Protein 9VHE (pdb70)

Secondary structure (DSSP, 8-state):
-TT-EEEEEEE-SSS-EEEEEEE-HHHHHHHHHHHHHSPPP--TT--SSSSS--HHHHHHTTTT-SEEEEEEEETHHHH--HHHHHHHHHH---HHHHHHH-B--SSS-TT--B--SS-TTHHHHHHHHTSHHHHHHHHHHHHTT-EEEE-SS-EEEEESSTT-TTHHHHHHHHHHHHHSTTTSEEEEEEEEEE-TTS--EETTEEE-TTSSEE-HHHHHHHHHHHHHHHHHT---HHHHHHHHHHHHHHHHH-HHHHHHHHHHS-SHHHHH-/-HHHHHHHHHHT-HHHHHHHHHHSS---HHHHHHHHHHTT-EEE-TTS-EEESS--EEEEEEEESBTT-SS-EE---SSEEEEE--TTS-HHHHHHHHHHHHHHHHHHHHBTT-------TTTSB-TT-SS-EEEEEEEEE-SSTT--EEEEEEEEPTT-S-----B-HHHHHHHHHHHHHHHHS---PPEEEEE-GGG--------SSSSGGGGTTSSSBS--HHHHHHHHHHHHHHT-TT--HHHHHHHHHHHHHHHH-SSEEEEEEE-SSSS-EEEEEETTEEEETTTS-HHHHHHHHHHHHHHHHHHSS-TTSSSGGG--EEEEES-TTTT--HHHHTTHHHHHHHHSTTEEEEEEES-TTT-SS--GGGEEE--SSS-SS----/----EEEEEEEEEEETTEEEEEEE--SSEEEEE--TTS-SHHHHHHHHHHHHHHHHHHHSTT-------SSSSB-TT-SSSEEEEEEEEEETTTTEEEEEEEEEE----B-HHHHHHHHHHHHHHHHS------EEEE-GGG-----------TTSSS-GGGGGTTTTSSS--HHHHHHHHHHHHHHHHH----HHHHHHHHHHHHHHHSTTEEEEEEE----EEEEEETTEEEESTTS-TTHHHHHHHHHHHHHHHHHH-SS-SSGGG---EEEESSTTTT--HHHHTTHHHHHHHH-SSSEEEEEES-TTSGGGS-GGGEEE--TT--SS----/--TTTT---EEEEEEEEEEETTEEEEEEE--SSEEEEESSSSSHHHHHHHHHHHHHHHHHHHHHSTT-------TTTSS-SS-TT-EEEEEEEEEESSSS--EEEEEEEE-TTBSS----B-HHHHHHHHHHHHHHHHS-------EEE-GGG------HHHHSTTGGGTT-SSSS--HHHHHHHHHHHHHH--HHHHHHHHHHHHHHHSSSEEEEEEE--TT--EEEEEETTEEEEGGGS-HHHHHHHHHHHHHHHHHHHH-TTSSSGGG---EEEES-TTTT--HHHHHHHHHHHHHH-SS-EEEEE---HHHHTTS-GGGEEEPPTTTTS--S--PPPSS--TTS-HHHHHHHTS---SS-SSSHHHHHHHHHHHHHHHTTT---HHHHHHHHHHHHHH-SS-HHHHHHHHHHHHHHHHHHHHHH-/-HHHHHHHHHS---EEETTEE--SS-EEEEEEEEEEETTEEEEEEE--SSEEEEE-SSSS-SHHHHHHHHHHHHHHHHHHSSTT-------SSSSS-SS-SS-EEEE--EEEETTTEEEE--BEEEEPTT-SS----B-HHHHHHHHHHHHHHHHS-----EEEEE-GGGSS-----GGGGGTTTTSS---HHHHHHHHHHHHHHTTT----HHHHHHHHHHHHHHHSS---EEE--SSSSS--EEE-SSSS-EEGGGS-HHHHHHHHHHHHHHHHHHHS--S-SSGGG--EEEEEESTTTT--HHHHTTGGGSHHHHSTTSEEEEEES-HHHHTTS-GGGEEE--SS--S---B-B--SS--TT--TTHHHHSSS---SS-TT-HHHHHHHHHHHHHHHTTS---HHHHHHHHHHHHHH-SS-HHHHHHHHHHHHHHHHHHHHHT-/-------S--HHHHH--BTTB-STTS-GGGTHHHHHHHHTTB-SSS--BTTS---EESS-TTTS-STTSSGGGEE--SS-----STTTHHHHT-----GGGSPPTTTS-GGGTEEE-TTS-EEEPTT--HHHHHHHHHHHHHTTTTT-HHHHHHHHHHHHHHHHHHHHHHHTTTTS-HHHHHHHHHHHHHHGGGSS-HHHHHHHHS----

Foldseek 3Di:
DQAQWDKDWDADPPGGIDIFTAGDDVLLVVLVVVCVVDAADFDPLAQALDPPRHQLNNFLLALPFFKKWKFFWDPQFQLDFPVLLVLLVVVVVCVVVNVSQWHDPDPPCPRSTTGTPNRNNSVRSSRRSCPVVCVVLCVVQVVVAWRWHDHRRMTMIGHHDPPDCVCVVVVSQVVCCVRVPPRTGIDVVPIDIDGQVDFDTGPQWTRHNVSATANDPVVLVVLVVLVVCVVVPNADDVSVVVSLVSLVVCCVNPVVSVVVVCVVPHDVSNVVD/DLVVLVVLVVVPALLSLVVNVCPPPNCDPPSLVSNQCLQAPWDQDPVRFTDHLWAKFWAWKWKCQWAPANTAIDRQDRAFAAAAEDPPFCLPVVLLLVLQLCQLLLQLLVDQVGDTDADDQPHTGYPPDPQQKIKIWTWIQTGPNCGTQIWIRMAGHPPDPDGDDIRCVSSNSVSCSVNVSCVVPNAFDAQEAAAEPLLQDAPDDVPLLALSCLSPCRSVHNQCVVSLFVNLLVLCVVPPVPVPLSVVLNVLLQCQLCQLQPQWNGKHWDPPDVRTFMWTCGNNRIDGLNPDDRASNSSRSVSSSLSSSQCSRGVPDPNSLQHEYEYEYRAQCPPNDLVSLQCNVVRVCPSNVSYRYHYYHHDVNNCPPPDQVNYAYADPVNGNRDHGD/DLQQKFWAWKWKDQWAQANTAIDGADQAFAEEAADPVADDVSVLLLVLQLVQQLLQLQVDQPGGGDADDLPGGGYPPDPQQKIKMKIWMQSGPPVGTAIWMGMDGCDHTRNVSSNVVSPVVNVVCVVDNDFHAQAAAAECLLLDADPLDADDPPCPLVDLSCLSVCRSPRHQPLSSLLNVLLVLQVCCVVPRLHSVLLNVLLQCLLCQQQVFFVGWDWDDVVTFIWTCGNNRTDGLNPDASQSNSLSRLRSSLSSSQCSRHVPDSNSLQHEYEYEEEAVCPSHDLVSLCCNVVSSCVSNVRYHYYYYHHDPNNCVPDDPVNYQYPDHVDYHPDHGD/DVLVPFLAAWWWAKKWKDQWQLQPIAMEGADQAEFAEEADLCDVVVVVLVLVLQLVQLLLQLLVDPVGDGDADDLPHGGNPDDPVQKIKIKTWIQGGPPCGTQIWIRMCGHPPDDDGGHIDCVRSSVVSNSNNVSCVVPNDFDAQEAEAAPVLLDADDCVLQVDFSNLSVPRYPHHFDLVSLVVNLVVLVVVPLSVVLNVLLQVLLCQLQPQWNGWDWDPPPPDIFIWTQGNNNTGGLNPDDSVRSSVNSVRSSSSSSQCSRHVPDPRSLQDEYEYEEEALCPPHDLVSLLCNVVSSCVSHVRYYYYYYHDALSNQLQPFQQSYFYDDNPCSVPDHYTDGFPDTRHPDDSQVCCCRVVVAHSFDPVDPLSCLLVVLLVVCVVVQNADDPVSVVSLVVCCVPQHPPRPSNVVSVVSSVVSVVVVVVVVVD/DVLVVLQCLFPAFDADPPRQTAGQWAKDWAKKWKDQFALANIEIEGADQAFAEEEDDPPPDDVSVLLLVLQLVQLLLQLLVDHPGDGHADDQAHGGNPPDPQQKIKMFIWMQTHPPRGIQGWMGMFGHPPDPDTDHTRCVSSNVVSNSVNVSCVVPNGQDAQAAEAAPCLLPDDAQALSVLSPCRSHDALHLVVLLVVLVVLCVVCVVVPLRSVVLNVLLQVQLCQQAQWNGWDWPPVPPVDTFIWTCNPNRTGTCVPPQSLSSSLSSVSSSSSNSQCSSCVPDPRSLQGEHEYEEEANCPRPDLVRLLRNPVCPCVRNVRYYYYYYHHALSVLLQPFLVRYWYDDPPDSNHDYYTHGDPDTSHNDDRQVCCCPRVVDHPDDPVPVLVCLLVVLLVVCVVPQNADDDVSVVSLVVNCVPQHDPRVSNVVSVVSSVVSVVSSVVVVVD/DDAWDQDDAQCVLVVDFFPRDDPVPGDVVSGVVSQCVTQPQFFDPQTHGVPAWDWDFQDDCVVDPGCPSPPPRITGWDHDPCPCATRDVLVPVADDDDPVLEDDVHPDPLLQFWAADLQLDIAGDPPDDDSSPSNNVVNCRNRVCPVPVVNSVVLNVVSVVCLVVLVVLVVCCVVDDPVVSVVVLVVVLVCLVVPGPSRSSVPSNHNSPD

Structure (mmCIF, N/CA/C/O backbone):
data_9VHE
#
_entry.id   9VHE
#
_cell.length_a   1.00
_cell.length_b   1.00
_cell.length_c   1.00
_cell.angle_alpha   90.00
_cell.angle_beta   90.00
_cell.angle_gamma   90.00
#
_symmetry.space_group_name_H-M   'P 1'
#
loop_
_entity.id
_entity.type
_entity.pdbx_description
1 polymer 'Retron Ec78 reverse transcriptase'
2 polymer 'Retron Ec78 probable ATPase'
3 polymer 'Retron Ec78 putative HNH endonuclease'
4 polymer msrRNA
5 polymer msdDNA
6 non-polymer "ADENOSINE-5'-TRIPHOSPHATE"
7 non-polymer 'MAGNESIUM ION'
#
loop_
_atom_site.group_PDB
_atom_site.id
_atom_site.type_symbol
_atom_site.label_atom_id
_atom_site.label_alt_id
_atom_site.label_comp_id
_atom_site.label_asym_id
_atom_site.label_entity_id
_atom_site.label_seq_id
_atom_site.pdbx_PDB_ins_code
_atom_site.Cartn_x
_atom_site.Cartn_y
_atom_site.Cartn_z
_atom_site.occupancy
_atom_site.B_iso_or_equiv
_atom_site.auth_seq_id
_atom_site.auth_comp_id
_atom_site.auth_asym_id
_atom_site.auth_atom_id
_atom_site.pdbx_PDB_model_num
ATOM 1 N N . ALA A 1 25 ? 156.764 157.154 86.600 1.00 88.70 25 ALA A N 1
ATOM 2 C CA . ALA A 1 25 ? 157.708 156.417 87.421 1.00 88.47 25 ALA A CA 1
ATOM 3 C C . ALA A 1 25 ? 157.011 155.252 88.089 1.00 91.49 25 ALA A C 1
ATOM 4 O O . ALA A 1 25 ? 155.790 155.159 88.040 1.00 85.65 25 ALA A O 1
ATOM 6 N N . PRO A 1 26 ? 157.774 154.360 88.722 1.00 98.37 26 PRO A N 1
ATOM 7 C CA . PRO A 1 26 ? 157.114 153.304 89.500 1.00 89.33 26 PRO A CA 1
ATOM 8 C C . PRO A 1 26 ? 156.142 153.840 90.537 1.00 85.82 26 PRO A C 1
ATOM 9 O O . PRO A 1 26 ? 155.049 153.282 90.680 1.00 83.13 26 PRO A O 1
ATOM 13 N N . ARG A 1 27 ? 156.472 154.927 91.232 1.00 81.02 27 ARG A N 1
ATOM 14 C CA . ARG A 1 27 ? 155.549 155.504 92.205 1.00 76.34 27 ARG A CA 1
ATOM 15 C C . ARG A 1 27 ? 154.606 156.541 91.606 1.00 68.29 27 ARG A C 1
ATOM 16 O O . ARG A 1 27 ? 153.834 157.153 92.351 1.00 62.76 27 ARG A O 1
ATOM 24 N N . LYS A 1 28 ? 154.645 156.758 90.293 1.00 69.57 28 LYS A N 1
ATOM 25 C CA . LYS A 1 28 ? 153.845 157.807 89.660 1.00 73.68 28 LYS A CA 1
ATOM 26 C C . LYS A 1 28 ? 152.489 157.235 89.235 1.00 72.69 28 LYS A C 1
ATOM 27 O O . LYS A 1 28 ? 152.168 157.096 88.054 1.00 77.37 28 LYS A O 1
ATOM 33 N N . TYR A 1 29 ? 151.683 156.903 90.242 1.00 58.22 29 TYR A N 1
ATOM 34 C CA . TYR A 1 29 ? 150.356 156.341 90.032 1.00 57.27 29 TYR A CA 1
ATOM 35 C C . TYR A 1 29 ? 149.374 157.006 90.984 1.00 45.56 29 TYR A C 1
ATOM 36 O O . TYR A 1 29 ? 149.761 157.582 92.002 1.00 53.89 29 TYR A O 1
ATOM 45 N N . LYS A 1 30 ? 148.091 156.924 90.640 1.00 44.34 30 LYS A N 1
ATOM 46 C CA . LYS A 1 30 ? 147.019 157.405 91.499 1.00 41.77 30 LYS A CA 1
ATOM 47 C C . LYS A 1 30 ? 146.011 156.286 91.698 1.00 40.63 30 LYS A C 1
ATOM 48 O O . LYS A 1 30 ? 145.516 155.712 90.723 1.00 35.84 30 LYS A O 1
ATOM 54 N N . VAL A 1 31 ? 145.697 155.996 92.958 1.00 43.65 31 VAL A N 1
ATOM 55 C CA . VAL A 1 31 ? 144.861 154.860 93.324 1.00 35.41 31 VAL A CA 1
ATOM 56 C C . VAL A 1 31 ? 143.445 155.342 93.604 1.00 30.22 31 VAL A C 1
ATOM 57 O O . VAL A 1 31 ? 143.221 156.461 94.076 1.00 35.03 31 VAL A O 1
ATOM 61 N N . TYR A 1 32 ? 142.479 154.480 93.309 1.00 24.27 32 TYR A N 1
ATOM 62 C CA . TYR A 1 32 ? 141.072 154.771 93.553 1.00 21.13 32 TYR A CA 1
ATOM 63 C C . TYR A 1 32 ? 140.304 153.455 93.571 1.00 24.03 32 TYR A C 1
ATOM 64 O O . TYR A 1 32 ? 140.867 152.379 93.356 1.00 25.97 32 TYR A O 1
ATOM 73 N N . LYS A 1 33 ? 139.004 153.553 93.834 1.00 23.53 33 LYS A N 1
ATOM 74 C CA . LYS A 1 33 ? 138.125 152.399 93.941 1.00 25.01 33 LYS A CA 1
ATOM 75 C C . LYS A 1 33 ? 137.019 152.497 92.902 1.00 23.13 33 LYS A C 1
ATOM 76 O O . LYS A 1 33 ? 136.474 153.578 92.666 1.00 25.83 33 LYS A O 1
ATOM 82 N N . ILE A 1 34 ? 136.689 151.365 92.287 1.00 25.34 34 ILE A N 1
ATOM 83 C CA . ILE A 1 34 ? 135.501 151.282 91.439 1.00 30.18 34 ILE A CA 1
ATOM 84 C C . ILE A 1 34 ? 134.644 150.140 91.971 1.00 30.53 34 ILE A C 1
ATOM 85 O O . ILE A 1 34 ? 135.178 149.076 92.309 1.00 31.47 34 ILE A O 1
ATOM 90 N N . PRO A 1 35 ? 133.328 150.299 92.070 1.00 33.48 35 PRO A N 1
ATOM 91 C CA . PRO A 1 35 ? 132.521 149.289 92.759 1.00 38.13 35 PRO A CA 1
ATOM 92 C C . PRO A 1 35 ? 132.402 148.007 91.953 1.00 40.01 35 PRO A C 1
ATOM 93 O O . PRO A 1 35 ? 132.869 147.890 90.819 1.00 46.65 35 PRO A O 1
ATOM 97 N N . LYS A 1 36 ? 131.750 147.031 92.573 1.00 43.75 36 LYS A N 1
ATOM 98 C CA . LYS A 1 36 ? 131.502 145.730 91.977 1.00 37.66 36 LYS A CA 1
ATOM 99 C C . LYS A 1 36 ? 130.016 145.576 91.687 1.00 41.13 36 LYS A C 1
ATOM 100 O O . LYS A 1 36 ? 129.169 146.207 92.325 1.00 47.77 36 LYS A O 1
ATOM 106 N N . ARG A 1 37 ? 129.711 144.720 90.715 1.00 37.12 37 ARG A N 1
ATOM 107 C CA . ARG A 1 37 ? 128.346 144.596 90.219 1.00 37.15 37 ARG A CA 1
ATOM 108 C C . ARG A 1 37 ? 127.413 143.930 91.222 1.00 38.05 37 ARG A C 1
ATOM 109 O O . ARG A 1 37 ? 126.193 143.975 91.033 1.00 32.53 37 ARG A O 1
ATOM 117 N N . THR A 1 38 ? 127.949 143.309 92.268 1.00 41.72 38 THR A N 1
ATOM 118 C CA . THR A 1 38 ? 127.136 142.696 93.311 1.00 46.01 38 THR A CA 1
ATOM 119 C C . THR A 1 38 ? 127.392 143.305 94.680 1.00 49.62 38 THR A C 1
ATOM 120 O O . THR A 1 38 ? 126.448 143.746 95.346 1.00 43.14 38 THR A O 1
ATOM 124 N N . THR A 1 39 ? 128.647 143.344 95.117 1.00 50.21 39 THR A N 1
ATOM 125 C CA . THR A 1 39 ? 129.023 143.873 96.421 1.00 43.51 39 THR A CA 1
ATOM 126 C C . THR A 1 39 ? 130.531 144.060 96.437 1.00 45.59 39 THR A C 1
ATOM 127 O O . THR A 1 39 ? 131.260 143.346 95.744 1.00 53.58 39 THR A O 1
ATOM 131 N N . GLY A 1 40 ? 130.988 145.025 97.228 1.00 39.37 40 GLY A N 1
ATOM 132 C CA . GLY A 1 40 ? 132.408 145.275 97.364 1.00 39.41 40 GLY A CA 1
ATOM 133 C C . GLY A 1 40 ? 132.947 146.185 96.283 1.00 38.38 40 GLY A C 1
ATOM 134 O O . GLY A 1 40 ? 132.241 146.630 95.375 1.00 41.15 40 GLY A O 1
ATOM 135 N N . PHE A 1 41 ? 134.244 146.468 96.391 1.00 33.40 41 PHE A N 1
ATOM 136 C CA . PHE A 1 41 ? 134.940 147.373 95.489 1.00 39.12 41 PHE A CA 1
ATOM 137 C C . PHE A 1 41 ? 136.200 146.701 94.960 1.00 27.75 41 PHE A C 1
ATOM 138 O O . PHE A 1 41 ? 136.649 145.675 95.476 1.00 39.66 41 PHE A O 1
ATOM 146 N N . ARG A 1 42 ? 136.775 147.300 93.917 1.00 26.29 42 ARG A N 1
ATOM 147 C CA . ARG A 1 42 ? 138.077 146.916 93.393 1.00 26.51 42 ARG A CA 1
ATOM 148 C C . ARG A 1 42 ? 138.983 148.135 93.376 1.00 27.15 42 ARG A C 1
ATOM 149 O O . ARG A 1 42 ? 138.533 149.260 93.140 1.00 37.63 42 ARG A O 1
ATOM 157 N N . VAL A 1 43 ? 140.272 147.896 93.600 1.00 25.32 43 VAL A N 1
ATOM 158 C CA . VAL A 1 43 ? 141.268 148.950 93.742 1.00 28.70 43 VAL A CA 1
ATOM 159 C C . VAL A 1 43 ? 142.073 149.030 92.454 1.00 25.37 43 VAL A C 1
ATOM 160 O O . VAL A 1 43 ? 142.653 148.030 92.012 1.00 27.60 43 VAL A O 1
ATOM 164 N N . ILE A 1 44 ? 142.120 150.224 91.865 1.00 28.99 44 ILE A N 1
ATOM 165 C CA . ILE A 1 44 ? 142.803 150.474 90.604 1.00 26.28 44 ILE A CA 1
ATOM 166 C C . ILE A 1 44 ? 143.844 151.558 90.834 1.00 27.84 44 ILE A C 1
ATOM 167 O O . ILE A 1 44 ? 143.704 152.395 91.729 1.00 34.93 44 ILE A O 1
ATOM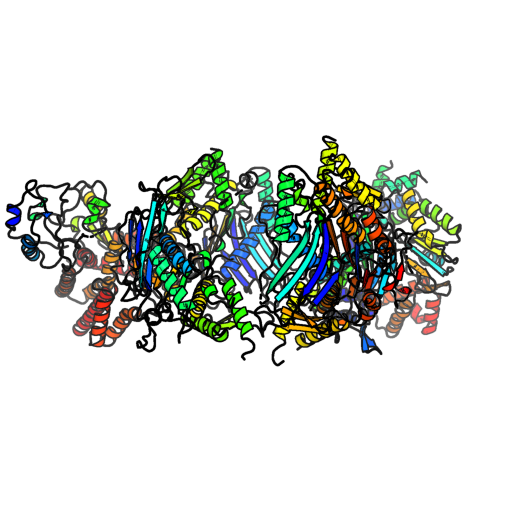 172 N N . ALA A 1 45 ? 144.899 151.535 90.019 1.00 33.08 45 ALA A N 1
ATOM 173 C CA . ALA A 1 45 ? 145.980 152.519 90.080 1.00 37.93 45 ALA A CA 1
ATOM 174 C C . ALA A 1 45 ? 146.263 153.005 88.661 1.00 44.24 45 ALA A C 1
ATOM 175 O O . ALA A 1 45 ? 147.021 152.375 87.919 1.00 43.72 45 ALA A O 1
ATOM 177 N N . GLN A 1 46 ? 145.654 154.125 88.293 1.00 52.12 46 GLN A N 1
ATOM 178 C CA . GLN A 1 46 ? 145.881 154.702 86.972 1.00 54.04 46 GLN A CA 1
ATOM 179 C C . GLN A 1 46 ? 147.190 155.488 86.972 1.00 59.70 46 GLN A C 1
ATOM 180 O O . GLN A 1 46 ? 147.426 156.283 87.887 1.00 59.22 46 GLN A O 1
ATOM 186 N N . PRO A 1 47 ? 148.071 155.289 85.984 1.00 56.20 47 PRO A N 1
ATOM 187 C CA . PRO A 1 47 ? 149.350 156.016 85.997 1.00 61.47 47 PRO A CA 1
ATOM 188 C C . PRO A 1 47 ? 149.188 157.513 85.784 1.00 74.89 47 PRO A C 1
ATOM 189 O O . PRO A 1 47 ? 148.076 158.008 85.575 1.00 72.94 47 PRO A O 1
ATOM 193 N N . ALA A 1 48 ? 150.300 158.240 85.844 1.00 82.91 48 ALA A N 1
ATOM 194 C CA . ALA A 1 48 ? 150.320 159.648 85.486 1.00 78.97 48 ALA A CA 1
ATOM 195 C C . ALA A 1 48 ? 150.419 159.802 83.969 1.00 79.49 48 ALA A C 1
ATOM 196 O O . ALA A 1 48 ? 150.674 158.845 83.235 1.00 78.30 48 ALA A O 1
ATOM 198 N N . LYS A 1 49 ? 150.209 161.033 83.499 1.00 72.26 49 LYS A N 1
ATOM 199 C CA . LYS A 1 49 ? 150.159 161.272 82.059 1.00 75.06 49 LYS A CA 1
ATOM 200 C C . LYS A 1 49 ? 151.539 161.161 81.422 1.00 80.20 49 LYS A C 1
ATOM 201 O O . LYS A 1 49 ? 151.689 160.546 80.359 1.00 83.89 49 LYS A O 1
ATOM 207 N N . GLY A 1 50 ? 152.557 161.757 82.044 1.00 77.72 50 GLY A N 1
ATOM 208 C CA . GLY A 1 50 ? 153.884 161.721 81.451 1.00 79.48 50 GLY A CA 1
ATOM 209 C C . GLY A 1 50 ? 154.400 160.307 81.272 1.00 87.37 50 GLY A C 1
ATOM 210 O O . GLY A 1 50 ? 154.843 159.923 80.185 1.00 88.60 50 GLY A O 1
ATOM 211 N N . LEU A 1 51 ? 154.331 159.500 82.334 1.00 86.89 51 LEU A N 1
ATOM 212 C CA . LEU A 1 51 ? 154.755 158.111 82.211 1.00 89.49 51 LEU A CA 1
ATOM 213 C C . LEU A 1 51 ? 153.815 157.314 81.319 1.00 87.47 51 LEU A C 1
ATOM 214 O O . LEU A 1 51 ? 154.248 156.356 80.675 1.00 92.94 51 LEU A O 1
ATOM 219 N N . LYS A 1 52 ? 152.537 157.690 81.261 1.00 78.60 52 LYS A N 1
ATOM 220 C CA . LYS A 1 52 ? 151.632 157.062 80.305 1.00 79.71 52 LYS A CA 1
ATOM 221 C C . LYS A 1 52 ? 152.167 157.218 78.887 1.00 83.70 52 LYS A C 1
ATOM 222 O O . LYS A 1 52 ? 152.284 156.242 78.136 1.00 84.05 52 LYS A O 1
ATOM 228 N N . ASP A 1 53 ? 152.521 158.449 78.514 1.00 83.16 53 ASP A N 1
ATOM 229 C CA . ASP A 1 53 ? 153.061 158.695 77.181 1.00 86.36 53 ASP A CA 1
ATOM 230 C C . ASP A 1 53 ? 154.394 157.984 76.988 1.00 87.72 53 ASP A C 1
ATOM 231 O O . ASP A 1 53 ? 154.670 157.448 75.908 1.00 86.62 53 ASP A O 1
ATOM 236 N N . ILE A 1 54 ? 155.240 157.975 78.020 1.00 87.35 54 ILE A N 1
ATOM 237 C CA . ILE A 1 54 ? 156.540 157.319 77.894 1.00 92.60 54 ILE A CA 1
ATOM 238 C C . ILE A 1 54 ? 156.364 155.828 77.632 1.00 95.27 54 ILE A C 1
ATOM 239 O O . ILE A 1 54 ? 157.048 155.247 76.780 1.00 94.69 54 ILE A O 1
ATOM 244 N N . GLN A 1 55 ? 155.444 155.183 78.353 1.00 94.50 55 GLN A N 1
ATOM 245 C CA . GLN A 1 55 ? 155.239 153.752 78.163 1.00 96.96 55 GLN A CA 1
ATOM 246 C C . GLN A 1 55 ? 154.557 153.456 76.834 1.00 93.38 55 GLN A C 1
ATOM 247 O O . GLN A 1 55 ? 154.842 152.426 76.216 1.00 88.99 55 GLN A O 1
ATOM 253 N N . ARG A 1 56 ? 153.673 154.341 76.365 1.00 87.38 56 ARG A N 1
ATOM 254 C CA . ARG A 1 56 ? 153.133 154.168 75.019 1.00 84.95 56 ARG A CA 1
ATOM 255 C C . ARG A 1 56 ? 154.240 154.242 73.975 1.00 86.38 56 ARG A C 1
ATOM 256 O O . ARG A 1 56 ? 154.282 153.434 73.038 1.00 86.00 56 ARG A O 1
ATOM 264 N N . ALA A 1 57 ? 155.148 155.209 74.123 1.00 87.92 57 ALA A N 1
ATOM 265 C CA . ALA A 1 57 ? 156.263 155.322 73.190 1.00 90.11 57 ALA A CA 1
ATOM 266 C C . ALA A 1 57 ? 157.145 154.083 73.246 1.00 94.72 57 ALA A C 1
ATOM 267 O O . ALA A 1 57 ? 157.626 153.606 72.213 1.00 97.53 57 ALA A O 1
ATOM 269 N N . PHE A 1 58 ? 157.376 153.554 74.449 1.00 93.44 58 PHE A N 1
ATOM 270 C CA . PHE A 1 58 ? 158.158 152.329 74.577 1.00 97.15 58 PHE A CA 1
ATOM 271 C C . PHE A 1 58 ? 157.458 151.157 73.897 1.00 95.80 58 PHE A C 1
ATOM 272 O O . PHE A 1 58 ? 158.107 150.325 73.252 1.00 92.55 58 PHE A O 1
ATOM 280 N N . VAL A 1 59 ? 156.133 151.073 74.036 1.00 92.05 59 VAL A N 1
ATOM 281 C CA . VAL A 1 59 ? 155.379 150.009 73.378 1.00 91.26 59 VAL A CA 1
ATOM 282 C C . VAL A 1 59 ? 155.534 150.110 71.867 1.00 94.30 59 VAL A C 1
ATOM 283 O O . VAL A 1 59 ? 155.757 149.105 71.181 1.00 95.23 59 VAL A O 1
ATOM 287 N N . GLN A 1 60 ? 155.416 151.324 71.324 1.00 94.26 60 GLN A N 1
ATOM 288 C CA . GLN A 1 60 ? 155.602 151.502 69.886 1.00 92.68 60 GLN A CA 1
ATOM 289 C C . GLN A 1 60 ? 157.020 151.136 69.464 1.00 95.56 60 GLN A C 1
ATOM 290 O O . GLN A 1 60 ? 157.221 150.508 68.418 1.00 99.05 60 GLN A O 1
ATOM 296 N N . LEU A 1 61 ? 158.016 151.517 70.265 1.00 96.76 61 LEU A N 1
ATOM 297 C CA . LEU A 1 61 ? 159.405 151.343 69.854 1.00 99.16 61 LEU A CA 1
ATOM 298 C C . LEU A 1 61 ? 159.749 149.873 69.652 1.00 100.92 61 LEU A C 1
ATOM 299 O O . LEU A 1 61 ? 160.430 149.517 68.683 1.00 100.17 61 LEU A O 1
ATOM 304 N N . TYR A 1 62 ? 159.295 149.004 70.553 1.00 97.92 62 TYR A N 1
ATOM 305 C CA . TYR A 1 62 ? 159.553 147.572 70.452 1.00 95.95 62 TYR A CA 1
ATOM 306 C C . TYR A 1 62 ? 158.238 146.838 70.657 1.00 94.67 62 TYR A C 1
ATOM 307 O O . TYR A 1 62 ? 157.590 146.999 71.696 1.00 89.52 62 TYR A O 1
ATOM 316 N N . ASN A 1 63 ? 157.847 146.040 69.668 1.00 96.53 63 ASN A N 1
ATOM 317 C CA . ASN A 1 63 ? 156.672 145.188 69.780 1.00 95.06 63 ASN A CA 1
ATOM 318 C C . ASN A 1 63 ? 157.074 143.844 70.370 1.00 89.71 63 ASN A C 1
ATOM 319 O O . ASN A 1 63 ? 158.105 143.273 70.002 1.00 90.26 63 ASN A O 1
ATOM 324 N N . PHE A 1 64 ? 156.258 143.345 71.291 1.00 82.20 64 PHE A N 1
ATOM 325 C CA . PHE A 1 64 ? 156.643 142.143 72.009 1.00 80.36 64 PHE A CA 1
ATOM 326 C C . PHE A 1 64 ? 156.016 140.907 71.374 1.00 82.77 64 PHE A C 1
ATOM 327 O O . PHE A 1 64 ? 154.900 140.970 70.850 1.00 83.69 64 PHE A O 1
ATOM 335 N N . PRO A 1 65 ? 156.707 139.767 71.394 1.00 83.74 65 PRO A N 1
ATOM 336 C CA . PRO A 1 65 ? 156.091 138.535 70.888 1.00 78.84 65 PRO A CA 1
ATOM 337 C C . PRO A 1 65 ? 154.816 138.215 71.650 1.00 75.36 65 PRO A C 1
ATOM 338 O O . PRO A 1 65 ? 154.731 138.404 72.865 1.00 83.07 65 PRO A O 1
ATOM 342 N N . VAL A 1 66 ? 153.813 137.728 70.922 1.00 72.56 66 VAL A N 1
ATOM 343 C CA . VAL A 1 66 ? 152.529 137.380 71.515 1.00 75.14 66 VAL A CA 1
ATOM 344 C C . VAL A 1 66 ? 151.957 136.190 70.762 1.00 77.63 66 VAL A C 1
ATOM 345 O O . VAL A 1 66 ? 152.147 136.046 69.552 1.00 78.14 66 VAL A O 1
ATOM 349 N N . HIS A 1 67 ? 151.251 135.333 71.492 1.00 80.07 67 HIS A N 1
ATOM 350 C CA . HIS A 1 67 ? 150.661 134.130 70.926 1.00 72.64 67 HIS A CA 1
ATOM 351 C C . HIS A 1 67 ? 149.271 134.430 70.379 1.00 74.46 67 HIS A C 1
ATOM 352 O O . HIS A 1 67 ? 148.557 135.301 70.882 1.00 75.40 67 HIS A O 1
ATOM 359 N N . ASP A 1 68 ? 148.893 133.694 69.332 1.00 75.29 68 ASP A N 1
ATOM 360 C CA . ASP A 1 68 ? 147.613 133.941 68.676 1.00 72.07 68 ASP A CA 1
ATOM 361 C C . ASP A 1 68 ? 146.447 133.639 69.610 1.00 73.37 68 ASP A C 1
ATOM 362 O O . ASP A 1 68 ? 145.428 134.339 69.591 1.00 69.04 68 ASP A O 1
ATOM 367 N N . ALA A 1 69 ? 146.575 132.596 70.430 1.00 74.56 69 ALA A N 1
ATOM 368 C CA . ALA A 1 69 ? 145.490 132.209 71.322 1.00 70.92 69 ALA A CA 1
ATOM 369 C C . ALA A 1 69 ? 145.138 133.305 72.319 1.00 72.75 69 ALA A C 1
ATOM 370 O O . ALA A 1 69 ? 144.043 133.277 72.889 1.00 67.83 69 ALA A O 1
ATOM 372 N N . SER A 1 70 ? 146.037 134.263 72.546 1.00 71.26 70 SER A N 1
ATOM 373 C CA . SER A 1 70 ? 145.784 135.362 73.476 1.00 68.84 70 SER A CA 1
ATOM 374 C C . SER A 1 70 ? 144.871 136.374 72.789 1.00 69.37 70 SER A C 1
ATOM 375 O O . SER A 1 70 ? 145.293 137.428 72.308 1.00 74.94 70 SER A O 1
ATOM 378 N N . MET A 1 71 ? 143.583 136.038 72.749 1.00 65.45 71 MET A N 1
ATOM 379 C CA . MET A 1 71 ? 142.589 136.867 72.068 1.00 71.73 71 MET A CA 1
ATOM 380 C C . MET A 1 71 ? 142.033 137.901 73.049 1.00 73.71 71 MET A C 1
ATOM 381 O O . MET A 1 71 ? 140.870 137.874 73.454 1.00 73.25 71 MET A O 1
ATOM 386 N N . ALA A 1 72 ? 142.905 138.833 73.429 1.00 76.77 72 ALA A N 1
ATOM 387 C CA . ALA A 1 72 ? 142.522 139.902 74.341 1.00 67.60 72 ALA A CA 1
ATOM 388 C C . ALA A 1 72 ? 143.583 140.988 74.294 1.00 71.73 72 ALA A C 1
ATOM 389 O O . ALA A 1 72 ? 144.777 140.693 74.402 1.00 72.16 72 ALA A O 1
ATOM 391 N N . TYR A 1 73 ? 143.145 142.236 74.134 1.00 70.53 73 TYR A N 1
ATOM 392 C CA . TYR A 1 73 ? 144.042 143.390 74.129 1.00 68.08 73 TYR A CA 1
ATOM 393 C C . TYR A 1 73 ? 144.909 143.414 72.873 1.00 70.60 73 TYR A C 1
ATOM 394 O O . TYR A 1 73 ? 146.104 143.704 72.932 1.00 69.35 73 TYR A O 1
ATOM 403 N N . MET A 1 74 ? 144.305 143.101 71.730 1.00 70.90 74 MET A N 1
ATOM 404 C CA . MET A 1 74 ? 144.993 143.154 70.450 1.00 75.99 74 MET A CA 1
ATOM 405 C C . MET A 1 74 ? 144.024 143.637 69.382 1.00 77.51 74 MET A C 1
ATOM 406 O O . MET A 1 74 ? 142.804 143.607 69.557 1.00 76.56 74 MET A O 1
ATOM 411 N N . LYS A 1 75 ? 144.591 144.084 68.266 1.00 76.63 75 LYS A N 1
ATOM 412 C CA . LYS A 1 75 ? 143.797 144.713 67.221 1.00 73.91 75 LYS A CA 1
ATOM 413 C C . LYS A 1 75 ? 142.900 143.686 66.540 1.00 78.94 75 LYS A C 1
ATOM 414 O O . LYS A 1 75 ? 143.356 142.608 66.148 1.00 79.56 75 LYS A O 1
ATOM 420 N N . GLY A 1 76 ? 141.622 144.027 66.396 1.00 76.41 76 GLY A N 1
ATOM 421 C CA . GLY A 1 76 ? 140.687 143.182 65.679 1.00 77.64 76 GLY A CA 1
ATOM 422 C C . GLY A 1 76 ? 140.059 142.098 66.529 1.00 79.48 76 GLY A C 1
ATOM 423 O O . GLY A 1 76 ? 138.844 142.099 66.748 1.00 82.75 76 GLY A O 1
ATOM 424 N N . LYS A 1 77 ? 140.876 141.163 67.013 1.00 80.78 77 LYS A N 1
ATOM 425 C CA . LYS A 1 77 ? 140.368 140.030 67.777 1.00 79.48 77 LYS A CA 1
ATOM 426 C C . LYS A 1 77 ? 139.765 140.495 69.096 1.00 79.39 77 LYS A C 1
ATOM 427 O O . LYS A 1 77 ? 140.489 140.913 70.005 1.00 79.66 77 LYS A O 1
ATOM 433 N N . GLY A 1 78 ? 138.438 140.425 69.206 1.00 72.71 78 GLY A N 1
ATOM 434 C CA . GLY A 1 78 ? 137.730 140.847 70.383 1.00 70.50 78 GLY A CA 1
ATOM 435 C C . GLY A 1 78 ? 137.159 139.688 71.172 1.00 64.15 78 GLY A C 1
ATOM 436 O O . GLY A 1 78 ? 137.623 138.543 71.085 1.00 68.25 78 GLY A O 1
ATOM 437 N N . ILE A 1 79 ? 136.130 139.992 71.964 1.00 51.80 79 ILE A N 1
ATOM 438 C CA . ILE A 1 79 ? 135.476 138.964 72.765 1.00 47.60 79 ILE A CA 1
ATOM 439 C C . ILE A 1 79 ? 134.756 137.965 71.870 1.00 48.54 79 ILE A C 1
ATOM 440 O O . ILE A 1 79 ? 134.686 136.770 72.183 1.00 54.26 79 ILE A O 1
ATOM 445 N N . ARG A 1 80 ? 134.193 138.434 70.756 1.00 52.66 80 ARG A N 1
ATOM 446 C CA . ARG A 1 80 ? 133.453 137.537 69.874 1.00 53.47 80 ARG A CA 1
ATOM 447 C C . ARG A 1 80 ? 134.351 136.428 69.342 1.00 51.52 80 ARG A C 1
ATOM 448 O O . ARG A 1 80 ? 133.967 135.256 69.340 1.00 42.81 80 ARG A O 1
ATOM 456 N N . ASP A 1 81 ? 135.555 136.780 68.887 1.00 57.04 81 ASP A N 1
ATOM 457 C CA . ASP A 1 81 ? 136.463 135.769 68.353 1.00 55.95 81 ASP A CA 1
ATOM 458 C C . ASP A 1 81 ? 136.919 134.803 69.440 1.00 53.44 81 ASP A C 1
ATOM 459 O O . ASP A 1 81 ? 136.994 133.588 69.213 1.00 54.48 81 ASP A O 1
ATOM 464 N N . ASN A 1 82 ? 137.225 135.325 70.628 1.00 57.09 82 ASN A N 1
ATOM 465 C CA . ASN A 1 82 ? 137.668 134.464 71.718 1.00 51.72 82 ASN A CA 1
ATOM 466 C C . ASN A 1 82 ? 136.574 133.481 72.116 1.00 48.70 82 ASN A C 1
ATOM 467 O O . ASN A 1 82 ? 136.856 132.315 72.411 1.00 48.21 82 ASN A O 1
ATOM 472 N N . ALA A 1 83 ? 135.318 133.932 72.128 1.00 51.16 83 ALA A N 1
ATOM 473 C CA . ALA A 1 83 ? 134.220 133.031 72.463 1.00 45.75 83 ALA A CA 1
ATOM 474 C C . ALA A 1 83 ? 133.911 132.066 71.326 1.00 46.93 83 ALA A C 1
ATOM 475 O O . ALA A 1 83 ? 133.498 130.929 71.580 1.00 51.47 83 ALA A O 1
ATOM 477 N N . ALA A 1 84 ? 134.092 132.494 70.074 1.00 44.64 84 ALA A N 1
ATOM 478 C CA . ALA A 1 84 ? 133.825 131.632 68.930 1.00 49.39 84 ALA A CA 1
ATOM 479 C C . ALA A 1 84 ? 134.904 130.583 68.727 1.00 53.35 84 ALA A C 1
ATOM 480 O O . ALA A 1 84 ? 134.657 129.584 68.044 1.00 54.09 84 ALA A O 1
ATOM 482 N N . ALA A 1 85 ? 136.094 130.792 69.290 1.00 53.36 85 ALA A N 1
ATOM 483 C CA . ALA A 1 85 ? 137.120 129.760 69.212 1.00 51.75 85 ALA A CA 1
ATOM 484 C C . ALA A 1 85 ? 136.635 128.447 69.814 1.00 45.10 85 ALA A C 1
ATOM 485 O O . ALA A 1 85 ? 137.123 127.376 69.438 1.00 48.63 85 ALA A O 1
ATOM 487 N N . HIS A 1 86 ? 135.678 128.506 70.740 1.00 47.93 86 HIS A N 1
ATOM 488 C CA . HIS A 1 86 ? 135.142 127.322 71.400 1.00 46.50 86 HIS A CA 1
ATOM 489 C C . HIS A 1 86 ? 133.706 127.026 70.992 1.00 46.90 86 HIS A C 1
ATOM 490 O O . HIS A 1 86 ? 133.045 126.207 71.638 1.00 51.35 86 HIS A O 1
ATOM 497 N N . ALA A 1 87 ? 133.203 127.674 69.941 1.00 43.18 87 ALA A N 1
ATOM 498 C CA . ALA A 1 87 ? 131.811 127.473 69.551 1.00 48.24 87 ALA A CA 1
ATOM 499 C C . ALA A 1 87 ? 131.560 126.036 69.112 1.00 52.85 87 ALA A C 1
ATOM 500 O O . ALA A 1 87 ? 130.518 125.454 69.433 1.00 55.69 87 ALA A O 1
ATOM 502 N N . GLY A 1 88 ? 132.505 125.445 68.384 1.00 52.31 88 GLY A N 1
ATOM 503 C CA . GLY A 1 88 ? 132.310 124.127 67.813 1.00 50.11 88 GLY A CA 1
ATOM 504 C C . GLY A 1 88 ? 132.840 122.990 68.663 1.00 56.00 88 GLY A C 1
ATOM 505 O O . GLY A 1 88 ? 133.337 121.994 68.130 1.00 59.80 88 GLY A O 1
ATOM 506 N N . ASN A 1 89 ? 132.747 123.126 69.984 1.00 49.72 89 ASN A N 1
ATOM 507 C CA . ASN A 1 89 ? 133.142 122.077 70.913 1.00 47.54 89 ASN A CA 1
ATOM 508 C C . ASN A 1 89 ? 132.016 121.847 71.910 1.00 52.22 89 ASN A C 1
ATOM 509 O O . ASN A 1 89 ? 131.263 122.767 72.238 1.00 56.19 89 ASN A O 1
ATOM 514 N N . GLN A 1 90 ? 131.904 120.608 72.391 1.00 52.60 90 GLN A N 1
ATOM 515 C CA . GLN A 1 90 ? 130.828 120.246 73.305 1.00 53.33 90 GLN A CA 1
ATOM 516 C C . GLN A 1 90 ? 131.261 120.184 74.763 1.00 52.13 90 GLN A C 1
ATOM 517 O O . GLN A 1 90 ? 130.416 120.357 75.648 1.00 40.19 90 GLN A O 1
ATOM 523 N N . TYR A 1 91 ? 132.539 119.941 75.040 1.00 55.32 91 TYR A N 1
ATOM 524 C CA . TYR A 1 91 ? 133.053 119.894 76.403 1.00 53.63 91 TYR A CA 1
ATOM 525 C C . TYR A 1 91 ? 133.974 121.087 76.615 1.00 55.15 91 TYR A C 1
ATOM 526 O O . TYR A 1 91 ? 134.932 121.278 75.857 1.00 54.19 91 TYR A O 1
ATOM 535 N N . LEU A 1 92 ? 133.680 121.883 77.640 1.00 51.43 92 LEU A N 1
ATOM 536 C CA . LEU A 1 92 ? 134.384 123.123 77.922 1.00 46.90 92 LEU A CA 1
ATOM 537 C C . LEU A 1 92 ? 134.996 123.052 79.314 1.00 47.53 92 LEU A C 1
ATOM 538 O O . LEU A 1 92 ? 134.405 122.490 80.238 1.00 34.98 92 LEU A O 1
ATOM 543 N N . LEU A 1 93 ? 136.195 123.601 79.449 1.00 51.26 93 LEU A N 1
ATOM 544 C CA . LEU A 1 93 ? 136.889 123.695 80.720 1.00 43.85 93 LEU A CA 1
ATOM 545 C C . LEU A 1 93 ? 137.562 125.055 80.755 1.00 53.42 93 LEU A C 1
ATOM 546 O O . LEU A 1 93 ? 137.912 125.601 79.709 1.00 56.57 93 LEU A O 1
ATOM 551 N N . LYS A 1 94 ? 137.717 125.628 81.943 1.00 60.75 94 LYS A N 1
ATOM 552 C CA . LYS A 1 94 ? 138.695 126.705 82.029 1.00 54.98 94 LYS A CA 1
ATOM 553 C C . LYS A 1 94 ? 139.084 126.992 83.465 1.00 50.06 94 LYS A C 1
ATOM 554 O O . LYS A 1 94 ? 138.383 126.637 84.418 1.00 43.75 94 LYS A O 1
ATOM 560 N N . ALA A 1 95 ? 140.226 127.663 83.582 1.00 48.31 95 ALA A N 1
ATOM 561 C CA . ALA A 1 95 ? 140.795 128.066 84.853 1.00 51.51 95 ALA A CA 1
ATOM 562 C C . ALA A 1 95 ? 141.121 129.550 84.805 1.00 48.31 95 ALA A C 1
ATOM 563 O O . ALA A 1 95 ? 141.314 130.133 83.735 1.00 52.98 95 ALA A O 1
ATOM 565 N N . ASP A 1 96 ? 141.183 130.155 85.987 1.00 48.30 96 ASP A N 1
ATOM 566 C CA . ASP A 1 96 ? 141.470 131.574 86.141 1.00 48.83 96 ASP A CA 1
ATOM 567 C C . ASP A 1 96 ? 142.754 131.723 86.939 1.00 46.93 96 ASP A C 1
ATOM 568 O O . ASP A 1 96 ? 142.844 131.231 88.068 1.00 62.55 96 ASP A O 1
ATOM 573 N N . LEU A 1 97 ? 143.742 132.395 86.358 1.00 36.71 97 LEU A N 1
ATOM 574 C CA . LEU A 1 97 ? 144.970 132.668 87.087 1.00 38.47 97 LEU A CA 1
ATOM 575 C C . LEU A 1 97 ? 144.669 133.533 88.302 1.00 45.73 97 LEU A C 1
ATOM 576 O O . LEU A 1 97 ? 143.954 134.535 88.208 1.00 60.91 97 LEU A O 1
ATOM 581 N N . GLU A 1 98 ? 145.218 133.143 89.447 1.00 51.31 98 GLU A N 1
ATOM 582 C CA . GLU A 1 98 ? 144.998 133.866 90.692 1.00 49.29 98 GLU A CA 1
ATOM 583 C C . GLU A 1 98 ? 145.922 135.076 90.740 1.00 60.11 98 GLU A C 1
ATOM 584 O O . GLU A 1 98 ? 147.146 134.932 90.651 1.00 58.98 98 GLU A O 1
ATOM 590 N N . ASP A 1 99 ? 145.340 136.266 90.876 1.00 64.10 99 ASP A N 1
ATOM 591 C CA . ASP A 1 99 ? 146.106 137.505 90.972 1.00 63.01 99 ASP A CA 1
ATOM 592 C C . ASP A 1 99 ? 147.056 137.634 89.780 1.00 66.33 99 ASP A C 1
ATOM 593 O O . ASP A 1 99 ? 148.278 137.629 89.910 1.00 65.69 99 ASP A O 1
ATOM 598 N N . PHE A 1 100 ? 146.459 137.727 88.595 1.00 62.65 100 PHE A N 1
ATOM 599 C CA . PHE A 1 100 ? 147.220 137.765 87.352 1.00 65.88 100 PHE A CA 1
ATOM 600 C C . PHE A 1 100 ? 148.163 138.961 87.318 1.00 63.96 100 PHE A C 1
ATOM 601 O O . PHE A 1 100 ? 149.386 138.791 87.302 1.00 63.60 100 PHE A O 1
ATOM 609 N N . PHE A 1 101 ? 147.609 140.173 87.307 1.00 64.38 101 PHE A N 1
ATOM 610 C CA . PHE A 1 101 ? 148.427 141.354 87.045 1.00 68.97 101 PHE A CA 1
ATOM 611 C C . PHE A 1 101 ? 149.445 141.589 88.154 1.00 70.37 101 PHE A C 1
ATOM 612 O O . PHE A 1 101 ? 150.639 141.766 87.886 1.00 71.74 101 PHE A O 1
ATOM 620 N N . ASN A 1 102 ? 148.996 141.579 89.409 1.00 74.17 102 ASN A N 1
ATOM 621 C CA . ASN A 1 102 ? 149.861 141.978 90.512 1.00 73.22 102 ASN A CA 1
ATOM 622 C C . ASN A 1 102 ? 150.999 140.996 90.768 1.00 77.47 102 ASN A C 1
ATOM 623 O O . ASN A 1 102 ? 151.940 141.348 91.487 1.00 78.45 102 ASN A O 1
ATOM 628 N N . SER A 1 103 ? 150.947 139.788 90.204 1.00 76.48 103 SER A N 1
ATOM 629 C CA . SER A 1 103 ? 152.036 138.837 90.400 1.00 77.11 103 SER A CA 1
ATOM 630 C C . SER A 1 103 ? 153.256 139.161 89.548 1.00 74.87 103 SER A C 1
ATOM 631 O O . SER A 1 103 ? 154.384 138.875 89.963 1.00 77.15 103 SER A O 1
ATOM 634 N N . ILE A 1 104 ? 153.061 139.745 88.367 1.00 68.57 104 ILE A N 1
ATOM 635 C CA . ILE A 1 104 ? 154.173 139.975 87.453 1.00 75.61 104 ILE A CA 1
ATOM 636 C C . ILE A 1 104 ? 155.138 140.978 88.070 1.00 76.72 104 ILE A C 1
ATOM 637 O O . ILE A 1 104 ? 154.724 142.005 88.621 1.00 77.05 104 ILE A O 1
ATOM 642 N N . THR A 1 105 ? 156.436 140.677 87.986 1.00 81.67 105 THR A N 1
ATOM 643 C CA . THR A 1 105 ? 157.480 141.515 88.564 1.00 83.65 105 THR A CA 1
ATOM 644 C C . THR A 1 105 ? 158.643 141.631 87.584 1.00 86.40 105 THR A C 1
ATOM 645 O O . THR A 1 105 ? 158.611 141.012 86.512 1.00 85.10 105 THR A O 1
ATOM 649 N N . PRO A 1 106 ? 159.683 142.406 87.907 1.00 88.51 106 PRO A N 1
ATOM 650 C CA . PRO A 1 106 ? 160.838 142.482 86.997 1.00 90.37 106 PRO A CA 1
ATOM 651 C C . PRO A 1 106 ? 161.421 141.125 86.641 1.00 89.00 106 PRO A C 1
ATOM 652 O O . PRO A 1 106 ? 161.814 140.907 85.488 1.00 90.05 106 PRO A O 1
ATOM 656 N N . ALA A 1 107 ? 161.483 140.201 87.603 1.00 86.33 107 ALA A N 1
ATOM 657 C CA . ALA A 1 107 ? 162.110 138.910 87.345 1.00 92.43 107 ALA A CA 1
ATOM 658 C C . ALA A 1 107 ? 161.393 138.163 86.229 1.00 92.21 107 ALA A C 1
ATOM 659 O O . ALA A 1 107 ? 162.037 137.595 85.339 1.00 91.21 107 ALA A O 1
ATOM 661 N N . ILE A 1 108 ? 160.059 138.154 86.257 1.00 87.16 108 ILE A N 1
ATOM 662 C CA . ILE A 1 108 ? 159.296 137.469 85.217 1.00 87.01 108 ILE A CA 1
ATOM 663 C C . ILE A 1 108 ? 159.586 138.091 83.857 1.00 88.76 108 ILE A C 1
ATOM 664 O O . ILE A 1 108 ? 159.834 137.389 82.869 1.00 89.47 108 ILE A O 1
ATOM 669 N N . PHE A 1 109 ? 159.565 139.424 83.791 1.00 90.50 109 PHE A N 1
ATOM 670 C CA . PHE A 1 109 ? 159.788 140.115 82.526 1.00 92.27 109 PHE A CA 1
ATOM 671 C C . PHE A 1 109 ? 161.161 139.786 81.955 1.00 95.02 109 PHE A C 1
ATOM 672 O O . PHE A 1 109 ? 161.295 139.458 80.769 1.00 96.95 109 PHE A O 1
ATOM 680 N N . TRP A 1 110 ? 162.198 139.857 82.792 1.00 93.54 110 TRP A N 1
ATOM 681 C CA . TRP A 1 110 ? 163.550 139.637 82.292 1.00 95.39 110 TRP A CA 1
ATOM 682 C C . TRP A 1 110 ? 163.805 138.174 81.962 1.00 97.06 110 TRP A C 1
ATOM 683 O O . TRP A 1 110 ? 164.523 137.881 81.001 1.00 99.30 110 TRP A O 1
ATOM 694 N N . ARG A 1 111 ? 163.227 137.241 82.722 1.00 98.76 111 ARG A N 1
ATOM 695 C CA . ARG A 1 111 ? 163.337 135.836 82.348 1.00 102.93 111 ARG A CA 1
ATOM 696 C C . ARG A 1 111 ? 162.660 135.580 81.008 1.00 96.06 111 ARG A C 1
ATOM 697 O O . ARG A 1 111 ? 163.194 134.851 80.163 1.00 93.43 111 ARG A O 1
ATOM 705 N N . CYS A 1 112 ? 161.483 136.174 80.794 1.00 91.74 112 CYS A N 1
ATOM 706 C CA . CYS A 1 112 ? 160.805 136.015 79.513 1.00 89.59 112 CYS A CA 1
ATOM 707 C C . CYS A 1 112 ? 161.642 136.584 78.377 1.00 93.74 112 CYS A C 1
ATOM 708 O O . CYS A 1 112 ? 161.737 135.980 77.302 1.00 95.52 112 CYS A O 1
ATOM 711 N N . ILE A 1 113 ? 162.253 137.751 78.591 1.00 95.82 113 ILE A N 1
ATOM 712 C CA . ILE A 1 113 ? 163.088 138.347 77.550 1.00 95.70 113 ILE A CA 1
ATOM 713 C C . ILE A 1 113 ? 164.284 137.451 77.251 1.00 103.45 113 ILE A C 1
ATOM 714 O O . ILE A 1 113 ? 164.606 137.183 76.087 1.00 101.87 113 ILE A O 1
ATOM 719 N N . GLU A 1 114 ? 164.961 136.973 78.298 1.00 108.32 114 GLU A N 1
ATOM 720 C CA . GLU A 1 114 ? 166.142 136.142 78.095 1.00 108.31 114 GLU A CA 1
ATOM 721 C C . GLU A 1 114 ? 165.792 134.857 77.358 1.00 104.26 114 GLU A C 1
ATOM 722 O O . GLU A 1 114 ? 166.501 134.451 76.430 1.00 100.43 114 GLU A O 1
ATOM 728 N N . MET A 1 115 ? 164.701 134.201 77.758 1.00 104.74 115 MET A N 1
ATOM 729 C CA . MET A 1 115 ? 164.313 132.958 77.103 1.00 107.73 115 MET A CA 1
ATOM 730 C C . MET A 1 115 ? 163.884 133.192 75.660 1.00 110.96 115 MET A C 1
ATOM 731 O O . MET A 1 115 ? 164.074 132.316 74.810 1.00 111.14 115 MET A O 1
ATOM 736 N N . SER A 1 116 ? 163.310 134.355 75.366 1.00 112.09 116 SER A N 1
ATOM 737 C CA . SER A 1 116 ? 162.856 134.676 74.016 1.00 112.70 116 SER A CA 1
ATOM 738 C C . SER A 1 116 ? 161.877 133.627 73.500 1.00 109.15 116 SER A C 1
ATOM 739 O O . SER A 1 116 ? 160.841 133.959 72.924 1.00 98.45 116 SER A O 1
ATOM 742 N N . ASP A 1 127 ? 171.104 150.566 81.376 1.00 104.71 127 ASP A N 1
ATOM 743 C CA . ASP A 1 127 ? 170.301 150.580 80.159 1.00 109.14 127 ASP A CA 1
ATOM 744 C C . ASP A 1 127 ? 168.939 149.932 80.391 1.00 108.64 127 ASP A C 1
ATOM 745 O O . ASP A 1 127 ? 167.915 150.442 79.936 1.00 103.57 127 ASP A O 1
ATOM 750 N N . LYS A 1 128 ? 168.932 148.808 81.105 1.00 112.30 128 LYS A N 1
ATOM 751 C CA . LYS A 1 128 ? 167.703 148.075 81.372 1.00 110.02 128 LYS A CA 1
ATOM 752 C C . LYS A 1 128 ? 167.012 148.510 82.658 1.00 108.44 128 LYS A C 1
ATOM 753 O O . LYS A 1 128 ? 165.901 148.045 82.932 1.00 106.67 128 LYS A O 1
ATOM 759 N N . PHE A 1 129 ? 167.635 149.386 83.448 1.00 111.70 129 PHE A N 1
ATOM 760 C CA . PHE A 1 129 ? 167.018 149.830 84.694 1.00 112.66 129 PHE A CA 1
ATOM 761 C C . PHE A 1 129 ? 165.861 150.790 84.430 1.00 111.30 129 PHE A C 1
ATOM 762 O O . PHE A 1 129 ? 164.821 150.722 85.101 1.00 106.97 129 PHE A O 1
ATOM 770 N N . PHE A 1 130 ? 166.013 151.685 83.452 1.00 111.08 130 PHE A N 1
ATOM 771 C CA . PHE A 1 130 ? 164.921 152.600 83.144 1.00 111.02 130 PHE A CA 1
ATOM 772 C C . PHE A 1 130 ? 163.720 151.859 82.577 1.00 108.94 130 PHE A C 1
ATOM 773 O O . PHE A 1 130 ? 162.587 152.328 82.720 1.00 104.41 130 PHE A O 1
ATOM 781 N N . ILE A 1 131 ? 163.935 150.699 81.952 1.00 106.85 131 ILE A N 1
ATOM 782 C CA . ILE A 1 131 ? 162.798 149.888 81.526 1.00 105.60 131 ILE A CA 1
ATOM 783 C C . ILE A 1 131 ? 162.017 149.406 82.744 1.00 104.19 131 ILE A C 1
ATOM 784 O O . ILE A 1 131 ? 160.778 149.453 82.768 1.00 99.72 131 ILE A O 1
ATOM 789 N N . GLU A 1 132 ? 162.728 148.957 83.781 1.00 108.00 132 GLU A N 1
ATOM 790 C CA . GLU A 1 132 ? 162.064 148.598 85.029 1.00 108.68 132 GLU A CA 1
ATOM 791 C C . GLU A 1 132 ? 161.291 149.782 85.589 1.00 107.57 132 GLU A C 1
ATOM 792 O O . GLU A 1 132 ? 160.146 149.634 86.032 1.00 102.28 132 GLU A O 1
ATOM 798 N N . LYS A 1 133 ? 161.900 150.970 85.575 1.00 108.31 133 LYS A N 1
ATOM 799 C CA . LYS A 1 133 ? 161.224 152.146 86.116 1.00 105.00 133 LYS A CA 1
ATOM 800 C C . LYS A 1 133 ? 159.944 152.452 85.345 1.00 103.28 133 LYS A C 1
ATOM 801 O O . LYS A 1 133 ? 158.892 152.712 85.941 1.00 100.83 133 LYS A O 1
ATOM 807 N N . ILE A 1 134 ? 160.011 152.417 84.014 1.00 102.59 134 ILE A N 1
ATOM 808 C CA . ILE A 1 134 ? 158.861 152.815 83.204 1.00 100.44 134 ILE A CA 1
ATOM 809 C C . ILE A 1 134 ? 157.734 151.797 83.335 1.00 101.60 134 ILE A C 1
ATOM 810 O O . ILE A 1 134 ? 156.558 152.165 83.437 1.00 96.90 134 ILE A O 1
ATOM 815 N N . LEU A 1 135 ? 158.068 150.505 83.338 1.00 100.54 135 LEU A N 1
ATOM 816 C CA . LEU A 1 135 ? 157.043 149.484 83.142 1.00 94.12 135 LEU A CA 1
ATOM 817 C C . LEU A 1 135 ? 156.158 149.262 84.367 1.00 92.55 135 LEU A C 1
ATOM 818 O O . LEU A 1 135 ? 154.991 148.884 84.212 1.00 86.32 135 LEU A O 1
ATOM 823 N N . PHE A 1 136 ? 156.668 149.495 85.571 1.00 91.75 136 PHE A N 1
ATOM 824 C CA . PHE A 1 136 ? 156.119 148.889 86.777 1.00 84.01 136 PHE A CA 1
ATOM 825 C C . PHE A 1 136 ? 155.443 149.915 87.683 1.00 86.20 136 PHE A C 1
ATOM 826 O O . PHE A 1 136 ? 155.464 151.123 87.435 1.00 96.17 136 PHE A O 1
ATOM 834 N N . TRP A 1 137 ? 154.833 149.394 88.753 1.00 78.01 137 TRP A N 1
ATOM 835 C CA . TRP A 1 137 ? 154.093 150.170 89.741 1.00 70.90 137 TRP A CA 1
ATOM 836 C C . TRP A 1 137 ? 154.600 149.813 91.130 1.00 73.47 137 TRP A C 1
ATOM 837 O O . TRP A 1 137 ? 154.943 148.658 91.394 1.00 83.95 137 TRP A O 1
ATOM 848 N N . GLN A 1 138 ? 154.642 150.804 92.016 1.00 71.77 138 GLN A N 1
ATOM 849 C CA . GLN A 1 138 ? 155.038 150.608 93.411 1.00 79.09 138 GLN A CA 1
ATOM 850 C C . GLN A 1 138 ? 153.859 150.962 94.308 1.00 75.48 138 GLN A C 1
ATOM 851 O O . GLN A 1 138 ? 153.618 152.152 94.579 1.00 76.86 138 GLN A O 1
ATOM 857 N N . PRO A 1 139 ? 153.087 149.981 94.786 1.00 73.15 139 PRO A N 1
ATOM 858 C CA . PRO A 1 139 ? 151.920 150.302 95.619 1.00 68.32 139 PRO A CA 1
ATOM 859 C C . PRO A 1 139 ? 152.247 150.587 97.074 1.00 68.61 139 PRO A C 1
ATOM 860 O O . PRO A 1 139 ? 151.335 150.945 97.832 1.00 70.57 139 PRO A O 1
ATOM 864 N N . ILE A 1 140 ? 153.501 150.437 97.491 1.00 77.86 140 ILE A N 1
ATOM 865 C CA . ILE A 1 140 ? 153.904 150.616 98.880 1.00 85.00 140 ILE A CA 1
ATOM 866 C C . ILE A 1 140 ? 155.019 151.650 98.926 1.00 86.46 140 ILE A C 1
ATOM 867 O O . ILE A 1 140 ? 155.969 151.585 98.137 1.00 88.19 140 ILE A O 1
ATOM 872 N N . LYS A 1 141 ? 154.900 152.600 99.855 1.00 87.58 141 LYS A N 1
ATOM 873 C CA . LYS A 1 141 ? 155.843 153.712 99.914 1.00 90.63 141 LYS A CA 1
ATOM 874 C C . LYS A 1 141 ? 157.240 153.250 100.307 1.00 93.04 141 LYS A C 1
ATOM 875 O O . LYS A 1 141 ? 158.227 153.910 99.964 1.00 93.41 141 LYS A O 1
ATOM 881 N N . HIS A 1 142 ? 157.345 152.130 101.018 1.00 94.94 142 HIS A N 1
ATOM 882 C CA . HIS A 1 142 ? 158.625 151.632 101.509 1.00 98.48 142 HIS A CA 1
ATOM 883 C C . HIS A 1 142 ? 159.221 150.552 100.618 1.00 97.30 142 HIS A C 1
ATOM 884 O O . HIS A 1 142 ? 160.444 150.489 100.465 1.00 100.67 142 HIS A O 1
ATOM 891 N N . ARG A 1 143 ? 158.387 149.703 100.023 1.00 87.62 143 ARG A N 1
ATOM 892 C CA . ARG A 1 143 ? 158.861 148.580 99.216 1.00 87.23 143 ARG A CA 1
ATOM 893 C C . ARG A 1 143 ? 159.302 149.102 97.855 1.00 89.09 143 ARG A C 1
ATOM 894 O O . ARG A 1 143 ? 158.518 149.179 96.908 1.00 89.13 143 ARG A O 1
ATOM 902 N N . LYS A 1 144 ? 160.582 149.466 97.756 1.00 91.74 144 LYS A N 1
ATOM 903 C CA . LYS A 1 144 ? 161.125 149.886 96.470 1.00 95.24 144 LYS A CA 1
ATOM 904 C C . LYS A 1 144 ? 161.138 148.737 95.471 1.00 93.02 144 LYS A C 1
ATOM 905 O O . LYS A 1 144 ? 161.066 148.967 94.259 1.00 90.03 144 LYS A O 1
ATOM 911 N N . THR A 1 145 ? 161.232 147.499 95.957 1.00 90.72 145 THR A N 1
ATOM 912 C CA . THR A 1 145 ? 161.317 146.332 95.090 1.00 91.74 145 THR A CA 1
ATOM 913 C C . THR A 1 145 ? 159.965 145.693 94.801 1.00 90.60 145 THR A C 1
ATOM 914 O O . THR A 1 145 ? 159.899 144.779 93.973 1.00 93.67 145 THR A O 1
ATOM 918 N N . LYS A 1 146 ? 158.890 146.145 95.450 1.00 86.88 146 LYS A N 1
ATOM 919 C CA . LYS A 1 146 ? 157.560 145.580 95.220 1.00 85.50 146 LYS A CA 1
ATOM 920 C C . LYS A 1 146 ? 156.981 146.224 93.963 1.00 87.27 146 LYS A C 1
ATOM 921 O O . LYS A 1 146 ? 156.162 147.145 94.008 1.00 81.38 146 LYS A O 1
ATOM 927 N N . LEU A 1 147 ? 157.424 145.717 92.816 1.00 86.30 147 LEU A N 1
ATOM 928 C CA . LEU A 1 147 ? 157.083 146.272 91.515 1.00 78.18 147 LEU A CA 1
ATOM 929 C C . LEU A 1 147 ? 156.162 145.309 90.779 1.00 78.51 147 LEU A C 1
ATOM 930 O O . LEU A 1 147 ? 156.510 144.140 90.581 1.00 86.29 147 LEU A O 1
ATOM 935 N N . ILE A 1 148 ? 154.987 145.801 90.376 1.00 73.47 148 ILE A N 1
ATOM 936 C CA . ILE A 1 148 ? 153.971 144.981 89.728 1.00 76.71 148 ILE A CA 1
ATOM 937 C C . ILE A 1 148 ? 153.264 145.800 88.655 1.00 71.41 148 ILE A C 1
ATOM 938 O O . ILE A 1 148 ? 153.314 147.030 88.645 1.00 76.70 148 ILE A O 1
ATOM 943 N N . LEU A 1 149 ? 152.603 145.095 87.739 1.00 67.42 149 LEU A N 1
ATOM 944 C CA . LEU A 1 149 ? 151.754 145.751 86.755 1.00 64.65 149 LEU A CA 1
ATOM 945 C C . LEU A 1 149 ? 150.391 146.056 87.354 1.00 67.99 149 LEU A C 1
ATOM 946 O O . LEU A 1 149 ? 149.832 145.255 88.109 1.00 63.05 149 LEU A O 1
ATOM 951 N N . SER A 1 150 ? 149.854 147.218 87.005 1.00 70.98 150 SER A N 1
ATOM 952 C CA . SER A 1 150 ? 148.511 147.610 87.392 1.00 63.09 150 SER A CA 1
ATOM 953 C C . SER A 1 150 ? 147.576 147.464 86.200 1.00 63.36 150 SER A C 1
ATOM 954 O O . SER A 1 150 ? 147.993 147.528 85.041 1.00 61.61 150 SER A O 1
ATOM 957 N N . VAL A 1 151 ? 146.294 147.261 86.502 1.00 62.93 151 VAL A N 1
ATOM 958 C CA . VAL A 1 151 ? 145.305 147.130 85.438 1.00 69.20 151 VAL A CA 1
ATOM 959 C C . VAL A 1 151 ? 145.164 148.447 84.685 1.00 69.34 151 VAL A C 1
ATOM 960 O O . VAL A 1 151 ? 144.910 148.462 83.475 1.00 78.52 151 VAL A O 1
ATOM 964 N N . GLY A 1 152 ? 145.324 149.570 85.385 1.00 57.71 152 GLY A N 1
ATOM 965 C CA . GLY A 1 152 ? 145.192 150.862 84.732 1.00 52.14 152 GLY A CA 1
ATOM 966 C C . GLY A 1 152 ? 146.238 151.095 83.658 1.00 63.97 152 GLY A C 1
ATOM 967 O O . GLY A 1 152 ? 145.928 151.605 82.580 1.00 73.42 152 GLY A O 1
ATOM 968 N N . ALA A 1 153 ? 147.484 150.723 83.932 1.00 61.46 153 ALA A N 1
ATOM 969 C CA . ALA A 1 153 ? 148.587 150.991 83.021 1.00 71.39 153 ALA A CA 1
ATOM 970 C C . ALA A 1 153 ? 148.208 150.610 81.588 1.00 73.69 153 ALA A C 1
ATOM 971 O O . ALA A 1 153 ? 147.872 149.444 81.336 1.00 67.85 153 ALA A O 1
ATOM 973 N N . PRO A 1 154 ? 148.222 151.551 80.638 1.00 68.71 154 PRO A N 1
ATOM 974 C CA . PRO A 1 154 ? 147.949 151.169 79.242 1.00 74.93 154 PRO A CA 1
ATOM 975 C C . PRO A 1 154 ? 148.939 150.161 78.693 1.00 79.85 154 PRO A C 1
ATOM 976 O O . PRO A 1 154 ? 148.588 149.382 77.798 1.00 83.21 154 PRO A O 1
ATOM 980 N N . SER A 1 155 ? 150.174 150.163 79.190 1.00 78.23 155 SER A N 1
ATOM 981 C CA . SER A 1 155 ? 151.177 149.200 78.760 1.00 78.85 155 SER A CA 1
ATOM 982 C C . SER A 1 155 ? 151.034 147.855 79.454 1.00 78.56 155 SER A C 1
ATOM 983 O O . SER A 1 155 ? 151.694 146.894 79.047 1.00 77.36 155 SER A O 1
ATOM 986 N N . SER A 1 156 ? 150.196 147.763 80.485 1.00 74.25 156 SER A N 1
ATOM 987 C CA . SER A 1 156 ? 150.019 146.492 81.182 1.00 74.26 156 SER A CA 1
ATOM 988 C C . SER A 1 156 ? 149.557 145.383 80.250 1.00 70.66 156 SER A C 1
ATOM 989 O O . SER A 1 156 ? 150.107 144.272 80.331 1.00 73.15 156 SER A O 1
ATOM 992 N N . PRO A 1 157 ? 148.565 145.585 79.382 1.00 68.76 157 PRO A N 1
ATOM 993 C CA . PRO A 1 157 ? 148.155 144.498 78.477 1.00 69.71 157 PRO A CA 1
ATOM 994 C C . PRO A 1 157 ? 149.286 143.919 77.644 1.00 66.49 157 PRO A C 1
ATOM 995 O O . PRO A 1 157 ? 149.379 142.692 77.497 1.00 64.07 157 PRO A O 1
ATOM 999 N N . VAL A 1 158 ? 150.154 144.768 77.093 1.00 71.90 158 VAL A N 1
ATOM 1000 C CA . VAL A 1 158 ? 151.223 144.275 76.231 1.00 76.18 158 VAL A CA 1
ATOM 1001 C C . VAL A 1 158 ? 152.185 143.404 77.027 1.00 74.20 158 VAL A C 1
ATOM 1002 O O . VAL A 1 158 ? 152.576 142.319 76.585 1.00 72.99 158 VAL A O 1
ATOM 1006 N N . ILE A 1 159 ? 152.575 143.863 78.216 1.00 70.24 159 ILE A N 1
ATOM 1007 C CA . ILE A 1 159 ? 153.504 143.089 79.032 1.00 72.11 159 ILE A CA 1
ATOM 1008 C C . ILE A 1 159 ? 152.849 141.797 79.503 1.00 72.68 159 ILE A C 1
ATOM 1009 O O . ILE A 1 159 ? 153.496 140.745 79.568 1.00 79.72 159 ILE A O 1
ATOM 1014 N N . SER A 1 160 ? 151.560 141.852 79.841 1.00 64.99 160 SER A N 1
ATOM 1015 C CA . SER A 1 160 ? 150.854 140.649 80.266 1.00 66.06 160 SER A CA 1
ATOM 1016 C C . SER A 1 160 ? 150.844 139.607 79.156 1.00 71.75 160 SER A C 1
ATOM 1017 O O . SER A 1 160 ? 151.115 138.425 79.394 1.00 76.99 160 SER A O 1
ATOM 1020 N N . ASN A 1 161 ? 150.535 140.031 77.930 1.00 69.44 161 ASN A N 1
ATOM 1021 C CA . ASN A 1 161 ? 150.563 139.098 76.809 1.00 65.13 161 ASN A CA 1
ATOM 1022 C C . ASN A 1 161 ? 151.975 138.584 76.559 1.00 65.15 161 ASN A C 1
ATOM 1023 O O . ASN A 1 161 ? 152.170 137.400 76.264 1.00 74.21 161 ASN A O 1
ATOM 1028 N N . PHE A 1 162 ? 152.975 139.460 76.675 1.00 62.65 162 PHE A N 1
ATOM 1029 C CA . PHE A 1 162 ? 154.349 139.058 76.397 1.00 65.69 162 PHE A CA 1
ATOM 1030 C C . PHE A 1 162 ? 154.835 138.011 77.388 1.00 75.95 162 PHE A C 1
ATOM 1031 O O . PHE A 1 162 ? 155.518 137.054 77.005 1.00 86.63 162 PHE A O 1
ATOM 1039 N N . CYS A 1 163 ? 154.502 138.180 78.670 1.00 72.92 163 CYS A N 1
ATOM 1040 C CA . CYS A 1 163 ? 154.999 137.268 79.695 1.00 75.17 163 CYS A CA 1
ATOM 1041 C C . CYS A 1 163 ? 154.703 135.821 79.325 1.00 76.08 163 CYS A C 1
ATOM 1042 O O . CYS A 1 163 ? 155.576 134.950 79.413 1.00 72.07 163 CYS A O 1
ATOM 1045 N N . MET A 1 164 ? 153.468 135.550 78.909 1.00 75.76 164 MET A N 1
ATOM 1046 C CA . MET A 1 164 ? 153.055 134.219 78.469 1.00 72.82 164 MET A CA 1
ATOM 1047 C C . MET A 1 164 ? 153.028 134.172 76.944 1.00 75.06 164 MET A C 1
ATOM 1048 O O . MET A 1 164 ? 151.980 134.218 76.301 1.00 73.90 164 MET A O 1
ATOM 1053 N N . TYR A 1 165 ? 154.223 134.083 76.367 1.00 75.64 165 TYR A N 1
ATOM 1054 C CA . TYR A 1 165 ? 154.404 133.711 74.971 1.00 76.79 165 TYR A CA 1
ATOM 1055 C C . TYR A 1 165 ? 154.813 132.255 74.821 1.00 79.64 165 TYR A C 1
ATOM 1056 O O . TYR A 1 165 ? 154.287 131.553 73.953 1.00 87.66 165 TYR A O 1
ATOM 1065 N N . GLU A 1 166 ? 155.744 131.785 75.653 1.00 78.80 166 GLU A N 1
ATOM 1066 C CA . GLU A 1 166 ? 156.063 130.364 75.670 1.00 77.05 166 GLU A CA 1
ATOM 1067 C C . GLU A 1 166 ? 155.025 129.554 76.432 1.00 72.07 166 GLU A C 1
ATOM 1068 O O . GLU A 1 166 ? 154.760 128.405 76.065 1.00 75.47 166 GLU A O 1
ATOM 1074 N N . PHE A 1 167 ? 154.422 130.118 77.480 1.00 69.15 167 PHE A N 1
ATOM 1075 C CA . PHE A 1 167 ? 153.334 129.414 78.148 1.00 69.56 167 PHE A CA 1
ATOM 1076 C C . PHE A 1 167 ? 152.241 129.061 77.150 1.00 64.50 167 PHE A C 1
ATOM 1077 O O . PHE A 1 167 ? 151.811 127.904 77.062 1.00 66.36 167 PHE A O 1
ATOM 1085 N N . ASP A 1 168 ? 151.787 130.052 76.381 1.00 65.42 168 ASP A N 1
ATOM 1086 C CA . ASP A 1 168 ? 150.782 129.792 75.359 1.00 64.58 168 ASP A CA 1
ATOM 1087 C C . ASP A 1 168 ? 151.313 128.839 74.300 1.00 69.24 168 ASP A C 1
ATOM 1088 O O . ASP A 1 168 ? 150.597 127.936 73.859 1.00 69.04 168 ASP A O 1
ATOM 1093 N N . ASN A 1 169 ? 152.565 129.021 73.876 1.00 71.95 169 ASN A N 1
ATOM 1094 C CA . ASN A 1 169 ? 153.155 128.112 72.901 1.00 73.10 169 ASN A CA 1
ATOM 1095 C C . ASN A 1 169 ? 152.968 126.663 73.331 1.00 73.48 169 ASN A C 1
ATOM 1096 O O . ASN A 1 169 ? 152.345 125.863 72.625 1.00 70.57 169 ASN A O 1
ATOM 1101 N N . ARG A 1 170 ? 153.503 126.316 74.503 1.00 73.98 170 ARG A N 1
ATOM 1102 C CA . ARG A 1 170 ? 153.490 124.926 74.944 1.00 71.21 170 ARG A CA 1
ATOM 1103 C C . ARG A 1 170 ? 152.076 124.447 75.254 1.00 67.33 170 ARG A C 1
ATOM 1104 O O . ARG A 1 170 ? 151.716 123.313 74.912 1.00 73.87 170 ARG A O 1
ATOM 1112 N N . ILE A 1 171 ? 151.254 125.283 75.893 1.00 55.79 171 ILE A N 1
ATOM 1113 C CA . ILE A 1 171 ? 149.903 124.847 76.228 1.00 57.56 171 ILE A CA 1
ATOM 1114 C C . ILE A 1 171 ? 149.107 124.566 74.962 1.00 58.86 171 ILE A C 1
ATOM 1115 O O . ILE A 1 171 ? 148.412 123.549 74.865 1.00 59.42 171 ILE A O 1
ATOM 1120 N N . HIS A 1 172 ? 149.196 125.455 73.970 1.00 63.96 172 HIS A N 1
ATOM 1121 C CA . HIS A 1 172 ? 148.459 125.255 72.729 1.00 66.44 172 HIS A CA 1
ATOM 1122 C C . HIS A 1 172 ? 149.013 124.074 71.943 1.00 68.11 172 HIS A C 1
ATOM 1123 O O . HIS A 1 172 ? 148.252 123.336 71.310 1.00 66.01 172 HIS A O 1
ATOM 1130 N N . ALA A 1 173 ? 150.334 123.882 71.960 1.00 67.71 173 ALA A N 1
ATOM 1131 C CA . ALA A 1 173 ? 150.911 122.723 71.290 1.00 70.45 173 ALA A CA 1
ATOM 1132 C C . ALA A 1 173 ? 150.372 121.433 71.892 1.00 71.04 173 ALA A C 1
ATOM 1133 O O . ALA A 1 173 ? 149.934 120.528 71.172 1.00 68.08 173 ALA A O 1
ATOM 1135 N N . ALA A 1 174 ? 150.372 121.345 73.224 1.00 68.86 174 ALA A N 1
ATOM 1136 C CA . ALA A 1 174 ? 149.815 120.168 73.878 1.00 66.79 174 ALA A CA 1
ATOM 1137 C C . ALA A 1 174 ? 148.338 120.010 73.548 1.00 68.33 174 ALA A C 1
ATOM 1138 O O . ALA A 1 174 ? 147.879 118.909 73.228 1.00 69.74 174 ALA A O 1
ATOM 1140 N N . CYS A 1 175 ? 147.581 121.106 73.598 1.00 67.29 175 CYS A N 1
ATOM 1141 C CA . CYS A 1 175 ? 146.147 121.026 73.353 1.00 64.28 175 CYS A CA 1
ATOM 1142 C C . CYS A 1 175 ? 145.859 120.499 71.954 1.00 65.12 175 CYS A C 1
ATOM 1143 O O . CYS A 1 175 ? 145.099 119.539 71.784 1.00 64.84 175 CYS A O 1
ATOM 1146 N N . ASN A 1 176 ? 146.474 121.104 70.935 1.00 69.84 176 ASN A N 1
ATOM 1147 C CA . ASN A 1 176 ? 146.258 120.647 69.568 1.00 72.02 176 ASN A CA 1
ATOM 1148 C C . ASN A 1 176 ? 146.817 119.250 69.340 1.00 69.90 176 ASN A C 1
ATOM 1149 O O . ASN A 1 176 ? 146.362 118.560 68.421 1.00 71.83 176 ASN A O 1
ATOM 1154 N N . LYS A 1 177 ? 147.785 118.815 70.150 1.00 67.08 177 LYS A N 1
ATOM 1155 C CA . LYS A 1 177 ? 148.234 117.431 70.064 1.00 66.15 177 LYS A CA 1
ATOM 1156 C C . LYS A 1 177 ? 147.159 116.469 70.554 1.00 61.18 177 LYS A C 1
ATOM 1157 O O . LYS A 1 177 ? 147.081 115.333 70.074 1.00 64.07 177 LYS A O 1
ATOM 1163 N N . LEU A 1 178 ? 146.329 116.902 71.504 1.00 63.95 178 LEU A N 1
ATOM 1164 C CA . LEU A 1 178 ? 145.224 116.102 72.020 1.00 63.03 178 LEU A CA 1
ATOM 1165 C C . LEU A 1 178 ? 143.870 116.583 71.505 1.00 63.57 178 LEU A C 1
ATOM 1166 O O . LEU A 1 178 ? 142.836 116.247 72.091 1.00 59.57 178 LEU A O 1
ATOM 1171 N N . GLU A 1 179 ? 143.851 117.357 70.420 1.00 62.02 179 GLU A N 1
ATOM 1172 C CA . GLU A 1 179 ? 142.609 117.866 69.838 1.00 63.78 179 GLU A CA 1
ATOM 1173 C C . GLU A 1 179 ? 141.837 118.705 70.859 1.00 67.78 179 GLU A C 1
ATOM 1174 O O . GLU A 1 179 ? 140.747 118.350 71.310 1.00 68.14 179 GLU A O 1
ATOM 1180 N N . ILE A 1 180 ? 142.442 119.828 71.235 1.00 65.48 180 ILE A N 1
ATOM 1181 C CA . ILE A 1 180 ? 141.864 120.756 72.200 1.00 57.85 180 ILE A CA 1
ATOM 1182 C C . ILE A 1 180 ? 142.088 122.172 71.690 1.00 60.41 180 ILE A C 1
ATOM 1183 O O . ILE A 1 180 ? 143.198 122.517 71.273 1.00 65.63 180 ILE A O 1
ATOM 1188 N N . THR A 1 181 ? 141.040 122.988 71.722 1.00 55.32 181 THR A N 1
ATOM 1189 C CA . THR A 1 181 ? 141.122 124.392 71.338 1.00 57.87 181 THR A CA 1
ATOM 1190 C C . THR A 1 181 ? 141.287 125.226 72.602 1.00 56.53 181 THR A C 1
ATOM 1191 O O . THR A 1 181 ? 140.469 125.129 73.520 1.00 46.14 181 THR A O 1
ATOM 1195 N N . TYR A 1 182 ? 142.340 126.038 72.646 1.00 59.09 182 TYR A N 1
ATOM 1196 C CA . TYR A 1 182 ? 142.683 126.814 73.829 1.00 52.19 182 TYR A CA 1
ATOM 1197 C C . TYR A 1 182 ? 142.800 128.288 73.473 1.00 54.62 182 TYR A C 1
ATOM 1198 O O . TYR A 1 182 ? 143.438 128.643 72.477 1.00 66.67 182 TYR A O 1
ATOM 1207 N N . THR A 1 183 ? 142.189 129.139 74.295 1.00 57.28 183 THR A N 1
ATOM 1208 C CA . THR A 1 183 ? 142.348 130.584 74.205 1.00 57.54 183 THR A CA 1
ATOM 1209 C C . THR A 1 183 ? 142.587 131.141 75.602 1.00 61.11 183 THR A C 1
ATOM 1210 O O . THR A 1 183 ? 142.485 130.431 76.605 1.00 62.39 183 THR A O 1
ATOM 1214 N N . ARG A 1 184 ? 142.911 132.430 75.669 1.00 56.95 184 ARG A N 1
ATOM 1215 C CA . ARG A 1 184 ? 143.113 133.084 76.958 1.00 55.49 184 ARG A CA 1
ATOM 1216 C C . ARG A 1 184 ? 142.667 134.534 76.851 1.00 60.71 184 ARG A C 1
ATOM 1217 O O . ARG A 1 184 ? 143.282 135.320 76.125 1.00 68.69 184 ARG A O 1
ATOM 1225 N N . TYR A 1 185 ? 141.609 134.883 77.574 1.00 56.02 185 TYR A N 1
ATOM 1226 C CA . TYR A 1 185 ? 141.188 136.275 77.707 1.00 51.79 185 TYR A CA 1
ATOM 1227 C C . TYR A 1 185 ? 141.708 136.875 79.013 1.00 60.34 185 TYR A C 1
ATOM 1228 O O . TYR A 1 185 ? 140.940 137.276 79.885 1.00 61.38 185 TYR A O 1
ATOM 1237 N N . ALA A 1 186 ? 143.034 136.940 79.144 1.00 63.60 186 ALA A N 1
ATOM 1238 C CA . ALA A 1 186 ? 143.628 137.792 80.168 1.00 57.89 186 ALA A CA 1
ATOM 1239 C C . ALA A 1 186 ? 143.106 137.502 81.572 1.00 65.65 186 ALA A C 1
ATOM 1240 O O . ALA A 1 186 ? 142.371 138.323 82.125 1.00 70.29 186 ALA A O 1
ATOM 1242 N N . ASP A 1 187 ? 143.530 136.382 82.173 1.00 64.60 187 ASP A N 1
ATOM 1243 C CA . ASP A 1 187 ? 142.982 135.813 83.409 1.00 60.98 187 ASP A CA 1
ATOM 1244 C C . ASP A 1 187 ? 141.851 134.816 83.184 1.00 58.49 187 ASP A C 1
ATOM 1245 O O . ASP A 1 187 ? 141.192 134.412 84.147 1.00 67.30 187 ASP A O 1
ATOM 1250 N N . ASP A 1 188 ? 141.618 134.393 81.942 1.00 52.25 188 ASP A N 1
ATOM 1251 C CA . ASP A 1 188 ? 140.631 133.347 81.651 1.00 49.92 188 ASP A CA 1
ATOM 1252 C C . ASP A 1 188 ? 141.253 132.388 80.638 1.00 50.40 188 ASP A C 1
ATOM 1253 O O . ASP A 1 188 ? 141.159 132.605 79.428 1.00 61.11 188 ASP A O 1
ATOM 1258 N N . LEU A 1 189 ? 141.875 131.323 81.140 1.00 50.08 189 LEU A N 1
ATOM 1259 C CA . LEU A 1 189 ? 142.461 130.289 80.292 1.00 52.72 189 LEU A CA 1
ATOM 1260 C C . LEU A 1 189 ? 141.385 129.260 79.977 1.00 51.51 189 LEU A C 1
ATOM 1261 O O . LEU A 1 189 ? 141.021 128.457 80.843 1.00 48.14 189 LEU A O 1
ATOM 1266 N N . THR A 1 190 ? 140.905 129.263 78.733 1.00 52.77 190 THR A N 1
ATOM 1267 C CA . THR A 1 190 ? 139.789 128.435 78.300 1.00 53.41 190 THR A CA 1
ATOM 1268 C C . THR A 1 190 ? 140.271 127.326 77.376 1.00 52.85 190 THR A C 1
ATOM 1269 O O . THR A 1 190 ? 141.093 127.561 76.486 1.00 48.42 190 THR A O 1
ATOM 1273 N N . PHE A 1 191 ? 139.747 126.121 77.596 1.00 55.48 191 PHE A N 1
ATOM 1274 C CA . PHE A 1 191 ? 140.019 124.950 76.781 1.00 51.64 191 PHE A CA 1
ATOM 1275 C C . PHE A 1 191 ? 138.690 124.317 76.395 1.00 52.35 191 PHE A C 1
ATOM 1276 O O . PHE A 1 191 ? 137.706 124.410 77.132 1.00 40.58 191 PHE A O 1
ATOM 1284 N N . SER A 1 192 ? 138.663 123.672 75.233 1.00 50.88 192 SER A N 1
ATOM 1285 C CA . SER A 1 192 ? 137.457 122.983 74.798 1.00 48.53 192 SER A CA 1
ATOM 1286 C C . SER A 1 192 ? 137.843 121.820 73.898 1.00 56.34 192 SER A C 1
ATOM 1287 O O . SER A 1 192 ? 138.921 121.803 73.298 1.00 58.31 192 SER A O 1
ATOM 1290 N N . CYS A 1 193 ? 136.946 120.843 73.811 1.00 56.89 193 CYS A N 1
ATOM 1291 C CA . CYS A 1 193 ? 137.202 119.649 73.017 1.00 55.18 193 CYS A CA 1
ATOM 1292 C C .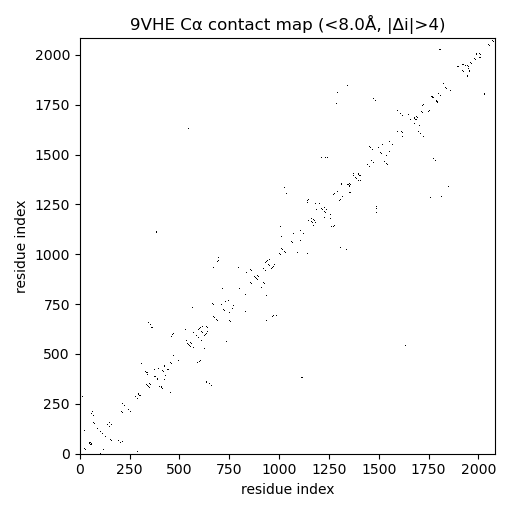 CYS A 1 193 ? 135.902 118.877 72.845 1.00 57.14 193 CYS A C 1
ATOM 1293 O O . CYS A 1 193 ? 134.910 119.122 73.539 1.00 52.81 193 CYS A O 1
ATOM 1296 N N . ASN A 1 194 ? 135.927 117.935 71.901 1.00 58.39 194 ASN A N 1
ATOM 1297 C CA . ASN A 1 194 ? 134.811 117.034 71.655 1.00 62.48 194 ASN A CA 1
ATOM 1298 C C . ASN A 1 194 ? 135.054 115.626 72.181 1.00 67.90 194 ASN A C 1
ATOM 1299 O O . ASN A 1 194 ? 134.087 114.901 72.436 1.00 70.77 194 ASN A O 1
ATOM 1304 N N . ILE A 1 195 ? 136.312 115.228 72.346 1.00 67.66 195 ILE A N 1
ATOM 1305 C CA . ILE A 1 195 ? 136.655 113.886 72.814 1.00 62.16 195 ILE A CA 1
ATOM 1306 C C . ILE A 1 195 ? 136.468 113.821 74.327 1.00 59.78 195 ILE A C 1
ATOM 1307 O O . ILE A 1 195 ? 137.101 114.596 75.059 1.00 59.50 195 ILE A O 1
ATOM 1312 N N . PRO A 1 196 ? 135.623 112.929 74.843 1.00 64.63 196 PRO A N 1
ATOM 1313 C CA . PRO A 1 196 ? 135.375 112.908 76.290 1.00 67.00 196 PRO A CA 1
ATOM 1314 C C . PRO A 1 196 ? 136.610 112.527 77.092 1.00 62.44 196 PRO A C 1
ATOM 1315 O O . PRO A 1 196 ? 137.501 111.818 76.618 1.00 65.99 196 PRO A O 1
ATOM 1319 N N . ASN A 1 197 ? 136.647 113.017 78.332 1.00 58.30 197 ASN A N 1
ATOM 1320 C CA . ASN A 1 197 ? 137.649 112.618 79.321 1.00 57.88 197 ASN A CA 1
ATOM 1321 C C . ASN A 1 197 ? 139.072 112.872 78.823 1.00 54.75 197 ASN A C 1
ATOM 1322 O O . ASN A 1 197 ? 139.957 112.023 78.943 1.00 54.70 197 ASN A O 1
ATOM 1327 N N . VAL A 1 198 ? 139.291 114.061 78.259 1.00 51.93 198 VAL A N 1
ATOM 1328 C CA . VAL A 1 198 ? 140.619 114.513 77.872 1.00 49.13 198 VAL A CA 1
ATOM 1329 C C . VAL A 1 198 ? 141.022 115.782 78.610 1.00 50.63 198 VAL A C 1
ATOM 1330 O O . VAL A 1 198 ? 142.175 115.921 79.032 1.00 46.85 198 VAL A O 1
ATOM 1334 N N . LEU A 1 199 ? 140.090 116.722 78.777 1.00 50.66 199 LEU A N 1
ATOM 1335 C CA . LEU A 1 199 ? 140.386 117.941 79.519 1.00 48.17 199 LEU A CA 1
ATOM 1336 C C . LEU A 1 199 ? 140.711 117.656 80.978 1.00 53.03 199 LEU A C 1
ATOM 1337 O O . LEU A 1 199 ? 141.238 118.535 81.666 1.00 51.72 199 LEU A O 1
ATOM 1342 N N . LYS A 1 200 ? 140.409 116.451 81.466 1.00 49.65 200 LYS A N 1
ATOM 1343 C CA . LYS A 1 200 ? 140.632 116.148 82.875 1.00 44.22 200 LYS A CA 1
ATOM 1344 C C . LYS A 1 200 ? 142.100 116.293 83.248 1.00 39.15 200 LYS A C 1
ATOM 1345 O O . LYS A 1 200 ? 142.426 116.770 84.341 1.00 44.03 200 LYS A O 1
ATOM 1351 N N . ALA A 1 201 ? 143.002 115.876 82.363 1.00 37.24 201 ALA A N 1
ATOM 1352 C CA . ALA A 1 201 ? 144.423 116.031 82.632 1.00 38.94 201 ALA A CA 1
ATOM 1353 C C . ALA A 1 201 ? 144.909 117.454 82.401 1.00 43.50 201 ALA A C 1
ATOM 1354 O O . ALA A 1 201 ? 146.000 117.801 82.862 1.00 45.25 201 ALA A O 1
ATOM 1356 N N . VAL A 1 202 ? 144.125 118.285 81.710 1.00 44.71 202 VAL A N 1
ATOM 1357 C CA . VAL A 1 202 ? 144.596 119.629 81.369 1.00 45.47 202 VAL A CA 1
ATOM 1358 C C . VAL A 1 202 ? 144.885 120.460 82.609 1.00 50.46 202 VAL A C 1
ATOM 1359 O O . VAL A 1 202 ? 145.966 121.076 82.671 1.00 51.11 202 VAL A O 1
ATOM 1363 N N . PRO A 1 203 ? 143.999 120.551 83.609 1.00 49.49 203 PRO A N 1
ATOM 1364 C CA . PRO A 1 203 ? 144.308 121.365 84.791 1.00 42.06 203 PRO A CA 1
ATOM 1365 C C . PRO A 1 203 ? 145.696 121.084 85.338 1.00 41.72 203 PRO A C 1
ATOM 1366 O O . PRO A 1 203 ? 146.544 121.981 85.389 1.00 43.79 203 PRO A O 1
ATOM 1370 N N . SER A 1 204 ? 145.950 119.826 85.704 1.00 46.18 204 SER A N 1
ATOM 1371 C CA . SER A 1 204 ? 147.252 119.459 86.246 1.00 49.38 204 SER A CA 1
ATOM 1372 C C . SER A 1 204 ? 148.370 119.931 85.327 1.00 50.46 204 SER A C 1
ATOM 1373 O O . SER A 1 204 ? 149.304 120.616 85.764 1.00 43.16 204 SER A O 1
ATOM 1376 N N . THR A 1 205 ? 148.268 119.599 84.037 1.00 55.45 205 THR A N 1
ATOM 1377 C CA . THR A 1 205 ? 149.233 120.067 83.052 1.00 52.85 205 THR A CA 1
ATOM 1378 C C . THR A 1 205 ? 149.567 121.533 83.283 1.00 56.01 205 THR A C 1
ATOM 1379 O O . THR A 1 205 ? 150.729 121.893 83.510 1.00 59.56 205 THR A O 1
ATOM 1383 N N . ILE A 1 206 ? 148.537 122.383 83.278 1.00 55.94 206 ILE A N 1
ATOM 1384 C CA . ILE A 1 206 ? 148.753 123.817 83.452 1.00 51.31 206 ILE A CA 1
ATOM 1385 C C . ILE A 1 206 ? 149.701 124.053 84.616 1.00 59.15 206 ILE A C 1
ATOM 1386 O O . ILE A 1 206 ? 150.797 124.601 84.449 1.00 59.23 206 ILE A O 1
ATOM 1391 N N . GLU A 1 207 ? 149.322 123.568 85.802 1.00 58.72 207 GLU A N 1
ATOM 1392 C CA . GLU A 1 207 ? 150.128 123.831 86.988 1.00 61.22 207 GLU A CA 1
ATOM 1393 C C . GLU A 1 207 ? 151.581 123.470 86.733 1.00 60.67 207 GLU A C 1
ATOM 1394 O O . GLU A 1 207 ? 152.480 124.299 86.913 1.00 61.24 207 GLU A O 1
ATOM 1400 N N . ALA A 1 208 ? 151.823 122.255 86.238 1.00 59.11 208 ALA A N 1
ATOM 1401 C CA . ALA A 1 208 ? 153.198 121.827 86.024 1.00 64.02 208 ALA A CA 1
ATOM 1402 C C . ALA A 1 208 ? 153.939 122.847 85.176 1.00 65.98 208 ALA A C 1
ATOM 1403 O O . ALA A 1 208 ? 154.966 123.398 85.596 1.00 62.61 208 ALA A O 1
ATOM 1405 N N . LEU A 1 209 ? 153.375 123.184 84.015 1.00 64.76 209 LEU A N 1
ATOM 1406 C CA . LEU A 1 209 ? 154.060 124.107 83.123 1.00 65.09 209 LEU A CA 1
ATOM 1407 C C . LEU A 1 209 ? 154.327 125.424 83.829 1.00 67.50 209 LEU A C 1
ATOM 1408 O O . LEU A 1 209 ? 155.426 125.982 83.729 1.00 71.25 209 LEU A O 1
ATOM 1413 N N . LEU A 1 210 ? 153.342 125.917 84.583 1.00 64.92 210 LEU A N 1
ATOM 1414 C CA . LEU A 1 210 ? 153.518 127.180 85.283 1.00 64.70 210 LEU A CA 1
ATOM 1415 C C . LEU A 1 210 ? 154.772 127.129 86.139 1.00 71.72 210 LEU A C 1
ATOM 1416 O O . LEU A 1 210 ? 155.641 128.005 86.049 1.00 69.79 210 LEU A O 1
ATOM 1421 N N . LYS A 1 211 ? 154.912 126.063 86.930 1.00 75.80 211 LYS A N 1
ATOM 1422 C CA . LYS A 1 211 ? 156.035 125.979 87.848 1.00 75.21 211 LYS A CA 1
ATOM 1423 C C . LYS A 1 211 ? 157.357 125.879 87.105 1.00 74.42 211 LYS A C 1
ATOM 1424 O O . LYS A 1 211 ? 158.398 126.242 87.664 1.00 69.58 211 LYS A O 1
ATOM 1430 N N . ASP A 1 212 ? 157.343 125.404 85.860 1.00 71.53 212 ASP A N 1
ATOM 1431 C CA . ASP A 1 212 ? 158.569 125.398 85.076 1.00 73.70 212 ASP A CA 1
ATOM 1432 C C . ASP A 1 212 ? 158.887 126.799 84.568 1.00 78.35 212 ASP A C 1
ATOM 1433 O O . ASP A 1 212 ? 160.054 127.206 84.555 1.00 78.66 212 ASP A O 1
ATOM 1438 N N . LEU A 1 213 ? 157.864 127.560 84.172 1.00 73.05 213 LEU A N 1
ATOM 1439 C CA . LEU A 1 213 ? 158.113 128.828 83.486 1.00 76.45 213 LEU A CA 1
ATOM 1440 C C . LEU A 1 213 ? 158.376 129.962 84.471 1.00 82.66 213 LEU A C 1
ATOM 1441 O O . LEU A 1 213 ? 159.485 130.500 84.538 1.00 85.51 213 LEU A O 1
ATOM 1446 N N . PHE A 1 214 ? 157.363 130.334 85.247 1.00 82.95 214 PHE A N 1
ATOM 1447 C CA . PHE A 1 214 ? 157.476 131.448 86.187 1.00 84.30 214 PHE A CA 1
ATOM 1448 C C . PHE A 1 214 ? 157.762 130.940 87.598 1.00 85.99 214 PHE A C 1
ATOM 1449 O O . PHE A 1 214 ? 157.030 131.227 88.543 1.00 83.51 214 PHE A O 1
ATOM 1457 N N . GLY A 1 215 ? 158.849 130.181 87.732 1.00 86.42 215 GLY A N 1
ATOM 1458 C CA . GLY A 1 215 ? 159.273 129.703 89.034 1.00 78.53 215 GLY A CA 1
ATOM 1459 C C . GLY A 1 215 ? 158.118 129.177 89.860 1.00 76.86 215 GLY A C 1
ATOM 1460 O O . GLY A 1 215 ? 157.530 128.142 89.537 1.00 76.32 215 GLY A O 1
ATOM 1461 N N . SER A 1 216 ? 157.791 129.887 90.942 1.00 81.11 216 SER A N 1
ATOM 1462 C CA . SER A 1 216 ? 156.616 129.580 91.748 1.00 79.12 216 SER A CA 1
ATOM 1463 C C . SER A 1 216 ? 155.888 130.855 92.158 1.00 76.19 216 SER A C 1
ATOM 1464 O O . SER A 1 216 ? 155.286 130.911 93.235 1.00 74.09 216 SER A O 1
ATOM 1467 N N . GLU A 1 217 ? 155.931 131.883 91.310 1.00 79.41 217 GLU A N 1
ATOM 1468 C CA . GLU A 1 217 ? 155.374 133.191 91.644 1.00 79.32 217 GLU A CA 1
ATOM 1469 C C . GLU A 1 217 ? 153.918 133.318 91.202 1.00 71.78 217 GLU A C 1
ATOM 1470 O O . GLU A 1 217 ? 153.033 133.567 92.026 1.00 70.50 217 GLU A O 1
ATOM 1476 N N . LEU A 1 218 ? 153.656 133.158 89.909 1.00 67.10 218 LEU A N 1
ATOM 1477 C CA . LEU A 1 218 ? 152.290 133.208 89.410 1.00 68.66 218 LEU A CA 1
ATOM 1478 C C . LEU A 1 218 ? 151.657 131.830 89.552 1.00 59.15 218 LEU A C 1
ATOM 1479 O O . LEU A 1 218 ? 152.263 130.817 89.186 1.00 51.25 218 LEU A O 1
ATOM 1484 N N . ARG A 1 219 ? 150.442 131.794 90.090 1.00 58.96 219 ARG A N 1
ATOM 1485 C CA . ARG A 1 219 ? 149.792 130.549 90.467 1.00 56.56 219 ARG A CA 1
ATOM 1486 C C . ARG A 1 219 ? 148.345 130.549 89.997 1.00 43.31 219 ARG A C 1
ATOM 1487 O O . ARG A 1 219 ? 147.732 131.603 89.816 1.00 53.43 219 ARG A O 1
ATOM 1495 N N . LEU A 1 220 ? 147.809 129.349 89.807 1.00 34.24 220 LEU A N 1
ATOM 1496 C CA . LEU A 1 220 ? 146.444 129.175 89.343 1.00 43.44 220 LEU A CA 1
ATOM 1497 C C . LEU A 1 220 ? 145.468 129.322 90.510 1.00 38.49 220 LEU A C 1
ATOM 1498 O O . LEU A 1 220 ? 145.856 129.339 91.680 1.00 42.49 220 LEU A O 1
ATOM 1503 N N . ASN A 1 221 ? 144.186 129.439 90.179 1.00 37.52 221 ASN A N 1
ATOM 1504 C CA . ASN A 1 221 ? 143.115 129.598 91.162 1.00 41.57 221 ASN A CA 1
ATOM 1505 C C . ASN A 1 221 ? 142.247 128.344 91.106 1.00 38.64 221 ASN A C 1
ATOM 1506 O O . ASN A 1 221 ? 141.285 128.269 90.340 1.00 45.37 221 ASN A O 1
ATOM 1511 N N . HIS A 1 222 ? 142.590 127.357 91.935 1.00 32.94 222 HIS A N 1
ATOM 1512 C CA . HIS A 1 222 ? 141.866 126.091 91.919 1.00 41.35 222 HIS A CA 1
ATOM 1513 C C . HIS A 1 222 ? 140.405 126.258 92.306 1.00 42.68 222 HIS A C 1
ATOM 1514 O O . HIS A 1 222 ? 139.590 125.380 92.001 1.00 37.78 222 HIS A O 1
ATOM 1521 N N . SER A 1 223 ? 140.052 127.356 92.973 1.00 45.87 223 SER A N 1
ATOM 1522 C CA . SER A 1 223 ? 138.667 127.550 93.383 1.00 52.81 223 SER A CA 1
ATOM 1523 C C . SER A 1 223 ? 137.765 127.847 92.192 1.00 42.96 223 SER A C 1
ATOM 1524 O O . SER A 1 223 ? 136.582 127.488 92.210 1.00 40.06 223 SER A O 1
ATOM 1527 N N . LYS A 1 224 ? 138.297 128.495 91.156 1.00 39.87 224 LYS A N 1
ATOM 1528 C CA . LYS A 1 224 ? 137.484 128.923 90.025 1.00 44.51 224 LYS A CA 1
ATOM 1529 C C . LYS A 1 224 ? 137.417 127.902 88.897 1.00 45.79 224 LYS A C 1
ATOM 1530 O O . LYS A 1 224 ? 136.520 128.002 88.052 1.00 51.78 224 LYS A O 1
ATOM 1536 N N . THR A 1 225 ? 138.336 126.937 88.853 1.00 43.90 225 THR A N 1
ATOM 1537 C CA . THR A 1 225 ? 138.373 125.978 87.754 1.00 43.12 225 THR A CA 1
ATOM 1538 C C . THR A 1 225 ? 137.002 125.351 87.545 1.00 41.78 225 THR A C 1
ATOM 1539 O O . THR A 1 225 ? 136.425 124.770 88.467 1.00 36.29 225 THR A O 1
ATOM 1543 N N . VAL A 1 226 ? 136.485 125.460 86.322 1.00 47.49 226 VAL A N 1
ATOM 1544 C CA . VAL A 1 226 ? 135.125 125.036 86.012 1.00 44.30 226 VAL A CA 1
ATOM 1545 C C . VAL A 1 226 ? 135.149 124.084 84.825 1.00 46.52 226 VAL A C 1
ATOM 1546 O O . VAL A 1 226 ? 135.795 124.363 83.807 1.00 54.40 226 VAL A O 1
ATOM 1550 N N . PHE A 1 227 ? 134.444 122.962 84.968 1.00 49.53 227 PHE A N 1
ATOM 1551 C CA . PHE A 1 227 ? 134.163 122.027 83.889 1.00 44.01 227 PHE A CA 1
ATOM 1552 C C . PHE A 1 227 ? 132.689 122.130 83.524 1.00 46.17 227 PHE A C 1
ATOM 1553 O O . PHE A 1 227 ? 131.832 122.260 84.403 1.00 51.48 227 PHE A O 1
ATOM 1561 N N . SER A 1 228 ? 132.393 122.060 82.229 1.00 49.73 228 SER A N 1
ATOM 1562 C CA . SER A 1 228 ? 131.023 122.145 81.758 1.00 44.19 228 SER A CA 1
ATOM 1563 C C . SER A 1 228 ? 130.913 121.397 80.439 1.00 48.24 228 SER A C 1
ATOM 1564 O O . SER A 1 228 ? 131.914 121.097 79.783 1.00 45.15 228 SER A O 1
ATOM 1567 N N . SER A 1 229 ? 129.678 121.103 80.053 1.00 45.87 229 SER A N 1
ATOM 1568 C CA . SER A 1 229 ? 129.401 120.370 78.831 1.00 38.84 229 SER A CA 1
ATOM 1569 C C . SER A 1 229 ? 128.199 121.019 78.162 1.00 37.16 229 SER A C 1
ATOM 1570 O O . SER A 1 229 ? 127.789 122.127 78.518 1.00 46.62 229 SER A O 1
ATOM 1573 N N . LYS A 1 230 ? 127.629 120.325 77.185 1.00 35.16 230 LYS A N 1
ATOM 1574 C CA . LYS A 1 230 ? 126.373 120.744 76.584 1.00 35.75 230 LYS A CA 1
ATOM 1575 C C . LYS A 1 230 ? 125.179 120.452 77.490 1.00 30.25 230 LYS A C 1
ATOM 1576 O O . LYS A 1 230 ? 124.032 120.573 77.048 1.00 28.27 230 LYS A O 1
ATOM 1582 N N . ALA A 1 231 ? 125.431 120.061 78.739 1.00 27.50 231 ALA A N 1
ATOM 1583 C CA . ALA A 1 231 ? 124.396 119.855 79.741 1.00 32.36 231 ALA A CA 1
ATOM 1584 C C . ALA A 1 231 ? 124.293 121.003 80.734 1.00 42.86 231 ALA A C 1
ATOM 1585 O O . ALA A 1 231 ? 123.427 120.967 81.612 1.00 39.01 231 ALA A O 1
ATOM 1587 N N . HIS A 1 232 ? 125.154 122.011 80.626 1.00 46.49 232 HIS A N 1
ATOM 1588 C CA . HIS A 1 232 ? 125.194 123.102 81.590 1.00 35.58 232 HIS A CA 1
ATOM 1589 C C . HIS A 1 232 ? 125.429 124.406 80.833 1.00 29.16 232 HIS A C 1
ATOM 1590 O O . HIS A 1 232 ? 125.430 124.440 79.599 1.00 35.05 232 HIS A O 1
ATOM 1597 N N . ASN A 1 233 ? 125.636 125.491 81.580 1.00 29.84 233 ASN A N 1
ATOM 1598 C CA . ASN A 1 233 ? 125.582 126.845 81.027 1.00 40.90 233 ASN A CA 1
ATOM 1599 C C . ASN A 1 233 ? 126.979 127.295 80.613 1.00 41.67 233 ASN A C 1
ATOM 1600 O O . ASN A 1 233 ? 127.611 128.124 81.262 1.00 48.70 233 ASN A O 1
ATOM 1605 N N . ARG A 1 234 ? 127.443 126.774 79.483 1.00 39.36 234 ARG A N 1
ATOM 1606 C CA . ARG A 1 234 ? 128.730 127.203 78.957 1.00 39.78 234 ARG A CA 1
ATOM 1607 C C . ARG A 1 234 ? 128.681 128.672 78.548 1.00 45.70 234 ARG A C 1
ATOM 1608 O O . ARG A 1 234 ? 127.652 129.182 78.098 1.00 51.15 234 ARG A O 1
ATOM 1616 N N . HIS A 1 235 ? 129.814 129.353 78.709 1.00 45.12 235 HIS A N 1
ATOM 1617 C CA . HIS A 1 235 ? 129.978 130.707 78.199 1.00 44.75 235 HIS A CA 1
ATOM 1618 C C . HIS A 1 235 ? 131.442 131.091 78.324 1.00 40.61 235 HIS A C 1
ATOM 1619 O O . HIS A 1 235 ? 132.094 130.731 79.303 1.00 44.61 235 HIS A O 1
ATOM 1626 N N . VAL A 1 236 ? 131.954 131.809 77.331 1.00 38.24 236 VAL A N 1
ATOM 1627 C CA . VAL A 1 236 ? 133.348 132.233 77.308 1.00 35.97 236 VAL A CA 1
ATOM 1628 C C . VAL A 1 236 ? 133.378 133.752 77.378 1.00 38.84 236 VAL A C 1
ATOM 1629 O O . VAL A 1 236 ? 132.835 134.432 76.499 1.00 39.49 236 VAL A O 1
ATOM 1633 N N . THR A 1 237 ? 134.020 134.281 78.419 1.00 43.14 237 THR A N 1
ATOM 1634 C CA . THR A 1 237 ? 134.227 135.719 78.566 1.00 34.30 237 THR A CA 1
ATOM 1635 C C . THR A 1 237 ? 132.907 136.480 78.460 1.00 28.96 237 THR A C 1
ATOM 1636 O O . THR A 1 237 ? 132.805 137.504 77.783 1.00 33.59 237 THR A O 1
ATOM 1640 N N . GLY A 1 238 ? 131.881 135.969 79.140 1.00 38.47 238 GLY A N 1
ATOM 1641 C CA . GLY A 1 238 ? 130.582 136.604 79.169 1.00 40.10 238 GLY A CA 1
ATOM 1642 C C . GLY A 1 238 ? 129.671 136.254 78.017 1.00 32.01 238 GLY A C 1
ATOM 1643 O O . GLY A 1 238 ? 128.446 136.338 78.168 1.00 29.89 238 GLY A O 1
ATOM 1644 N N . VAL A 1 239 ? 130.221 135.861 76.873 1.00 36.07 239 VAL A N 1
ATOM 1645 C CA . VAL A 1 239 ? 129.413 135.442 75.733 1.00 40.64 239 VAL A CA 1
ATOM 1646 C C . VAL A 1 239 ? 128.930 134.021 75.986 1.00 37.14 239 VAL A C 1
ATOM 1647 O O . VAL A 1 239 ? 129.733 133.117 76.233 1.00 34.28 239 VAL A O 1
ATOM 1651 N N . THR A 1 240 ? 127.619 133.820 75.932 1.00 37.47 240 THR A N 1
ATOM 1652 C CA . THR A 1 240 ? 127.077 132.481 76.088 1.00 31.55 240 THR A CA 1
ATOM 1653 C C . THR A 1 240 ? 127.302 131.665 74.821 1.00 39.10 240 THR A C 1
ATOM 1654 O O . THR A 1 240 ? 127.284 132.189 73.705 1.00 46.80 240 THR A O 1
ATOM 1658 N N . ILE A 1 241 ? 127.528 130.368 75.006 1.00 45.07 241 ILE A N 1
ATOM 1659 C CA . ILE A 1 241 ? 127.636 129.411 73.909 1.00 37.17 241 ILE A CA 1
ATOM 1660 C C . ILE A 1 241 ? 126.443 128.476 74.026 1.00 35.89 241 ILE A C 1
ATOM 1661 O O . ILE A 1 241 ? 126.382 127.650 74.945 1.00 40.65 241 ILE A O 1
ATOM 1666 N N . ASN A 1 242 ? 125.491 128.607 73.107 1.00 34.00 242 ASN A N 1
ATOM 1667 C CA . ASN A 1 242 ? 124.284 127.801 73.174 1.00 38.99 242 ASN A CA 1
ATOM 1668 C C . ASN A 1 242 ? 124.582 126.376 72.710 1.00 47.82 242 ASN A C 1
ATOM 1669 O O . ASN A 1 242 ? 125.686 126.050 72.266 1.00 45.61 242 ASN A O 1
ATOM 1674 N N . ASN A 1 243 ? 123.570 125.512 72.812 1.00 50.37 243 ASN A N 1
ATOM 1675 C CA . ASN A 1 243 ? 123.700 124.094 72.505 1.00 47.86 243 ASN A CA 1
ATOM 1676 C C . ASN A 1 243 ? 123.688 123.807 71.008 1.00 49.43 243 ASN A C 1
ATOM 1677 O O . ASN A 1 243 ? 123.514 122.650 70.610 1.00 51.85 243 ASN A O 1
ATOM 1682 N N . GLU A 1 244 ? 123.864 124.835 70.177 1.00 48.22 244 GLU A N 1
ATOM 1683 C CA . GLU A 1 244 ? 123.909 124.686 68.728 1.00 46.93 244 GLU A CA 1
ATOM 1684 C C . GLU A 1 244 ? 125.204 125.245 68.150 1.00 46.32 244 GLU A C 1
ATOM 1685 O O . GLU A 1 244 ? 125.269 125.548 66.955 1.00 45.12 244 GLU A O 1
ATOM 1691 N N . GLU A 1 245 ? 126.234 125.394 68.983 1.00 51.87 245 GLU A N 1
ATOM 1692 C CA . GLU A 1 245 ? 127.573 125.768 68.528 1.00 49.71 245 GLU A CA 1
ATOM 1693 C C . GLU A 1 245 ? 127.581 127.138 67.852 1.00 51.82 245 GLU A C 1
ATOM 1694 O O . GLU A 1 245 ? 128.277 127.357 66.859 1.00 52.94 245 GLU A O 1
ATOM 1700 N N . THR A 1 246 ? 126.801 128.070 68.395 1.00 48.24 246 THR A N 1
ATOM 1701 C CA . THR A 1 246 ? 126.803 129.455 67.949 1.00 49.51 246 THR A CA 1
ATOM 1702 C C . THR A 1 246 ? 126.897 130.368 69.162 1.00 50.04 246 THR A C 1
ATOM 1703 O O . THR A 1 246 ? 126.466 130.011 70.260 1.00 47.91 246 THR A O 1
ATOM 1707 N N . LEU A 1 247 ? 127.493 131.539 68.965 1.00 47.73 247 LEU A N 1
ATOM 1708 C CA . LEU A 1 247 ? 127.563 132.520 70.037 1.00 40.06 247 LEU A CA 1
ATOM 1709 C C . LEU A 1 247 ? 126.193 133.141 70.279 1.00 38.37 247 LEU A C 1
ATOM 1710 O O . LEU A 1 247 ? 125.388 133.308 69.359 1.00 38.13 247 LEU A O 1
ATOM 1715 N N . SER A 1 248 ? 125.933 133.488 71.537 1.00 37.68 248 SER A N 1
ATOM 1716 C CA . SER A 1 248 ? 124.636 134.015 71.930 1.00 41.97 248 SER A CA 1
ATOM 1717 C C . SER A 1 248 ? 124.807 134.946 73.119 1.00 43.71 248 SER A C 1
ATOM 1718 O O . SER A 1 248 ? 125.792 134.872 73.858 1.00 41.93 248 SER A O 1
ATOM 1721 N N . LEU A 1 249 ? 123.827 135.833 73.291 1.00 43.64 249 LEU A N 1
ATOM 1722 C CA . LEU A 1 249 ? 123.812 136.752 74.420 1.00 39.96 249 LEU A CA 1
ATOM 1723 C C . LEU A 1 249 ? 123.297 136.104 75.695 1.00 35.34 249 LEU A C 1
ATOM 1724 O O . LEU A 1 249 ? 123.417 136.703 76.768 1.00 37.31 249 LEU A O 1
ATOM 1729 N N . GLY A 1 250 ? 122.735 134.902 75.606 1.00 35.02 250 GLY A N 1
ATOM 1730 C CA . GLY A 1 250 ? 122.139 134.261 76.758 1.00 33.65 250 GLY A CA 1
ATOM 1731 C C . GLY A 1 250 ? 120.693 134.669 76.914 1.00 23.98 250 GLY A C 1
ATOM 1732 O O . GLY A 1 250 ? 120.340 135.819 76.638 1.00 31.62 250 GLY A O 1
ATOM 1733 N N . ARG A 1 251 ? 119.842 133.738 77.347 1.00 19.48 251 ARG A N 1
ATOM 1734 C CA . ARG A 1 251 ? 118.434 134.070 77.527 1.00 23.31 251 ARG A CA 1
ATOM 1735 C C . ARG A 1 251 ? 118.261 135.197 78.534 1.00 34.75 251 ARG A C 1
ATOM 1736 O O . ARG A 1 251 ? 117.367 136.036 78.379 1.00 37.29 251 ARG A O 1
ATOM 1744 N N . ASP A 1 252 ? 119.103 135.235 79.568 1.00 34.34 252 ASP A N 1
ATOM 1745 C CA . ASP A 1 252 ? 119.036 136.312 80.550 1.00 37.60 252 ASP A CA 1
ATOM 1746 C C . ASP A 1 252 ? 119.012 137.677 79.868 1.00 35.24 252 ASP A C 1
ATOM 1747 O O . ASP A 1 252 ? 118.044 138.432 79.996 1.00 36.23 252 ASP A O 1
ATOM 1752 N N . ARG A 1 253 ? 120.071 138.006 79.124 1.00 31.14 253 ARG A N 1
ATOM 1753 C CA . ARG A 1 253 ? 120.114 139.303 78.458 1.00 23.72 253 ARG A CA 1
ATOM 1754 C C . ARG A 1 253 ? 119.070 139.398 77.355 1.00 28.02 253 ARG A C 1
ATOM 1755 O O . ARG A 1 253 ? 118.454 140.451 77.171 1.00 35.65 253 ARG A O 1
ATOM 1763 N N . LYS A 1 254 ? 118.860 138.322 76.598 1.00 30.59 254 LYS A N 1
ATOM 1764 C CA . LYS A 1 254 ? 117.887 138.395 75.516 1.00 33.43 254 LYS A CA 1
ATOM 1765 C C . LYS A 1 254 ? 116.501 138.748 76.032 1.00 34.28 254 LYS A C 1
ATOM 1766 O O . LYS A 1 254 ? 115.678 139.260 75.269 1.00 40.53 254 LYS A O 1
ATOM 1772 N N . ARG A 1 255 ? 116.233 138.492 77.311 1.00 33.25 255 ARG A N 1
ATOM 1773 C CA . ARG A 1 255 ? 114.984 138.902 77.940 1.00 34.41 255 ARG A CA 1
ATOM 1774 C C . ARG A 1 255 ? 115.096 140.279 78.589 1.00 32.65 255 ARG A C 1
ATOM 1775 O O . ARG A 1 255 ? 114.157 141.084 78.520 1.00 34.46 255 ARG A O 1
ATOM 1783 N N . PHE A 1 256 ? 116.245 140.563 79.205 1.00 37.80 256 PHE A N 1
ATOM 1784 C CA . PHE A 1 256 ? 116.468 141.856 79.843 1.00 35.04 256 PHE A CA 1
ATOM 1785 C C . PHE A 1 256 ? 116.407 142.993 78.828 1.00 35.59 256 PHE A C 1
ATOM 1786 O O . PHE A 1 256 ? 115.560 143.894 78.933 1.00 45.49 256 PHE A O 1
ATOM 1794 N N . ILE A 1 257 ? 117.308 142.981 77.842 1.00 33.23 257 ILE A N 1
ATOM 1795 C CA . ILE A 1 257 ? 117.146 143.917 76.737 1.00 37.37 257 ILE A CA 1
ATOM 1796 C C . ILE A 1 257 ? 116.265 143.246 75.700 1.00 28.31 257 ILE A C 1
ATOM 1797 O O . ILE A 1 257 ? 116.681 142.981 74.567 1.00 29.47 257 ILE A O 1
ATOM 1802 N N . LYS A 1 258 ? 115.040 142.988 76.107 1.00 33.13 258 LYS A N 1
ATOM 1803 C CA . LYS A 1 258 ? 113.816 143.147 75.340 1.00 32.33 258 LYS A CA 1
ATOM 1804 C C . LYS A 1 258 ? 112.694 143.696 76.204 1.00 33.37 258 LYS A C 1
ATOM 1805 O O . LYS A 1 258 ? 111.798 144.361 75.678 1.00 48.28 258 LYS A O 1
ATOM 1811 N N . HIS A 1 259 ? 112.750 143.490 77.523 1.00 33.57 259 HIS A N 1
ATOM 1812 C CA . HIS A 1 259 ? 111.975 144.314 78.443 1.00 40.47 259 HIS A CA 1
ATOM 1813 C C . HIS A 1 259 ? 112.349 145.782 78.300 1.00 45.87 259 HIS A C 1
ATOM 1814 O O . HIS A 1 259 ? 111.475 146.657 78.290 1.00 46.52 259 HIS A O 1
ATOM 1821 N N . LEU A 1 260 ? 113.646 146.073 78.193 1.00 44.48 260 LEU A N 1
ATOM 1822 C CA . LEU A 1 260 ? 114.057 147.461 77.995 1.00 42.79 260 LEU A CA 1
ATOM 1823 C C . LEU A 1 260 ? 113.486 148.020 76.695 1.00 44.08 260 LEU A C 1
ATOM 1824 O O . LEU A 1 260 ? 113.060 149.180 76.641 1.00 51.14 260 LEU A O 1
ATOM 1829 N N . ILE A 1 261 ? 113.462 147.207 75.638 1.00 39.17 261 ILE A N 1
ATOM 1830 C CA . ILE A 1 261 ? 112.899 147.658 74.369 1.00 43.59 261 ILE A CA 1
ATOM 1831 C C . ILE A 1 261 ? 111.395 147.871 74.496 1.00 47.21 261 ILE A C 1
ATOM 1832 O O . ILE A 1 261 ? 110.842 148.830 73.946 1.00 57.45 261 ILE A O 1
ATOM 1837 N N . ASN A 1 262 ? 110.703 146.976 75.203 1.00 41.09 262 ASN A N 1
ATOM 1838 C CA . ASN A 1 262 ? 109.269 147.151 75.397 1.00 48.08 262 ASN A CA 1
ATOM 1839 C C . ASN A 1 262 ? 108.972 148.403 76.209 1.00 54.18 262 ASN A C 1
ATOM 1840 O O . ASN A 1 262 ? 107.912 149.015 76.040 1.00 58.53 262 ASN A O 1
ATOM 1845 N N . GLN A 1 263 ? 109.883 148.788 77.103 1.00 56.37 263 GLN A N 1
ATOM 1846 C CA . GLN A 1 263 ? 109.722 150.048 77.821 1.00 55.15 263 GLN A CA 1
ATOM 1847 C C . GLN A 1 263 ? 109.941 151.235 76.889 1.00 56.11 263 GLN A C 1
ATOM 1848 O O . GLN A 1 263 ? 109.142 152.178 76.871 1.00 58.54 263 GLN A O 1
ATOM 1854 N N . TYR A 1 264 ? 111.017 151.201 76.097 1.00 54.63 264 TYR A N 1
ATOM 1855 C CA . TYR A 1 264 ? 111.240 152.263 75.118 1.00 55.31 264 TYR A CA 1
ATOM 1856 C C . TYR A 1 264 ? 110.056 152.405 74.174 1.00 54.95 264 TYR A C 1
ATOM 1857 O O . TYR A 1 264 ? 109.784 153.505 73.680 1.00 57.14 264 TYR A O 1
ATOM 1866 N N . LYS A 1 265 ? 109.346 151.309 73.907 1.00 57.62 265 LYS A N 1
ATOM 1867 C CA . LYS A 1 265 ? 108.163 151.390 73.059 1.00 59.74 265 LYS A CA 1
ATOM 1868 C C . LYS A 1 265 ? 107.161 152.391 73.619 1.00 58.47 265 LYS A C 1
ATOM 1869 O O . LYS A 1 265 ? 106.561 153.168 72.867 1.00 62.88 265 LYS A O 1
ATOM 1875 N N . TYR A 1 266 ? 106.964 152.384 74.934 1.00 53.45 266 TYR A N 1
ATOM 1876 C CA . TYR A 1 266 ? 106.115 153.358 75.606 1.00 63.47 266 TYR A CA 1
ATOM 1877 C C . TYR A 1 266 ? 106.900 154.541 76.160 1.00 62.46 266 TYR A C 1
ATOM 1878 O O . TYR A 1 266 ? 106.315 155.390 76.840 1.00 51.28 266 TYR A O 1
ATOM 1887 N N . GLY A 1 267 ? 108.201 154.610 75.894 1.00 60.51 267 GLY A N 1
ATOM 1888 C CA . GLY A 1 267 ? 109.005 155.746 76.321 1.00 47.26 267 GLY A CA 1
ATOM 1889 C C . GLY A 1 267 ? 109.095 155.904 77.822 1.00 51.34 267 GLY A C 1
ATOM 1890 O O . GLY A 1 267 ? 109.025 157.030 78.331 1.00 60.77 267 GLY A O 1
ATOM 1891 N N . LEU A 1 268 ? 109.259 154.799 78.547 1.00 55.46 268 LEU A N 1
ATOM 1892 C CA . LEU A 1 268 ? 109.323 154.820 80.001 1.00 51.71 268 LEU A CA 1
ATOM 1893 C C . LEU A 1 268 ? 110.753 154.817 80.524 1.00 52.77 268 LEU A C 1
ATOM 1894 O O . LEU A 1 268 ? 110.958 154.680 81.734 1.00 52.18 268 LEU A O 1
ATOM 1899 N N . LEU A 1 269 ? 111.741 154.962 79.647 1.00 55.95 269 LEU A N 1
ATOM 1900 C CA . LEU A 1 269 ? 113.135 155.011 80.063 1.00 59.56 269 LEU A CA 1
ATOM 1901 C C . LEU A 1 269 ? 113.509 156.445 80.441 1.00 62.32 269 LEU A C 1
ATOM 1902 O O . LEU A 1 269 ? 112.654 157.319 80.608 1.00 63.63 269 LEU A O 1
ATOM 1907 N N . ASP A 1 270 ? 114.809 156.690 80.588 1.00 64.48 270 ASP A N 1
ATOM 1908 C CA . ASP A 1 270 ? 115.344 158.011 80.891 1.00 65.09 270 ASP A CA 1
ATOM 1909 C C . ASP A 1 270 ? 116.466 158.319 79.910 1.00 62.59 270 ASP A C 1
ATOM 1910 O O . ASP A 1 270 ? 116.638 157.597 78.927 1.00 64.88 270 ASP A O 1
ATOM 1915 N N . ASN A 1 271 ? 117.230 159.384 80.148 1.00 68.67 271 ASN A N 1
ATOM 1916 C CA . ASN A 1 271 ? 118.345 159.693 79.258 1.00 67.72 271 ASN A CA 1
ATOM 1917 C C . ASN A 1 271 ? 119.459 158.664 79.408 1.00 64.79 271 ASN A C 1
ATOM 1918 O O . ASN A 1 271 ? 119.830 157.980 78.446 1.00 64.59 271 ASN A O 1
ATOM 1923 N N . GLU A 1 272 ? 120.007 158.542 80.619 1.00 66.96 272 GLU A N 1
ATOM 1924 C CA . GLU A 1 272 ? 121.063 157.564 80.862 1.00 67.55 272 GLU A CA 1
ATOM 1925 C C . GLU A 1 272 ? 120.574 156.145 80.597 1.00 64.14 272 GLU A C 1
ATOM 1926 O O . GLU A 1 272 ? 121.311 155.322 80.046 1.00 55.98 272 GLU A O 1
ATOM 1932 N N . ASP A 1 273 ? 119.333 155.839 80.979 1.00 68.06 273 ASP A N 1
ATOM 1933 C CA . ASP A 1 273 ? 118.796 154.503 80.736 1.00 60.34 273 ASP A CA 1
ATOM 1934 C C . ASP A 1 273 ? 118.636 154.242 79.241 1.00 60.87 273 ASP A C 1
ATOM 1935 O O . ASP A 1 273 ? 118.918 153.136 78.764 1.00 57.54 273 ASP A O 1
ATOM 1940 N N . LYS A 1 274 ? 118.188 155.245 78.483 1.00 62.31 274 LYS A N 1
ATOM 1941 C CA . LYS A 1 274 ? 118.067 155.073 77.038 1.00 58.19 274 LYS A CA 1
ATOM 1942 C C . LYS A 1 274 ? 119.432 154.860 76.399 1.00 55.94 274 LYS A C 1
ATOM 1943 O O . LYS A 1 274 ? 119.584 154.017 75.509 1.00 58.79 274 LYS A O 1
ATOM 1949 N N . ALA A 1 275 ? 120.438 155.622 76.832 1.00 52.92 275 ALA A N 1
ATOM 1950 C CA . ALA A 1 275 ? 121.784 155.419 76.306 1.00 49.22 275 ALA A CA 1
ATOM 1951 C C . ALA A 1 275 ? 122.309 154.038 76.675 1.00 55.64 275 ALA A C 1
ATOM 1952 O O . ALA A 1 275 ? 123.018 153.400 75.889 1.00 64.03 275 ALA A O 1
ATOM 1954 N N . TYR A 1 276 ? 121.974 153.566 77.876 1.00 51.39 276 TYR A N 1
ATOM 1955 C CA . TYR A 1 276 ? 122.355 152.221 78.290 1.00 48.63 276 TYR A CA 1
ATOM 1956 C C . TYR A 1 276 ? 121.724 151.172 77.382 1.00 47.41 276 TYR A C 1
ATOM 1957 O O . TYR A 1 276 ? 122.385 150.218 76.957 1.00 46.43 276 TYR A O 1
ATOM 1966 N N . LEU A 1 277 ? 120.437 151.339 77.071 1.00 49.24 277 LEU A N 1
ATOM 1967 C CA . LEU A 1 277 ? 119.779 150.421 76.148 1.00 46.82 277 LEU A CA 1
ATOM 1968 C C . LEU A 1 277 ? 120.428 150.477 74.772 1.00 41.44 277 LEU A C 1
ATOM 1969 O O . LEU A 1 277 ? 120.595 149.446 74.115 1.00 43.48 277 LEU A O 1
ATOM 1974 N N . THR A 1 278 ? 120.790 151.677 74.314 1.00 48.52 278 THR A N 1
ATOM 1975 C CA . THR A 1 278 ? 121.459 151.807 73.022 1.00 58.46 278 THR A CA 1
ATOM 1976 C C . THR A 1 278 ? 122.778 151.044 73.013 1.00 49.55 278 THR A C 1
ATOM 1977 O O . THR A 1 278 ? 123.079 150.304 72.067 1.00 49.67 278 THR A O 1
ATOM 1981 N N . GLY A 1 279 ? 123.580 151.214 74.064 1.00 42.64 279 GLY A N 1
ATOM 1982 C CA . GLY A 1 279 ? 124.850 150.511 74.134 1.00 44.08 279 GLY A CA 1
ATOM 1983 C C . GLY A 1 279 ? 124.675 149.007 74.190 1.00 47.44 279 GLY A C 1
ATOM 1984 O O . GLY A 1 279 ? 125.430 148.257 73.563 1.00 43.75 279 GLY A O 1
ATOM 1985 N N . LEU A 1 280 ? 123.673 148.541 74.939 1.00 48.86 280 LEU A N 1
ATOM 1986 C CA . LEU A 1 280 ? 123.439 147.105 75.026 1.00 45.82 280 LEU A CA 1
ATOM 1987 C C . LEU A 1 280 ? 122.958 146.543 73.695 1.00 42.75 280 LEU A C 1
ATOM 1988 O O . LEU A 1 280 ? 123.342 145.433 73.310 1.00 45.67 280 LEU A O 1
ATOM 1993 N N . LEU A 1 281 ? 122.110 147.284 72.982 1.00 42.84 281 LEU A N 1
ATOM 1994 C CA . LEU A 1 281 ? 121.691 146.844 71.658 1.00 39.29 281 LEU A CA 1
ATOM 1995 C C . LEU A 1 281 ? 122.872 146.797 70.701 1.00 38.26 281 LEU A C 1
ATOM 1996 O O . LEU A 1 281 ? 122.961 145.898 69.861 1.00 46.65 281 LEU A O 1
ATOM 2001 N N . ALA A 1 282 ? 123.792 147.758 70.808 1.00 32.61 282 ALA A N 1
ATOM 2002 C CA . ALA A 1 282 ? 124.996 147.711 69.981 1.00 39.70 282 ALA A CA 1
ATOM 2003 C C . ALA A 1 282 ? 125.836 146.480 70.302 1.00 45.45 282 ALA A C 1
ATOM 2004 O O . ALA A 1 282 ? 126.349 145.808 69.396 1.00 52.39 282 ALA A O 1
ATOM 2006 N N . PHE A 1 283 ? 125.988 146.171 71.590 1.00 44.14 283 PHE A N 1
ATOM 2007 C CA . PHE A 1 283 ? 126.732 144.979 71.987 1.00 38.86 283 PHE A CA 1
ATOM 2008 C C . PHE A 1 283 ? 126.077 143.717 71.435 1.00 40.28 283 PHE A C 1
ATOM 2009 O O . PHE A 1 283 ? 126.759 142.829 70.905 1.00 43.13 283 PHE A O 1
ATOM 2017 N N . ALA A 1 284 ? 124.749 143.627 71.543 1.00 37.76 284 ALA A N 1
ATOM 2018 C CA . ALA A 1 284 ? 124.028 142.480 71.005 1.00 40.76 284 ALA A CA 1
ATOM 2019 C C . ALA A 1 284 ? 124.138 142.407 69.488 1.00 44.31 284 ALA A C 1
ATOM 2020 O O . ALA A 1 284 ? 124.149 141.310 68.922 1.00 51.26 284 ALA A O 1
ATOM 2022 N N . SER A 1 285 ? 124.190 143.554 68.811 1.00 45.89 285 SER A N 1
ATOM 2023 C CA . SER A 1 285 ? 124.416 143.546 67.371 1.00 46.59 285 SER A CA 1
ATOM 2024 C C . SER A 1 285 ? 125.782 142.965 67.047 1.00 51.00 285 SER A C 1
ATOM 2025 O O . SER A 1 285 ? 125.922 142.167 66.113 1.00 54.32 285 SER A O 1
ATOM 2028 N N . HIS A 1 286 ? 126.803 143.357 67.809 1.00 48.66 286 HIS A N 1
ATOM 2029 C CA . HIS A 1 286 ? 128.146 142.857 67.540 1.00 47.03 286 HIS A CA 1
ATOM 2030 C C . HIS A 1 286 ? 128.229 141.353 67.768 1.00 43.89 286 HIS A C 1
ATOM 2031 O O . HIS A 1 286 ? 128.705 140.609 66.903 1.00 55.48 286 HIS A O 1
ATOM 2038 N N . ILE A 1 287 ? 127.762 140.883 68.924 1.00 49.48 287 ILE A N 1
ATOM 2039 C CA . ILE A 1 287 ? 127.949 139.476 69.275 1.00 54.07 287 ILE A CA 1
ATOM 2040 C C . ILE A 1 287 ? 126.942 138.593 68.547 1.00 46.10 287 ILE A C 1
ATOM 2041 O O . ILE A 1 287 ? 127.307 137.572 67.954 1.00 40.60 287 ILE A O 1
ATOM 2046 N N . GLU A 1 288 ? 125.664 138.965 68.580 1.00 46.63 288 GLU A N 1
ATOM 2047 C CA . GLU A 1 288 ? 124.585 138.177 67.983 1.00 53.22 288 GLU A CA 1
ATOM 2048 C C . GLU A 1 288 ? 123.774 139.068 67.049 1.00 60.24 288 GLU A C 1
ATOM 2049 O O . GLU A 1 288 ? 122.705 139.570 67.423 1.00 59.82 288 GLU A O 1
ATOM 2055 N N . PRO A 1 289 ? 124.251 139.282 65.819 1.00 60.12 289 PRO A N 1
ATOM 2056 C CA . PRO A 1 289 ? 123.473 140.096 64.868 1.00 58.03 289 PRO A CA 1
ATOM 2057 C C . PRO A 1 289 ? 122.088 139.540 64.598 1.00 54.19 289 PRO A C 1
ATOM 2058 O O . PRO A 1 289 ? 121.149 140.310 64.343 1.00 57.29 289 PRO A O 1
ATOM 2062 N N . GLY A 1 290 ? 121.934 138.216 64.639 1.00 51.70 290 GLY A N 1
ATOM 2063 C CA . GLY A 1 290 ? 120.626 137.630 64.429 1.00 61.63 290 GLY A CA 1
ATOM 2064 C C . GLY A 1 290 ? 119.603 138.120 65.430 1.00 62.79 290 GLY A C 1
ATOM 2065 O O . GLY A 1 290 ? 118.431 138.292 65.091 1.00 59.63 290 GLY A O 1
ATOM 2066 N N . PHE A 1 291 ? 120.025 138.352 66.674 1.00 60.73 291 PHE A N 1
ATOM 2067 C CA . PHE A 1 291 ? 119.104 138.893 67.666 1.00 57.75 291 PHE A CA 1
ATOM 2068 C C . PHE A 1 291 ? 118.623 140.281 67.266 1.00 63.41 291 PHE A C 1
ATOM 2069 O O . PHE A 1 291 ? 117.447 140.611 67.444 1.00 68.60 291 PHE A O 1
ATOM 2077 N N . ILE A 1 292 ? 119.518 141.114 66.732 1.00 63.46 292 ILE A N 1
ATOM 2078 C CA . ILE A 1 292 ? 119.109 142.437 66.270 1.00 61.81 292 ILE A CA 1
ATOM 2079 C C . ILE A 1 292 ? 118.136 142.319 65.106 1.00 64.26 292 ILE A C 1
ATOM 2080 O O . ILE A 1 292 ? 117.144 143.055 65.032 1.00 67.78 292 ILE A O 1
ATOM 2085 N N . THR A 1 293 ? 118.407 141.408 64.170 1.00 66.92 293 THR A N 1
ATOM 2086 C CA . THR A 1 293 ? 117.481 141.223 63.054 1.00 71.70 293 THR A CA 1
ATOM 2087 C C . THR A 1 293 ? 116.109 140.783 63.552 1.00 68.63 293 THR A C 1
ATOM 2088 O O . THR A 1 293 ? 115.075 141.267 63.074 1.00 66.54 293 THR A O 1
ATOM 2092 N N . ARG A 1 294 ? 116.082 139.864 64.517 1.00 71.47 294 ARG A N 1
ATOM 2093 C CA . ARG A 1 294 ? 114.819 139.382 65.063 1.00 71.49 294 ARG A CA 1
ATOM 2094 C C . ARG A 1 294 ? 114.096 140.468 65.850 1.00 71.06 294 ARG A C 1
ATOM 2095 O O . ARG A 1 294 ? 112.862 140.528 65.833 1.00 72.74 294 ARG A O 1
ATOM 2103 N N . MET A 1 295 ? 114.837 141.331 66.545 1.00 67.04 295 MET A N 1
ATOM 2104 C CA . MET A 1 295 ? 114.210 142.460 67.220 1.00 68.16 295 MET A CA 1
ATOM 2105 C C . MET A 1 295 ? 113.608 143.425 66.209 1.00 70.25 295 MET A C 1
ATOM 2106 O O . MET A 1 295 ? 112.499 143.935 66.410 1.00 74.14 295 MET A O 1
ATOM 2111 N N . ASN A 1 296 ? 114.325 143.687 65.115 1.00 72.63 296 ASN A N 1
ATOM 2112 C CA . ASN A 1 296 ? 113.778 144.520 64.051 1.00 75.61 296 ASN A CA 1
ATOM 2113 C C . ASN A 1 296 ? 112.482 143.927 63.517 1.00 75.94 296 ASN A C 1
ATOM 2114 O O . ASN A 1 296 ? 111.476 144.631 63.370 1.00 75.35 296 ASN A O 1
ATOM 2119 N N . GLU A 1 297 ? 112.486 142.624 63.224 1.00 79.32 297 GLU A N 1
ATOM 2120 C CA . GLU A 1 297 ? 111.261 141.984 62.756 1.00 77.81 297 GLU A CA 1
ATOM 2121 C C . GLU A 1 297 ? 110.173 142.042 63.819 1.00 74.67 297 GLU A C 1
ATOM 2122 O O . GLU A 1 297 ? 108.981 142.006 63.493 1.00 75.53 297 GLU A O 1
ATOM 2128 N N . LYS A 1 298 ? 110.562 142.128 65.091 1.00 75.68 298 LYS A N 1
ATOM 2129 C CA . LYS A 1 298 ? 109.581 142.136 66.170 1.00 74.46 298 LYS A CA 1
ATOM 2130 C C . LYS A 1 298 ? 108.714 143.389 66.121 1.00 83.08 298 LYS A C 1
ATOM 2131 O O . LYS A 1 298 ? 107.482 143.303 66.168 1.00 89.50 298 LYS A O 1
ATOM 2137 N N . TYR A 1 299 ? 109.338 144.566 66.028 1.00 85.57 299 TYR A N 1
ATOM 2138 C CA . TYR A 1 299 ? 108.606 145.828 66.034 1.00 87.00 299 TYR A CA 1
ATOM 2139 C C . TYR A 1 299 ? 108.742 146.582 64.717 1.00 88.05 299 TYR A C 1
ATOM 2140 O O . TYR A 1 299 ? 107.734 146.823 64.045 1.00 86.45 299 TYR A O 1
ATOM 2149 N N . SER A 1 300 ? 109.961 146.951 64.323 1.00 90.31 300 SER A N 1
ATOM 2150 C CA . SER A 1 300 ? 110.182 147.754 63.124 1.00 98.35 300 SER A CA 1
ATOM 2151 C C . SER A 1 300 ? 111.672 147.985 62.900 1.00 100.21 300 SER A C 1
ATOM 2152 O O . SER A 1 300 ? 112.498 147.574 63.720 1.00 96.87 300 SER A O 1
ATOM 2155 N N . LEU A 1 301 ? 112.028 148.632 61.789 1.00 101.59 301 LEU A N 1
ATOM 2156 C CA . LEU A 1 301 ? 113.410 149.031 61.552 1.00 102.88 301 LEU A CA 1
ATOM 2157 C C . LEU A 1 301 ? 113.696 150.437 62.068 1.00 106.33 301 LEU A C 1
ATOM 2158 O O . LEU A 1 301 ? 114.742 150.670 62.683 1.00 104.47 301 LEU A O 1
ATOM 2163 N N . GLU A 1 302 ? 112.783 151.381 61.825 1.00 107.79 302 GLU A N 1
ATOM 2164 C CA . GLU A 1 302 ? 113.005 152.760 62.254 1.00 108.90 302 GLU A CA 1
ATOM 2165 C C . GLU A 1 302 ? 113.210 152.860 63.761 1.00 104.38 302 GLU A C 1
ATOM 2166 O O . GLU A 1 302 ? 113.958 153.728 64.228 1.00 103.91 302 GLU A O 1
ATOM 2172 N N . LEU A 1 303 ? 112.561 151.989 64.538 1.00 101.43 303 LEU A N 1
ATOM 2173 C CA . LEU A 1 303 ? 112.681 152.068 65.991 1.00 97.18 303 LEU A CA 1
ATOM 2174 C C . LEU A 1 303 ? 114.128 151.905 66.439 1.00 96.90 303 LEU A C 1
ATOM 2175 O O . LEU A 1 303 ? 114.589 152.614 67.340 1.00 90.55 303 LEU A O 1
ATOM 2180 N N . MET A 1 304 ? 114.859 150.974 65.826 1.00 102.85 304 MET A N 1
ATOM 2181 C CA . MET A 1 304 ? 116.238 150.730 66.235 1.00 101.06 304 MET A CA 1
ATOM 2182 C C . MET A 1 304 ? 117.211 151.684 65.555 1.00 103.76 304 MET A C 1
ATOM 2183 O O . MET A 1 304 ? 118.297 151.933 66.090 1.00 97.35 304 MET A O 1
ATOM 2188 N N . GLU A 1 305 ? 116.852 152.223 64.388 1.00 108.88 305 GLU A N 1
ATOM 2189 C CA . GLU A 1 305 ? 117.641 153.311 63.823 1.00 109.97 305 GLU A CA 1
ATOM 2190 C C . GLU A 1 305 ? 117.603 154.526 64.740 1.00 108.44 305 GLU A C 1
ATOM 2191 O O . GLU A 1 305 ? 118.622 155.197 64.940 1.00 111.90 305 GLU A O 1
ATOM 2197 N N . ARG A 1 306 ? 116.433 154.820 65.317 1.00 105.15 306 ARG A N 1
ATOM 2198 C CA . ARG A 1 306 ? 116.344 155.924 66.267 1.00 99.80 306 ARG A CA 1
ATOM 2199 C C . ARG A 1 306 ? 117.308 155.718 67.428 1.00 94.74 306 ARG A C 1
ATOM 2200 O O . ARG A 1 306 ? 117.857 156.684 67.971 1.00 90.09 306 ARG A O 1
ATOM 2208 N N . LEU A 1 307 ? 117.526 154.465 67.820 1.00 92.73 307 LEU A N 1
ATOM 2209 C CA . LEU A 1 307 ? 118.349 154.140 68.977 1.00 91.50 307 LEU A CA 1
ATOM 2210 C C . LEU A 1 307 ? 119.403 153.099 68.616 1.00 89.44 307 LEU A C 1
ATOM 2211 O O . LEU A 1 307 ? 119.498 152.050 69.254 1.00 75.20 307 LEU A O 1
ATOM 2216 N N . MET B 2 1 ? 126.475 153.191 92.333 1.00 91.52 1 MET B N 1
ATOM 2217 C CA . MET B 2 1 ? 125.639 152.972 91.118 1.00 93.80 1 MET B CA 1
ATOM 2218 C C . MET B 2 1 ? 124.251 152.464 91.478 1.00 92.02 1 MET B C 1
ATOM 2219 O O . MET B 2 1 ? 123.985 151.266 91.436 1.00 93.76 1 MET B O 1
ATOM 2224 N N . THR B 2 2 ? 123.345 153.376 91.819 1.00 91.53 2 THR B N 1
ATOM 2225 C CA . THR B 2 2 ? 121.996 152.935 92.143 1.00 89.40 2 THR B CA 1
ATOM 2226 C C . THR B 2 2 ? 121.369 152.183 90.977 1.00 85.73 2 THR B C 1
ATOM 2227 O O . THR B 2 2 ? 120.594 151.248 91.193 1.00 85.14 2 THR B O 1
ATOM 2231 N N . LYS B 2 3 ? 121.718 152.544 89.739 1.00 84.17 3 LYS B N 1
ATOM 2232 C CA . LYS B 2 3 ? 121.042 151.966 88.581 1.00 87.63 3 LYS B CA 1
ATOM 2233 C C . LYS B 2 3 ? 121.452 150.515 88.347 1.00 88.37 3 LYS B C 1
ATOM 2234 O O . LYS B 2 3 ? 120.601 149.653 88.101 1.00 86.10 3 LYS B O 1
ATOM 2240 N N . GLN B 2 4 ? 122.752 150.222 88.406 1.00 90.18 4 GLN B N 1
ATOM 2241 C CA . GLN B 2 4 ? 123.191 148.856 88.132 1.00 87.58 4 GLN B CA 1
ATOM 2242 C C . GLN B 2 4 ? 122.763 147.906 89.244 1.00 81.20 4 GLN B C 1
ATOM 2243 O O . GLN B 2 4 ? 122.315 146.785 88.970 1.00 79.93 4 GLN B O 1
ATOM 2249 N N . TYR B 2 5 ? 122.884 148.332 90.502 1.00 77.19 5 TYR B N 1
ATOM 2250 C CA . TYR B 2 5 ? 122.349 147.524 91.591 1.00 77.01 5 TYR B CA 1
ATOM 2251 C C . TYR B 2 5 ? 120.842 147.364 91.460 1.00 77.71 5 TYR B C 1
ATOM 2252 O O . TYR B 2 5 ? 120.299 146.297 91.757 1.00 77.20 5 TYR B O 1
ATOM 2261 N N . GLU B 2 6 ? 120.145 148.417 91.029 1.00 80.49 6 GLU B N 1
ATOM 2262 C CA . GLU B 2 6 ? 118.704 148.314 90.830 1.00 79.54 6 GLU B CA 1
ATOM 2263 C C . GLU B 2 6 ? 118.380 147.239 89.805 1.00 76.78 6 GLU B C 1
ATOM 2264 O O . GLU B 2 6 ? 117.489 146.408 90.013 1.00 78.01 6 GLU B O 1
ATOM 2270 N N . ARG B 2 7 ? 119.111 147.232 88.692 1.00 78.08 7 ARG B N 1
ATOM 2271 C CA . ARG B 2 7 ? 118.865 146.240 87.653 1.00 78.65 7 ARG B CA 1
ATOM 2272 C C . ARG B 2 7 ? 119.167 144.833 88.156 1.00 78.46 7 ARG B C 1
ATOM 2273 O O . ARG B 2 7 ? 118.368 143.908 87.965 1.00 78.62 7 ARG B O 1
ATOM 2281 N N . LYS B 2 8 ? 120.315 144.654 88.812 1.00 77.08 8 LYS B N 1
ATOM 2282 C CA . LYS B 2 8 ? 120.656 143.341 89.347 1.00 70.31 8 LYS B CA 1
ATOM 2283 C C . LYS B 2 8 ? 119.582 142.853 90.311 1.00 71.51 8 LYS B C 1
ATOM 2284 O O . LYS B 2 8 ? 119.085 141.729 90.188 1.00 73.91 8 LYS B O 1
ATOM 2290 N N . ALA B 2 9 ? 119.196 143.697 91.269 1.00 71.34 9 ALA B N 1
ATOM 2291 C CA . ALA B 2 9 ? 118.221 143.290 92.273 1.00 70.63 9 ALA B CA 1
ATOM 2292 C C . ALA B 2 9 ? 116.871 142.987 91.640 1.00 70.42 9 ALA B C 1
ATOM 2293 O O . ALA B 2 9 ? 116.166 142.070 92.075 1.00 70.37 9 ALA B O 1
ATOM 2295 N N . LYS B 2 10 ? 116.486 143.755 90.619 1.00 73.39 10 LYS B N 1
ATOM 2296 C CA . LYS B 2 10 ? 115.246 143.463 89.914 1.00 73.31 10 LYS B CA 1
ATOM 2297 C C . LYS B 2 10 ? 115.332 142.135 89.178 1.00 71.81 10 LYS B C 1
ATOM 2298 O O . LYS B 2 10 ? 114.320 141.443 89.028 1.00 72.16 10 LYS B O 1
ATOM 2304 N N . GLY B 2 11 ? 116.525 141.766 88.712 1.00 72.06 11 GLY B N 1
ATOM 2305 C CA . GLY B 2 11 ? 116.702 140.438 88.150 1.00 69.62 11 GLY B CA 1
ATOM 2306 C C . GLY B 2 11 ? 116.493 139.344 89.179 1.00 70.58 11 GLY B C 1
ATOM 2307 O O . GLY B 2 11 ? 115.842 138.334 88.904 1.00 71.49 11 GLY B O 1
ATOM 2308 N N . GLY B 2 12 ? 117.028 139.537 90.383 1.00 67.54 12 GLY B N 1
ATOM 2309 C CA . GLY B 2 12 ? 116.892 138.561 91.446 1.00 66.20 12 GLY B CA 1
ATOM 2310 C C . GLY B 2 12 ? 118.142 138.412 92.289 1.00 64.84 12 GLY B C 1
ATOM 2311 O O . GLY B 2 12 ? 118.142 137.673 93.277 1.00 61.33 12 GLY B O 1
ATOM 2312 N N . ASN B 2 13 ? 119.211 139.108 91.914 1.00 63.39 13 ASN B N 1
ATOM 2313 C CA . ASN B 2 13 ? 120.462 139.023 92.655 1.00 63.01 13 ASN B CA 1
ATOM 2314 C C . ASN B 2 13 ? 120.271 139.543 94.075 1.00 65.03 13 ASN B C 1
ATOM 2315 O O . ASN B 2 13 ? 119.956 140.719 94.277 1.00 67.88 13 ASN B O 1
ATOM 2320 N N . LEU B 2 14 ? 120.465 138.662 95.060 1.00 61.46 14 LEU B N 1
ATOM 2321 C CA . LEU B 2 14 ? 120.242 139.036 96.454 1.00 60.08 14 LEU B CA 1
ATOM 2322 C C . LEU B 2 14 ? 121.290 140.029 96.945 1.00 58.90 14 LEU B C 1
ATOM 2323 O O . LEU B 2 14 ? 120.965 140.960 97.690 1.00 63.17 14 LEU B O 1
ATOM 2328 N N . LEU B 2 15 ? 122.553 139.834 96.562 1.00 61.05 15 LEU B N 1
ATOM 2329 C CA . LEU B 2 15 ? 123.614 140.702 97.066 1.00 62.10 15 LEU B CA 1
ATOM 2330 C C . LEU B 2 15 ? 123.385 142.149 96.654 1.00 61.57 15 LEU B C 1
ATOM 2331 O O . LEU B 2 15 ? 123.565 143.068 97.461 1.00 64.29 15 LEU B O 1
ATOM 2336 N N . SER B 2 16 ? 122.996 142.373 95.398 1.00 63.86 16 SER B N 1
ATOM 2337 C CA . SER B 2 16 ? 122.733 143.733 94.944 1.00 65.22 16 SER B CA 1
ATOM 2338 C C . SER B 2 16 ? 121.551 144.340 95.689 1.00 65.36 16 SER B C 1
ATOM 2339 O O . SER B 2 16 ? 121.571 145.525 96.038 1.00 72.11 16 SER B O 1
ATOM 2342 N N . ALA B 2 17 ? 120.509 143.546 95.942 1.00 61.62 17 ALA B N 1
ATOM 2343 C CA . ALA B 2 17 ? 119.364 144.056 96.688 1.00 62.10 17 ALA B CA 1
ATOM 2344 C C . ALA B 2 17 ? 119.765 144.460 98.101 1.00 65.05 17 ALA B C 1
ATOM 2345 O O . ALA B 2 17 ? 119.343 145.510 98.602 1.00 67.25 17 ALA B O 1
ATOM 2347 N N . PHE B 2 18 ? 120.582 143.640 98.763 1.00 66.14 18 PHE B N 1
ATOM 2348 C CA . PHE B 2 18 ? 121.037 143.993 100.102 1.00 65.05 18 PHE B CA 1
ATOM 2349 C C . PHE B 2 18 ? 121.916 145.237 100.073 1.00 65.76 18 PHE B C 1
ATOM 2350 O O . PHE B 2 18 ? 121.825 146.086 100.965 1.00 70.23 18 PHE B O 1
ATOM 2358 N N . GLU B 2 19 ? 122.776 145.365 99.060 1.00 65.51 19 GLU B N 1
ATOM 2359 C CA . GLU B 2 19 ? 123.572 146.581 98.931 1.00 70.95 19 GLU B CA 1
ATOM 2360 C C . GLU B 2 19 ? 122.679 147.803 98.759 1.00 76.00 19 GLU B C 1
ATOM 2361 O O . GLU B 2 19 ? 122.954 148.867 99.326 1.00 75.68 19 GLU B O 1
ATOM 2367 N N . LEU B 2 20 ? 121.608 147.674 97.979 1.00 72.56 20 LEU B N 1
ATOM 2368 C CA . LEU B 2 20 ? 120.652 148.769 97.866 1.00 71.41 20 LEU B CA 1
ATOM 2369 C C . LEU B 2 20 ? 120.027 149.083 99.216 1.00 73.64 20 LEU B C 1
ATOM 2370 O O . LEU B 2 20 ? 119.802 150.252 99.547 1.00 81.11 20 LEU B O 1
ATOM 2375 N N . TYR B 2 21 ? 119.736 148.051 100.009 1.00 74.29 21 TYR B N 1
ATOM 2376 C CA . TYR B 2 21 ? 119.219 148.283 101.355 1.00 76.22 21 TYR B CA 1
ATOM 2377 C C . TYR B 2 21 ? 120.223 149.044 102.213 1.00 75.99 21 TYR B C 1
ATOM 2378 O O . TYR B 2 21 ? 119.839 149.904 103.013 1.00 73.78 21 TYR B O 1
ATOM 2387 N N . GLN B 2 22 ? 121.511 148.743 102.064 1.00 76.19 22 GLN B N 1
ATOM 2388 C CA . GLN B 2 22 ? 122.537 149.372 102.883 1.00 75.37 22 GLN B CA 1
ATOM 2389 C C . GLN B 2 22 ? 122.812 150.815 102.485 1.00 80.73 22 GLN B C 1
ATOM 2390 O O . GLN B 2 22 ? 123.539 151.509 103.202 1.00 78.94 22 GLN B O 1
ATOM 2396 N N . ARG B 2 23 ? 122.259 151.276 101.366 1.00 86.38 23 ARG B N 1
ATOM 2397 C CA . ARG B 2 23 ? 122.448 152.639 100.885 1.00 82.73 23 ARG B CA 1
ATOM 2398 C C . ARG B 2 23 ? 121.205 153.498 101.019 1.00 88.39 23 ARG B C 1
ATOM 2399 O O . ARG B 2 23 ? 121.311 154.680 101.352 1.00 95.16 23 ARG B O 1
ATOM 2407 N N . ASN B 2 24 ? 120.028 152.929 100.779 1.00 86.81 24 ASN B N 1
ATOM 2408 C CA . ASN B 2 24 ? 118.779 153.673 100.716 1.00 91.84 24 ASN B CA 1
ATOM 2409 C C . ASN B 2 24 ? 117.937 153.362 101.944 1.00 93.44 24 ASN B C 1
ATOM 2410 O O . ASN B 2 24 ? 117.741 152.192 102.287 1.00 93.08 24 ASN B O 1
ATOM 2415 N N . THR B 2 25 ? 117.452 154.412 102.606 1.00 92.50 25 THR B N 1
ATOM 2416 C CA . THR B 2 25 ? 116.641 154.356 103.818 1.00 96.33 25 THR B CA 1
ATOM 2417 C C . THR B 2 25 ? 117.458 153.933 105.032 1.00 97.96 25 THR B C 1
ATOM 2418 O O . THR B 2 25 ? 116.950 153.996 106.158 1.00 94.85 25 THR B O 1
ATOM 2422 N N . ASP B 2 26 ? 118.717 153.543 104.852 1.00 95.54 26 ASP B N 1
ATOM 2423 C CA . ASP B 2 26 ? 119.586 153.111 105.942 1.00 94.80 26 ASP B CA 1
ATOM 2424 C C . ASP B 2 26 ? 120.768 154.074 105.990 1.00 96.80 26 ASP B C 1
ATOM 2425 O O . ASP B 2 26 ? 121.701 153.967 105.187 1.00 92.89 26 ASP B O 1
ATOM 2430 N N . ASN B 2 27 ? 120.720 155.018 106.925 1.00 99.90 27 ASN B N 1
ATOM 2431 C CA . ASN B 2 27 ? 121.777 156.010 107.076 1.00 102.31 27 ASN B CA 1
ATOM 2432 C C . ASN B 2 27 ? 122.165 156.165 108.543 1.00 101.27 27 ASN B C 1
ATOM 2433 O O . ASN B 2 27 ? 121.884 157.189 109.164 1.00 104.68 27 ASN B O 1
ATOM 2438 N N . VAL B 2 36 ? 115.482 149.962 101.894 1.00 81.96 36 VAL B N 1
ATOM 2439 C CA . VAL B 2 36 ? 114.188 150.613 101.746 1.00 85.29 36 VAL B CA 1
ATOM 2440 C C . VAL B 2 36 ? 113.074 149.600 101.982 1.00 81.35 36 VAL B C 1
ATOM 2441 O O . VAL B 2 36 ? 113.336 148.424 102.212 1.00 77.11 36 VAL B O 1
ATOM 2445 N N . ASP B 2 37 ? 111.825 150.067 101.933 1.00 84.53 37 ASP B N 1
ATOM 2446 C CA . ASP B 2 37 ? 110.688 149.172 102.109 1.00 84.72 37 ASP B CA 1
ATOM 2447 C C . ASP B 2 37 ? 110.595 148.135 100.999 1.00 84.04 37 ASP B C 1
ATOM 2448 O O . ASP B 2 37 ? 109.970 147.087 101.194 1.00 82.23 37 ASP B O 1
ATOM 2453 N N . GLU B 2 38 ? 111.197 148.404 99.842 1.00 79.91 38 GLU B N 1
ATOM 2454 C CA . GLU B 2 38 ? 111.150 147.495 98.704 1.00 75.23 38 GLU B CA 1
ATOM 2455 C C . GLU B 2 38 ? 112.276 146.468 98.752 1.00 76.07 38 GLU B C 1
ATOM 2456 O O . GLU B 2 38 ? 112.026 145.264 98.650 1.00 74.12 38 GLU B O 1
ATOM 2462 N N . TRP B 2 39 ? 113.519 146.929 98.898 1.00 75.20 39 TRP B N 1
ATOM 2463 C CA . TRP B 2 39 ? 114.658 146.023 98.864 1.00 70.94 39 TRP B CA 1
ATOM 2464 C C . TRP B 2 39 ? 114.782 145.206 100.142 1.00 72.83 39 TRP B C 1
ATOM 2465 O O . TRP B 2 39 ? 115.264 144.069 100.098 1.00 73.84 39 TRP B O 1
ATOM 2476 N N . PHE B 2 40 ? 114.362 145.752 101.281 1.00 71.10 40 PHE B N 1
ATOM 2477 C CA . PHE B 2 40 ? 114.318 144.937 102.487 1.00 66.61 40 PHE B CA 1
ATOM 2478 C C . PHE B 2 40 ? 113.364 143.768 102.312 1.00 67.75 40 PHE B C 1
ATOM 2479 O O . PHE B 2 40 ? 113.678 142.638 102.700 1.00 69.43 40 PHE B O 1
ATOM 2487 N N . GLU B 2 41 ? 112.185 144.024 101.744 1.00 71.24 41 GLU B N 1
ATOM 2488 C CA . GLU B 2 41 ? 111.231 142.948 101.514 1.00 74.56 41 GLU B CA 1
ATOM 2489 C C . GLU B 2 41 ? 111.804 141.915 100.555 1.00 67.20 41 GLU B C 1
ATOM 2490 O O . GLU B 2 41 ? 111.636 140.708 100.756 1.00 68.17 41 GLU B O 1
ATOM 2496 N N . THR B 2 42 ? 112.490 142.371 99.507 1.00 66.60 42 THR B N 1
ATOM 2497 C CA . THR B 2 42 ? 113.127 141.446 98.577 1.00 67.85 42 THR B CA 1
ATOM 2498 C C . THR B 2 42 ? 114.134 140.558 99.298 1.00 63.59 42 THR B C 1
ATOM 2499 O O . THR B 2 42 ? 114.094 139.327 99.180 1.00 67.14 42 THR B O 1
ATOM 2503 N N . CYS B 2 43 ? 115.036 141.168 100.070 1.00 62.19 43 CYS B N 1
ATOM 2504 C CA . CYS B 2 43 ? 116.065 140.392 100.751 1.00 61.44 43 CYS B CA 1
ATOM 2505 C C . CYS B 2 43 ? 115.457 139.427 101.760 1.00 59.89 43 CYS B C 1
ATOM 2506 O O . CYS B 2 43 ? 115.925 138.293 101.901 1.00 61.57 43 CYS B O 1
ATOM 2509 N N . ARG B 2 44 ? 114.417 139.854 102.478 1.00 61.12 44 ARG B N 1
ATOM 2510 C CA . ARG B 2 44 ? 113.856 138.995 103.514 1.00 61.91 44 ARG B CA 1
ATOM 2511 C C . ARG B 2 44 ? 113.056 137.850 102.914 1.00 62.17 44 ARG B C 1
ATOM 2512 O O . ARG B 2 44 ? 113.126 136.719 103.406 1.00 65.79 44 ARG B O 1
ATOM 2520 N N . ASP B 2 45 ? 112.285 138.114 101.856 1.00 63.79 45 ASP B N 1
ATOM 2521 C CA . ASP B 2 45 ? 111.548 137.036 101.212 1.00 65.53 45 ASP B CA 1
ATOM 2522 C C . ASP B 2 45 ? 112.486 136.083 100.488 1.00 63.65 45 ASP B C 1
ATOM 2523 O O . ASP B 2 45 ? 112.158 134.907 100.315 1.00 63.94 45 ASP B O 1
ATOM 2528 N N . TYR B 2 46 ? 113.656 136.565 100.068 1.00 61.18 46 TYR B N 1
ATOM 2529 C CA . TYR B 2 46 ? 114.639 135.670 99.470 1.00 59.49 46 TYR B CA 1
ATOM 2530 C C . TYR B 2 46 ? 115.086 134.606 100.463 1.00 61.98 46 TYR B C 1
ATOM 2531 O O . TYR B 2 46 ? 115.250 133.436 100.098 1.00 63.00 46 TYR B O 1
ATOM 2540 N N . ILE B 2 47 ? 115.289 134.991 101.719 1.00 62.66 47 ILE B N 1
ATOM 2541 C CA . ILE B 2 47 ? 115.740 134.072 102.753 1.00 58.29 47 ILE B CA 1
ATOM 2542 C C . ILE B 2 47 ? 114.582 133.615 103.640 1.00 58.41 47 ILE B C 1
ATOM 2543 O O . ILE B 2 47 ? 114.808 133.128 104.744 1.00 62.81 47 ILE B O 1
ATOM 2548 N N . GLN B 2 48 ? 113.342 133.777 103.180 1.00 58.27 48 GLN B N 1
ATOM 2549 C CA . GLN B 2 48 ? 112.184 133.335 103.943 1.00 62.75 48 GLN B CA 1
ATOM 2550 C C . GLN B 2 48 ? 111.112 132.672 103.093 1.00 62.80 48 GLN B C 1
ATOM 2551 O O . GLN B 2 48 ? 110.112 132.213 103.653 1.00 60.70 48 GLN B O 1
ATOM 2557 N N . ASP B 2 49 ? 111.274 132.609 101.777 1.00 68.08 49 ASP B N 1
ATOM 2558 C CA . ASP B 2 49 ? 110.254 132.038 100.914 1.00 67.97 49 ASP B CA 1
ATOM 2559 C C . ASP B 2 49 ? 110.404 130.526 100.852 1.00 63.89 49 ASP B C 1
ATOM 2560 O O . ASP B 2 49 ? 111.505 129.984 100.976 1.00 63.09 49 ASP B O 1
ATOM 2565 N N . GLY B 2 50 ? 109.280 129.852 100.660 1.00 63.26 50 GLY B N 1
ATOM 2566 C CA . GLY B 2 50 ? 109.277 128.406 100.575 1.00 67.97 50 GLY B CA 1
ATOM 2567 C C . GLY B 2 50 ? 107.860 127.904 100.431 1.00 70.17 50 GLY B C 1
ATOM 2568 O O . GLY B 2 50 ? 106.889 128.660 100.539 1.00 69.45 50 GLY B O 1
ATOM 2569 N N . HIS B 2 51 ? 107.756 126.601 100.191 1.00 69.14 51 HIS B N 1
ATOM 2570 C CA . HIS B 2 51 ? 106.476 125.973 99.904 1.00 67.95 51 HIS B CA 1
ATOM 2571 C C . HIS B 2 51 ? 106.393 124.628 100.607 1.00 69.24 51 HIS B C 1
ATOM 2572 O O . HIS B 2 51 ? 107.405 123.963 100.828 1.00 70.56 51 HIS B O 1
ATOM 2579 N N . VAL B 2 52 ? 105.175 124.229 100.950 1.00 72.08 52 VAL B N 1
ATOM 2580 C CA . VAL B 2 52 ? 104.921 122.906 101.507 1.00 76.68 52 VAL B CA 1
ATOM 2581 C C . VAL B 2 52 ? 104.585 121.972 100.353 1.00 79.50 52 VAL B C 1
ATOM 2582 O O . VAL B 2 52 ? 103.594 122.180 99.645 1.00 80.17 52 VAL B O 1
ATOM 2586 N N . ASP B 2 53 ? 105.408 120.945 100.161 1.00 81.03 53 ASP B N 1
ATOM 2587 C CA . ASP B 2 53 ? 105.249 120.036 99.037 1.00 86.79 53 ASP B CA 1
ATOM 2588 C C . ASP B 2 53 ? 104.274 118.920 99.411 1.00 89.48 53 ASP B C 1
ATOM 2589 O O . ASP B 2 53 ? 103.575 118.986 100.425 1.00 83.29 53 ASP B O 1
ATOM 2594 N N . GLU B 2 54 ? 104.213 117.880 98.577 1.00 91.56 54 GLU B N 1
ATOM 2595 C CA . GLU B 2 54 ? 103.226 116.825 98.776 1.00 94.40 54 GLU B CA 1
ATOM 2596 C C . GLU B 2 54 ? 103.428 116.118 100.111 1.00 89.93 54 GLU B C 1
ATOM 2597 O O . GLU B 2 54 ? 102.455 115.739 100.774 1.00 86.77 54 GLU B O 1
ATOM 2603 N N . SER B 2 55 ? 104.680 115.934 100.526 1.00 86.49 55 SER B N 1
ATOM 2604 C CA . SER B 2 55 ? 105.002 115.238 101.764 1.00 88.15 55 SER B CA 1
ATOM 2605 C C . SER B 2 55 ? 104.826 116.112 103.000 1.00 86.51 55 SER B C 1
ATOM 2606 O O . SER B 2 55 ? 105.310 115.742 104.076 1.00 84.08 55 SER B O 1
ATOM 2609 N N . GLY B 2 56 ? 104.157 117.256 102.877 1.00 85.14 56 GLY B N 1
ATOM 2610 C CA . GLY B 2 56 ? 103.942 118.127 104.013 1.00 81.31 56 GLY B CA 1
ATOM 2611 C C . GLY B 2 56 ? 105.195 118.744 104.586 1.00 78.76 56 GLY B C 1
ATOM 2612 O O . GLY B 2 56 ? 105.149 119.287 105.693 1.00 78.76 56 GLY B O 1
ATOM 2613 N N . THR B 2 57 ? 106.310 118.684 103.868 1.00 80.08 57 THR B N 1
ATOM 2614 C CA . THR B 2 57 ? 107.584 119.200 104.345 1.00 74.05 57 THR B CA 1
ATOM 2615 C C . THR B 2 57 ? 107.824 120.575 103.737 1.00 74.00 57 THR B C 1
ATOM 2616 O O . THR B 2 57 ? 107.817 120.723 102.511 1.00 75.11 57 THR B O 1
ATOM 2620 N N . PHE B 2 58 ? 108.033 121.574 104.589 1.00 71.28 58 PHE B N 1
ATOM 2621 C CA . PHE B 2 58 ? 108.448 122.877 104.095 1.00 65.27 58 PHE B CA 1
ATOM 2622 C C . PHE B 2 58 ? 109.759 122.736 103.335 1.00 62.71 58 PHE B C 1
ATOM 2623 O O . PHE B 2 58 ? 110.666 122.019 103.761 1.00 66.08 58 PHE B O 1
ATOM 2631 N N . ARG B 2 59 ? 109.846 123.411 102.191 1.00 65.59 59 ARG 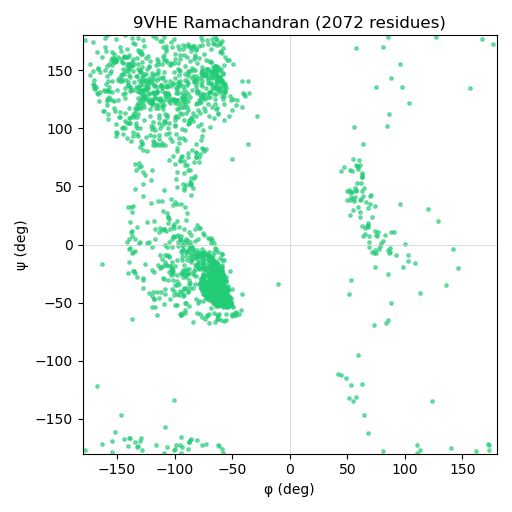B N 1
ATOM 2632 C CA . ARG B 2 59 ? 111.028 123.395 101.352 1.00 65.18 59 ARG B CA 1
ATOM 2633 C C . ARG B 2 59 ? 111.365 124.839 101.002 1.00 66.19 59 ARG B C 1
ATOM 2634 O O . ARG B 2 59 ? 110.473 125.592 100.575 1.00 65.64 59 ARG B O 1
ATOM 2642 N N . PRO B 2 60 ? 112.616 125.265 101.161 1.00 67.49 60 PRO B N 1
ATOM 2643 C CA . PRO B 2 60 ? 112.974 126.632 100.774 1.00 62.30 60 PRO B CA 1
ATOM 2644 C C . PRO B 2 60 ? 112.827 126.845 99.276 1.00 64.85 60 PRO B C 1
ATOM 2645 O O . PRO B 2 60 ? 113.004 125.926 98.474 1.00 69.44 60 PRO B O 1
ATOM 2649 N N . ASP B 2 61 ? 112.489 128.080 98.901 1.00 64.20 61 ASP B N 1
ATOM 2650 C CA . ASP B 2 61 ? 112.622 128.468 97.503 1.00 65.87 61 ASP B CA 1
ATOM 2651 C C . ASP B 2 61 ? 114.086 128.591 97.118 1.00 64.14 61 ASP B C 1
ATOM 2652 O O . ASP B 2 61 ? 114.452 128.316 95.970 1.00 64.47 61 ASP B O 1
ATOM 2657 N N . ASN B 2 62 ? 114.931 128.995 98.061 1.00 62.95 62 ASN B N 1
ATOM 2658 C CA . ASN B 2 62 ? 116.376 129.019 97.884 1.00 58.53 62 ASN B CA 1
ATOM 2659 C C . ASN B 2 62 ? 116.993 128.149 98.967 1.00 55.94 62 ASN B C 1
ATOM 2660 O O . ASN B 2 62 ? 116.771 128.385 100.159 1.00 58.96 62 ASN B O 1
ATOM 2665 N N . ALA B 2 63 ? 117.755 127.145 98.553 1.00 60.55 63 ALA B N 1
ATOM 2666 C CA . ALA B 2 63 ? 118.341 126.178 99.467 1.00 61.46 63 ALA B CA 1
ATOM 2667 C C . ALA B 2 63 ? 119.781 126.564 99.760 1.00 58.95 63 ALA B C 1
ATOM 2668 O O . ALA B 2 63 ? 120.545 126.877 98.842 1.00 56.11 63 ALA B O 1
ATOM 2670 N N . PHE B 2 64 ? 120.146 126.552 101.036 1.00 57.66 64 PHE B N 1
ATOM 2671 C CA . PHE B 2 64 ? 121.521 126.779 101.450 1.00 54.36 64 PHE B CA 1
ATOM 2672 C C . PHE B 2 64 ? 122.173 125.431 101.708 1.00 55.61 64 PHE B C 1
ATOM 2673 O O . PHE B 2 64 ? 121.668 124.634 102.506 1.00 67.09 64 PHE B O 1
ATOM 2681 N N . TYR B 2 65 ? 123.290 125.181 101.034 1.00 53.68 65 TYR B N 1
ATOM 2682 C CA . TYR B 2 65 ? 123.935 123.881 101.092 1.00 55.85 65 TYR B CA 1
ATOM 2683 C C . TYR B 2 65 ? 125.292 123.970 100.414 1.00 53.15 65 TYR B C 1
ATOM 2684 O O . TYR B 2 65 ? 125.434 124.629 99.385 1.00 56.93 65 TYR B O 1
ATOM 2693 N N . LEU B 2 66 ? 126.290 123.347 101.027 1.00 53.98 66 LEU B N 1
ATOM 2694 C CA . LEU B 2 66 ? 127.624 123.346 100.453 1.00 48.49 66 LEU B CA 1
ATOM 2695 C C . LEU B 2 66 ? 127.604 122.653 99.097 1.00 54.53 66 LEU B C 1
ATOM 2696 O O . LEU B 2 66 ? 126.784 121.768 98.836 1.00 59.48 66 LEU B O 1
ATOM 2701 N N . ARG B 2 67 ? 128.496 123.081 98.219 1.00 58.67 67 ARG B N 1
ATOM 2702 C CA . ARG B 2 67 ? 128.555 122.538 96.871 1.00 53.99 67 ARG B CA 1
ATOM 2703 C C . ARG B 2 67 ? 129.904 121.950 96.520 1.00 53.23 67 ARG B C 1
ATOM 2704 O O . ARG B 2 67 ? 129.960 120.891 95.893 1.00 54.40 67 ARG B O 1
ATOM 2712 N N . ARG B 2 68 ? 130.998 122.604 96.894 1.00 55.90 68 ARG B N 1
ATOM 2713 C CA . ARG B 2 68 ? 132.299 122.085 96.506 1.00 51.45 68 ARG B CA 1
ATOM 2714 C C . ARG B 2 68 ? 133.322 122.365 97.588 1.00 47.98 68 ARG B C 1
ATOM 2715 O O . ARG B 2 68 ? 133.298 123.424 98.218 1.00 56.82 68 ARG B O 1
ATOM 2723 N N . LEU B 2 69 ? 134.220 121.405 97.785 1.00 48.59 69 LEU B N 1
ATOM 2724 C CA . LEU B 2 69 ? 135.377 121.551 98.651 1.00 53.64 69 LEU B CA 1
ATOM 2725 C C . LEU B 2 69 ? 136.615 121.163 97.863 1.00 51.64 69 LEU B C 1
ATOM 2726 O O . LEU B 2 69 ? 136.580 120.220 97.070 1.00 57.88 69 LEU B O 1
ATOM 2731 N N . THR B 2 70 ? 137.702 121.898 98.069 1.00 50.07 70 THR B N 1
ATOM 2732 C CA . THR B 2 70 ? 138.967 121.626 97.394 1.00 54.89 70 THR B CA 1
ATOM 2733 C C . THR B 2 70 ? 140.075 121.760 98.424 1.00 53.77 70 THR B C 1
ATOM 2734 O O . THR B 2 70 ? 140.358 122.865 98.897 1.00 58.27 70 THR B O 1
ATOM 2738 N N . LEU B 2 71 ? 140.692 120.640 98.773 1.00 52.29 71 LEU B N 1
ATOM 2739 C CA . LEU B 2 71 ? 141.752 120.597 99.773 1.00 53.43 71 LEU B CA 1
ATOM 2740 C C . LEU B 2 71 ? 143.083 120.557 99.037 1.00 55.33 71 LEU B C 1
ATOM 2741 O O . LEU B 2 71 ? 143.485 119.514 98.521 1.00 64.05 71 LEU B O 1
ATOM 2746 N N . LYS B 2 72 ? 143.764 121.695 98.982 1.00 56.55 72 LYS B N 1
ATOM 2747 C CA . LYS B 2 72 ? 145.071 121.795 98.350 1.00 58.75 72 LYS B CA 1
ATOM 2748 C C . LYS B 2 72 ? 146.123 121.742 99.448 1.00 54.77 72 LYS B C 1
ATOM 2749 O O . LYS B 2 72 ? 146.281 122.700 100.213 1.00 60.70 72 LYS B O 1
ATOM 2755 N N . ASP B 2 73 ? 146.830 120.616 99.533 1.00 56.06 73 ASP B N 1
ATOM 2756 C CA . ASP B 2 73 ? 147.975 120.475 100.424 1.00 60.62 73 ASP B CA 1
ATOM 2757 C C . ASP B 2 73 ? 147.559 120.459 101.891 1.00 59.16 73 ASP B C 1
ATOM 2758 O O . ASP B 2 73 ? 148.281 120.959 102.755 1.00 56.45 73 ASP B O 1
ATOM 2763 N N . PHE B 2 74 ? 146.404 119.876 102.182 1.00 54.21 74 PHE B N 1
ATOM 2764 C CA . PHE B 2 74 ? 145.781 119.944 103.499 1.00 52.11 74 PHE B CA 1
ATOM 2765 C C . PHE B 2 74 ? 145.894 118.583 104.177 1.00 61.72 74 PHE B C 1
ATOM 2766 O O . PHE B 2 74 ? 145.156 117.652 103.845 1.00 68.60 74 PHE B O 1
ATOM 2774 N N . ARG B 2 75 ? 146.812 118.475 105.138 1.00 59.18 75 ARG B N 1
ATOM 2775 C CA . ARG B 2 75 ? 147.013 117.255 105.924 1.00 55.36 75 ARG B CA 1
ATOM 2776 C C . ARG B 2 75 ? 147.451 116.153 104.968 1.00 60.03 75 ARG B C 1
ATOM 2777 O O . ARG B 2 75 ? 148.504 116.304 104.326 1.00 65.26 75 ARG B O 1
ATOM 2785 N N . ARG B 2 76 ? 146.712 115.050 104.844 1.00 60.53 76 ARG B N 1
ATOM 2786 C CA . ARG B 2 76 ? 147.125 113.967 103.958 1.00 61.02 76 ARG B CA 1
ATOM 2787 C C . ARG B 2 76 ? 146.995 114.366 102.494 1.00 66.66 76 ARG B C 1
ATOM 2788 O O . ARG B 2 76 ? 147.893 114.104 101.686 1.00 69.49 76 ARG B O 1
ATOM 2796 N N . PHE B 2 77 ? 145.879 114.991 102.133 1.00 67.05 77 PHE B N 1
ATOM 2797 C CA . PHE B 2 77 ? 145.613 115.295 100.737 1.00 63.98 77 PHE B CA 1
ATOM 2798 C C . PHE B 2 77 ? 146.612 116.313 100.198 1.00 63.63 77 PHE B C 1
ATOM 2799 O O . PHE B 2 77 ? 147.087 117.194 100.917 1.00 60.57 77 PHE B O 1
ATOM 2807 N N . SER B 2 78 ? 146.939 116.168 98.913 1.00 66.53 78 SER B N 1
ATOM 2808 C CA . SER B 2 78 ? 147.594 117.221 98.151 1.00 65.56 78 SER B CA 1
ATOM 2809 C C . SER B 2 78 ? 146.657 117.882 97.155 1.00 63.85 78 SER B C 1
ATOM 2810 O O . SER B 2 78 ? 146.969 118.969 96.663 1.00 65.41 78 SER B O 1
ATOM 2813 N N . LEU B 2 79 ? 145.533 117.241 96.839 1.00 61.03 79 LEU B N 1
ATOM 2814 C CA . LEU B 2 79 ? 144.472 117.828 96.033 1.00 62.54 79 LEU B CA 1
ATOM 2815 C C . LEU B 2 79 ? 143.257 116.914 96.096 1.00 64.43 79 LEU B C 1
ATOM 2816 O O . LEU B 2 79 ? 143.391 115.696 95.955 1.00 75.17 79 LEU B O 1
ATOM 2821 N N . LEU B 2 80 ? 142.071 117.476 96.305 1.00 61.50 80 LEU B N 1
ATOM 2822 C CA . LEU B 2 80 ? 140.875 116.654 96.411 1.00 66.32 80 LEU B CA 1
ATOM 2823 C C . LEU B 2 80 ? 139.663 117.522 96.118 1.00 63.91 80 LEU B C 1
ATOM 2824 O O . LEU B 2 80 ? 139.695 118.736 96.318 1.00 69.14 80 LEU B O 1
ATOM 2829 N N . GLU B 2 81 ? 138.596 116.889 95.634 1.00 64.31 81 GLU B N 1
ATOM 2830 C CA . GLU B 2 81 ? 137.371 117.595 95.287 1.00 61.04 81 GLU B CA 1
ATOM 2831 C C . GLU B 2 81 ? 136.170 116.722 95.610 1.00 60.18 81 GLU B C 1
ATOM 2832 O O . GLU B 2 81 ? 136.116 115.560 95.199 1.00 69.90 81 GLU B O 1
ATOM 2838 N N . ILE B 2 82 ? 135.271 117.331 96.318 1.00 54.57 82 ILE B N 1
ATOM 2839 C CA . ILE B 2 82 ? 134.103 116.530 96.659 1.00 59.06 82 ILE B CA 1
ATOM 2840 C C . ILE B 2 82 ? 132.933 117.385 96.269 1.00 60.25 82 ILE B C 1
ATOM 2841 O O . ILE B 2 82 ? 132.889 118.521 96.623 1.00 65.65 82 ILE B O 1
ATOM 2846 N N . LYS B 2 83 ? 132.110 116.825 95.441 1.00 60.34 83 LYS B N 1
ATOM 2847 C CA . LYS B 2 83 ? 130.889 117.508 95.070 1.00 64.40 83 LYS B CA 1
ATOM 2848 C C . LYS B 2 83 ? 129.934 117.140 96.179 1.00 61.56 83 LYS B C 1
ATOM 2849 O O . LYS B 2 83 ? 129.126 116.248 96.024 1.00 65.40 83 LYS B O 1
ATOM 2855 N N . PHE B 2 84 ? 130.045 117.835 97.269 1.00 30.00 84 PHE B N 1
ATOM 2856 C CA . PHE B 2 84 ? 129.072 117.437 98.281 1.00 30.00 84 PHE B CA 1
ATOM 2857 C C . PHE B 2 84 ? 127.742 117.314 97.571 1.00 30.00 84 PHE B C 1
ATOM 2858 O O . PHE B 2 84 ? 127.342 118.179 96.865 1.00 30.00 84 PHE B O 1
ATOM 2866 N N . GLU B 2 85 ? 127.153 116.157 97.688 1.00 52.77 85 GLU B N 1
ATOM 2867 C CA . GLU B 2 85 ? 125.795 116.030 97.189 1.00 58.17 85 GLU B CA 1
ATOM 2868 C C . GLU B 2 85 ? 125.072 117.099 97.954 1.00 64.29 85 GLU B C 1
ATOM 2869 O O . GLU B 2 85 ? 125.516 117.465 99.030 1.00 71.51 85 GLU B O 1
ATOM 2875 N N . GLU B 2 86 ? 123.996 117.599 97.402 1.00 67.23 86 GLU B N 1
ATOM 2876 C CA . GLU B 2 86 ? 123.371 118.730 98.099 1.00 68.24 86 GLU B CA 1
ATOM 2877 C C . GLU B 2 86 ? 122.864 118.265 99.436 1.00 65.51 86 GLU B C 1
ATOM 2878 O O . GLU B 2 86 ? 122.915 119.056 100.378 1.00 60.47 86 GLU B O 1
ATOM 2884 N N . ASP B 2 87 ? 122.485 116.987 99.540 1.00 69.34 87 ASP B N 1
ATOM 2885 C CA . ASP B 2 87 ? 121.781 116.714 100.790 1.00 67.41 87 ASP B CA 1
ATOM 2886 C C . ASP B 2 87 ? 122.504 115.723 101.689 1.00 60.16 87 ASP B C 1
ATOM 2887 O O . ASP B 2 87 ? 122.745 116.021 102.860 1.00 60.16 87 ASP B O 1
ATOM 2892 N N . LEU B 2 88 ? 122.853 114.546 101.181 1.00 61.10 88 LEU B N 1
ATOM 2893 C CA . LEU B 2 88 ? 123.489 113.507 101.975 1.00 55.16 88 LEU B CA 1
ATOM 2894 C C . LEU B 2 88 ? 124.736 113.042 101.247 1.00 59.47 88 LEU B C 1
ATOM 2895 O O . LEU B 2 88 ? 124.663 112.657 100.078 1.00 62.30 88 LEU B O 1
ATOM 2900 N N . THR B 2 89 ? 125.876 113.076 101.934 1.00 54.34 89 THR B N 1
ATOM 2901 C CA . THR B 2 89 ? 127.137 112.620 101.352 1.00 60.26 89 THR B CA 1
ATOM 2902 C C . THR B 2 89 ? 127.932 111.895 102.432 1.00 59.28 89 THR B C 1
ATOM 2903 O O . THR B 2 89 ? 128.513 112.529 103.318 1.00 55.51 89 THR B O 1
ATOM 2907 N N . VAL B 2 90 ? 127.962 110.568 102.343 1.00 57.04 90 VAL B N 1
ATOM 2908 C CA . VAL B 2 90 ? 128.704 109.723 103.269 1.00 53.60 90 VAL B CA 1
ATOM 2909 C C . VAL B 2 90 ? 130.052 109.404 102.643 1.00 54.42 90 VAL B C 1
ATOM 2910 O O . VAL B 2 90 ? 130.117 108.767 101.586 1.00 63.96 90 VAL B O 1
ATOM 2914 N N . ILE B 2 91 ? 131.127 109.836 103.294 1.00 51.23 91 ILE B N 1
ATOM 2915 C CA . ILE B 2 91 ? 132.483 109.527 102.856 1.00 54.89 91 ILE B CA 1
ATOM 2916 C C . ILE B 2 91 ? 132.888 108.237 103.561 1.00 58.99 91 ILE B C 1
ATOM 2917 O O . ILE B 2 91 ? 133.311 108.253 104.717 1.00 59.31 91 ILE B O 1
ATOM 2922 N N . ILE B 2 92 ? 132.765 107.114 102.861 1.00 62.19 92 ILE B N 1
ATOM 2923 C CA . ILE B 2 92 ? 133.138 105.818 103.412 1.00 61.52 92 ILE B CA 1
ATOM 2924 C C . ILE B 2 92 ? 134.565 105.503 102.994 1.00 63.89 92 ILE B C 1
ATOM 2925 O O . ILE B 2 92 ? 134.885 105.468 101.802 1.00 64.45 92 ILE B O 1
ATOM 2930 N N . GLY B 2 93 ? 135.418 105.288 103.972 1.00 62.37 93 GLY B N 1
ATOM 2931 C CA . GLY B 2 93 ? 136.779 104.842 103.742 1.00 60.74 93 GLY B CA 1
ATOM 2932 C C . GLY B 2 93 ? 137.172 103.955 104.890 1.00 65.35 93 GLY B C 1
ATOM 2933 O O . GLY B 2 93 ? 136.338 103.236 105.447 1.00 72.64 93 GLY B O 1
ATOM 2934 N N . ASN B 2 94 ? 138.448 104.002 105.255 1.00 72.14 94 ASN B N 1
ATOM 2935 C CA . ASN B 2 94 ? 138.895 103.349 106.472 1.00 66.04 94 ASN B CA 1
ATOM 2936 C C . ASN B 2 94 ? 140.128 104.078 106.982 1.00 65.38 94 ASN B C 1
ATOM 2937 O O . ASN B 2 94 ? 140.802 104.791 106.236 1.00 74.42 94 ASN B O 1
ATOM 2942 N N . ASN B 2 95 ? 140.412 103.887 108.269 1.00 63.41 95 ASN B N 1
ATOM 2943 C CA . ASN B 2 95 ? 141.365 104.722 108.989 1.00 64.75 95 ASN B CA 1
ATOM 2944 C C . ASN B 2 95 ? 142.604 105.024 108.157 1.00 69.44 95 ASN B C 1
ATOM 2945 O O . ASN B 2 95 ? 143.107 104.168 107.426 1.00 72.65 95 ASN B O 1
ATOM 2950 N N . GLY B 2 96 ? 143.082 106.263 108.273 1.00 69.65 96 GLY B N 1
ATOM 2951 C CA . GLY B 2 96 ? 144.310 106.692 107.639 1.00 68.76 96 GLY B CA 1
ATOM 2952 C C . GLY B 2 96 ? 144.142 107.474 106.355 1.00 68.42 96 GLY B C 1
ATOM 2953 O O . GLY B 2 96 ? 145.152 107.873 105.762 1.00 66.04 96 GLY B O 1
ATOM 2954 N N . LYS B 2 97 ? 142.912 107.721 105.911 1.00 71.25 97 LYS B N 1
ATOM 2955 C CA . LYS B 2 97 ? 142.675 108.302 104.596 1.00 74.41 97 LYS B CA 1
ATOM 2956 C C . LYS B 2 97 ? 142.337 109.787 104.639 1.00 71.68 97 LYS B C 1
ATOM 2957 O O . LYS B 2 97 ? 142.789 110.538 103.769 1.00 70.76 97 LYS B O 1
ATOM 2963 N N . GLY B 2 98 ? 141.569 110.236 105.631 1.00 64.17 98 GLY B N 1
ATOM 2964 C CA . GLY B 2 98 ? 141.318 111.654 105.801 1.00 58.33 98 GLY B CA 1
ATOM 2965 C C . GLY B 2 98 ? 139.861 112.044 105.935 1.00 56.76 98 GLY B C 1
ATOM 2966 O O . GLY B 2 98 ? 139.515 113.206 105.718 1.00 64.88 98 GLY B O 1
ATOM 2967 N N . LYS B 2 99 ? 138.993 111.099 106.296 1.00 57.54 99 LYS B N 1
ATOM 2968 C CA . LYS B 2 99 ? 137.577 111.424 106.421 1.00 53.72 99 LYS B CA 1
ATOM 2969 C C . LYS B 2 99 ? 137.299 112.385 107.568 1.00 53.59 99 LYS B C 1
ATOM 2970 O O . LYS B 2 99 ? 136.231 113.004 107.588 1.00 54.63 99 LYS B O 1
ATOM 2976 N N . THR B 2 100 ? 138.214 112.509 108.529 1.00 55.32 100 THR B N 1
ATOM 2977 C CA . THR B 2 100 ? 138.057 113.496 109.590 1.00 59.33 100 THR B CA 1
ATOM 2978 C C . THR B 2 100 ? 138.619 114.851 109.199 1.00 56.25 100 THR B C 1
ATOM 2979 O O . THR B 2 100 ? 138.082 115.878 109.623 1.00 57.66 100 THR B O 1
ATOM 2983 N N . SER B 2 101 ? 139.685 114.876 108.397 1.00 53.75 101 SER B N 1
ATOM 2984 C CA . SER B 2 101 ? 140.229 116.147 107.940 1.00 54.09 101 SER B CA 1
ATOM 2985 C C . SER B 2 101 ? 139.219 116.903 107.090 1.00 55.69 101 SER B C 1
ATOM 2986 O O . SER B 2 101 ? 139.150 118.135 107.153 1.00 58.74 101 SER B O 1
ATOM 2989 N N . ILE B 2 102 ? 138.415 116.184 106.308 1.00 51.44 102 ILE B N 1
ATOM 2990 C CA . ILE B 2 102 ? 137.418 116.833 105.466 1.00 49.67 102 ILE B CA 1
ATOM 2991 C C . ILE B 2 102 ? 136.385 117.554 106.326 1.00 49.66 102 ILE B C 1
ATOM 2992 O O . ILE B 2 102 ? 136.079 118.733 106.105 1.00 55.36 102 ILE B O 1
ATOM 2997 N N . LEU B 2 103 ? 135.841 116.861 107.328 1.00 45.19 103 LEU B N 1
ATOM 2998 C CA . LEU B 2 103 ? 134.857 117.487 108.204 1.00 48.58 103 LEU B CA 1
ATOM 2999 C C . LEU B 2 103 ? 135.480 118.594 109.044 1.00 48.46 103 LEU B C 1
ATOM 3000 O O . LEU B 2 103 ? 134.822 119.597 109.329 1.00 46.94 103 LEU B O 1
ATOM 3005 N N . TYR B 2 104 ? 136.736 118.425 109.450 1.00 46.80 104 TYR B N 1
ATOM 3006 C CA . TYR B 2 104 ? 137.438 119.464 110.190 1.00 45.57 104 TYR B CA 1
ATOM 3007 C C . TYR B 2 104 ? 137.544 120.740 109.362 1.00 49.19 104 TYR B C 1
ATOM 3008 O O . TYR B 2 104 ? 137.237 121.841 109.841 1.00 51.55 104 TYR B O 1
ATOM 3017 N N . ALA B 2 105 ? 137.939 120.600 108.096 1.00 49.67 105 ALA B N 1
ATOM 3018 C CA . ALA B 2 105 ? 138.029 121.753 107.208 1.00 47.05 105 ALA B CA 1
ATOM 3019 C C . ALA B 2 105 ? 136.662 122.386 106.979 1.00 47.05 105 ALA B C 1
ATOM 3020 O O . ALA B 2 105 ? 136.528 123.615 107.003 1.00 52.38 105 ALA B O 1
ATOM 3022 N N . ILE B 2 106 ? 135.634 121.568 106.751 1.00 44.73 106 ILE B N 1
ATOM 3023 C CA . ILE B 2 106 ? 134.305 122.121 106.503 1.00 44.05 106 ILE B CA 1
ATOM 3024 C C . ILE B 2 106 ? 133.806 122.878 107.727 1.00 46.95 106 ILE B C 1
ATOM 3025 O O . ILE B 2 106 ? 133.203 123.952 107.609 1.00 54.94 106 ILE B O 1
ATOM 3030 N N . ALA B 2 107 ? 134.031 122.328 108.920 1.00 49.19 107 ALA B N 1
ATOM 3031 C CA . ALA B 2 107 ? 133.602 123.007 110.136 1.00 47.75 107 ALA B CA 1
ATOM 3032 C C . ALA B 2 107 ? 134.347 124.321 110.321 1.00 48.74 107 ALA B C 1
ATOM 3033 O O . ALA B 2 107 ? 133.755 125.326 110.725 1.00 51.50 107 ALA B O 1
ATOM 3035 N N . LYS B 2 108 ? 135.647 124.339 110.028 1.00 49.08 108 LYS B N 1
ATOM 3036 C CA . LYS B 2 108 ? 136.383 125.589 110.155 1.00 46.45 108 LYS B CA 1
ATOM 3037 C C . LYS B 2 108 ? 135.993 126.608 109.091 1.00 48.12 108 LYS B C 1
ATOM 3038 O O . LYS B 2 108 ? 136.190 127.807 109.305 1.00 54.78 108 LYS B O 1
ATOM 3044 N N . THR B 2 109 ? 135.468 126.174 107.945 1.00 47.67 109 THR B N 1
ATOM 3045 C CA . THR B 2 109 ? 134.945 127.156 106.998 1.00 43.91 109 THR B CA 1
ATOM 3046 C C . THR B 2 109 ? 133.583 127.681 107.439 1.00 48.94 109 THR B C 1
ATOM 3047 O O . THR B 2 109 ? 133.285 128.865 107.252 1.00 60.47 109 THR B O 1
ATOM 3051 N N . LEU B 2 110 ? 132.742 126.821 108.020 1.00 47.06 110 LEU B N 1
ATOM 3052 C CA . LEU B 2 110 ? 131.454 127.278 108.537 1.00 46.97 110 LEU B CA 1
ATOM 3053 C C . LEU B 2 110 ? 131.607 128.136 109.786 1.00 46.79 110 LEU B C 1
ATOM 3054 O O . LEU B 2 110 ? 130.674 128.864 110.156 1.00 50.93 110 LEU B O 1
ATOM 3059 N N . SER B 2 111 ? 132.756 128.046 110.456 1.00 50.26 111 SER B N 1
ATOM 3060 C CA . SER B 2 111 ? 132.976 128.863 111.639 1.00 49.62 111 SER B CA 1
ATOM 3061 C C . SER B 2 111 ? 132.960 130.346 111.305 1.00 52.25 111 SER B C 1
ATOM 3062 O O . SER B 2 111 ? 132.607 131.161 112.157 1.00 48.97 111 SER B O 1
ATOM 3065 N N . TRP B 2 112 ? 133.320 130.720 110.076 1.00 48.66 112 TRP B N 1
ATOM 3066 C CA . TRP B 2 112 ? 133.256 132.129 109.705 1.00 45.25 112 TRP B CA 1
ATOM 3067 C C . TRP B 2 112 ? 131.817 132.576 109.475 1.00 45.80 112 TRP B C 1
ATOM 3068 O O . TRP B 2 112 ? 131.438 133.684 109.870 1.00 45.43 112 TRP B O 1
ATOM 3079 N N . PHE B 2 113 ? 130.998 131.729 108.850 1.00 48.09 113 PHE B N 1
ATOM 3080 C CA . PHE B 2 113 ? 129.563 131.991 108.812 1.00 45.60 113 PHE B CA 1
ATOM 3081 C C . PHE B 2 113 ? 129.035 132.252 110.214 1.00 43.41 113 PHE B C 1
ATOM 3082 O O . PHE B 2 113 ? 128.315 133.229 110.456 1.00 48.30 113 PHE B O 1
ATOM 3090 N N . VAL B 2 114 ? 129.389 131.377 111.156 1.00 47.68 114 VAL B N 1
ATOM 3091 C CA . VAL B 2 114 ? 128.873 131.505 112.516 1.00 48.11 114 VAL B CA 1
ATOM 3092 C C . VAL B 2 114 ? 129.400 132.774 113.181 1.00 48.03 114 VAL B C 1
ATOM 3093 O O . VAL B 2 114 ? 128.649 133.511 113.830 1.00 48.02 114 VAL B O 1
ATOM 3097 N N . ALA B 2 115 ? 130.694 133.051 113.029 1.00 47.10 115 ALA B N 1
ATOM 3098 C CA . ALA B 2 115 ? 131.287 134.213 113.676 1.00 45.89 115 ALA B CA 1
ATOM 3099 C C . ALA B 2 115 ? 130.680 135.505 113.152 1.00 46.27 115 ALA B C 1
ATOM 3100 O O . ALA B 2 115 ? 130.449 136.446 113.919 1.00 55.61 115 ALA B O 1
ATOM 3102 N N . ASN B 2 116 ? 130.418 135.573 111.849 1.00 49.00 116 ASN B N 1
ATOM 3103 C CA . ASN B 2 116 ? 129.915 136.790 111.237 1.00 48.61 116 ASN B CA 1
ATOM 3104 C C . ASN B 2 116 ? 128.397 136.878 111.241 1.00 51.33 116 ASN B C 1
ATOM 3105 O O . ASN B 2 116 ? 127.854 137.907 110.829 1.00 60.44 116 ASN B O 1
ATOM 3110 N N . ILE B 2 117 ? 127.696 135.832 111.675 1.00 49.62 117 ILE B N 1
ATOM 3111 C CA . ILE B 2 117 ? 126.313 136.017 112.095 1.00 47.73 117 ILE B CA 1
ATOM 3112 C C . ILE B 2 117 ? 126.228 136.389 113.571 1.00 48.42 117 ILE B C 1
ATOM 3113 O O . ILE B 2 117 ? 125.248 137.023 113.985 1.00 50.84 117 ILE B O 1
ATOM 3118 N N . LEU B 2 118 ? 127.226 136.013 114.375 1.00 54.24 118 LEU B N 1
ATOM 3119 C CA . LEU B 2 118 ? 127.264 136.464 115.762 1.00 48.15 118 LEU B CA 1
ATOM 3120 C C . LEU B 2 118 ? 127.525 137.961 115.846 1.00 50.73 118 LEU B C 1
ATOM 3121 O O . LEU B 2 118 ? 126.979 138.647 116.716 1.00 47.81 118 LEU B O 1
ATOM 3126 N N . LYS B 2 119 ? 128.368 138.481 114.960 1.00 59.09 119 LYS B N 1
ATOM 3127 C CA . LYS B 2 119 ? 128.770 139.876 115.023 1.00 61.68 119 LYS B CA 1
ATOM 3128 C C . LYS B 2 119 ? 129.485 140.238 113.732 1.00 56.58 119 LYS B C 1
ATOM 3129 O O . LYS B 2 119 ? 130.321 139.472 113.250 1.00 61.58 119 LYS B O 1
ATOM 3135 N N . GLU B 2 120 ? 129.150 141.401 113.178 1.00 56.84 120 GLU B N 1
ATOM 3136 C CA . GLU B 2 120 ? 129.831 141.867 111.980 1.00 65.68 120 GLU B CA 1
ATOM 3137 C C . GLU B 2 120 ? 131.310 142.075 112.274 1.00 66.39 120 GLU B C 1
ATOM 3138 O O . GLU B 2 120 ? 131.687 142.545 113.351 1.00 62.29 120 GLU B O 1
ATOM 3144 N N . GLY B 2 121 ? 132.150 141.718 111.308 1.00 62.53 121 GLY B N 1
ATOM 3145 C CA . GLY B 2 121 ? 133.579 141.778 111.515 1.00 58.27 121 GLY B CA 1
ATOM 3146 C C . GLY B 2 121 ? 134.120 140.691 112.408 1.00 59.98 121 GLY B C 1
ATOM 3147 O O . GLY B 2 121 ? 135.278 140.771 112.826 1.00 61.76 121 GLY B O 1
ATOM 3148 N N . GLY B 2 122 ? 133.319 139.673 112.708 1.00 64.52 122 GLY B N 1
ATOM 3149 C CA . GLY B 2 122 ? 133.737 138.609 113.595 1.00 57.32 122 GLY B CA 1
ATOM 3150 C C . GLY B 2 122 ? 134.928 137.833 113.075 1.00 53.76 122 GLY B C 1
ATOM 3151 O O . GLY B 2 122 ? 135.539 138.209 112.071 1.00 51.67 122 GLY B O 1
ATOM 3152 N N . SER B 2 123 ? 135.277 136.753 113.762 1.00 55.21 123 SER B N 1
ATOM 3153 C CA . SER B 2 123 ? 136.395 135.916 113.364 1.00 52.93 123 SER B CA 1
ATOM 3154 C C . SER B 2 123 ? 136.023 134.462 113.593 1.00 53.97 123 SER B C 1
ATOM 3155 O O . SER B 2 123 ? 135.434 134.120 114.621 1.00 59.16 123 SER B O 1
ATOM 3158 N N . GLY B 2 124 ? 136.363 133.613 112.624 1.00 45.75 124 GLY B N 1
ATOM 3159 C CA . GLY B 2 124 ? 136.093 132.198 112.694 1.00 45.48 124 GLY B CA 1
ATOM 3160 C C . GLY B 2 124 ? 137.361 131.383 112.892 1.00 47.12 124 GLY B C 1
ATOM 3161 O O . GLY B 2 124 ? 138.475 131.898 112.946 1.00 47.39 124 GLY B O 1
ATOM 3162 N N . GLN B 2 125 ? 137.155 130.073 113.000 1.00 48.20 125 GLN B N 1
ATOM 3163 C CA . GLN B 2 125 ? 138.245 129.148 113.252 1.00 44.45 125 GLN B CA 1
ATOM 3164 C C . GLN B 2 125 ? 139.292 129.244 112.145 1.00 37.13 125 GLN B C 1
ATOM 3165 O O . GLN B 2 125 ? 139.056 129.796 111.071 1.00 46.75 125 GLN B O 1
ATOM 3171 N N . ARG B 2 126 ? 140.469 128.692 112.425 1.00 38.62 126 ARG B N 1
ATOM 3172 C CA . ARG B 2 126 ? 141.621 128.836 111.549 1.00 42.69 126 ARG B CA 1
ATOM 3173 C C . ARG B 2 126 ? 142.392 127.529 111.469 1.00 53.29 126 ARG B C 1
ATOM 3174 O O . ARG B 2 126 ? 142.624 126.876 112.489 1.00 60.65 126 ARG B O 1
ATOM 3182 N N . LEU B 2 127 ? 142.816 127.169 110.261 1.00 54.01 127 LEU B N 1
ATOM 3183 C CA . LEU B 2 127 ? 143.722 126.043 110.111 1.00 51.90 127 LEU B CA 1
ATOM 3184 C C . LEU B 2 127 ? 144.971 126.269 110.959 1.00 54.76 127 LEU B C 1
ATOM 3185 O O . LEU B 2 127 ? 145.287 127.389 111.364 1.00 61.46 127 LEU B O 1
ATOM 3190 N N . SER B 2 128 ? 145.691 125.182 111.218 1.00 54.85 128 SER B N 1
ATOM 3191 C CA . SER B 2 128 ? 146.824 125.178 112.130 1.00 55.65 128 SER B CA 1
ATOM 3192 C C . SER B 2 128 ? 148.130 125.140 111.352 1.00 60.44 128 SER B C 1
ATOM 3193 O O . SER B 2 128 ? 148.243 124.439 110.343 1.00 63.33 128 SER B O 1
ATOM 3196 N N . GLU B 2 129 ? 149.120 125.892 111.825 1.00 57.84 129 GLU B N 1
ATOM 3197 C CA . GLU B 2 129 ? 150.438 125.900 111.209 1.00 63.31 129 GLU B CA 1
ATOM 3198 C C . GLU B 2 129 ? 151.360 124.840 111.803 1.00 65.92 129 GLU B C 1
ATOM 3199 O O . GLU B 2 129 ? 152.585 124.954 111.681 1.00 66.56 129 GLU B O 1
ATOM 3205 N N . LEU B 2 130 ? 150.797 123.812 112.438 1.00 67.05 130 LEU B N 1
ATOM 3206 C CA . LEU B 2 130 ? 151.592 122.745 113.032 1.00 63.48 130 LEU B CA 1
ATOM 3207 C C . LEU B 2 130 ? 151.054 121.370 112.651 1.00 66.96 130 LEU B C 1
ATOM 3208 O O . LEU B 2 130 ? 151.816 120.400 112.601 1.00 68.80 130 LEU B O 1
ATOM 3213 N N . THR B 2 131 ? 149.748 121.271 112.374 1.00 66.02 131 THR B N 1
ATOM 3214 C CA . THR B 2 131 ? 149.129 119.971 112.144 1.00 66.35 131 THR B CA 1
ATOM 3215 C C . THR B 2 131 ? 148.151 119.948 110.975 1.00 62.72 131 THR B C 1
ATOM 3216 O O . THR B 2 131 ? 147.413 118.965 110.833 1.00 66.64 131 THR B O 1
ATOM 3220 N N . ASP B 2 132 ? 148.109 120.982 110.135 1.00 55.87 132 ASP B N 1
ATOM 3221 C CA . ASP B 2 132 ? 147.143 121.042 109.048 1.00 58.88 132 ASP B CA 1
ATOM 3222 C C . ASP B 2 132 ? 147.778 121.122 107.668 1.00 58.02 132 ASP B C 1
ATOM 3223 O O . ASP B 2 132 ? 147.049 121.129 106.671 1.00 56.29 132 ASP B O 1
ATOM 3228 N N . ILE B 2 133 ? 149.104 121.165 107.576 1.00 60.32 133 ILE B N 1
ATOM 3229 C CA . ILE B 2 133 ? 149.810 121.288 106.307 1.00 60.59 133 ILE B CA 1
ATOM 3230 C C . ILE B 2 133 ? 150.611 120.016 106.079 1.00 62.68 133 ILE B C 1
ATOM 3231 O O . ILE B 2 133 ? 151.333 119.559 106.973 1.00 65.82 133 ILE B O 1
ATOM 3236 N N . LYS B 2 134 ? 150.482 119.447 104.882 1.00 60.60 134 LYS B N 1
ATOM 3237 C CA . LYS B 2 134 ? 151.153 118.196 104.558 1.00 60.54 134 LYS B CA 1
ATOM 3238 C C . LYS B 2 134 ? 152.655 118.322 104.781 1.00 66.70 134 LYS B C 1
ATOM 3239 O O . LYS B 2 134 ? 153.282 119.282 104.328 1.00 67.55 134 LYS B O 1
ATOM 3245 N N . ASN B 2 135 ? 153.235 117.336 105.470 1.00 64.55 135 ASN B N 1
ATOM 3246 C CA . ASN B 2 135 ? 154.661 117.399 105.783 1.00 65.47 135 ASN B CA 1
ATOM 3247 C C . ASN B 2 135 ? 155.520 117.206 104.542 1.00 68.49 135 ASN B C 1
ATOM 3248 O O . ASN B 2 135 ? 156.605 117.790 104.448 1.00 72.73 135 ASN B O 1
ATOM 3253 N N . ASP B 2 136 ? 155.064 116.393 103.591 1.00 68.06 136 ASP B N 1
ATOM 3254 C CA . ASP B 2 136 ? 155.814 116.158 102.365 1.00 67.21 136 ASP B CA 1
ATOM 3255 C C . ASP B 2 136 ? 155.677 117.299 101.368 1.00 71.30 136 ASP B C 1
ATOM 3256 O O . ASP B 2 136 ? 156.373 117.297 100.348 1.00 75.59 136 ASP B O 1
ATOM 3261 N N . ALA B 2 137 ? 154.805 118.263 101.643 1.00 74.89 137 ALA B N 1
ATOM 3262 C CA . ALA B 2 137 ? 154.487 119.304 100.681 1.00 72.16 137 ALA B CA 1
ATOM 3263 C C . ALA B 2 137 ? 155.679 120.215 100.428 1.00 75.59 137 ALA B C 1
ATOM 3264 O O . ALA B 2 137 ? 156.523 120.435 101.300 1.00 74.00 137 ALA B O 1
ATOM 3266 N N . GLU B 2 138 ? 155.738 120.748 99.208 1.00 80.72 138 GLU B N 1
ATOM 3267 C CA . GLU B 2 138 ? 156.729 121.751 98.855 1.00 85.37 138 GLU B CA 1
ATOM 3268 C C . GLU B 2 138 ? 156.203 123.171 99.001 1.00 77.44 138 GLU B C 1
ATOM 3269 O O . GLU B 2 138 ? 157.001 124.098 99.182 1.00 76.97 138 GLU B O 1
ATOM 3275 N N . ASN B 2 139 ? 154.884 123.360 98.928 1.00 72.52 139 ASN B N 1
ATOM 3276 C CA . ASN B 2 139 ? 154.314 124.694 99.085 1.00 72.01 139 ASN B CA 1
ATOM 3277 C C . ASN B 2 139 ? 154.498 125.212 100.505 1.00 71.12 139 ASN B C 1
ATOM 3278 O O . ASN B 2 139 ? 154.771 126.401 100.706 1.00 68.63 139 ASN B O 1
ATOM 3283 N N . ARG B 2 140 ? 154.351 124.337 101.500 1.00 69.48 140 ARG B N 1
ATOM 3284 C CA . ARG B 2 140 ? 154.396 124.722 102.910 1.00 67.19 140 ARG B CA 1
ATOM 3285 C C . ARG B 2 140 ? 153.213 125.616 103.273 1.00 62.09 140 ARG B C 1
ATOM 3286 O O . ARG B 2 140 ? 153.343 126.543 104.070 1.00 64.60 140 ARG B O 1
ATOM 3294 N N . TYR B 2 141 ? 152.055 125.342 102.680 1.00 59.41 141 TYR B N 1
ATOM 3295 C CA . TYR B 2 141 ? 150.823 126.005 103.079 1.00 54.71 141 TYR B CA 1
ATOM 3296 C C . TYR B 2 141 ? 149.649 125.171 102.594 1.00 52.65 141 TYR B C 1
ATOM 3297 O O . TYR B 2 141 ? 149.741 124.475 101.582 1.00 55.41 141 TYR B O 1
ATOM 3306 N N . ALA B 2 142 ? 148.549 125.248 103.332 1.00 47.10 142 ALA B N 1
ATOM 3307 C CA . ALA B 2 142 ? 147.342 124.497 103.032 1.00 49.37 142 ALA B CA 1
ATOM 3308 C C . ALA B 2 142 ? 146.220 125.455 102.665 1.00 48.75 142 ALA B C 1
ATOM 3309 O O . ALA B 2 142 ? 146.150 126.578 103.172 1.00 57.12 142 ALA B O 1
ATOM 3311 N N . ASP B 2 143 ? 145.341 125.001 101.774 1.00 49.64 143 ASP B N 1
ATOM 3312 C CA . ASP B 2 143 ? 144.271 125.844 101.250 1.00 51.75 143 ASP B CA 1
ATOM 3313 C C . ASP B 2 143 ? 143.001 125.009 101.175 1.00 52.38 143 ASP B C 1
ATOM 3314 O O . ASP B 2 143 ? 142.895 124.109 100.337 1.00 60.95 143 ASP B O 1
ATOM 3319 N N . VAL B 2 144 ? 142.043 125.299 102.045 1.00 45.25 144 VAL B N 1
ATOM 3320 C CA . VAL B 2 144 ? 140.719 124.693 101.989 1.00 47.99 144 VAL B CA 1
ATOM 3321 C C . VAL B 2 144 ? 139.847 125.692 101.242 1.00 48.22 144 VAL B C 1
ATOM 3322 O O . VAL B 2 144 ? 139.282 126.616 101.829 1.00 53.60 144 VAL B O 1
ATOM 3326 N N . SER B 2 145 ? 139.763 125.529 99.927 1.00 54.24 145 SER B N 1
ATOM 3327 C CA . SER B 2 145 ? 138.815 126.300 99.145 1.00 50.76 145 SER B CA 1
ATOM 3328 C C . SER B 2 145 ? 137.451 125.635 99.218 1.00 51.39 145 SER B C 1
ATOM 3329 O O . SER B 2 145 ? 137.340 124.420 99.374 1.00 62.53 145 SER B O 1
ATOM 3332 N N . SER B 2 146 ? 136.406 126.441 99.109 1.00 46.21 146 SER B N 1
ATOM 3333 C CA . SER B 2 146 ? 135.060 125.902 99.182 1.00 47.50 146 SER B CA 1
ATOM 3334 C C . SER B 2 146 ? 134.125 126.845 98.451 1.00 45.08 146 SER B C 1
ATOM 3335 O O . SER B 2 146 ? 134.433 128.019 98.243 1.00 56.34 146 SER B O 1
ATOM 3338 N N . THR B 2 147 ? 132.979 126.308 98.057 1.00 45.22 147 THR B N 1
ATOM 3339 C CA . THR B 2 147 ? 131.937 127.104 97.431 1.00 54.00 147 THR B CA 1
ATOM 3340 C C . THR B 2 147 ? 130.594 126.596 97.912 1.00 49.94 147 THR B C 1
ATOM 3341 O O . THR B 2 147 ? 130.306 125.397 97.806 1.00 53.27 147 THR B O 1
ATOM 3345 N N . PHE B 2 148 ? 129.792 127.516 98.440 1.00 49.56 148 PHE B N 1
ATOM 3346 C CA . PHE B 2 148 ? 128.435 127.252 98.883 1.00 49.32 148 PHE B CA 1
ATOM 3347 C C . PHE B 2 148 ? 127.444 127.792 97.861 1.00 50.28 148 PHE B C 1
ATOM 3348 O O . PHE B 2 148 ? 127.808 128.458 96.891 1.00 50.59 148 PHE B O 1
ATOM 3356 N N . PHE B 2 149 ? 126.171 127.502 98.101 1.00 50.37 149 PHE B N 1
ATOM 3357 C CA . PHE B 2 149 ? 125.097 127.889 97.201 1.00 50.78 149 PHE B CA 1
ATOM 3358 C C . PHE B 2 149 ? 123.889 128.268 98.037 1.00 48.85 149 PHE B C 1
ATOM 3359 O O . PHE B 2 149 ? 123.541 127.557 98.983 1.00 52.41 149 PHE B O 1
ATOM 3367 N N . PHE B 2 150 ? 123.252 129.386 97.686 1.00 46.97 150 PHE B N 1
ATOM 3368 C CA . PHE B 2 150 ? 122.093 129.863 98.426 1.00 48.91 150 PHE B CA 1
ATOM 3369 C C . PHE B 2 150 ? 120.990 130.322 97.480 1.00 49.63 150 PHE B C 1
ATOM 3370 O O . PHE B 2 150 ? 120.255 131.265 97.786 1.00 55.97 150 PHE B O 1
ATOM 3378 N N . GLY B 2 151 ? 120.865 129.680 96.334 1.00 51.53 151 GLY B N 1
ATOM 3379 C CA . GLY B 2 151 ? 119.769 129.926 95.423 1.00 53.58 151 GLY B CA 1
ATOM 3380 C C . GLY B 2 151 ? 120.227 130.620 94.155 1.00 55.59 151 GLY B C 1
ATOM 3381 O O . GLY B 2 151 ? 121.419 130.810 93.900 1.00 55.24 151 GLY B O 1
ATOM 3382 N N . LYS B 2 152 ? 119.235 131.013 93.356 1.00 61.65 152 LYS B N 1
ATOM 3383 C CA . LYS B 2 152 ? 119.519 131.683 92.092 1.00 62.66 152 LYS B CA 1
ATOM 3384 C C . LYS B 2 152 ? 120.259 132.995 92.321 1.00 61.19 152 LYS B C 1
ATOM 3385 O O . LYS B 2 152 ? 121.185 133.334 91.575 1.00 60.18 152 LYS B O 1
ATOM 3391 N N . GLY B 2 153 ? 119.860 133.750 93.340 1.00 56.31 153 GLY B N 1
ATOM 3392 C CA . GLY B 2 153 ? 120.528 134.994 93.664 1.00 58.69 153 GLY B CA 1
ATOM 3393 C C . GLY B 2 153 ? 122.007 134.815 93.933 1.00 60.17 153 GLY B C 1
ATOM 3394 O O . GLY B 2 153 ? 122.844 135.323 93.182 1.00 60.23 153 GLY B O 1
ATOM 3395 N N . LEU B 2 154 ? 122.345 134.103 95.009 1.00 60.55 154 LEU B N 1
ATOM 3396 C CA . LEU B 2 154 ? 123.738 133.846 95.372 1.00 54.62 154 LEU B CA 1
ATOM 3397 C C . LEU B 2 154 ? 124.067 132.395 95.028 1.00 54.17 154 LEU B C 1
ATOM 3398 O O . LEU B 2 154 ? 124.225 131.537 95.895 1.00 54.59 154 LEU B O 1
ATOM 3403 N N . LYS B 2 155 ? 124.187 132.124 93.730 1.00 52.22 155 LYS B N 1
ATOM 3404 C CA . LYS B 2 155 ? 124.435 130.754 93.299 1.00 51.80 155 LYS B CA 1
ATOM 3405 C C . LYS B 2 155 ? 125.819 130.273 93.711 1.00 50.52 155 LYS B C 1
ATOM 3406 O O . LYS B 2 155 ? 126.034 129.065 93.854 1.00 52.53 155 LYS B O 1
ATOM 3412 N N . SER B 2 156 ? 126.764 131.189 93.905 1.00 49.59 156 SER B N 1
ATOM 3413 C CA . SER B 2 156 ? 128.135 130.839 94.255 1.00 51.84 156 SER B CA 1
ATOM 3414 C C . SER B 2 156 ? 128.603 131.734 95.390 1.00 51.22 156 SER B C 1
ATOM 3415 O O . SER B 2 156 ? 128.692 132.955 95.224 1.00 55.58 156 SER B O 1
ATOM 3418 N N . VAL B 2 157 ? 128.906 131.128 96.532 1.00 50.66 157 VAL B N 1
ATOM 3419 C CA . VAL B 2 157 ? 129.494 131.834 97.666 1.00 49.04 157 VAL B CA 1
ATOM 3420 C C . VAL B 2 157 ? 130.860 131.210 97.928 1.00 53.04 157 VAL B C 1
ATOM 3421 O O . VAL B 2 157 ? 130.942 130.181 98.611 1.00 55.29 157 VAL B O 1
ATOM 3425 N N . PRO B 2 158 ? 131.939 131.748 97.367 1.00 55.48 158 PRO B N 1
ATOM 3426 C CA . PRO B 2 158 ? 133.260 131.161 97.612 1.00 47.89 158 PRO B CA 1
ATOM 3427 C C . PRO B 2 158 ? 133.799 131.500 98.991 1.00 46.91 158 PRO B C 1
ATOM 3428 O O . PRO B 2 158 ? 133.461 132.523 99.589 1.00 49.90 158 PRO B O 1
ATOM 3432 N N . ILE B 2 159 ? 134.653 130.607 99.494 1.00 51.44 159 ILE B N 1
ATOM 3433 C CA . ILE B 2 159 ? 135.433 130.834 100.705 1.00 52.95 159 ILE B CA 1
ATOM 3434 C C . ILE B 2 159 ? 136.769 130.139 100.506 1.00 45.23 159 ILE B C 1
ATOM 3435 O O . ILE B 2 159 ? 136.893 129.211 99.709 1.00 48.38 159 ILE B O 1
ATOM 3440 N N . ARG B 2 160 ? 137.784 130.593 101.233 1.00 49.19 160 ARG B N 1
ATOM 3441 C CA . ARG B 2 160 ? 139.085 129.934 101.168 1.00 48.26 160 ARG B CA 1
ATOM 3442 C C . ARG B 2 160 ? 139.778 130.127 102.512 1.00 50.08 160 ARG B C 1
ATOM 3443 O O . ARG B 2 160 ? 140.301 131.208 102.795 1.00 53.80 160 ARG B O 1
ATOM 3451 N N . LEU B 2 161 ? 139.782 129.075 103.325 1.00 50.30 161 LEU B N 1
ATOM 3452 C CA . LEU B 2 161 ? 140.535 129.059 104.572 1.00 47.34 161 LEU B CA 1
ATOM 3453 C C . LEU B 2 161 ? 141.942 128.575 104.255 1.00 50.34 161 LEU B C 1
ATOM 3454 O O . LEU B 2 161 ? 142.156 127.388 104.007 1.00 64.50 161 LEU B O 1
ATOM 3459 N N . SER B 2 162 ? 142.898 129.489 104.238 1.00 44.97 162 SER B N 1
ATOM 3460 C CA . SER B 2 162 ? 144.267 129.151 103.898 1.00 49.18 162 SER B CA 1
ATOM 3461 C C . SER B 2 162 ? 145.176 129.478 105.071 1.00 44.91 162 SER B C 1
ATOM 3462 O O . SER B 2 162 ? 144.927 130.422 105.825 1.00 54.50 162 SER B O 1
ATOM 3465 N N . ARG B 2 163 ? 146.229 128.683 105.227 1.00 41.05 163 ARG B N 1
ATOM 3466 C CA . ARG B 2 163 ? 147.172 128.902 106.313 1.00 45.81 163 ARG B CA 1
ATOM 3467 C C . ARG B 2 163 ? 148.547 128.424 105.887 1.00 46.97 163 ARG B C 1
ATOM 3468 O O . ARG B 2 163 ? 148.683 127.325 105.346 1.00 55.92 163 ARG B O 1
ATOM 3476 N N . SER B 2 164 ? 149.556 129.246 106.136 1.00 53.42 164 SER B N 1
ATOM 3477 C CA . SER B 2 164 ? 150.931 128.891 105.836 1.00 55.90 164 SER B CA 1
ATOM 3478 C C . SER B 2 164 ? 151.527 128.081 106.984 1.00 56.66 164 SER B C 1
ATOM 3479 O O . SER B 2 164 ? 150.950 127.966 108.067 1.00 63.01 164 SER B O 1
ATOM 3482 N N . ALA B 2 165 ? 152.699 127.507 106.731 1.00 63.59 165 ALA B N 1
ATOM 3483 C CA . ALA B 2 165 ? 153.374 126.663 107.706 1.00 67.72 165 ALA B CA 1
ATOM 3484 C C . ALA B 2 165 ? 154.189 127.511 108.669 1.00 68.85 165 ALA B C 1
ATOM 3485 O O . ALA B 2 165 ? 154.777 128.525 108.283 1.00 72.24 165 ALA B O 1
ATOM 3487 N N . LEU B 2 166 ? 154.219 127.086 109.929 1.00 67.04 166 LEU B N 1
ATOM 3488 C CA . LEU B 2 166 ? 154.962 127.812 110.947 1.00 68.98 166 LEU B CA 1
ATOM 3489 C C . LEU B 2 166 ? 156.425 127.935 110.547 1.00 71.95 166 LEU B C 1
ATOM 3490 O O . LEU B 2 166 ? 157.079 126.942 110.218 1.00 72.34 166 LEU B O 1
ATOM 3495 N N . GLY B 2 167 ? 156.938 129.163 110.578 1.00 72.29 167 GLY B N 1
ATOM 3496 C CA . GLY B 2 167 ? 158.324 129.441 110.288 1.00 73.76 167 GLY B CA 1
ATOM 3497 C C . GLY B 2 167 ? 158.594 129.924 108.878 1.00 75.55 167 GLY B C 1
ATOM 3498 O O . GLY B 2 167 ? 159.648 130.525 108.639 1.00 72.42 167 GLY B O 1
ATOM 3499 N N . THR B 2 168 ? 157.681 129.682 107.941 1.00 76.75 168 THR B N 1
ATOM 3500 C CA . THR B 2 168 ? 157.856 130.168 106.579 1.00 78.81 168 THR B CA 1
ATOM 3501 C C . THR B 2 168 ? 157.461 131.636 106.505 1.00 78.75 168 THR B C 1
ATOM 3502 O O . THR B 2 168 ? 156.402 132.029 107.005 1.00 76.62 168 THR B O 1
ATOM 3506 N N . ALA B 2 169 ? 158.313 132.445 105.882 1.00 78.42 169 ALA B N 1
ATOM 3507 C CA . ALA B 2 169 ? 158.080 133.884 105.780 1.00 79.59 169 ALA B CA 1
ATOM 3508 C C . ALA B 2 169 ? 157.196 134.226 104.586 1.00 80.66 169 ALA B C 1
ATOM 3509 O O . ALA B 2 169 ? 157.523 135.090 103.775 1.00 79.26 169 ALA B O 1
ATOM 3511 N N . GLU B 2 170 ? 156.054 133.545 104.474 1.00 79.30 170 GLU B N 1
ATOM 3512 C CA . GLU B 2 170 ? 155.090 133.823 103.410 1.00 77.57 170 GLU B CA 1
ATOM 3513 C C . GLU B 2 170 ? 153.705 133.490 103.955 1.00 71.63 170 GLU B C 1
ATOM 3514 O O . GLU B 2 170 ? 153.285 132.331 103.912 1.00 72.43 170 GLU B O 1
ATOM 3520 N N . ARG B 2 171 ? 153.002 134.503 104.448 1.00 68.14 171 ARG B N 1
ATOM 3521 C CA . ARG B 2 171 ? 151.635 134.303 104.894 1.00 66.98 171 ARG B CA 1
ATOM 3522 C C . ARG B 2 171 ? 150.776 133.820 103.729 1.00 65.73 171 ARG B C 1
ATOM 3523 O O . ARG B 2 171 ? 151.209 133.769 102.578 1.00 66.19 171 ARG B O 1
ATOM 3531 N N . ARG B 2 172 ? 149.535 133.456 104.042 1.00 61.60 172 ARG B N 1
ATOM 3532 C CA . ARG B 2 172 ? 148.542 133.145 103.015 1.00 60.35 172 ARG B CA 1
ATOM 3533 C C . ARG B 2 172 ? 147.192 133.656 103.504 1.00 56.33 172 ARG B C 1
ATOM 3534 O O . ARG B 2 172 ? 146.536 133.006 104.321 1.00 55.39 172 ARG B O 1
ATOM 3542 N N . ASP B 2 173 ? 146.783 134.815 102.999 1.00 58.37 173 ASP B N 1
ATOM 3543 C CA . ASP B 2 173 ? 145.502 135.385 103.380 1.00 59.71 173 ASP B CA 1
ATOM 3544 C C . ASP B 2 173 ? 144.381 134.381 103.129 1.00 53.35 173 ASP B C 1
ATOM 3545 O O . ASP B 2 173 ? 144.514 133.442 102.342 1.00 52.48 173 ASP B O 1
ATOM 3550 N N . SER B 2 174 ? 143.268 134.586 103.822 1.00 54.89 174 SER B N 1
ATOM 3551 C CA . SER B 2 174 ? 142.070 133.780 103.660 1.00 46.11 174 SER B CA 1
ATOM 3552 C C . SER B 2 174 ? 140.975 134.636 103.040 1.00 55.53 174 SER B C 1
ATOM 3553 O O . SER B 2 174 ? 140.789 135.794 103.424 1.00 59.13 174 SER B O 1
ATOM 3556 N N . GLU B 2 175 ? 140.252 134.064 102.079 1.00 55.73 175 GLU B N 1
ATOM 3557 C CA . GLU B 2 175 ? 139.181 134.772 101.383 1.00 57.20 175 GLU B CA 1
ATOM 3558 C C . GLU B 2 175 ? 137.854 134.378 102.021 1.00 52.99 175 GLU B C 1
ATOM 3559 O O . GLU B 2 175 ? 137.130 133.509 101.542 1.00 55.13 175 GLU B O 1
ATOM 3565 N N . VAL B 2 176 ? 137.535 135.051 103.128 1.00 49.56 176 VAL B N 1
ATOM 3566 C CA . VAL B 2 176 ? 136.276 134.836 103.827 1.00 52.14 176 VAL B CA 1
ATOM 3567 C C . VAL B 2 176 ? 135.286 135.959 103.586 1.00 49.02 176 VAL B C 1
ATOM 3568 O O . VAL B 2 176 ? 134.180 135.926 104.138 1.00 50.12 176 VAL B O 1
ATOM 3572 N N . LYS B 2 177 ? 135.644 136.948 102.768 1.00 52.75 177 LYS B N 1
ATOM 3573 C CA . LYS B 2 177 ? 134.774 138.105 102.581 1.00 54.43 177 LYS B CA 1
ATOM 3574 C C . LYS B 2 177 ? 133.389 137.739 102.066 1.00 54.02 177 LYS B C 1
ATOM 3575 O O . LYS B 2 177 ? 132.409 138.321 102.560 1.00 54.20 177 LYS B O 1
ATOM 3581 N N . PRO B 2 178 ? 133.224 136.843 101.088 1.00 52.90 178 PRO B N 1
ATOM 3582 C CA . PRO B 2 178 ? 131.856 136.463 100.695 1.00 53.38 178 PRO B CA 1
ATOM 3583 C C . PRO B 2 178 ? 131.056 135.876 101.843 1.00 54.49 178 PRO B C 1
ATOM 3584 O O . PRO B 2 178 ? 129.838 136.091 101.935 1.00 54.93 178 PRO B O 1
ATOM 3588 N N . ALA B 2 179 ? 131.717 135.126 102.726 1.00 52.54 179 ALA B N 1
ATOM 3589 C CA . ALA B 2 179 ? 131.047 134.634 103.922 1.00 52.38 179 ALA B CA 1
ATOM 3590 C C . ALA B 2 179 ? 130.634 135.785 104.823 1.00 57.98 179 ALA B C 1
ATOM 3591 O O . ALA B 2 179 ? 129.517 135.801 105.354 1.00 63.31 179 ALA B O 1
ATOM 3593 N N . ARG B 2 180 ? 131.527 136.759 105.012 1.00 59.08 180 ARG B N 1
ATOM 3594 C CA . ARG B 2 180 ? 131.159 137.958 105.750 1.00 52.62 180 ARG B CA 1
ATOM 3595 C C . ARG B 2 180 ? 129.915 138.591 105.152 1.00 55.06 180 ARG B C 1
ATOM 3596 O O . ARG B 2 180 ? 128.997 138.967 105.880 1.00 56.96 180 ARG B O 1
ATOM 3604 N N . ASP B 2 181 ? 129.855 138.691 103.823 1.00 56.50 181 ASP B N 1
ATOM 3605 C CA . ASP B 2 181 ? 128.742 139.375 103.171 1.00 55.61 181 ASP B CA 1
ATOM 3606 C C . ASP B 2 181 ? 127.431 138.626 103.380 1.00 56.34 181 ASP B C 1
ATOM 3607 O O . ASP B 2 181 ? 126.412 139.222 103.755 1.00 59.61 181 ASP B O 1
ATOM 3612 N N . LEU B 2 182 ? 127.433 137.316 103.133 1.00 59.59 182 LEU B N 1
ATOM 3613 C CA . LEU B 2 182 ? 126.203 136.544 103.283 1.00 57.48 182 LEU B CA 1
ATOM 3614 C C . LEU B 2 182 ? 125.740 136.525 104.738 1.00 56.76 182 LEU B C 1
ATOM 3615 O O . LEU B 2 182 ? 124.541 136.664 105.024 1.00 57.10 182 LEU B O 1
ATOM 3620 N N . ALA B 2 183 ? 126.678 136.366 105.677 1.00 59.17 183 ALA B N 1
ATOM 3621 C CA . ALA B 2 183 ? 126.320 136.416 107.088 1.00 56.78 183 ALA B CA 1
ATOM 3622 C C . ALA B 2 183 ? 125.829 137.799 107.491 1.00 59.20 183 ALA B C 1
ATOM 3623 O O . ALA B 2 183 ? 124.959 137.914 108.360 1.00 57.91 183 ALA B O 1
ATOM 3625 N N . ASP B 2 184 ? 126.376 138.854 106.881 1.00 60.20 184 ASP B N 1
ATOM 3626 C CA . ASP B 2 184 ? 125.874 140.201 107.120 1.00 55.91 184 ASP B CA 1
ATOM 3627 C C . ASP B 2 184 ? 124.420 140.304 106.704 1.00 51.06 184 ASP B C 1
ATOM 3628 O O . ASP B 2 184 ? 123.590 140.862 107.429 1.00 55.94 184 ASP B O 1
ATOM 3633 N N . ILE B 2 185 ? 124.091 139.771 105.529 1.00 52.93 185 ILE B N 1
ATOM 3634 C CA . ILE B 2 185 ? 122.694 139.770 105.106 1.00 53.81 185 ILE B CA 1
ATOM 3635 C C . ILE B 2 185 ? 121.845 139.064 106.151 1.00 50.74 185 ILE B C 1
ATOM 3636 O O . ILE B 2 185 ? 120.839 139.602 106.629 1.00 50.46 185 ILE B O 1
ATOM 3641 N N . TRP B 2 186 ? 122.260 137.857 106.543 1.00 57.68 186 TRP B N 1
ATOM 3642 C CA . TRP B 2 186 ? 121.479 137.085 107.505 1.00 54.08 186 TRP B CA 1
ATOM 3643 C C . TRP B 2 186 ? 121.238 137.884 108.778 1.00 53.51 186 TRP B C 1
ATOM 3644 O O . TRP B 2 186 ? 120.096 138.058 109.215 1.00 57.38 186 TRP B O 1
ATOM 3655 N N . ARG B 2 187 ? 122.313 138.408 109.367 1.00 54.50 187 ARG B N 1
ATOM 3656 C CA . ARG B 2 187 ? 122.219 139.062 110.666 1.00 53.60 187 ARG B CA 1
ATOM 3657 C C . ARG B 2 187 ? 121.405 140.348 110.587 1.00 54.25 187 ARG B C 1
ATOM 3658 O O . ARG B 2 187 ? 120.516 140.582 111.415 1.00 55.94 187 ARG B O 1
ATOM 3666 N N . VAL B 2 188 ? 121.708 141.208 109.612 1.00 51.08 188 VAL B N 1
ATOM 3667 C CA . VAL B 2 188 ? 121.020 142.490 109.516 1.00 50.49 188 VAL B CA 1
ATOM 3668 C C . VAL B 2 188 ? 119.536 142.275 109.256 1.00 52.20 188 VAL B C 1
ATOM 3669 O O . VAL B 2 188 ? 118.677 142.906 109.888 1.00 59.97 188 VAL B O 1
ATOM 3673 N N . ILE B 2 189 ? 119.205 141.379 108.325 1.00 53.13 189 ILE B N 1
ATOM 3674 C CA . ILE B 2 189 ? 117.799 141.138 108.027 1.00 53.85 189 ILE B CA 1
ATOM 3675 C C . ILE B 2 189 ? 117.104 140.535 109.237 1.00 56.69 189 ILE B C 1
ATOM 3676 O O . ILE B 2 189 ? 115.929 140.814 109.495 1.00 55.74 189 ILE B O 1
ATOM 3681 N N . ASN B 2 190 ? 117.814 139.698 109.999 1.00 58.07 190 ASN B N 1
ATOM 3682 C CA . ASN B 2 190 ? 117.235 139.140 111.215 1.00 58.26 190 ASN B CA 1
ATOM 3683 C C . ASN B 2 190 ? 116.920 140.235 112.223 1.00 61.99 190 ASN B C 1
ATOM 3684 O O . ASN B 2 190 ? 115.858 140.223 112.856 1.00 63.60 190 ASN B O 1
ATOM 3689 N N . GLU B 2 191 ? 117.837 141.188 112.390 1.00 62.65 191 GLU B N 1
ATOM 3690 C CA . GLU B 2 191 ? 117.603 142.286 113.324 1.00 66.78 191 GLU B CA 1
ATOM 3691 C C . GLU B 2 191 ? 116.404 143.120 112.906 1.00 64.62 191 GLU B C 1
ATOM 3692 O O . GLU B 2 191 ? 115.491 143.364 113.703 1.00 61.47 191 GLU B O 1
ATOM 3698 N N . ALA B 2 192 ? 116.396 143.581 111.655 1.00 62.56 192 ALA B N 1
ATOM 3699 C CA . ALA B 2 192 ? 115.302 144.430 111.202 1.00 61.95 192 ALA B CA 1
ATOM 3700 C C . ALA B 2 192 ? 113.963 143.733 111.395 1.00 64.95 192 ALA B C 1
ATOM 3701 O O . ALA B 2 192 ? 113.028 144.302 111.970 1.00 67.53 192 ALA B O 1
ATOM 3703 N N . LYS B 2 193 ? 113.855 142.493 110.927 1.00 65.30 193 LYS B N 1
ATOM 3704 C CA . LYS B 2 193 ? 112.707 141.646 111.205 1.00 65.36 193 LYS B CA 1
ATOM 3705 C C . LYS B 2 193 ? 113.205 140.231 111.457 1.00 67.14 193 LYS B C 1
ATOM 3706 O O . LYS B 2 193 ? 114.251 139.829 110.945 1.00 68.17 193 LYS B O 1
ATOM 3712 N N . THR B 2 194 ? 112.452 139.477 112.250 1.00 69.26 194 THR B N 1
ATOM 3713 C CA . THR B 2 194 ? 112.883 138.136 112.622 1.00 59.20 194 THR B CA 1
ATOM 3714 C C . THR B 2 194 ? 112.859 137.217 111.408 1.00 61.32 194 THR B C 1
ATOM 3715 O O . THR B 2 194 ? 111.874 137.176 110.665 1.00 65.94 194 THR B O 1
ATOM 3719 N N . ILE B 2 195 ? 113.948 136.474 111.211 1.00 60.42 195 ILE B N 1
ATOM 3720 C CA . ILE B 2 195 ? 114.048 135.458 110.176 1.00 57.16 195 ILE B CA 1
ATOM 3721 C C . ILE B 2 195 ? 114.518 134.158 110.821 1.00 51.92 195 ILE B C 1
ATOM 3722 O O . ILE B 2 195 ? 114.682 134.068 112.037 1.00 56.43 195 ILE B O 1
ATOM 3727 N N . ASN B 2 196 ? 114.729 133.145 109.986 1.00 55.85 196 ASN B N 1
ATOM 3728 C CA . ASN B 2 196 ? 115.237 131.847 110.408 1.00 50.52 196 ASN B CA 1
ATOM 3729 C C . ASN B 2 196 ? 116.673 131.702 109.930 1.00 46.75 196 ASN B C 1
ATOM 3730 O O . ASN B 2 196 ? 116.950 131.838 108.735 1.00 46.89 196 ASN B O 1
ATOM 3735 N N . LEU B 2 197 ? 117.567 131.425 110.850 1.00 48.56 197 LEU B N 1
ATOM 3736 C CA . LEU B 2 197 ? 118.989 131.389 110.556 1.00 48.82 197 LEU B CA 1
ATOM 3737 C C . LEU B 2 197 ? 119.444 129.970 110.245 1.00 52.62 197 LEU B C 1
ATOM 3738 O O . LEU B 2 197 ? 118.744 128.997 110.541 1.00 54.81 197 LEU B O 1
ATOM 3743 N N . PRO B 2 198 ? 120.615 129.817 109.628 1.00 55.01 198 PRO B N 1
ATOM 3744 C CA . PRO B 2 198 ? 121.100 128.475 109.292 1.00 49.64 198 PRO B CA 1
ATOM 3745 C C . PRO B 2 198 ? 121.799 127.807 110.467 1.00 49.90 198 PRO B C 1
ATOM 3746 O O . PRO B 2 198 ? 122.554 128.437 111.211 1.00 48.00 198 PRO B O 1
ATOM 3750 N N . THR B 2 199 ? 121.546 126.510 110.615 1.00 49.49 199 THR B N 1
ATOM 3751 C CA . THR B 2 199 ? 122.124 125.712 111.687 1.00 46.26 199 THR B CA 1
ATOM 3752 C C . THR B 2 199 ? 123.446 125.109 111.231 1.00 44.54 199 THR B C 1
ATOM 3753 O O . THR B 2 199 ? 123.524 124.520 110.151 1.00 47.17 199 THR B O 1
ATOM 3757 N N . PHE B 2 200 ? 124.479 125.255 112.053 1.00 45.66 200 PHE B N 1
ATOM 3758 C CA . PHE B 2 200 ? 125.788 124.689 111.763 1.00 46.64 200 PHE B CA 1
ATOM 3759 C C . PHE B 2 200 ? 126.250 123.881 112.964 1.00 44.08 200 PHE B C 1
ATOM 3760 O O . PHE B 2 200 ? 126.261 124.390 114.088 1.00 51.11 200 PHE B O 1
ATOM 3768 N N . ALA B 2 201 ? 126.636 122.628 112.724 1.00 47.38 201 ALA B N 1
ATOM 3769 C CA . ALA B 2 201 ? 127.012 121.715 113.791 1.00 49.75 201 ALA B CA 1
ATOM 3770 C C . ALA B 2 201 ? 128.167 120.832 113.341 1.00 47.66 201 ALA B C 1
ATOM 3771 O O . ALA B 2 201 ? 128.307 120.520 112.158 1.00 47.67 201 ALA B O 1
ATOM 3773 N N . LEU B 2 202 ? 128.998 120.438 114.304 1.00 48.57 202 LEU B N 1
ATOM 3774 C CA . LEU B 2 202 ? 130.040 119.440 114.094 1.00 46.35 202 LEU B CA 1
ATOM 3775 C C . LEU B 2 202 ? 129.980 118.450 115.246 1.00 48.66 202 LEU B C 1
ATOM 3776 O O . LEU B 2 202 ? 130.213 118.823 116.400 1.00 48.58 202 LEU B O 1
ATOM 3781 N N . TYR B 2 203 ? 129.669 117.195 114.932 1.00 47.97 203 TYR B N 1
ATOM 3782 C CA . TYR B 2 203 ? 129.615 116.102 115.900 1.00 45.24 203 TYR B CA 1
ATOM 3783 C C . TYR B 2 203 ? 130.703 115.105 115.525 1.00 46.72 203 TYR B C 1
ATOM 3784 O O . TYR B 2 203 ? 130.448 114.150 114.793 1.00 54.03 203 TYR B O 1
ATOM 3793 N N . ASN B 2 204 ? 131.916 115.326 116.021 1.00 49.17 204 ASN B N 1
ATOM 3794 C CA . ASN B 2 204 ? 133.002 114.388 115.786 1.00 52.90 204 ASN B CA 1
ATOM 3795 C C . ASN B 2 204 ? 133.084 113.416 116.967 1.00 52.20 204 ASN B C 1
ATOM 3796 O O . ASN B 2 204 ? 132.154 113.303 117.769 1.00 52.24 204 ASN B O 1
ATOM 3801 N N . VAL B 2 205 ? 134.193 112.680 117.077 1.00 59.07 205 VAL B N 1
ATOM 3802 C CA . VAL B 2 205 ? 134.299 111.646 118.104 1.00 54.28 205 VAL B CA 1
ATOM 3803 C C . VAL B 2 205 ? 134.214 112.224 119.509 1.00 54.68 205 VAL B C 1
ATOM 3804 O O . VAL B 2 205 ? 133.915 111.493 120.459 1.00 55.26 205 VAL B O 1
ATOM 3808 N N . GLU B 2 206 ? 134.463 113.525 119.671 1.00 58.01 206 GLU B N 1
ATOM 3809 C CA . GLU B 2 206 ? 134.490 114.126 120.998 1.00 52.86 206 GLU B CA 1
ATOM 3810 C C . GLU B 2 206 ? 133.120 114.167 121.656 1.00 48.46 206 GLU B C 1
ATOM 3811 O O . GLU B 2 206 ? 133.042 114.446 122.856 1.00 49.88 206 GLU B O 1
ATOM 3817 N N . ARG B 2 207 ? 132.046 113.903 120.914 1.00 48.55 207 ARG B N 1
ATOM 3818 C CA . ARG B 2 207 ? 130.719 113.890 121.514 1.00 49.15 207 ARG B CA 1
ATOM 3819 C C . ARG B 2 207 ? 130.528 112.727 122.476 1.00 56.39 207 ARG B C 1
ATOM 3820 O O . ARG B 2 207 ? 129.542 112.718 123.221 1.00 57.29 207 ARG B O 1
ATOM 3828 N N . SER B 2 208 ? 131.433 111.751 122.468 1.00 61.42 208 SER B N 1
ATOM 3829 C CA . SER B 2 208 ? 131.436 110.670 123.447 1.00 54.60 208 SER B CA 1
ATOM 3830 C C . SER B 2 208 ? 132.227 111.133 124.664 1.00 55.85 208 SER B C 1
ATOM 3831 O O . SER B 2 208 ? 133.457 111.240 124.610 1.00 54.75 208 SER B O 1
ATOM 3834 N N . GLN B 2 209 ? 131.526 111.415 125.754 1.00 61.22 209 GLN B N 1
ATOM 3835 C CA . GLN B 2 209 ? 132.160 111.855 126.985 1.00 63.24 209 GLN B CA 1
ATOM 3836 C C . GLN B 2 209 ? 131.277 111.452 128.153 1.00 71.03 209 GLN B C 1
ATOM 3837 O O . GLN B 2 209 ? 130.071 111.240 127.980 1.00 69.86 209 GLN B O 1
ATOM 3843 N N . PRO B 2 210 ? 131.844 111.327 129.353 1.00 75.85 210 PRO B N 1
ATOM 3844 C CA . PRO B 2 210 ? 131.016 111.016 130.524 1.00 74.54 210 PRO B CA 1
ATOM 3845 C C . PRO B 2 210 ? 129.991 112.109 130.781 1.00 79.42 210 PRO B C 1
ATOM 3846 O O . PRO B 2 210 ? 130.258 113.296 130.581 1.00 77.81 210 PRO B O 1
ATOM 3850 N N . PHE B 2 211 ? 128.805 111.698 131.231 1.00 77.88 211 PHE B N 1
ATOM 3851 C CA . PHE B 2 211 ? 127.751 112.641 131.603 1.00 79.04 211 PHE B CA 1
ATOM 3852 C C . PHE B 2 211 ? 128.062 113.204 132.991 1.00 88.64 211 PHE B C 1
ATOM 3853 O O . PHE B 2 211 ? 127.452 112.854 134.003 1.00 86.47 211 PHE B O 1
ATOM 3861 N N . ASN B 2 212 ? 129.041 114.104 133.019 1.00 96.35 212 ASN B N 1
ATOM 3862 C CA . ASN B 2 212 ? 129.493 114.681 134.274 1.00 99.25 212 ASN B CA 1
ATOM 3863 C C . ASN B 2 212 ? 128.384 115.514 134.908 1.00 93.42 212 ASN B C 1
ATOM 3864 O O . ASN B 2 212 ? 127.490 116.031 134.233 1.00 93.85 212 ASN B O 1
ATOM 3869 N N . ARG B 2 213 ? 128.446 115.632 136.229 1.00 93.83 213 ARG B N 1
ATOM 3870 C CA . ARG B 2 213 ? 127.442 116.375 136.979 1.00 97.50 213 ARG B CA 1
ATOM 3871 C C . ARG B 2 213 ? 128.072 117.122 138.149 1.00 93.89 213 ARG B C 1
ATOM 3872 O O . ARG B 2 213 ? 127.714 118.265 138.432 1.00 92.59 213 ARG B O 1
ATOM 3880 N N . GLY B 2 220 ? 126.126 132.321 129.636 1.00 69.96 220 GLY B N 1
ATOM 3881 C CA . GLY B 2 220 ? 124.987 132.375 128.741 1.00 79.73 220 GLY B CA 1
ATOM 3882 C C . GLY B 2 220 ? 123.679 132.102 129.454 1.00 80.05 220 GLY B C 1
ATOM 3883 O O . GLY B 2 220 ? 123.672 131.665 130.605 1.00 71.46 220 GLY B O 1
ATOM 3884 N N . ARG B 2 221 ? 122.566 132.358 128.767 1.00 81.74 221 ARG B N 1
ATOM 3885 C CA . ARG B 2 221 ? 121.244 132.179 129.351 1.00 80.60 221 ARG B CA 1
ATOM 3886 C C . ARG B 2 221 ? 120.545 130.912 128.881 1.00 81.36 221 ARG B C 1
ATOM 3887 O O . ARG B 2 221 ? 119.627 130.445 129.564 1.00 82.77 221 ARG B O 1
ATOM 3895 N N . ARG B 2 222 ? 120.941 130.363 127.732 1.00 72.95 222 ARG B N 1
ATOM 3896 C CA . ARG B 2 222 ? 120.411 129.103 127.218 1.00 74.94 222 ARG B CA 1
ATOM 3897 C C . ARG B 2 222 ? 118.994 129.254 126.677 1.00 74.17 222 ARG B C 1
ATOM 3898 O O . ARG B 2 222 ? 118.456 128.317 126.080 1.00 76.05 222 ARG B O 1
ATOM 3906 N N . GLU B 2 223 ? 118.381 130.421 126.870 1.00 75.29 223 GLU B N 1
ATOM 3907 C CA . GLU B 2 223 ? 117.063 130.712 126.325 1.00 75.61 223 GLU B CA 1
ATOM 3908 C C . GLU B 2 223 ? 117.116 131.786 125.250 1.00 74.94 223 GLU B C 1
ATOM 3909 O O . GLU B 2 223 ? 116.072 132.330 124.877 1.00 76.34 223 GLU B O 1
ATOM 3915 N N . GLU B 2 224 ? 118.303 132.101 124.744 1.00 77.43 224 GLU B N 1
ATOM 3916 C CA . GLU B 2 224 ? 118.449 133.090 123.687 1.00 74.95 224 GLU B CA 1
ATOM 3917 C C . GLU B 2 224 ? 118.121 132.434 122.350 1.00 76.06 224 GLU B C 1
ATOM 3918 O O . GLU B 2 224 ? 117.587 131.324 122.286 1.00 76.13 224 GLU B O 1
ATOM 3924 N N . ARG B 2 225 ? 118.432 133.129 121.257 1.00 65.34 225 ARG B N 1
ATOM 3925 C CA . ARG B 2 225 ? 118.471 132.518 119.940 1.00 63.37 225 ARG B CA 1
ATOM 3926 C C . ARG B 2 225 ? 119.878 132.400 119.383 1.00 62.52 225 ARG B C 1
ATOM 3927 O O . ARG B 2 225 ? 120.094 131.601 118.468 1.00 70.33 225 ARG B O 1
ATOM 3935 N N . PHE B 2 226 ? 120.834 133.160 119.910 1.00 56.15 226 PHE B N 1
ATOM 3936 C CA . PHE B 2 226 ? 122.205 133.129 119.426 1.00 59.14 226 PHE B CA 1
ATOM 3937 C C . PHE B 2 226 ? 123.117 132.291 120.308 1.00 60.13 226 PHE B C 1
ATOM 3938 O O . PHE B 2 226 ? 124.333 132.283 120.095 1.00 59.87 226 PHE B O 1
ATOM 3946 N N . ASP B 2 227 ? 122.561 131.594 121.294 1.00 62.61 227 ASP B N 1
ATOM 3947 C CA . ASP B 2 227 ? 123.293 130.537 121.975 1.00 61.31 227 ASP B CA 1
ATOM 3948 C C . ASP B 2 227 ? 123.204 129.214 121.229 1.00 57.06 227 ASP B C 1
ATOM 3949 O O . ASP B 2 227 ? 123.798 128.228 121.673 1.00 60.97 227 ASP B O 1
ATOM 3954 N N . ALA B 2 228 ? 122.476 129.174 120.111 1.00 61.72 228 ALA B N 1
ATOM 3955 C CA . ALA B 2 228 ? 122.514 128.031 119.212 1.00 52.27 228 ALA B CA 1
ATOM 3956 C C . ALA B 2 228 ? 123.851 127.898 118.503 1.00 51.92 228 ALA B C 1
ATOM 3957 O O . ALA B 2 228 ? 124.093 126.869 117.865 1.00 59.50 228 ALA B O 1
ATOM 3959 N N . TYR B 2 229 ? 124.713 128.907 118.587 1.00 54.32 229 TYR B N 1
ATOM 3960 C CA . TYR B 2 229 ? 126.003 128.897 117.917 1.00 54.89 229 TYR B CA 1
ATOM 3961 C C . TYR B 2 229 ? 127.162 128.682 118.874 1.00 55.56 229 TYR B C 1
ATOM 3962 O O . TYR B 2 229 ? 128.312 128.622 118.428 1.00 52.54 229 TYR B O 1
ATOM 3971 N N . SER B 2 230 ? 126.897 128.575 120.171 1.00 59.43 230 SER B N 1
ATOM 3972 C CA . SER B 2 230 ? 127.960 128.455 121.159 1.00 61.08 230 SER B CA 1
ATOM 3973 C C . SER B 2 230 ? 128.513 127.037 121.138 1.00 61.40 230 SER B C 1
ATOM 3974 O O . SER B 2 230 ? 127.768 126.073 121.337 1.00 65.41 230 SER B O 1
ATOM 3977 N N . GLN B 2 231 ? 129.817 126.913 120.905 1.00 61.52 231 GLN B N 1
ATOM 3978 C CA . GLN B 2 231 ? 130.476 125.612 120.842 1.00 59.50 231 GLN B CA 1
ATOM 3979 C C . GLN B 2 231 ? 129.735 124.687 119.879 1.00 57.36 231 GLN B C 1
ATOM 3980 O O . GLN B 2 231 ? 129.452 123.526 120.178 1.00 55.95 231 GLN B O 1
ATOM 3986 N N . ALA B 2 232 ? 129.410 125.224 118.704 1.00 58.94 232 ALA B N 1
ATOM 3987 C CA . ALA B 2 232 ? 128.639 124.481 117.718 1.00 56.50 232 ALA B CA 1
ATOM 3988 C C . ALA B 2 232 ? 129.511 123.756 116.708 1.00 51.54 232 ALA B C 1
ATOM 3989 O O . ALA B 2 232 ? 129.078 122.749 116.140 1.00 47.33 232 ALA B O 1
ATOM 3991 N N . LEU B 2 233 ? 130.725 124.236 116.475 1.00 54.44 233 LEU B N 1
ATOM 3992 C CA . LEU B 2 233 ? 131.659 123.618 115.547 1.00 53.20 233 LEU B CA 1
ATOM 3993 C C . LEU B 2 233 ? 132.938 123.222 116.268 1.00 52.67 233 LEU B C 1
ATOM 3994 O O . LEU B 2 233 ? 134.039 123.302 115.721 1.00 56.88 233 LEU B O 1
ATOM 3999 N N . GLY B 2 234 ? 132.798 122.793 117.518 1.00 50.76 234 GLY B N 1
ATOM 4000 C CA . GLY B 2 234 ? 133.924 122.318 118.293 1.00 60.49 234 GLY B CA 1
ATOM 4001 C C . GLY B 2 234 ? 134.067 120.818 118.170 1.00 59.49 234 GLY B C 1
ATOM 4002 O O . GLY B 2 234 ? 135.180 120.298 118.052 1.00 61.37 234 GLY B O 1
ATOM 4003 N N . GLY B 2 235 ? 132.940 120.114 118.192 1.00 52.52 235 GLY B N 1
ATOM 4004 C CA . GLY B 2 235 ? 132.947 118.687 117.953 1.00 52.38 235 GLY B CA 1
ATOM 4005 C C . GLY B 2 235 ? 132.086 117.884 118.905 1.00 50.18 235 GLY B C 1
ATOM 4006 O O . GLY B 2 235 ? 131.486 116.881 118.508 1.00 49.81 235 GLY B O 1
ATOM 4007 N N . ALA B 2 236 ? 132.011 118.310 120.161 1.00 51.64 236 ALA B N 1
ATOM 4008 C CA . ALA B 2 236 ? 131.231 117.599 121.160 1.00 49.05 236 ALA B CA 1
ATOM 4009 C C . ALA B 2 236 ? 129.783 118.058 121.227 1.00 49.40 236 ALA B C 1
ATOM 4010 O O . ALA B 2 236 ? 128.959 117.366 121.833 1.00 45.56 236 ALA B O 1
ATOM 4012 N N . GLY B 2 237 ? 129.451 119.189 120.613 1.00 58.61 237 GLY B N 1
ATOM 4013 C CA . GLY B 2 237 ? 128.177 119.798 120.905 1.00 56.68 237 GLY B CA 1
ATOM 4014 C C . GLY B 2 237 ? 128.204 120.311 122.335 1.00 60.59 237 GLY B C 1
ATOM 4015 O O . GLY B 2 237 ? 129.261 120.490 122.945 1.00 64.53 237 GLY B O 1
ATOM 4016 N N . ARG B 2 238 ? 127.011 120.551 122.875 1.00 63.16 238 ARG B N 1
ATOM 4017 C CA . ARG B 2 238 ? 126.855 120.884 124.292 1.00 59.56 238 ARG B CA 1
ATOM 4018 C C . ARG B 2 238 ? 125.587 120.188 124.778 1.00 56.54 238 ARG B C 1
ATOM 4019 O O . ARG B 2 238 ? 124.487 120.737 124.688 1.00 50.44 238 ARG B O 1
ATOM 4027 N N . PHE B 2 239 ? 125.752 118.967 125.285 1.00 55.25 239 PHE B N 1
ATOM 4028 C CA . PHE B 2 239 ? 124.654 118.301 125.968 1.00 57.90 239 PHE B CA 1
ATOM 4029 C C . PHE B 2 239 ? 124.438 118.878 127.359 1.00 59.98 239 PHE B C 1
ATOM 4030 O O . PHE B 2 239 ? 123.326 118.803 127.891 1.00 57.78 239 PHE B O 1
ATOM 4038 N N . ASP B 2 240 ? 125.481 119.460 127.955 1.00 61.18 240 ASP B N 1
ATOM 4039 C CA . ASP B 2 240 ? 125.292 120.230 129.179 1.00 54.09 240 ASP B CA 1
ATOM 4040 C C . ASP B 2 240 ? 124.293 121.351 128.943 1.00 51.36 240 ASP B C 1
ATOM 4041 O O . ASP B 2 240 ? 123.331 121.521 129.704 1.00 56.43 240 ASP B O 1
ATOM 4046 N N . HIS B 2 241 ? 124.514 122.128 127.880 1.00 55.79 241 HIS B N 1
ATOM 4047 C CA . HIS B 2 241 ? 123.609 123.219 127.551 1.00 54.73 241 HIS B CA 1
ATOM 4048 C C . HIS B 2 241 ? 122.224 122.698 127.215 1.00 50.71 241 HIS B C 1
ATOM 4049 O O . HIS B 2 241 ? 121.223 123.334 127.549 1.00 53.79 241 HIS B O 1
ATOM 4056 N N . PHE B 2 242 ? 122.137 121.551 126.542 1.00 54.02 242 PHE B N 1
ATOM 4057 C CA . PHE B 2 242 ? 120.818 121.012 126.237 1.00 56.02 242 PHE B CA 1
ATOM 4058 C C . PHE B 2 242 ? 120.071 120.641 127.507 1.00 51.75 242 PHE B C 1
ATOM 4059 O O . PHE B 2 242 ? 118.875 120.912 127.627 1.00 50.99 242 PHE B O 1
ATOM 4067 N N . VAL B 2 243 ? 120.747 119.994 128.457 1.00 48.75 243 VAL B N 1
ATOM 4068 C CA . VAL B 2 243 ? 120.077 119.612 129.697 1.00 53.60 243 VAL B CA 1
ATOM 4069 C C . VAL B 2 243 ? 119.649 120.855 130.463 1.00 57.49 243 VAL B C 1
ATOM 4070 O O . VAL B 2 243 ? 118.526 120.935 130.981 1.00 57.47 243 VAL B O 1
ATOM 4074 N N . GLU B 2 244 ? 120.532 121.852 130.533 1.00 58.43 244 GLU B N 1
ATOM 4075 C CA . GLU B 2 244 ? 120.188 123.106 131.191 1.00 51.45 244 GLU B CA 1
ATOM 4076 C C . GLU B 2 244 ? 118.973 123.752 130.536 1.00 62.26 244 GLU B C 1
ATOM 4077 O O . GLU B 2 244 ? 118.020 124.151 131.216 1.00 62.93 244 GLU B O 1
ATOM 4083 N N . TRP B 2 245 ? 118.980 123.835 129.204 1.00 60.35 245 TRP B N 1
ATOM 4084 C CA . TRP B 2 245 ? 117.911 124.504 128.476 1.00 56.51 245 TRP B CA 1
ATOM 4085 C C . TRP B 2 245 ? 116.609 123.723 128.565 1.00 55.78 245 TRP B C 1
ATOM 4086 O O . TRP B 2 245 ? 115.530 124.316 128.570 1.00 60.25 245 TRP B O 1
ATOM 4097 N N . TYR B 2 246 ? 116.692 122.394 128.622 1.00 56.44 246 TYR B N 1
ATOM 4098 C CA . TYR B 2 246 ? 115.498 121.567 128.717 1.00 56.65 246 TYR B CA 1
ATOM 4099 C C . TYR B 2 246 ? 114.877 121.670 130.101 1.00 58.77 246 TYR B C 1
ATOM 4100 O O . TYR B 2 246 ? 113.648 121.702 130.237 1.00 63.68 246 TYR B O 1
ATOM 4109 N N . ILE B 2 247 ? 115.709 121.737 131.142 1.00 56.12 247 ILE B N 1
ATOM 4110 C CA . ILE B 2 247 ? 115.189 122.033 132.474 1.00 57.93 247 ILE B CA 1
ATOM 4111 C C . ILE B 2 247 ? 114.530 123.406 132.477 1.00 59.34 247 ILE B C 1
ATOM 4112 O O . ILE B 2 247 ? 113.440 123.591 133.034 1.00 60.89 247 ILE B O 1
ATOM 4117 N N . TYR B 2 248 ? 115.175 124.387 131.841 1.00 62.94 248 TYR B N 1
ATOM 4118 C CA . TYR B 2 248 ? 114.579 125.712 131.709 1.00 66.67 248 TYR B CA 1
ATOM 4119 C C . TYR B 2 248 ? 113.207 125.632 131.050 1.00 63.77 248 TYR B C 1
ATOM 4120 O O . TYR B 2 248 ? 112.236 126.217 131.537 1.00 67.75 248 TYR B O 1
ATOM 4129 N N . LEU B 2 249 ? 113.108 124.902 129.941 1.00 60.04 249 LEU B N 1
ATOM 4130 C CA . LEU B 2 249 ? 111.830 124.767 129.251 1.00 65.88 249 LEU B CA 1
ATOM 4131 C C . LEU B 2 249 ? 110.788 124.131 130.153 1.00 66.58 249 LEU B C 1
ATOM 4132 O O . LEU B 2 249 ? 109.626 124.552 130.168 1.00 70.97 249 LEU B O 1
ATOM 4137 N N . HIS B 2 250 ? 111.180 123.093 130.895 1.00 65.86 250 HIS B N 1
ATOM 4138 C CA . HIS B 2 250 ? 110.236 122.422 131.780 1.00 66.42 250 HIS B CA 1
ATOM 4139 C C . HIS B 2 250 ? 109.718 123.376 132.846 1.00 69.77 250 HIS B C 1
ATOM 4140 O O . HIS B 2 250 ? 108.517 123.401 133.136 1.00 74.72 250 HIS B O 1
ATOM 4147 N N . LYS B 2 251 ? 110.608 124.176 133.437 1.00 72.47 251 LYS B N 1
ATOM 4148 C CA . LYS B 2 251 ? 110.173 125.132 134.450 1.00 68.62 251 LYS B CA 1
ATOM 4149 C C . LYS B 2 251 ? 109.227 126.169 133.858 1.00 68.88 251 LYS B C 1
ATOM 4150 O O . LYS B 2 251 ? 108.240 126.555 134.494 1.00 69.14 251 LYS B O 1
ATOM 4156 N N . ARG B 2 252 ? 109.512 126.632 132.641 1.00 71.46 252 ARG B N 1
ATOM 4157 C CA . ARG B 2 252 ? 108.756 127.718 132.033 1.00 69.57 252 ARG B CA 1
ATOM 4158 C C . ARG B 2 252 ? 107.411 127.273 131.482 1.00 72.34 252 ARG B C 1
ATOM 4159 O O . ARG B 2 252 ? 106.624 128.127 131.060 1.00 71.30 252 ARG B O 1
ATOM 4167 N N . THR B 2 253 ? 107.125 125.969 131.470 1.00 74.31 253 THR B N 1
ATOM 4168 C CA . THR B 2 253 ? 105.959 125.451 130.766 1.00 79.64 253 THR B CA 1
ATOM 4169 C C . THR B 2 253 ? 105.143 124.480 131.611 1.00 83.85 253 THR B C 1
ATOM 4170 O O . THR B 2 253 ? 104.304 123.757 131.067 1.00 90.77 253 THR B O 1
ATOM 4174 N N . ILE B 2 254 ? 105.354 124.442 132.925 1.00 85.43 254 ILE B N 1
ATOM 4175 C CA . ILE B 2 254 ? 104.526 123.577 133.761 1.00 94.61 254 ILE B CA 1
ATOM 4176 C C . ILE B 2 254 ? 103.153 124.225 133.864 1.00 100.80 254 ILE B C 1
ATOM 4177 O O . ILE B 2 254 ? 102.161 123.677 133.373 1.00 105.41 254 ILE B O 1
ATOM 4182 N N . SER B 2 255 ? 103.098 125.409 134.475 1.00 104.87 255 SER B N 1
ATOM 4183 C CA . SER B 2 255 ? 101.876 126.204 134.547 1.00 111.10 255 SER B CA 1
ATOM 4184 C C . SER B 2 255 ? 100.656 125.338 134.855 1.00 114.20 255 SER B C 1
ATOM 4185 O O . SER B 2 255 ? 100.531 124.810 135.965 1.00 105.99 255 SER B O 1
ATOM 4188 N N . ASP B 2 256 ? 99.749 125.189 133.884 1.00 118.89 256 ASP B N 1
ATOM 4189 C CA . ASP B 2 256 ? 98.542 124.398 134.101 1.00 115.80 256 ASP B CA 1
ATOM 4190 C C . ASP B 2 256 ? 98.834 122.902 134.076 1.00 113.33 256 ASP B C 1
ATOM 4191 O O . ASP B 2 256 ? 98.261 122.144 134.866 1.00 110.86 256 ASP B O 1
ATOM 4196 N N . ILE B 2 257 ? 99.711 122.462 133.178 1.00 111.69 257 ILE B N 1
ATOM 4197 C CA . ILE B 2 257 ? 100.002 121.043 133.007 1.00 113.75 257 ILE B CA 1
ATOM 4198 C C . ILE B 2 257 ? 98.738 120.321 132.553 1.00 114.63 257 ILE B C 1
ATOM 4199 O O . ILE B 2 257 ? 98.466 120.216 131.356 1.00 106.77 257 ILE B O 1
ATOM 4204 N N . VAL B 2 309 ? 101.779 128.742 123.839 1.00 90.36 309 VAL B N 1
ATOM 4205 C CA . VAL B 2 309 ? 103.132 128.976 124.327 1.00 89.89 309 VAL B CA 1
ATOM 4206 C C . VAL B 2 309 ? 104.134 128.253 123.436 1.00 88.15 309 VAL B C 1
ATOM 4207 O O . VAL B 2 309 ? 104.065 127.037 123.266 1.00 86.34 309 VAL B O 1
ATOM 4211 N N . THR B 2 310 ? 105.070 129.011 122.863 1.00 86.15 310 THR B N 1
ATOM 4212 C CA . THR B 2 310 ? 106.075 128.421 121.991 1.00 81.98 310 THR B CA 1
ATOM 4213 C C . THR B 2 310 ? 107.140 127.657 122.762 1.00 83.02 310 THR B C 1
ATOM 4214 O O . THR B 2 310 ? 107.840 126.834 122.166 1.00 82.27 310 THR B O 1
ATOM 4218 N N . GLU B 2 311 ? 107.289 127.912 124.063 1.00 81.45 311 GLU B N 1
ATOM 4219 C CA . GLU B 2 311 ? 108.197 127.099 124.865 1.00 76.19 311 GLU B CA 1
ATOM 4220 C C . GLU B 2 311 ? 107.685 125.669 124.977 1.00 77.05 311 GLU B C 1
ATOM 4221 O O . GLU B 2 311 ? 108.458 124.710 124.858 1.00 75.70 311 GLU B O 1
ATOM 4227 N N . SER B 2 312 ? 106.376 125.508 125.181 1.00 77.81 312 SER B N 1
ATOM 4228 C CA . SER B 2 312 ? 105.785 124.175 125.201 1.00 79.56 312 SER B CA 1
ATOM 4229 C C . SER B 2 312 ? 105.976 123.471 123.866 1.00 76.05 312 SER B C 1
ATOM 4230 O O . SER B 2 312 ? 106.276 122.272 123.823 1.00 76.09 312 SER B O 1
ATOM 4233 N N . VAL B 2 313 ? 105.800 124.198 122.761 1.00 73.87 313 VAL B N 1
ATOM 4234 C CA . VAL B 2 313 ? 105.956 123.592 121.444 1.00 70.77 313 VAL B CA 1
ATOM 4235 C C . VAL B 2 313 ? 107.410 123.212 121.199 1.00 70.39 313 VAL B C 1
ATOM 4236 O O . VAL B 2 313 ? 107.697 122.155 120.629 1.00 70.72 313 VAL B O 1
ATOM 4240 N N . GLN B 2 314 ? 108.350 124.061 121.618 1.00 68.72 314 GLN B N 1
ATOM 4241 C CA . GLN B 2 314 ? 109.763 123.715 121.500 1.00 67.19 314 GLN B CA 1
ATOM 4242 C C . GLN B 2 314 ? 110.067 122.440 122.273 1.00 68.30 314 GLN B C 1
ATOM 4243 O O . GLN B 2 314 ? 110.761 121.540 121.778 1.00 72.27 314 GLN B O 1
ATOM 4249 N N . LYS B 2 315 ? 109.547 122.353 123.500 1.00 69.81 315 LYS B N 1
ATOM 4250 C CA . LYS B 2 315 ? 109.769 121.174 124.328 1.00 66.81 315 LYS B CA 1
ATOM 4251 C C . LYS B 2 315 ? 109.204 119.927 123.661 1.00 66.87 315 LYS B C 1
ATOM 4252 O O . LYS B 2 315 ? 109.870 118.888 123.595 1.00 70.34 315 LYS B O 1
ATOM 4258 N N . SER B 2 316 ? 107.974 120.016 123.153 1.00 67.54 316 SER B N 1
ATOM 4259 C CA . SER B 2 316 ? 107.367 118.870 122.483 1.00 67.26 316 SER B CA 1
ATOM 4260 C C . SER B 2 316 ? 108.174 118.463 121.259 1.00 66.50 316 SER B C 1
ATOM 4261 O O . SER B 2 316 ? 108.351 117.268 120.988 1.00 65.45 316 SER B O 1
ATOM 4264 N N . ILE B 2 317 ? 108.662 119.443 120.498 1.00 65.29 317 ILE B N 1
ATOM 4265 C CA . ILE B 2 317 ? 109.431 119.142 119.297 1.00 64.47 317 ILE B CA 1
ATOM 4266 C C . ILE B 2 317 ? 110.693 118.376 119.659 1.00 60.83 317 ILE B C 1
ATOM 4267 O O . ILE B 2 317 ? 111.017 117.356 119.040 1.00 65.87 317 ILE B O 1
ATOM 4272 N N . VAL B 2 318 ? 111.428 118.851 120.667 1.00 56.56 318 VAL B N 1
ATOM 4273 C CA . VAL B 2 318 ? 112.666 118.163 121.029 1.00 61.48 318 VAL B CA 1
ATOM 4274 C C . VAL B 2 318 ? 112.361 116.779 121.593 1.00 64.90 318 VAL B C 1
ATOM 4275 O O . VAL B 2 318 ? 113.084 115.810 121.325 1.00 59.78 318 VAL B O 1
ATOM 4279 N N . GLU B 2 319 ? 111.287 116.661 122.378 1.00 66.89 319 GLU B N 1
ATOM 4280 C CA . GLU B 2 319 ? 110.906 115.361 122.920 1.00 60.69 319 GLU B CA 1
ATOM 4281 C C . GLU B 2 319 ? 110.640 114.363 121.802 1.00 61.46 319 GLU B C 1
ATOM 4282 O O . GLU B 2 319 ? 111.165 113.243 121.814 1.00 67.55 319 GLU B O 1
ATOM 4288 N N . LYS B 2 320 ? 109.818 114.752 120.825 1.00 64.19 320 LYS B N 1
ATOM 4289 C CA . LYS B 2 320 ? 109.508 113.850 119.721 1.00 65.98 320 LYS B CA 1
ATOM 4290 C C . LYS B 2 320 ? 110.752 113.529 118.903 1.00 62.05 320 LYS B C 1
ATOM 4291 O O . LYS B 2 320 ? 110.967 112.375 118.517 1.00 59.50 320 LYS B O 1
ATOM 4297 N N . SER B 2 321 ? 111.589 114.532 118.636 1.00 61.13 321 SER B N 1
ATOM 4298 C CA . SER B 2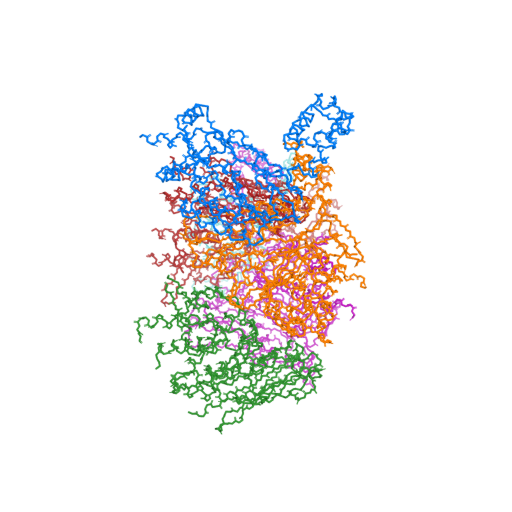 321 ? 112.814 114.284 117.884 1.00 60.80 321 SER B CA 1
ATOM 4299 C C . SER B 2 321 ? 113.664 113.224 118.566 1.00 56.38 321 SER B C 1
ATOM 4300 O O . SER B 2 321 ? 114.110 112.260 117.931 1.00 57.71 321 SER B O 1
ATOM 4303 N N . ILE B 2 322 ? 113.901 113.389 119.869 1.00 62.57 322 ILE B N 1
ATOM 4304 C CA . ILE B 2 322 ? 114.773 112.465 120.583 1.00 57.29 322 ILE B CA 1
ATOM 4305 C C . ILE B 2 322 ? 114.142 111.079 120.654 1.00 60.84 322 ILE B C 1
ATOM 4306 O O . ILE B 2 322 ? 114.810 110.068 120.410 1.00 56.22 322 ILE B O 1
ATOM 4311 N N . CYS B 2 323 ? 112.848 111.007 120.974 1.00 64.98 323 CYS B N 1
ATOM 4312 C CA . CYS B 2 323 ? 112.178 109.719 121.100 1.00 64.12 323 CYS B CA 1
ATOM 4313 C C . CYS B 2 323 ? 111.970 109.024 119.762 1.00 61.81 323 CYS B C 1
ATOM 4314 O O . CYS B 2 323 ? 111.618 107.840 119.753 1.00 61.28 323 CYS B O 1
ATOM 4317 N N . SER B 2 324 ? 112.161 109.720 118.643 1.00 62.31 324 SER B N 1
ATOM 4318 C CA . SER B 2 324 ? 112.050 109.103 117.327 1.00 63.64 324 SER B CA 1
ATOM 4319 C C . SER B 2 324 ? 113.395 108.695 116.742 1.00 60.98 324 SER B C 1
ATOM 4320 O O . SER B 2 324 ? 113.507 107.607 116.171 1.00 59.85 324 SER B O 1
ATOM 4323 N N . VAL B 2 325 ? 114.425 109.535 116.862 1.00 61.41 325 VAL B N 1
ATOM 4324 C CA . VAL B 2 325 ? 115.712 109.186 116.267 1.00 54.75 325 VAL B CA 1
ATOM 4325 C C . VAL B 2 325 ? 116.362 108.035 117.025 1.00 58.47 325 VAL B C 1
ATOM 4326 O O . VAL B 2 325 ? 116.879 107.090 116.417 1.00 53.31 325 VAL B O 1
ATOM 4330 N N . VAL B 2 326 ? 116.355 108.089 118.353 1.00 64.55 326 VAL B N 1
ATOM 4331 C CA . VAL B 2 326 ? 117.012 107.089 119.183 1.00 58.96 326 VAL B CA 1
ATOM 4332 C C . VAL B 2 326 ? 115.994 105.992 119.499 1.00 58.89 326 VAL B C 1
ATOM 4333 O O . VAL B 2 326 ? 114.951 106.296 120.097 1.00 53.35 326 VAL B O 1
ATOM 4337 N N . PRO B 2 327 ? 116.250 104.732 119.125 1.00 62.35 327 PRO B N 1
ATOM 4338 C CA . PRO B 2 327 ? 115.238 103.687 119.332 1.00 61.03 327 PRO B CA 1
ATOM 4339 C C . PRO B 2 327 ? 115.143 103.214 120.774 1.00 58.80 327 PRO B C 1
ATOM 4340 O O . PRO B 2 327 ? 114.047 102.924 121.263 1.00 57.95 327 PRO B O 1
ATOM 4344 N N . SER B 2 328 ? 116.282 103.126 121.467 1.00 60.63 328 SER B N 1
ATOM 4345 C CA . SER B 2 328 ? 116.258 102.692 122.860 1.00 64.12 328 SER B CA 1
ATOM 4346 C C . SER B 2 328 ? 115.470 103.665 123.723 1.00 68.40 328 SER B C 1
ATOM 4347 O O . SER B 2 328 ? 114.666 103.250 124.565 1.00 69.61 328 SER B O 1
ATOM 4350 N N . ILE B 2 329 ? 115.684 104.961 123.525 1.00 63.96 329 ILE B N 1
ATOM 4351 C CA . ILE B 2 329 ? 115.000 105.984 124.307 1.00 59.39 329 ILE B CA 1
ATOM 4352 C C . ILE B 2 329 ? 113.589 106.150 123.763 1.00 60.72 329 ILE B C 1
ATOM 4353 O O . ILE B 2 329 ? 113.398 106.404 122.569 1.00 61.84 329 ILE B O 1
ATOM 4358 N N . SER B 2 330 ? 112.599 106.001 124.636 1.00 63.25 330 SER B N 1
ATOM 4359 C CA . SER B 2 330 ? 111.202 106.185 124.276 1.00 66.30 330 SER B CA 1
ATOM 4360 C C . SER B 2 330 ? 110.583 107.424 124.897 1.00 64.22 330 SER B C 1
ATOM 4361 O O . SER B 2 330 ? 109.657 107.992 124.317 1.00 67.23 330 SER B O 1
ATOM 4364 N N . LYS B 2 331 ? 111.069 107.849 126.059 1.00 66.30 331 LYS B N 1
ATOM 4365 C CA . LYS B 2 331 ? 110.585 109.050 126.719 1.00 64.54 331 LYS B CA 1
ATOM 4366 C C . LYS B 2 331 ? 111.767 109.795 127.314 1.00 59.78 331 LYS B C 1
ATOM 4367 O O . LYS B 2 331 ? 112.861 109.251 127.472 1.00 61.04 331 LYS B O 1
ATOM 4373 N N . ILE B 2 332 ? 111.531 111.062 127.629 1.00 60.37 332 ILE B N 1
ATOM 4374 C CA . ILE B 2 332 ? 112.510 111.880 128.328 1.00 61.55 332 ILE B CA 1
ATOM 4375 C C . ILE B 2 332 ? 111.756 113.013 129.005 1.00 61.62 332 ILE B C 1
ATOM 4376 O O . ILE B 2 332 ? 110.902 113.659 128.390 1.00 66.48 332 ILE B O 1
ATOM 4381 N N . TRP B 2 333 ? 112.049 113.247 130.279 1.00 60.75 333 TRP B N 1
ATOM 4382 C CA . TRP B 2 333 ? 111.395 114.315 131.019 1.00 62.49 333 TRP B CA 1
ATOM 4383 C C . TRP B 2 333 ? 112.314 114.745 132.151 1.00 63.22 333 TRP B C 1
ATOM 4384 O O . TRP B 2 333 ? 113.431 114.246 132.288 1.00 61.36 333 TRP B O 1
ATOM 4395 N N . VAL B 2 334 ? 111.853 115.705 132.947 1.00 65.20 334 VAL B N 1
ATOM 4396 C CA . VAL B 2 334 ? 112.631 116.249 134.052 1.00 64.48 334 VAL B CA 1
ATOM 4397 C C . VAL B 2 334 ? 111.832 116.084 135.332 1.00 63.81 334 VAL B C 1
ATOM 4398 O O . VAL B 2 334 ? 110.619 116.320 135.356 1.00 64.34 334 VAL B O 1
ATOM 4402 N N . GLU B 2 335 ? 112.515 115.666 136.392 1.00 67.72 335 GLU B N 1
ATOM 4403 C CA . GLU B 2 335 ? 111.916 115.489 137.704 1.00 70.73 335 GLU B CA 1
ATOM 4404 C C . GLU B 2 335 ? 112.713 116.283 138.727 1.00 71.19 335 GLU B C 1
ATOM 4405 O O . GLU B 2 335 ? 113.945 116.360 138.648 1.00 70.40 335 GLU B O 1
ATOM 4411 N N . MET B 2 336 ? 111.999 116.886 139.680 1.00 75.46 336 MET B N 1
ATOM 4412 C CA . MET B 2 336 ? 112.634 117.565 140.801 1.00 75.22 336 MET B CA 1
ATOM 4413 C C . MET B 2 336 ? 111.921 117.240 142.110 1.00 74.20 336 MET B C 1
ATOM 4414 O O . MET B 2 336 ? 111.931 118.051 143.041 1.00 75.95 336 MET B O 1
ATOM 4419 N N . THR B 2 337 ? 111.288 116.067 142.198 1.00 77.34 337 THR B N 1
ATOM 4420 C CA . THR B 2 337 ? 110.731 115.635 143.474 1.00 79.22 337 THR B CA 1
ATOM 4421 C C . THR B 2 337 ? 111.816 115.491 144.530 1.00 79.67 337 THR B C 1
ATOM 4422 O O . THR B 2 337 ? 111.526 115.600 145.725 1.00 72.46 337 THR B O 1
ATOM 4426 N N . THR B 2 338 ? 113.051 115.241 144.112 1.00 82.12 338 THR B N 1
ATOM 4427 C CA . THR B 2 338 ? 114.209 115.379 144.977 1.00 77.15 338 THR B CA 1
ATOM 4428 C C . THR B 2 338 ? 114.697 116.824 144.889 1.00 77.69 338 THR B C 1
ATOM 4429 O O . THR B 2 338 ? 114.026 117.694 144.330 1.00 80.93 338 THR B O 1
ATOM 4433 N N . GLY B 2 339 ? 115.871 117.102 145.439 1.00 72.66 339 GLY B N 1
ATOM 4434 C CA . GLY B 2 339 ? 116.433 118.435 145.348 1.00 71.53 339 GLY B CA 1
ATOM 4435 C C . GLY B 2 339 ? 117.446 118.561 144.231 1.00 70.62 339 GLY B C 1
ATOM 4436 O O . GLY B 2 339 ? 118.284 119.467 144.242 1.00 63.68 339 GLY B O 1
ATOM 4437 N N . SER B 2 340 ? 117.385 117.649 143.262 1.00 76.61 340 SER B N 1
ATOM 4438 C CA . SER B 2 340 ? 118.404 117.536 142.227 1.00 75.54 340 SER B CA 1
ATOM 4439 C C . SER B 2 340 ? 117.999 118.174 140.907 1.00 73.22 340 SER B C 1
ATOM 4440 O O . SER B 2 340 ? 118.834 118.813 140.259 1.00 75.08 340 SER B O 1
ATOM 4443 N N . ASP B 2 341 ? 116.740 118.031 140.490 1.00 76.13 341 ASP B N 1
ATOM 4444 C CA . ASP B 2 341 ? 116.289 118.522 139.188 1.00 75.98 341 ASP B CA 1
ATOM 4445 C C . ASP B 2 341 ? 117.051 117.831 138.051 1.00 68.41 341 ASP B C 1
ATOM 4446 O O . ASP B 2 341 ? 117.864 118.429 137.346 1.00 67.63 341 ASP B O 1
ATOM 4451 N N . LEU B 2 342 ? 116.778 116.536 137.904 1.00 67.48 342 LEU B N 1
ATOM 4452 C CA . LEU B 2 342 ? 117.489 115.696 136.950 1.00 68.13 342 LEU B CA 1
ATOM 4453 C C . LEU B 2 342 ? 116.563 115.182 135.853 1.00 62.96 342 LEU B C 1
ATOM 4454 O O . LEU B 2 342 ? 115.340 115.125 136.005 1.00 63.40 342 LEU B O 1
ATOM 4459 N N . VAL B 2 343 ? 117.180 114.781 134.742 1.00 62.73 343 VAL B N 1
ATOM 4460 C CA . VAL B 2 343 ? 116.459 114.304 133.567 1.00 63.87 343 VAL B CA 1
ATOM 4461 C C . VAL B 2 343 ? 116.349 112.786 133.630 1.00 62.02 343 VAL B C 1
ATOM 4462 O O . VAL B 2 343 ? 117.347 112.087 133.840 1.00 58.34 343 VAL B O 1
ATOM 4466 N N . LYS B 2 344 ? 115.136 112.279 133.438 1.00 61.88 344 LYS B N 1
ATOM 4467 C CA . LYS B 2 344 ? 114.858 110.852 133.396 1.00 63.97 344 LYS B CA 1
ATOM 4468 C C . LYS B 2 344 ? 114.583 110.418 131.961 1.00 62.88 344 LYS B C 1
ATOM 4469 O O . LYS B 2 344 ? 113.859 111.095 131.221 1.00 66.42 344 LYS B O 1
ATOM 4475 N N . VAL B 2 345 ? 115.167 109.281 131.587 1.00 64.52 345 VAL B N 1
ATOM 4476 C CA . VAL B 2 345 ? 115.082 108.714 130.247 1.00 63.64 345 VAL B CA 1
ATOM 4477 C C . VAL B 2 345 ? 114.503 107.312 130.360 1.00 64.60 345 VAL B C 1
ATOM 4478 O O . VAL B 2 345 ? 114.989 106.502 131.155 1.00 70.26 345 VAL B O 1
ATOM 4482 N N . THR B 2 346 ? 113.473 107.020 129.566 1.00 63.39 346 THR B N 1
ATOM 4483 C CA . THR B 2 346 ? 112.871 105.685 129.553 1.00 64.33 346 THR B CA 1
ATOM 4484 C C . THR B 2 346 ? 113.624 104.829 128.538 1.00 63.35 346 THR B C 1
ATOM 4485 O O . THR B 2 346 ? 113.180 104.599 127.413 1.00 66.47 346 THR B O 1
ATOM 4489 N N . ASN B 2 347 ? 114.787 104.342 128.962 1.00 67.07 347 ASN B N 1
ATOM 4490 C CA . ASN B 2 347 ? 115.684 103.596 128.091 1.00 68.89 347 ASN B CA 1
ATOM 4491 C C . ASN B 2 347 ? 115.421 102.102 128.232 1.00 72.54 347 ASN B C 1
ATOM 4492 O O . ASN B 2 347 ? 115.443 101.562 129.342 1.00 73.35 347 ASN B O 1
ATOM 4497 N N . ASP B 2 348 ? 115.170 101.440 127.104 1.00 72.47 348 ASP B N 1
ATOM 4498 C CA . ASP B 2 348 ? 114.919 100.002 127.058 1.00 73.87 348 ASP B CA 1
ATOM 4499 C C . ASP B 2 348 ? 113.691 99.606 127.869 1.00 75.66 348 ASP B C 1
ATOM 4500 O O . ASP B 2 348 ? 113.567 98.452 128.292 1.00 79.18 348 ASP B O 1
ATOM 4505 N N . GLY B 2 349 ? 112.767 100.537 128.086 1.00 76.10 349 GLY B N 1
ATOM 4506 C CA . GLY B 2 349 ? 111.608 100.284 128.911 1.00 78.69 349 GLY B CA 1
ATOM 4507 C C . GLY B 2 349 ? 111.814 100.530 130.388 1.00 78.87 349 GLY B C 1
ATOM 4508 O O . GLY B 2 349 ? 110.857 100.391 131.160 1.00 79.62 349 GLY B O 1
ATOM 4509 N N . HIS B 2 350 ? 113.023 100.895 130.807 1.00 74.91 350 HIS B N 1
ATOM 4510 C CA . HIS B 2 350 ? 113.336 101.160 132.205 1.00 76.48 350 HIS B CA 1
ATOM 4511 C C . HIS B 2 350 ? 113.697 102.628 132.365 1.00 71.96 350 HIS B C 1
ATOM 4512 O O . HIS B 2 350 ? 114.493 103.161 131.587 1.00 73.14 350 HIS B O 1
ATOM 4519 N N . ASP B 2 351 ? 113.107 103.279 133.364 1.00 68.85 351 ASP B N 1
ATOM 4520 C CA . ASP B 2 351 ? 113.410 104.677 133.635 1.00 67.80 351 ASP B CA 1
ATOM 4521 C C . ASP B 2 351 ? 114.751 104.780 134.348 1.00 65.73 351 ASP B C 1
ATOM 4522 O O . ASP B 2 351 ? 114.972 104.127 135.371 1.00 72.17 351 ASP B O 1
ATOM 4527 N N . VAL B 2 352 ? 115.643 105.600 133.805 1.00 61.89 352 VAL B N 1
ATOM 4528 C CA . VAL B 2 352 ? 117.013 105.722 134.267 1.00 61.10 352 VAL B CA 1
ATOM 4529 C C . VAL B 2 352 ? 117.427 107.184 134.150 1.00 64.42 352 VAL B C 1
ATOM 4530 O O . VAL B 2 352 ? 116.648 108.038 133.727 1.00 65.96 352 VAL B O 1
ATOM 4534 N N . THR B 2 353 ? 118.664 107.471 134.538 1.00 66.49 353 THR B N 1
ATOM 4535 C CA . THR B 2 353 ? 119.262 108.778 134.324 1.00 64.14 353 THR B CA 1
ATOM 4536 C C . THR B 2 353 ? 120.344 108.664 133.261 1.00 60.90 353 THR B C 1
ATOM 4537 O O . THR B 2 353 ? 120.820 107.572 132.943 1.00 66.88 353 THR B O 1
ATOM 4541 N N . ILE B 2 354 ? 120.725 109.815 132.706 1.00 63.38 354 ILE B N 1
ATOM 4542 C CA . ILE B 2 354 ? 121.644 109.831 131.577 1.00 66.92 354 ILE B CA 1
ATOM 4543 C C . ILE B 2 354 ? 123.007 109.275 131.955 1.00 66.79 354 ILE B C 1
ATOM 4544 O O . ILE B 2 354 ? 123.739 108.792 131.086 1.00 70.12 354 ILE B O 1
ATOM 4549 N N . ASP B 2 355 ? 123.373 109.325 133.237 1.00 66.21 355 ASP B N 1
ATOM 4550 C CA . ASP B 2 355 ? 124.601 108.666 133.668 1.00 71.03 355 ASP B CA 1
ATOM 4551 C C . ASP B 2 355 ? 124.506 107.158 133.474 1.00 70.15 355 ASP B C 1
ATOM 4552 O O . ASP B 2 355 ? 125.486 106.508 133.091 1.00 64.44 355 ASP B O 1
ATOM 4557 N N . GLN B 2 356 ? 123.333 106.585 133.738 1.00 65.31 356 GLN B N 1
ATOM 4558 C CA . GLN B 2 356 ? 123.133 105.149 133.601 1.00 61.29 356 GLN B CA 1
ATOM 4559 C C . GLN B 2 356 ? 123.032 104.698 132.149 1.00 63.98 356 GLN B C 1
ATOM 4560 O O . GLN B 2 356 ? 123.096 103.491 131.891 1.00 71.33 356 GLN B O 1
ATOM 4566 N N . LEU B 2 357 ? 122.883 105.621 131.201 1.00 65.38 357 LEU B N 1
ATOM 4567 C CA . LEU B 2 357 ? 122.801 105.245 129.797 1.00 65.74 357 LEU B CA 1
ATOM 4568 C C . LEU B 2 357 ? 124.123 104.659 129.319 1.00 63.65 357 LEU B C 1
ATOM 4569 O O . LEU B 2 357 ? 125.196 104.977 129.839 1.00 63.69 357 LEU B O 1
ATOM 4574 N N . SER B 2 358 ? 124.038 103.799 128.309 1.00 62.96 358 SER B N 1
ATOM 4575 C CA . SER B 2 358 ? 125.228 103.195 127.738 1.00 60.97 358 SER B CA 1
ATOM 4576 C C . SER B 2 358 ? 125.922 104.175 126.798 1.00 65.76 358 SER B C 1
ATOM 4577 O O . SER B 2 358 ? 125.401 105.240 126.462 1.00 66.88 358 SER B O 1
ATOM 4580 N N . ASP B 2 359 ? 127.122 103.794 126.363 1.00 63.90 359 ASP B N 1
ATOM 4581 C CA . ASP B 2 359 ? 127.942 104.684 125.554 1.00 63.21 359 ASP B CA 1
ATOM 4582 C C . ASP B 2 359 ? 127.346 104.948 124.179 1.00 62.26 359 ASP B C 1
ATOM 4583 O O . ASP B 2 359 ? 127.733 105.925 123.530 1.00 64.61 359 ASP B O 1
ATOM 4588 N N . GLY B 2 360 ? 126.423 104.112 123.719 1.00 60.23 360 GLY B N 1
ATOM 4589 C CA . GLY B 2 360 ? 125.830 104.307 122.412 1.00 64.41 360 GLY B CA 1
ATOM 4590 C C . GLY B 2 360 ? 124.397 104.780 122.491 1.00 64.22 360 GLY B C 1
ATOM 4591 O O . GLY B 2 360 ? 123.837 105.238 121.494 1.00 62.66 360 GLY B O 1
ATOM 4592 N N . GLN B 2 361 ? 123.786 104.660 123.665 1.00 59.87 361 GLN B N 1
ATOM 4593 C CA . GLN B 2 361 ? 122.518 105.323 123.924 1.00 58.41 361 GLN B CA 1
ATOM 4594 C C . GLN B 2 361 ? 122.705 106.749 124.416 1.00 62.94 361 GLN B C 1
ATOM 4595 O O . GLN B 2 361 ? 121.726 107.499 124.482 1.00 62.10 361 GLN B O 1
ATOM 4601 N N . ARG B 2 362 ? 123.934 107.139 124.750 1.00 62.48 362 ARG B N 1
ATOM 4602 C CA . ARG B 2 362 ? 124.220 108.472 125.260 1.00 59.17 362 ARG B CA 1
ATOM 4603 C C . ARG B 2 362 ? 124.701 109.425 124.175 1.00 55.17 362 ARG B C 1
ATOM 4604 O O . ARG B 2 362 ? 124.285 110.581 124.156 1.00 58.84 362 ARG B O 1
ATOM 4612 N N . VAL B 2 363 ? 125.595 108.983 123.288 1.00 59.51 363 VAL B N 1
ATOM 4613 C CA . VAL B 2 363 ? 125.985 109.836 122.167 1.00 64.33 363 VAL B CA 1
ATOM 4614 C C . VAL B 2 363 ? 124.853 109.934 121.151 1.00 60.95 363 VAL B C 1
ATOM 4615 O O . VAL B 2 363 ? 124.623 110.994 120.555 1.00 59.22 363 VAL B O 1
ATOM 4619 N N . PHE B 2 364 ? 124.125 108.837 120.941 1.00 54.06 364 PHE B N 1
ATOM 4620 C CA . PHE B 2 364 ? 122.976 108.876 120.048 1.00 52.59 364 PHE B CA 1
ATOM 4621 C C . PHE B 2 364 ? 121.901 109.822 120.558 1.00 56.55 364 PHE B C 1
ATOM 4622 O O . PHE B 2 364 ? 120.997 110.187 119.801 1.00 56.68 364 PHE B O 1
ATOM 4630 N N . LEU B 2 365 ? 121.972 110.211 121.828 1.00 58.59 365 LEU B N 1
ATOM 4631 C CA . LEU B 2 365 ? 121.114 111.239 122.400 1.00 55.16 365 LEU B CA 1
ATOM 4632 C C . LEU B 2 365 ? 121.770 112.612 122.395 1.00 52.88 365 LEU B C 1
ATOM 4633 O O . LEU B 2 365 ? 121.109 113.607 122.101 1.00 49.81 365 LEU B O 1
ATOM 4638 N N . SER B 2 366 ? 123.066 112.677 122.699 1.00 54.01 366 SER B N 1
ATOM 4639 C CA . SER B 2 366 ? 123.804 113.930 122.752 1.00 56.26 366 SER B CA 1
ATOM 4640 C C . SER B 2 366 ? 124.043 114.524 121.374 1.00 52.89 366 SER B C 1
ATOM 4641 O O . SER B 2 366 ? 124.553 115.645 121.281 1.00 51.55 366 SER B O 1
ATOM 4644 N N . LEU B 2 367 ? 123.730 113.789 120.310 1.00 54.58 367 LEU B N 1
ATOM 4645 C CA . LEU B 2 367 ? 123.752 114.353 118.965 1.00 51.09 367 LEU B CA 1
ATOM 4646 C C . LEU B 2 367 ? 122.387 114.925 118.587 1.00 49.97 367 LEU B C 1
ATOM 4647 O O . LEU B 2 367 ? 122.270 116.108 118.239 1.00 51.58 367 LEU B O 1
ATOM 4652 N N . VAL B 2 368 ? 121.345 114.095 118.663 1.00 49.14 368 VAL B N 1
ATOM 4653 C CA . VAL B 2 368 ? 120.016 114.531 118.249 1.00 47.22 368 VAL B CA 1
ATOM 4654 C C . VAL B 2 368 ? 119.512 115.649 119.152 1.00 51.55 368 VAL B C 1
ATOM 4655 O O . VAL B 2 368 ? 118.821 116.564 118.692 1.00 55.28 368 VAL B O 1
ATOM 4659 N N . ALA B 2 369 ? 119.834 115.597 120.448 1.00 52.52 369 ALA B N 1
ATOM 4660 C CA . ALA B 2 369 ? 119.373 116.630 121.367 1.00 43.59 369 ALA B CA 1
ATOM 4661 C C . ALA B 2 369 ? 119.992 117.980 121.033 1.00 46.22 369 ALA B C 1
ATOM 4662 O O . ALA B 2 369 ? 119.290 118.996 120.977 1.00 51.99 369 ALA B O 1
ATOM 4664 N N . ASP B 2 370 ? 121.305 118.011 120.795 1.00 46.32 370 ASP B N 1
ATOM 4665 C CA . ASP B 2 370 ? 121.949 119.263 120.410 1.00 49.18 370 ASP B CA 1
ATOM 4666 C C . ASP B 2 370 ? 121.386 119.783 119.096 1.00 52.15 370 ASP B C 1
ATOM 4667 O O . ASP B 2 370 ? 121.130 120.984 118.956 1.00 58.25 370 ASP B O 1
ATOM 4672 N N . LEU B 2 371 ? 121.193 118.897 118.117 1.00 47.63 371 LEU B N 1
ATOM 4673 C CA . LEU B 2 371 ? 120.666 119.344 116.834 1.00 47.52 371 LEU B CA 1
ATOM 4674 C C . LEU B 2 371 ? 119.274 119.944 116.995 1.00 49.58 371 LEU B C 1
ATOM 4675 O O . LEU B 2 371 ? 118.999 121.048 116.507 1.00 56.78 371 LEU B O 1
ATOM 4680 N N . ALA B 2 372 ? 118.380 119.236 117.685 1.00 48.09 372 ALA B N 1
ATOM 4681 C CA . ALA B 2 372 ? 117.020 119.733 117.842 1.00 49.93 372 ALA B CA 1
ATOM 4682 C C . ALA B 2 372 ? 117.004 121.039 118.623 1.00 51.18 372 ALA B C 1
ATOM 4683 O O . ALA B 2 372 ? 116.250 121.961 118.289 1.00 54.59 372 ALA B O 1
ATOM 4685 N N . ARG B 2 373 ? 117.827 121.142 119.668 1.00 52.39 373 ARG B N 1
ATOM 4686 C CA . ARG B 2 373 ? 117.921 122.399 120.397 1.00 51.88 373 ARG B CA 1
ATOM 4687 C C . ARG B 2 373 ? 118.335 123.529 119.467 1.00 50.95 373 ARG B C 1
ATOM 4688 O O . ARG B 2 373 ? 117.657 124.557 119.376 1.00 54.76 373 ARG B O 1
ATOM 4696 N N . ARG B 2 374 ? 119.441 123.341 118.748 1.00 47.72 374 ARG B N 1
ATOM 4697 C CA . ARG B 2 374 ? 119.951 124.392 117.881 1.00 51.92 374 ARG B CA 1
ATOM 4698 C C . ARG B 2 374 ? 118.991 124.729 116.756 1.00 53.22 374 ARG B C 1
ATOM 4699 O O . ARG B 2 374 ? 119.128 125.789 116.142 1.00 50.73 374 ARG B O 1
ATOM 4707 N N . MET B 2 375 ? 118.042 123.848 116.447 1.00 55.26 375 MET B N 1
ATOM 4708 C CA . MET B 2 375 ? 117.155 124.087 115.322 1.00 51.73 375 MET B CA 1
ATOM 4709 C C . MET B 2 375 ? 115.748 124.513 115.718 1.00 52.64 375 MET B C 1
ATOM 4710 O O . MET B 2 375 ? 114.981 124.920 114.840 1.00 52.35 375 MET B O 1
ATOM 4715 N N . VAL B 2 376 ? 115.383 124.443 116.997 1.00 58.96 376 VAL B N 1
ATOM 4716 C CA . VAL B 2 376 ? 114.121 125.044 117.430 1.00 57.18 376 VAL B CA 1
ATOM 4717 C C . VAL B 2 376 ? 114.321 126.492 117.859 1.00 57.60 376 VAL B C 1
ATOM 4718 O O . VAL B 2 376 ? 113.468 127.344 117.604 1.00 57.27 376 VAL B O 1
ATOM 4722 N N . MET B 2 377 ? 115.441 126.793 118.517 1.00 60.94 377 MET B N 1
ATOM 4723 C CA . MET B 2 377 ? 115.781 128.159 118.893 1.00 63.23 377 MET B CA 1
ATOM 4724 C C . MET B 2 377 ? 116.817 128.762 117.950 1.00 55.08 377 MET B C 1
ATOM 4725 O O . MET B 2 377 ? 117.677 129.540 118.372 1.00 58.60 377 MET B O 1
ATOM 4730 N N . LEU B 2 378 ? 116.754 128.383 116.674 1.00 59.26 378 LEU B N 1
ATOM 4731 C CA . LEU B 2 378 ? 117.401 129.110 115.589 1.00 51.88 378 LEU B CA 1
ATOM 4732 C C . LEU B 2 378 ? 116.518 129.234 114.358 1.00 47.12 378 LEU B C 1
ATOM 4733 O O . LEU B 2 378 ? 116.897 129.948 113.427 1.00 48.16 378 LEU B O 1
ATOM 4738 N N . ASN B 2 379 ? 115.366 128.570 114.319 1.00 47.06 379 ASN B N 1
ATOM 4739 C CA . ASN B 2 379 ? 114.379 128.727 113.251 1.00 54.55 379 ASN B CA 1
ATOM 4740 C C . ASN B 2 379 ? 113.030 129.033 113.887 1.00 50.25 379 ASN B C 1
ATOM 4741 O O . ASN B 2 379 ? 112.072 128.266 113.759 1.00 55.02 379 ASN B O 1
ATOM 4746 N N . PRO B 2 380 ? 112.924 130.163 114.594 1.00 50.04 380 PRO B N 1
ATOM 4747 C CA . PRO B 2 380 ? 111.716 130.411 115.401 1.00 54.94 380 PRO B CA 1
ATOM 4748 C C . PRO B 2 380 ? 110.427 130.493 114.603 1.00 55.92 380 PRO B C 1
ATOM 4749 O O . PRO B 2 380 ? 109.385 130.031 115.082 1.00 57.56 380 PRO B O 1
ATOM 4753 N N . LEU B 2 381 ? 110.455 131.073 113.407 1.00 58.26 381 LEU B N 1
ATOM 4754 C CA . LEU B 2 381 ? 109.230 131.291 112.650 1.00 60.89 381 LEU B CA 1
ATOM 4755 C C . LEU B 2 381 ? 108.824 130.093 111.807 1.00 60.94 381 LEU B C 1
ATOM 4756 O O . LEU B 2 381 ? 107.691 130.060 111.316 1.00 65.06 381 LEU B O 1
ATOM 4761 N N . LEU B 2 382 ? 109.709 129.118 111.629 1.00 63.91 382 LEU B N 1
ATOM 4762 C CA . LEU B 2 382 ? 109.374 127.946 110.833 1.00 58.62 382 LEU B CA 1
ATOM 4763 C C . LEU B 2 382 ? 108.340 127.105 111.569 1.00 60.32 382 LEU B C 1
ATOM 4764 O O . LEU B 2 382 ? 108.492 126.823 112.760 1.00 64.29 382 LEU B O 1
ATOM 4769 N N . GLU B 2 383 ? 107.279 126.716 110.859 1.00 61.14 383 GLU B N 1
ATOM 4770 C CA . GLU B 2 383 ? 106.211 125.942 111.484 1.00 70.62 383 GLU B CA 1
ATOM 4771 C C . GLU B 2 383 ? 106.774 124.707 112.172 1.00 74.35 383 GLU B C 1
ATOM 4772 O O . GLU B 2 383 ? 106.457 124.424 113.332 1.00 65.15 383 GLU B O 1
ATOM 4778 N N . ASN B 2 384 ? 107.617 123.962 111.465 1.00 66.89 384 ASN B N 1
ATOM 4779 C CA . ASN B 2 384 ? 108.358 122.847 112.040 1.00 60.02 384 ASN B CA 1
ATOM 4780 C C . ASN B 2 384 ? 109.831 123.230 112.039 1.00 56.24 384 ASN B C 1
ATOM 4781 O O . ASN B 2 384 ? 110.490 123.147 110.993 1.00 64.19 384 ASN B O 1
ATOM 4786 N N . PRO B 2 385 ? 110.392 123.670 113.165 1.00 52.33 385 PRO B N 1
ATOM 4787 C CA . PRO B 2 385 ? 111.775 124.168 113.134 1.00 52.17 385 PRO B CA 1
ATOM 4788 C C . PRO B 2 385 ? 112.773 123.144 112.643 1.00 56.01 385 PRO B C 1
ATOM 4789 O O . PRO B 2 385 ? 113.831 123.522 112.127 1.00 52.35 385 PRO B O 1
ATOM 4793 N N . LEU B 2 386 ? 112.475 121.854 112.799 1.00 59.54 386 LEU B N 1
ATOM 4794 C CA . LEU B 2 386 ? 113.419 120.820 112.399 1.00 59.18 386 LEU B CA 1
ATOM 4795 C C . LEU B 2 386 ? 113.607 120.766 110.890 1.00 60.55 386 LEU B C 1
ATOM 4796 O O . LEU B 2 386 ? 114.589 120.187 110.420 1.00 60.78 386 LEU B O 1
ATOM 4801 N N . GLU B 2 387 ? 112.693 121.354 110.123 1.00 61.06 387 GLU B N 1
ATOM 4802 C CA . GLU B 2 387 ? 112.828 121.424 108.675 1.00 54.84 387 GLU B CA 1
ATOM 4803 C C . GLU B 2 387 ? 113.719 122.570 108.220 1.00 55.76 387 GLU B C 1
ATOM 4804 O O . GLU B 2 387 ? 113.873 122.766 107.013 1.00 61.66 387 GLU B O 1
ATOM 4810 N N . GLY B 2 388 ? 114.310 123.322 109.141 1.00 54.95 388 GLY B N 1
ATOM 4811 C CA . GLY B 2 388 ? 115.150 124.439 108.767 1.00 48.05 388 GLY B CA 1
ATOM 4812 C C . GLY B 2 388 ? 116.346 123.997 107.959 1.00 45.81 388 GLY B C 1
ATOM 4813 O O . GLY B 2 388 ? 116.454 122.824 107.600 1.00 53.01 388 GLY B O 1
ATOM 4814 N N . ARG B 2 389 ? 117.252 124.919 107.671 1.00 41.27 389 ARG B N 1
ATOM 4815 C CA . ARG B 2 389 ? 118.412 124.655 106.838 1.00 46.96 389 ARG B CA 1
ATOM 4816 C C . ARG B 2 389 ? 119.666 124.624 107.696 1.00 48.07 389 ARG B C 1
ATOM 4817 O O . ARG B 2 389 ? 119.661 125.035 108.856 1.00 53.48 389 ARG B O 1
ATOM 4825 N N . GLY B 2 390 ? 120.743 124.128 107.109 1.00 47.42 390 GLY B N 1
ATOM 4826 C CA . GLY B 2 390 ? 122.007 124.047 107.809 1.00 46.28 390 GLY B CA 1
ATOM 4827 C C . GLY B 2 390 ? 122.946 123.069 107.137 1.00 50.76 390 GLY B C 1
ATOM 4828 O O . GLY B 2 390 ? 122.643 122.486 106.098 1.00 58.78 390 GLY B O 1
ATOM 4829 N N . ILE B 2 391 ? 124.108 122.906 107.766 1.00 45.96 391 ILE B N 1
ATOM 4830 C CA . ILE B 2 391 ? 125.160 122.014 107.288 1.00 50.82 391 ILE B CA 1
ATOM 4831 C C . ILE B 2 391 ? 125.740 121.314 108.511 1.00 52.04 391 ILE B C 1
ATOM 4832 O O . ILE B 2 391 ? 126.448 121.939 109.308 1.00 48.43 391 ILE B O 1
ATOM 4837 N N . VAL B 2 392 ? 125.454 120.022 108.656 1.00 52.79 392 VAL B N 1
ATOM 4838 C CA . VAL B 2 392 ? 125.819 119.247 109.838 1.00 48.62 392 VAL B CA 1
ATOM 4839 C C . VAL B 2 392 ? 126.861 118.213 109.439 1.00 44.75 392 VAL B C 1
ATOM 4840 O O . VAL B 2 392 ? 126.620 117.389 108.550 1.00 48.28 392 VAL B O 1
ATOM 4844 N N . LEU B 2 393 ? 128.006 118.241 110.110 1.00 46.04 393 LEU B N 1
ATOM 4845 C CA . LEU B 2 393 ? 129.067 117.269 109.900 1.00 50.45 393 LEU B CA 1
ATOM 4846 C C . LEU B 2 393 ? 129.068 116.252 111.033 1.00 49.66 393 LEU B C 1
ATOM 4847 O O . LEU B 2 393 ? 128.919 116.615 112.201 1.00 48.85 393 LEU B O 1
ATOM 4852 N N . ILE B 2 394 ? 129.224 114.976 110.683 1.00 52.46 394 ILE B N 1
ATOM 4853 C CA . ILE B 2 394 ? 129.330 113.891 111.654 1.00 49.39 394 ILE B CA 1
ATOM 4854 C C . ILE B 2 394 ? 130.528 113.033 111.270 1.00 50.23 394 ILE B C 1
ATOM 4855 O O . ILE B 2 394 ? 130.608 112.549 110.137 1.00 57.70 394 ILE B O 1
ATOM 4860 N N . ASP B 2 395 ? 131.445 112.829 112.215 1.00 49.93 395 ASP B N 1
ATOM 4861 C CA . ASP B 2 395 ? 132.746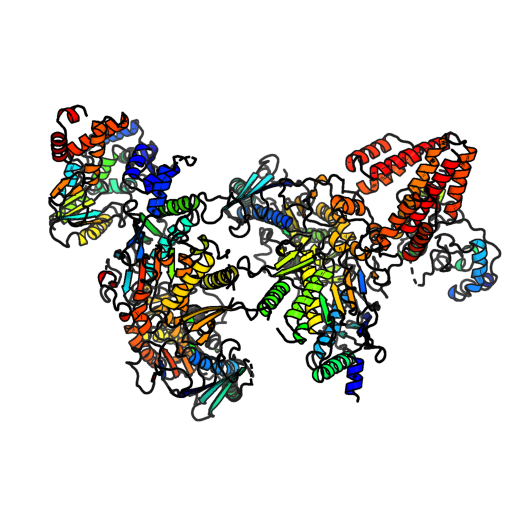 112.253 111.893 1.00 54.95 395 ASP B CA 1
ATOM 4862 C C . ASP B 2 395 ? 132.770 110.729 111.922 1.00 56.99 395 ASP B C 1
ATOM 4863 O O . ASP B 2 395 ? 133.561 110.121 111.193 1.00 57.67 395 ASP B O 1
ATOM 4868 N N . GLU B 2 396 ? 131.959 110.091 112.765 1.00 57.77 396 GLU B N 1
ATOM 4869 C CA . GLU B 2 396 ? 131.855 108.629 112.750 1.00 59.52 396 GLU B CA 1
ATOM 4870 C C . GLU B 2 396 ? 130.446 108.270 113.220 1.00 57.51 396 GLU B C 1
ATOM 4871 O O . GLU B 2 396 ? 130.196 108.125 114.416 1.00 60.89 396 GLU B O 1
ATOM 4877 N N . ILE B 2 397 ? 129.538 108.101 112.259 1.00 52.87 397 ILE B N 1
ATOM 4878 C CA . ILE B 2 397 ? 128.141 107.871 112.596 1.00 53.69 397 ILE B CA 1
ATOM 4879 C C . ILE B 2 397 ? 127.937 106.535 113.302 1.00 58.20 397 ILE B C 1
ATOM 4880 O O . ILE B 2 397 ? 126.890 106.321 113.924 1.00 57.63 397 ILE B O 1
ATOM 4885 N N . GLU B 2 398 ? 128.911 105.630 113.233 1.00 63.93 398 GLU B N 1
ATOM 4886 C CA . GLU B 2 398 ? 128.797 104.306 113.832 1.00 58.09 398 GLU B CA 1
ATOM 4887 C C . GLU B 2 398 ? 129.271 104.258 115.280 1.00 52.63 398 GLU B C 1
ATOM 4888 O O . GLU B 2 398 ? 129.234 103.187 115.892 1.00 61.19 398 GLU B O 1
ATOM 4894 N N . LEU B 2 399 ? 129.712 105.381 115.837 1.00 55.56 399 LEU B N 1
ATOM 4895 C CA . LEU B 2 399 ? 130.319 105.388 117.161 1.00 54.71 399 LEU B CA 1
ATOM 4896 C C . LEU B 2 399 ? 129.374 104.811 118.208 1.00 58.66 399 LEU B C 1
ATOM 4897 O O . LEU B 2 399 ? 128.276 105.332 118.420 1.00 63.62 399 LEU B O 1
ATOM 4902 N N . HIS B 2 400 ? 129.816 103.744 118.874 1.00 55.47 400 HIS B N 1
ATOM 4903 C CA . HIS B 2 400 ? 129.124 103.114 119.996 1.00 53.19 400 HIS B CA 1
ATOM 4904 C C . HIS B 2 400 ? 127.789 102.494 119.609 1.00 52.94 400 HIS B C 1
ATOM 4905 O O . HIS B 2 400 ? 127.039 102.063 120.490 1.00 52.57 400 HIS B O 1
ATOM 4912 N N . LEU B 2 401 ? 127.467 102.419 118.323 1.00 54.46 401 LEU B N 1
ATOM 4913 C CA . LEU B 2 401 ? 126.160 101.954 117.881 1.00 56.32 401 LEU B CA 1
ATOM 4914 C C . LEU B 2 401 ? 126.220 100.479 117.504 1.00 62.39 401 LEU B C 1
ATOM 4915 O O . LEU B 2 401 ? 127.104 100.059 116.751 1.00 62.30 401 LEU B O 1
ATOM 4920 N N . HIS B 2 402 ? 125.277 99.703 118.032 1.00 59.68 402 HIS B N 1
ATOM 4921 C CA . HIS B 2 402 ? 125.132 98.312 117.642 1.00 51.05 402 HIS B CA 1
ATOM 4922 C C . HIS B 2 402 ? 124.900 98.235 116.131 1.00 61.87 402 HIS B C 1
ATOM 4923 O O . HIS B 2 402 ? 124.284 99.132 115.553 1.00 65.77 402 HIS B O 1
ATOM 4930 N N . PRO B 2 403 ? 125.392 97.189 115.458 1.00 67.75 403 PRO B N 1
ATOM 4931 C CA . PRO B 2 403 ? 125.257 97.155 113.989 1.00 63.75 403 PRO B CA 1
ATOM 4932 C C . PRO B 2 403 ? 123.833 97.340 113.488 1.00 62.17 403 PRO B C 1
ATOM 4933 O O . PRO B 2 403 ? 123.624 98.029 112.479 1.00 69.23 403 PRO B O 1
ATOM 4937 N N . LYS B 2 404 ? 122.840 96.757 114.160 1.00 60.35 404 LYS B N 1
ATOM 4938 C CA . LYS B 2 404 ? 121.458 97.009 113.770 1.00 62.04 404 LYS B CA 1
ATOM 4939 C C . LYS B 2 404 ? 121.158 98.500 113.808 1.00 68.85 404 LYS B C 1
ATOM 4940 O O . LYS B 2 404 ? 120.500 99.034 112.908 1.00 72.78 404 LYS B O 1
ATOM 4946 N N . TRP B 2 405 ? 121.640 99.191 114.841 1.00 65.10 405 TRP B N 1
ATOM 4947 C CA . TRP B 2 405 ? 121.496 100.641 114.886 1.00 62.76 405 TRP B CA 1
ATOM 4948 C C . TRP B 2 405 ? 122.243 101.299 113.737 1.00 63.41 405 TRP B C 1
ATOM 4949 O O . TRP B 2 405 ? 121.726 102.222 113.099 1.00 67.56 405 TRP B O 1
ATOM 4960 N N . GLN B 2 406 ? 123.459 100.831 113.452 1.00 61.27 406 GLN B N 1
ATOM 4961 C CA . GLN B 2 406 ? 124.235 101.387 112.353 1.00 60.08 406 GLN B CA 1
ATOM 4962 C C . GLN B 2 406 ? 123.486 101.286 111.034 1.00 63.96 406 GLN B C 1
ATOM 4963 O O . GLN B 2 406 ? 123.715 102.095 110.127 1.00 64.38 406 GLN B O 1
ATOM 4969 N N . GLN B 2 407 ? 122.598 100.301 110.902 1.00 67.01 407 GLN B N 1
ATOM 4970 C CA . GLN B 2 407 ? 121.925 100.068 109.631 1.00 71.35 407 GLN B CA 1
ATOM 4971 C C . GLN B 2 407 ? 120.745 100.999 109.384 1.00 72.94 407 GLN B C 1
ATOM 4972 O O . GLN B 2 407 ? 120.187 100.970 108.282 1.00 77.26 407 GLN B O 1
ATOM 4978 N N . GLU B 2 408 ? 120.339 101.811 110.362 1.00 67.93 408 GLU B N 1
ATOM 4979 C CA . GLU B 2 408 ? 119.216 102.712 110.128 1.00 70.72 408 GLU B CA 1
ATOM 4980 C C . GLU B 2 408 ? 119.451 104.092 110.734 1.00 73.04 408 GLU B C 1
ATOM 4981 O O . GLU B 2 408 ? 118.489 104.843 110.931 1.00 73.35 408 GLU B O 1
ATOM 4987 N N . VAL B 2 409 ? 120.701 104.454 111.027 1.00 71.54 409 VAL B N 1
ATOM 4988 C CA . VAL B 2 409 ? 120.969 105.765 111.612 1.00 64.66 409 VAL B CA 1
ATOM 4989 C C . VAL B 2 409 ? 120.526 106.861 110.655 1.00 66.30 409 VAL B C 1
ATOM 4990 O O . VAL B 2 409 ? 119.659 107.680 110.973 1.00 66.72 409 VAL B O 1
ATOM 4994 N N . ILE B 2 410 ? 121.114 106.878 109.458 1.00 67.40 410 ILE B N 1
ATOM 4995 C CA . ILE B 2 410 ? 120.909 107.986 108.532 1.00 62.51 410 ILE B CA 1
ATOM 4996 C C . ILE B 2 410 ? 119.479 108.000 108.009 1.00 60.71 410 ILE B C 1
ATOM 4997 O O . ILE B 2 410 ? 118.884 109.067 107.834 1.00 61.60 410 ILE B O 1
ATOM 5002 N N . LEU B 2 411 ? 118.899 106.825 107.765 1.00 65.79 411 LEU B N 1
ATOM 5003 C CA . LEU B 2 411 ? 117.547 106.774 107.216 1.00 66.44 411 LEU B CA 1
ATOM 5004 C C . LEU B 2 411 ? 116.560 107.549 108.080 1.00 65.67 411 LEU B C 1
ATOM 5005 O O . LEU B 2 411 ? 115.581 108.097 107.561 1.00 62.00 411 LEU B O 1
ATOM 5010 N N . ASN B 2 412 ? 116.790 107.600 109.390 1.00 70.37 412 ASN B N 1
ATOM 5011 C CA . ASN B 2 412 ? 115.939 108.356 110.300 1.00 66.22 412 ASN B CA 1
ATOM 5012 C C . ASN B 2 412 ? 116.505 109.725 110.642 1.00 63.86 412 ASN B C 1
ATOM 5013 O O . ASN B 2 412 ? 115.735 110.659 110.883 1.00 63.71 412 ASN B O 1
ATOM 5018 N N . LEU B 2 413 ? 117.831 109.861 110.671 1.00 60.47 413 LEU B N 1
ATOM 5019 C CA . LEU B 2 413 ? 118.446 111.157 110.929 1.00 61.54 413 LEU B CA 1
ATOM 5020 C C . LEU B 2 413 ? 118.062 112.159 109.850 1.00 59.52 413 LEU B C 1
ATOM 5021 O O . LEU B 2 413 ? 117.684 113.297 110.147 1.00 62.45 413 LEU B O 1
ATOM 5026 N N . ARG B 2 414 ? 118.150 111.751 108.587 1.00 64.03 414 ARG B N 1
ATOM 5027 C CA . ARG B 2 414 ? 117.693 112.568 107.467 1.00 60.27 414 ARG B CA 1
ATOM 5028 C C . ARG B 2 414 ? 116.242 112.250 107.120 1.00 64.16 414 ARG B C 1
ATOM 5029 O O . ARG B 2 414 ? 115.882 112.019 105.968 1.00 71.68 414 ARG B O 1
ATOM 5037 N N . SER B 2 415 ? 115.396 112.224 108.146 1.00 60.87 415 SER B N 1
ATOM 5038 C CA . SER B 2 415 ? 113.951 112.134 107.963 1.00 61.76 415 SER B CA 1
ATOM 5039 C C . SER B 2 415 ? 113.175 113.083 108.858 1.00 62.46 415 SER B C 1
ATOM 5040 O O . SER B 2 415 ? 112.031 113.414 108.528 1.00 62.38 415 SER B O 1
ATOM 5043 N N . VAL B 2 416 ? 113.744 113.523 109.978 1.00 63.07 416 VAL B N 1
ATOM 5044 C CA . VAL B 2 416 ? 113.170 114.591 110.788 1.00 64.00 416 VAL B CA 1
ATOM 5045 C C . VAL B 2 416 ? 113.969 115.879 110.677 1.00 61.81 416 VAL B C 1
ATOM 5046 O O . VAL B 2 416 ? 113.512 116.919 111.178 1.00 60.22 416 VAL B O 1
ATOM 5050 N N . PHE B 2 417 ? 115.138 115.845 110.039 1.00 59.92 417 PHE B N 1
ATOM 5051 C CA . PHE B 2 417 ? 115.899 117.039 109.676 1.00 55.37 417 PHE B CA 1
ATOM 5052 C C . PHE B 2 417 ? 116.053 117.081 108.158 1.00 57.65 417 PHE B C 1
ATOM 5053 O O . PHE B 2 417 ? 117.168 117.002 107.631 1.00 59.34 417 PHE B O 1
ATOM 5061 N N . PRO B 2 418 ? 114.945 117.212 107.423 1.00 59.98 418 PRO B N 1
ATOM 5062 C CA . PRO B 2 418 ? 115.011 117.001 105.964 1.00 60.40 418 PRO B CA 1
ATOM 5063 C C . PRO B 2 418 ? 115.914 117.975 105.223 1.00 55.21 418 PRO B C 1
ATOM 5064 O O . PRO B 2 418 ? 116.773 117.542 104.444 1.00 57.73 418 PRO B O 1
ATOM 5068 N N . ASN B 2 419 ? 115.751 119.280 105.432 1.00 50.75 419 ASN B N 1
ATOM 5069 C CA . ASN B 2 419 ? 116.439 120.274 104.617 1.00 52.68 419 ASN B CA 1
ATOM 5070 C C . ASN B 2 419 ? 117.877 120.515 105.048 1.00 45.29 419 ASN B C 1
ATOM 5071 O O . ASN B 2 419 ? 118.464 121.527 104.648 1.00 46.53 419 ASN B O 1
ATOM 5076 N N . ILE B 2 420 ? 118.460 119.627 105.840 1.00 45.72 420 ILE B N 1
ATOM 5077 C CA . ILE B 2 420 ? 119.822 119.787 106.334 1.00 49.20 420 ILE B CA 1
ATOM 5078 C C . ILE B 2 420 ? 120.756 118.988 105.442 1.00 47.99 420 ILE B C 1
ATOM 5079 O O . ILE B 2 420 ? 120.443 117.858 105.047 1.00 53.30 420 ILE B O 1
ATOM 5084 N N . GLN B 2 421 ? 121.905 119.573 105.117 1.00 45.70 421 GLN B N 1
ATOM 5085 C CA . GLN B 2 421 ? 122.932 118.886 104.339 1.00 48.63 421 GLN B CA 1
ATOM 5086 C C . GLN B 2 421 ? 123.835 118.141 105.313 1.00 56.12 421 GLN B C 1
ATOM 5087 O O . GLN B 2 421 ? 124.686 118.742 105.972 1.00 54.38 421 GLN B O 1
ATOM 5093 N N . PHE B 2 422 ? 123.661 116.825 105.391 1.00 50.63 422 PHE B N 1
ATOM 5094 C CA . PHE B 2 422 ? 124.464 115.981 106.263 1.00 43.76 422 PHE B CA 1
ATOM 5095 C C . PHE B 2 422 ? 125.713 115.522 105.521 1.00 45.80 422 PHE B C 1
ATOM 5096 O O . PHE B 2 422 ? 125.615 114.797 104.527 1.00 55.60 422 PHE B O 1
ATOM 5104 N N . ILE B 2 423 ? 126.878 115.939 106.001 1.00 47.62 423 ILE B N 1
ATOM 5105 C CA . ILE B 2 423 ? 128.157 115.467 105.476 1.00 50.54 423 ILE B CA 1
ATOM 5106 C C . ILE B 2 423 ? 128.690 114.479 106.508 1.00 52.91 423 ILE B C 1
ATOM 5107 O O . ILE B 2 423 ? 129.403 114.839 107.447 1.00 46.07 423 ILE B O 1
ATOM 5112 N N . ILE B 2 424 ? 128.350 113.211 106.313 1.00 60.59 424 ILE B N 1
ATOM 5113 C CA . ILE B 2 424 ? 128.630 112.161 107.272 1.00 50.10 424 ILE B CA 1
ATOM 5114 C C . ILE B 2 424 ? 129.854 111.386 106.806 1.00 50.22 424 ILE B C 1
ATOM 5115 O O . ILE B 2 424 ? 130.206 111.382 105.627 1.00 58.29 424 ILE B O 1
ATOM 5120 N N . THR B 2 425 ? 130.529 110.736 107.748 1.00 52.38 425 THR B N 1
ATOM 5121 C CA . THR B 2 425 ? 131.665 109.886 107.426 1.00 53.07 425 THR B CA 1
ATOM 5122 C C . THR B 2 425 ? 131.595 108.622 108.269 1.00 57.64 425 THR B C 1
ATOM 5123 O O . THR B 2 425 ? 131.017 108.614 109.358 1.00 61.56 425 THR B O 1
ATOM 5127 N N . THR B 2 426 ? 132.186 107.550 107.749 1.00 62.26 426 THR B N 1
ATOM 5128 C CA . THR B 2 426 ? 132.074 106.234 108.363 1.00 62.28 426 THR B CA 1
ATOM 5129 C C . THR B 2 426 ? 133.200 105.349 107.848 1.00 63.16 426 THR B C 1
ATOM 5130 O O . THR B 2 426 ? 133.934 105.714 106.927 1.00 60.76 426 THR B O 1
ATOM 5134 N N . HIS B 2 427 ? 133.340 104.180 108.477 1.00 68.26 427 HIS B N 1
ATOM 5135 C CA . HIS B 2 427 ? 134.152 103.103 107.933 1.00 66.00 427 HIS B CA 1
ATOM 5136 C C . HIS B 2 427 ? 133.419 101.771 107.928 1.00 64.86 427 HIS B C 1
ATOM 5137 O O . HIS B 2 427 ? 133.998 100.769 107.498 1.00 68.80 427 HIS B O 1
ATOM 5144 N N . SER B 2 428 ? 132.166 101.731 108.379 1.00 64.81 428 SER B N 1
ATOM 5145 C CA . SER B 2 428 ? 131.398 100.498 108.413 1.00 66.95 428 SER B CA 1
ATOM 5146 C C . SER B 2 428 ? 130.555 100.406 107.151 1.00 66.25 428 SER B C 1
ATOM 5147 O O . SER B 2 428 ? 129.625 101.209 106.985 1.00 67.02 428 SER B O 1
ATOM 5150 N N . PRO B 2 429 ? 130.819 99.458 106.243 1.00 67.46 429 PRO B N 1
ATOM 5151 C CA . PRO B 2 429 ? 130.055 99.414 104.988 1.00 70.47 429 PRO B CA 1
ATOM 5152 C C . PRO B 2 429 ? 128.581 99.092 105.172 1.00 68.83 429 PRO B C 1
ATOM 5153 O O . PRO B 2 429 ? 127.812 99.143 104.208 1.00 72.13 429 PRO B O 1
ATOM 5157 N N . ILE B 2 430 ? 128.170 98.756 106.397 1.00 67.40 430 ILE B N 1
ATOM 5158 C CA . ILE B 2 430 ? 126.769 98.433 106.655 1.00 68.29 430 ILE B CA 1
ATOM 5159 C C . ILE B 2 430 ? 125.955 99.660 107.037 1.00 69.14 430 ILE B C 1
ATOM 5160 O O . ILE B 2 430 ? 124.719 99.574 107.110 1.00 71.37 430 ILE B O 1
ATOM 5165 N N . VAL B 2 431 ? 126.604 100.800 107.282 1.00 69.06 431 VAL B N 1
ATOM 5166 C CA . VAL B 2 431 ? 125.869 102.053 107.415 1.00 68.50 431 VAL B CA 1
ATOM 5167 C C . VAL B 2 431 ? 125.223 102.433 106.089 1.00 75.06 431 VAL B C 1
ATOM 5168 O O . VAL B 2 431 ? 124.123 102.998 106.066 1.00 73.60 431 VAL B O 1
ATOM 5172 N N . LEU B 2 432 ? 125.887 102.136 104.971 1.00 75.56 432 LEU B N 1
ATOM 5173 C CA . LEU B 2 432 ? 125.393 102.483 103.640 1.00 70.22 432 LEU B CA 1
ATOM 5174 C C . LEU B 2 432 ? 124.394 101.429 103.156 1.00 76.29 432 LEU B C 1
ATOM 5175 O O . LEU B 2 432 ? 124.549 100.808 102.106 1.00 78.86 432 LEU B O 1
ATOM 5180 N N . SER B 2 433 ? 123.343 101.236 103.951 1.00 81.32 433 SER B N 1
ATOM 5181 C CA . SER B 2 433 ? 122.381 100.178 103.660 1.00 84.04 433 SER B CA 1
ATOM 5182 C C . SER B 2 433 ? 121.456 100.574 102.516 1.00 85.51 433 SER B C 1
ATOM 5183 O O . SER B 2 433 ? 121.441 99.928 101.463 1.00 83.81 433 SER B O 1
ATOM 5186 N N . THR B 2 434 ? 120.680 101.639 102.706 1.00 84.33 434 THR B N 1
ATOM 5187 C CA . THR B 2 434 ? 119.755 102.134 101.696 1.00 83.35 434 THR B CA 1
ATOM 5188 C C . THR B 2 434 ? 120.240 103.433 101.066 1.00 82.39 434 THR B C 1
ATOM 5189 O O . THR B 2 434 ? 119.480 104.088 100.346 1.00 86.20 434 THR B O 1
ATOM 5193 N N . ILE B 2 435 ? 121.489 103.815 101.312 1.00 80.27 435 ILE B N 1
ATOM 5194 C CA . ILE B 2 435 ? 122.017 105.083 100.825 1.00 79.73 435 ILE B CA 1
ATOM 5195 C C . ILE B 2 435 ? 122.361 104.945 99.349 1.00 81.20 435 ILE B C 1
ATOM 5196 O O . ILE B 2 435 ? 123.072 104.017 98.947 1.00 77.06 435 ILE B O 1
ATOM 5201 N N . GLU B 2 436 ? 121.864 105.877 98.541 1.00 82.79 436 GLU B N 1
ATOM 5202 C CA . GLU B 2 436 ? 122.082 105.830 97.103 1.00 82.41 436 GLU B CA 1
ATOM 5203 C C . GLU B 2 436 ? 123.558 106.019 96.779 1.00 79.58 436 GLU B C 1
ATOM 5204 O O . GLU B 2 436 ? 124.308 106.648 97.529 1.00 78.75 436 GLU B O 1
ATOM 5210 N N . LYS B 2 437 ? 123.976 105.458 95.643 1.00 76.47 437 LYS B N 1
ATOM 5211 C CA . LYS B 2 437 ? 125.381 105.522 95.262 1.00 77.83 437 LYS B CA 1
ATOM 5212 C C . LYS B 2 437 ? 125.831 106.938 94.934 1.00 76.55 437 LYS B C 1
ATOM 5213 O O . LYS B 2 437 ? 127.031 107.223 95.010 1.00 75.11 437 LYS B O 1
ATOM 5219 N N . ARG B 2 438 ? 124.909 107.831 94.574 1.00 73.73 438 ARG B N 1
ATOM 5220 C CA . ARG B 2 438 ? 125.289 109.217 94.330 1.00 73.34 438 ARG B CA 1
ATOM 5221 C C . ARG B 2 438 ? 125.749 109.915 95.602 1.00 74.96 438 ARG B C 1
ATOM 5222 O O . ARG B 2 438 ? 126.503 110.890 95.522 1.00 71.42 438 ARG B O 1
ATOM 5230 N N . CYS B 2 439 ? 125.317 109.436 96.768 1.00 72.87 439 CYS B N 1
ATOM 5231 C CA . CYS B 2 439 ? 125.672 110.053 98.037 1.00 70.33 439 CYS B CA 1
ATOM 5232 C C . CYS B 2 439 ? 127.007 109.574 98.591 1.00 66.34 439 CYS B C 1
ATOM 5233 O O . CYS B 2 439 ? 127.527 110.197 99.519 1.00 70.89 439 CYS B O 1
ATOM 5236 N N . ILE B 2 440 ? 127.584 108.507 98.054 1.00 63.69 440 ILE B N 1
ATOM 5237 C CA . ILE B 2 440 ? 128.746 107.866 98.657 1.00 64.92 440 ILE B CA 1
ATOM 5238 C C . ILE B 2 440 ? 130.003 108.342 97.946 1.00 68.04 440 ILE B C 1
ATOM 5239 O O . ILE B 2 440 ? 130.121 108.215 96.723 1.00 74.25 440 ILE B O 1
ATOM 5244 N N . ARG B 2 441 ? 130.940 108.892 98.714 1.00 62.82 441 ARG B N 1
ATOM 5245 C CA . ARG B 2 441 ? 132.294 109.171 98.255 1.00 68.88 441 ARG B CA 1
ATOM 5246 C C . ARG B 2 441 ? 133.220 108.129 98.861 1.00 67.96 441 ARG B C 1
ATOM 5247 O O . ARG B 2 441 ? 133.204 107.916 100.077 1.00 69.98 441 ARG B O 1
ATOM 5255 N N . GLU B 2 442 ? 134.027 107.488 98.022 1.00 69.59 442 GLU B N 1
ATOM 5256 C CA . GLU B 2 442 ? 134.793 106.311 98.422 1.00 78.59 442 GLU B CA 1
ATOM 5257 C C . GLU B 2 442 ? 136.243 106.472 97.989 1.00 81.60 442 GLU B C 1
ATOM 5258 O O . GLU B 2 442 ? 136.540 106.462 96.791 1.00 77.01 442 GLU B O 1
ATOM 5264 N N . PHE B 2 443 ? 137.141 106.616 98.959 1.00 82.65 443 PHE B N 1
ATOM 5265 C CA . PHE B 2 443 ? 138.567 106.532 98.677 1.00 85.13 443 PHE B CA 1
ATOM 5266 C C . PHE B 2 443 ? 138.940 105.074 98.440 1.00 95.24 443 PHE B C 1
ATOM 5267 O O . PHE B 2 443 ? 138.794 104.237 99.338 1.00 87.65 443 PHE B O 1
ATOM 5275 N N . ASP B 2 444 ? 139.416 104.766 97.241 1.00 104.57 444 ASP B N 1
ATOM 5276 C CA . ASP B 2 444 ? 139.789 103.395 96.937 1.00 105.64 444 ASP B CA 1
ATOM 5277 C C . ASP B 2 444 ? 140.936 102.962 97.849 1.00 105.60 444 ASP B C 1
ATOM 5278 O O . ASP B 2 444 ? 141.868 103.741 98.083 1.00 103.92 444 ASP B O 1
ATOM 5283 N N . PRO B 2 445 ? 140.904 101.737 98.388 1.00 110.19 445 PRO B N 1
ATOM 5284 C CA . PRO B 2 445 ? 141.988 101.325 99.297 1.00 111.01 445 PRO B CA 1
ATOM 5285 C C . PRO B 2 445 ? 143.372 101.445 98.682 1.00 113.14 445 PRO B C 1
ATOM 5286 O O . PRO B 2 445 ? 144.316 101.850 99.371 1.00 112.73 445 PRO B O 1
ATOM 5290 N N . ASN B 2 446 ? 143.521 101.110 97.399 1.00 116.80 446 ASN B N 1
ATOM 5291 C CA . ASN B 2 446 ? 144.811 101.267 96.735 1.00 117.61 446 ASN B CA 1
ATOM 5292 C C . ASN B 2 446 ? 145.025 102.713 96.303 1.00 116.08 446 ASN B C 1
ATOM 5293 O O . ASN B 2 446 ? 145.997 103.357 96.712 1.00 116.03 446 ASN B O 1
ATOM 5298 N N . ASP B 2 447 ? 144.123 103.238 95.473 1.00 113.05 447 ASP B N 1
ATOM 5299 C CA . ASP B 2 447 ? 144.146 104.653 95.105 1.00 111.52 447 ASP B CA 1
ATOM 5300 C C . ASP B 2 447 ? 143.617 105.441 96.299 1.00 112.41 447 ASP B C 1
ATOM 5301 O O . ASP B 2 447 ? 142.449 105.830 96.372 1.00 111.32 447 ASP B O 1
ATOM 5306 N N . ASP B 2 448 ? 144.512 105.678 97.255 1.00 111.03 448 ASP B N 1
ATOM 5307 C CA . ASP B 2 448 ? 144.140 106.271 98.533 1.00 108.32 448 ASP B CA 1
ATOM 5308 C C . ASP B 2 448 ? 143.607 107.686 98.347 1.00 104.00 448 ASP B C 1
ATOM 5309 O O . ASP B 2 448 ? 143.584 108.209 97.228 1.00 101.83 448 ASP B O 1
ATOM 5314 N N . GLY B 2 449 ? 143.178 108.312 99.443 1.00 99.57 449 GLY B N 1
ATOM 5315 C CA . GLY B 2 449 ? 142.519 109.607 99.389 1.00 96.61 449 GLY B CA 1
ATOM 5316 C C . GLY B 2 449 ? 143.340 110.719 98.764 1.00 102.00 449 GLY B C 1
ATOM 5317 O O . GLY B 2 449 ? 142.797 111.807 98.541 1.00 98.33 449 GLY B O 1
ATOM 5318 N N . ASN B 2 450 ? 144.616 110.485 98.471 1.00 104.62 450 ASN B N 1
ATOM 5319 C CA . ASN B 2 450 ? 145.479 111.529 97.919 1.00 105.47 450 ASN B CA 1
ATOM 5320 C C . ASN B 2 450 ? 145.365 111.599 96.397 1.00 106.88 450 ASN B C 1
ATOM 5321 O O . ASN B 2 450 ? 146.356 111.578 95.668 1.00 104.41 450 ASN B O 1
ATOM 5326 N N . GLN B 2 451 ? 144.128 111.694 95.912 1.00 106.04 451 GLN B N 1
ATOM 5327 C CA . GLN B 2 451 ? 143.845 111.794 94.486 1.00 104.58 451 GLN B CA 1
ATOM 5328 C C . GLN B 2 451 ? 142.463 112.406 94.328 1.00 101.73 451 GLN B C 1
ATOM 5329 O O . GLN B 2 451 ? 141.521 111.982 95.004 1.00 100.70 451 GLN B O 1
ATOM 5335 N N . SER B 2 452 ? 142.347 113.392 93.444 1.00 100.09 452 SER B N 1
ATOM 5336 C CA . SER B 2 452 ? 141.090 114.110 93.246 1.00 91.26 452 SER B CA 1
ATOM 5337 C C . SER B 2 452 ? 139.915 113.156 93.041 1.00 96.32 452 SER B C 1
ATOM 5338 O O . SER B 2 452 ? 140.026 112.162 92.325 1.00 93.81 452 SER B O 1
ATOM 5341 N N . ASP B 2 455 ? 135.173 108.818 94.148 1.00 82.86 455 ASP B N 1
ATOM 5342 C CA . ASP B 2 455 ? 133.772 108.817 94.553 1.00 81.72 455 ASP B CA 1
ATOM 5343 C C . ASP B 2 455 ? 133.182 107.417 94.428 1.00 84.54 455 ASP B C 1
ATOM 5344 O O . ASP B 2 455 ? 133.902 106.451 94.181 1.00 80.64 455 ASP B O 1
ATOM 5349 N N . SER B 2 456 ? 131.868 107.315 94.596 1.00 85.97 456 SER B N 1
ATOM 5350 C CA . SER B 2 456 ? 131.173 106.041 94.462 1.00 88.04 456 SER B CA 1
ATOM 5351 C C . SER B 2 456 ? 129.669 106.231 94.609 1.00 88.75 456 SER B C 1
ATOM 5352 O O . SER B 2 456 ? 128.928 106.165 93.629 1.00 90.72 456 SER B O 1
ATOM 5355 N N . PRO C 2 60 ? 157.926 81.234 140.111 1.00 119.53 60 PRO C N 1
ATOM 5356 C CA . PRO C 2 60 ? 156.845 81.023 141.080 1.00 118.27 60 PRO C CA 1
ATOM 5357 C C . PRO C 2 60 ? 155.493 80.786 140.415 1.00 113.40 60 PRO C C 1
ATOM 5358 O O . PRO C 2 60 ? 155.307 81.146 139.253 1.00 105.57 60 PRO C O 1
ATOM 5362 N N . ASP C 2 61 ? 154.561 80.183 141.154 1.00 112.03 61 ASP C N 1
ATOM 5363 C CA . ASP C 2 61 ? 153.215 79.912 140.648 1.00 106.92 61 ASP C CA 1
ATOM 5364 C C . ASP C 2 61 ? 152.392 81.190 140.779 1.00 99.39 61 ASP C C 1
ATOM 5365 O O . ASP C 2 61 ? 151.580 81.364 141.692 1.00 92.35 61 ASP C O 1
ATOM 5370 N N . ASN C 2 62 ? 152.611 82.102 139.832 1.00 93.36 62 ASN C N 1
ATOM 5371 C CA . ASN C 2 62 ? 151.959 83.403 139.818 1.00 91.34 62 ASN C CA 1
ATOM 5372 C C . ASN C 2 62 ? 150.718 83.425 138.932 1.00 83.67 62 ASN C C 1
ATOM 5373 O O . ASN C 2 62 ? 150.221 84.506 138.599 1.00 82.19 62 ASN C O 1
ATOM 5378 N N . ALA C 2 63 ? 150.206 82.259 138.549 1.00 81.34 63 ALA C N 1
ATOM 5379 C CA . ALA C 2 63 ? 149.041 82.177 137.672 1.00 78.76 63 ALA C CA 1
ATOM 5380 C C . ALA C 2 63 ? 147.813 82.652 138.434 1.00 79.37 63 ALA C C 1
ATOM 5381 O O . ALA C 2 63 ? 147.244 81.917 139.242 1.00 80.85 63 ALA C O 1
ATOM 5383 N N . PHE C 2 64 ? 147.399 83.890 138.181 1.00 73.53 64 PHE C N 1
ATOM 5384 C CA . PHE C 2 64 ? 146.244 84.494 138.835 1.00 70.72 64 PHE C CA 1
ATOM 5385 C C . PHE C 2 64 ? 145.228 84.870 137.766 1.00 63.77 64 PHE C C 1
ATOM 5386 O O . PHE C 2 64 ? 145.558 85.602 136.827 1.00 60.68 64 PHE C O 1
ATOM 5394 N N . TYR C 2 65 ? 143.999 84.374 137.904 1.00 62.20 65 TYR C N 1
ATOM 5395 C CA . TYR C 2 65 ? 142.989 84.663 136.893 1.00 54.90 65 TYR C CA 1
ATOM 5396 C C . TYR C 2 65 ? 141.592 84.492 137.474 1.00 51.33 65 TYR C C 1
ATOM 5397 O O . TYR C 2 65 ? 141.342 83.561 138.237 1.00 59.29 65 TYR C O 1
ATOM 5406 N N . LEU C 2 66 ? 140.688 85.392 137.097 1.00 49.47 66 LEU C N 1
ATOM 5407 C CA . LEU C 2 66 ? 139.305 85.308 137.544 1.00 53.55 66 LEU C CA 1
ATOM 5408 C C . LEU C 2 66 ? 138.622 84.093 136.926 1.00 50.47 66 LEU C C 1
ATOM 5409 O O . LEU C 2 66 ? 138.943 83.679 135.810 1.00 63.07 66 LEU C O 1
ATOM 5414 N N . ARG C 2 67 ? 137.660 83.524 137.654 1.00 49.16 67 ARG C N 1
ATOM 5415 C CA . ARG C 2 67 ? 137.005 82.306 137.194 1.00 61.87 67 ARG C CA 1
ATOM 5416 C C . ARG C 2 67 ? 135.490 82.471 137.202 1.00 60.40 67 ARG C C 1
ATOM 5417 O O . ARG C 2 67 ? 134.791 81.844 136.403 1.00 65.33 67 ARG C O 1
ATOM 5425 N N . ARG C 2 68 ? 134.968 83.306 138.094 1.00 55.94 68 ARG C N 1
ATOM 5426 C CA . ARG C 2 68 ? 133.529 83.445 138.243 1.00 64.69 68 ARG C CA 1
ATOM 5427 C C . ARG C 2 68 ? 133.173 84.890 138.551 1.00 71.57 68 ARG C C 1
ATOM 5428 O O . ARG C 2 68 ? 134.017 85.689 138.963 1.00 69.26 68 ARG C O 1
ATOM 5436 N N . LEU C 2 69 ? 131.903 85.219 138.326 1.00 74.07 69 LEU C N 1
ATOM 5437 C CA . LEU C 2 69 ? 131.362 86.502 138.768 1.00 67.72 69 LEU C CA 1
ATOM 5438 C C . LEU C 2 69 ? 129.855 86.382 138.898 1.00 71.70 69 LEU C C 1
ATOM 5439 O O . LEU C 2 69 ? 129.181 86.003 137.936 1.00 71.68 69 LEU C O 1
ATOM 5444 N N . THR C 2 70 ? 129.329 86.707 140.076 1.00 68.88 70 THR C N 1
ATOM 5445 C CA . THR C 2 70 ? 127.892 86.753 140.313 1.00 70.97 70 THR C CA 1
ATOM 5446 C C . THR C 2 70 ? 127.503 88.191 140.613 1.00 72.12 70 THR C C 1
ATOM 5447 O O . THR C 2 70 ? 128.000 88.783 141.576 1.00 78.71 70 THR C O 1
ATOM 5451 N N . LEU C 2 71 ? 126.620 88.747 139.794 1.00 68.08 71 LEU C N 1
ATOM 5452 C CA . LEU C 2 71 ? 126.112 90.100 139.974 1.00 67.09 71 LEU C CA 1
ATOM 5453 C C . LEU C 2 71 ? 124.649 90.010 140.378 1.00 72.46 71 LEU C C 1
ATOM 5454 O O . LEU C 2 71 ? 123.828 89.476 139.625 1.00 72.39 71 LEU C O 1
ATOM 5459 N N . LYS C 2 72 ? 124.328 90.525 141.562 1.00 72.68 72 LYS C N 1
ATOM 5460 C CA . LYS C 2 72 ? 122.972 90.513 142.096 1.00 73.07 72 LYS C CA 1
ATOM 5461 C C . LYS C 2 72 ? 122.543 91.955 142.315 1.00 74.01 72 LYS C C 1
ATOM 5462 O O . LYS C 2 72 ? 123.197 92.694 143.058 1.00 73.77 72 LYS C O 1
ATOM 5468 N N . ASP C 2 73 ? 121.448 92.352 141.669 1.00 76.02 73 ASP C N 1
ATOM 5469 C CA . ASP C 2 73 ? 120.908 93.703 141.803 1.00 69.64 73 ASP C CA 1
ATOM 5470 C C . ASP C 2 73 ? 121.982 94.750 141.522 1.00 63.71 73 ASP C C 1
ATOM 5471 O O . ASP C 2 73 ? 122.079 95.774 142.200 1.00 65.26 73 ASP C O 1
ATOM 5476 N N . PHE C 2 74 ? 122.799 94.485 140.508 1.00 55.91 74 PHE C N 1
ATOM 5477 C CA . PHE C 2 74 ? 123.854 95.389 140.072 1.00 54.78 74 PHE C CA 1
ATOM 5478 C C . PHE C 2 74 ? 123.505 95.880 138.675 1.00 60.24 74 PHE C C 1
ATOM 5479 O O . PHE C 2 74 ? 123.432 95.081 137.737 1.00 66.65 74 PHE C O 1
ATOM 5487 N N . ARG C 2 75 ? 123.302 97.189 138.538 1.00 53.51 75 ARG C N 1
ATOM 5488 C CA . ARG C 2 75 ? 122.771 97.780 137.307 1.00 45.53 75 ARG C CA 1
ATOM 5489 C C . ARG C 2 75 ? 121.503 96.995 136.965 1.00 55.18 75 ARG C C 1
ATOM 5490 O O . ARG C 2 75 ? 120.675 96.779 137.859 1.00 55.63 75 ARG C O 1
ATOM 5498 N N . ARG C 2 76 ? 121.312 96.540 135.725 1.00 54.12 76 ARG C N 1
ATOM 5499 C CA . ARG C 2 76 ? 120.100 95.804 135.381 1.00 59.81 76 ARG C CA 1
ATOM 5500 C C . ARG C 2 76 ? 120.215 94.308 135.648 1.00 68.82 76 ARG C C 1
ATOM 5501 O O . ARG C 2 76 ? 119.225 93.589 135.481 1.00 73.91 76 ARG C O 1
ATOM 5509 N N . PHE C 2 77 ? 121.386 93.829 136.061 1.00 67.30 77 PHE C N 1
ATOM 5510 C CA . PHE C 2 77 ? 121.603 92.407 136.316 1.00 68.31 77 PHE C CA 1
ATOM 5511 C C . PHE C 2 77 ? 120.929 92.031 137.628 1.00 68.40 77 PHE C C 1
ATOM 5512 O O . PHE C 2 77 ? 121.484 92.244 138.707 1.00 63.14 77 PHE C O 1
ATOM 5520 N N . SER C 2 78 ? 119.724 91.464 137.545 1.00 74.78 78 SER C N 1
ATOM 5521 C CA . SER C 2 78 ? 119.063 90.969 138.748 1.00 76.60 78 SER C CA 1
ATOM 5522 C C . SER C 2 78 ? 119.871 89.845 139.383 1.00 75.97 78 SER C C 1
ATOM 5523 O O . SER C 2 78 ? 120.138 89.858 140.589 1.00 75.58 78 SER C O 1
ATOM 5526 N N . LEU C 2 79 ? 120.263 88.856 138.581 1.00 76.96 79 LEU C N 1
ATOM 5527 C CA . LEU C 2 79 ? 121.158 87.799 139.046 1.00 77.36 79 LEU C CA 1
ATOM 5528 C C . LEU C 2 79 ? 121.827 87.198 137.819 1.00 76.23 79 LEU C C 1
ATOM 5529 O O . LEU C 2 79 ? 121.174 86.492 137.045 1.00 78.37 79 LEU C O 1
ATOM 5534 N N . LEU C 2 80 ? 123.115 87.480 137.644 1.00 73.19 80 LEU C N 1
ATOM 5535 C CA . LEU C 2 80 ? 123.865 87.008 136.488 1.00 76.61 80 LEU C CA 1
ATOM 5536 C C . LEU C 2 80 ? 125.121 86.296 136.960 1.00 75.87 80 LEU C C 1
ATOM 5537 O O . LEU C 2 80 ? 125.919 86.873 137.704 1.00 76.31 80 LEU C O 1
ATOM 5542 N N . GLU C 2 81 ? 125.297 85.057 136.514 1.00 77.70 81 GLU C N 1
ATOM 5543 C CA . GLU C 2 81 ? 126.496 84.274 136.781 1.00 76.37 81 GLU C CA 1
ATOM 5544 C C . GLU C 2 81 ? 127.278 84.142 135.482 1.00 74.03 81 GLU C C 1
ATOM 5545 O O . GLU C 2 81 ? 126.758 83.612 134.495 1.00 77.83 81 GLU C O 1
ATOM 5551 N N . ILE C 2 82 ? 128.516 84.626 135.481 1.00 67.80 82 ILE C N 1
ATOM 5552 C CA . ILE C 2 82 ? 129.388 84.554 134.318 1.00 68.72 82 ILE C CA 1
ATOM 5553 C C . ILE C 2 82 ? 130.606 83.734 134.710 1.00 72.68 82 ILE C C 1
ATOM 5554 O O . ILE C 2 82 ? 131.228 83.993 135.748 1.00 75.46 82 ILE C O 1
ATOM 5559 N N . LYS C 2 83 ? 130.944 82.750 133.881 1.00 71.32 83 LYS C N 1
ATOM 5560 C CA . LYS C 2 83 ? 132.140 81.941 134.059 1.00 68.08 83 LYS C CA 1
ATOM 5561 C C . LYS C 2 83 ? 133.179 82.366 133.032 1.00 62.91 83 LYS C C 1
ATOM 5562 O O . LYS C 2 83 ? 132.878 82.450 131.837 1.00 61.41 83 LYS C O 1
ATOM 5568 N N . PHE C 2 84 ? 134.395 82.628 133.495 1.00 60.98 84 PHE C N 1
ATOM 5569 C CA . PHE C 2 84 ? 135.444 83.181 132.659 1.00 56.34 84 PHE C CA 1
ATOM 5570 C C . PHE C 2 84 ? 136.397 82.076 132.213 1.00 56.62 84 PHE C C 1
ATOM 5571 O O . PHE C 2 84 ? 136.200 80.892 132.495 1.00 63.19 84 PHE C O 1
ATOM 5579 N N . GLU C 2 85 ? 137.445 82.478 131.499 1.00 55.49 85 GLU C N 1
ATOM 5580 C CA . GLU C 2 85 ? 138.456 81.563 130.999 1.00 57.04 85 GLU C CA 1
ATOM 5581 C C . GLU C 2 85 ? 139.831 82.080 131.389 1.00 59.12 85 GLU C C 1
ATOM 5582 O O . GLU C 2 85 ? 139.999 83.244 131.760 1.00 57.87 85 GLU C O 1
ATOM 5588 N N . GLU C 2 86 ? 140.821 81.192 131.304 1.00 64.73 86 GLU C N 1
ATOM 5589 C CA . GLU C 2 86 ? 142.171 81.535 131.733 1.00 63.30 86 GLU C CA 1
ATOM 5590 C C . GLU C 2 86 ? 142.885 82.453 130.751 1.00 57.04 86 GLU C C 1
ATOM 5591 O O . GLU C 2 86 ? 143.840 83.131 131.143 1.00 51.01 86 GLU C O 1
ATOM 5597 N N . ASP C 2 87 ? 142.443 82.503 129.496 1.00 54.06 87 ASP C N 1
ATOM 5598 C CA . ASP C 2 87 ? 143.206 83.191 128.460 1.00 57.84 87 ASP C CA 1
ATOM 5599 C C . ASP C 2 87 ? 142.365 84.209 127.698 1.00 59.31 87 ASP C C 1
ATOM 5600 O O . ASP C 2 87 ? 142.894 85.221 127.228 1.00 52.00 87 ASP C O 1
ATOM 5605 N N . LEU C 2 88 ? 141.064 83.960 127.562 1.00 60.93 88 LEU C N 1
ATOM 5606 C CA . LEU C 2 88 ? 140.222 84.871 126.797 1.00 54.92 88 LEU C CA 1
ATOM 5607 C C . LEU C 2 88 ? 138.739 84.598 127.006 1.00 57.55 88 LEU C C 1
ATOM 5608 O O . LEU C 2 88 ? 138.283 83.457 126.890 1.00 64.21 88 LEU C O 1
ATOM 5613 N N . THR C 2 89 ? 137.986 85.648 127.312 1.00 57.49 89 THR C N 1
ATOM 5614 C CA . THR C 2 89 ? 136.536 85.636 127.247 1.00 55.91 89 THR C CA 1
ATOM 5615 C C . THR C 2 89 ? 136.100 86.826 126.408 1.00 60.35 89 THR C C 1
ATOM 5616 O O . THR C 2 89 ? 136.729 87.886 126.444 1.00 61.82 89 THR C O 1
ATOM 5620 N N . VAL C 2 90 ? 135.029 86.646 125.642 1.00 55.02 90 VAL C N 1
ATOM 5621 C CA . VAL C 2 90 ? 134.582 87.661 124.696 1.00 49.57 90 VAL C CA 1
ATOM 5622 C C . VAL C 2 90 ? 133.071 87.788 124.822 1.00 51.58 90 VAL C C 1
ATOM 5623 O O . VAL C 2 90 ? 132.334 86.882 124.419 1.00 51.79 90 VAL C O 1
ATOM 5627 N N . ILE C 2 91 ? 132.612 88.903 125.365 1.00 51.29 91 ILE C N 1
ATOM 5628 C CA . ILE C 2 91 ? 131.190 89.165 125.548 1.00 49.50 91 ILE C CA 1
ATOM 5629 C C . ILE C 2 91 ? 130.686 89.976 124.364 1.00 51.46 91 ILE C C 1
ATOM 5630 O O . ILE C 2 91 ? 131.382 90.866 123.862 1.00 49.68 91 ILE C O 1
ATOM 5635 N N . ILE C 2 92 ? 129.474 89.663 123.906 1.00 52.24 92 ILE C N 1
ATOM 5636 C CA . ILE C 2 92 ? 128.876 90.347 122.767 1.00 53.14 92 ILE C CA 1
ATOM 5637 C C . ILE C 2 92 ? 127.375 90.433 122.987 1.00 58.63 92 ILE C C 1
ATOM 5638 O O . ILE C 2 92 ? 126.765 89.540 123.579 1.00 56.08 92 ILE C O 1
ATOM 5643 N N . GLY C 2 93 ? 126.779 91.516 122.504 1.00 56.25 93 GLY C N 1
ATOM 5644 C CA . GLY C 2 93 ? 125.346 91.683 122.616 1.00 56.21 93 GLY C CA 1
ATOM 5645 C C . GLY C 2 93 ? 124.922 93.058 122.142 1.00 60.19 93 GLY C C 1
ATOM 5646 O O . GLY C 2 93 ? 125.724 93.833 121.617 1.00 56.35 93 GLY C O 1
ATOM 5647 N N . ASN C 2 94 ? 123.643 93.344 122.354 1.00 70.72 94 ASN C N 1
ATOM 5648 C CA . ASN C 2 94 ? 123.059 94.622 121.966 1.00 63.83 94 ASN C CA 1
ATOM 5649 C C . ASN C 2 94 ? 123.564 95.712 122.909 1.00 61.01 94 ASN C C 1
ATOM 5650 O O . ASN C 2 94 ? 124.464 95.502 123.726 1.00 68.67 94 ASN C O 1
ATOM 5655 N N . ASN C 2 95 ? 122.992 96.910 122.790 1.00 56.52 95 ASN C N 1
ATOM 5656 C CA . ASN C 2 95 ? 123.387 98.014 123.652 1.00 57.56 95 ASN C CA 1
ATOM 5657 C C . ASN C 2 95 ? 122.681 97.991 125.001 1.00 66.87 95 ASN C C 1
ATOM 5658 O O . ASN C 2 95 ? 123.196 98.566 125.965 1.00 60.01 95 ASN C O 1
ATOM 5663 N N . GLY C 2 96 ? 121.525 97.341 125.099 1.00 68.04 96 GLY C N 1
ATOM 5664 C CA . GLY C 2 96 ? 120.857 97.203 126.378 1.00 63.83 96 GLY C CA 1
ATOM 5665 C C . GLY C 2 96 ? 121.280 95.940 127.096 1.00 68.20 96 GLY C C 1
ATOM 5666 O O . GLY C 2 96 ? 120.492 95.339 127.831 1.00 71.79 96 GLY C O 1
ATOM 5667 N N . LYS C 2 97 ? 122.534 95.535 126.892 1.00 69.11 97 LYS C N 1
ATOM 5668 C CA . LYS C 2 97 ? 123.074 94.270 127.390 1.00 69.94 97 LYS C CA 1
ATOM 5669 C C . LYS C 2 97 ? 124.374 94.593 128.119 1.00 62.45 97 LYS C C 1
ATOM 5670 O O . LYS C 2 97 ? 125.447 94.562 127.513 1.00 61.29 97 LYS C O 1
ATOM 5676 N N . GLY C 2 98 ? 124.276 94.880 129.416 1.00 44.45 98 GLY C N 1
ATOM 5677 C CA . GLY C 2 98 ? 125.397 95.402 130.175 1.00 42.81 98 GLY C CA 1
ATOM 5678 C C . GLY C 2 98 ? 126.731 94.754 129.871 1.00 35.80 98 GLY C C 1
ATOM 5679 O O . GLY C 2 98 ? 126.902 93.549 130.065 1.00 55.21 98 GLY C O 1
ATOM 5680 N N . LYS C 2 99 ? 127.675 95.541 129.389 1.00 34.68 99 LYS C N 1
ATOM 5681 C CA . LYS C 2 99 ? 129.045 95.100 129.144 1.00 36.00 99 LYS C CA 1
ATOM 5682 C C . LYS C 2 99 ? 130.068 96.002 129.808 1.00 34.23 99 LYS C C 1
ATOM 5683 O O . LYS C 2 99 ? 131.094 95.511 130.280 1.00 34.65 99 LYS C O 1
ATOM 5689 N N . THR C 2 100 ? 129.825 97.313 129.836 1.00 41.64 100 THR C N 1
ATOM 5690 C CA . THR C 2 100 ? 130.650 98.191 130.654 1.00 39.47 100 THR C CA 1
ATOM 5691 C C . THR C 2 100 ? 130.417 97.925 132.130 1.00 41.91 100 THR C C 1
ATOM 5692 O O . THR C 2 100 ? 131.326 98.110 132.943 1.00 40.04 100 THR C O 1
ATOM 5696 N N . SER C 2 101 ? 129.213 97.482 132.490 1.00 43.41 101 SER C N 1
ATOM 5697 C CA . SER C 2 101 ? 128.942 97.133 133.877 1.00 40.20 101 SER C CA 1
ATOM 5698 C C . SER C 2 101 ? 129.808 95.967 134.333 1.00 38.68 101 SER C C 1
ATOM 5699 O O . SER C 2 101 ? 130.358 95.992 135.436 1.00 50.45 101 SER C O 1
ATOM 5702 N N . ILE C 2 102 ? 129.944 94.937 133.498 1.00 36.20 102 ILE C N 1
ATOM 5703 C CA . ILE C 2 102 ? 130.702 93.755 133.898 1.00 38.16 102 ILE C CA 1
ATOM 5704 C C . ILE C 2 102 ? 132.175 94.103 134.088 1.00 41.67 102 ILE C C 1
ATOM 5705 O O . ILE C 2 102 ? 132.779 93.785 135.122 1.00 58.75 102 ILE C O 1
ATOM 5710 N N . LEU C 2 103 ? 132.776 94.760 133.095 1.00 40.09 103 LEU C N 1
ATOM 5711 C CA . LEU C 2 103 ? 134.182 95.123 133.211 1.00 39.94 103 LEU C CA 1
ATOM 5712 C C . LEU C 2 103 ? 134.399 96.125 134.332 1.00 42.40 103 LEU C C 1
ATOM 5713 O O . LEU C 2 103 ? 135.440 96.099 134.993 1.00 48.78 103 LEU C O 1
ATOM 5718 N N . TYR C 2 104 ? 133.427 97.007 134.563 1.00 45.09 104 TYR C N 1
ATOM 5719 C CA . TYR C 2 104 ? 133.532 97.980 135.642 1.00 45.89 104 TYR C CA 1
ATOM 5720 C C . TYR C 2 104 ? 133.482 97.299 137.003 1.00 45.46 104 TYR C C 1
ATOM 5721 O O . TYR C 2 104 ? 134.228 97.667 137.916 1.00 48.49 104 TYR C O 1
ATOM 5730 N N . ALA C 2 105 ? 132.613 96.298 137.155 1.00 48.15 105 ALA C N 1
ATOM 5731 C CA . ALA C 2 105 ? 132.581 95.522 138.388 1.00 43.34 105 ALA C CA 1
ATOM 5732 C C . ALA C 2 105 ? 133.894 94.787 138.603 1.00 38.18 105 ALA C C 1
ATOM 5733 O O . ALA C 2 105 ? 134.425 94.760 139.720 1.00 55.49 105 ALA C O 1
ATOM 5735 N N . ILE C 2 106 ? 134.440 94.188 137.544 1.00 34.72 106 ILE C N 1
ATOM 5736 C CA . ILE C 2 106 ? 135.721 93.503 137.687 1.00 40.05 106 ILE C CA 1
ATOM 5737 C C . ILE C 2 106 ? 136.806 94.494 138.082 1.00 38.64 106 ILE C C 1
ATOM 5738 O O . ILE C 2 106 ? 137.685 94.180 138.889 1.00 48.81 106 ILE C O 1
ATOM 5743 N N . ALA C 2 107 ? 136.780 95.694 137.502 1.00 37.50 107 ALA C N 1
ATOM 5744 C CA . ALA C 2 107 ? 137.791 96.693 137.830 1.00 37.88 107 ALA C CA 1
ATOM 5745 C C . ALA C 2 107 ? 137.658 97.158 139.273 1.00 45.32 107 ALA C C 1
ATOM 5746 O O . ALA C 2 107 ? 138.663 97.372 139.958 1.00 46.54 107 ALA C O 1
ATOM 5748 N N . LYS C 2 108 ? 136.426 97.321 139.754 1.00 48.08 108 LYS C N 1
ATOM 5749 C CA . LYS C 2 108 ? 136.226 97.657 141.159 1.00 49.38 108 LYS C CA 1
ATOM 5750 C C . LYS C 2 108 ? 136.782 96.563 142.059 1.00 48.67 108 LYS C C 1
ATOM 5751 O O . LYS C 2 108 ? 137.459 96.845 143.053 1.00 52.82 108 LYS C O 1
ATOM 5757 N N . THR C 2 109 ? 136.510 95.302 141.724 1.00 44.27 109 THR C N 1
ATOM 5758 C CA . THR C 2 109 ? 137.022 94.210 142.544 1.00 46.97 109 THR C CA 1
ATOM 5759 C C . THR C 2 109 ? 138.544 94.158 142.507 1.00 45.33 109 THR C C 1
ATOM 5760 O O . THR C 2 109 ? 139.188 93.900 143.528 1.00 58.08 109 THR C O 1
ATOM 5764 N N . LEU C 2 110 ? 139.136 94.405 141.341 1.00 38.25 110 LEU C N 1
ATOM 5765 C CA . LEU C 2 110 ? 140.585 94.382 141.209 1.00 44.85 110 LEU C CA 1
ATOM 5766 C C . LEU C 2 110 ? 141.245 95.589 141.854 1.00 45.79 110 LEU C C 1
ATOM 5767 O O . LEU C 2 110 ? 142.447 95.546 142.135 1.00 47.23 110 LEU C O 1
ATOM 5772 N N . SER C 2 111 ? 140.496 96.669 142.076 1.00 49.37 111 SER C N 1
ATOM 5773 C CA . SER C 2 111 ? 141.072 97.826 142.749 1.00 54.96 111 SER C CA 1
ATOM 5774 C C . SER C 2 111 ? 141.494 97.485 144.171 1.00 59.20 111 SER C C 1
ATOM 5775 O O . SER C 2 111 ? 142.472 98.043 144.673 1.00 65.36 111 SER C O 1
ATOM 5778 N N . TRP C 2 112 ? 140.776 96.579 144.836 1.00 59.63 112 TRP C N 1
ATOM 5779 C CA . TRP C 2 112 ? 141.194 96.141 146.165 1.00 57.35 112 TRP C CA 1
ATOM 5780 C C . TRP C 2 112 ? 142.544 95.438 146.105 1.00 57.39 112 TRP C C 1
ATOM 5781 O O . TRP C 2 112 ? 143.459 95.754 146.878 1.00 62.38 112 TRP C O 1
ATOM 5792 N N . PHE C 2 113 ? 142.687 94.477 145.189 1.00 54.46 113 PHE C N 1
ATOM 5793 C CA . PHE C 2 113 ? 143.975 93.819 145.007 1.00 57.28 113 PHE C CA 1
ATOM 5794 C C . PHE C 2 113 ? 145.066 94.837 144.723 1.00 58.54 113 PHE C C 1
ATOM 5795 O O . PHE C 2 113 ? 146.166 94.756 145.279 1.00 52.73 113 PHE C O 1
ATOM 5803 N N . VAL C 2 114 ? 144.777 95.806 143.856 1.00 65.96 114 VAL C N 1
ATOM 5804 C CA . VAL C 2 114 ? 145.790 96.775 143.454 1.00 60.72 114 VAL C CA 1
ATOM 5805 C C . VAL C 2 114 ? 146.199 97.641 144.639 1.00 62.04 114 VAL C C 1
ATOM 5806 O O . VAL C 2 114 ? 147.391 97.826 144.909 1.00 63.65 114 VAL C O 1
ATOM 5810 N N . ALA C 2 115 ? 145.219 98.170 145.373 1.00 61.61 115 ALA C N 1
ATOM 5811 C CA . ALA C 2 115 ? 145.518 99.045 146.499 1.00 61.51 115 ALA C CA 1
ATOM 5812 C C . ALA C 2 115 ? 146.292 98.306 147.579 1.00 67.44 115 ALA C C 1
ATOM 5813 O O . ALA C 2 115 ? 147.236 98.853 148.161 1.00 70.25 115 ALA C O 1
ATOM 5815 N N . ASN C 2 116 ? 145.916 97.058 147.856 1.00 70.08 116 ASN C N 1
ATOM 5816 C CA . ASN C 2 116 ? 146.565 96.307 148.921 1.00 65.85 116 ASN C CA 1
ATOM 5817 C C . ASN C 2 116 ? 147.990 95.891 148.578 1.00 62.69 116 ASN C C 1
ATOM 5818 O O . ASN C 2 116 ? 148.601 95.164 149.368 1.00 66.37 116 ASN C O 1
ATOM 5823 N N . ILE C 2 117 ? 148.534 96.320 147.439 1.00 63.49 117 ILE C N 1
ATOM 5824 C CA . ILE C 2 117 ? 149.914 96.018 147.075 1.00 65.17 117 ILE C CA 1
ATOM 5825 C C . ILE C 2 117 ? 150.771 97.263 147.259 1.00 67.54 117 ILE C C 1
ATOM 5826 O O . ILE C 2 117 ? 151.966 97.167 147.559 1.00 66.74 117 ILE C O 1
ATOM 5831 N N . LEU C 2 118 ? 150.172 98.441 147.073 1.00 68.58 118 LEU C N 1
ATOM 5832 C CA . LEU C 2 118 ? 150.919 99.679 147.272 1.00 69.34 118 LEU C CA 1
ATOM 5833 C C . LEU C 2 118 ? 151.361 99.829 148.722 1.00 76.54 118 LEU C C 1
ATOM 5834 O O . LEU C 2 118 ? 152.514 100.187 148.992 1.00 83.42 118 LEU C O 1
ATOM 5839 N N . LYS C 2 119 ? 150.462 99.557 149.664 1.00 76.13 119 LYS C N 1
ATOM 5840 C CA . LYS C 2 119 ? 150.744 99.758 151.076 1.00 78.83 119 LYS C CA 1
ATOM 5841 C C . LYS C 2 119 ? 149.885 98.805 151.892 1.00 82.25 119 LYS C C 1
ATOM 5842 O O . LYS C 2 119 ? 148.842 98.330 151.435 1.00 82.90 119 LYS C O 1
ATOM 5848 N N . GLU C 2 120 ? 150.332 98.539 153.117 1.00 80.32 120 GLU C N 1
ATOM 5849 C CA . GLU C 2 120 ? 149.611 97.622 153.986 1.00 77.94 120 GLU C CA 1
ATOM 5850 C C . GLU C 2 120 ? 148.237 98.178 154.334 1.00 82.42 120 GLU C C 1
ATOM 5851 O O . GLU C 2 120 ? 148.087 99.360 154.652 1.00 80.03 120 GLU C O 1
ATOM 5857 N N . GLY C 2 121 ? 147.229 97.312 154.272 1.00 80.26 121 GLY C N 1
ATOM 5858 C CA . GLY C 2 121 ? 145.894 97.694 154.684 1.00 75.95 121 GLY C CA 1
ATOM 5859 C C . GLY C 2 121 ? 145.188 98.658 153.761 1.00 77.59 121 GLY C C 1
ATOM 5860 O O . GLY C 2 121 ? 144.279 99.364 154.203 1.00 76.44 121 GLY C O 1
ATOM 5861 N N . GLY C 2 122 ? 145.576 98.711 152.489 1.00 79.68 122 GLY C N 1
ATOM 5862 C CA . GLY C 2 122 ? 144.923 99.592 151.541 1.00 77.02 122 GLY C CA 1
ATOM 5863 C C . GLY C 2 122 ? 143.443 99.297 151.410 1.00 77.45 122 GLY C C 1
ATOM 5864 O O . GLY C 2 122 ? 142.945 98.337 152.004 1.00 80.43 122 GLY C O 1
ATOM 5865 N N . SER C 2 123 ? 142.726 100.113 150.642 1.00 74.59 123 SER C N 1
ATOM 5866 C CA . SER C 2 123 ? 141.295 99.904 150.435 1.00 76.31 123 SER C CA 1
ATOM 5867 C C . SER C 2 123 ? 140.948 100.370 149.029 1.00 78.39 123 SER C C 1
ATOM 5868 O O . SER C 2 123 ? 140.960 101.572 148.753 1.00 78.38 123 SER C O 1
ATOM 5871 N N . GLY C 2 124 ? 140.638 99.425 148.150 1.00 70.63 124 GLY C N 1
ATOM 5872 C CA . GLY C 2 124 ? 140.260 99.764 146.797 1.00 70.71 124 GLY C CA 1
ATOM 5873 C C . GLY C 2 124 ? 138.892 100.416 146.736 1.00 69.44 124 GLY C C 1
ATOM 5874 O O . GLY C 2 124 ? 138.149 100.489 147.715 1.00 74.72 124 GLY C O 1
ATOM 5875 N N . GLN C 2 125 ? 138.555 100.898 145.544 1.00 60.48 125 GLN C N 1
ATOM 5876 C CA . GLN C 2 125 ? 137.293 101.590 145.351 1.00 63.10 125 GLN C CA 1
ATOM 5877 C C . GLN C 2 125 ? 136.121 100.673 145.696 1.00 64.38 125 GLN C C 1
ATOM 5878 O O . GLN C 2 125 ? 136.265 99.459 145.849 1.00 69.93 125 GLN C O 1
ATOM 5884 N N . ARG C 2 126 ? 134.945 101.279 145.821 1.00 64.78 126 ARG C N 1
ATOM 5885 C CA . ARG C 2 126 ? 133.716 100.559 146.109 1.00 64.76 126 ARG C CA 1
ATOM 5886 C C . ARG C 2 126 ? 132.637 101.005 145.134 1.00 63.20 126 ARG C C 1
ATOM 5887 O O . ARG C 2 126 ? 132.771 102.016 144.441 1.00 65.54 126 ARG C O 1
ATOM 5895 N N . LEU C 2 127 ? 131.556 100.233 145.088 1.00 64.64 127 LEU C N 1
ATOM 5896 C CA . LEU C 2 127 ? 130.458 100.545 144.187 1.00 65.22 127 LEU C CA 1
ATOM 5897 C C . LEU C 2 127 ? 129.830 101.883 144.556 1.00 65.60 127 LEU C C 1
ATOM 5898 O O . LEU C 2 127 ? 129.748 102.255 145.728 1.00 76.27 127 LEU C O 1
ATOM 5903 N N . SER C 2 128 ? 129.386 102.612 143.537 1.00 67.78 128 SER C N 1
ATOM 5904 C CA . SER C 2 128 ? 128.654 103.845 143.769 1.00 68.34 128 SER C CA 1
ATOM 5905 C C . SER C 2 128 ? 127.277 103.540 144.352 1.00 72.25 128 SER C C 1
ATOM 5906 O O . SER C 2 128 ? 126.741 102.438 144.211 1.00 66.04 128 SER C O 1
ATOM 5909 N N . GLU C 2 129 ? 126.708 104.536 145.027 1.00 77.89 129 GLU C N 1
ATOM 5910 C CA . GLU C 2 129 ? 125.397 104.381 145.644 1.00 77.96 129 GLU C CA 1
ATOM 5911 C C . GLU C 2 129 ? 124.268 104.821 144.721 1.00 77.37 129 GLU C C 1
ATOM 5912 O O . GLU C 2 129 ? 123.202 104.198 144.706 1.00 75.12 129 GLU C O 1
ATOM 5918 N N . LEU C 2 130 ? 124.482 105.888 143.949 1.00 75.87 130 LEU C N 1
ATOM 5919 C CA . LEU C 2 130 ? 123.425 106.414 143.092 1.00 78.11 130 LEU C CA 1
ATOM 5920 C C . LEU C 2 130 ? 123.210 105.559 141.847 1.00 74.73 130 LEU C C 1
ATOM 5921 O O . LEU C 2 130 ? 122.065 105.337 141.437 1.00 72.07 130 LEU C O 1
ATOM 5926 N N . THR C 2 131 ? 124.289 105.070 141.238 1.00 68.68 131 THR C N 1
ATOM 5927 C CA . THR C 2 131 ? 124.228 104.501 139.897 1.00 67.72 131 THR C CA 1
ATOM 5928 C C . THR C 2 131 ? 124.408 102.992 139.843 1.00 66.95 131 THR C C 1
ATOM 5929 O O . THR C 2 131 ? 123.856 102.357 138.943 1.00 63.19 131 THR C O 1
ATOM 5933 N N . ASP C 2 132 ? 125.159 102.401 140.768 1.00 65.76 132 ASP C N 1
ATOM 5934 C CA . ASP C 2 132 ? 125.561 101.006 140.649 1.00 46.42 132 ASP C CA 1
ATOM 5935 C C . ASP C 2 132 ? 124.530 100.026 141.190 1.00 44.41 132 ASP C C 1
ATOM 5936 O O . ASP C 2 132 ? 124.757 98.816 141.111 1.00 52.02 132 ASP C O 1
ATOM 5941 N N . ILE C 2 133 ? 123.412 100.503 141.727 1.00 53.66 133 ILE C N 1
ATOM 5942 C CA . ILE C 2 133 ? 122.385 99.646 142.307 1.00 60.25 133 ILE C CA 1
ATOM 5943 C C . ILE C 2 133 ? 121.195 99.616 141.361 1.00 51.55 133 ILE C C 1
ATOM 5944 O O . ILE C 2 133 ? 120.776 100.657 140.842 1.00 53.07 133 ILE C O 1
ATOM 5949 N N . LYS C 2 134 ? 120.654 98.422 141.135 1.00 55.09 134 LYS C N 1
ATOM 5950 C CA . LYS C 2 134 ? 119.498 98.283 140.261 1.00 62.12 134 LYS C CA 1
ATOM 5951 C C . LYS C 2 134 ? 118.354 99.152 140.764 1.00 60.07 134 LYS C C 1
ATOM 5952 O O . LYS C 2 134 ? 118.050 99.172 141.959 1.00 68.67 134 LYS C O 1
ATOM 5958 N N . ASN C 2 135 ? 117.715 99.870 139.839 1.00 61.37 135 ASN C N 1
ATOM 5959 C CA . ASN C 2 135 ? 116.651 100.790 140.221 1.00 63.49 135 ASN C CA 1
ATOM 5960 C C . ASN C 2 135 ? 115.431 100.052 140.753 1.00 69.56 135 ASN C C 1
ATOM 5961 O O . ASN C 2 135 ? 114.718 100.579 141.613 1.00 79.29 135 ASN C O 1
ATOM 5966 N N . ASP C 2 136 ? 115.168 98.846 140.256 1.00 69.16 136 ASP C N 1
ATOM 5967 C CA . ASP C 2 136 ? 113.995 98.078 140.645 1.00 76.88 136 ASP C CA 1
ATOM 5968 C C . ASP C 2 136 ? 114.310 96.988 141.663 1.00 79.94 136 ASP C C 1
ATOM 5969 O O . ASP C 2 136 ? 113.434 96.173 141.969 1.00 84.88 136 ASP C O 1
ATOM 5974 N N . ALA C 2 137 ? 115.530 96.952 142.192 1.00 82.51 137 ALA C N 1
ATOM 5975 C CA . ALA C 2 137 ? 115.898 95.909 143.141 1.00 86.09 137 ALA C CA 1
ATOM 5976 C C . ALA C 2 137 ? 114.960 95.919 144.339 1.00 89.34 137 ALA C C 1
ATOM 5977 O O . ALA C 2 137 ? 114.709 96.967 144.940 1.00 85.77 137 ALA C O 1
ATOM 5979 N N . GLU C 2 138 ? 114.444 94.740 144.685 1.00 94.87 138 GLU C N 1
ATOM 5980 C CA . GLU C 2 138 ? 113.599 94.591 145.862 1.00 95.84 138 GLU C CA 1
ATOM 5981 C C . GLU C 2 138 ? 114.392 94.599 147.161 1.00 92.40 138 GLU C C 1
ATOM 5982 O O . GLU C 2 138 ? 113.786 94.683 148.234 1.00 90.37 138 GLU C O 1
ATOM 5988 N N . ASN C 2 139 ? 115.720 94.510 147.091 1.00 91.57 139 ASN C N 1
ATOM 5989 C CA . ASN C 2 139 ? 116.562 94.485 148.278 1.00 92.46 139 ASN C CA 1
ATOM 5990 C C . ASN C 2 139 ? 117.262 95.809 148.550 1.00 87.20 139 ASN C C 1
ATOM 5991 O O . ASN C 2 139 ? 117.729 96.024 149.673 1.00 87.54 139 ASN C O 1
ATOM 5996 N N . ARG C 2 140 ? 117.352 96.688 147.554 1.00 84.87 140 ARG C N 1
ATOM 5997 C CA . ARG C 2 140 ? 117.968 98.005 147.683 1.00 87.16 140 ARG C CA 1
ATOM 5998 C C . ARG C 2 140 ? 119.473 97.942 147.909 1.00 80.52 140 ARG C C 1
ATOM 5999 O O . ARG C 2 140 ? 120.069 98.932 148.340 1.00 76.17 140 ARG C O 1
ATOM 6007 N N . TYR C 2 141 ? 120.117 96.809 147.636 1.00 72.44 141 TYR C N 1
ATOM 6008 C CA . TYR C 2 141 ? 121.567 96.729 147.723 1.00 69.77 141 TYR C CA 1
ATOM 6009 C C . TYR C 2 141 ? 122.101 95.866 146.590 1.00 73.32 141 TYR C C 1
ATOM 6010 O O . TYR C 2 141 ? 121.417 94.970 146.090 1.00 72.43 141 TYR C O 1
ATOM 6019 N N . ALA C 2 142 ? 123.338 96.152 146.196 1.00 70.69 142 ALA C N 1
ATOM 6020 C CA . ALA C 2 142 ? 124.006 95.484 145.090 1.00 65.86 142 ALA C CA 1
ATOM 6021 C C . ALA C 2 142 ? 125.207 94.713 145.614 1.00 66.04 142 ALA C C 1
ATOM 6022 O O . ALA C 2 142 ? 125.983 95.236 146.425 1.00 72.10 142 ALA C O 1
ATOM 6024 N N . ASP C 2 143 ? 125.351 93.477 145.139 1.00 68.16 143 ASP C N 1
ATOM 6025 C CA . ASP C 2 143 ? 126.403 92.559 145.550 1.00 66.54 143 ASP C CA 1
ATOM 6026 C C . ASP C 2 143 ? 127.165 92.098 144.316 1.00 69.49 143 ASP C C 1
ATOM 6027 O O . ASP C 2 143 ? 126.554 91.743 143.303 1.00 62.25 143 ASP C O 1
ATOM 6032 N N . VAL C 2 144 ? 128.492 92.104 144.403 1.00 71.46 144 VAL C N 1
ATOM 6033 C CA . VAL C 2 144 ? 129.374 91.741 143.298 1.00 66.20 144 VAL C CA 1
ATOM 6034 C C . VAL C 2 144 ? 130.360 90.724 143.860 1.00 62.96 144 VAL C C 1
ATOM 6035 O O . VAL C 2 144 ? 131.330 91.099 144.526 1.00 66.29 144 VAL C O 1
ATOM 6039 N N . SER C 2 145 ? 130.112 89.440 143.605 1.00 65.38 145 SER C N 1
ATOM 6040 C CA . SER C 2 145 ? 130.863 88.344 144.216 1.00 68.97 145 SER C CA 1
ATOM 6041 C C . SER C 2 145 ? 131.802 87.734 143.178 1.00 70.11 145 SER C C 1
ATOM 6042 O O . SER C 2 145 ? 131.382 86.927 142.345 1.00 72.60 145 SER C O 1
ATOM 6045 N N . SER C 2 146 ? 133.074 88.117 143.241 1.00 65.37 146 SER C N 1
ATOM 6046 C CA . SER C 2 146 ? 134.116 87.602 142.370 1.00 62.81 146 SER C CA 1
ATOM 6047 C C . SER C 2 146 ? 134.866 86.443 143.021 1.00 64.00 146 SER C C 1
ATOM 6048 O O . SER C 2 146 ? 134.919 86.302 144.244 1.00 72.35 146 SER C O 1
ATOM 6051 N N . THR C 2 147 ? 135.526 85.656 142.173 1.00 60.87 147 THR C N 1
ATOM 6052 C CA . THR C 2 147 ? 136.240 84.461 142.615 1.00 60.27 147 THR C CA 1
ATOM 6053 C C . THR C 2 147 ? 137.438 84.274 141.697 1.00 55.13 147 THR C C 1
ATOM 6054 O O . THR C 2 147 ? 137.266 83.933 140.523 1.00 67.55 147 THR C O 1
ATOM 6058 N N . PHE C 2 148 ? 138.635 84.491 142.221 1.00 48.01 148 PHE C N 1
ATOM 6059 C CA . PHE C 2 148 ? 139.854 84.299 141.454 1.00 50.90 148 PHE C CA 1
ATOM 6060 C C . PHE C 2 148 ? 140.484 82.954 141.791 1.00 63.84 148 PHE C C 1
ATOM 6061 O O . PHE C 2 148 ? 140.210 82.356 142.832 1.00 69.96 148 PHE C O 1
ATOM 6069 N N . PHE C 2 149 ? 141.328 82.477 140.882 1.00 67.70 149 PHE C N 1
ATOM 6070 C CA . PHE C 2 149 ? 142.183 81.321 141.111 1.00 66.96 149 PHE C CA 1
ATOM 6071 C C . PHE C 2 149 ? 143.625 81.795 141.055 1.00 70.37 149 PHE C C 1
ATOM 6072 O O . PHE C 2 149 ? 144.074 82.310 140.023 1.00 71.11 149 PHE C O 1
ATOM 6080 N N . PHE C 2 150 ? 144.329 81.657 142.179 1.00 78.72 150 PHE C N 1
ATOM 6081 C CA . PHE C 2 150 ? 145.778 81.829 142.239 1.00 79.51 150 PHE C CA 1
ATOM 6082 C C . PHE C 2 150 ? 146.406 80.447 142.089 1.00 87.41 150 PHE C C 1
ATOM 6083 O O . PHE C 2 150 ? 146.843 79.813 143.053 1.00 91.24 150 PHE C O 1
ATOM 6091 N N . GLY C 2 151 ? 146.395 79.960 140.851 1.00 84.72 151 GLY C N 1
ATOM 6092 C CA . GLY C 2 151 ? 147.087 78.726 140.525 1.00 86.77 151 GLY C CA 1
ATOM 6093 C C . GLY C 2 151 ? 146.644 77.577 141.402 1.00 93.86 151 GLY C C 1
ATOM 6094 O O . GLY C 2 151 ? 145.451 77.362 141.643 1.00 96.53 151 GLY C O 1
ATOM 6095 N N . LYS C 2 152 ? 147.628 76.822 141.893 1.00 96.46 152 LYS C N 1
ATOM 6096 C CA . LYS C 2 152 ? 147.384 75.682 142.761 1.00 94.42 152 LYS C CA 1
ATOM 6097 C C . LYS C 2 152 ? 147.865 75.895 144.188 1.00 98.25 152 LYS C C 1
ATOM 6098 O O . LYS C 2 152 ? 147.409 75.182 145.087 1.00 100.15 152 LYS C O 1
ATOM 6104 N N . GLY C 2 153 ? 148.764 76.850 144.417 1.00 101.04 153 GLY C N 1
ATOM 6105 C CA . GLY C 2 153 ? 149.251 77.128 145.754 1.00 103.10 153 GLY C CA 1
ATOM 6106 C C . GLY C 2 153 ? 148.157 77.605 146.686 1.00 103.32 153 GLY C C 1
ATOM 6107 O O . GLY C 2 153 ? 147.876 76.964 147.703 1.00 94.79 153 GLY C O 1
ATOM 6108 N N . LEU C 2 154 ? 147.534 78.736 146.351 1.00 102.72 154 LEU C N 1
ATOM 6109 C CA . LEU C 2 154 ? 146.414 79.259 147.123 1.00 102.08 154 LEU C CA 1
ATOM 6110 C C . LEU C 2 154 ? 145.068 79.031 146.450 1.00 96.61 154 LEU C C 1
ATOM 6111 O O . LEU C 2 154 ? 144.037 79.102 147.128 1.00 91.86 154 LEU C O 1
ATOM 6116 N N . LYS C 2 155 ? 145.053 78.763 145.144 1.00 94.15 155 LYS C N 1
ATOM 6117 C CA . LYS C 2 155 ? 143.833 78.363 144.452 1.00 92.33 155 LYS C CA 1
ATOM 6118 C C . LYS C 2 155 ? 142.718 79.376 144.702 1.00 86.57 155 LYS C C 1
ATOM 6119 O O . LYS C 2 155 ? 142.873 80.552 144.369 1.00 85.86 155 LYS C O 1
ATOM 6125 N N . SER C 2 156 ? 141.596 78.943 145.273 1.00 80.61 156 SER C N 1
ATOM 6126 C CA . SER C 2 156 ? 140.416 79.794 145.326 1.00 79.11 156 SER C CA 1
ATOM 6127 C C . SER C 2 156 ? 140.678 81.042 146.161 1.00 76.16 156 SER C C 1
ATOM 6128 O O . SER C 2 156 ? 141.358 80.994 147.189 1.00 77.07 156 SER C O 1
ATOM 6131 N N . VAL C 2 157 ? 140.135 82.164 145.700 1.00 69.96 157 VAL C N 1
ATOM 6132 C CA . VAL C 2 157 ? 140.225 83.446 146.394 1.00 70.92 157 VAL C CA 1
ATOM 6133 C C . VAL C 2 157 ? 138.913 84.186 146.157 1.00 65.80 157 VAL C C 1
ATOM 6134 O O . VAL C 2 157 ? 138.751 84.827 145.110 1.00 68.55 157 VAL C O 1
ATOM 6138 N N . PRO C 2 158 ? 137.942 84.091 147.058 1.00 67.60 158 PRO C N 1
ATOM 6139 C CA . PRO C 2 158 ? 136.707 84.860 146.892 1.00 66.58 158 PRO C CA 1
ATOM 6140 C C . PRO C 2 158 ? 136.877 86.302 147.337 1.00 69.38 158 PRO C C 1
ATOM 6141 O O . PRO C 2 158 ? 137.754 86.635 148.137 1.00 77.53 158 PRO C O 1
ATOM 6145 N N . ILE C 2 159 ? 136.027 87.170 146.795 1.00 62.15 159 ILE C N 1
ATOM 6146 C CA . ILE C 2 159 ? 135.926 88.533 147.302 1.00 60.49 159 ILE C CA 1
ATOM 6147 C C . ILE C 2 159 ? 134.595 89.111 146.848 1.00 59.22 159 ILE C C 1
ATOM 6148 O O . ILE C 2 159 ? 134.242 89.026 145.670 1.00 70.27 159 ILE C O 1
ATOM 6153 N N . ARG C 2 160 ? 133.857 89.724 147.767 1.00 56.45 160 ARG C N 1
ATOM 6154 C CA . ARG C 2 160 ? 132.526 90.237 147.478 1.00 57.36 160 ARG C CA 1
ATOM 6155 C C . ARG C 2 160 ? 132.475 91.704 147.868 1.00 61.30 160 ARG C C 1
ATOM 6156 O O . ARG C 2 160 ? 132.769 92.054 149.014 1.00 65.83 160 ARG C O 1
ATOM 6164 N N . LEU C 2 161 ? 132.107 92.554 146.916 1.00 64.26 161 LEU C N 1
ATOM 6165 C CA . LEU C 2 161 ? 131.818 93.954 147.179 1.00 64.15 161 LEU C CA 1
ATOM 6166 C C . LEU C 2 161 ? 130.318 94.127 147.347 1.00 70.20 161 LEU C C 1
ATOM 6167 O O . LEU C 2 161 ? 129.523 93.384 146.768 1.00 66.46 161 LEU C O 1
ATOM 6172 N N . SER C 2 162 ? 129.930 95.108 148.154 1.00 73.43 162 SER C N 1
ATOM 6173 C CA . SER C 2 162 ? 128.520 95.379 148.367 1.00 74.01 162 SER C CA 1
ATOM 6174 C C . SER C 2 162 ? 128.312 96.873 148.537 1.00 71.88 162 SER C C 1
ATOM 6175 O O . SER C 2 162 ? 129.227 97.616 148.899 1.00 67.96 162 SER C O 1
ATOM 6178 N N . ARG C 2 163 ? 127.088 97.307 148.251 1.00 69.77 163 ARG C N 1
ATOM 6179 C CA . ARG C 2 163 ? 126.713 98.688 148.514 1.00 67.54 163 ARG C CA 1
ATOM 6180 C C . ARG C 2 163 ? 125.202 98.782 148.644 1.00 67.65 163 ARG C C 1
ATOM 6181 O O . ARG C 2 163 ? 124.471 98.205 147.840 1.00 59.46 163 ARG C O 1
ATOM 6189 N N . SER C 2 164 ? 124.748 99.522 149.648 1.00 73.62 164 SER C N 1
ATOM 6190 C CA . SER C 2 164 ? 123.329 99.700 149.911 1.00 74.73 164 SER C CA 1
ATOM 6191 C C . SER C 2 164 ? 122.827 100.991 149.275 1.00 78.79 164 SER C C 1
ATOM 6192 O O . SER C 2 164 ? 123.600 101.838 148.821 1.00 77.44 164 SER C O 1
ATOM 6195 N N . ALA C 2 165 ? 121.505 101.133 149.252 1.00 85.34 165 ALA C N 1
ATOM 6196 C CA . ALA C 2 165 ? 120.866 102.305 148.668 1.00 82.31 165 ALA C CA 1
ATOM 6197 C C . ALA C 2 165 ? 120.563 103.338 149.746 1.00 87.93 165 ALA C C 1
ATOM 6198 O O . ALA C 2 165 ? 120.120 102.994 150.841 1.00 90.55 165 ALA C O 1
ATOM 6200 N N . ARG C 2 172 ? 124.976 97.124 154.183 1.00 78.79 172 ARG C N 1
ATOM 6201 C CA . ARG C 2 172 ? 125.607 95.851 153.857 1.00 79.13 172 ARG C CA 1
ATOM 6202 C C . ARG C 2 172 ? 127.106 96.040 153.643 1.00 78.13 172 ARG C C 1
ATOM 6203 O O . ARG C 2 172 ? 127.535 96.979 152.973 1.00 74.78 172 ARG C O 1
ATOM 6211 N N . ASP C 2 173 ? 127.896 95.138 154.216 1.00 82.78 173 ASP C N 1
ATOM 6212 C CA . ASP C 2 173 ? 129.347 95.231 154.191 1.00 82.64 173 ASP C CA 1
ATOM 6213 C C . ASP C 2 173 ? 129.909 94.418 153.027 1.00 82.66 173 ASP C C 1
ATOM 6214 O O . ASP C 2 173 ? 129.178 93.799 152.250 1.00 79.83 173 ASP C O 1
ATOM 6219 N N . SER C 2 174 ? 131.235 94.423 152.911 1.00 77.70 174 SER C N 1
ATOM 6220 C CA . SER C 2 174 ? 131.942 93.727 151.844 1.00 72.55 174 SER C CA 1
ATOM 6221 C C . SER C 2 174 ? 133.039 92.867 152.449 1.00 70.59 174 SER C C 1
ATOM 6222 O O . SER C 2 174 ? 133.825 93.347 153.272 1.00 73.87 174 SER C O 1
ATOM 6225 N N . GLU C 2 175 ? 133.092 91.602 152.039 1.00 65.53 175 GLU C N 1
ATOM 6226 C CA . GLU C 2 175 ? 134.107 90.668 152.521 1.00 68.45 175 GLU C CA 1
ATOM 6227 C C . GLU C 2 175 ? 135.271 90.691 151.540 1.00 64.20 175 GLU C C 1
ATOM 6228 O O . GLU C 2 175 ? 135.231 90.037 150.496 1.00 71.12 175 GLU C O 1
ATOM 6234 N N . VAL C 2 176 ? 136.319 91.438 151.882 1.00 62.86 176 VAL C N 1
ATOM 6235 C CA . VAL C 2 176 ? 137.462 91.646 151.006 1.00 62.57 176 VAL C CA 1
ATOM 6236 C C . VAL C 2 176 ? 138.749 91.091 151.601 1.00 66.38 176 VAL C C 1
ATOM 6237 O O . VAL C 2 176 ? 139.835 91.402 151.113 1.00 62.60 176 VAL C O 1
ATOM 6241 N N . LYS C 2 177 ? 138.653 90.275 152.656 1.00 74.01 177 LYS C N 1
ATOM 6242 C CA . LYS C 2 177 ? 139.865 89.850 153.354 1.00 72.42 177 LYS C CA 1
ATOM 6243 C C . LYS C 2 177 ? 140.770 88.986 152.486 1.00 72.91 177 LYS C C 1
ATOM 6244 O O . LYS C 2 177 ? 141.994 89.202 152.505 1.00 71.27 177 LYS C O 1
ATOM 6250 N N . PRO C 2 178 ? 140.272 87.988 151.747 1.00 74.50 178 PRO C N 1
ATOM 6251 C CA . PRO C 2 178 ? 141.197 87.145 150.967 1.00 73.24 178 PRO C CA 1
ATOM 6252 C C . PRO C 2 178 ? 142.056 87.939 150.000 1.00 75.07 178 PRO C C 1
ATOM 6253 O O . PRO C 2 178 ? 143.250 87.645 149.839 1.00 75.20 178 PRO C O 1
ATOM 6257 N N . ALA C 2 179 ? 141.474 88.949 149.350 1.00 70.39 179 ALA C N 1
ATOM 6258 C CA . ALA C 2 179 ? 142.259 89.819 148.484 1.00 67.95 179 ALA C CA 1
ATOM 6259 C C . ALA C 2 179 ? 143.319 90.559 149.283 1.00 73.10 179 ALA C C 1
ATOM 6260 O O . ALA C 2 179 ? 144.457 90.714 148.826 1.00 69.36 179 ALA C O 1
ATOM 6262 N N . ARG C 2 180 ? 142.963 91.024 150.483 1.00 74.33 180 ARG C N 1
ATOM 6263 C CA . ARG C 2 180 ? 143.943 91.685 151.336 1.00 71.57 180 ARG C CA 1
ATOM 6264 C C . ARG C 2 180 ? 145.105 90.754 151.652 1.00 71.20 180 ARG C C 1
ATOM 6265 O O . ARG C 2 180 ? 146.268 91.159 151.586 1.00 72.19 180 ARG C O 1
ATOM 6273 N N . ASP C 2 181 ? 144.809 89.496 151.985 1.00 74.51 181 ASP C N 1
ATOM 6274 C CA . ASP C 2 181 ? 145.867 88.547 152.320 1.00 80.87 181 ASP C CA 1
ATOM 6275 C C . ASP C 2 181 ? 146.765 88.280 151.119 1.00 78.06 181 ASP C C 1
ATOM 6276 O O . ASP C 2 181 ? 147.997 88.291 151.233 1.00 75.67 181 ASP C O 1
ATOM 6281 N N . LEU C 2 182 ? 146.163 88.027 149.956 1.00 77.58 182 LEU C N 1
ATOM 6282 C CA . LEU C 2 182 ? 146.958 87.723 148.770 1.00 75.45 182 LEU C CA 1
ATOM 6283 C C . LEU C 2 182 ? 147.828 88.911 148.373 1.00 72.56 182 LEU C C 1
ATOM 6284 O O . LEU C 2 182 ? 149.016 88.750 148.055 1.00 69.88 182 LEU C O 1
ATOM 6289 N N . ALA C 2 183 ? 147.260 90.117 148.403 1.00 67.32 183 ALA C N 1
ATOM 6290 C CA . ALA C 2 183 ? 148.030 91.304 148.063 1.00 66.39 183 ALA C CA 1
ATOM 6291 C C . ALA C 2 183 ? 149.115 91.576 149.095 1.00 70.61 183 ALA C C 1
ATOM 6292 O O . ALA C 2 183 ? 150.197 92.054 148.748 1.00 65.63 183 ALA C O 1
ATOM 6294 N N . ASP C 2 184 ? 148.842 91.291 150.371 1.00 74.14 184 ASP C N 1
ATOM 6295 C CA . ASP C 2 184 ? 149.868 91.436 151.395 1.00 74.83 184 ASP C CA 1
ATOM 6296 C C . ASP C 2 184 ? 151.019 90.475 151.141 1.00 72.11 184 ASP C C 1
ATOM 6297 O O . ASP C 2 184 ? 152.189 90.833 151.314 1.00 71.59 184 ASP C O 1
ATOM 6302 N N . ILE C 2 185 ? 150.702 89.243 150.741 1.00 72.66 185 ILE C N 1
ATOM 6303 C CA . ILE C 2 185 ? 151.745 88.286 150.383 1.00 76.18 185 ILE C CA 1
ATOM 6304 C C . ILE C 2 185 ? 152.588 88.839 149.243 1.00 76.79 185 ILE C C 1
ATOM 6305 O O . ILE C 2 185 ? 153.825 88.843 149.301 1.00 73.23 185 ILE C O 1
ATOM 6310 N N . TRP C 2 186 ? 151.927 89.322 148.189 1.00 72.87 186 TRP C N 1
ATOM 6311 C CA . TRP C 2 186 ? 152.661 89.905 147.070 1.00 70.27 186 TRP C CA 1
ATOM 6312 C C . TRP C 2 186 ? 153.554 91.047 147.542 1.00 73.54 186 TRP C C 1
ATOM 6313 O O . TRP C 2 186 ? 154.728 91.130 147.165 1.00 73.58 186 TRP C O 1
ATOM 6324 N N . ARG C 2 187 ? 153.013 91.929 148.384 1.00 73.18 187 ARG C N 1
ATOM 6325 C CA . ARG C 2 187 ? 153.745 93.122 148.793 1.00 72.07 187 ARG C CA 1
ATOM 6326 C C . ARG C 2 187 ? 154.964 92.763 149.631 1.00 74.10 187 ARG C C 1
ATOM 6327 O O . ARG C 2 187 ? 156.059 93.286 149.402 1.00 71.72 187 ARG C O 1
ATOM 6335 N N . VAL C 2 188 ? 154.795 91.878 150.617 1.00 74.60 188 VAL C N 1
ATOM 6336 C CA . VAL C 2 188 ? 155.922 91.523 151.474 1.00 77.55 188 VAL C CA 1
ATOM 6337 C C . VAL C 2 188 ? 156.976 90.764 150.679 1.00 76.44 188 VAL C C 1
ATOM 6338 O O . VAL C 2 188 ? 158.180 90.990 150.851 1.00 77.68 188 VAL C O 1
ATOM 6342 N N . ILE C 2 189 ? 156.552 89.857 149.793 1.00 72.62 189 ILE C N 1
ATOM 6343 C CA . ILE C 2 189 ? 157.524 89.127 148.987 1.00 76.40 189 ILE C CA 1
ATOM 6344 C C . ILE C 2 189 ? 158.300 90.087 148.097 1.00 78.09 189 ILE C C 1
ATOM 6345 O O . ILE C 2 189 ? 159.521 89.963 147.945 1.00 75.68 189 ILE C O 1
ATOM 6350 N N . ASN C 2 190 ? 157.609 91.054 147.486 1.00 80.38 190 ASN C N 1
ATOM 6351 C CA . ASN C 2 190 ? 158.297 92.031 146.650 1.00 77.25 190 ASN C CA 1
ATOM 6352 C C . ASN C 2 190 ? 159.256 92.880 147.473 1.00 82.46 190 ASN C C 1
ATOM 6353 O O . ASN C 2 190 ? 160.370 93.181 147.028 1.00 82.20 190 ASN C O 1
ATOM 6358 N N . GLU C 2 191 ? 158.838 93.284 148.674 1.00 80.47 191 GLU C N 1
ATOM 6359 C CA . GLU C 2 191 ? 159.702 94.086 149.531 1.00 79.79 191 GLU C CA 1
ATOM 6360 C C . GLU C 2 191 ? 160.976 93.316 149.856 1.00 79.23 191 GLU C C 1
ATOM 6361 O O . GLU C 2 191 ? 162.089 93.833 149.706 1.00 80.04 191 GLU C O 1
ATOM 6367 N N . ALA C 2 192 ? 160.832 92.051 150.259 1.00 75.21 192 ALA C N 1
ATOM 6368 C CA . ALA C 2 192 ? 162.008 91.251 150.583 1.00 78.03 192 ALA C CA 1
ATOM 6369 C C . ALA C 2 192 ? 162.925 91.108 149.375 1.00 80.84 192 ALA C C 1
ATOM 6370 O O . ALA C 2 192 ? 164.146 91.270 149.488 1.00 82.58 192 ALA C O 1
ATOM 6372 N N . LYS C 2 193 ? 162.356 90.813 148.209 1.00 80.00 193 LYS C N 1
ATOM 6373 C CA . LYS C 2 193 ? 163.123 90.699 146.978 1.00 80.71 193 LYS C CA 1
ATOM 6374 C C . LYS C 2 193 ? 162.182 90.919 145.803 1.00 83.60 193 LYS C C 1
ATOM 6375 O O . LYS C 2 193 ? 160.974 90.694 145.903 1.00 85.34 193 LYS C O 1
ATOM 6381 N N . THR C 2 194 ? 162.755 91.356 144.685 1.00 82.30 194 THR C N 1
ATOM 6382 C CA . THR C 2 194 ? 161.950 91.699 143.522 1.00 77.62 194 THR C CA 1
ATOM 6383 C C . THR C 2 194 ? 161.287 90.460 142.933 1.00 72.73 194 THR C C 1
ATOM 6384 O O . THR C 2 194 ? 161.908 89.401 142.809 1.00 66.85 194 THR C O 1
ATOM 6388 N N . ILE C 2 195 ? 160.012 90.601 142.574 1.00 71.89 195 ILE C N 1
ATOM 6389 C CA . ILE C 2 195 ? 159.254 89.545 141.912 1.00 70.86 195 ILE C CA 1
ATOM 6390 C C . ILE C 2 195 ? 158.536 90.147 140.712 1.00 68.79 195 ILE C C 1
ATOM 6391 O O . ILE C 2 195 ? 158.775 91.304 140.353 1.00 63.44 195 ILE C O 1
ATOM 6396 N N . ASN C 2 196 ? 157.680 89.360 140.064 1.00 65.09 196 ASN C N 1
ATOM 6397 C CA . ASN C 2 196 ? 156.850 89.828 138.958 1.00 59.89 196 ASN C CA 1
ATOM 6398 C C . ASN C 2 196 ? 155.403 89.887 139.434 1.00 58.17 196 ASN C C 1
ATOM 6399 O O . ASN C 2 196 ? 154.752 88.849 139.589 1.00 59.55 196 ASN C O 1
ATOM 6404 N N . LEU C 2 197 ? 154.902 91.098 139.661 1.00 62.07 197 LEU C N 1
ATOM 6405 C CA . LEU C 2 197 ? 153.526 91.284 140.086 1.00 59.44 197 LEU C CA 1
ATOM 6406 C C . LEU C 2 197 ? 152.575 91.163 138.901 1.00 55.61 197 LEU C C 1
ATOM 6407 O O . LEU C 2 197 ? 152.985 91.298 137.747 1.00 57.94 197 LEU C O 1
ATOM 6412 N N . PRO C 2 198 ? 151.290 90.916 139.160 1.00 51.63 198 PRO C N 1
ATOM 6413 C CA . PRO C 2 198 ? 150.320 90.864 138.060 1.00 55.17 198 PRO C CA 1
ATOM 6414 C C . PRO C 2 198 ? 150.159 92.209 137.373 1.00 60.90 198 PRO C C 1
ATOM 6415 O O . PRO C 2 198 ? 150.796 93.193 137.759 1.00 63.99 198 PRO C O 1
ATOM 6419 N N . THR C 2 199 ? 149.309 92.259 136.351 1.00 59.57 199 THR C N 1
ATOM 6420 C CA . THR C 2 199 ? 149.006 93.492 135.627 1.00 54.02 199 THR C CA 1
ATOM 6421 C C . THR C 2 199 ? 147.490 93.583 135.487 1.00 54.33 199 THR C C 1
ATOM 6422 O O . THR C 2 199 ? 146.901 92.931 134.621 1.00 49.31 199 THR C O 1
ATOM 6426 N N . PHE C 2 200 ? 146.865 94.388 136.339 1.00 53.14 200 PHE C N 1
ATOM 6427 C CA . PHE C 2 200 ? 145.425 94.606 136.303 1.00 48.89 200 PHE C CA 1
ATOM 6428 C C . PHE C 2 200 ? 145.158 95.926 135.594 1.00 48.05 200 PHE C C 1
ATOM 6429 O O . PHE C 2 200 ? 145.653 96.973 136.022 1.00 50.78 200 PHE C O 1
ATOM 6437 N N . ALA C 2 201 ? 144.386 95.876 134.510 1.00 44.66 201 ALA C N 1
ATOM 6438 C CA . ALA C 2 201 ? 144.123 97.082 133.736 1.00 42.62 201 ALA C CA 1
ATOM 6439 C C . ALA C 2 201 ? 142.736 97.018 133.118 1.00 41.16 201 ALA C C 1
ATOM 6440 O O . ALA C 2 201 ? 142.286 95.952 132.697 1.00 44.03 201 ALA C O 1
ATOM 6442 N N . LEU C 2 202 ? 142.070 98.168 133.069 1.00 39.41 202 LEU C N 1
ATOM 6443 C CA . LEU C 2 202 ? 140.783 98.324 132.411 1.00 38.97 202 LEU C CA 1
ATOM 6444 C C . LEU C 2 202 ? 140.896 99.416 131.359 1.00 38.09 202 LEU C C 1
ATOM 6445 O O . LEU C 2 202 ? 141.533 100.448 131.590 1.00 38.72 202 LEU C O 1
ATOM 6450 N N . TYR C 2 203 ? 140.278 99.180 130.204 1.00 38.70 203 TYR C N 1
ATOM 6451 C CA . TYR C 2 203 ? 140.234 100.144 129.113 1.00 28.08 203 TYR C CA 1
ATOM 6452 C C . TYR C 2 203 ? 138.794 100.270 128.650 1.00 31.91 203 TYR C C 1
ATOM 6453 O O . TYR C 2 203 ? 138.206 99.293 128.181 1.00 29.78 203 TYR C O 1
ATOM 6462 N N . ASN C 2 204 ? 138.231 101.462 128.783 1.00 34.19 204 ASN C N 1
ATOM 6463 C CA . ASN C 2 204 ? 136.874 101.760 128.350 1.00 36.58 204 ASN C CA 1
ATOM 6464 C C . ASN C 2 204 ? 136.932 102.810 127.244 1.00 37.63 204 ASN C C 1
ATOM 6465 O O . ASN C 2 204 ? 138.005 103.173 126.760 1.00 36.41 204 ASN C O 1
ATOM 6470 N N . VAL C 2 205 ? 135.759 103.305 126.844 1.00 41.05 205 VAL C N 1
ATOM 6471 C CA . VAL C 2 205 ? 135.708 104.301 125.782 1.00 33.40 205 VAL C CA 1
ATOM 6472 C C . VAL C 2 205 ? 136.445 105.572 126.170 1.00 28.06 205 VAL C C 1
ATOM 6473 O O . VAL C 2 205 ? 136.766 106.386 125.302 1.00 33.84 205 VAL C O 1
ATOM 6477 N N . GLU C 2 206 ? 136.711 105.773 127.461 1.00 29.05 206 GLU C N 1
ATOM 6478 C CA . GLU C 2 206 ? 137.409 106.975 127.896 1.00 33.28 206 GLU C CA 1
ATOM 6479 C C . GLU C 2 206 ? 138.855 107.011 127.427 1.00 32.07 206 GLU C C 1
ATOM 6480 O O . GLU C 2 206 ? 139.498 108.058 127.547 1.00 37.38 206 GLU C O 1
ATOM 6486 N N . ARG C 2 207 ? 139.387 105.900 126.914 1.00 31.17 207 ARG C N 1
ATOM 6487 C CA . ARG C 2 207 ? 140.692 105.940 126.269 1.00 31.99 207 ARG C CA 1
ATOM 6488 C C . ARG C 2 207 ? 140.637 106.699 124.952 1.00 36.64 207 ARG C C 1
ATOM 6489 O O . ARG C 2 207 ? 141.680 107.129 124.450 1.00 43.44 207 ARG C O 1
ATOM 6497 N N . SER C 2 208 ? 139.442 106.861 124.387 1.00 37.67 208 SER C N 1
ATOM 6498 C CA . SER C 2 208 ? 139.205 107.731 123.237 1.00 35.67 208 SER C CA 1
ATOM 6499 C C . SER C 2 208 ? 139.209 109.169 123.731 1.00 41.42 208 SER C C 1
ATOM 6500 O O . SER C 2 208 ? 138.194 109.701 124.184 1.00 36.35 208 SER C O 1
ATOM 6503 N N . GLN C 2 209 ? 140.371 109.805 123.654 1.00 40.38 209 GLN C N 1
ATOM 6504 C CA . GLN C 2 209 ? 140.532 111.180 124.087 1.00 42.25 209 GLN C CA 1
ATOM 6505 C C . GLN C 2 209 ? 141.520 111.879 123.170 1.00 50.42 209 GLN C C 1
ATOM 6506 O O . GLN C 2 209 ? 142.420 111.235 122.618 1.00 49.76 209 GLN C O 1
ATOM 6512 N N . PRO C 2 210 ? 141.387 113.193 122.991 1.00 53.25 210 PRO C N 1
ATOM 6513 C CA . PRO C 2 210 ? 142.342 113.915 122.144 1.00 49.27 210 PRO C CA 1
ATOM 6514 C C . PRO C 2 210 ? 143.753 113.802 122.695 1.00 51.71 210 PRO C C 1
ATOM 6515 O O . PRO C 2 210 ? 143.964 113.798 123.909 1.00 60.19 210 PRO C O 1
ATOM 6519 N N . PHE C 2 211 ? 144.726 113.717 121.793 1.00 45.86 211 PHE C N 1
ATOM 6520 C CA . PHE C 2 211 ? 146.114 113.757 122.229 1.00 46.61 211 PHE C CA 1
ATOM 6521 C C . PHE C 2 211 ? 146.376 115.101 122.888 1.00 54.56 211 PHE C C 1
ATOM 6522 O O . PHE C 2 211 ? 146.367 116.139 122.220 1.00 62.41 211 PHE C O 1
ATOM 6530 N N . ASN C 2 212 ? 146.609 115.091 124.200 1.00 65.69 212 ASN C N 1
ATOM 6531 C CA . ASN C 2 212 ? 146.731 116.344 124.932 1.00 68.20 212 ASN C CA 1
ATOM 6532 C C . ASN C 2 212 ? 147.855 117.210 124.380 1.00 69.24 212 ASN C C 1
ATOM 6533 O O . ASN C 2 212 ? 147.769 118.442 124.432 1.00 69.73 212 ASN C O 1
ATOM 6538 N N . ARG C 2 213 ? 148.911 116.596 123.851 1.00 68.70 213 ARG C N 1
ATOM 6539 C CA . ARG C 2 213 ? 150.039 117.279 123.228 1.00 66.21 213 ARG C CA 1
ATOM 6540 C C . ARG C 2 213 ? 150.878 118.058 124.230 1.00 66.93 213 ARG C C 1
ATOM 6541 O O . ARG C 2 213 ? 151.896 118.642 123.840 1.00 66.28 213 ARG C O 1
ATOM 6549 N N . ASN C 2 214 ? 150.499 118.079 125.504 1.00 75.57 214 ASN C N 1
ATOM 6550 C CA . ASN C 2 214 ? 151.145 118.906 126.521 1.00 82.55 214 ASN C CA 1
ATOM 6551 C C . ASN C 2 214 ? 151.965 117.986 127.422 1.00 88.63 214 ASN C C 1
ATOM 6552 O O . ASN C 2 214 ? 151.450 117.404 128.377 1.00 84.03 214 ASN C O 1
ATOM 6557 N N . THR C 2 215 ? 153.249 117.857 127.107 1.00 93.73 215 THR C N 1
ATOM 6558 C CA . THR C 2 215 ? 154.142 117.057 127.928 1.00 93.95 215 THR C CA 1
ATOM 6559 C C . THR C 2 215 ? 154.421 117.759 129.252 1.00 88.34 215 THR C C 1
ATOM 6560 O O . THR C 2 215 ? 154.389 118.988 129.350 1.00 90.36 215 THR C O 1
ATOM 6564 N N . LYS C 2 216 ? 154.693 116.959 130.280 1.00 90.46 216 LYS C N 1
ATOM 6565 C CA . LYS C 2 216 ? 155.034 117.469 131.598 1.00 95.81 216 LYS C CA 1
ATOM 6566 C C . LYS C 2 216 ? 156.266 116.744 132.118 1.00 95.39 216 LYS C C 1
ATOM 6567 O O . LYS C 2 216 ? 156.464 115.555 131.856 1.00 88.79 216 LYS C O 1
ATOM 6573 N N . ASP C 2 217 ? 157.098 117.478 132.852 1.00 96.17 217 ASP C N 1
ATOM 6574 C CA . ASP C 2 217 ? 158.301 116.928 133.472 1.00 101.02 217 ASP C CA 1
ATOM 6575 C C . ASP C 2 217 ? 157.973 116.647 134.933 1.00 99.03 217 ASP C C 1
ATOM 6576 O O . ASP C 2 217 ? 157.919 117.564 135.757 1.00 96.42 217 ASP C O 1
ATOM 6581 N N . ASN C 2 218 ? 157.747 115.374 135.253 1.00 96.69 218 ASN C N 1
ATOM 6582 C CA . ASN C 2 218 ? 157.328 114.969 136.588 1.00 96.09 218 ASN C CA 1
ATOM 6583 C C . ASN C 2 218 ? 158.485 114.504 137.465 1.00 94.95 218 ASN C C 1
ATOM 6584 O O . ASN C 2 218 ? 158.253 114.106 138.610 1.00 91.03 218 ASN C O 1
ATOM 6589 N N . ALA C 2 219 ? 159.720 114.548 136.963 1.00 95.37 219 ALA C N 1
ATOM 6590 C CA . ALA C 2 219 ? 160.916 114.297 137.769 1.00 95.32 219 ALA C CA 1
ATOM 6591 C C . ALA C 2 219 ? 160.929 112.871 138.329 1.00 90.47 219 ALA C C 1
ATOM 6592 O O . ALA C 2 219 ? 160.986 112.647 139.539 1.00 87.25 219 ALA C O 1
ATOM 6594 N N . GLY C 2 220 ? 160.874 111.901 137.418 1.00 89.19 220 GLY C N 1
ATOM 6595 C CA . GLY C 2 220 ? 160.967 110.504 137.788 1.00 85.10 220 GLY C CA 1
ATOM 6596 C C . GLY C 2 220 ? 159.706 109.917 138.377 1.00 83.71 220 GLY C C 1
ATOM 6597 O O . GLY C 2 220 ? 159.670 108.710 138.648 1.00 84.99 220 GLY C O 1
ATOM 6598 N N . ARG C 2 221 ? 158.671 110.731 138.581 1.00 81.87 221 ARG C N 1
ATOM 6599 C CA . ARG C 2 221 ? 157.406 110.224 139.099 1.00 80.33 221 ARG C CA 1
ATOM 6600 C C . ARG C 2 221 ? 156.822 109.155 138.185 1.00 77.24 221 ARG C C 1
ATOM 6601 O O . ARG C 2 221 ? 156.267 108.158 138.660 1.00 72.43 221 ARG C O 1
ATOM 6609 N N . ARG C 2 222 ? 156.928 109.349 136.870 1.00 81.38 222 ARG C N 1
ATOM 6610 C CA . ARG C 2 222 ? 156.487 108.316 135.941 1.00 79.81 222 ARG C CA 1
ATOM 6611 C C . ARG C 2 222 ? 157.419 107.113 135.962 1.00 77.86 222 ARG C C 1
ATOM 6612 O O . ARG C 2 222 ? 156.976 105.983 135.730 1.00 73.72 222 ARG C O 1
ATOM 6620 N N . GLU C 2 223 ? 158.701 107.329 136.243 1.00 81.93 223 GLU C N 1
ATOM 6621 C CA . GLU C 2 223 ? 159.667 106.236 136.344 1.00 83.82 223 GLU C CA 1
ATOM 6622 C C . GLU C 2 223 ? 159.666 105.643 137.751 1.00 88.73 223 GLU C C 1
ATOM 6623 O O . GLU C 2 223 ? 160.693 105.542 138.419 1.00 90.13 223 GLU C O 1
ATOM 6629 N N . GLU C 2 224 ? 158.479 105.267 138.219 1.00 82.97 224 GLU C N 1
ATOM 6630 C CA . GLU C 2 224 ? 158.308 104.568 139.485 1.00 79.30 224 GLU C CA 1
ATOM 6631 C C . GLU C 2 224 ? 157.506 103.310 139.206 1.00 72.18 224 GLU C C 1
ATOM 6632 O O . GLU C 2 224 ? 156.447 103.377 138.575 1.00 69.59 224 GLU C O 1
ATOM 6638 N N . ARG C 2 225 ? 158.009 102.168 139.675 1.00 67.42 225 ARG C N 1
ATOM 6639 C CA . ARG C 2 225 ? 157.456 100.887 139.250 1.00 65.08 225 ARG C CA 1
ATOM 6640 C C . ARG C 2 225 ? 155.958 100.812 139.511 1.00 61.95 225 ARG C C 1
ATOM 6641 O O . ARG C 2 225 ? 155.165 100.547 138.600 1.00 69.55 225 ARG C O 1
ATOM 6649 N N . PHE C 2 226 ? 155.546 101.078 140.747 1.00 59.66 226 PHE C N 1
ATOM 6650 C CA . PHE C 2 226 ? 154.147 100.895 141.100 1.00 59.32 226 PHE C CA 1
ATOM 6651 C C . PHE C 2 226 ? 153.245 101.925 140.440 1.00 59.68 226 PHE C C 1
ATOM 6652 O O . PHE C 2 226 ? 152.019 101.787 140.512 1.00 60.04 226 PHE C O 1
ATOM 6660 N N . ASP C 2 227 ? 153.820 102.944 139.799 1.00 61.58 227 ASP C N 1
ATOM 6661 C CA . ASP C 2 227 ? 153.039 103.804 138.922 1.00 61.31 227 ASP C CA 1
ATOM 6662 C C . ASP C 2 227 ? 152.248 103.000 137.902 1.00 58.49 227 ASP C C 1
ATOM 6663 O O . ASP C 2 227 ? 151.245 103.496 137.380 1.00 61.76 227 ASP C O 1
ATOM 6668 N N . ALA C 2 228 ? 152.677 101.769 137.602 1.00 60.07 228 ALA C N 1
ATOM 6669 C CA . ALA C 2 228 ? 151.931 100.917 136.684 1.00 53.54 228 ALA C CA 1
ATOM 6670 C C . ALA C 2 228 ? 150.518 100.626 137.167 1.00 52.73 228 ALA C C 1
ATOM 6671 O O . ALA C 2 228 ? 149.716 100.091 136.395 1.00 45.46 228 ALA C O 1
ATOM 6673 N N . TYR C 2 229 ? 150.197 100.944 138.419 1.00 58.13 229 TYR C N 1
ATOM 6674 C CA . TYR C 2 229 ? 148.853 100.772 138.942 1.00 54.88 229 TYR C CA 1
ATOM 6675 C C . TYR C 2 229 ? 148.091 102.081 139.066 1.00 57.04 229 TYR C C 1
ATOM 6676 O O . TYR C 2 229 ? 146.879 102.052 139.308 1.00 58.17 229 TYR C O 1
ATOM 6685 N N . SER C 2 230 ? 148.761 103.219 138.902 1.00 60.72 230 SER C N 1
ATOM 6686 C CA . SER C 2 230 ? 148.096 104.514 138.954 1.00 60.83 230 SER C CA 1
ATOM 6687 C C . SER C 2 230 ? 147.162 104.664 137.762 1.00 56.44 230 SER C C 1
ATOM 6688 O O . SER C 2 230 ? 147.607 104.645 136.610 1.00 54.58 230 SER C O 1
ATOM 6691 N N . GLN C 2 231 ? 145.868 104.812 138.036 1.00 53.92 231 GLN C N 1
ATOM 6692 C CA . GLN C 2 231 ? 144.833 104.988 137.024 1.00 56.22 231 GLN C CA 1
ATOM 6693 C C . GLN C 2 231 ? 144.697 103.780 136.111 1.00 50.80 231 GLN C C 1
ATOM 6694 O O . GLN C 2 231 ? 143.958 103.843 135.122 1.00 49.65 231 GLN C O 1
ATOM 6700 N N . ALA C 2 232 ? 145.389 102.679 136.411 1.00 52.43 232 ALA C N 1
ATOM 6701 C CA . ALA C 2 232 ? 145.352 101.520 135.528 1.00 45.66 232 ALA C CA 1
ATOM 6702 C C . ALA C 2 232 ? 143.951 100.942 135.419 1.00 42.96 232 ALA C C 1
ATOM 6703 O O . ALA C 2 232 ? 143.608 100.347 134.393 1.00 57.68 232 ALA C O 1
ATOM 6705 N N . LEU C 2 233 ? 143.127 101.109 136.449 1.00 37.87 233 LEU C N 1
ATOM 6706 C CA . LEU C 2 233 ? 141.777 100.566 136.456 1.00 39.06 233 LEU C CA 1
ATOM 6707 C C . LEU C 2 233 ? 140.724 101.605 136.095 1.00 43.02 233 LEU C C 1
ATOM 6708 O O . LEU C 2 233 ? 139.526 101.324 136.207 1.00 41.83 233 LEU C O 1
ATOM 6713 N N . GLY C 2 234 ? 141.141 102.800 135.680 1.00 47.31 234 GLY C N 1
ATOM 6714 C CA . GLY C 2 234 ? 140.220 103.726 135.053 1.00 42.08 234 GLY C CA 1
ATOM 6715 C C . GLY C 2 234 ? 140.085 103.448 133.566 1.00 45.21 234 GLY C C 1
ATOM 6716 O O . GLY C 2 234 ? 141.000 102.944 132.917 1.00 46.66 234 GLY C O 1
ATOM 6717 N N . GLY C 2 235 ? 138.917 103.787 133.020 1.00 42.75 235 GLY C N 1
ATOM 6718 C CA . GLY C 2 235 ? 138.657 103.483 131.622 1.00 35.56 235 GLY C CA 1
ATOM 6719 C C . GLY C 2 235 ? 139.697 104.078 130.692 1.00 27.82 235 GLY C C 1
ATOM 6720 O O . GLY C 2 235 ? 140.165 103.418 129.763 1.00 34.21 235 GLY C O 1
ATOM 6721 N N . ALA C 2 236 ? 140.083 105.324 130.936 1.00 37.74 236 ALA C N 1
ATOM 6722 C CA . ALA C 2 236 ? 141.051 106.003 130.084 1.00 38.35 236 ALA C CA 1
ATOM 6723 C C . ALA C 2 236 ? 142.457 105.573 130.481 1.00 30.84 236 ALA C C 1
ATOM 6724 O O . ALA C 2 236 ? 142.943 105.930 131.557 1.00 42.21 236 ALA C O 1
ATOM 6726 N N . GLY C 2 237 ? 143.114 104.806 129.618 1.00 31.98 237 GLY C N 1
ATOM 6727 C CA . GLY C 2 237 ? 144.519 104.526 129.829 1.00 37.71 237 GLY C CA 1
ATOM 6728 C C . GLY C 2 237 ? 145.347 105.793 129.740 1.00 38.82 237 GLY C C 1
ATOM 6729 O O . GLY C 2 237 ? 145.025 106.723 128.999 1.00 48.86 237 GLY C O 1
ATOM 6730 N N . ARG C 2 238 ? 146.432 105.825 130.509 1.00 33.50 238 ARG C N 1
ATOM 6731 C CA . ARG C 2 238 ? 147.245 107.034 130.642 1.00 43.40 238 ARG C CA 1
ATOM 6732 C C . ARG C 2 238 ? 148.307 107.070 129.542 1.00 51.30 238 ARG C C 1
ATOM 6733 O O . ARG C 2 238 ? 149.494 106.827 129.761 1.00 45.95 238 ARG C O 1
ATOM 6741 N N . PHE C 2 239 ? 147.849 107.396 128.330 1.00 54.30 239 PHE C N 1
ATOM 6742 C CA . PHE C 2 239 ? 148.767 107.475 127.199 1.00 46.80 239 PHE C CA 1
ATOM 6743 C C . PHE C 2 239 ? 149.773 108.603 127.364 1.00 53.19 239 PHE C C 1
ATOM 6744 O O . PHE C 2 239 ? 150.909 108.488 126.896 1.00 47.80 239 PHE C O 1
ATOM 6752 N N . ASP C 2 240 ? 149.375 109.706 127.998 1.00 57.82 240 ASP C N 1
ATOM 6753 C CA . ASP C 2 240 ? 150.334 110.763 128.304 1.00 55.84 240 ASP C CA 1
ATOM 6754 C C . ASP C 2 240 ? 151.446 110.239 129.205 1.00 52.36 240 ASP C C 1
ATOM 6755 O O . ASP C 2 240 ? 152.627 110.566 129.012 1.00 47.68 240 ASP C O 1
ATOM 6760 N N . HIS C 2 241 ? 151.086 109.416 130.192 1.00 55.30 241 HIS C N 1
ATOM 6761 C CA . HIS C 2 241 ? 152.096 108.789 131.034 1.00 56.17 241 HIS C CA 1
ATOM 6762 C C . HIS C 2 241 ? 153.027 107.918 130.206 1.00 53.39 241 HIS C C 1
ATOM 6763 O O . HIS C 2 241 ? 154.247 107.941 130.405 1.00 52.41 241 HIS C O 1
ATOM 6770 N N . PHE C 2 242 ? 152.475 107.145 129.267 1.00 52.69 242 PHE C N 1
ATOM 6771 C CA . PHE C 2 242 ? 153.329 106.323 128.418 1.00 53.10 242 PHE C CA 1
ATOM 6772 C C . PHE C 2 242 ? 154.263 107.180 127.581 1.00 53.41 242 PHE C C 1
ATOM 6773 O O . PHE C 2 242 ? 155.423 106.821 127.380 1.00 51.80 242 PHE C O 1
ATOM 6781 N N . VAL C 2 243 ? 153.764 108.294 127.045 1.00 46.71 243 VAL C N 1
ATOM 6782 C CA . VAL C 2 243 ? 154.601 109.146 126.207 1.00 47.55 243 VAL C CA 1
ATOM 6783 C C . VAL C 2 243 ? 155.762 109.699 127.021 1.00 53.77 243 VAL C C 1
ATOM 6784 O O . VAL C 2 243 ? 156.917 109.692 126.576 1.00 53.21 243 VAL C O 1
ATOM 6788 N N . GLU C 2 244 ? 155.474 110.181 128.232 1.00 57.44 244 GLU C N 1
ATOM 6789 C CA . GLU C 2 244 ? 156.547 110.696 129.077 1.00 56.84 244 GLU C CA 1
ATOM 6790 C C . GLU C 2 244 ? 157.540 109.596 129.433 1.00 59.93 244 GLU C C 1
ATOM 6791 O O . GLU C 2 244 ? 158.758 109.807 129.385 1.00 60.30 244 GLU C O 1
ATOM 6797 N N . TRP C 2 245 ? 157.039 108.408 129.781 1.00 56.13 245 TRP C N 1
ATOM 6798 C CA . TRP C 2 245 ? 157.924 107.303 130.132 1.00 57.76 245 TRP C CA 1
ATOM 6799 C C . TRP C 2 245 ? 158.792 106.894 128.948 1.00 63.57 245 TRP C C 1
ATOM 6800 O O . TRP C 2 245 ? 159.983 106.609 129.108 1.00 66.85 245 TRP C O 1
ATOM 6811 N N . TYR C 2 246 ? 158.206 106.854 127.751 1.00 62.20 246 TYR C N 1
ATOM 6812 C CA . TYR C 2 246 ? 158.942 106.483 126.549 1.00 60.14 246 TYR C CA 1
ATOM 6813 C C . TYR C 2 246 ? 160.019 107.508 126.224 1.00 64.04 246 TYR C C 1
ATOM 6814 O O . TYR C 2 246 ? 161.146 107.144 125.862 1.00 67.27 246 TYR C O 1
ATOM 6823 N N . ILE C 2 247 ? 159.693 108.795 126.348 1.00 63.96 247 ILE C N 1
ATOM 6824 C CA . ILE C 2 247 ? 160.694 109.832 126.123 1.00 67.72 247 ILE C CA 1
ATOM 6825 C C . ILE C 2 247 ? 161.816 109.707 127.144 1.00 74.46 247 ILE C C 1
ATOM 6826 O O . ILE C 2 247 ? 162.996 109.887 126.820 1.00 77.01 247 ILE C O 1
ATOM 6831 N N . TYR C 2 248 ? 161.467 109.404 128.397 1.00 74.57 248 TYR C N 1
ATOM 6832 C CA . TYR C 2 248 ? 162.490 109.214 129.418 1.00 76.70 248 TYR C CA 1
ATOM 6833 C C . TYR C 2 248 ? 163.392 108.036 129.078 1.00 80.48 248 TYR C C 1
ATOM 6834 O O . TYR C 2 248 ? 164.617 108.122 129.214 1.00 86.43 248 TYR C O 1
ATOM 6843 N N . LEU C 2 249 ? 162.802 106.925 128.631 1.00 78.10 249 LEU C N 1
ATOM 6844 C CA . LEU C 2 249 ? 163.601 105.771 128.234 1.00 80.60 249 LEU C CA 1
ATOM 6845 C C . LEU C 2 249 ? 164.555 106.134 127.106 1.00 87.13 249 LEU C C 1
ATOM 6846 O O . LEU C 2 249 ? 165.730 105.753 127.127 1.00 92.69 249 LEU C O 1
ATOM 6851 N N . HIS C 2 250 ? 164.059 106.862 126.106 1.00 85.59 250 HIS C N 1
ATOM 6852 C CA . HIS C 2 250 ? 164.892 107.223 124.963 1.00 88.17 250 HIS C CA 1
ATOM 6853 C C . HIS C 2 250 ? 166.031 108.150 125.379 1.00 91.91 250 HIS C C 1
ATOM 6854 O O . HIS C 2 250 ? 167.178 107.979 124.939 1.00 94.28 250 HIS C O 1
ATOM 6861 N N . LYS C 2 251 ? 165.743 109.127 126.243 1.00 93.78 251 LYS C N 1
ATOM 6862 C CA . LYS C 2 251 ? 166.796 110.015 126.724 1.00 96.35 251 LYS C CA 1
ATOM 6863 C C . LYS C 2 251 ? 167.829 109.248 127.540 1.00 99.45 251 LYS C C 1
ATOM 6864 O O . LYS C 2 251 ? 169.035 109.498 127.423 1.00 102.36 251 LYS C O 1
ATOM 6870 N N . ARG C 2 252 ? 167.375 108.312 128.377 1.00 98.83 252 ARG C N 1
ATOM 6871 C CA . ARG C 2 252 ? 168.308 107.481 129.131 1.00 99.07 252 ARG C CA 1
ATOM 6872 C C . ARG C 2 252 ? 169.183 106.659 128.196 1.00 105.18 252 ARG C C 1
ATOM 6873 O O . ARG C 2 252 ? 170.386 106.503 128.434 1.00 108.45 252 ARG C O 1
ATOM 6881 N N . THR C 2 253 ? 168.593 106.119 127.128 1.00 107.87 253 THR C N 1
ATOM 6882 C CA . THR C 2 253 ? 169.377 105.363 126.158 1.00 111.52 253 THR C CA 1
ATOM 6883 C C . THR C 2 253 ? 170.445 106.240 125.517 1.00 110.58 253 THR C C 1
ATOM 6884 O O . THR C 2 253 ? 171.586 105.803 125.330 1.00 111.29 253 THR C O 1
ATOM 6888 N N . ILE C 2 254 ? 170.095 107.481 125.171 1.00 107.32 254 ILE C N 1
ATOM 6889 C CA . ILE C 2 254 ? 171.099 108.391 124.620 1.00 110.47 254 ILE C CA 1
ATOM 6890 C C . ILE C 2 254 ? 172.211 108.634 125.634 1.00 113.84 254 ILE C C 1
ATOM 6891 O O . ILE C 2 254 ? 173.401 108.519 125.316 1.00 113.45 254 ILE C O 1
ATOM 6896 N N . SER C 2 255 ? 171.842 108.983 126.868 1.00 111.74 255 SER C N 1
ATOM 6897 C CA . SER C 2 255 ? 172.842 109.367 127.860 1.00 111.03 255 SER C CA 1
ATOM 6898 C C . SER C 2 255 ? 173.791 108.211 128.156 1.00 115.09 255 SER C C 1
ATOM 6899 O O . SER C 2 255 ? 174.995 108.290 127.885 1.00 118.90 255 SER C O 1
ATOM 6902 N N . ASP C 2 256 ? 173.263 107.125 128.717 1.00 116.14 256 ASP C N 1
ATOM 6903 C CA . ASP C 2 256 ? 174.054 105.934 129.027 1.00 119.03 256 ASP C CA 1
ATOM 6904 C C . ASP C 2 256 ? 173.214 104.714 128.661 1.00 118.79 256 ASP C C 1
ATOM 6905 O O . ASP C 2 256 ? 172.274 104.362 129.379 1.00 117.36 256 ASP C O 1
ATOM 6910 N N . ILE C 2 257 ? 173.556 104.078 127.545 1.00 119.72 257 ILE C N 1
ATOM 6911 C CA . ILE C 2 257 ? 172.844 102.892 127.090 1.00 116.41 257 ILE C CA 1
ATOM 6912 C C . ILE C 2 257 ? 173.274 101.682 127.911 1.00 113.94 257 ILE C C 1
ATOM 6913 O O . ILE C 2 257 ? 172.576 101.267 128.836 1.00 113.05 257 ILE C O 1
ATOM 6918 N N . VAL C 2 309 ? 168.098 93.347 131.467 1.00 110.83 309 VAL C N 1
ATOM 6919 C CA . VAL C 2 309 ? 166.909 94.150 131.212 1.00 115.40 309 VAL C CA 1
ATOM 6920 C C . VAL C 2 309 ? 167.193 95.610 131.544 1.00 115.56 309 VAL C C 1
ATOM 6921 O O . VAL C 2 309 ? 166.935 96.064 132.658 1.00 117.52 309 VAL C O 1
ATOM 6925 N N . THR C 2 310 ? 167.729 96.340 130.571 1.00 107.03 310 THR C N 1
ATOM 6926 C CA . THR C 2 310 ? 168.029 97.754 130.711 1.00 106.23 310 THR C CA 1
ATOM 6927 C C . THR C 2 310 ? 167.016 98.568 129.904 1.00 101.15 310 THR C C 1
ATOM 6928 O O . THR C 2 310 ? 166.046 98.029 129.358 1.00 98.90 310 THR C O 1
ATOM 6932 N N . GLU C 2 311 ? 167.241 99.881 129.835 1.00 96.40 311 GLU C N 1
ATOM 6933 C CA . GLU C 2 311 ? 166.290 100.758 129.159 1.00 97.19 311 GLU C CA 1
ATOM 6934 C C . GLU C 2 311 ? 166.187 100.427 127.675 1.00 96.82 311 GLU C C 1
ATOM 6935 O O . GLU C 2 311 ? 165.101 100.503 127.089 1.00 92.34 311 GLU C O 1
ATOM 6941 N N . SER C 2 312 ? 167.307 100.071 127.044 1.00 98.78 312 SER C N 1
ATOM 6942 C CA . SER C 2 312 ? 167.266 99.705 125.632 1.00 96.62 312 SER C CA 1
ATOM 6943 C C . SER C 2 312 ? 166.363 98.499 125.407 1.00 92.24 312 SER C C 1
ATOM 6944 O O . SER C 2 312 ? 165.598 98.459 124.437 1.00 93.87 312 SER C O 1
ATOM 6947 N N . VAL C 2 313 ? 166.434 97.508 126.296 1.00 89.77 313 VAL C N 1
ATOM 6948 C CA . VAL C 2 313 ? 165.574 96.335 126.169 1.00 89.61 313 VAL C CA 1
ATOM 6949 C C . VAL C 2 313 ? 164.110 96.730 126.311 1.00 86.04 313 VAL C C 1
ATOM 6950 O O . VAL C 2 313 ? 163.250 96.257 125.560 1.00 83.07 313 VAL C O 1
ATOM 6954 N N . GLN C 2 314 ? 163.800 97.590 127.282 1.00 85.48 314 GLN C N 1
ATOM 6955 C CA . GLN C 2 314 ? 162.418 98.020 127.467 1.00 79.64 314 GLN C CA 1
ATOM 6956 C C . GLN C 2 314 ? 161.904 98.752 126.235 1.00 77.60 314 GLN C C 1
ATOM 6957 O O . GLN C 2 314 ? 160.776 98.511 125.779 1.00 74.78 314 GLN C O 1
ATOM 6963 N N . LYS C 2 315 ? 162.720 99.656 125.685 1.00 79.12 315 LYS C N 1
ATOM 6964 C CA . LYS C 2 315 ? 162.324 100.373 124.479 1.00 78.67 315 LYS C CA 1
ATOM 6965 C C . LYS C 2 315 ? 162.094 99.410 123.326 1.00 75.44 315 LYS C C 1
ATOM 6966 O O . LYS C 2 315 ? 161.112 99.540 122.588 1.00 76.29 315 LYS C O 1
ATOM 6972 N N . SER C 2 316 ? 162.993 98.442 123.149 1.00 73.88 316 SER C N 1
ATOM 6973 C CA . SER C 2 316 ? 162.818 97.474 122.075 1.00 72.35 316 SER C CA 1
ATOM 6974 C C . SER C 2 316 ? 161.528 96.690 122.258 1.00 69.68 316 SER C C 1
ATOM 6975 O O . SER C 2 316 ? 160.793 96.461 121.293 1.00 75.73 316 SER C O 1
ATOM 6978 N N . ILE C 2 317 ? 161.231 96.278 123.490 1.00 70.40 317 ILE C N 1
ATOM 6979 C CA . ILE C 2 317 ? 160.011 95.516 123.740 1.00 72.44 317 ILE C CA 1
ATOM 6980 C C . ILE C 2 317 ? 158.788 96.340 123.359 1.00 63.49 317 ILE C C 1
ATOM 6981 O O . ILE C 2 317 ? 157.907 95.874 122.625 1.00 62.45 317 ILE C O 1
ATOM 6986 N N . VAL C 2 318 ? 158.715 97.579 123.850 1.00 67.53 318 VAL C N 1
ATOM 6987 C CA . VAL C 2 318 ? 157.527 98.392 123.591 1.00 66.49 318 VAL C CA 1
ATOM 6988 C C . VAL C 2 318 ? 157.398 98.683 122.101 1.00 66.07 318 VAL C C 1
ATOM 6989 O O . VAL C 2 318 ? 156.305 98.596 121.526 1.00 61.35 318 VAL C O 1
ATOM 6993 N N . GLU C 2 319 ? 158.512 99.031 121.451 1.00 69.98 319 GLU C N 1
ATOM 6994 C CA . GLU C 2 319 ? 158.474 99.349 120.029 1.00 63.34 319 GLU C CA 1
ATOM 6995 C C . GLU C 2 319 ? 158.045 98.146 119.204 1.00 63.49 319 GLU C C 1
ATOM 6996 O O . GLU C 2 319 ? 157.222 98.274 118.293 1.00 65.04 319 GLU C O 1
ATOM 7002 N N . LYS C 2 320 ? 158.606 96.970 119.493 1.00 62.68 320 LYS C N 1
ATOM 7003 C CA . LYS C 2 320 ? 158.234 95.782 118.737 1.00 61.76 320 LYS C CA 1
ATOM 7004 C C . LYS C 2 320 ? 156.770 95.439 118.951 1.00 58.21 320 LYS C C 1
ATOM 7005 O O . LYS C 2 320 ? 156.058 95.114 117.996 1.00 61.85 320 LYS C O 1
ATOM 7011 N N . SER C 2 321 ? 156.292 95.519 120.194 1.00 62.71 321 SER C N 1
ATOM 7012 C CA . SER C 2 321 ? 154.884 95.232 120.437 1.00 64.45 321 SER C CA 1
ATOM 7013 C C . SER C 2 321 ? 153.997 96.191 119.657 1.00 59.91 321 SER C C 1
ATOM 7014 O O . SER C 2 321 ? 153.023 95.770 119.019 1.00 59.72 321 SER C O 1
ATOM 7017 N N . ILE C 2 322 ? 154.333 97.483 119.674 1.00 59.26 322 ILE C N 1
ATOM 7018 C CA . ILE C 2 322 ? 153.509 98.476 118.992 1.00 58.76 322 ILE C CA 1
ATOM 7019 C C . ILE C 2 322 ? 153.511 98.226 117.490 1.00 61.89 322 ILE C C 1
ATOM 7020 O O . ILE C 2 322 ? 152.456 98.165 116.849 1.00 59.73 322 ILE C O 1
ATOM 7025 N N . CYS C 2 323 ? 154.699 98.071 116.905 1.00 61.00 323 CYS C N 1
ATOM 7026 C CA . CYS C 2 323 ? 154.812 97.879 115.468 1.00 54.31 323 CYS C CA 1
ATOM 7027 C C . CYS C 2 323 ? 154.300 96.522 115.008 1.00 56.41 323 CYS C C 1
ATOM 7028 O O . CYS C 2 323 ? 154.097 96.338 113.804 1.00 70.47 323 CYS C O 1
ATOM 7031 N N . SER C 2 324 ? 154.089 95.575 115.921 1.00 56.22 324 SER C N 1
ATOM 7032 C CA . SER C 2 324 ? 153.576 94.265 115.548 1.00 63.84 324 SER C CA 1
ATOM 7033 C C . SER C 2 324 ? 152.072 94.132 115.717 1.00 63.38 324 SER C C 1
ATOM 7034 O O . SER C 2 324 ? 151.436 93.426 114.928 1.00 64.03 324 SER C O 1
ATOM 7037 N N . VAL C 2 325 ? 151.482 94.785 116.715 1.00 64.35 325 VAL C N 1
ATOM 7038 C CA . VAL C 2 325 ? 150.044 94.648 116.924 1.00 60.25 325 VAL C CA 1
ATOM 7039 C C . VAL C 2 325 ? 149.252 95.739 116.206 1.00 58.59 325 VAL C C 1
ATOM 7040 O O . VAL C 2 325 ? 148.099 95.512 115.829 1.00 60.56 325 VAL C O 1
ATOM 7044 N N . VAL C 2 326 ? 149.843 96.913 116.002 1.00 58.63 326 VAL C N 1
ATOM 7045 C CA . VAL C 2 326 ? 149.181 98.016 115.309 1.00 57.54 326 VAL C CA 1
ATOM 7046 C C . VAL C 2 326 ? 149.532 97.894 113.815 1.00 53.66 326 VAL C C 1
ATOM 7047 O O . VAL C 2 326 ? 150.679 98.183 113.448 1.00 53.00 326 VAL C O 1
ATOM 7051 N N . PRO C 2 327 ? 148.592 97.485 112.960 1.00 52.80 327 PRO C N 1
ATOM 7052 C CA . PRO C 2 327 ? 148.969 97.188 111.571 1.00 50.50 327 PRO C CA 1
ATOM 7053 C C . PRO C 2 327 ? 148.975 98.414 110.673 1.00 53.59 327 PRO C C 1
ATOM 7054 O O . PRO C 2 327 ? 148.516 98.362 109.528 1.00 60.28 327 PRO C O 1
ATOM 7058 N N . SER C 2 328 ? 149.501 99.524 111.185 1.00 55.08 328 SER C N 1
ATOM 7059 C CA . SER C 2 328 ? 149.786 100.692 110.364 1.00 50.36 328 SER C CA 1
ATOM 7060 C C . SER C 2 328 ? 151.098 101.365 110.721 1.00 48.37 328 SER C C 1
ATOM 7061 O O . SER C 2 328 ? 151.581 102.176 109.928 1.00 46.88 328 SER C O 1
ATOM 7064 N N . ILE C 2 329 ? 151.692 101.058 111.869 1.00 50.35 329 ILE C N 1
ATOM 7065 C CA . ILE C 2 329 ? 152.896 101.723 112.348 1.00 50.45 329 ILE C CA 1
ATOM 7066 C C . ILE C 2 329 ? 154.052 100.751 112.180 1.00 48.18 329 ILE C C 1
ATOM 7067 O O . ILE C 2 329 ? 154.127 99.733 112.877 1.00 47.56 329 ILE C O 1
ATOM 7072 N N . SER C 2 330 ? 154.955 101.060 111.259 1.00 53.22 330 SER C N 1
ATOM 7073 C CA . SER C 2 330 ? 156.139 100.248 111.036 1.00 57.04 330 SER C CA 1
ATOM 7074 C C . SER C 2 330 ? 157.341 100.730 111.837 1.00 50.26 330 SER C C 1
ATOM 7075 O O . SER C 2 330 ? 158.397 100.092 111.787 1.00 56.29 330 SER C O 1
ATOM 7078 N N . LYS C 2 331 ? 157.210 101.834 112.567 1.00 39.42 331 LYS C N 1
ATOM 7079 C CA . LYS C 2 331 ? 158.320 102.374 113.336 1.00 48.62 331 LYS C CA 1
ATOM 7080 C C . LYS C 2 331 ? 157.800 103.482 114.236 1.00 50.59 331 LYS C C 1
ATOM 7081 O O . LYS C 2 331 ? 156.985 104.297 113.807 1.00 53.59 331 LYS C O 1
ATOM 7087 N N . ILE C 2 332 ? 158.264 103.497 115.482 1.00 56.55 332 ILE C N 1
ATOM 7088 C CA . ILE C 2 332 ? 157.989 104.582 116.416 1.00 56.71 332 ILE C CA 1
ATOM 7089 C C . ILE C 2 332 ? 159.309 105.005 117.033 1.00 55.98 332 ILE C C 1
ATOM 7090 O O . ILE C 2 332 ? 160.110 104.155 117.436 1.00 57.96 332 ILE C O 1
ATOM 7095 N N . TRP C 2 333 ? 159.537 106.312 117.104 1.00 57.43 333 TRP C N 1
ATOM 7096 C CA . TRP C 2 333 ? 160.756 106.828 117.705 1.00 61.28 333 TRP C CA 1
ATOM 7097 C C . TRP C 2 333 ? 160.473 108.202 118.295 1.00 66.21 333 TRP C C 1
ATOM 7098 O O . TRP C 2 333 ? 159.365 108.735 118.190 1.00 65.42 333 TRP C O 1
ATOM 7109 N N . VAL C 2 334 ? 161.489 108.762 118.943 1.00 70.41 334 VAL C N 1
ATOM 7110 C CA . VAL C 2 334 ? 161.406 110.062 119.594 1.00 72.24 334 VAL C CA 1
ATOM 7111 C C . VAL C 2 334 ? 162.415 110.984 118.929 1.00 78.16 334 VAL C C 1
ATOM 7112 O O . VAL C 2 334 ? 163.604 110.656 118.846 1.00 75.70 334 VAL C O 1
ATOM 7116 N N . GLU C 2 335 ? 161.937 112.129 118.455 1.00 84.68 335 GLU C N 1
ATOM 7117 C CA . GLU C 2 335 ? 162.770 113.122 117.794 1.00 88.69 335 GLU C CA 1
ATOM 7118 C C . GLU C 2 335 ? 162.964 114.311 118.723 1.00 94.03 335 GLU C C 1
ATOM 7119 O O . GLU C 2 335 ? 161.990 114.865 119.244 1.00 89.73 335 GLU C O 1
ATOM 7125 N N . MET C 2 336 ? 164.220 114.690 118.930 1.00 99.84 336 MET C N 1
ATOM 7126 C CA . MET C 2 336 ? 164.553 115.836 119.763 1.00 101.76 336 MET C CA 1
ATOM 7127 C C . MET C 2 336 ? 163.996 117.125 119.165 1.00 103.99 336 MET C C 1
ATOM 7128 O O . MET C 2 336 ? 164.687 118.140 119.098 1.00 103.75 336 MET C O 1
ATOM 7133 N N . GLY C 2 339 ? 163.527 120.612 119.525 1.00 91.60 339 GLY C N 1
ATOM 7134 C CA .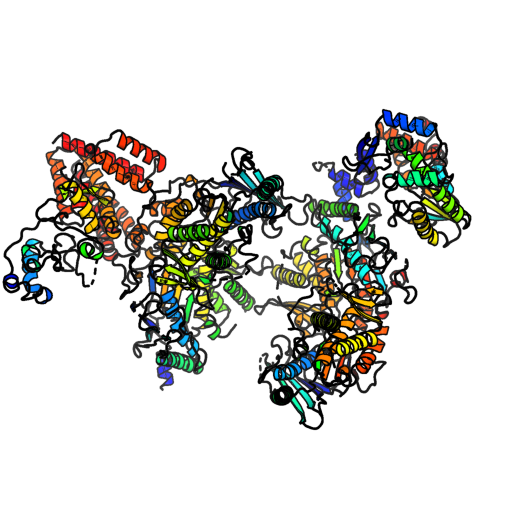 GLY C 2 339 ? 163.874 120.400 120.918 1.00 97.77 339 GLY C CA 1
ATOM 7135 C C . GLY C 2 339 ? 162.658 120.289 121.816 1.00 98.39 339 GLY C C 1
ATOM 7136 O O . GLY C 2 339 ? 162.579 120.955 122.848 1.00 98.30 339 GLY C O 1
ATOM 7137 N N . SER C 2 340 ? 161.703 119.441 121.420 1.00 97.57 340 SER C N 1
ATOM 7138 C CA . SER C 2 340 ? 160.486 119.259 122.200 1.00 94.44 340 SER C CA 1
ATOM 7139 C C . SER C 2 340 ? 160.071 117.795 122.314 1.00 93.38 340 SER C C 1
ATOM 7140 O O . SER C 2 340 ? 158.979 117.519 122.828 1.00 91.49 340 SER C O 1
ATOM 7143 N N . ASP C 2 341 ? 160.896 116.853 121.856 1.00 95.76 341 ASP C N 1
ATOM 7144 C CA . ASP C 2 341 ? 160.677 115.424 122.081 1.00 89.27 341 ASP C CA 1
ATOM 7145 C C . ASP C 2 341 ? 159.325 114.976 121.514 1.00 85.90 341 ASP C C 1
ATOM 7146 O O . ASP C 2 341 ? 158.393 114.619 122.237 1.00 81.86 341 ASP C O 1
ATOM 7151 N N . LEU C 2 342 ? 159.241 115.023 120.187 1.00 81.65 342 LEU C N 1
ATOM 7152 C CA . LEU C 2 342 ? 158.054 114.548 119.491 1.00 78.72 342 LEU C CA 1
ATOM 7153 C C . LEU C 2 342 ? 158.087 113.032 119.346 1.00 74.98 342 LEU C C 1
ATOM 7154 O O . LEU C 2 342 ? 159.149 112.435 119.155 1.00 73.80 342 LEU C O 1
ATOM 7159 N N . VAL C 2 343 ? 156.913 112.414 119.432 1.00 69.80 343 VAL C N 1
ATOM 7160 C CA . VAL C 2 343 ? 156.759 110.989 119.165 1.00 62.46 343 VAL C CA 1
ATOM 7161 C C . VAL C 2 343 ? 156.364 110.843 117.699 1.00 61.26 343 VAL C C 1
ATOM 7162 O O . VAL C 2 343 ? 155.265 111.236 117.302 1.00 63.30 343 VAL C O 1
ATOM 7166 N N . LYS C 2 344 ? 157.260 110.276 116.896 1.00 66.56 344 LYS C N 1
ATOM 7167 C CA . LYS C 2 344 ? 157.059 110.131 115.461 1.00 59.82 344 LYS C CA 1
ATOM 7168 C C . LYS C 2 344 ? 156.779 108.673 115.129 1.00 57.72 344 LYS C C 1
ATOM 7169 O O . LYS C 2 344 ? 157.523 107.781 115.554 1.00 59.81 344 LYS C O 1
ATOM 7175 N N . VAL C 2 345 ? 155.717 108.436 114.363 1.00 50.60 345 VAL C N 1
ATOM 7176 C CA . VAL C 2 345 ? 155.322 107.098 113.945 1.00 46.13 345 VAL C CA 1
ATOM 7177 C C . VAL C 2 345 ? 155.231 107.078 112.427 1.00 45.84 345 VAL C C 1
ATOM 7178 O O . VAL C 2 345 ? 154.669 107.998 111.822 1.00 52.13 345 VAL C O 1
ATOM 7182 N N . THR C 2 346 ? 155.789 106.038 111.814 1.00 44.95 346 THR C N 1
ATOM 7183 C CA . THR C 2 346 ? 155.671 105.830 110.373 1.00 44.18 346 THR C CA 1
ATOM 7184 C C . THR C 2 346 ? 154.318 105.184 110.108 1.00 41.50 346 THR C C 1
ATOM 7185 O O . THR C 2 346 ? 154.187 103.962 110.045 1.00 45.86 346 THR C O 1
ATOM 7189 N N . ASN C 2 347 ? 153.296 106.019 109.957 1.00 43.82 347 ASN C N 1
ATOM 7190 C CA . ASN C 2 347 ? 151.946 105.552 109.682 1.00 46.33 347 ASN C CA 1
ATOM 7191 C C . ASN C 2 347 ? 151.741 105.482 108.174 1.00 55.66 347 ASN C C 1
ATOM 7192 O O . ASN C 2 347 ? 151.912 106.485 107.471 1.00 53.04 347 ASN C O 1
ATOM 7197 N N . ASP C 2 348 ? 151.386 104.297 107.681 1.00 58.63 348 ASP C N 1
ATOM 7198 C CA . ASP C 2 348 ? 151.136 104.087 106.257 1.00 51.76 348 ASP C CA 1
ATOM 7199 C C . ASP C 2 348 ? 152.284 104.633 105.413 1.00 52.81 348 ASP C C 1
ATOM 7200 O O . ASP C 2 348 ? 152.082 105.209 104.343 1.00 61.83 348 ASP C O 1
ATOM 7205 N N . GLY C 2 349 ? 153.508 104.454 105.907 1.00 51.35 349 GLY C N 1
ATOM 7206 C CA . GLY C 2 349 ? 154.698 104.825 105.176 1.00 53.35 349 GLY C CA 1
ATOM 7207 C C . GLY C 2 349 ? 155.147 106.259 105.348 1.00 57.54 349 GLY C C 1
ATOM 7208 O O . GLY C 2 349 ? 156.226 106.612 104.855 1.00 63.29 349 GLY C O 1
ATOM 7209 N N . HIS C 2 350 ? 154.371 107.096 106.032 1.00 55.83 350 HIS C N 1
ATOM 7210 C CA . HIS C 2 350 ? 154.693 108.507 106.197 1.00 52.22 350 HIS C CA 1
ATOM 7211 C C . HIS C 2 350 ? 154.894 108.823 107.672 1.00 52.68 350 HIS C C 1
ATOM 7212 O O . HIS C 2 350 ? 154.120 108.377 108.523 1.00 53.53 350 HIS C O 1
ATOM 7219 N N . ASP C 2 351 ? 155.937 109.593 107.969 1.00 52.17 351 ASP C N 1
ATOM 7220 C CA . ASP C 2 351 ? 156.285 109.934 109.346 1.00 49.65 351 ASP C CA 1
ATOM 7221 C C . ASP C 2 351 ? 155.341 111.021 109.839 1.00 45.25 351 ASP C C 1
ATOM 7222 O O . ASP C 2 351 ? 155.479 112.192 109.480 1.00 54.23 351 ASP C O 1
ATOM 7227 N N . VAL C 2 352 ? 154.378 110.637 110.673 1.00 45.00 352 VAL C N 1
ATOM 7228 C CA . VAL C 2 352 ? 153.438 111.584 111.259 1.00 46.71 352 VAL C CA 1
ATOM 7229 C C . VAL C 2 352 ? 153.642 111.596 112.767 1.00 53.34 352 VAL C C 1
ATOM 7230 O O . VAL C 2 352 ? 154.481 110.860 113.298 1.00 64.13 352 VAL C O 1
ATOM 7234 N N . THR C 2 353 ? 152.893 112.444 113.464 1.00 48.65 353 THR C N 1
ATOM 7235 C CA . THR C 2 353 ? 152.912 112.505 114.917 1.00 47.57 353 THR C CA 1
ATOM 7236 C C . THR C 2 353 ? 151.572 112.035 115.466 1.00 49.44 353 THR C C 1
ATOM 7237 O O . THR C 2 353 ? 150.628 111.761 114.723 1.00 48.93 353 THR C O 1
ATOM 7241 N N . ILE C 2 354 ? 151.500 111.943 116.795 1.00 44.65 354 ILE C N 1
ATOM 7242 C CA . ILE C 2 354 ? 150.297 111.413 117.430 1.00 46.59 354 ILE C CA 1
ATOM 7243 C C . ILE C 2 354 ? 149.102 112.311 117.147 1.00 49.81 354 ILE C C 1
ATOM 7244 O O . ILE C 2 354 ? 147.957 111.844 117.120 1.00 46.73 354 ILE C O 1
ATOM 7249 N N . ASP C 2 355 ? 149.338 113.609 116.946 1.00 56.85 355 ASP C N 1
ATOM 7250 C CA . ASP C 2 355 ? 148.261 114.493 116.511 1.00 53.87 355 ASP C CA 1
ATOM 7251 C C . ASP C 2 355 ? 147.844 114.183 115.081 1.00 51.20 355 ASP C C 1
ATOM 7252 O O . ASP C 2 355 ? 146.647 114.118 114.778 1.00 51.97 355 ASP C O 1
ATOM 7257 N N . GLN C 2 356 ? 148.814 113.993 114.191 1.00 50.46 356 GLN C N 1
ATOM 7258 C CA . GLN C 2 356 ? 148.536 113.632 112.802 1.00 44.61 356 GLN C CA 1
ATOM 7259 C C . GLN C 2 356 ? 148.383 112.116 112.680 1.00 49.72 356 GLN C C 1
ATOM 7260 O O . GLN C 2 356 ? 149.086 111.437 111.933 1.00 52.67 356 GLN C O 1
ATOM 7266 N N . LEU C 2 357 ? 147.433 111.593 113.451 1.00 49.41 357 LEU C N 1
ATOM 7267 C CA . LEU C 2 357 ? 147.132 110.172 113.482 1.00 47.75 357 LEU C CA 1
ATOM 7268 C C . LEU C 2 357 ? 145.628 110.016 113.618 1.00 44.80 357 LEU C C 1
ATOM 7269 O O . LEU C 2 357 ? 144.984 110.780 114.339 1.00 51.53 357 LEU C O 1
ATOM 7274 N N . SER C 2 358 ? 145.073 109.028 112.924 1.00 38.81 358 SER C N 1
ATOM 7275 C CA . SER C 2 358 ? 143.635 108.825 112.948 1.00 37.15 358 SER C CA 1
ATOM 7276 C C . SER C 2 358 ? 143.153 108.609 114.381 1.00 39.09 358 SER C C 1
ATOM 7277 O O . SER C 2 358 ? 143.936 108.435 115.316 1.00 39.79 358 SER C O 1
ATOM 7280 N N . ASP C 2 359 ? 141.833 108.632 114.547 1.00 37.38 359 ASP C N 1
ATOM 7281 C CA . ASP C 2 359 ? 141.234 108.384 115.849 1.00 43.88 359 ASP C CA 1
ATOM 7282 C C . ASP C 2 359 ? 141.254 106.912 116.239 1.00 45.44 359 ASP C C 1
ATOM 7283 O O . ASP C 2 359 ? 141.050 106.600 117.416 1.00 39.65 359 ASP C O 1
ATOM 7288 N N . GLY C 2 360 ? 141.487 106.009 115.292 1.00 44.66 360 GLY C N 1
ATOM 7289 C CA . GLY C 2 360 ? 141.573 104.596 115.596 1.00 32.88 360 GLY C CA 1
ATOM 7290 C C . GLY C 2 360 ? 143.008 104.139 115.692 1.00 36.64 360 GLY C C 1
ATOM 7291 O O . GLY C 2 360 ? 143.341 103.259 116.489 1.00 48.78 360 GLY C O 1
ATOM 7292 N N . GLN C 2 361 ? 143.869 104.729 114.867 1.00 34.48 361 GLN C N 1
ATOM 7293 C CA . GLN C 2 361 ? 145.291 104.431 114.956 1.00 37.07 361 GLN C CA 1
ATOM 7294 C C . GLN C 2 361 ? 145.850 104.867 116.303 1.00 39.32 361 GLN C C 1
ATOM 7295 O O . GLN C 2 361 ? 146.579 104.112 116.960 1.00 48.84 361 GLN C O 1
ATOM 7301 N N . ARG C 2 362 ? 145.483 106.069 116.752 1.00 42.69 362 ARG C N 1
ATOM 7302 C CA . ARG C 2 362 ? 145.992 106.577 118.020 1.00 42.63 362 ARG C CA 1
ATOM 7303 C C . ARG C 2 362 ? 145.365 105.854 119.207 1.00 38.92 362 ARG C C 1
ATOM 7304 O O . ARG C 2 362 ? 146.043 105.598 120.204 1.00 38.52 362 ARG C O 1
ATOM 7312 N N . VAL C 2 363 ? 144.077 105.516 119.127 1.00 40.71 363 VAL C N 1
ATOM 7313 C CA . VAL C 2 363 ? 143.428 104.842 120.249 1.00 36.77 363 VAL C CA 1
ATOM 7314 C C . VAL C 2 363 ? 143.980 103.433 120.426 1.00 44.65 363 VAL C C 1
ATOM 7315 O O . VAL C 2 363 ? 144.225 102.984 121.554 1.00 52.70 363 VAL C O 1
ATOM 7319 N N . PHE C 2 364 ? 144.168 102.704 119.328 1.00 40.93 364 PHE C N 1
ATOM 7320 C CA . PHE C 2 364 ? 144.792 101.392 119.428 1.00 41.44 364 PHE C CA 1
ATOM 7321 C C . PHE C 2 364 ? 146.230 101.512 119.911 1.00 41.77 364 PHE C C 1
ATOM 7322 O O . PHE C 2 364 ? 146.683 100.715 120.744 1.00 46.17 364 PHE C O 1
ATOM 7330 N N . LEU C 2 365 ? 146.965 102.505 119.404 1.00 38.06 365 LEU C N 1
ATOM 7331 C CA . LEU C 2 365 ? 148.313 102.738 119.905 1.00 37.26 365 LEU C CA 1
ATOM 7332 C C . LEU C 2 365 ? 148.297 102.962 121.410 1.00 49.13 365 LEU C C 1
ATOM 7333 O O . LEU C 2 365 ? 149.172 102.470 122.127 1.00 55.59 365 LEU C O 1
ATOM 7338 N N . SER C 2 366 ? 147.308 103.704 121.905 1.00 51.73 366 SER C N 1
ATOM 7339 C CA . SER C 2 366 ? 147.200 103.944 123.339 1.00 39.86 366 SER C CA 1
ATOM 7340 C C . SER C 2 366 ? 146.943 102.646 124.090 1.00 41.42 366 SER C C 1
ATOM 7341 O O . SER C 2 366 ? 147.663 102.304 125.036 1.00 47.72 366 SER C O 1
ATOM 7344 N N . LEU C 2 367 ? 145.916 101.904 123.673 1.00 39.41 367 LEU C N 1
ATOM 7345 C CA . LEU C 2 367 ? 145.533 100.691 124.387 1.00 41.73 367 LEU C CA 1
ATOM 7346 C C . LEU C 2 367 ? 146.622 99.633 124.333 1.00 35.29 367 LEU C C 1
ATOM 7347 O O . LEU C 2 367 ? 146.612 98.706 125.148 1.00 31.56 367 LEU C O 1
ATOM 7352 N N . VAL C 2 368 ? 147.556 99.743 123.394 1.00 44.88 368 VAL C N 1
ATOM 7353 C CA . VAL C 2 368 ? 148.666 98.799 123.318 1.00 46.22 368 VAL C CA 1
ATOM 7354 C C . VAL C 2 368 ? 149.860 99.278 124.129 1.00 41.68 368 VAL C C 1
ATOM 7355 O O . VAL C 2 368 ? 150.427 98.525 124.927 1.00 42.12 368 VAL C O 1
ATOM 7359 N N . ALA C 2 369 ? 150.274 100.528 123.920 1.00 40.68 369 ALA C N 1
ATOM 7360 C CA . ALA C 2 369 ? 151.457 101.044 124.592 1.00 43.60 369 ALA C CA 1
ATOM 7361 C C . ALA C 2 369 ? 151.245 101.162 126.093 1.00 47.94 369 ALA C C 1
ATOM 7362 O O . ALA C 2 369 ? 152.201 101.012 126.862 1.00 51.13 369 ALA C O 1
ATOM 7364 N N . ASP C 2 370 ? 150.014 101.422 126.534 1.00 49.04 370 ASP C N 1
ATOM 7365 C CA . ASP C 2 370 ? 149.752 101.451 127.966 1.00 45.04 370 ASP C CA 1
ATOM 7366 C C . ASP C 2 370 ? 150.066 100.101 128.596 1.00 39.74 370 ASP C C 1
ATOM 7367 O O . ASP C 2 370 ? 150.780 100.023 129.602 1.00 44.82 370 ASP C O 1
ATOM 7372 N N . LEU C 2 371 ? 149.559 99.020 127.999 1.00 44.10 371 LEU C N 1
ATOM 7373 C CA . LEU C 2 371 ? 149.849 97.687 128.516 1.00 38.65 371 LEU C CA 1
ATOM 7374 C C . LEU C 2 371 ? 151.330 97.367 128.410 1.00 35.26 371 LEU C C 1
ATOM 7375 O O . LEU C 2 371 ? 151.905 96.753 129.315 1.00 44.68 371 LEU C O 1
ATOM 7380 N N . ALA C 2 372 ? 151.963 97.747 127.302 1.00 40.90 372 ALA C N 1
ATOM 7381 C CA . ALA C 2 372 ? 153.391 97.495 127.162 1.00 41.70 372 ALA C CA 1
ATOM 7382 C C . ALA C 2 372 ? 154.161 98.125 128.314 1.00 42.65 372 ALA C C 1
ATOM 7383 O O . ALA C 2 372 ? 154.992 97.471 128.955 1.00 48.16 372 ALA C O 1
ATOM 7385 N N . ARG C 2 373 ? 153.879 99.397 128.604 1.00 44.95 373 ARG C N 1
ATOM 7386 C CA . ARG C 2 373 ? 154.542 100.077 129.711 1.00 48.21 373 ARG C CA 1
ATOM 7387 C C . ARG C 2 373 ? 154.245 99.390 131.037 1.00 52.76 373 ARG C C 1
ATOM 7388 O O . ARG C 2 373 ? 155.160 99.103 131.823 1.00 55.89 373 ARG C O 1
ATOM 7396 N N . ARG C 2 374 ? 152.965 99.121 131.306 1.00 49.54 374 ARG C N 1
ATOM 7397 C CA . ARG C 2 374 ? 152.587 98.541 132.589 1.00 47.83 374 ARG C CA 1
ATOM 7398 C C . ARG C 2 374 ? 153.310 97.223 132.815 1.00 50.18 374 ARG C C 1
ATOM 7399 O O . ARG C 2 374 ? 153.872 96.984 133.889 1.00 52.00 374 ARG C O 1
ATOM 7407 N N . MET C 2 375 ? 153.323 96.360 131.803 1.00 48.83 375 MET C N 1
ATOM 7408 C CA . MET C 2 375 ? 153.888 95.034 131.980 1.00 43.22 375 MET C CA 1
ATOM 7409 C C . MET C 2 375 ? 155.408 95.063 131.988 1.00 48.64 375 MET C C 1
ATOM 7410 O O . MET C 2 375 ? 156.031 94.255 132.683 1.00 57.07 375 MET C O 1
ATOM 7415 N N . VAL C 2 376 ? 156.027 95.974 131.233 1.00 48.95 376 VAL C N 1
ATOM 7416 C CA . VAL C 2 376 ? 157.473 96.132 131.330 1.00 51.63 376 VAL C CA 1
ATOM 7417 C C . VAL C 2 376 ? 157.856 96.555 132.739 1.00 55.71 376 VAL C C 1
ATOM 7418 O O . VAL C 2 376 ? 158.886 96.128 133.275 1.00 60.91 376 VAL C O 1
ATOM 7422 N N . MET C 2 377 ? 157.035 97.402 133.363 1.00 54.82 377 MET C N 1
ATOM 7423 C CA . MET C 2 377 ? 157.363 97.882 134.701 1.00 59.49 377 MET C CA 1
ATOM 7424 C C . MET C 2 377 ? 157.079 96.834 135.776 1.00 53.23 377 MET C C 1
ATOM 7425 O O . MET C 2 377 ? 157.845 96.715 136.737 1.00 54.05 377 MET C O 1
ATOM 7430 N N . LEU C 2 378 ? 156.003 96.060 135.632 1.00 52.29 378 LEU C N 1
ATOM 7431 C CA . LEU C 2 378 ? 155.613 95.075 136.638 1.00 52.27 378 LEU C CA 1
ATOM 7432 C C . LEU C 2 378 ? 156.208 93.689 136.415 1.00 53.50 378 LEU C C 1
ATOM 7433 O O . LEU C 2 378 ? 155.878 92.770 137.170 1.00 51.81 378 LEU C O 1
ATOM 7438 N N . ASN C 2 379 ? 157.057 93.505 135.408 1.00 57.98 379 ASN C N 1
ATOM 7439 C CA . ASN C 2 379 ? 157.744 92.233 135.177 1.00 50.92 379 ASN C CA 1
ATOM 7440 C C . ASN C 2 379 ? 159.224 92.491 134.918 1.00 55.78 379 ASN C C 1
ATOM 7441 O O . ASN C 2 379 ? 159.742 92.209 133.834 1.00 62.16 379 ASN C O 1
ATOM 7446 N N . PRO C 2 380 ? 159.942 93.026 135.910 1.00 57.00 380 PRO C N 1
ATOM 7447 C CA . PRO C 2 380 ? 161.354 93.377 135.698 1.00 62.98 380 PRO C CA 1
ATOM 7448 C C . PRO C 2 380 ? 162.303 92.192 135.658 1.00 65.04 380 PRO C C 1
ATOM 7449 O O . PRO C 2 380 ? 163.490 92.390 135.369 1.00 67.83 380 PRO C O 1
ATOM 7453 N N . LEU C 2 381 ? 161.833 90.976 135.940 1.00 64.99 381 LEU C N 1
ATOM 7454 C CA . LEU C 2 381 ? 162.699 89.805 135.936 1.00 65.86 381 LEU C CA 1
ATOM 7455 C C . LEU C 2 381 ? 162.550 88.950 134.687 1.00 71.22 381 LEU C C 1
ATOM 7456 O O . LEU C 2 381 ? 163.483 88.214 134.347 1.00 69.78 381 LEU C O 1
ATOM 7461 N N . LEU C 2 382 ? 161.413 89.027 134.002 1.00 71.67 382 LEU C N 1
ATOM 7462 C CA . LEU C 2 382 ? 161.233 88.280 132.766 1.00 65.18 382 LEU C CA 1
ATOM 7463 C C . LEU C 2 382 ? 162.141 88.833 131.676 1.00 69.48 382 LEU C C 1
ATOM 7464 O O . LEU C 2 382 ? 162.303 90.048 131.538 1.00 72.25 382 LEU C O 1
ATOM 7469 N N . GLU C 2 383 ? 162.744 87.930 130.899 1.00 73.33 383 GLU C N 1
ATOM 7470 C CA . GLU C 2 383 ? 163.521 88.361 129.744 1.00 76.84 383 GLU C CA 1
ATOM 7471 C C . GLU C 2 383 ? 162.626 88.902 128.636 1.00 73.13 383 GLU C C 1
ATOM 7472 O O . GLU C 2 383 ? 163.102 89.657 127.782 1.00 70.17 383 GLU C O 1
ATOM 7478 N N . ASN C 2 384 ? 161.346 88.533 128.637 1.00 73.94 384 ASN C N 1
ATOM 7479 C CA . ASN C 2 384 ? 160.343 89.085 127.729 1.00 73.54 384 ASN C CA 1
ATOM 7480 C C . ASN C 2 384 ? 159.180 89.534 128.603 1.00 67.05 384 ASN C C 1
ATOM 7481 O O . ASN C 2 384 ? 158.240 88.765 128.846 1.00 59.92 384 ASN C O 1
ATOM 7486 N N . PRO C 2 385 ? 159.216 90.769 129.109 1.00 63.82 385 PRO C N 1
ATOM 7487 C CA . PRO C 2 385 ? 158.195 91.193 130.082 1.00 61.77 385 PRO C CA 1
ATOM 7488 C C . PRO C 2 385 ? 156.774 91.106 129.561 1.00 58.94 385 PRO C C 1
ATOM 7489 O O . PRO C 2 385 ? 155.838 91.085 130.368 1.00 50.89 385 PRO C O 1
ATOM 7493 N N . LEU C 2 386 ? 156.576 91.056 128.245 1.00 60.21 386 LEU C N 1
ATOM 7494 C CA . LEU C 2 386 ? 155.228 90.963 127.703 1.00 63.53 386 LEU C CA 1
ATOM 7495 C C . LEU C 2 386 ? 154.558 89.632 128.021 1.00 61.40 386 LEU C C 1
ATOM 7496 O O . LEU C 2 386 ? 153.349 89.501 127.807 1.00 61.66 386 LEU C O 1
ATOM 7501 N N . GLU C 2 387 ? 155.308 88.652 128.522 1.00 57.91 387 GLU C N 1
ATOM 7502 C CA . GLU C 2 387 ? 154.768 87.346 128.877 1.00 63.71 387 GLU C CA 1
ATOM 7503 C C . GLU C 2 387 ? 154.156 87.310 130.271 1.00 69.48 387 GLU C C 1
ATOM 7504 O O . GLU C 2 387 ? 153.593 86.280 130.651 1.00 73.05 387 GLU C O 1
ATOM 7510 N N . GLY C 2 388 ? 154.245 88.395 131.036 1.00 68.55 388 GLY C N 1
ATOM 7511 C CA . GLY C 2 388 ? 153.743 88.409 132.396 1.00 60.70 388 GLY C CA 1
ATOM 7512 C C . GLY C 2 388 ? 152.270 88.074 132.493 1.00 61.39 388 GLY C C 1
ATOM 7513 O O . GLY C 2 388 ? 151.620 87.810 131.479 1.00 59.93 388 GLY C O 1
ATOM 7514 N N . ARG C 2 389 ? 151.734 88.078 133.707 1.00 56.45 389 ARG C N 1
ATOM 7515 C CA . ARG C 2 389 ? 150.358 87.686 133.972 1.00 54.20 389 ARG C CA 1
ATOM 7516 C C . ARG C 2 389 ? 149.531 88.908 134.356 1.00 51.71 389 ARG C C 1
ATOM 7517 O O . ARG C 2 389 ? 150.025 90.037 134.407 1.00 42.09 389 ARG C O 1
ATOM 7525 N N . GLY C 2 390 ? 148.252 88.666 134.634 1.00 47.83 390 GLY C N 1
ATOM 7526 C CA . GLY C 2 390 ? 147.347 89.726 135.032 1.00 49.59 390 GLY C CA 1
ATOM 7527 C C . GLY C 2 390 ? 145.972 89.576 134.420 1.00 49.65 390 GLY C C 1
ATOM 7528 O O . GLY C 2 390 ? 145.690 88.574 133.759 1.00 50.87 390 GLY C O 1
ATOM 7529 N N . ILE C 2 391 ? 145.105 90.559 134.641 1.00 49.44 391 ILE C N 1
ATOM 7530 C CA . ILE C 2 391 ? 143.792 90.615 134.012 1.00 44.45 391 ILE C CA 1
ATOM 7531 C C . ILE C 2 391 ? 143.664 91.955 133.304 1.00 51.02 391 ILE C C 1
ATOM 7532 O O . ILE C 2 391 ? 143.850 93.014 133.919 1.00 54.53 391 ILE C O 1
ATOM 7537 N N . VAL C 2 392 ? 143.344 91.906 132.014 1.00 51.51 392 VAL C N 1
ATOM 7538 C CA . VAL C 2 392 ? 143.195 93.094 131.188 1.00 39.25 392 VAL C CA 1
ATOM 7539 C C . VAL C 2 392 ? 141.792 93.067 130.607 1.00 41.41 392 VAL C C 1
ATOM 7540 O O . VAL C 2 392 ? 141.397 92.083 129.969 1.00 44.77 392 VAL C O 1
ATOM 7544 N N . LEU C 2 393 ? 141.043 94.138 130.829 1.00 41.70 393 LEU C N 1
ATOM 7545 C CA . LEU C 2 393 ? 139.682 94.267 130.336 1.00 38.68 393 LEU C CA 1
ATOM 7546 C C . LEU C 2 393 ? 139.624 95.345 129.267 1.00 38.15 393 LEU C C 1
ATOM 7547 O O . LEU C 2 393 ? 140.233 96.408 129.413 1.00 38.80 393 LEU C O 1
ATOM 7552 N N . ILE C 2 394 ? 138.896 95.062 128.190 1.00 46.52 394 ILE C N 1
ATOM 7553 C CA . ILE C 2 394 ? 138.760 95.994 127.075 1.00 37.08 394 ILE C CA 1
ATOM 7554 C C . ILE C 2 394 ? 137.293 96.034 126.670 1.00 38.34 394 ILE C C 1
ATOM 7555 O O . ILE C 2 394 ? 136.762 95.044 126.158 1.00 35.08 394 ILE C O 1
ATOM 7560 N N . ASP C 2 395 ? 136.646 97.176 126.882 1.00 39.93 395 ASP C N 1
ATOM 7561 C CA . ASP C 2 395 ? 135.261 97.378 126.486 1.00 43.14 395 ASP C CA 1
ATOM 7562 C C . ASP C 2 395 ? 135.203 97.993 125.094 1.00 46.88 395 ASP C C 1
ATOM 7563 O O . ASP C 2 395 ? 135.960 98.916 124.779 1.00 44.77 395 ASP C O 1
ATOM 7568 N N . GLU C 2 396 ? 134.299 97.477 124.264 1.00 47.05 396 GLU C N 1
ATOM 7569 C CA . GLU C 2 396 ? 134.162 97.917 122.877 1.00 41.16 396 GLU C CA 1
ATOM 7570 C C . GLU C 2 396 ? 135.534 97.979 122.201 1.00 44.14 396 GLU C C 1
ATOM 7571 O O . GLU C 2 396 ? 136.059 99.041 121.868 1.00 48.15 396 GLU C O 1
ATOM 7577 N N . ILE C 2 397 ? 136.116 96.789 122.038 1.00 45.46 397 ILE C N 1
ATOM 7578 C CA . ILE C 2 397 ? 137.462 96.686 121.484 1.00 41.53 397 ILE C CA 1
ATOM 7579 C C . ILE C 2 397 ? 137.521 97.244 120.069 1.00 42.38 397 ILE C C 1
ATOM 7580 O O . ILE C 2 397 ? 138.573 97.720 119.628 1.00 46.05 397 ILE C O 1
ATOM 7585 N N . GLU C 2 398 ? 136.412 97.197 119.335 1.00 37.66 398 GLU C N 1
ATOM 7586 C CA . GLU C 2 398 ? 136.382 97.636 117.945 1.00 38.80 398 GLU C CA 1
ATOM 7587 C C . GLU C 2 398 ? 136.220 99.147 117.804 1.00 42.47 398 GLU C C 1
ATOM 7588 O O . GLU C 2 398 ? 135.948 99.627 116.699 1.00 53.67 398 GLU C O 1
ATOM 7594 N N . LEU C 2 399 ? 136.400 99.897 118.887 1.00 37.26 399 LEU C N 1
ATOM 7595 C CA . LEU C 2 399 ? 136.152 101.331 118.875 1.00 33.61 399 LEU C CA 1
ATOM 7596 C C . LEU C 2 399 ? 137.132 102.047 117.951 1.00 42.38 399 LEU C C 1
ATOM 7597 O O . LEU C 2 399 ? 138.349 101.870 118.061 1.00 42.94 399 LEU C O 1
ATOM 7602 N N . HIS C 2 400 ? 136.592 102.877 117.053 1.00 39.37 400 HIS C N 1
ATOM 7603 C CA . HIS C 2 400 ? 137.381 103.608 116.060 1.00 30.20 400 HIS C CA 1
ATOM 7604 C C . HIS C 2 400 ? 138.164 102.676 115.141 1.00 40.02 400 HIS C C 1
ATOM 7605 O O . HIS C 2 400 ? 139.252 103.024 114.685 1.00 43.30 400 HIS C O 1
ATOM 7612 N N . LEU C 2 401 ? 137.637 101.492 114.844 1.00 39.62 401 LEU C N 1
ATOM 7613 C CA . LEU C 2 401 ? 138.368 100.508 114.054 1.00 41.67 401 LEU C CA 1
ATOM 7614 C C . LEU C 2 401 ? 137.505 100.027 112.900 1.00 45.27 401 LEU C C 1
ATOM 7615 O O . LEU C 2 401 ? 136.329 99.704 113.094 1.00 52.41 401 LEU C O 1
ATOM 7620 N N . HIS C 2 402 ? 138.092 99.983 111.704 1.00 46.56 402 HIS C N 1
ATOM 7621 C CA . HIS C 2 402 ? 137.376 99.538 110.519 1.00 45.62 402 HIS C CA 1
ATOM 7622 C C . HIS C 2 402 ? 137.359 98.015 110.440 1.00 51.51 402 HIS C C 1
ATOM 7623 O O . HIS C 2 402 ? 138.179 97.343 111.067 1.00 59.76 402 HIS C O 1
ATOM 7630 N N . PRO C 2 403 ? 136.440 97.446 109.656 1.00 48.81 403 PRO C N 1
ATOM 7631 C CA . PRO C 2 403 ? 136.216 95.993 109.732 1.00 51.24 403 PRO C CA 1
ATOM 7632 C C . PRO C 2 403 ? 137.469 95.151 109.557 1.00 53.16 403 PRO C C 1
ATOM 7633 O O . PRO C 2 403 ? 137.615 94.138 110.250 1.00 57.33 403 PRO C O 1
ATOM 7637 N N . LYS C 2 404 ? 138.381 95.527 108.661 1.00 55.65 404 LYS C N 1
ATOM 7638 C CA . LYS C 2 404 ? 139.591 94.729 108.497 1.00 53.57 404 LYS C CA 1
ATOM 7639 C C . LYS C 2 404 ? 140.392 94.685 109.790 1.00 52.36 404 LYS C C 1
ATOM 7640 O O . LYS C 2 404 ? 140.858 93.618 110.205 1.00 64.30 404 LYS C O 1
ATOM 7646 N N . TRP C 2 405 ? 140.565 95.835 110.443 1.00 48.54 405 TRP C N 1
ATOM 7647 C CA . TRP C 2 405 ? 141.341 95.868 111.677 1.00 56.18 405 TRP C CA 1
ATOM 7648 C C . TRP C 2 405 ? 140.622 95.151 112.811 1.00 51.27 405 TRP C C 1
ATOM 7649 O O . TRP C 2 405 ? 141.274 94.581 113.691 1.00 45.79 405 TRP C O 1
ATOM 7660 N N . GLN C 2 406 ? 139.289 95.163 112.808 1.00 50.23 406 GLN C N 1
ATOM 7661 C CA . GLN C 2 406 ? 138.548 94.418 113.816 1.00 49.98 406 GLN C CA 1
ATOM 7662 C C . GLN C 2 406 ? 138.858 92.930 113.747 1.00 59.08 406 GLN C C 1
ATOM 7663 O O . GLN C 2 406 ? 138.813 92.238 114.769 1.00 67.06 406 GLN C O 1
ATOM 7669 N N . GLN C 2 407 ? 139.175 92.423 112.557 1.00 57.42 407 GLN C N 1
ATOM 7670 C CA . GLN C 2 407 ? 139.328 90.991 112.342 1.00 52.37 407 GLN C CA 1
ATOM 7671 C C . GLN C 2 407 ? 140.631 90.428 112.890 1.00 56.25 407 GLN C C 1
ATOM 7672 O O . GLN C 2 407 ? 140.797 89.204 112.888 1.00 67.42 407 GLN C O 1
ATOM 7678 N N . GLU C 2 408 ? 141.560 91.270 113.349 1.00 60.40 408 GLU C N 1
ATOM 7679 C CA . GLU C 2 408 ? 142.851 90.767 113.799 1.00 63.51 408 GLU C CA 1
ATOM 7680 C C . GLU C 2 408 ? 143.355 91.425 115.079 1.00 60.07 408 GLU C C 1
ATOM 7681 O O . GLU C 2 408 ? 144.518 91.212 115.443 1.00 60.18 408 GLU C O 1
ATOM 7687 N N . VAL C 2 409 ? 142.530 92.200 115.782 1.00 55.83 409 VAL C N 1
ATOM 7688 C CA . VAL C 2 409 ? 143.000 92.880 116.988 1.00 53.49 409 VAL C CA 1
ATOM 7689 C C . VAL C 2 409 ? 143.345 91.864 118.070 1.00 60.07 409 VAL C C 1
ATOM 7690 O O . VAL C 2 409 ? 144.486 91.793 118.547 1.00 60.74 409 VAL C O 1
ATOM 7694 N N . ILE C 2 410 ? 142.358 91.058 118.466 1.00 60.54 410 ILE C N 1
ATOM 7695 C CA . ILE C 2 410 ? 142.542 90.169 119.607 1.00 56.20 410 ILE C CA 1
ATOM 7696 C C . ILE C 2 410 ? 143.678 89.193 119.343 1.00 54.71 410 ILE C C 1
ATOM 7697 O O . ILE C 2 410 ? 144.429 88.838 120.255 1.00 56.95 410 ILE C O 1
ATOM 7702 N N . LEU C 2 411 ? 143.809 88.723 118.102 1.00 52.18 411 LEU C N 1
ATOM 7703 C CA . LEU C 2 411 ? 144.833 87.728 117.802 1.00 51.56 411 LEU C CA 1
ATOM 7704 C C . LEU C 2 411 ? 146.228 88.305 118.007 1.00 55.08 411 LEU C C 1
ATOM 7705 O O . LEU C 2 411 ? 147.089 87.671 118.628 1.00 65.14 411 LEU C O 1
ATOM 7710 N N . ASN C 2 412 ? 146.470 89.517 117.505 1.00 55.91 412 ASN C N 1
ATOM 7711 C CA . ASN C 2 412 ? 147.763 90.153 117.737 1.00 55.18 412 ASN C CA 1
ATOM 7712 C C . ASN C 2 412 ? 147.981 90.422 119.220 1.00 56.92 412 ASN C C 1
ATOM 7713 O O . ASN C 2 412 ? 149.090 90.233 119.737 1.00 63.26 412 ASN C O 1
ATOM 7718 N N . LEU C 2 413 ? 146.937 90.870 119.921 1.00 55.18 413 LEU C N 1
ATOM 7719 C CA . LEU C 2 413 ? 147.064 91.093 121.358 1.00 52.97 413 LEU C CA 1
ATOM 7720 C C . LEU C 2 413 ? 147.510 89.820 122.066 1.00 52.23 413 LEU C C 1
ATOM 7721 O O . LEU C 2 413 ? 148.453 89.833 122.863 1.00 54.84 413 LEU C O 1
ATOM 7726 N N . ARG C 2 414 ? 146.839 88.705 121.778 1.00 53.94 414 ARG C N 1
ATOM 7727 C CA . ARG C 2 414 ? 147.191 87.436 122.401 1.00 51.42 414 ARG C CA 1
ATOM 7728 C C . ARG C 2 414 ? 148.573 86.973 121.969 1.00 48.56 414 ARG C C 1
ATOM 7729 O O . ARG C 2 414 ? 149.245 86.247 122.709 1.00 61.16 414 ARG C O 1
ATOM 7737 N N . SER C 2 415 ? 149.014 87.376 120.777 1.00 50.61 415 SER C N 1
ATOM 7738 C CA . SER C 2 415 ? 150.343 86.993 120.321 1.00 60.36 415 SER C CA 1
ATOM 7739 C C . SER C 2 415 ? 151.436 87.770 121.044 1.00 58.55 415 SER C C 1
ATOM 7740 O O . SER C 2 415 ? 152.535 87.242 121.246 1.00 58.96 415 SER C O 1
ATOM 7743 N N . VAL C 2 416 ? 151.167 89.021 121.435 1.00 54.36 416 VAL C N 1
ATOM 7744 C CA . VAL C 2 416 ? 152.158 89.788 122.192 1.00 55.46 416 VAL C CA 1
ATOM 7745 C C . VAL C 2 416 ? 151.959 89.677 123.696 1.00 59.30 416 VAL C C 1
ATOM 7746 O O . VAL C 2 416 ? 152.863 90.052 124.459 1.00 63.49 416 VAL C O 1
ATOM 7750 N N . PHE C 2 417 ? 150.818 89.165 124.149 1.00 57.72 417 PHE C N 1
ATOM 7751 C CA . PHE C 2 417 ? 150.523 88.984 125.570 1.00 57.71 417 PHE C CA 1
ATOM 7752 C C . PHE C 2 417 ? 150.008 87.565 125.766 1.00 59.27 417 PHE C C 1
ATOM 7753 O O . PHE C 2 417 ? 148.821 87.349 126.042 1.00 57.15 417 PHE C O 1
ATOM 7761 N N . PRO C 2 418 ? 150.884 86.567 125.624 1.00 59.56 418 PRO C N 1
ATOM 7762 C CA . PRO C 2 418 ? 150.405 85.174 125.635 1.00 55.67 418 PRO C CA 1
ATOM 7763 C C . PRO C 2 418 ? 149.676 84.786 126.907 1.00 61.19 418 PRO C C 1
ATOM 7764 O O . PRO C 2 418 ? 148.675 84.063 126.843 1.00 67.95 418 PRO C O 1
ATOM 7768 N N . ASN C 2 419 ? 150.142 85.254 128.065 1.00 62.03 419 ASN C N 1
ATOM 7769 C CA . ASN C 2 419 ? 149.658 84.750 129.343 1.00 59.99 419 ASN C CA 1
ATOM 7770 C C . ASN C 2 419 ? 148.660 85.670 130.027 1.00 61.78 419 ASN C C 1
ATOM 7771 O O . ASN C 2 419 ? 147.900 85.201 130.881 1.00 57.49 419 ASN C O 1
ATOM 7776 N N . ILE C 2 420 ? 148.642 86.958 129.682 1.00 56.42 420 ILE C N 1
ATOM 7777 C CA . ILE C 2 420 ? 147.641 87.856 130.240 1.00 46.44 420 ILE C CA 1
ATOM 7778 C C . ILE C 2 420 ? 146.260 87.292 129.970 1.00 48.03 420 ILE C C 1
ATOM 7779 O O . ILE C 2 420 ? 145.964 86.845 128.857 1.00 56.60 420 ILE C O 1
ATOM 7784 N N . GLN C 2 421 ? 145.410 87.298 130.989 1.00 41.57 421 GLN C N 1
ATOM 7785 C CA . GLN C 2 421 ? 144.001 87.020 130.777 1.00 41.65 421 GLN C CA 1
ATOM 7786 C C . GLN C 2 421 ? 143.343 88.250 130.172 1.00 46.50 421 GLN C C 1
ATOM 7787 O O . GLN C 2 421 ? 143.600 89.380 130.597 1.00 43.43 421 GLN C O 1
ATOM 7793 N N . PHE C 2 422 ? 142.506 88.027 129.162 1.00 55.24 422 PHE C N 1
ATOM 7794 C CA . PHE C 2 422 ? 141.833 89.097 128.438 1.00 53.12 422 PHE C CA 1
ATOM 7795 C C . PHE C 2 422 ? 140.332 88.907 128.568 1.00 57.85 422 PHE C C 1
ATOM 7796 O O . PHE C 2 422 ? 139.802 87.860 128.185 1.00 62.79 422 PHE C O 1
ATOM 7804 N N . ILE C 2 423 ? 139.651 89.911 129.107 1.00 54.33 423 ILE C N 1
ATOM 7805 C CA . ILE C 2 423 ? 138.195 89.955 129.119 1.00 47.14 423 ILE C CA 1
ATOM 7806 C C . ILE C 2 423 ? 137.790 91.122 128.231 1.00 48.75 423 ILE C C 1
ATOM 7807 O O . ILE C 2 423 ? 138.018 92.289 128.571 1.00 51.60 423 ILE C O 1
ATOM 7812 N N . ILE C 2 424 ? 137.194 90.810 127.086 1.00 54.67 424 ILE C N 1
ATOM 7813 C CA . ILE C 2 424 ? 136.986 91.779 126.021 1.00 44.23 424 ILE C CA 1
ATOM 7814 C C . ILE C 2 424 ? 135.515 91.768 125.644 1.00 46.84 424 ILE C C 1
ATOM 7815 O O . ILE C 2 424 ? 134.995 90.744 125.189 1.00 41.91 424 ILE C O 1
ATOM 7820 N N . THR C 2 425 ? 134.850 92.900 125.827 1.00 53.92 425 THR C N 1
ATOM 7821 C CA . THR C 2 425 ? 133.484 93.085 125.370 1.00 47.57 425 THR C CA 1
ATOM 7822 C C . THR C 2 425 ? 133.486 93.809 124.030 1.00 45.73 425 THR C C 1
ATOM 7823 O O . THR C 2 425 ? 134.433 94.517 123.678 1.00 50.18 425 THR C O 1
ATOM 7827 N N . THR C 2 426 ? 132.411 93.614 123.279 1.00 44.01 426 THR C N 1
ATOM 7828 C CA . THR C 2 426 ? 132.285 94.216 121.960 1.00 42.47 426 THR C CA 1
ATOM 7829 C C . THR C 2 426 ? 130.859 93.994 121.477 1.00 41.84 426 THR C C 1
ATOM 7830 O O . THR C 2 426 ? 130.063 93.310 122.122 1.00 39.25 426 THR C O 1
ATOM 7834 N N . HIS C 2 427 ? 130.544 94.597 120.335 1.00 44.31 427 HIS C N 1
ATOM 7835 C CA . HIS C 2 427 ? 129.214 94.507 119.756 1.00 49.61 427 HIS C CA 1
ATOM 7836 C C . HIS C 2 427 ? 129.242 94.219 118.263 1.00 48.95 427 HIS C C 1
ATOM 7837 O O . HIS C 2 427 ? 128.178 94.006 117.673 1.00 44.41 427 HIS C O 1
ATOM 7844 N N . SER C 2 428 ? 130.422 94.195 117.642 1.00 48.67 428 SER C N 1
ATOM 7845 C CA . SER C 2 428 ? 130.546 93.936 116.218 1.00 55.93 428 SER C CA 1
ATOM 7846 C C . SER C 2 428 ? 130.937 92.482 116.011 1.00 55.32 428 SER C C 1
ATOM 7847 O O . SER C 2 428 ? 132.078 92.111 116.324 1.00 55.32 428 SER C O 1
ATOM 7850 N N . PRO C 2 429 ? 130.051 91.623 115.497 1.00 56.00 429 PRO C N 1
ATOM 7851 C CA . PRO C 2 429 ? 130.401 90.200 115.340 1.00 55.47 429 PRO C CA 1
ATOM 7852 C C . PRO C 2 429 ? 131.208 89.920 114.076 1.00 53.26 429 PRO C C 1
ATOM 7853 O O . PRO C 2 429 ? 130.805 89.145 113.205 1.00 57.65 429 PRO C O 1
ATOM 7857 N N . ILE C 2 430 ? 132.367 90.571 113.962 1.00 53.73 430 ILE C N 1
ATOM 7858 C CA . ILE C 2 430 ? 133.393 90.169 113.010 1.00 59.47 430 ILE C CA 1
ATOM 7859 C C . ILE C 2 430 ? 134.764 90.044 113.652 1.00 55.30 430 ILE C C 1
ATOM 7860 O O . ILE C 2 430 ? 135.741 89.775 112.951 1.00 57.16 430 ILE C O 1
ATOM 7865 N N . VAL C 2 431 ? 134.875 90.253 114.965 1.00 56.51 431 VAL C N 1
ATOM 7866 C CA . VAL C 2 431 ? 136.078 89.862 115.690 1.00 62.42 431 VAL C CA 1
ATOM 7867 C C . VAL C 2 431 ? 135.977 88.435 116.212 1.00 58.25 431 VAL C C 1
ATOM 7868 O O . VAL C 2 431 ? 137.011 87.809 116.483 1.00 56.63 431 VAL C O 1
ATOM 7872 N N . LEU C 2 432 ? 134.761 87.905 116.355 1.00 59.24 432 LEU C N 1
ATOM 7873 C CA . LEU C 2 432 ? 134.586 86.545 116.847 1.00 61.03 432 LEU C CA 1
ATOM 7874 C C . LEU C 2 432 ? 135.094 85.511 115.851 1.00 67.75 432 LEU C C 1
ATOM 7875 O O . LEU C 2 432 ? 135.464 84.401 116.248 1.00 73.78 432 LEU C O 1
ATOM 7880 N N . SER C 2 433 ? 135.119 85.850 114.562 1.00 64.24 433 SER C N 1
ATOM 7881 C CA . SER C 2 433 ? 135.449 84.868 113.539 1.00 67.96 433 SER C CA 1
ATOM 7882 C C . SER C 2 433 ? 136.864 84.325 113.675 1.00 70.99 433 SER C C 1
ATOM 7883 O O . SER C 2 433 ? 137.169 83.287 113.076 1.00 78.27 433 SER C O 1
ATOM 7886 N N . THR C 2 434 ? 137.727 84.984 114.446 1.00 72.02 434 THR C N 1
ATOM 7887 C CA . THR C 2 434 ? 139.117 84.574 114.606 1.00 77.50 434 THR C CA 1
ATOM 7888 C C . THR C 2 434 ? 139.397 84.023 116.003 1.00 78.52 434 THR C C 1
ATOM 7889 O O . THR C 2 434 ? 140.523 84.122 116.499 1.00 74.71 434 THR C O 1
ATOM 7893 N N . ILE C 2 435 ? 138.384 83.443 116.653 1.00 71.42 435 ILE C N 1
ATOM 7894 C CA . ILE C 2 435 ? 138.541 82.850 117.975 1.00 72.17 435 ILE C CA 1
ATOM 7895 C C . ILE C 2 435 ? 137.735 81.561 118.057 1.00 73.99 435 ILE C C 1
ATOM 7896 O O . ILE C 2 435 ? 136.817 81.319 117.270 1.00 68.79 435 ILE C O 1
ATOM 7901 N N . GLU C 2 436 ? 138.094 80.735 119.036 1.00 70.01 436 GLU C N 1
ATOM 7902 C CA . GLU C 2 436 ? 137.355 79.515 119.319 1.00 68.27 436 GLU C CA 1
ATOM 7903 C C . GLU C 2 436 ? 136.051 79.840 120.035 1.00 67.55 436 GLU C C 1
ATOM 7904 O O . GLU C 2 436 ? 135.968 80.786 120.822 1.00 68.38 436 GLU C O 1
ATOM 7910 N N . LYS C 2 437 ? 135.025 79.033 119.760 1.00 66.27 437 LYS C N 1
ATOM 7911 C CA . LYS C 2 437 ? 133.728 79.247 120.391 1.00 66.27 437 LYS C CA 1
ATOM 7912 C C . LYS C 2 437 ? 133.792 79.087 121.903 1.00 72.86 437 LYS C C 1
ATOM 7913 O O . LYS C 2 437 ? 132.873 79.528 122.601 1.00 76.15 437 LYS C O 1
ATOM 7919 N N . ARG C 2 438 ? 134.851 78.461 122.422 1.00 74.70 438 ARG C N 1
ATOM 7920 C CA . ARG C 2 438 ? 134.984 78.293 123.864 1.00 68.46 438 ARG C CA 1
ATOM 7921 C C . ARG C 2 438 ? 135.001 79.632 124.589 1.00 64.29 438 ARG C C 1
ATOM 7922 O O . ARG C 2 438 ? 134.607 79.708 125.757 1.00 68.54 438 ARG C O 1
ATOM 7930 N N . CYS C 2 439 ? 135.447 80.695 123.919 1.00 60.56 439 CYS C N 1
ATOM 7931 C CA . CYS C 2 439 ? 135.709 81.976 124.562 1.00 63.96 439 CYS C CA 1
ATOM 7932 C C . CYS C 2 439 ? 134.644 83.023 124.255 1.00 60.06 439 CYS C C 1
ATOM 7933 O O . CYS C 2 439 ? 134.925 84.221 124.342 1.00 58.11 439 CYS C O 1
ATOM 7936 N N . ILE C 2 440 ? 133.431 82.605 123.903 1.00 58.31 440 ILE C N 1
ATOM 7937 C CA . ILE C 2 440 ? 132.363 83.521 123.514 1.00 59.04 440 ILE C CA 1
ATOM 7938 C C . ILE C 2 440 ? 131.197 83.349 124.475 1.00 55.20 440 ILE C C 1
ATOM 7939 O O . ILE C 2 440 ? 130.657 82.245 124.614 1.00 55.64 440 ILE C O 1
ATOM 7944 N N . ARG C 2 441 ? 130.807 84.440 125.128 1.00 55.94 441 ARG C N 1
ATOM 7945 C CA . ARG C 2 441 ? 129.578 84.516 125.909 1.00 61.55 441 ARG C CA 1
ATOM 7946 C C . ARG C 2 441 ? 128.607 85.399 125.135 1.00 61.91 441 ARG C C 1
ATOM 7947 O O . ARG C 2 441 ? 128.777 86.621 125.082 1.00 53.46 441 ARG C O 1
ATOM 7955 N N . GLU C 2 442 ? 127.596 84.782 124.532 1.00 68.59 442 GLU C N 1
ATOM 7956 C CA . GLU C 2 442 ? 126.668 85.475 123.646 1.00 68.42 442 GLU C CA 1
ATOM 7957 C C . GLU C 2 442 ? 125.421 85.855 124.433 1.00 71.12 442 GLU C C 1
ATOM 7958 O O . GLU C 2 442 ? 124.619 84.989 124.797 1.00 71.94 442 GLU C O 1
ATOM 7964 N N . PHE C 2 443 ? 125.256 87.150 124.686 1.00 71.00 443 PHE C N 1
ATOM 7965 C CA . PHE C 2 443 ? 124.050 87.635 125.339 1.00 76.05 443 PHE C CA 1
ATOM 7966 C C . PHE C 2 443 ? 122.821 87.224 124.541 1.00 81.26 443 PHE C C 1
ATOM 7967 O O . PHE C 2 443 ? 122.807 87.297 123.309 1.00 85.24 443 PHE C O 1
ATOM 7975 N N . ASP C 2 444 ? 121.788 86.790 125.246 1.00 85.36 444 ASP C N 1
ATOM 7976 C CA . ASP C 2 444 ? 120.528 86.473 124.596 1.00 92.83 444 ASP C CA 1
ATOM 7977 C C . ASP C 2 444 ? 119.948 87.755 124.007 1.00 101.39 444 ASP C C 1
ATOM 7978 O O . ASP C 2 444 ? 119.706 88.714 124.756 1.00 101.45 444 ASP C O 1
ATOM 7983 N N . PRO C 2 445 ? 119.712 87.825 122.695 1.00 104.28 445 PRO C N 1
ATOM 7984 C CA . PRO C 2 445 ? 119.254 89.095 122.107 1.00 103.02 445 PRO C CA 1
ATOM 7985 C C . PRO C 2 445 ? 117.886 89.542 122.589 1.00 104.80 445 PRO C C 1
ATOM 7986 O O . PRO C 2 445 ? 117.569 90.732 122.477 1.00 104.97 445 PRO C O 1
ATOM 7990 N N . ASN C 2 446 ? 117.065 88.635 123.118 1.00 107.36 446 ASN C N 1
ATOM 7991 C CA . ASN C 2 446 ? 115.686 88.949 123.466 1.00 108.51 446 ASN C CA 1
ATOM 7992 C C . ASN C 2 446 ? 115.493 89.346 124.924 1.00 109.27 446 ASN C C 1
ATOM 7993 O O . ASN C 2 446 ? 114.377 89.726 125.295 1.00 110.23 446 ASN C O 1
ATOM 7998 N N . ASP C 2 447 ? 116.528 89.274 125.758 1.00 107.14 447 ASP C N 1
ATOM 7999 C CA . ASP C 2 447 ? 116.353 89.564 127.176 1.00 106.03 447 ASP C CA 1
ATOM 8000 C C . ASP C 2 447 ? 117.699 89.910 127.798 1.00 99.47 447 ASP C C 1
ATOM 8001 O O . ASP C 2 447 ? 118.760 89.695 127.207 1.00 95.82 447 ASP C O 1
ATOM 8006 N N . ASP C 2 448 ? 117.631 90.458 129.011 1.00 95.23 448 ASP C N 1
ATOM 8007 C CA . ASP C 2 448 ? 118.821 90.796 129.790 1.00 93.94 448 ASP C CA 1
ATOM 8008 C C . ASP C 2 448 ? 118.416 90.877 131.251 1.00 98.31 448 ASP C C 1
ATOM 8009 O O . ASP C 2 448 ? 117.554 91.686 131.609 1.00 98.27 448 ASP C O 1
ATOM 8014 N N . GLY C 2 449 ? 119.027 90.049 132.088 1.00 100.70 449 GLY C N 1
ATOM 8015 C CA . GLY C 2 449 ? 118.709 90.015 133.498 1.00 97.37 449 GLY C CA 1
ATOM 8016 C C . GLY C 2 449 ? 117.696 88.930 133.826 1.00 102.80 449 GLY C C 1
ATOM 8017 O O . GLY C 2 449 ? 116.904 88.495 132.986 1.00 104.48 449 GLY C O 1
ATOM 8018 N N . ASN C 2 450 ? 117.729 88.485 135.080 1.00 102.57 450 ASN C N 1
ATOM 8019 C CA . ASN C 2 450 ? 116.896 87.410 135.610 1.00 103.17 450 ASN C CA 1
ATOM 8020 C C . ASN C 2 450 ? 117.264 86.049 135.035 1.00 104.74 450 ASN C C 1
ATOM 8021 O O . ASN C 2 450 ? 116.610 85.055 135.373 1.00 103.14 450 ASN C O 1
ATOM 8026 N N . GLN C 2 451 ? 118.284 85.964 134.182 1.00 107.35 451 GLN C N 1
ATOM 8027 C CA . GLN C 2 451 ? 118.764 84.701 133.635 1.00 109.70 451 GLN C CA 1
ATOM 8028 C C . GLN C 2 451 ? 120.232 84.556 134.006 1.00 105.88 451 GLN C C 1
ATOM 8029 O O . GLN C 2 451 ? 121.066 85.360 133.577 1.00 98.77 451 GLN C O 1
ATOM 8035 N N . SER C 2 452 ? 120.543 83.533 134.798 1.00 101.62 452 SER C N 1
ATOM 8036 C CA . SER C 2 452 ? 121.897 83.332 135.314 1.00 96.76 452 SER C CA 1
ATOM 8037 C C . SER C 2 452 ? 122.700 82.426 134.379 1.00 100.91 452 SER C C 1
ATOM 8038 O O . SER C 2 452 ? 123.157 81.342 134.744 1.00 100.01 452 SER C O 1
ATOM 8041 N N . PHE C 2 453 ? 122.867 82.896 133.143 1.00 101.62 453 PHE C N 1
ATOM 8042 C CA . PHE C 2 453 ? 123.644 82.157 132.156 1.00 100.71 453 PHE C CA 1
ATOM 8043 C C . PHE C 2 453 ? 123.900 83.022 130.928 1.00 97.68 453 PHE C C 1
ATOM 8044 O O . PHE C 2 453 ? 122.982 83.676 130.423 1.00 93.26 453 PHE C O 1
ATOM 8052 N N . LEU C 2 454 ? 125.140 83.037 130.447 1.00 92.65 454 LEU C N 1
ATOM 8053 C CA . LEU C 2 454 ? 125.461 83.669 129.173 1.00 92.12 454 LEU C CA 1
ATOM 8054 C C . LEU C 2 454 ? 125.808 82.601 128.145 1.00 88.23 454 LEU C C 1
ATOM 8055 O O . LEU C 2 454 ? 126.523 81.647 128.448 1.00 85.47 454 LEU C O 1
ATOM 8060 N N . THR D 2 42 ? 162.345 167.363 126.552 1.00 132.34 42 THR D N 1
ATOM 8061 C CA . THR D 2 42 ? 161.204 167.241 127.451 1.00 130.11 42 THR D CA 1
ATOM 8062 C C . THR D 2 42 ? 161.631 166.675 128.800 1.00 130.78 42 THR D C 1
ATOM 8063 O O . THR D 2 42 ? 162.616 165.941 128.893 1.00 128.56 42 THR D O 1
ATOM 8067 N N . CYS D 2 43 ? 160.881 167.025 129.846 1.00 130.29 43 CYS D N 1
ATOM 8068 C CA . CYS D 2 43 ? 161.129 166.513 131.193 1.00 126.34 43 CYS D CA 1
ATOM 8069 C C . CYS D 2 43 ? 160.490 165.131 131.296 1.00 122.97 43 CYS D C 1
ATOM 8070 O O . CYS D 2 43 ? 159.435 164.935 131.905 1.00 117.49 43 CYS D O 1
ATOM 8073 N N . ARG D 2 44 ? 161.154 164.153 130.679 1.00 124.01 44 ARG D N 1
ATOM 8074 C CA . ARG D 2 44 ? 160.628 162.793 130.590 1.00 119.63 44 ARG D CA 1
ATOM 8075 C C . ARG D 2 44 ? 159.234 162.798 129.969 1.00 118.51 44 ARG D C 1
ATOM 8076 O O . ARG D 2 44 ? 158.340 162.055 130.379 1.00 110.23 44 ARG D O 1
ATOM 8084 N N . ASP D 2 45 ? 159.051 163.653 128.962 1.00 122.61 45 ASP D N 1
ATOM 8085 C CA . ASP D 2 45 ? 157.771 163.814 128.279 1.00 119.46 45 ASP D CA 1
ATOM 8086 C C . ASP D 2 45 ? 156.722 164.452 129.185 1.00 123.77 45 ASP D C 1
ATOM 8087 O O . ASP D 2 45 ? 155.529 164.171 129.058 1.00 123.50 45 ASP D O 1
ATOM 8092 N N . TYR D 2 46 ? 157.159 165.321 130.100 1.00 125.19 46 TYR D N 1
ATOM 8093 C CA . TYR D 2 46 ? 156.271 165.952 131.076 1.00 117.29 46 TYR D CA 1
ATOM 8094 C C . TYR D 2 46 ? 155.523 164.901 131.894 1.00 110.63 46 TYR D C 1
ATOM 8095 O O . TYR D 2 46 ? 154.304 164.961 132.069 1.00 107.97 46 TYR D O 1
ATOM 8104 N N . ILE D 2 47 ? 156.278 163.924 132.402 1.00 111.28 47 ILE D N 1
ATOM 8105 C CA . ILE D 2 47 ? 155.748 162.883 133.269 1.00 109.48 47 ILE D CA 1
ATOM 8106 C C . ILE D 2 47 ? 156.338 162.964 134.670 1.00 111.04 47 ILE D C 1
ATOM 8107 O O . ILE D 2 47 ? 155.624 162.776 135.662 1.00 108.86 47 ILE D O 1
ATOM 8112 N N . GLN D 2 48 ? 157.635 163.238 134.777 1.00 111.43 48 GLN D N 1
ATOM 8113 C CA . GLN D 2 48 ? 158.296 163.348 136.071 1.00 107.80 48 GLN D CA 1
ATOM 8114 C C . GLN D 2 48 ? 158.256 164.784 136.581 1.00 110.49 48 GLN D C 1
ATOM 8115 O O . GLN D 2 48 ? 159.027 165.634 136.134 1.00 113.42 48 GLN D O 1
ATOM 8121 N N . ASN D 2 62 ? 152.164 168.435 136.868 1.00 89.09 62 ASN D N 1
ATOM 8122 C CA . ASN D 2 62 ? 151.279 167.672 135.996 1.00 98.63 62 ASN D CA 1
ATOM 8123 C C . ASN D 2 62 ? 150.595 166.548 136.766 1.00 95.70 62 ASN D C 1
ATOM 8124 O O . ASN D 2 62 ? 151.245 165.599 137.195 1.00 91.27 62 ASN D O 1
ATOM 8129 N N . ALA D 2 63 ? 149.283 166.660 136.943 1.00 91.49 63 ALA D N 1
ATOM 8130 C CA . ALA D 2 63 ? 148.538 165.623 137.635 1.00 80.63 63 ALA D CA 1
ATOM 8131 C C . ALA D 2 63 ? 148.328 164.423 136.716 1.00 74.32 63 ALA D C 1
ATOM 8132 O O . ALA D 2 63 ? 148.642 164.453 135.525 1.00 85.48 63 ALA D O 1
ATOM 8134 N N . PHE D 2 64 ? 147.802 163.345 137.294 1.00 64.95 64 PHE D N 1
ATOM 8135 C CA . PHE D 2 64 ? 147.509 162.128 136.539 1.00 69.88 64 PHE D CA 1
ATOM 8136 C C . PHE D 2 64 ? 146.338 161.449 137.246 1.00 66.45 64 PHE D C 1
ATOM 8137 O O . PHE D 2 64 ? 146.548 160.729 138.226 1.00 75.08 64 PHE D O 1
ATOM 8145 N N . TYR D 2 65 ? 145.119 161.670 136.758 1.00 52.18 65 TYR D N 1
ATOM 8146 C CA . TYR D 2 65 ? 143.943 161.189 137.474 1.00 56.28 65 TYR D CA 1
ATOM 8147 C C . TYR D 2 65 ? 142.761 161.077 136.518 1.00 48.21 65 TYR D C 1
ATOM 8148 O O . TYR D 2 65 ? 142.868 161.362 135.325 1.00 58.31 65 TYR D O 1
ATOM 8157 N N . LEU D 2 66 ? 141.629 160.643 137.064 1.00 45.22 66 LEU D N 1
ATOM 8158 C CA . LEU D 2 66 ? 140.390 160.456 136.323 1.00 47.59 66 LEU D CA 1
ATOM 8159 C C . LEU D 2 66 ? 139.475 161.650 136.550 1.00 56.04 66 LEU D C 1
ATOM 8160 O O . LEU D 2 66 ? 139.429 162.204 137.652 1.00 64.12 66 LEU D O 1
ATOM 8165 N N . ARG D 2 67 ? 138.739 162.044 135.510 1.00 56.42 67 ARG D N 1
ATOM 8166 C CA . ARG D 2 67 ? 137.844 163.190 135.579 1.00 63.03 67 ARG D CA 1
ATOM 8167 C C . ARG D 2 67 ? 136.376 162.797 135.561 1.00 58.57 67 ARG D C 1
ATOM 8168 O O . ARG D 2 67 ? 135.609 163.239 136.418 1.00 61.59 67 ARG D O 1
ATOM 8176 N N . ARG D 2 68 ? 135.962 161.974 134.604 1.00 53.86 68 ARG D N 1
ATOM 8177 C CA . ARG D 2 68 ? 134.552 161.687 134.398 1.00 54.70 68 ARG D CA 1
ATOM 8178 C C . ARG D 2 68 ? 134.374 160.220 134.038 1.00 55.80 68 ARG D C 1
ATOM 8179 O O . ARG D 2 68 ? 135.287 159.567 133.529 1.00 50.33 68 ARG D O 1
ATOM 8187 N N . LEU D 2 69 ? 133.179 159.708 134.318 1.00 54.26 69 LEU D N 1
ATOM 8188 C CA . LEU D 2 69 ? 132.819 158.335 133.973 1.00 49.72 69 LEU D CA 1
ATOM 8189 C C . LEU D 2 69 ? 131.359 158.321 133.553 1.00 52.75 69 LEU D C 1
ATOM 8190 O O . LEU D 2 69 ? 130.475 158.569 134.375 1.00 52.09 69 LEU D O 1
ATOM 8195 N N . THR D 2 70 ? 131.108 158.042 132.280 1.00 59.71 70 THR D N 1
ATOM 8196 C CA . THR D 2 70 ? 129.760 157.833 131.776 1.00 58.70 70 THR D CA 1
ATOM 8197 C C . THR D 2 70 ? 129.509 156.340 131.621 1.00 58.35 70 THR D C 1
ATOM 8198 O O . THR D 2 70 ? 130.384 155.597 131.168 1.00 55.59 70 THR D O 1
ATOM 8202 N N . LEU D 2 71 ? 128.316 155.905 132.014 1.00 62.90 71 LEU D N 1
ATOM 8203 C CA . LEU D 2 71 ? 127.900 154.514 131.891 1.00 58.95 71 LEU D CA 1
ATOM 8204 C C . LEU D 2 71 ? 126.509 154.493 131.281 1.00 63.89 71 LEU D C 1
ATOM 8205 O O . LEU D 2 71 ? 125.563 155.014 131.877 1.00 62.42 71 LEU D O 1
ATOM 8210 N N . LYS D 2 72 ? 126.390 153.896 130.099 1.00 70.54 72 LYS D N 1
ATOM 8211 C CA . LYS D 2 72 ? 125.156 153.890 129.325 1.00 72.76 72 LYS D CA 1
ATOM 8212 C C . LYS D 2 72 ? 124.712 152.450 129.120 1.00 70.66 72 LYS D C 1
ATOM 8213 O O . LYS D 2 72 ? 125.443 151.650 128.528 1.00 67.37 72 LYS D O 1
ATOM 8219 N N . ASP D 2 73 ? 123.518 152.125 129.610 1.00 79.75 73 ASP D N 1
ATOM 8220 C CA . ASP D 2 73 ? 122.957 150.783 129.498 1.00 76.54 73 ASP D CA 1
ATOM 8221 C C . ASP D 2 73 ? 123.963 149.733 129.959 1.00 75.29 73 ASP D C 1
ATOM 8222 O O . ASP D 2 73 ? 124.181 148.713 129.305 1.00 80.11 73 ASP D O 1
ATOM 8227 N N . PHE D 2 74 ? 124.589 149.996 131.106 1.00 71.05 74 PHE D N 1
ATOM 8228 C CA . PHE D 2 74 ? 125.602 149.112 131.673 1.00 69.63 74 PHE D CA 1
ATOM 8229 C C . PHE D 2 74 ? 125.206 148.782 133.105 1.00 76.18 74 PHE D C 1
ATOM 8230 O O . PHE D 2 74 ? 125.299 149.638 133.990 1.00 87.22 74 PHE D O 1
ATOM 8238 N N . ARG D 2 75 ? 124.760 147.549 133.332 1.00 72.11 75 ARG D N 1
ATOM 8239 C CA . ARG D 2 75 ? 124.428 147.064 134.670 1.00 74.24 75 ARG D CA 1
ATOM 8240 C C . ARG D 2 75 ? 123.460 148.018 135.375 1.00 87.48 75 ARG D C 1
ATOM 8241 O O . ARG D 2 75 ? 123.777 148.648 136.384 1.00 89.81 75 ARG D O 1
ATOM 8249 N N . ARG D 2 76 ? 122.262 148.116 134.797 1.00 90.67 76 ARG D N 1
ATOM 8250 C CA . ARG D 2 76 ? 121.168 148.866 135.408 1.00 87.05 76 ARG D CA 1
ATOM 8251 C C . ARG D 2 76 ? 121.370 150.375 135.307 1.00 85.41 76 ARG D C 1
ATOM 8252 O O . ARG D 2 76 ? 120.484 151.144 135.691 1.00 89.50 76 ARG D O 1
ATOM 8260 N N . PHE D 2 77 ? 122.516 150.814 134.787 1.00 85.83 77 PHE D N 1
ATOM 8261 C CA . PHE D 2 77 ? 122.791 152.239 134.602 1.00 85.41 77 PHE D CA 1
ATOM 8262 C C . PHE D 2 77 ? 122.335 152.633 133.205 1.00 85.66 77 PHE D C 1
ATOM 8263 O O . PHE D 2 77 ? 123.097 152.568 132.241 1.00 81.15 77 PHE D O 1
ATOM 8271 N N . SER D 2 78 ? 121.073 153.055 133.092 1.00 89.08 78 SER D N 1
ATOM 8272 C CA . SER D 2 78 ? 120.562 153.509 131.803 1.00 84.06 78 SER D CA 1
ATOM 8273 C C . SER D 2 78 ? 121.452 154.602 131.226 1.00 76.76 78 SER D C 1
ATOM 8274 O O . SER D 2 78 ? 121.870 154.537 130.066 1.00 79.46 78 SER D O 1
ATOM 8277 N N . LEU D 2 79 ? 121.740 155.624 132.027 1.00 81.18 79 LEU D N 1
ATOM 8278 C CA . LEU D 2 79 ? 122.718 156.642 131.655 1.00 80.08 79 LEU D CA 1
ATOM 8279 C C . LEU D 2 79 ? 123.111 157.356 132.940 1.00 81.91 79 LEU D C 1
ATOM 8280 O O . LEU D 2 79 ? 122.271 158.014 133.558 1.00 79.94 79 LEU D O 1
ATOM 8285 N N . LEU D 2 80 ? 124.371 157.216 133.340 1.00 78.38 80 LEU D N 1
ATOM 8286 C CA . LEU D 2 80 ? 124.852 157.772 134.598 1.00 70.86 80 LEU D CA 1
ATOM 8287 C C . LEU D 2 80 ? 126.239 158.351 134.379 1.00 67.91 80 LEU D C 1
ATOM 8288 O O . LEU D 2 80 ? 127.171 157.619 134.037 1.00 62.44 80 LEU D O 1
ATOM 8293 N N . GLU D 2 81 ? 126.373 159.659 134.571 1.00 73.44 81 GLU D N 1
ATOM 8294 C CA . GLU D 2 81 ? 127.648 160.349 134.446 1.00 68.61 81 GLU D CA 1
ATOM 8295 C C . GLU D 2 81 ? 128.096 160.801 135.828 1.00 68.60 81 GLU D C 1
ATOM 8296 O O . GLU D 2 81 ? 127.305 161.373 136.586 1.00 71.56 81 GLU D O 1
ATOM 8302 N N . ILE D 2 82 ? 129.356 160.533 136.155 1.00 63.84 82 ILE D N 1
ATOM 8303 C CA . ILE D 2 82 ? 129.916 160.826 137.466 1.00 56.28 82 ILE D CA 1
ATOM 8304 C C . ILE D 2 82 ? 131.169 161.663 137.275 1.00 58.48 82 ILE D C 1
ATOM 8305 O O . ILE D 2 82 ? 132.058 161.290 136.502 1.00 49.54 82 ILE D O 1
ATOM 8310 N N . LYS D 2 83 ? 131.237 162.789 137.976 1.00 62.11 83 LYS D N 1
ATOM 8311 C CA . LYS D 2 83 ? 132.459 163.569 138.075 1.00 58.94 83 LYS D CA 1
ATOM 8312 C C . LYS D 2 83 ? 133.252 163.106 139.289 1.00 60.36 83 LYS D C 1
ATOM 8313 O O . LYS D 2 83 ? 132.683 162.692 140.302 1.00 57.89 83 LYS D O 1
ATOM 8319 N N . PHE D 2 84 ? 134.574 163.166 139.177 1.00 65.76 84 PHE D N 1
ATOM 8320 C CA . PHE D 2 84 ? 135.461 162.649 140.206 1.00 59.34 84 PHE D CA 1
ATOM 8321 C C . PHE D 2 84 ? 136.519 163.685 140.543 1.00 56.69 84 PHE D C 1
ATOM 8322 O O . PHE D 2 84 ? 137.027 164.380 139.658 1.00 61.30 84 PHE D O 1
ATOM 8330 N N . GLU D 2 85 ? 136.846 163.775 141.827 1.00 46.81 85 GLU D N 1
ATOM 8331 C CA . GLU D 2 85 ? 137.775 164.773 142.331 1.00 50.16 85 GLU D CA 1
ATOM 8332 C C . GLU D 2 85 ? 139.201 164.249 142.270 1.00 52.33 85 GLU D C 1
ATOM 8333 O O . GLU D 2 85 ? 139.449 163.059 142.477 1.00 58.97 85 GLU D O 1
ATOM 8339 N N . GLU D 2 86 ? 140.139 165.153 141.990 1.00 52.38 86 GLU D N 1
ATOM 8340 C CA . GLU D 2 86 ? 141.531 164.749 141.839 1.00 60.28 86 GLU D CA 1
ATOM 8341 C C . GLU D 2 86 ? 142.076 164.111 143.109 1.00 64.82 86 GLU D C 1
ATOM 8342 O O . GLU D 2 86 ? 142.998 163.290 143.043 1.00 63.80 86 GLU D O 1
ATOM 8348 N N . ASP D 2 87 ? 141.532 164.473 144.270 1.00 65.60 87 ASP D N 1
ATOM 8349 C CA . ASP D 2 87 ? 142.060 164.000 145.546 1.00 58.06 87 ASP D CA 1
ATOM 8350 C C . ASP D 2 87 ? 141.323 162.761 146.046 1.00 55.13 87 ASP D C 1
ATOM 8351 O O . ASP D 2 87 ? 141.928 161.701 146.230 1.00 58.13 87 ASP D O 1
ATOM 8356 N N . LEU D 2 88 ? 140.018 162.880 146.270 1.00 56.02 88 LEU D N 1
ATOM 8357 C CA . LEU D 2 88 ? 139.262 161.807 146.905 1.00 47.78 88 LEU D CA 1
ATOM 8358 C C . LEU D 2 88 ? 137.796 161.968 146.554 1.00 44.79 88 LEU D C 1
ATOM 8359 O O . LEU D 2 88 ? 137.220 163.035 146.781 1.00 44.65 88 LEU D O 1
ATOM 8364 N N . THR D 2 89 ? 137.201 160.925 145.994 1.00 47.57 89 THR D N 1
ATOM 8365 C CA . THR D 2 89 ? 135.765 160.842 145.795 1.00 49.35 89 THR D CA 1
ATOM 8366 C C . THR D 2 89 ? 135.231 159.700 146.645 1.00 42.32 89 THR D C 1
ATOM 8367 O O . THR D 2 89 ? 135.882 158.661 146.778 1.00 46.77 89 THR D O 1
ATOM 8371 N N . VAL D 2 90 ? 134.056 159.895 147.228 1.00 42.32 90 VAL D N 1
ATOM 8372 C CA . VAL D 2 90 ? 133.414 158.881 148.049 1.00 44.09 90 VAL D CA 1
ATOM 8373 C C . VAL D 2 90 ? 131.980 158.728 147.572 1.00 44.75 90 VAL D C 1
ATOM 8374 O O . VAL D 2 90 ? 131.277 159.725 147.378 1.00 53.34 90 VAL D O 1
ATOM 8378 N N . ILE D 2 91 ? 131.552 157.486 147.378 1.00 40.54 91 ILE D N 1
ATOM 8379 C CA . ILE D 2 91 ? 130.225 157.166 146.870 1.00 51.38 91 ILE D CA 1
ATOM 8380 C C . ILE D 2 91 ? 129.438 156.519 147.998 1.00 47.44 91 ILE D C 1
ATOM 8381 O O . ILE D 2 91 ? 129.956 155.644 148.700 1.00 57.60 91 ILE D O 1
ATOM 8386 N N . ILE D 2 92 ? 128.193 156.956 148.180 1.00 47.70 92 ILE D N 1
ATOM 8387 C CA . ILE D 2 92 ? 127.335 156.478 149.255 1.00 54.13 92 ILE D CA 1
ATOM 8388 C C . ILE D 2 92 ? 125.944 156.230 148.688 1.00 59.45 92 ILE D C 1
ATOM 8389 O O . ILE D 2 92 ? 125.655 156.540 147.533 1.00 70.06 92 ILE D O 1
ATOM 8394 N N . GLY D 2 93 ? 125.082 155.655 149.521 1.00 66.53 93 GLY D N 1
ATOM 8395 C CA . GLY D 2 93 ? 123.694 155.446 149.158 1.00 70.60 93 GLY D CA 1
ATOM 8396 C C . GLY D 2 93 ? 123.329 153.985 149.008 1.00 77.92 93 GLY D C 1
ATOM 8397 O O . GLY D 2 93 ? 122.258 153.555 149.448 1.00 81.09 93 GLY D O 1
ATOM 8398 N N . ASN D 2 94 ? 124.213 153.212 148.388 1.00 80.28 94 ASN D N 1
ATOM 8399 C CA . ASN D 2 94 ? 124.024 151.783 148.201 1.00 84.06 94 ASN D CA 1
ATOM 8400 C C . ASN D 2 94 ? 124.963 151.020 149.124 1.00 92.98 94 ASN D C 1
ATOM 8401 O O . ASN D 2 94 ? 125.968 151.552 149.601 1.00 99.46 94 ASN D O 1
ATOM 8406 N N . ASN D 2 95 ? 124.616 149.761 149.388 1.00 93.29 95 ASN D N 1
ATOM 8407 C CA . ASN D 2 95 ? 125.483 148.910 150.190 1.00 94.09 95 ASN D CA 1
ATOM 8408 C C . ASN D 2 95 ? 126.713 148.446 149.425 1.00 96.74 95 ASN D C 1
ATOM 8409 O O . ASN D 2 95 ? 127.597 147.826 150.026 1.00 99.56 95 ASN D O 1
ATOM 8414 N N . GLY D 2 96 ? 126.794 148.732 148.128 1.00 89.27 96 GLY D N 1
ATOM 8415 C CA . GLY D 2 96 ? 127.888 148.249 147.315 1.00 83.63 96 GLY D CA 1
ATOM 8416 C C . GLY D 2 96 ? 127.423 147.379 146.167 1.00 87.72 96 GLY D C 1
ATOM 8417 O O . GLY D 2 96 ? 128.127 146.451 145.767 1.00 84.34 96 GLY D O 1
ATOM 8418 N N . LYS D 2 97 ? 126.222 147.643 145.650 1.00 89.92 97 LYS D N 1
ATOM 8419 C CA . LYS D 2 97 ? 125.760 146.984 144.431 1.00 86.66 97 LYS D CA 1
ATOM 8420 C C . LYS D 2 97 ? 126.084 147.836 143.206 1.00 83.34 97 LYS D C 1
ATOM 8421 O O . LYS D 2 97 ? 126.791 147.388 142.299 1.00 71.00 97 LYS D O 1
ATOM 8427 N N . GLY D 2 98 ? 125.568 149.068 143.169 1.00 84.47 98 GLY D N 1
ATOM 8428 C CA . GLY D 2 98 ? 125.904 149.971 142.086 1.00 81.31 98 GLY D CA 1
ATOM 8429 C C . GLY D 2 98 ? 127.278 150.578 142.240 1.00 76.78 98 GLY D C 1
ATOM 8430 O O . GLY D 2 98 ? 127.935 150.892 141.243 1.00 75.70 98 GLY D O 1
ATOM 8431 N N . LYS D 2 99 ? 127.736 150.746 143.480 1.00 73.67 99 LYS D N 1
ATOM 8432 C CA . LYS D 2 99 ? 129.087 151.243 143.703 1.00 70.70 99 LYS D CA 1
ATOM 8433 C C . LYS D 2 99 ? 130.125 150.203 143.309 1.00 69.24 99 LYS D C 1
ATOM 8434 O O . LYS D 2 99 ? 131.195 150.556 142.796 1.00 64.76 99 LYS D O 1
ATOM 8440 N N . THR D 2 100 ? 129.827 148.920 143.526 1.00 71.02 100 THR D N 1
ATOM 8441 C CA . THR D 2 100 ? 130.695 147.875 142.998 1.00 67.60 100 THR D CA 1
ATOM 8442 C C . THR D 2 100 ? 130.715 147.907 141.479 1.00 64.93 100 THR D C 1
ATOM 8443 O O . THR D 2 100 ? 131.762 147.696 140.868 1.00 65.44 100 THR D O 1
ATOM 8447 N N . SER D 2 101 ? 129.566 148.163 140.850 1.00 68.48 101 SER D N 1
ATOM 8448 C CA . SER D 2 101 ? 129.549 148.303 139.398 1.00 62.94 101 SER D CA 1
ATOM 8449 C C . SER D 2 101 ? 130.419 149.469 138.952 1.00 60.08 101 SER D C 1
ATOM 8450 O O . SER D 2 101 ? 131.154 149.362 137.966 1.00 65.17 101 SER D O 1
ATOM 8453 N N . ILE D 2 102 ? 130.347 150.595 139.662 1.00 63.81 102 ILE D N 1
ATOM 8454 C CA . ILE D 2 102 ? 131.143 151.762 139.289 1.00 60.23 102 ILE D CA 1
ATOM 8455 C C . ILE D 2 102 ? 132.629 151.451 139.411 1.00 58.03 102 ILE D C 1
ATOM 8456 O O . ILE D 2 102 ? 133.422 151.743 138.506 1.00 56.68 102 ILE D O 1
ATOM 8461 N N . LEU D 2 103 ? 133.032 150.854 140.534 1.00 61.03 103 LEU D N 1
ATOM 8462 C CA . LEU D 2 103 ? 134.442 150.526 140.720 1.00 54.87 103 LEU D CA 1
ATOM 8463 C C . LEU D 2 103 ? 134.895 149.446 139.748 1.00 50.94 103 LEU D C 1
ATOM 8464 O O . LEU D 2 103 ? 136.042 149.463 139.299 1.00 50.83 103 LEU D O 1
ATOM 8469 N N . TYR D 2 104 ? 134.009 148.512 139.405 1.00 50.95 104 TYR D N 1
ATOM 8470 C CA . TYR D 2 104 ? 134.331 147.482 138.429 1.00 49.24 104 TYR D CA 1
ATOM 8471 C C . TYR D 2 104 ? 134.536 148.082 137.046 1.00 53.80 104 TYR D C 1
ATOM 8472 O O . TYR D 2 104 ? 135.447 147.680 136.317 1.00 58.19 104 TYR D O 1
ATOM 8481 N N . ALA D 2 105 ? 133.692 149.044 136.667 1.00 53.55 105 ALA D N 1
ATOM 8482 C CA . ALA D 2 105 ? 133.874 149.738 135.398 1.00 51.49 105 ALA D CA 1
ATOM 8483 C C . ALA D 2 105 ? 135.174 150.528 135.388 1.00 51.17 105 ALA D C 1
ATOM 8484 O O . ALA D 2 105 ? 135.906 150.526 134.391 1.00 58.34 105 ALA D O 1
ATOM 8486 N N . ILE D 2 106 ? 135.485 151.206 136.492 1.00 46.55 106 ILE D N 1
ATOM 8487 C CA . ILE D 2 106 ? 136.735 151.958 136.560 1.00 46.13 106 ILE D CA 1
ATOM 8488 C C . ILE D 2 106 ? 137.926 151.010 136.486 1.00 46.50 106 ILE D C 1
ATOM 8489 O O . ILE D 2 106 ? 138.958 151.332 135.889 1.00 46.30 106 ILE D O 1
ATOM 8494 N N . ALA D 2 107 ? 137.799 149.825 137.086 1.00 52.47 107 ALA D N 1
ATOM 8495 C CA . ALA D 2 107 ? 138.880 148.848 137.039 1.00 51.85 107 ALA D CA 1
ATOM 8496 C C . ALA D 2 107 ? 139.044 148.277 135.638 1.00 52.75 107 ALA D C 1
ATOM 8497 O O . ALA D 2 107 ? 140.169 148.063 135.177 1.00 54.27 107 ALA D O 1
ATOM 8499 N N . LYS D 2 108 ? 137.933 148.025 134.946 1.00 51.82 108 LYS D N 1
ATOM 8500 C CA . LYS D 2 108 ? 138.008 147.622 133.547 1.00 48.81 108 LYS D CA 1
ATOM 8501 C C . LYS D 2 108 ? 138.719 148.681 132.718 1.00 54.27 108 LYS D C 1
ATOM 8502 O O . LYS D 2 108 ? 139.552 148.360 131.865 1.00 57.19 108 LYS D O 1
ATOM 8508 N N . THR D 2 109 ? 138.396 149.954 132.948 1.00 48.81 109 THR D N 1
ATOM 8509 C CA . THR D 2 109 ? 139.064 151.022 132.213 1.00 46.62 109 THR D CA 1
ATOM 8510 C C . THR D 2 109 ? 140.555 151.064 132.525 1.00 48.70 109 THR D C 1
ATOM 8511 O O . THR D 2 109 ? 141.382 151.238 131.622 1.00 49.68 109 THR D O 1
ATOM 8515 N N . LEU D 2 110 ? 140.920 150.915 133.798 1.00 51.64 110 LEU D N 1
ATOM 8516 C CA . LEU D 2 110 ? 142.327 150.984 134.176 1.00 52.71 110 LEU D CA 1
ATOM 8517 C C . LEU D 2 110 ? 143.102 149.774 133.674 1.00 55.84 110 LEU D C 1
ATOM 8518 O O . LEU D 2 110 ? 144.319 149.859 133.462 1.00 58.54 110 LEU D O 1
ATOM 8523 N N . SER D 2 111 ? 142.417 148.643 133.492 1.00 56.54 111 SER D N 1
ATOM 8524 C CA . SER D 2 111 ? 143.095 147.439 133.033 1.00 48.03 111 SER D CA 1
ATOM 8525 C C . SER D 2 111 ? 143.719 147.643 131.666 1.00 46.80 111 SER D C 1
ATOM 8526 O O . SER D 2 111 ? 144.737 147.023 131.359 1.00 52.14 111 SER D O 1
ATOM 8529 N N . TRP D 2 112 ? 143.137 148.510 130.834 1.00 52.85 112 TRP D N 1
ATOM 8530 C CA . TRP D 2 112 ? 143.744 148.808 129.541 1.00 56.33 112 TRP D CA 1
ATOM 8531 C C . TRP D 2 112 ? 145.045 149.579 129.706 1.00 57.62 112 TRP D C 1
ATOM 8532 O O . TRP D 2 112 ? 146.040 149.287 129.027 1.00 60.63 112 TRP D O 1
ATOM 8543 N N . PHE D 2 113 ? 145.061 150.566 130.601 1.00 55.69 113 PHE D N 1
ATOM 8544 C CA . PHE D 2 113 ? 146.307 151.259 130.900 1.00 58.64 113 PHE D CA 1
ATOM 8545 C C . PHE D 2 113 ? 147.365 150.268 131.357 1.00 60.84 113 PHE D C 1
ATOM 8546 O O . PHE D 2 113 ? 148.511 150.312 130.896 1.00 60.31 113 PHE D O 1
ATOM 8554 N N . VAL D 2 114 ? 146.987 149.353 132.254 1.00 57.26 114 VAL D N 1
ATOM 8555 C CA . VAL D 2 114 ? 147.934 148.346 132.741 1.00 57.92 114 VAL D CA 1
ATOM 8556 C C . VAL D 2 114 ? 148.416 147.461 131.595 1.00 65.22 114 VAL D C 1
ATOM 8557 O O . VAL D 2 114 ? 149.620 147.220 131.432 1.00 71.84 114 VAL D O 1
ATOM 8561 N N . ALA D 2 115 ? 147.483 146.967 130.783 1.00 61.56 115 ALA D N 1
ATOM 8562 C CA . ALA D 2 115 ? 147.839 146.052 129.709 1.00 57.46 115 ALA D CA 1
ATOM 8563 C C . ALA D 2 115 ? 148.813 146.701 128.741 1.00 63.88 115 ALA D C 1
ATOM 8564 O O . ALA D 2 115 ? 149.747 146.049 128.262 1.00 73.02 115 ALA D O 1
ATOM 8566 N N . ASN D 2 116 ? 148.616 147.984 128.441 1.00 63.67 116 ASN D N 1
ATOM 8567 C CA . ASN D 2 116 ? 149.466 148.634 127.452 1.00 63.34 116 ASN D CA 1
ATOM 8568 C C . ASN D 2 116 ? 150.779 149.128 128.046 1.00 66.88 116 ASN D C 1
ATOM 8569 O O . ASN D 2 116 ? 151.769 149.250 127.317 1.00 66.74 116 ASN D O 1
ATOM 8574 N N . ILE D 2 117 ? 150.820 149.419 129.348 1.00 68.95 117 ILE D N 1
ATOM 8575 C CA . ILE D 2 117 ? 152.093 149.782 129.965 1.00 70.49 117 ILE D CA 1
ATOM 8576 C C . ILE D 2 117 ? 152.970 148.546 130.105 1.00 70.17 117 ILE D C 1
ATOM 8577 O O . ILE D 2 117 ? 154.197 148.618 129.977 1.00 70.93 117 ILE D O 1
ATOM 8582 N N . LEU D 2 118 ? 152.354 147.394 130.382 1.00 73.37 118 LEU D N 1
ATOM 8583 C CA . LEU D 2 118 ? 153.111 146.153 130.510 1.00 69.27 118 LEU D CA 1
ATOM 8584 C C . LEU D 2 118 ? 153.607 145.677 129.152 1.00 73.04 118 LEU D C 1
ATOM 8585 O O . LEU D 2 118 ? 154.817 145.575 128.917 1.00 80.78 118 LEU D O 1
ATOM 8590 N N . LYS D 2 119 ? 152.681 145.393 128.241 1.00 75.36 119 LYS D N 1
ATOM 8591 C CA . LYS D 2 119 ? 152.985 144.797 126.950 1.00 77.04 119 LYS D CA 1
ATOM 8592 C C . LYS D 2 119 ? 152.524 145.720 125.834 1.00 71.94 119 LYS D C 1
ATOM 8593 O O . LYS D 2 119 ? 151.482 146.373 125.945 1.00 75.18 119 LYS D O 1
ATOM 8599 N N . GLU D 2 120 ? 153.299 145.760 124.754 1.00 78.82 120 GLU D N 1
ATOM 8600 C CA . GLU D 2 120 ? 152.954 146.608 123.623 1.00 79.94 120 GLU D CA 1
ATOM 8601 C C . GLU D 2 120 ? 151.812 145.971 122.844 1.00 76.69 120 GLU D C 1
ATOM 8602 O O . GLU D 2 120 ? 151.864 144.787 122.499 1.00 83.05 120 GLU D O 1
ATOM 8608 N N . GLY D 2 121 ? 150.776 146.759 122.573 1.00 71.34 121 GLY D N 1
ATOM 8609 C CA . GLY D 2 121 ? 149.568 146.229 121.982 1.00 68.49 121 GLY D CA 1
ATOM 8610 C C . GLY D 2 121 ? 148.690 145.459 122.939 1.00 68.25 121 GLY D C 1
ATOM 8611 O O . GLY D 2 121 ? 147.708 144.851 122.500 1.00 63.97 121 GLY D O 1
ATOM 8612 N N . GLY D 2 122 ? 149.008 145.468 124.233 1.00 63.19 122 GLY D N 1
ATOM 8613 C CA . GLY D 2 122 ? 148.240 144.730 125.215 1.00 58.59 122 GLY D CA 1
ATOM 8614 C C . GLY D 2 122 ? 146.777 145.113 125.220 1.00 59.47 122 GLY D C 1
ATOM 8615 O O . GLY D 2 122 ? 146.440 146.300 125.242 1.00 65.91 122 GLY D O 1
ATOM 8616 N N . SER D 2 123 ? 145.899 144.121 125.195 1.00 51.82 123 SER D N 1
ATOM 8617 C CA . SER D 2 123 ? 144.457 144.337 125.162 1.00 52.11 123 SER D CA 1
ATOM 8618 C C . SER D 2 123 ? 143.909 144.039 126.552 1.00 54.52 123 SER D C 1
ATOM 8619 O O . SER D 2 123 ? 143.626 142.885 126.883 1.00 53.26 123 SER D O 1
ATOM 8622 N N . GLY D 2 124 ? 143.750 145.085 127.357 1.00 64.00 124 GLY D N 1
ATOM 8623 C CA . GLY D 2 124 ? 143.246 144.933 128.705 1.00 40.43 124 GLY D CA 1
ATOM 8624 C C . GLY D 2 124 ? 141.870 144.307 128.741 1.00 37.39 124 GLY D C 1
ATOM 8625 O O . GLY D 2 124 ? 141.325 143.921 127.704 1.00 52.97 124 GLY D O 1
ATOM 8626 N N . GLN D 2 125 ? 141.299 144.201 129.933 1.00 45.33 125 GLN D N 1
ATOM 8627 C CA . GLN D 2 125 ? 140.032 143.506 130.090 1.00 46.66 125 GLN D CA 1
ATOM 8628 C C . GLN D 2 125 ? 138.949 144.159 129.244 1.00 38.94 125 GLN D C 1
ATOM 8629 O O . GLN D 2 125 ? 138.873 145.384 129.139 1.00 50.14 125 GLN D O 1
ATOM 8635 N N . ARG D 2 126 ? 138.107 143.330 128.642 1.00 37.61 126 ARG D N 1
ATOM 8636 C CA . ARG D 2 126 ? 136.965 143.788 127.871 1.00 46.50 126 ARG D CA 1
ATOM 8637 C C . ARG D 2 126 ? 135.686 143.526 128.652 1.00 47.30 126 ARG D C 1
ATOM 8638 O O . ARG D 2 126 ? 135.635 142.666 129.533 1.00 48.30 126 ARG D O 1
ATOM 8646 N N . LEU D 2 127 ? 134.647 144.288 128.324 1.00 54.20 127 LEU D N 1
ATOM 8647 C CA . LEU D 2 127 ? 133.347 144.050 128.921 1.00 57.78 127 LEU D CA 1
ATOM 8648 C C . LEU D 2 127 ? 132.837 142.668 128.517 1.00 61.08 127 LEU D C 1
ATOM 8649 O O . LEU D 2 127 ? 133.412 141.984 127.669 1.00 62.21 127 LEU D O 1
ATOM 8654 N N . SER D 2 128 ? 131.736 142.261 129.141 1.00 69.62 128 SER D N 1
ATOM 8655 C CA . SER D 2 128 ? 131.151 140.946 128.926 1.00 68.43 128 SER D CA 1
ATOM 8656 C C . SER D 2 128 ? 129.782 141.099 128.285 1.00 72.43 128 SER D C 1
ATOM 8657 O O . SER D 2 128 ? 128.956 141.888 128.755 1.00 75.37 128 SER D O 1
ATOM 8660 N N . GLU D 2 129 ? 129.542 140.339 127.216 1.00 73.70 129 GLU D N 1
ATOM 8661 C CA . GLU D 2 129 ? 128.244 140.354 126.557 1.00 79.25 129 GLU D CA 1
ATOM 8662 C C . GLU D 2 129 ? 127.140 139.770 127.425 1.00 82.87 129 GLU D C 1
ATOM 8663 O O . GLU D 2 129 ? 125.962 139.947 127.098 1.00 85.57 129 GLU D O 1
ATOM 8669 N N . LEU D 2 130 ? 127.488 139.087 128.513 1.00 82.07 130 LEU D N 1
ATOM 8670 C CA . LEU D 2 130 ? 126.517 138.349 129.309 1.00 83.21 130 LEU D CA 1
ATOM 8671 C C . LEU D 2 130 ? 126.105 139.069 130.585 1.00 84.03 130 LEU D C 1
ATOM 8672 O O . LEU D 2 130 ? 124.969 138.893 131.035 1.00 86.54 130 LEU D O 1
ATOM 8677 N N . THR D 2 131 ? 126.988 139.873 131.175 1.00 82.56 131 THR D N 1
ATOM 8678 C CA . THR D 2 131 ? 126.689 140.571 132.419 1.00 82.38 131 THR D CA 1
ATOM 8679 C C . THR D 2 131 ? 126.765 142.084 132.283 1.00 80.00 131 THR D C 1
ATOM 8680 O O . THR D 2 131 ? 125.875 142.788 132.776 1.00 80.64 131 THR D O 1
ATOM 8684 N N . ASP D 2 132 ? 127.798 142.615 131.627 1.00 78.35 132 ASP D N 1
ATOM 8685 C CA . ASP D 2 132 ? 127.977 144.060 131.552 1.00 71.02 132 ASP D CA 1
ATOM 8686 C C . ASP D 2 132 ? 127.167 144.688 130.425 1.00 76.53 132 ASP D C 1
ATOM 8687 O O . ASP D 2 132 ? 127.694 145.503 129.663 1.00 75.71 132 ASP D O 1
ATOM 8692 N N . ILE D 2 133 ? 125.885 144.343 130.326 1.00 78.51 133 ILE D N 1
ATOM 8693 C CA . ILE D 2 133 ? 124.964 145.000 129.405 1.00 74.91 133 ILE D CA 1
ATOM 8694 C C . ILE D 2 133 ? 123.580 144.968 130.031 1.00 73.52 133 ILE D C 1
ATOM 8695 O O . ILE D 2 133 ? 123.070 143.897 130.377 1.00 78.63 133 ILE D O 1
ATOM 8700 N N . LYS D 2 134 ? 122.964 146.136 130.183 1.00 76.82 134 LYS D N 1
ATOM 8701 C CA . LYS D 2 134 ? 121.628 146.205 130.754 1.00 85.69 134 LYS D CA 1
ATOM 8702 C C . LYS D 2 134 ? 120.693 145.257 130.020 1.00 88.22 134 LYS D C 1
ATOM 8703 O O . LYS D 2 134 ? 120.597 145.287 128.791 1.00 86.34 134 LYS D O 1
ATOM 8709 N N . ASN D 2 135 ? 120.005 144.407 130.784 1.00 96.59 135 ASN D N 1
ATOM 8710 C CA . ASN D 2 135 ? 119.170 143.381 130.170 1.00 101.77 135 ASN D CA 1
ATOM 8711 C C . ASN D 2 135 ? 118.019 143.998 129.385 1.00 102.11 135 ASN D C 1
ATOM 8712 O O . ASN D 2 135 ? 117.589 143.447 128.366 1.00 105.82 135 ASN D O 1
ATOM 8717 N N . ASP D 2 136 ? 117.512 145.140 129.837 1.00 94.80 136 ASP D N 1
ATOM 8718 C CA . ASP D 2 136 ? 116.406 145.834 129.184 1.00 95.52 136 ASP D CA 1
ATOM 8719 C C . ASP D 2 136 ? 116.952 147.151 128.641 1.00 101.92 136 ASP D C 1
ATOM 8720 O O . ASP D 2 136 ? 117.005 148.159 129.347 1.00 109.23 136 ASP D O 1
ATOM 8725 N N . ALA D 2 137 ? 117.357 147.133 127.376 1.00 96.93 137 ALA D N 1
ATOM 8726 C CA . ALA D 2 137 ? 117.904 148.320 126.727 1.00 90.21 137 ALA D CA 1
ATOM 8727 C C . ALA D 2 137 ? 117.606 148.207 125.241 1.00 93.00 137 ALA D C 1
ATOM 8728 O O . ALA D 2 137 ? 118.122 147.306 124.573 1.00 97.29 137 ALA D O 1
ATOM 8730 N N . GLU D 2 138 ? 116.772 149.113 124.726 1.00 95.78 138 GLU D N 1
ATOM 8731 C CA . GLU D 2 138 ? 116.504 149.124 123.293 1.00 95.74 138 GLU D CA 1
ATOM 8732 C C . GLU D 2 138 ? 117.790 149.293 122.500 1.00 91.54 138 GLU D C 1
ATOM 8733 O O . GLU D 2 138 ? 117.867 148.879 121.338 1.00 89.77 138 GLU D O 1
ATOM 8739 N N . ASN D 2 139 ? 118.806 149.901 123.112 1.00 91.27 139 ASN D N 1
ATOM 8740 C CA . ASN D 2 139 ? 120.069 150.115 122.420 1.00 85.97 139 ASN D CA 1
ATOM 8741 C C . ASN D 2 139 ? 120.729 148.787 122.070 1.00 80.74 139 ASN D C 1
ATOM 8742 O O . ASN D 2 139 ? 121.276 148.626 120.973 1.00 81.14 139 ASN D O 1
ATOM 8747 N N . ARG D 2 140 ? 120.676 147.820 122.988 1.00 81.92 140 ARG D N 1
ATOM 8748 C CA . ARG D 2 140 ? 121.289 146.502 122.840 1.00 74.59 140 ARG D CA 1
ATOM 8749 C C . ARG D 2 140 ? 122.810 146.554 122.846 1.00 62.50 140 ARG D C 1
ATOM 8750 O O . ARG D 2 140 ? 123.464 145.609 122.401 1.00 59.99 140 ARG D O 1
ATOM 8758 N N . TYR D 2 141 ? 123.391 147.642 123.338 1.00 68.21 141 TYR D N 1
ATOM 8759 C CA . TYR D 2 141 ? 124.814 147.692 123.630 1.00 65.53 141 TYR D CA 1
ATOM 8760 C C . TYR D 2 141 ? 125.019 148.494 124.904 1.00 71.58 141 TYR D C 1
ATOM 8761 O O . TYR D 2 141 ? 124.151 149.258 125.330 1.00 69.49 141 TYR D O 1
ATOM 8770 N N . ALA D 2 142 ? 126.184 148.304 125.509 1.00 67.25 142 ALA D N 1
ATOM 8771 C CA . ALA D 2 142 ? 126.573 148.999 126.723 1.00 65.28 142 ALA D CA 1
ATOM 8772 C C . ALA D 2 142 ? 127.897 149.702 126.481 1.00 61.80 142 ALA D C 1
ATOM 8773 O O . ALA D 2 142 ? 128.833 149.104 125.937 1.00 56.67 142 ALA D O 1
ATOM 8775 N N . ASP D 2 143 ? 127.969 150.966 126.882 1.00 68.57 143 ASP D N 1
ATOM 8776 C CA . ASP D 2 143 ? 129.176 151.764 126.767 1.00 62.45 143 ASP D CA 1
ATOM 8777 C C . ASP D 2 143 ? 129.623 152.193 128.154 1.00 59.15 143 ASP D C 1
ATOM 8778 O O . ASP D 2 143 ? 128.803 152.564 128.997 1.00 53.38 143 ASP D O 1
ATOM 8783 N N . VAL D 2 144 ? 130.923 152.122 128.385 1.00 55.81 144 VAL D N 1
ATOM 8784 C CA . VAL D 2 144 ? 131.542 152.594 129.615 1.00 49.33 144 VAL D CA 1
ATOM 8785 C C . VAL D 2 144 ? 132.611 153.581 129.171 1.00 49.09 144 VAL D C 1
ATOM 8786 O O . VAL D 2 144 ? 133.739 153.204 128.844 1.00 43.73 144 VAL D O 1
ATOM 8790 N N . SER D 2 145 ? 132.238 154.852 129.102 1.00 49.80 145 SER D N 1
ATOM 8791 C CA . SER D 2 145 ? 133.135 155.914 128.683 1.00 50.66 145 SER D CA 1
ATOM 8792 C C . SER D 2 145 ? 133.729 156.587 129.910 1.00 52.76 145 SER D C 1
ATOM 8793 O O . SER D 2 145 ? 133.123 156.610 130.982 1.00 53.04 145 SER D O 1
ATOM 8796 N N . SER D 2 146 ? 134.935 157.118 129.749 1.00 54.73 146 SER D N 1
ATOM 8797 C CA . SER D 2 146 ? 135.634 157.714 130.875 1.00 54.67 146 SER D CA 1
ATOM 8798 C C . SER D 2 146 ? 136.706 158.658 130.355 1.00 55.64 146 SER D C 1
ATOM 8799 O O . SER D 2 146 ? 137.419 158.331 129.406 1.00 57.88 146 SER D O 1
ATOM 8802 N N . THR D 2 147 ? 136.827 159.815 130.996 1.00 52.52 147 THR D N 1
ATOM 8803 C CA . THR D 2 147 ? 137.827 160.806 130.637 1.00 57.71 147 THR D CA 1
ATOM 8804 C C . THR D 2 147 ? 138.893 160.880 131.721 1.00 52.27 147 THR D C 1
ATOM 8805 O O . THR D 2 147 ? 138.596 160.743 132.912 1.00 52.86 147 THR D O 1
ATOM 8809 N N . PHE D 2 148 ? 140.132 161.104 131.303 1.00 51.82 148 PHE D N 1
ATOM 8810 C CA . PHE D 2 148 ? 141.249 161.249 132.214 1.00 49.68 148 PHE D CA 1
ATOM 8811 C C . PHE D 2 148 ? 141.927 162.591 131.979 1.00 58.16 148 PHE D C 1
ATOM 8812 O O . PHE D 2 148 ? 141.741 163.234 130.944 1.00 70.00 148 PHE D O 1
ATOM 8820 N N . PHE D 2 149 ? 142.719 163.006 132.961 1.00 61.79 149 PHE D N 1
ATOM 8821 C CA . PHE D 2 149 ? 143.464 164.255 132.916 1.00 66.56 149 PHE D CA 1
ATOM 8822 C C . PHE D 2 149 ? 144.886 163.938 133.337 1.00 69.20 149 PHE D C 1
ATOM 8823 O O . PHE D 2 149 ? 145.107 163.442 134.447 1.00 82.05 149 PHE D O 1
ATOM 8831 N N . PHE D 2 150 ? 145.846 164.202 132.454 1.00 68.40 150 PHE D N 1
ATOM 8832 C CA . PHE D 2 150 ? 147.254 163.914 132.728 1.00 75.85 150 PHE D CA 1
ATOM 8833 C C . PHE D 2 150 ? 148.068 165.168 132.411 1.00 81.53 150 PHE D C 1
ATOM 8834 O O . PHE D 2 150 ? 148.634 165.299 131.325 1.00 86.10 150 PHE D O 1
ATOM 8842 N N . GLY D 2 151 ? 148.137 166.082 133.376 1.00 79.30 151 GLY D N 1
ATOM 8843 C CA . GLY D 2 151 ? 148.985 167.251 133.258 1.00 89.63 151 GLY D CA 1
ATOM 8844 C C . GLY D 2 151 ? 148.378 168.368 132.428 1.00 98.11 151 GLY D C 1
ATOM 8845 O O . GLY D 2 151 ? 147.246 168.303 131.946 1.00 96.00 151 GLY D O 1
ATOM 8846 N N . LYS D 2 152 ? 149.173 169.430 132.269 1.00 100.89 152 LYS D N 1
ATOM 8847 C CA . LYS D 2 152 ? 148.755 170.557 131.441 1.00 99.45 152 LYS D CA 1
ATOM 8848 C C . LYS D 2 152 ? 148.569 170.131 129.992 1.00 97.82 152 LYS D C 1
ATOM 8849 O O . LYS D 2 152 ? 147.619 170.560 129.327 1.00 97.78 152 LYS D O 1
ATOM 8855 N N . GLY D 2 153 ? 149.480 169.310 129.477 1.00 99.40 153 GLY D N 1
ATOM 8856 C CA . GLY D 2 153 ? 149.316 168.721 128.160 1.00 97.37 153 GLY D CA 1
ATOM 8857 C C . GLY D 2 153 ? 148.565 167.404 128.266 1.00 96.48 153 GLY D C 1
ATOM 8858 O O . GLY D 2 153 ? 148.784 166.621 129.187 1.00 89.91 153 GLY D O 1
ATOM 8859 N N . LEU D 2 154 ? 147.677 167.168 127.301 1.00 93.90 154 LEU D N 1
ATOM 8860 C CA . LEU D 2 154 ? 146.769 166.022 127.331 1.00 85.31 154 LEU D CA 1
ATOM 8861 C C . LEU D 2 154 ? 145.832 166.114 128.535 1.00 81.69 154 LEU D C 1
ATOM 8862 O O . LEU D 2 154 ? 145.803 165.245 129.407 1.00 87.60 154 LEU D O 1
ATOM 8867 N N . LYS D 2 155 ? 145.059 167.198 128.571 1.00 83.69 155 LYS D N 1
ATOM 8868 C CA . LYS D 2 155 ? 144.120 167.411 129.663 1.00 87.71 155 LYS D CA 1
ATOM 8869 C C . LYS D 2 155 ? 142.869 166.555 129.542 1.00 83.54 155 LYS D C 1
ATOM 8870 O O . LYS D 2 155 ? 142.061 166.537 130.477 1.00 85.56 155 LYS D O 1
ATOM 8876 N N . SER D 2 156 ? 142.684 165.854 128.425 1.00 67.60 156 SER D N 1
ATOM 8877 C CA . SER D 2 156 ? 141.511 165.003 128.248 1.00 64.22 156 SER D CA 1
ATOM 8878 C C . SER D 2 156 ? 141.941 163.782 127.441 1.00 61.26 156 SER D C 1
ATOM 8879 O O . SER D 2 156 ? 142.078 163.859 126.218 1.00 71.41 156 SER D O 1
ATOM 8882 N N . VAL D 2 157 ? 142.151 162.668 128.134 1.00 59.16 157 VAL D N 1
ATOM 8883 C CA . VAL D 2 157 ? 142.433 161.386 127.498 1.00 60.69 157 VAL D CA 1
ATOM 8884 C C . VAL D 2 157 ? 141.159 160.557 127.598 1.00 57.63 157 VAL D C 1
ATOM 8885 O O . VAL D 2 157 ? 140.823 160.080 128.689 1.00 57.41 157 VAL D O 1
ATOM 8889 N N . PRO D 2 158 ? 140.401 160.391 126.521 1.00 57.82 158 PRO D N 1
ATOM 8890 C CA . PRO D 2 158 ? 139.141 159.650 126.614 1.00 54.86 158 PRO D CA 1
ATOM 8891 C C . PRO D 2 158 ? 139.354 158.149 126.464 1.00 64.46 158 PRO D C 1
ATOM 8892 O O . PRO D 2 158 ? 140.417 157.668 126.073 1.00 66.86 158 PRO D O 1
ATOM 8896 N N . ILE D 2 159 ? 138.307 157.408 126.821 1.00 67.17 159 ILE D N 1
ATOM 8897 C CA . ILE D 2 159 ? 138.260 155.969 126.607 1.00 57.14 159 ILE D CA 1
ATOM 8898 C C . ILE D 2 159 ? 136.801 155.566 126.545 1.00 57.54 159 ILE D C 1
ATOM 8899 O O . ILE D 2 159 ? 135.948 156.174 127.195 1.00 57.31 159 ILE D O 1
ATOM 8904 N N . ARG D 2 160 ? 136.515 154.528 125.768 1.00 49.52 160 ARG D N 1
ATOM 8905 C CA . ARG D 2 160 ? 135.216 153.879 125.809 1.00 49.47 160 ARG D CA 1
ATOM 8906 C C . ARG D 2 160 ? 135.425 152.377 125.729 1.00 53.11 160 ARG D C 1
ATOM 8907 O O . ARG D 2 160 ? 136.188 151.899 124.886 1.00 60.89 160 ARG D O 1
ATOM 8915 N N . LEU D 2 161 ? 134.760 151.644 126.615 1.00 51.85 161 LEU D N 1
ATOM 8916 C CA . LEU D 2 161 ? 134.663 150.192 126.535 1.00 47.09 161 LEU D CA 1
ATOM 8917 C C . LEU D 2 161 ? 133.233 149.869 126.130 1.00 51.23 161 LEU D C 1
ATOM 8918 O O . LEU D 2 161 ? 132.300 150.100 126.901 1.00 51.73 161 LEU D O 1
ATOM 8923 N N . SER D 2 162 ? 133.058 149.349 124.924 1.00 52.30 162 SER D N 1
ATOM 8924 C CA . SER D 2 162 ? 131.736 149.073 124.392 1.00 56.95 162 SER D CA 1
ATOM 8925 C C . SER D 2 162 ? 131.549 147.575 124.209 1.00 54.34 162 SER D C 1
ATOM 8926 O O . SER D 2 162 ? 132.505 146.834 123.971 1.00 44.88 162 SER D O 1
ATOM 8929 N N . ARG D 2 163 ? 130.301 147.137 124.333 1.00 58.55 163 ARG D N 1
ATOM 8930 C CA . ARG D 2 163 ? 129.971 145.733 124.131 1.00 60.47 163 ARG D CA 1
ATOM 8931 C C . ARG D 2 163 ? 128.531 145.631 123.662 1.00 65.46 163 ARG D C 1
ATOM 8932 O O . ARG D 2 163 ? 127.625 146.116 124.341 1.00 67.85 163 ARG D O 1
ATOM 8940 N N . SER D 2 164 ? 128.322 144.998 122.513 1.00 63.59 164 SER D N 1
ATOM 8941 C CA . SER D 2 164 ? 126.994 144.800 121.958 1.00 62.87 164 SER D CA 1
ATOM 8942 C C . SER D 2 164 ? 126.599 143.334 122.064 1.00 54.77 164 SER D C 1
ATOM 8943 O O . SER D 2 164 ? 127.445 142.438 122.004 1.00 53.67 164 SER D O 1
ATOM 8946 N N . ALA D 2 165 ? 125.302 143.101 122.228 1.00 55.08 165 ALA D N 1
ATOM 8947 C CA . ALA D 2 165 ? 124.794 141.746 122.310 1.00 56.96 165 ALA D CA 1
ATOM 8948 C C . ALA D 2 165 ? 125.112 140.986 121.025 1.00 65.88 165 ALA D C 1
ATOM 8949 O O . ALA D 2 165 ? 125.491 141.561 120.002 1.00 60.63 165 ALA D O 1
ATOM 8951 N N . LEU D 2 166 ? 124.958 139.668 121.091 1.00 59.62 166 LEU D N 1
ATOM 8952 C CA . LEU D 2 166 ? 125.171 138.825 119.926 1.00 51.79 166 LEU D CA 1
ATOM 8953 C C . LEU D 2 166 ? 123.992 138.973 118.974 1.00 61.23 166 LEU D C 1
ATOM 8954 O O . LEU D 2 166 ? 122.833 138.864 119.385 1.00 64.36 166 LEU D O 1
ATOM 8959 N N . GLY D 2 167 ? 124.291 139.231 117.708 1.00 60.85 167 GLY D N 1
ATOM 8960 C CA . GLY D 2 167 ? 123.278 139.422 116.700 1.00 61.17 167 GLY D CA 1
ATOM 8961 C C . GLY D 2 167 ? 122.908 140.860 116.427 1.00 59.82 167 GLY D C 1
ATOM 8962 O O . GLY D 2 167 ? 121.735 141.134 116.151 1.00 61.85 167 GLY D O 1
ATOM 8963 N N . THR D 2 168 ? 123.862 141.785 116.500 1.00 63.44 168 THR D N 1
ATOM 8964 C CA . THR D 2 168 ? 123.624 143.194 116.233 1.00 62.68 168 THR D CA 1
ATOM 8965 C C . THR D 2 168 ? 124.433 143.622 115.016 1.00 64.11 168 THR D C 1
ATOM 8966 O O . THR D 2 168 ? 125.548 143.141 114.792 1.00 74.53 168 THR D O 1
ATOM 8970 N N . ALA D 2 169 ? 123.868 144.554 114.246 1.00 55.56 169 ALA D N 1
ATOM 8971 C CA . ALA D 2 169 ? 124.384 144.831 112.910 1.00 55.07 169 ALA D CA 1
ATOM 8972 C C . ALA D 2 169 ? 125.754 145.484 112.972 1.00 62.44 169 ALA D C 1
ATOM 8973 O O . ALA D 2 169 ? 126.667 145.099 112.234 1.00 63.99 169 ALA D O 1
ATOM 8975 N N . GLU D 2 170 ? 125.917 146.470 113.843 1.00 67.94 170 GLU D N 1
ATOM 8976 C CA . GLU D 2 170 ? 127.188 147.150 114.024 1.00 70.02 170 GLU D CA 1
ATOM 8977 C C . GLU D 2 170 ? 127.882 146.568 115.244 1.00 67.44 170 GLU D C 1
ATOM 8978 O O . GLU D 2 170 ? 127.268 146.433 116.307 1.00 65.35 170 GLU D O 1
ATOM 8984 N N . ARG D 2 171 ? 129.154 146.209 115.085 1.00 69.84 171 ARG D N 1
ATOM 8985 C CA . ARG D 2 171 ? 129.942 145.700 116.202 1.00 72.36 171 ARG D CA 1
ATOM 8986 C C . ARG D 2 171 ? 130.329 146.888 117.073 1.00 78.81 171 ARG D C 1
ATOM 8987 O O . ARG D 2 171 ? 131.415 147.462 116.960 1.00 81.25 171 ARG D O 1
ATOM 8995 N N . ARG D 2 172 ? 129.404 147.274 117.950 1.00 74.49 172 ARG D N 1
ATOM 8996 C CA . ARG D 2 172 ? 129.692 148.324 118.913 1.00 64.50 172 ARG D CA 1
ATOM 8997 C C . ARG D 2 172 ? 131.003 148.015 119.608 1.00 60.19 172 ARG D C 1
ATOM 8998 O O . ARG D 2 172 ? 131.122 147.015 120.320 1.00 67.75 172 ARG D O 1
ATOM 9006 N N . ASP D 2 173 ? 131.985 148.877 119.400 1.00 60.00 173 ASP D N 1
ATOM 9007 C CA . ASP D 2 173 ? 133.373 148.546 119.660 1.00 55.44 173 ASP D CA 1
ATOM 9008 C C . ASP D 2 173 ? 133.993 149.571 120.594 1.00 58.18 173 ASP D C 1
ATOM 9009 O O . ASP D 2 173 ? 133.724 150.770 120.486 1.00 67.35 173 ASP D O 1
ATOM 9014 N N . SER D 2 174 ? 134.822 149.085 121.515 1.00 55.74 174 SER D N 1
ATOM 9015 C CA . SER D 2 174 ? 135.558 149.967 122.407 1.00 50.95 174 SER D CA 1
ATOM 9016 C C . SER D 2 174 ? 136.470 150.886 121.607 1.00 56.97 174 SER D C 1
ATOM 9017 O O . SER D 2 174 ? 137.091 150.471 120.627 1.00 49.82 174 SER D O 1
ATOM 9020 N N . GLU D 2 175 ? 136.556 152.140 122.031 1.00 55.29 175 GLU D N 1
ATOM 9021 C CA . GLU D 2 175 ? 137.452 153.119 121.422 1.00 47.25 175 GLU D CA 1
ATOM 9022 C C . GLU D 2 175 ? 138.540 153.424 122.447 1.00 46.78 175 GLU D C 1
ATOM 9023 O O . GLU D 2 175 ? 138.426 154.360 123.237 1.00 62.44 175 GLU D O 1
ATOM 9029 N N . VAL D 2 176 ? 139.602 152.623 122.424 1.00 50.70 176 VAL D N 1
ATOM 9030 C CA . VAL D 2 176 ? 140.664 152.696 123.417 1.00 54.54 176 VAL D CA 1
ATOM 9031 C C . VAL D 2 176 ? 141.950 153.259 122.830 1.00 49.17 176 VAL D C 1
ATOM 9032 O O . VAL D 2 176 ? 143.005 153.158 123.458 1.00 49.89 176 VAL D O 1
ATOM 9036 N N . LYS D 2 177 ? 141.893 153.854 121.642 1.00 47.75 177 LYS D N 1
ATOM 9037 C CA . LYS D 2 177 ? 143.119 154.304 120.987 1.00 58.62 177 LYS D CA 1
ATOM 9038 C C . LYS D 2 177 ? 143.883 155.342 121.800 1.00 61.84 177 LYS D C 1
ATOM 9039 O O . LYS D 2 177 ? 145.107 155.193 121.952 1.00 62.71 177 LYS D O 1
ATOM 9045 N N . PRO D 2 178 ? 143.259 156.396 122.337 1.00 63.22 178 PRO D N 1
ATOM 9046 C CA . PRO D 2 178 ? 144.063 157.424 123.025 1.00 58.91 178 PRO D CA 1
ATOM 9047 C C . PRO D 2 178 ? 144.646 156.952 124.344 1.00 63.31 178 PRO D C 1
ATOM 9048 O O . PRO D 2 178 ? 145.796 157.283 124.668 1.00 63.59 178 PRO D O 1
ATOM 9052 N N . ALA D 2 179 ? 143.879 156.193 125.128 1.00 65.35 179 ALA D N 1
ATOM 9053 C CA . ALA D 2 179 ? 144.422 155.624 126.355 1.00 58.55 179 ALA D CA 1
ATOM 9054 C C . ALA D 2 179 ? 145.569 154.674 126.051 1.00 65.85 179 ALA D C 1
ATOM 9055 O O . ALA D 2 179 ? 146.581 154.660 126.761 1.00 62.25 179 ALA D O 1
ATOM 9057 N N . ARG D 2 180 ? 145.424 153.865 124.998 1.00 67.33 180 ARG D N 1
ATOM 9058 C CA . ARG D 2 180 ? 146.519 153.004 124.573 1.00 59.32 180 ARG D CA 1
ATOM 9059 C C . ARG D 2 180 ? 147.735 153.826 124.184 1.00 63.56 180 ARG D C 1
ATOM 9060 O O . ARG D 2 180 ? 148.869 153.441 124.478 1.00 63.69 180 ARG D O 1
ATOM 9068 N N . ASP D 2 181 ? 147.522 154.950 123.498 1.00 66.67 181 ASP D N 1
ATOM 9069 C CA . ASP D 2 181 ? 148.641 155.790 123.089 1.00 67.41 181 ASP D CA 1
ATOM 9070 C C . ASP D 2 181 ? 149.371 156.355 124.299 1.00 68.88 181 ASP D C 1
ATOM 9071 O O . ASP D 2 181 ? 150.607 156.370 124.340 1.00 74.59 181 ASP D O 1
ATOM 9076 N N . LEU D 2 182 ? 148.624 156.822 125.300 1.00 64.91 182 LEU D N 1
ATOM 9077 C CA . LEU D 2 182 ? 149.265 157.331 126.509 1.00 64.01 182 LEU D CA 1
ATOM 9078 C C . LEU D 2 182 ? 150.007 156.224 127.249 1.00 64.21 182 LEU D C 1
ATOM 9079 O O . LEU D 2 182 ? 151.127 156.430 127.732 1.00 61.05 182 LEU D O 1
ATOM 9084 N N . ALA D 2 183 ? 149.393 155.044 127.361 1.00 64.08 183 ALA D N 1
ATOM 9085 C CA . ALA D 2 183 ? 150.053 153.930 128.032 1.00 62.25 183 ALA D CA 1
ATOM 9086 C C . ALA D 2 183 ? 151.311 153.508 127.286 1.00 68.06 183 ALA D C 1
ATOM 9087 O O . ALA D 2 183 ? 152.316 153.137 127.904 1.00 72.31 183 ALA D O 1
ATOM 9089 N N . ASP D 2 184 ? 151.275 153.552 125.954 1.00 68.61 184 ASP D N 1
ATOM 9090 C CA . ASP D 2 184 ? 152.459 153.244 125.167 1.00 71.94 184 ASP D CA 1
ATOM 9091 C C . ASP D 2 184 ? 153.535 154.300 125.357 1.00 75.11 184 ASP D C 1
ATOM 9092 O O . ASP D 2 184 ? 154.723 153.972 125.375 1.00 77.00 184 ASP D O 1
ATOM 9097 N N . ILE D 2 185 ? 153.142 155.567 125.500 1.00 79.34 185 ILE D N 1
ATOM 9098 C CA . ILE D 2 185 ? 154.113 156.605 125.838 1.00 79.94 185 ILE D CA 1
ATOM 9099 C C . ILE D 2 185 ? 154.769 156.284 127.174 1.00 76.85 185 ILE D C 1
ATOM 9100 O O . ILE D 2 185 ? 155.995 156.351 127.319 1.00 81.02 185 ILE D O 1
ATOM 9105 N N . TRP D 2 186 ? 153.955 155.926 128.171 1.00 69.61 186 TRP D N 1
ATOM 9106 C CA . TRP D 2 186 ? 154.495 155.521 129.465 1.00 73.14 186 TRP D CA 1
ATOM 9107 C C . TRP D 2 186 ? 155.514 154.403 129.297 1.00 76.31 186 TRP D C 1
ATOM 9108 O O . TRP D 2 186 ? 156.649 154.497 129.776 1.00 75.84 186 TRP D O 1
ATOM 9119 N N . ARG D 2 187 ? 155.120 153.337 128.599 1.00 76.00 187 ARG D N 1
ATOM 9120 C CA . ARG D 2 187 ? 155.974 152.161 128.475 1.00 70.94 187 ARG D CA 1
ATOM 9121 C C . ARG D 2 187 ? 157.275 152.501 127.757 1.00 76.33 187 ARG D C 1
ATOM 9122 O O . ARG D 2 187 ? 158.361 152.096 128.189 1.00 76.19 187 ARG D O 1
ATOM 9130 N N . VAL D 2 188 ? 157.185 153.253 126.660 1.00 72.83 188 VAL D N 1
ATOM 9131 C CA . VAL D 2 188 ? 158.368 153.552 125.862 1.00 74.68 188 VAL D CA 1
ATOM 9132 C C . VAL D 2 188 ? 159.322 154.454 126.635 1.00 81.22 188 VAL D C 1
ATOM 9133 O O . VAL D 2 188 ? 160.529 154.191 126.703 1.00 84.97 188 VAL D O 1
ATOM 9137 N N . ILE D 2 189 ? 158.802 155.534 127.224 1.00 84.01 189 ILE D N 1
ATOM 9138 C CA . ILE D 2 189 ? 159.681 156.445 127.947 1.00 83.95 189 ILE D CA 1
ATOM 9139 C C . ILE D 2 189 ? 160.262 155.761 129.175 1.00 85.81 189 ILE D C 1
ATOM 9140 O O . ILE D 2 189 ? 161.379 156.081 129.596 1.00 90.10 189 ILE D O 1
ATOM 9145 N N . ASN D 2 190 ? 159.529 154.821 129.780 1.00 84.13 190 ASN D N 1
ATOM 9146 C CA . ASN D 2 190 ? 160.097 154.062 130.886 1.00 83.55 190 ASN D CA 1
ATOM 9147 C C . ASN D 2 190 ? 161.227 153.162 130.409 1.00 85.78 190 ASN D C 1
ATOM 9148 O O . ASN D 2 190 ? 162.283 153.092 131.046 1.00 88.31 190 ASN D O 1
ATOM 9153 N N . GLU D 2 191 ? 161.024 152.466 129.288 1.00 85.10 191 GLU D N 1
ATOM 9154 C CA . GLU D 2 191 ? 162.069 151.590 128.770 1.00 84.84 191 GLU D CA 1
ATOM 9155 C C . GLU D 2 191 ? 163.323 152.381 128.428 1.00 89.45 191 GLU D C 1
ATOM 9156 O O . GLU D 2 191 ? 164.442 151.937 128.710 1.00 91.91 191 GLU D O 1
ATOM 9162 N N . ALA D 2 192 ? 163.159 153.555 127.815 1.00 92.84 192 ALA D N 1
ATOM 9163 C CA . ALA D 2 192 ? 164.318 154.386 127.504 1.00 95.24 192 ALA D CA 1
ATOM 9164 C C . ALA D 2 192 ? 165.017 154.843 128.779 1.00 94.35 192 ALA D C 1
ATOM 9165 O O . ALA D 2 192 ? 166.231 154.672 128.933 1.00 99.60 192 ALA D O 1
ATOM 9167 N N . LYS D 2 193 ? 164.260 155.428 129.704 1.00 91.99 193 LYS D N 1
ATOM 9168 C CA . LYS D 2 193 ? 164.769 155.849 131.000 1.00 97.19 193 LYS D CA 1
ATOM 9169 C C . LYS D 2 193 ? 163.727 155.526 132.059 1.00 92.95 193 LYS D C 1
ATOM 9170 O O . LYS D 2 193 ? 162.523 155.607 131.808 1.00 93.43 193 LYS D O 1
ATOM 9176 N N . THR D 2 194 ? 164.198 155.163 133.248 1.00 87.53 194 THR D N 1
ATOM 9177 C CA . THR D 2 194 ? 163.286 154.793 134.323 1.00 86.31 194 THR D CA 1
ATOM 9178 C C . THR D 2 194 ? 162.430 155.986 134.727 1.00 86.40 194 THR D C 1
ATOM 9179 O O . THR D 2 194 ? 162.946 157.077 134.985 1.00 89.10 194 THR D O 1
ATOM 9183 N N . ILE D 2 195 ? 161.117 155.777 134.783 1.00 83.81 195 ILE D N 1
ATOM 9184 C CA . ILE D 2 195 ? 160.172 156.817 135.176 1.00 82.47 195 ILE D CA 1
ATOM 9185 C C . ILE D 2 195 ? 159.119 156.201 136.085 1.00 76.84 195 ILE D C 1
ATOM 9186 O O . ILE D 2 195 ? 158.605 155.114 135.809 1.00 75.72 195 ILE D O 1
ATOM 9191 N N . ASN D 2 196 ? 158.804 156.898 137.175 1.00 73.95 196 ASN D N 1
ATOM 9192 C CA . ASN D 2 196 ? 157.739 156.451 138.063 1.00 66.48 196 ASN D CA 1
ATOM 9193 C C . ASN D 2 196 ? 156.427 156.374 137.296 1.00 64.08 196 ASN D C 1
ATOM 9194 O O . ASN D 2 196 ? 156.125 157.235 136.466 1.00 72.27 196 ASN D O 1
ATOM 9199 N N . LEU D 2 197 ? 155.641 155.348 137.581 1.00 54.78 197 LEU D N 1
ATOM 9200 C CA . LEU D 2 197 ? 154.459 155.027 136.799 1.00 54.68 197 LEU D CA 1
ATOM 9201 C C . LEU D 2 197 ? 153.245 154.961 137.709 1.00 48.21 197 LEU D C 1
ATOM 9202 O O . LEU D 2 197 ? 153.379 154.823 138.928 1.00 53.31 197 LEU D O 1
ATOM 9207 N N . PRO D 2 198 ? 152.041 155.070 137.148 1.00 51.25 198 PRO D N 1
ATOM 9208 C CA . PRO D 2 198 ? 150.839 155.064 137.987 1.00 52.42 198 PRO D CA 1
ATOM 9209 C C . PRO D 2 198 ? 150.688 153.750 138.732 1.00 47.33 198 PRO D C 1
ATOM 9210 O O . PRO D 2 198 ? 151.156 152.703 138.286 1.00 55.75 198 PRO D O 1
ATOM 9214 N N . THR D 2 199 ? 150.021 153.814 139.881 1.00 47.40 199 THR D N 1
ATOM 9215 C CA . THR D 2 199 ? 149.780 152.646 140.724 1.00 53.30 199 THR D CA 1
ATOM 9216 C C . THR D 2 199 ? 148.270 152.453 140.841 1.00 52.81 199 THR D C 1
ATOM 9217 O O . THR D 2 199 ? 147.635 152.925 141.786 1.00 59.53 199 THR D O 1
ATOM 9221 N N . PHE D 2 200 ? 147.693 151.750 139.873 1.00 48.50 200 PHE D N 1
ATOM 9222 C CA . PHE D 2 200 ? 146.280 151.414 139.928 1.00 45.95 200 PHE D CA 1
ATOM 9223 C C . PHE D 2 200 ? 146.072 150.190 140.805 1.00 46.75 200 PHE D C 1
ATOM 9224 O O . PHE D 2 200 ? 146.883 149.260 140.803 1.00 51.81 200 PHE D O 1
ATOM 9232 N N . ALA D 2 201 ? 144.979 150.196 141.561 1.00 44.98 201 ALA D N 1
ATOM 9233 C CA . ALA D 2 201 ? 144.661 149.085 142.439 1.00 40.52 201 ALA D CA 1
ATOM 9234 C C . ALA D 2 201 ? 143.160 149.052 142.670 1.00 42.03 201 ALA D C 1
ATOM 9235 O O . ALA D 2 201 ? 142.457 150.041 142.458 1.00 52.60 201 ALA D O 1
ATOM 9237 N N . LEU D 2 202 ? 142.677 147.893 143.098 1.00 45.13 202 LEU D N 1
ATOM 9238 C CA . LEU D 2 202 ? 141.285 147.721 143.471 1.00 42.69 202 LEU D CA 1
ATOM 9239 C C . LEU D 2 202 ? 141.237 146.871 144.729 1.00 51.67 202 LEU D C 1
ATOM 9240 O O . LEU D 2 202 ? 142.056 145.964 144.904 1.00 54.13 202 LEU D O 1
ATOM 9245 N N . TYR D 2 203 ? 140.281 147.173 145.606 1.00 48.07 203 TYR D N 1
ATOM 9246 C CA . TYR D 2 203 ? 140.171 146.484 146.889 1.00 41.86 203 TYR D CA 1
ATOM 9247 C C . TYR D 2 203 ? 138.687 146.378 147.221 1.00 46.97 203 TYR D C 1
ATOM 9248 O O . TYR D 2 203 ? 138.094 147.346 147.701 1.00 48.26 203 TYR D O 1
ATOM 9257 N N . ASN D 2 204 ? 138.099 145.214 146.974 1.00 52.35 204 ASN D N 1
ATOM 9258 C CA . ASN D 2 204 ? 136.706 144.976 147.307 1.00 57.32 204 ASN D CA 1
ATOM 9259 C C . ASN D 2 204 ? 136.619 144.224 148.632 1.00 63.59 204 ASN D C 1
ATOM 9260 O O . ASN D 2 204 ? 137.618 144.020 149.327 1.00 58.29 204 ASN D O 1
ATOM 9265 N N . VAL D 2 205 ? 135.405 143.803 148.993 1.00 69.19 205 VAL D N 1
ATOM 9266 C CA . VAL D 2 205 ? 135.203 143.037 150.218 1.00 67.39 205 VAL D CA 1
ATOM 9267 C C . VAL D 2 205 ? 135.902 141.687 150.194 1.00 67.29 205 VAL D C 1
ATOM 9268 O O . VAL D 2 205 ? 135.872 140.970 151.199 1.00 70.05 205 VAL D O 1
ATOM 9272 N N . GLU D 2 206 ? 136.526 141.317 149.076 1.00 70.69 206 GLU D N 1
ATOM 9273 C CA . GLU D 2 206 ? 137.249 140.057 148.992 1.00 65.27 206 GLU D CA 1
ATOM 9274 C C . GLU D 2 206 ? 138.630 140.125 149.628 1.00 63.33 206 GLU D C 1
ATOM 9275 O O . GLU D 2 206 ? 139.277 139.082 149.770 1.00 73.06 206 GLU D O 1
ATOM 9281 N N . ARG D 2 207 ? 139.103 141.313 150.006 1.00 64.30 207 ARG D N 1
ATOM 9282 C CA . ARG D 2 207 ? 140.385 141.412 150.689 1.00 62.29 207 ARG D CA 1
ATOM 9283 C C . ARG D 2 207 ? 140.328 140.864 152.107 1.00 65.53 207 ARG D C 1
ATOM 9284 O O . ARG D 2 207 ? 141.378 140.730 152.744 1.00 63.29 207 ARG D O 1
ATOM 9292 N N . SER D 2 208 ? 139.134 140.549 152.613 1.00 67.28 208 SER D N 1
ATOM 9293 C CA . SER D 2 208 ? 138.981 139.899 153.913 1.00 72.71 208 SER D CA 1
ATOM 9294 C C . SER D 2 208 ? 139.179 138.392 153.734 1.00 77.73 208 SER D C 1
ATOM 9295 O O . SER D 2 208 ? 138.253 137.584 153.831 1.00 77.73 208 SER D O 1
ATOM 9298 N N . GLN D 2 209 ? 140.432 138.023 153.470 1.00 77.41 209 GLN D N 1
ATOM 9299 C CA . GLN D 2 209 ? 140.811 136.650 153.196 1.00 76.18 209 GLN D CA 1
ATOM 9300 C C . GLN D 2 209 ? 141.885 136.190 154.178 1.00 81.87 209 GLN D C 1
ATOM 9301 O O . GLN D 2 209 ? 142.772 136.975 154.529 1.00 80.37 209 GLN D O 1
ATOM 9307 N N . PRO D 2 210 ? 141.839 134.936 154.635 1.00 88.47 210 PRO D N 1
ATOM 9308 C CA . PRO D 2 210 ? 142.822 134.485 155.627 1.00 82.51 210 PRO D CA 1
ATOM 9309 C C . PRO D 2 210 ? 144.237 134.483 155.074 1.00 84.69 210 PRO D C 1
ATOM 9310 O O . PRO D 2 210 ? 144.461 134.307 153.875 1.00 82.21 210 PRO D O 1
ATOM 9314 N N . PHE D 2 211 ? 145.195 134.680 155.972 1.00 84.22 211 PHE D N 1
ATOM 9315 C CA . PHE D 2 211 ? 146.607 134.566 155.632 1.00 86.29 211 PHE D CA 1
ATOM 9316 C C . PHE D 2 211 ? 147.262 133.498 156.499 1.00 91.30 211 PHE D C 1
ATOM 9317 O O . PHE D 2 211 ? 146.672 132.447 156.756 1.00 93.81 211 PHE D O 1
ATOM 9325 N N . ASN D 2 218 ? 158.820 132.522 144.939 1.00 104.48 218 ASN D N 1
ATOM 9326 C CA . ASN D 2 218 ? 159.321 132.760 143.591 1.00 113.17 218 ASN D CA 1
ATOM 9327 C C . ASN D 2 218 ? 159.906 134.163 143.470 1.00 110.97 218 ASN D C 1
ATOM 9328 O O . ASN D 2 218 ? 159.173 135.143 143.347 1.00 107.34 218 ASN D O 1
ATOM 9333 N N . ALA D 2 219 ? 161.238 134.253 143.508 1.00 110.86 219 ALA D N 1
ATOM 9334 C CA . ALA D 2 219 ? 161.893 135.552 143.397 1.00 109.21 219 ALA D CA 1
ATOM 9335 C C . ALA D 2 219 ? 161.652 136.186 142.035 1.00 108.26 219 ALA D C 1
ATOM 9336 O O . ALA D 2 219 ? 161.642 137.417 141.917 1.00 105.12 219 ALA D O 1
ATOM 9338 N N . GLY D 2 220 ? 161.460 135.371 140.998 1.00 105.16 220 GLY D N 1
ATOM 9339 C CA . GLY D 2 220 ? 161.236 135.924 139.674 1.00 104.54 220 GLY D CA 1
ATOM 9340 C C . GLY D 2 220 ? 159.965 136.746 139.588 1.00 105.97 220 GLY D C 1
ATOM 9341 O O . GLY D 2 220 ? 159.951 137.823 138.989 1.00 107.53 220 GLY D O 1
ATOM 9342 N N . ARG D 2 221 ? 158.882 136.254 140.191 1.00 105.99 221 ARG D N 1
ATOM 9343 C CA . ARG D 2 221 ? 157.570 136.876 140.074 1.00 106.66 221 ARG D CA 1
ATOM 9344 C C . ARG D 2 221 ? 157.155 137.625 141.335 1.00 103.14 221 ARG D C 1
ATOM 9345 O O . ARG D 2 221 ? 155.958 137.831 141.559 1.00 104.68 221 ARG D O 1
ATOM 9353 N N . ARG D 2 222 ? 158.114 138.025 142.167 1.00 102.17 222 ARG D N 1
ATOM 9354 C CA . ARG D 2 222 ? 157.835 138.885 143.311 1.00 95.61 222 ARG D CA 1
ATOM 9355 C C . ARG D 2 222 ? 158.814 140.037 143.473 1.00 95.53 222 ARG D C 1
ATOM 9356 O O . ARG D 2 222 ? 158.439 141.049 144.076 1.00 92.18 222 ARG D O 1
ATOM 9364 N N . GLU D 2 223 ? 160.038 139.932 142.955 1.00 99.62 223 GLU D N 1
ATOM 9365 C CA . GLU D 2 223 ? 161.042 140.972 143.125 1.00 101.05 223 GLU D CA 1
ATOM 9366 C C . GLU D 2 223 ? 161.237 141.836 141.889 1.00 97.20 223 GLU D C 1
ATOM 9367 O O . GLU D 2 223 ? 161.666 142.987 142.020 1.00 94.53 223 GLU D O 1
ATOM 9373 N N . GLU D 2 224 ? 160.945 141.312 140.703 1.00 93.07 224 GLU D N 1
ATOM 9374 C CA . GLU D 2 224 ? 161.170 142.064 139.476 1.00 92.63 224 GLU D CA 1
ATOM 9375 C C . GLU D 2 224 ? 160.131 143.170 139.345 1.00 89.58 224 GLU D C 1
ATOM 9376 O O . GLU D 2 224 ? 158.937 142.946 139.567 1.00 89.09 224 GLU D O 1
ATOM 9382 N N . ARG D 2 225 ? 160.590 144.372 138.993 1.00 82.57 225 ARG D N 1
ATOM 9383 C CA . ARG D 2 225 ? 159.691 145.493 138.756 1.00 77.38 225 ARG D CA 1
ATOM 9384 C C . ARG D 2 225 ? 158.623 145.083 137.752 1.00 78.93 225 ARG D C 1
ATOM 9385 O O . ARG D 2 225 ? 158.813 144.127 136.996 1.00 79.98 225 ARG D O 1
ATOM 9393 N N . PHE D 2 226 ? 157.497 145.789 137.743 1.00 81.29 226 PHE D N 1
ATOM 9394 C CA . PHE D 2 226 ? 156.305 145.529 136.947 1.00 81.16 226 PHE D CA 1
ATOM 9395 C C . PHE D 2 226 ? 155.512 144.353 137.499 1.00 70.69 226 PHE D C 1
ATOM 9396 O O . PHE D 2 226 ? 154.412 144.095 137.012 1.00 66.23 226 PHE D O 1
ATOM 9404 N N . ASP D 2 227 ? 156.021 143.631 138.497 1.00 68.13 227 ASP D N 1
ATOM 9405 C CA . ASP D 2 227 ? 155.170 142.726 139.252 1.00 68.82 227 ASP D CA 1
ATOM 9406 C C . ASP D 2 227 ? 154.140 143.482 140.074 1.00 73.69 227 ASP D C 1
ATOM 9407 O O . ASP D 2 227 ? 153.194 142.866 140.573 1.00 72.10 227 ASP D O 1
ATOM 9412 N N . ALA D 2 228 ? 154.302 144.799 140.223 1.00 68.93 228 ALA D N 1
ATOM 9413 C CA . ALA D 2 228 ? 153.333 145.595 140.963 1.00 59.37 228 ALA D CA 1
ATOM 9414 C C . ALA D 2 228 ? 151.970 145.614 140.288 1.00 56.16 228 ALA D C 1
ATOM 9415 O O . ALA D 2 228 ? 150.962 145.847 140.962 1.00 55.81 228 ALA D O 1
ATOM 9417 N N . TYR D 2 229 ? 151.911 145.374 138.980 1.00 59.23 229 TYR D N 1
ATOM 9418 C CA . TYR D 2 229 ? 150.644 145.360 138.265 1.00 61.05 229 TYR D CA 1
ATOM 9419 C C . TYR D 2 229 ? 149.975 143.992 138.258 1.00 61.50 229 TYR D C 1
ATOM 9420 O O . TYR D 2 229 ? 148.838 143.883 137.788 1.00 56.75 229 TYR D O 1
ATOM 9429 N N . SER D 2 230 ? 150.639 142.956 138.767 1.00 60.29 230 SER D N 1
ATOM 9430 C CA . SER D 2 230 ? 150.075 141.612 138.740 1.00 61.03 230 SER D CA 1
ATOM 9431 C C . SER D 2 230 ? 148.919 141.517 139.723 1.00 54.55 230 SER D C 1
ATOM 9432 O O . SER D 2 230 ? 149.098 141.730 140.926 1.00 52.02 230 SER D O 1
ATOM 9435 N N . GLN D 2 231 ? 147.733 141.188 139.216 1.00 55.88 231 GLN D N 1
ATOM 9436 C CA . GLN D 2 231 ? 146.521 141.141 140.029 1.00 51.02 231 GLN D CA 1
ATOM 9437 C C . GLN D 2 231 ? 146.318 142.438 140.802 1.00 58.67 231 GLN D C 1
ATOM 9438 O O . GLN D 2 231 ? 145.668 142.450 141.851 1.00 60.07 231 GLN D O 1
ATOM 9444 N N . ALA D 2 232 ? 146.870 143.543 140.291 1.00 63.02 232 ALA D N 1
ATOM 9445 C CA . ALA D 2 232 ? 146.705 144.826 140.962 1.00 50.68 232 ALA D CA 1
ATOM 9446 C C . ALA D 2 232 ? 145.237 145.215 141.029 1.00 48.59 232 ALA D C 1
ATOM 9447 O O . ALA D 2 232 ? 144.769 145.734 142.048 1.00 61.00 232 ALA D O 1
ATOM 9449 N N . LEU D 2 233 ? 144.499 144.970 139.960 1.00 50.05 233 LEU D N 1
ATOM 9450 C CA . LEU D 2 233 ? 143.063 145.162 139.936 1.00 48.72 233 LEU D CA 1
ATOM 9451 C C . LEU D 2 233 ? 142.387 143.829 140.245 1.00 55.45 233 LEU D C 1
ATOM 9452 O O . LEU D 2 233 ? 143.039 142.846 140.608 1.00 56.17 233 LEU D O 1
ATOM 9457 N N . GLY D 2 234 ? 141.063 143.788 140.120 1.00 55.02 234 GLY D N 1
ATOM 9458 C CA . GLY D 2 234 ? 140.316 142.566 140.321 1.00 64.06 234 GLY D CA 1
ATOM 9459 C C . GLY D 2 234 ? 139.916 142.280 141.753 1.00 58.71 234 GLY D C 1
ATOM 9460 O O . GLY D 2 234 ? 139.158 141.330 141.986 1.00 57.70 234 GLY D O 1
ATOM 9461 N N . GLY D 2 235 ? 140.395 143.064 142.716 1.00 61.54 235 GLY D N 1
ATOM 9462 C CA . GLY D 2 235 ? 139.953 142.930 144.090 1.00 60.10 235 GLY D CA 1
ATOM 9463 C C . GLY D 2 235 ? 141.070 142.692 145.082 1.00 58.66 235 GLY D C 1
ATOM 9464 O O . GLY D 2 235 ? 142.106 143.363 145.038 1.00 57.82 235 GLY D O 1
ATOM 9465 N N . ALA D 2 236 ? 140.857 141.728 145.977 1.00 62.93 236 ALA D N 1
ATOM 9466 C CA . ALA D 2 236 ? 141.783 141.435 147.064 1.00 63.58 236 ALA D CA 1
ATOM 9467 C C . ALA D 2 236 ? 143.231 141.529 146.609 1.00 64.56 236 ALA D C 1
ATOM 9468 O O . ALA D 2 236 ? 143.621 140.935 145.601 1.00 71.53 236 ALA D O 1
ATOM 9470 N N . GLY D 2 237 ? 144.024 142.274 147.364 1.00 63.04 237 GLY D N 1
ATOM 9471 C CA . GLY D 2 237 ? 145.428 142.411 147.055 1.00 61.79 237 GLY D CA 1
ATOM 9472 C C . GLY D 2 237 ? 146.188 141.119 147.277 1.00 67.24 237 GLY D C 1
ATOM 9473 O O . GLY D 2 237 ? 145.698 140.154 147.865 1.00 71.33 237 GLY D O 1
ATOM 9474 N N . ARG D 2 238 ? 147.424 141.107 146.787 1.00 68.38 238 ARG D N 1
ATOM 9475 C CA . ARG D 2 238 ? 148.292 139.937 146.903 1.00 69.76 238 ARG D CA 1
ATOM 9476 C C . ARG D 2 238 ? 149.186 140.083 148.134 1.00 69.44 238 ARG D C 1
ATOM 9477 O O . ARG D 2 238 ? 150.390 140.322 148.050 1.00 70.27 238 ARG D O 1
ATOM 9485 N N . PHE D 2 239 ? 148.563 139.928 149.304 1.00 65.88 239 PHE D N 1
ATOM 9486 C CA . PHE D 2 239 ? 149.307 140.080 150.550 1.00 61.74 239 PHE D CA 1
ATOM 9487 C C . PHE D 2 239 ? 150.332 138.973 150.740 1.00 65.52 239 PHE D C 1
ATOM 9488 O O . PHE D 2 239 ? 151.370 139.201 151.367 1.00 63.53 239 PHE D O 1
ATOM 9496 N N . ASP D 2 240 ? 150.057 137.768 150.238 1.00 71.92 240 ASP D N 1
ATOM 9497 C CA . ASP D 2 240 ? 151.061 136.707 150.288 1.00 70.79 240 ASP D CA 1
ATOM 9498 C C . ASP D 2 240 ? 152.294 137.086 149.477 1.00 73.67 240 ASP D C 1
ATOM 9499 O O . ASP D 2 240 ? 153.434 136.826 149.895 1.00 68.87 240 ASP D O 1
ATOM 9504 N N . HIS D 2 241 ? 152.087 137.719 148.319 1.00 75.67 241 HIS D N 1
ATOM 9505 C CA . HIS D 2 241 ? 153.215 138.230 147.551 1.00 72.90 241 HIS D CA 1
ATOM 9506 C C . HIS D 2 241 ? 153.965 139.290 148.338 1.00 66.93 241 HIS D C 1
ATOM 9507 O O . HIS D 2 241 ? 155.195 139.349 148.288 1.00 67.58 241 HIS D O 1
ATOM 9514 N N . PHE D 2 242 ? 153.243 140.142 149.070 1.00 66.76 242 PHE D N 1
ATOM 9515 C CA . PHE D 2 242 ? 153.920 141.136 149.894 1.00 67.57 242 PHE D CA 1
ATOM 9516 C C . PHE D 2 242 ? 154.739 140.476 150.991 1.00 66.16 242 PHE D C 1
ATOM 9517 O O . PHE D 2 242 ? 155.849 140.919 151.294 1.00 67.07 242 PHE D O 1
ATOM 9525 N N . VAL D 2 243 ? 154.198 139.435 151.621 1.00 68.40 243 VAL D N 1
ATOM 9526 C CA . VAL D 2 243 ? 154.933 138.739 152.673 1.00 69.16 243 VAL D CA 1
ATOM 9527 C C . VAL D 2 243 ? 156.232 138.175 152.115 1.00 75.50 243 VAL D C 1
ATOM 9528 O O . VAL D 2 243 ? 157.316 138.380 152.678 1.00 76.89 243 VAL D O 1
ATOM 9532 N N . GLU D 2 244 ? 156.142 137.469 150.984 1.00 74.56 244 GLU D N 1
ATOM 9533 C CA . GLU D 2 244 ? 157.343 136.901 150.379 1.00 75.94 244 GLU D CA 1
ATOM 9534 C C . GLU D 2 244 ? 158.318 137.993 149.955 1.00 79.60 244 GLU D C 1
ATOM 9535 O O . GLU D 2 244 ? 159.532 137.866 150.155 1.00 81.27 244 GLU D O 1
ATOM 9541 N N . TRP D 2 245 ? 157.804 139.082 149.380 1.00 78.53 245 TRP D N 1
ATOM 9542 C CA . TRP D 2 245 ? 158.661 140.179 148.946 1.00 80.82 245 TRP D CA 1
ATOM 9543 C C . TRP D 2 245 ? 159.370 140.825 150.128 1.00 81.51 245 TRP D C 1
ATOM 9544 O O . TRP D 2 245 ? 160.549 141.180 150.036 1.00 88.51 245 TRP D O 1
ATOM 9555 N N . TYR D 2 246 ? 158.666 140.987 151.249 1.00 75.71 246 TYR D N 1
ATOM 9556 C CA . TYR D 2 246 ? 159.276 141.586 152.428 1.00 75.59 246 TYR D CA 1
ATOM 9557 C C . TYR D 2 246 ? 160.342 140.675 153.019 1.00 84.34 246 TYR D C 1
ATOM 9558 O O . TYR D 2 246 ? 161.412 141.146 153.426 1.00 88.86 246 TYR D O 1
ATOM 9567 N N . ILE D 2 247 ? 160.076 139.368 153.078 1.00 87.37 247 ILE D N 1
ATOM 9568 C CA . ILE D 2 247 ? 161.113 138.449 153.542 1.00 83.57 247 ILE D CA 1
ATOM 9569 C C . ILE D 2 247 ? 162.326 138.521 152.624 1.00 90.44 247 ILE D C 1
ATOM 9570 O O . ILE D 2 247 ? 163.473 138.488 153.084 1.00 94.37 247 ILE D O 1
ATOM 9575 N N . TYR D 2 248 ? 162.096 138.625 151.314 1.00 91.72 248 TYR D N 1
ATOM 9576 C CA . TYR D 2 248 ? 163.213 138.712 150.380 1.00 93.60 248 TYR D CA 1
ATOM 9577 C C . TYR D 2 248 ? 164.006 139.998 150.582 1.00 96.45 248 TYR D C 1
ATOM 9578 O O . TYR D 2 248 ? 165.241 139.989 150.535 1.00 100.20 248 TYR D O 1
ATOM 9587 N N . LEU D 2 249 ? 163.314 141.117 150.807 1.00 99.08 249 LEU D N 1
ATOM 9588 C CA . LEU D 2 249 ? 164.011 142.366 151.097 1.00 98.30 249 LEU D CA 1
ATOM 9589 C C . LEU D 2 249 ? 164.851 142.235 152.357 1.00 101.08 249 LEU D C 1
ATOM 9590 O O . LEU D 2 249 ? 165.996 142.698 152.403 1.00 105.86 249 LEU D O 1
ATOM 9595 N N . HIS D 2 250 ? 164.293 141.607 153.393 1.00 100.46 250 HIS D N 1
ATOM 9596 C CA . HIS D 2 250 ? 165.049 141.405 154.623 1.00 103.78 250 HIS D CA 1
ATOM 9597 C C . HIS D 2 250 ? 166.279 140.545 154.373 1.00 104.49 250 HIS D C 1
ATOM 9598 O O . HIS D 2 250 ? 167.350 140.798 154.939 1.00 107.29 250 HIS D O 1
ATOM 9605 N N . LYS D 2 251 ? 166.147 139.521 153.528 1.00 104.71 251 LYS D N 1
ATOM 9606 C CA . LYS D 2 251 ? 167.306 138.707 153.176 1.00 107.61 251 LYS D CA 1
ATOM 9607 C C . LYS D 2 251 ? 168.365 139.542 152.471 1.00 111.72 251 LYS D C 1
ATOM 9608 O O . LYS D 2 251 ? 169.561 139.417 152.761 1.00 112.98 251 LYS D O 1
ATOM 9614 N N . ARG D 2 252 ? 167.946 140.403 151.541 1.00 111.71 252 ARG D N 1
ATOM 9615 C CA . ARG D 2 252 ? 168.908 141.211 150.798 1.00 113.54 252 ARG D CA 1
ATOM 9616 C C . ARG D 2 252 ? 169.670 142.154 151.720 1.00 115.33 252 ARG D C 1
ATOM 9617 O O . ARG D 2 252 ? 170.890 142.308 151.592 1.00 116.47 252 ARG D O 1
ATOM 9625 N N . THR D 2 253 ? 168.973 142.789 152.656 1.00 116.23 253 THR D N 1
ATOM 9626 C CA . THR D 2 253 ? 169.596 143.759 153.547 1.00 118.95 253 THR D CA 1
ATOM 9627 C C . THR D 2 253 ? 170.321 143.055 154.689 1.00 116.67 253 THR D C 1
ATOM 9628 O O . THR D 2 253 ? 171.509 143.284 154.919 1.00 118.10 253 THR D O 1
ATOM 9632 N N . THR D 2 310 ? 169.313 149.833 147.936 1.00 117.61 310 THR D N 1
ATOM 9633 C CA . THR D 2 310 ? 168.017 150.455 147.693 1.00 119.66 310 THR D CA 1
ATOM 9634 C C . THR D 2 310 ? 166.913 149.710 148.434 1.00 115.03 310 THR D C 1
ATOM 9635 O O . THR D 2 310 ? 165.944 150.311 148.888 1.00 111.73 310 THR D O 1
ATOM 9639 N N . GLU D 2 311 ? 167.065 148.391 148.553 1.00 113.10 311 GLU D N 1
ATOM 9640 C CA . GLU D 2 311 ? 166.057 147.595 149.245 1.00 110.85 311 GLU D CA 1
ATOM 9641 C C . GLU D 2 311 ? 165.857 148.068 150.680 1.00 110.94 311 GLU D C 1
ATOM 9642 O O . GLU D 2 311 ? 164.749 147.965 151.221 1.00 109.01 311 GLU D O 1
ATOM 9648 N N . SER D 2 312 ? 166.912 148.591 151.309 1.00 112.40 312 SER D N 1
ATOM 9649 C CA . SER D 2 312 ? 166.803 149.048 152.690 1.00 110.46 312 SER D CA 1
ATOM 9650 C C . SER D 2 312 ? 165.787 150.176 152.819 1.00 108.79 312 SER D C 1
ATOM 9651 O O . SER D 2 312 ? 164.919 150.151 153.702 1.00 107.11 312 SER D O 1
ATOM 9654 N N . VAL D 2 313 ? 165.883 151.183 151.949 1.00 108.27 313 VAL D N 1
ATOM 9655 C CA . VAL D 2 313 ? 164.963 152.310 152.041 1.00 104.99 313 VAL D CA 1
ATOM 9656 C C . VAL D 2 313 ? 163.541 151.857 151.743 1.00 102.70 313 VAL D C 1
ATOM 9657 O O . VAL D 2 313 ? 162.588 152.344 152.353 1.00 96.55 313 VAL D O 1
ATOM 9661 N N . GLN D 2 314 ? 163.371 150.922 150.806 1.00 103.01 314 GLN D N 1
ATOM 9662 C CA . GLN D 2 314 ? 162.038 150.392 150.529 1.00 98.60 314 GLN D CA 1
ATOM 9663 C C . GLN D 2 314 ? 161.451 149.727 151.767 1.00 97.40 314 GLN D C 1
ATOM 9664 O O . GLN D 2 314 ? 160.287 149.957 152.128 1.00 94.14 314 GLN D O 1
ATOM 9670 N N . LYS D 2 315 ? 162.252 148.889 152.428 1.00 100.48 315 LYS D N 1
ATOM 9671 C CA . LYS D 2 315 ? 161.819 148.266 153.672 1.00 97.93 315 LYS D CA 1
ATOM 9672 C C . LYS D 2 315 ? 161.401 149.322 154.685 1.00 97.78 315 LYS D C 1
ATOM 9673 O O . LYS D 2 315 ? 160.349 149.209 155.324 1.00 94.52 315 LYS D O 1
ATOM 9679 N N . SER D 2 316 ? 162.222 150.363 154.842 1.00 100.14 316 SER D N 1
ATOM 9680 C CA . SER D 2 316 ? 161.917 151.404 155.818 1.00 97.17 316 SER D CA 1
ATOM 9681 C C . SER D 2 316 ? 160.624 152.133 155.469 1.00 94.95 316 SER D C 1
ATOM 9682 O O . SER D 2 316 ? 159.820 152.448 156.356 1.00 93.02 316 SER D O 1
ATOM 9685 N N . ILE D 2 317 ? 160.414 152.427 154.183 1.00 96.91 317 ILE D N 1
ATOM 9686 C CA . ILE D 2 317 ? 159.198 153.124 153.772 1.00 95.14 317 ILE D CA 1
ATOM 9687 C C . ILE D 2 317 ? 157.977 152.283 154.103 1.00 86.61 317 ILE D C 1
ATOM 9688 O O . ILE D 2 317 ? 156.989 152.786 154.648 1.00 82.25 317 ILE D O 1
ATOM 9693 N N . VAL D 2 318 ? 158.018 150.992 153.774 1.00 86.15 318 VAL D N 1
ATOM 9694 C CA . VAL D 2 318 ? 156.866 150.144 154.074 1.00 84.83 318 VAL D CA 1
ATOM 9695 C C . VAL D 2 318 ? 156.642 150.068 155.579 1.00 84.22 318 VAL D C 1
ATOM 9696 O O . VAL D 2 318 ? 155.499 150.120 156.060 1.00 83.58 318 VAL D O 1
ATOM 9700 N N . GLU D 2 319 ? 157.727 149.935 156.347 1.00 86.86 319 GLU D N 1
ATOM 9701 C CA . GLU D 2 319 ? 157.605 149.873 157.799 1.00 87.04 319 GLU D CA 1
ATOM 9702 C C . GLU D 2 319 ? 156.902 151.110 158.338 1.00 86.27 319 GLU D C 1
ATOM 9703 O O . GLU D 2 319 ? 155.916 151.008 159.075 1.00 85.94 319 GLU D O 1
ATOM 9709 N N . LYS D 2 320 ? 157.395 152.294 157.972 1.00 85.96 320 LYS D N 1
ATOM 9710 C CA . LYS D 2 320 ? 156.783 153.522 158.463 1.00 80.22 320 LYS D CA 1
ATOM 9711 C C . LYS D 2 320 ? 155.344 153.636 157.986 1.00 76.35 320 LYS D C 1
ATOM 9712 O O . LYS D 2 320 ? 154.463 154.069 158.739 1.00 76.25 320 LYS D O 1
ATOM 9718 N N . SER D 2 321 ? 155.084 153.242 156.739 1.00 77.65 321 SER D N 1
ATOM 9719 C CA . SER D 2 321 ? 153.734 153.312 156.199 1.00 76.31 321 SER D CA 1
ATOM 9720 C C . SER D 2 321 ? 152.757 152.551 157.079 1.00 72.12 321 SER D C 1
ATOM 9721 O O . SER D 2 321 ? 151.801 153.128 157.608 1.00 71.08 321 SER D O 1
ATOM 9724 N N . ILE D 2 322 ? 152.983 151.244 157.255 1.00 76.07 322 ILE D N 1
ATOM 9725 C CA . ILE D 2 322 ? 151.989 150.457 157.988 1.00 72.11 322 ILE D CA 1
ATOM 9726 C C . ILE D 2 322 ? 152.095 150.663 159.490 1.00 75.50 322 ILE D C 1
ATOM 9727 O O . ILE D 2 322 ? 151.192 150.245 160.224 1.00 77.26 322 ILE D O 1
ATOM 9732 N N . CYS D 2 323 ? 153.160 151.311 159.973 1.00 81.58 323 CYS D N 1
ATOM 9733 C CA . CYS D 2 323 ? 153.201 151.699 161.377 1.00 78.37 323 CYS D CA 1
ATOM 9734 C C . CYS D 2 323 ? 152.353 152.938 161.633 1.00 75.44 323 CYS D C 1
ATOM 9735 O O . CYS D 2 323 ? 151.749 153.068 162.702 1.00 78.94 323 CYS D O 1
ATOM 9738 N N . SER D 2 324 ? 152.295 153.853 160.665 1.00 75.37 324 SER D N 1
ATOM 9739 C CA . SER D 2 324 ? 151.572 155.104 160.851 1.00 71.90 324 SER D CA 1
ATOM 9740 C C . SER D 2 324 ? 150.101 154.994 160.469 1.00 70.04 324 SER D C 1
ATOM 9741 O O . SER D 2 324 ? 149.241 155.537 161.171 1.00 70.93 324 SER D O 1
ATOM 9744 N N . VAL D 2 325 ? 149.784 154.303 159.375 1.00 65.28 325 VAL D N 1
ATOM 9745 C CA . VAL D 2 325 ? 148.389 154.216 158.952 1.00 61.66 325 VAL D CA 1
ATOM 9746 C C . VAL D 2 325 ? 147.595 153.319 159.890 1.00 62.65 325 VAL D C 1
ATOM 9747 O O . VAL D 2 325 ? 146.420 153.580 160.166 1.00 65.01 325 VAL D O 1
ATOM 9751 N N . VAL D 2 326 ? 148.209 152.247 160.377 1.00 64.73 326 VAL D N 1
ATOM 9752 C CA . VAL D 2 326 ? 147.528 151.261 161.209 1.00 61.03 326 VAL D CA 1
ATOM 9753 C C . VAL D 2 326 ? 147.752 151.645 162.670 1.00 65.41 326 VAL D C 1
ATOM 9754 O O . VAL D 2 326 ? 148.909 151.675 163.116 1.00 68.48 326 VAL D O 1
ATOM 9758 N N . PRO D 2 327 ? 146.698 151.950 163.437 1.00 65.56 327 PRO D N 1
ATOM 9759 C CA . PRO D 2 327 ? 146.928 152.400 164.823 1.00 62.74 327 PRO D CA 1
ATOM 9760 C C . PRO D 2 327 ? 147.534 151.327 165.708 1.00 66.51 327 PRO D C 1
ATOM 9761 O O . PRO D 2 327 ? 148.510 151.589 166.423 1.00 69.02 327 PRO D O 1
ATOM 9765 N N . SER D 2 328 ? 146.975 150.116 165.680 1.00 74.07 328 SER D N 1
ATOM 9766 C CA . SER D 2 328 ? 147.418 149.069 166.594 1.00 71.85 328 SER D CA 1
ATOM 9767 C C . SER D 2 328 ? 148.880 148.716 166.361 1.00 65.84 328 SER D C 1
ATOM 9768 O O . SER D 2 328 ? 149.686 148.706 167.297 1.00 69.46 328 SER D O 1
ATOM 9771 N N . ILE D 2 329 ? 149.243 148.425 165.111 1.00 62.17 329 ILE D N 1
ATOM 9772 C CA . ILE D 2 329 ? 150.613 148.038 164.811 1.00 64.75 329 ILE D CA 1
ATOM 9773 C C . ILE D 2 329 ? 151.554 149.190 165.129 1.00 66.88 329 ILE D C 1
ATOM 9774 O O . ILE D 2 329 ? 151.273 150.355 164.820 1.00 74.57 329 ILE D O 1
ATOM 9779 N N . SER D 2 330 ? 152.681 148.866 165.760 1.00 66.98 330 SER D N 1
ATOM 9780 C CA . SER D 2 330 ? 153.715 149.850 166.053 1.00 69.92 330 SER D CA 1
ATOM 9781 C C . SER D 2 330 ? 155.088 149.467 165.529 1.00 73.66 330 SER D C 1
ATOM 9782 O O . SER D 2 330 ? 155.956 150.344 165.444 1.00 71.38 330 SER D O 1
ATOM 9785 N N . LYS D 2 331 ? 155.320 148.204 165.183 1.00 74.06 331 LYS D N 1
ATOM 9786 C CA . LYS D 2 331 ? 156.572 147.792 164.568 1.00 75.81 331 LYS D CA 1
ATOM 9787 C C . LYS D 2 331 ? 156.310 146.567 163.706 1.00 78.35 331 LYS D C 1
ATOM 9788 O O . LYS D 2 331 ? 155.297 145.881 163.859 1.00 79.28 331 LYS D O 1
ATOM 9794 N N . ILE D 2 332 ? 157.233 146.311 162.785 1.00 80.01 332 ILE D N 1
ATOM 9795 C CA . ILE D 2 332 ? 157.169 145.135 161.924 1.00 80.92 332 ILE D CA 1
ATOM 9796 C C . ILE D 2 332 ? 158.591 144.712 161.589 1.00 86.80 332 ILE D C 1
ATOM 9797 O O . ILE D 2 332 ? 159.470 145.551 161.376 1.00 87.48 332 ILE D O 1
ATOM 9802 N N . TRP D 2 333 ? 158.813 143.404 161.553 1.00 88.82 333 TRP D N 1
ATOM 9803 C CA . TRP D 2 333 ? 160.120 142.845 161.227 1.00 90.33 333 TRP D CA 1
ATOM 9804 C C . TRP D 2 333 ? 159.921 141.380 160.860 1.00 93.93 333 TRP D C 1
ATOM 9805 O O . TRP D 2 333 ? 158.789 140.907 160.717 1.00 91.22 333 TRP D O 1
ATOM 9816 N N . VAL D 2 334 ? 161.025 140.655 160.700 1.00 99.51 334 VAL D N 1
ATOM 9817 C CA . VAL D 2 334 ? 160.976 139.218 160.464 1.00 99.15 334 VAL D CA 1
ATOM 9818 C C . VAL D 2 334 ? 162.078 138.552 161.273 1.00 103.84 334 VAL D C 1
ATOM 9819 O O . VAL D 2 334 ? 163.217 139.032 161.295 1.00 107.00 334 VAL D O 1
ATOM 9823 N N . GLU D 2 335 ? 161.740 137.451 161.936 1.00 105.22 335 GLU D N 1
ATOM 9824 C CA . GLU D 2 335 ? 162.738 136.590 162.557 1.00 109.90 335 GLU D CA 1
ATOM 9825 C C . GLU D 2 335 ? 163.178 135.531 161.555 1.00 116.05 335 GLU D C 1
ATOM 9826 O O . GLU D 2 335 ? 162.343 134.819 160.980 1.00 112.96 335 GLU D O 1
ATOM 9832 N N . MET D 2 336 ? 164.488 135.444 161.351 1.00 125.96 336 MET D N 1
ATOM 9833 C CA . MET D 2 336 ? 165.111 134.505 160.420 1.00 128.09 336 MET D CA 1
ATOM 9834 C C . MET D 2 336 ? 165.487 133.187 161.091 1.00 127.56 336 MET D C 1
ATOM 9835 O O . MET D 2 336 ? 166.570 132.649 160.882 1.00 127.60 336 MET D O 1
ATOM 9840 N N . THR D 2 337 ? 164.558 132.622 161.857 1.00 124.70 337 THR D N 1
ATOM 9841 C CA . THR D 2 337 ? 164.807 131.332 162.484 1.00 128.49 337 THR D CA 1
ATOM 9842 C C . THR D 2 337 ? 165.160 130.299 161.421 1.00 133.65 337 THR D C 1
ATOM 9843 O O . THR D 2 337 ? 164.538 130.241 160.357 1.00 131.80 337 THR D O 1
ATOM 9847 N N . THR D 2 338 ? 166.179 129.492 161.709 1.00 134.87 338 THR D N 1
ATOM 9848 C CA . THR D 2 338 ? 166.670 128.517 160.743 1.00 133.23 338 THR D CA 1
ATOM 9849 C C . THR D 2 338 ? 165.586 127.499 160.412 1.00 134.16 338 THR D C 1
ATOM 9850 O O . THR D 2 338 ? 165.191 126.702 161.269 1.00 134.56 338 THR D O 1
ATOM 9854 N N . GLY D 2 339 ? 165.101 127.521 159.171 1.00 135.00 339 GLY D N 1
ATOM 9855 C CA . GLY D 2 339 ? 164.072 126.617 158.712 1.00 134.08 339 GLY D CA 1
ATOM 9856 C C . GLY D 2 339 ? 162.688 127.228 158.615 1.00 132.21 339 GLY D C 1
ATOM 9857 O O . GLY D 2 339 ? 161.808 126.631 157.984 1.00 127.95 339 GLY D O 1
ATOM 9858 N N . SER D 2 340 ? 162.471 128.396 159.218 1.00 130.58 340 SER D N 1
ATOM 9859 C CA . SER D 2 340 ? 161.169 129.056 159.148 1.00 125.57 340 SER D CA 1
ATOM 9860 C C . SER D 2 340 ? 161.372 130.541 159.419 1.00 122.39 340 SER D C 1
ATOM 9861 O O . SER D 2 340 ? 161.719 130.921 160.541 1.00 120.18 340 SER D O 1
ATOM 9864 N N . ASP D 2 341 ? 161.150 131.369 158.403 1.00 123.07 341 ASP D N 1
ATOM 9865 C CA . ASP D 2 341 ? 161.265 132.817 158.525 1.00 117.26 341 ASP D CA 1
ATOM 9866 C C . ASP D 2 341 ? 159.877 133.396 158.763 1.00 106.37 341 ASP D C 1
ATOM 9867 O O . ASP D 2 341 ? 158.978 133.224 157.932 1.00 95.35 341 ASP D O 1
ATOM 9872 N N . LEU D 2 342 ? 159.706 134.083 159.888 1.00 103.11 342 LEU D N 1
ATOM 9873 C CA . LEU D 2 342 ? 158.403 134.567 160.320 1.00 100.61 342 LEU D CA 1
ATOM 9874 C C . LEU D 2 342 ? 158.342 136.083 160.233 1.00 100.32 342 LEU D C 1
ATOM 9875 O O . LEU D 2 342 ? 159.332 136.767 160.502 1.00 100.81 342 LEU D O 1
ATOM 9880 N N . VAL D 2 343 ? 157.174 136.600 159.860 1.00 91.56 343 VAL D N 1
ATOM 9881 C CA . VAL D 2 343 ? 156.907 138.034 159.847 1.00 88.49 343 VAL D CA 1
ATOM 9882 C C . VAL D 2 343 ? 156.161 138.373 161.128 1.00 85.70 343 VAL D C 1
ATOM 9883 O O . VAL D 2 343 ? 155.106 137.792 161.413 1.00 79.19 343 VAL D O 1
ATOM 9887 N N . LYS D 2 344 ? 156.702 139.311 161.900 1.00 85.99 344 LYS D N 1
ATOM 9888 C CA . LYS D 2 344 ? 156.169 139.664 163.205 1.00 84.02 344 LYS D CA 1
ATOM 9889 C C . LYS D 2 344 ? 155.864 141.152 163.275 1.00 79.99 344 LYS D C 1
ATOM 9890 O O . LYS D 2 344 ? 156.504 141.971 162.608 1.00 82.17 344 LYS D O 1
ATOM 9896 N N . VAL D 2 345 ? 154.872 141.485 164.099 1.00 77.42 345 VAL D N 1
ATOM 9897 C CA . VAL D 2 345 ? 154.492 142.857 164.392 1.00 76.41 345 VAL D CA 1
ATOM 9898 C C . VAL D 2 345 ? 154.357 143.002 165.902 1.00 68.30 345 VAL D C 1
ATOM 9899 O O . VAL D 2 345 ? 154.343 142.021 166.646 1.00 75.61 345 VAL D O 1
ATOM 9903 N N . THR D 2 346 ? 154.267 144.250 166.349 1.00 72.94 346 THR D N 1
ATOM 9904 C CA . THR D 2 346 ? 154.061 144.587 167.755 1.00 72.55 346 THR D CA 1
ATOM 9905 C C . THR D 2 346 ? 152.656 145.168 167.877 1.00 70.11 346 THR D C 1
ATOM 9906 O O . THR D 2 346 ? 152.464 146.384 167.842 1.00 79.89 346 THR D O 1
ATOM 9910 N N . ASN D 2 347 ? 151.676 144.287 168.031 1.00 65.01 347 ASN D N 1
ATOM 9911 C CA . ASN D 2 347 ? 150.277 144.684 168.118 1.00 66.96 347 ASN D CA 1
ATOM 9912 C C . ASN D 2 347 ? 149.929 144.926 169.582 1.00 76.15 347 ASN D C 1
ATOM 9913 O O . ASN D 2 347 ? 149.917 143.990 170.387 1.00 84.10 347 ASN D O 1
ATOM 9918 N N . ASP D 2 348 ? 149.645 146.183 169.927 1.00 79.74 348 ASP D N 1
ATOM 9919 C CA . ASP D 2 348 ? 149.329 146.563 171.304 1.00 82.56 348 ASP D CA 1
ATOM 9920 C C . ASP D 2 348 ? 150.443 146.142 172.259 1.00 83.95 348 ASP D C 1
ATOM 9921 O O . ASP D 2 348 ? 150.190 145.716 173.387 1.00 85.75 348 ASP D O 1
ATOM 9926 N N . GLY D 2 349 ? 151.687 146.258 171.802 1.00 84.39 349 GLY D N 1
ATOM 9927 C CA . GLY D 2 349 ? 152.831 145.876 172.601 1.00 82.42 349 GLY D CA 1
ATOM 9928 C C . GLY D 2 349 ? 153.116 144.392 172.643 1.00 82.46 349 GLY D C 1
ATOM 9929 O O . GLY D 2 349 ? 154.065 143.981 173.322 1.00 87.13 349 GLY D O 1
ATOM 9930 N N . HIS D 2 350 ? 152.334 143.575 171.941 1.00 82.15 350 HIS D N 1
ATOM 9931 C CA . HIS D 2 350 ? 152.515 142.130 171.918 1.00 79.00 350 HIS D CA 1
ATOM 9932 C C . HIS D 2 350 ? 153.218 141.741 170.625 1.00 73.67 350 HIS D C 1
ATOM 9933 O O . HIS D 2 350 ? 152.738 142.066 169.536 1.00 79.95 350 HIS D O 1
ATOM 9940 N N . ASP D 2 351 ? 154.350 141.052 170.744 1.00 76.68 351 ASP D N 1
ATOM 9941 C CA . ASP D 2 351 ? 155.100 140.600 169.575 1.00 77.33 351 ASP D CA 1
ATOM 9942 C C . ASP D 2 351 ? 154.424 139.349 169.033 1.00 76.13 351 ASP D C 1
ATOM 9943 O O . ASP D 2 351 ? 154.598 138.253 169.569 1.00 83.37 351 ASP D O 1
ATOM 9948 N N . VAL D 2 352 ? 153.657 139.510 167.958 1.00 70.70 352 VAL D N 1
ATOM 9949 C CA . VAL D 2 352 ? 152.842 138.438 167.410 1.00 75.17 352 VAL D CA 1
ATOM 9950 C C . VAL D 2 352 ? 153.169 138.269 165.929 1.00 75.18 352 VAL D C 1
ATOM 9951 O O . VAL D 2 352 ? 153.897 139.061 165.333 1.00 78.61 352 VAL D O 1
ATOM 9955 N N . THR D 2 353 ? 152.635 137.198 165.350 1.00 73.50 353 THR D N 1
ATOM 9956 C CA . THR D 2 353 ? 152.693 136.971 163.916 1.00 77.52 353 THR D CA 1
ATOM 9957 C C . THR D 2 353 ? 151.441 137.537 163.249 1.00 76.45 353 THR D C 1
ATOM 9958 O O . THR D 2 353 ? 150.485 137.947 163.908 1.00 74.94 353 THR D O 1
ATOM 9962 N N . ILE D 2 354 ? 151.452 137.548 161.914 1.00 69.25 354 ILE D N 1
ATOM 9963 C CA . ILE D 2 354 ? 150.298 138.062 161.181 1.00 70.59 354 ILE D CA 1
ATOM 9964 C C . ILE D 2 354 ? 149.078 137.180 161.400 1.00 70.79 354 ILE D C 1
ATOM 9965 O O . ILE D 2 354 ? 147.941 137.668 161.394 1.00 68.87 354 ILE D O 1
ATOM 9970 N N . ASP D 2 355 ? 149.279 135.876 161.587 1.00 76.12 355 ASP D N 1
ATOM 9971 C CA . ASP D 2 355 ? 148.147 134.983 161.802 1.00 77.23 355 ASP D CA 1
ATOM 9972 C C . ASP D 2 355 ? 147.424 135.283 163.104 1.00 75.06 355 ASP D C 1
ATOM 9973 O O . ASP D 2 355 ? 146.294 134.821 163.290 1.00 75.87 355 ASP D O 1
ATOM 9978 N N . GLN D 2 356 ? 148.048 136.048 163.999 1.00 69.98 356 GLN D N 1
ATOM 9979 C CA . GLN D 2 356 ? 147.466 136.358 165.295 1.00 72.47 356 GLN D CA 1
ATOM 9980 C C . GLN D 2 356 ? 146.637 137.632 165.287 1.00 70.96 356 GLN D C 1
ATOM 9981 O O . GLN D 2 356 ? 145.764 137.789 166.149 1.00 70.66 356 GLN D O 1
ATOM 9987 N N . LEU D 2 357 ? 146.875 138.526 164.330 1.00 71.20 357 LEU D N 1
ATOM 9988 C CA . LEU D 2 357 ? 146.159 139.793 164.282 1.00 68.20 357 LEU D CA 1
ATOM 9989 C C . LEU D 2 357 ? 144.672 139.567 164.029 1.00 68.42 357 LEU D C 1
ATOM 9990 O O . LEU D 2 357 ? 144.258 138.565 163.440 1.00 74.46 357 LEU D O 1
ATOM 9995 N N . SER D 2 358 ? 143.863 140.514 164.494 1.00 56.33 358 SER D N 1
ATOM 9996 C CA . SER D 2 358 ? 142.424 140.438 164.311 1.00 56.81 358 SER D CA 1
ATOM 9997 C C . SER D 2 358 ? 142.075 140.556 162.831 1.00 66.88 358 SER D C 1
ATOM 9998 O O . SER D 2 358 ? 142.926 140.825 161.981 1.00 65.70 358 SER D O 1
ATOM 10001 N N . ASP D 2 359 ? 140.796 140.340 162.522 1.00 72.15 359 ASP D N 1
ATOM 10002 C CA . ASP D 2 359 ? 140.358 140.398 161.133 1.00 69.65 359 ASP D CA 1
ATOM 10003 C C . ASP D 2 359 ? 140.555 141.792 160.556 1.00 67.19 359 ASP D C 1
ATOM 10004 O O . ASP D 2 359 ? 141.180 141.957 159.503 1.00 67.05 359 ASP D O 1
ATOM 10009 N N . GLY D 2 360 ? 140.042 142.815 161.241 1.00 65.35 360 GLY D N 1
ATOM 10010 C CA . GLY D 2 360 ? 140.203 144.170 160.742 1.00 66.05 360 GLY D CA 1
ATOM 10011 C C . GLY D 2 360 ? 141.654 144.602 160.691 1.00 61.42 360 GLY D C 1
ATOM 10012 O O . GLY D 2 360 ? 142.104 145.185 159.701 1.00 65.78 360 GLY D O 1
ATOM 10013 N N . GLN D 2 361 ? 142.408 144.313 161.750 1.00 52.71 361 GLN D N 1
ATOM 10014 C CA . GLN D 2 361 ? 143.808 144.714 161.790 1.00 53.50 361 GLN D CA 1
ATOM 10015 C C . GLN D 2 361 ? 144.574 144.140 160.607 1.00 57.02 361 GLN D C 1
ATOM 10016 O O . GLN D 2 361 ? 145.235 144.875 159.864 1.00 64.61 361 GLN D O 1
ATOM 10022 N N . ARG D 2 362 ? 144.483 142.823 160.404 1.00 62.15 362 ARG D N 1
ATOM 10023 C CA . ARG D 2 362 ? 145.269 142.191 159.351 1.00 60.88 362 ARG D CA 1
ATOM 10024 C C . ARG D 2 362 ? 144.732 142.535 157.972 1.00 61.99 362 ARG D C 1
ATOM 10025 O O . ARG D 2 362 ? 145.511 142.653 157.025 1.00 65.17 362 ARG D O 1
ATOM 10033 N N . VAL D 2 363 ? 143.416 142.698 157.832 1.00 62.29 363 VAL D N 1
ATOM 10034 C CA . VAL D 2 363 ? 142.849 143.070 156.539 1.00 65.47 363 VAL D CA 1
ATOM 10035 C C . VAL D 2 363 ? 143.352 144.446 156.121 1.00 56.06 363 VAL D C 1
ATOM 10036 O O . VAL D 2 363 ? 143.772 144.655 154.975 1.00 55.97 363 VAL D O 1
ATOM 10040 N N . PHE D 2 364 ? 143.331 145.406 157.047 1.00 50.89 364 PHE D N 1
ATOM 10041 C CA . PHE D 2 364 ? 143.825 146.736 156.716 1.00 55.09 364 PHE D CA 1
ATOM 10042 C C . PHE D 2 364 ? 145.332 146.723 156.504 1.00 57.82 364 PHE D C 1
ATOM 10043 O O . PHE D 2 364 ? 145.849 147.444 155.640 1.00 63.56 364 PHE D O 1
ATOM 10051 N N . LEU D 2 365 ? 146.059 145.917 157.281 1.00 57.32 365 LEU D N 1
ATOM 10052 C CA . LEU D 2 365 ? 147.493 145.796 157.053 1.00 55.67 365 LEU D CA 1
ATOM 10053 C C . LEU D 2 365 ? 147.769 145.253 155.661 1.00 56.22 365 LEU D C 1
ATOM 10054 O O . LEU D 2 365 ? 148.680 145.721 154.977 1.00 57.95 365 LEU D O 1
ATOM 10059 N N . SER D 2 366 ? 146.991 144.264 155.225 1.00 59.07 366 SER D N 1
ATOM 10060 C CA . SER D 2 366 ? 147.173 143.710 153.890 1.00 59.70 366 SER D CA 1
ATOM 10061 C C . SER D 2 366 ? 146.882 144.756 152.826 1.00 56.82 366 SER D C 1
ATOM 10062 O O . SER D 2 366 ? 147.656 144.918 151.878 1.00 61.50 366 SER D O 1
ATOM 10065 N N . LEU D 2 367 ? 145.777 145.488 152.974 1.00 58.13 367 LEU D N 1
ATOM 10066 C CA . LEU D 2 367 ? 145.466 146.545 152.017 1.00 51.82 367 LEU D CA 1
ATOM 10067 C C . LEU D 2 367 ? 146.617 147.538 151.908 1.00 47.30 367 LEU D C 1
ATOM 10068 O O . LEU D 2 367 ? 147.144 147.791 150.815 1.00 59.31 367 LEU D O 1
ATOM 10073 N N . VAL D 2 368 ? 147.046 148.083 153.045 1.00 49.84 368 VAL D N 1
ATOM 10074 C CA . VAL D 2 368 ? 148.034 149.153 153.015 1.00 48.55 368 VAL D CA 1
ATOM 10075 C C . VAL D 2 368 ? 149.386 148.624 152.563 1.00 49.64 368 VAL D C 1
ATOM 10076 O O . VAL D 2 368 ? 150.123 149.312 151.853 1.00 51.10 368 VAL D O 1
ATOM 10080 N N . ALA D 2 369 ? 149.740 147.402 152.961 1.00 51.18 369 ALA D N 1
ATOM 10081 C CA . ALA D 2 369 ? 151.043 146.855 152.606 1.00 49.05 369 ALA D CA 1
ATOM 10082 C C . ALA D 2 369 ? 151.105 146.484 151.134 1.00 55.29 369 ALA D C 1
ATOM 10083 O O . ALA D 2 369 ? 152.121 146.723 150.474 1.00 61.12 369 ALA D O 1
ATOM 10085 N N . ASP D 2 370 ? 150.036 145.896 150.598 1.00 56.56 370 ASP D N 1
ATOM 10086 C CA . ASP D 2 370 ? 149.982 145.638 149.167 1.00 50.84 370 ASP D CA 1
ATOM 10087 C C . ASP D 2 370 ? 150.111 146.938 148.389 1.00 50.68 370 ASP D C 1
ATOM 10088 O O . ASP D 2 370 ? 150.915 147.042 147.451 1.00 56.55 370 ASP D O 1
ATOM 10093 N N . LEU D 2 371 ? 149.341 147.957 148.784 1.00 50.01 371 LEU D N 1
ATOM 10094 C CA . LEU D 2 371 ? 149.420 149.238 148.094 1.00 48.56 371 LEU D CA 1
ATOM 10095 C C . LEU D 2 371 ? 150.823 149.823 148.186 1.00 51.45 371 LEU D C 1
ATOM 10096 O O . LEU D 2 371 ? 151.383 150.282 147.185 1.00 61.79 371 LEU D O 1
ATOM 10101 N N . ALA D 2 372 ? 151.416 149.796 149.379 1.00 48.23 372 ALA D N 1
ATOM 10102 C CA . ALA D 2 372 ? 152.732 150.392 149.566 1.00 49.97 372 ALA D CA 1
ATOM 10103 C C . ALA D 2 372 ? 153.789 149.662 148.756 1.00 49.45 372 ALA D C 1
ATOM 10104 O O . ALA D 2 372 ? 154.665 150.297 148.169 1.00 56.54 372 ALA D O 1
ATOM 10106 N N . ARG D 2 373 ? 153.737 148.331 148.720 1.00 53.07 373 ARG D N 1
ATOM 10107 C CA . ARG D 2 373 ? 154.700 147.573 147.929 1.00 58.51 373 ARG D CA 1
ATOM 10108 C C . ARG D 2 373 ? 154.559 147.891 146.446 1.00 63.23 373 ARG D C 1
ATOM 10109 O O . ARG D 2 373 ? 155.558 148.077 145.735 1.00 68.70 373 ARG D O 1
ATOM 10117 N N . ARG D 2 374 ? 153.317 147.950 145.957 1.00 62.03 374 ARG D N 1
ATOM 10118 C CA . ARG D 2 374 ? 153.104 148.316 144.562 1.00 50.17 374 ARG D CA 1
ATOM 10119 C C . ARG D 2 374 ? 153.697 149.686 144.271 1.00 45.67 374 ARG D C 1
ATOM 10120 O O . ARG D 2 374 ? 154.392 149.872 143.267 1.00 54.55 374 ARG D O 1
ATOM 10128 N N . MET D 2 375 ? 153.454 150.654 145.155 1.00 50.05 375 MET D N 1
ATOM 10129 C CA . MET D 2 375 ? 153.986 151.993 144.929 1.00 54.73 375 MET D CA 1
ATOM 10130 C C . MET D 2 375 ? 155.505 152.025 145.034 1.00 56.26 375 MET D C 1
ATOM 10131 O O . MET D 2 375 ? 156.151 152.823 144.351 1.00 63.66 375 MET D O 1
ATOM 10136 N N . VAL D 2 376 ? 156.094 151.187 145.886 1.00 59.18 376 VAL D N 1
ATOM 10137 C CA . VAL D 2 376 ? 157.544 151.206 146.039 1.00 62.64 376 VAL D CA 1
ATOM 10138 C C . VAL D 2 376 ? 158.218 150.646 144.796 1.00 61.08 376 VAL D C 1
ATOM 10139 O O . VAL D 2 376 ? 159.252 151.160 144.356 1.00 68.10 376 VAL D O 1
ATOM 10143 N N . MET D 2 377 ? 157.665 149.577 144.216 1.00 58.51 377 MET D N 1
ATOM 10144 C CA . MET D 2 377 ? 158.255 149.079 142.974 1.00 56.55 377 MET D CA 1
ATOM 10145 C C . MET D 2 377 ? 157.958 150.013 141.807 1.00 60.83 377 MET D C 1
ATOM 10146 O O . MET D 2 377 ? 158.805 150.201 140.927 1.00 62.62 377 MET D O 1
ATOM 10151 N N . LEU D 2 378 ? 156.760 150.602 141.776 1.00 61.75 378 LEU D N 1
ATOM 10152 C CA . LEU D 2 378 ? 156.376 151.448 140.651 1.00 53.67 378 LEU D CA 1
ATOM 10153 C C . LEU D 2 378 ? 157.065 152.805 140.690 1.00 53.88 378 LEU D C 1
ATOM 10154 O O . LEU D 2 378 ? 157.260 153.424 139.640 1.00 60.23 378 LEU D O 1
ATOM 10159 N N . ASN D 2 379 ? 157.450 153.278 141.874 1.00 53.18 379 ASN D N 1
ATOM 10160 C CA . ASN D 2 379 ? 157.973 154.631 142.061 1.00 52.69 379 ASN D CA 1
ATOM 10161 C C . ASN D 2 379 ? 159.385 154.581 142.634 1.00 59.35 379 ASN D C 1
ATOM 10162 O O . ASN D 2 379 ? 159.663 155.175 143.681 1.00 64.74 379 ASN D O 1
ATOM 10167 N N . PRO D 2 380 ? 160.308 153.884 141.968 1.00 62.61 380 PRO D N 1
ATOM 10168 C CA . PRO D 2 380 ? 161.664 153.758 142.522 1.00 63.17 380 PRO D CA 1
ATOM 10169 C C . PRO D 2 380 ? 162.418 155.070 142.617 1.00 68.16 380 PRO D C 1
ATOM 10170 O O . PRO D 2 380 ? 163.349 155.164 143.425 1.00 71.62 380 PRO D O 1
ATOM 10174 N N . LEU D 2 381 ? 162.060 156.079 141.824 1.00 69.45 381 LEU D N 1
ATOM 10175 C CA . LEU D 2 381 ? 162.827 157.315 141.748 1.00 73.56 381 LEU D CA 1
ATOM 10176 C C . LEU D 2 381 ? 162.272 158.428 142.625 1.00 76.95 381 LEU D C 1
ATOM 10177 O O . LEU D 2 381 ? 162.857 159.514 142.662 1.00 82.89 381 LEU D O 1
ATOM 10182 N N . LEU D 2 382 ? 161.168 158.195 143.325 1.00 70.81 382 LEU D N 1
ATOM 10183 C CA . LEU D 2 382 ? 160.683 159.166 144.291 1.00 73.05 382 LEU D CA 1
ATOM 10184 C C . LEU D 2 382 ? 161.523 159.105 145.560 1.00 78.69 382 LEU D C 1
ATOM 10185 O O . LEU D 2 382 ? 162.068 158.058 145.919 1.00 78.61 382 LEU D O 1
ATOM 10190 N N . GLU D 2 383 ? 161.634 160.249 146.237 1.00 84.74 383 GLU D N 1
ATOM 10191 C CA . GLU D 2 383 ? 162.239 160.246 147.564 1.00 83.10 383 GLU D CA 1
ATOM 10192 C C . GLU D 2 383 ? 161.316 159.582 148.574 1.00 80.19 383 GLU D C 1
ATOM 10193 O O . GLU D 2 383 ? 161.787 158.928 149.512 1.00 75.76 383 GLU D O 1
ATOM 10199 N N . ASN D 2 384 ? 160.005 159.739 148.395 1.00 78.01 384 ASN D N 1
ATOM 10200 C CA . ASN D 2 384 ? 158.984 159.035 149.167 1.00 73.53 384 ASN D CA 1
ATOM 10201 C C . ASN D 2 384 ? 158.145 158.261 148.160 1.00 69.15 384 ASN D C 1
ATOM 10202 O O . ASN D 2 384 ? 157.201 158.814 147.575 1.00 70.06 384 ASN D O 1
ATOM 10207 N N . PRO D 2 385 ? 158.459 156.987 147.907 1.00 70.64 385 PRO D N 1
ATOM 10208 C CA . PRO D 2 385 ? 157.692 156.225 146.907 1.00 67.07 385 PRO D CA 1
ATOM 10209 C C . PRO D 2 385 ? 156.205 156.120 147.209 1.00 66.02 385 PRO D C 1
ATOM 10210 O O . PRO D 2 385 ? 155.456 155.632 146.354 1.00 63.44 385 PRO D O 1
ATOM 10214 N N . LEU D 2 386 ? 155.752 156.551 148.383 1.00 66.36 386 LEU D N 1
ATOM 10215 C CA . LEU D 2 386 ? 154.331 156.523 148.698 1.00 63.65 386 LEU D CA 1
ATOM 10216 C C . LEU D 2 386 ? 153.579 157.716 148.127 1.00 65.14 386 LEU D C 1
ATOM 10217 O O . LEU D 2 386 ? 152.347 157.740 148.198 1.00 68.07 386 LEU D O 1
ATOM 10222 N N . GLU D 2 387 ? 154.284 158.691 147.555 1.00 71.41 387 GLU D N 1
ATOM 10223 C CA . GLU D 2 387 ? 153.679 159.888 146.991 1.00 66.17 387 GLU D CA 1
ATOM 10224 C C . GLU D 2 387 ? 153.569 159.825 145.472 1.00 64.13 387 GLU D C 1
ATOM 10225 O O . GLU D 2 387 ? 153.372 160.861 144.827 1.00 72.99 387 GLU D O 1
ATOM 10231 N N . GLY D 2 388 ? 153.707 158.637 144.886 1.00 60.46 388 GLY D N 1
ATOM 10232 C CA . GLY D 2 388 ? 153.482 158.476 143.469 1.00 54.88 388 GLY D CA 1
ATOM 10233 C C . GLY D 2 388 ? 152.007 158.510 143.121 1.00 56.92 388 GLY D C 1
ATOM 10234 O O . GLY D 2 388 ? 151.131 158.366 143.972 1.00 52.10 388 GLY D O 1
ATOM 10235 N N . ARG D 2 389 ? 151.739 158.695 141.833 1.00 58.07 389 ARG D N 1
ATOM 10236 C CA . ARG D 2 389 ? 150.376 158.870 141.358 1.00 53.21 389 ARG D CA 1
ATOM 10237 C C . ARG D 2 389 ? 149.685 157.524 141.173 1.00 51.31 389 ARG D C 1
ATOM 10238 O O . ARG D 2 389 ? 150.321 156.470 141.109 1.00 56.76 389 ARG D O 1
ATOM 10246 N N . GLY D 2 390 ? 148.364 157.574 141.083 1.00 45.62 390 GLY D N 1
ATOM 10247 C CA . GLY D 2 390 ? 147.581 156.373 140.889 1.00 43.55 390 GLY D CA 1
ATOM 10248 C C . GLY D 2 390 ? 146.116 156.652 141.131 1.00 38.75 390 GLY D C 1
ATOM 10249 O O . GLY D 2 390 ? 145.720 157.759 141.501 1.00 53.41 390 GLY D O 1
ATOM 10250 N N . ILE D 2 391 ? 145.313 155.618 140.908 1.00 37.36 391 ILE D N 1
ATOM 10251 C CA . ILE D 2 391 ? 143.873 155.663 141.136 1.00 36.96 391 ILE D CA 1
ATOM 10252 C C . ILE D 2 391 ? 143.523 154.396 141.903 1.00 45.57 391 ILE D C 1
ATOM 10253 O O . ILE D 2 391 ? 143.437 153.312 141.315 1.00 44.91 391 ILE D O 1
ATOM 10258 N N . VAL D 2 392 ? 143.317 154.521 143.209 1.00 53.75 392 VAL D N 1
ATOM 10259 C CA . VAL D 2 392 ? 143.043 153.380 144.072 1.00 41.63 392 VAL D CA 1
ATOM 10260 C C . VAL D 2 392 ? 141.557 153.372 144.398 1.00 40.93 392 VAL D C 1
ATOM 10261 O O . VAL D 2 392 ? 141.026 154.344 144.948 1.00 46.31 392 VAL D O 1
ATOM 10265 N N . LEU D 2 393 ? 140.887 152.282 144.048 1.00 38.68 393 LEU D N 1
ATOM 10266 C CA . LEU D 2 393 ? 139.487 152.075 144.382 1.00 38.23 393 LEU D CA 1
ATOM 10267 C C . LEU D 2 393 ? 139.397 151.188 145.614 1.00 43.60 393 LEU D C 1
ATOM 10268 O O . LEU D 2 393 ? 140.108 150.185 145.720 1.00 57.67 393 LEU D O 1
ATOM 10273 N N . ILE D 2 394 ? 138.537 151.570 146.554 1.00 46.60 394 ILE D N 1
ATOM 10274 C CA . ILE D 2 394 ? 138.410 150.853 147.820 1.00 42.66 394 ILE D CA 1
ATOM 10275 C C . ILE D 2 394 ? 136.935 150.776 148.190 1.00 47.06 394 ILE D C 1
ATOM 10276 O O . ILE D 2 394 ? 136.348 151.766 148.638 1.00 48.26 394 ILE D O 1
ATOM 10281 N N . ASP D 2 395 ? 136.338 149.606 148.012 1.00 49.16 395 ASP D N 1
ATOM 10282 C CA . ASP D 2 395 ? 134.977 149.382 148.467 1.00 56.25 395 ASP D CA 1
ATOM 10283 C C . ASP D 2 395 ? 134.970 149.213 149.982 1.00 56.05 395 ASP D C 1
ATOM 10284 O O . ASP D 2 395 ? 135.723 148.401 150.526 1.00 70.16 395 ASP D O 1
ATOM 10289 N N . GLU D 2 396 ? 134.131 149.993 150.663 1.00 55.22 396 GLU D N 1
ATOM 10290 C CA . GLU D 2 396 ? 133.900 149.845 152.099 1.00 60.79 396 GLU D CA 1
ATOM 10291 C C . GLU D 2 396 ? 135.209 149.982 152.885 1.00 62.11 396 GLU D C 1
ATOM 10292 O O . GLU D 2 396 ? 135.729 149.030 153.467 1.00 72.05 396 GLU D O 1
ATOM 10298 N N . ILE D 2 397 ? 135.738 151.207 152.873 1.00 58.78 397 ILE D N 1
ATOM 10299 C CA . ILE D 2 397 ? 136.944 151.534 153.623 1.00 58.03 397 ILE D CA 1
ATOM 10300 C C . ILE D 2 397 ? 136.793 151.278 155.119 1.00 60.07 397 ILE D C 1
ATOM 10301 O O . ILE D 2 397 ? 137.794 151.251 155.840 1.00 59.91 397 ILE D O 1
ATOM 10306 N N . GLU D 2 398 ? 135.571 151.068 155.601 1.00 61.81 398 GLU D N 1
ATOM 10307 C CA . GLU D 2 398 ? 135.289 150.898 157.019 1.00 62.27 398 GLU D CA 1
ATOM 10308 C C . GLU D 2 398 ? 135.246 149.434 157.442 1.00 63.44 398 GLU D C 1
ATOM 10309 O O . GLU D 2 398 ? 134.878 149.144 158.585 1.00 65.52 398 GLU D O 1
ATOM 10315 N N . LEU D 2 399 ? 135.609 148.513 156.552 1.00 61.45 399 LEU D N 1
ATOM 10316 C CA . LEU D 2 399 ? 135.436 147.090 156.814 1.00 56.90 399 LEU D CA 1
ATOM 10317 C C . LEU D 2 399 ? 136.194 146.659 158.063 1.00 63.51 399 LEU D C 1
ATOM 10318 O O . LEU D 2 399 ? 137.397 146.902 158.193 1.00 68.15 399 LEU D O 1
ATOM 10323 N N . HIS D 2 400 ? 135.482 145.999 158.978 1.00 59.96 400 HIS D N 1
ATOM 10324 C CA . HIS D 2 400 ? 136.059 145.415 160.187 1.00 53.89 400 HIS D CA 1
ATOM 10325 C C . HIS D 2 400 ? 136.670 146.459 161.114 1.00 58.65 400 HIS D C 1
ATOM 10326 O O . HIS D 2 400 ? 137.443 146.112 162.011 1.00 63.08 400 HIS D O 1
ATOM 10333 N N . LEU D 2 401 ? 136.346 147.733 160.928 1.00 59.56 401 LEU D N 1
ATOM 10334 C CA . LEU D 2 401 ? 136.941 148.803 161.714 1.00 51.40 401 LEU D CA 1
ATOM 10335 C C . LEU D 2 401 ? 135.969 149.290 162.780 1.00 53.23 401 LEU D C 1
ATOM 10336 O O . LEU D 2 401 ? 134.751 149.144 162.661 1.00 57.15 401 LEU D O 1
ATOM 10341 N N . HIS D 2 402 ? 136.529 149.877 163.828 1.00 52.35 402 HIS D N 1
ATOM 10342 C CA . HIS D 2 402 ? 135.749 150.441 164.916 1.00 54.59 402 HIS D CA 1
ATOM 10343 C C . HIS D 2 402 ? 135.702 151.955 164.787 1.00 54.15 402 HIS D C 1
ATOM 10344 O O . HIS D 2 402 ? 136.589 152.562 164.183 1.00 55.91 402 HIS D O 1
ATOM 10351 N N . PRO D 2 403 ? 134.673 152.600 165.349 1.00 54.45 403 PRO D N 1
ATOM 10352 C CA . PRO D 2 403 ? 134.520 154.053 165.194 1.00 51.74 403 PRO D CA 1
ATOM 10353 C C . PRO D 2 403 ? 135.811 154.853 165.308 1.00 48.27 403 PRO D C 1
ATOM 10354 O O . PRO D 2 403 ? 136.042 155.779 164.522 1.00 59.86 403 PRO D O 1
ATOM 10358 N N . LYS D 2 404 ? 136.662 154.511 166.274 1.00 46.99 404 LYS D N 1
ATOM 10359 C CA . LYS D 2 404 ? 137.889 155.276 166.466 1.00 47.64 404 LYS D CA 1
ATOM 10360 C C . LYS D 2 404 ? 138.794 155.184 165.243 1.00 48.84 404 LYS D C 1
ATOM 10361 O O . LYS D 2 404 ? 139.386 156.184 164.823 1.00 54.14 404 LYS D O 1
ATOM 10367 N N . TRP D 2 405 ? 138.923 153.988 164.665 1.00 50.77 405 TRP D N 1
ATOM 10368 C CA . TRP D 2 405 ? 139.690 153.831 163.431 1.00 56.50 405 TRP D CA 1
ATOM 10369 C C . TRP D 2 405 ? 138.983 154.451 162.232 1.00 56.29 405 TRP D C 1
ATOM 10370 O O . TRP D 2 405 ? 139.646 154.932 161.304 1.00 55.28 405 TRP D O 1
ATOM 10381 N N . GLN D 2 406 ? 137.651 154.413 162.213 1.00 51.80 406 GLN D N 1
ATOM 10382 C CA . GLN D 2 406 ? 136.910 155.076 161.150 1.00 51.91 406 GLN D CA 1
ATOM 10383 C C . GLN D 2 406 ? 137.246 156.558 161.113 1.00 56.78 406 GLN D C 1
ATOM 10384 O O . GLN D 2 406 ? 137.452 157.135 160.039 1.00 57.71 406 GLN D O 1
ATOM 10390 N N . GLN D 2 407 ? 137.323 157.184 162.283 1.00 52.41 407 GLN D N 1
ATOM 10391 C CA . GLN D 2 407 ? 137.582 158.611 162.402 1.00 49.21 407 GLN D CA 1
ATOM 10392 C C . GLN D 2 407 ? 138.994 159.008 161.985 1.00 52.22 407 GLN D C 1
ATOM 10393 O O . GLN D 2 407 ? 139.330 160.192 162.085 1.00 60.00 407 GLN D O 1
ATOM 10399 N N . GLU D 2 408 ? 139.832 158.070 161.539 1.00 55.41 408 GLU D N 1
ATOM 10400 C CA . GLU D 2 408 ? 141.187 158.406 161.126 1.00 58.66 408 GLU D CA 1
ATOM 10401 C C . GLU D 2 408 ? 141.652 157.674 159.873 1.00 59.10 408 GLU D C 1
ATOM 10402 O O . GLU D 2 408 ? 142.771 157.938 159.410 1.00 60.64 408 GLU D O 1
ATOM 10408 N N . VAL D 2 409 ? 140.848 156.763 159.317 1.00 57.62 409 VAL D N 1
ATOM 10409 C CA . VAL D 2 409 ? 141.294 156.002 158.148 1.00 58.47 409 VAL D CA 1
ATOM 10410 C C . VAL D 2 409 ? 141.719 156.935 157.021 1.00 63.35 409 VAL D C 1
ATOM 10411 O O . VAL D 2 409 ? 142.823 156.813 156.478 1.00 63.91 409 VAL D O 1
ATOM 10415 N N . ILE D 2 410 ? 140.849 157.875 156.644 1.00 65.08 410 ILE D N 1
ATOM 10416 C CA . ILE D 2 410 ? 141.119 158.688 155.462 1.00 65.53 410 ILE D CA 1
ATOM 10417 C C . ILE D 2 410 ? 142.229 159.689 155.741 1.00 62.42 410 ILE D C 1
ATOM 10418 O O . ILE D 2 410 ? 143.047 159.983 154.864 1.00 66.77 410 ILE D O 1
ATOM 10423 N N . LEU D 2 411 ? 142.274 160.237 156.954 1.00 54.86 411 LEU D N 1
ATOM 10424 C CA . LEU D 2 411 ? 143.376 161.126 157.299 1.00 59.56 411 LEU D CA 1
ATOM 10425 C C . LEU D 2 411 ? 144.708 160.411 157.134 1.00 63.55 411 LEU D C 1
ATOM 10426 O O . LEU D 2 411 ? 145.636 160.936 156.506 1.00 64.63 411 LEU D O 1
ATOM 10431 N N . ASN D 2 412 ? 144.813 159.192 157.666 1.00 66.00 412 ASN D N 1
ATOM 10432 C CA . ASN D 2 412 ? 146.058 158.442 157.542 1.00 68.21 412 ASN D CA 1
ATOM 10433 C C . ASN D 2 412 ? 146.360 158.102 156.088 1.00 66.50 412 ASN D C 1
ATOM 10434 O O . ASN D 2 412 ? 147.502 158.242 155.631 1.00 69.54 412 ASN D O 1
ATOM 10439 N N . LEU D 2 413 ? 145.349 157.647 155.346 1.00 62.35 413 LEU D N 1
ATOM 10440 C CA . LEU D 2 413 ? 145.564 157.287 153.949 1.00 65.03 413 LEU D CA 1
ATOM 10441 C C . LEU D 2 413 ? 146.095 158.475 153.162 1.00 65.54 413 LEU D C 1
ATOM 10442 O O . LEU D 2 413 ? 147.073 158.355 152.416 1.00 64.51 413 LEU D O 1
ATOM 10447 N N . ARG D 2 414 ? 145.463 159.639 153.325 1.00 69.30 414 ARG D N 1
ATOM 10448 C CA . ARG D 2 414 ? 145.888 160.825 152.595 1.00 66.56 414 ARG D CA 1
ATOM 10449 C C . ARG D 2 414 ? 147.236 161.328 153.086 1.00 62.28 414 ARG D C 1
ATOM 10450 O O . ARG D 2 414 ? 147.957 161.990 152.333 1.00 64.99 414 ARG D O 1
ATOM 10458 N N . SER D 2 415 ? 147.594 161.036 154.337 1.00 63.23 415 SER D N 1
ATOM 10459 C CA . SER D 2 415 ? 148.894 161.465 154.836 1.00 67.81 415 SER D CA 1
ATOM 10460 C C . SER D 2 415 ? 150.020 160.618 154.257 1.00 69.22 415 SER D C 1
ATOM 10461 O O . SER D 2 415 ? 151.066 161.152 153.869 1.00 70.69 415 SER D O 1
ATOM 10464 N N . VAL D 2 416 ? 149.833 159.298 154.189 1.00 67.79 416 VAL D N 1
ATOM 10465 C CA . VAL D 2 416 ? 150.920 158.439 153.723 1.00 69.29 416 VAL D CA 1
ATOM 10466 C C . VAL D 2 416 ? 151.025 158.418 152.204 1.00 61.48 416 VAL D C 1
ATOM 10467 O O . VAL D 2 416 ? 152.080 158.055 151.671 1.00 63.83 416 VAL D O 1
ATOM 10471 N N . PHE D 2 417 ? 149.971 158.819 151.488 1.00 67.80 417 PHE D N 1
ATOM 10472 C CA . PHE D 2 417 ? 149.962 158.883 150.028 1.00 71.65 417 PHE D CA 1
ATOM 10473 C C . PHE D 2 417 ? 149.589 160.306 149.623 1.00 66.64 417 PHE D C 1
ATOM 10474 O O . PHE D 2 417 ? 148.431 160.583 149.276 1.00 59.20 417 PHE D O 1
ATOM 10482 N N . PRO D 2 418 ? 150.547 161.236 149.660 1.00 63.38 418 PRO D N 1
ATOM 10483 C CA . PRO D 2 418 ? 150.200 162.644 149.396 1.00 64.06 418 PRO D CA 1
ATOM 10484 C C . PRO D 2 418 ? 149.558 162.879 148.040 1.00 73.23 418 PRO D C 1
ATOM 10485 O O . PRO D 2 418 ? 148.556 163.599 147.949 1.00 81.99 418 PRO D O 1
ATOM 10489 N N . ASN D 2 419 ? 150.103 162.288 146.979 1.00 69.44 419 ASN D N 1
ATOM 10490 C CA . ASN D 2 419 ? 149.667 162.549 145.608 1.00 57.92 419 ASN D CA 1
ATOM 10491 C C . ASN D 2 419 ? 149.109 161.256 145.027 1.00 65.89 419 ASN D C 1
ATOM 10492 O O . ASN D 2 419 ? 149.822 160.507 144.358 1.00 71.21 419 ASN D O 1
ATOM 10497 N N . ILE D 2 420 ? 147.828 160.997 145.280 1.00 66.60 420 ILE D N 1
ATOM 10498 C CA . ILE D 2 420 ? 147.164 159.817 144.742 1.00 54.97 420 ILE D CA 1
ATOM 10499 C C . ILE D 2 420 ? 145.668 160.023 144.886 1.00 50.45 420 ILE D C 1
ATOM 10500 O O . ILE D 2 420 ? 145.203 160.669 145.828 1.00 55.74 420 ILE D O 1
ATOM 10505 N N . GLN D 2 421 ? 144.912 159.465 143.951 1.00 42.80 421 GLN D N 1
ATOM 10506 C CA . GLN D 2 421 ? 143.466 159.597 143.930 1.00 49.77 421 GLN D CA 1
ATOM 10507 C C . GLN D 2 421 ? 142.832 158.366 144.560 1.00 42.06 421 GLN D C 1
ATOM 10508 O O . GLN D 2 421 ? 143.247 157.234 144.294 1.00 56.15 421 GLN D O 1
ATOM 10514 N N . PHE D 2 422 ? 141.834 158.598 145.405 1.00 44.04 422 PHE D N 1
ATOM 10515 C CA . PHE D 2 422 ? 141.111 157.541 146.097 1.00 51.95 422 PHE D CA 1
ATOM 10516 C C . PHE D 2 422 ? 139.644 157.625 145.713 1.00 48.00 422 PHE D C 1
ATOM 10517 O O . PHE D 2 422 ? 139.007 158.659 145.926 1.00 55.22 422 PHE D O 1
ATOM 10525 N N . ILE D 2 423 ? 139.111 156.549 145.152 1.00 40.45 423 ILE D N 1
ATOM 10526 C CA . ILE D 2 423 ? 137.674 156.405 144.953 1.00 40.39 423 ILE D CA 1
ATOM 10527 C C . ILE D 2 423 ? 137.231 155.300 145.901 1.00 44.82 423 ILE D C 1
ATOM 10528 O O . ILE D 2 423 ? 137.457 154.114 145.645 1.00 55.16 423 ILE D O 1
ATOM 10533 N N . ILE D 2 424 ? 136.611 155.681 147.011 1.00 41.63 424 ILE D N 1
ATOM 10534 C CA . ILE D 2 424 ? 136.310 154.753 148.091 1.00 48.95 424 ILE D CA 1
ATOM 10535 C C . ILE D 2 424 ? 134.833 154.864 148.428 1.00 50.23 424 ILE D C 1
ATOM 10536 O O . ILE D 2 424 ? 134.308 155.971 148.569 1.00 53.16 424 ILE D O 1
ATOM 10541 N N . THR D 2 425 ? 134.164 153.726 148.551 1.00 51.76 425 THR D N 1
ATOM 10542 C CA . THR D 2 425 ? 132.782 153.740 149.006 1.00 51.38 425 THR D CA 1
ATOM 10543 C C . THR D 2 425 ? 132.739 153.562 150.521 1.00 52.75 425 THR D C 1
ATOM 10544 O O . THR D 2 425 ? 133.734 153.222 151.161 1.00 60.06 425 THR D O 1
ATOM 10548 N N . THR D 2 426 ? 131.565 153.804 151.097 1.00 53.33 426 THR D N 1
ATOM 10549 C CA . THR D 2 426 ? 131.460 153.874 152.547 1.00 61.47 426 THR D CA 1
ATOM 10550 C C . THR D 2 426 ? 129.996 154.002 152.937 1.00 61.58 426 THR D C 1
ATOM 10551 O O . THR D 2 426 ? 129.172 154.468 152.146 1.00 55.89 426 THR D O 1
ATOM 10555 N N . HIS D 2 427 ? 129.680 153.566 154.162 1.00 55.69 427 HIS D N 1
ATOM 10556 C CA . HIS D 2 427 ? 128.352 153.764 154.728 1.00 58.13 427 HIS D CA 1
ATOM 10557 C C . HIS D 2 427 ? 128.419 154.124 156.210 1.00 60.64 427 HIS D C 1
ATOM 10558 O O . HIS D 2 427 ? 127.519 153.771 156.979 1.00 69.91 427 HIS D O 1
ATOM 10565 N N . SER D 2 428 ? 129.469 154.830 156.626 1.00 56.48 428 SER D N 1
ATOM 10566 C CA . SER D 2 428 ? 129.697 155.164 158.027 1.00 56.40 428 SER D CA 1
ATOM 10567 C C . SER D 2 428 ? 129.737 156.677 158.197 1.00 59.90 428 SER D C 1
ATOM 10568 O O . SER D 2 428 ? 130.549 157.344 157.533 1.00 60.54 428 SER D O 1
ATOM 10571 N N . PRO D 2 429 ? 128.904 157.270 159.057 1.00 56.60 429 PRO D N 1
ATOM 10572 C CA . PRO D 2 429 ? 128.972 158.729 159.238 1.00 56.73 429 PRO D CA 1
ATOM 10573 C C . PRO D 2 429 ? 130.314 159.214 159.749 1.00 56.79 429 PRO D C 1
ATOM 10574 O O . PRO D 2 429 ? 130.723 160.335 159.423 1.00 66.87 429 PRO D O 1
ATOM 10578 N N . ILE D 2 430 ? 131.013 158.410 160.548 1.00 52.30 430 ILE D N 1
ATOM 10579 C CA . ILE D 2 430 ? 132.304 158.838 161.078 1.00 56.29 430 ILE D CA 1
ATOM 10580 C C . ILE D 2 430 ? 133.300 159.038 159.945 1.00 52.93 430 ILE D C 1
ATOM 10581 O O . ILE D 2 430 ? 134.152 159.932 159.995 1.00 52.71 430 ILE D O 1
ATOM 10586 N N . VAL D 2 431 ? 133.219 158.200 158.913 1.00 54.84 431 VAL D N 1
ATOM 10587 C CA . VAL D 2 431 ? 134.096 158.356 157.758 1.00 56.86 431 VAL D CA 1
ATOM 10588 C C . VAL D 2 431 ? 133.786 159.655 157.024 1.00 61.66 431 VAL D C 1
ATOM 10589 O O . VAL D 2 431 ? 134.692 160.411 156.657 1.00 64.83 431 VAL D O 1
ATOM 10593 N N . LEU D 2 432 ? 132.500 159.932 156.794 1.00 61.45 432 LEU D N 1
ATOM 10594 C CA . LEU D 2 432 ? 132.131 161.138 156.062 1.00 54.18 432 LEU D CA 1
ATOM 10595 C C . LEU D 2 432 ? 132.468 162.396 156.847 1.00 51.32 432 LEU D C 1
ATOM 10596 O O . LEU D 2 432 ? 132.748 163.440 156.249 1.00 59.50 432 LEU D O 1
ATOM 10601 N N . SER D 2 433 ? 132.459 162.318 158.176 1.00 54.43 433 SER D N 1
ATOM 10602 C CA . SER D 2 433 ? 132.804 163.469 158.998 1.00 50.00 433 SER D CA 1
ATOM 10603 C C . SER D 2 433 ? 134.234 163.947 158.779 1.00 47.44 433 SER D C 1
ATOM 10604 O O . SER D 2 433 ? 134.608 164.987 159.328 1.00 44.00 433 SER D O 1
ATOM 10607 N N . THR D 2 434 ? 135.038 163.222 158.003 1.00 54.46 434 THR D N 1
ATOM 10608 C CA . THR D 2 434 ? 136.418 163.601 157.729 1.00 53.59 434 THR D CA 1
ATOM 10609 C C . THR D 2 434 ? 136.650 163.970 156.268 1.00 56.15 434 THR D C 1
ATOM 10610 O O . THR D 2 434 ? 137.804 164.116 155.852 1.00 54.68 434 THR D O 1
ATOM 10614 N N . ILE D 2 435 ? 135.588 164.130 155.483 1.00 57.77 435 ILE D N 1
ATOM 10615 C CA . ILE D 2 435 ? 135.686 164.342 154.045 1.00 51.10 435 ILE D CA 1
ATOM 10616 C C . ILE D 2 435 ? 134.802 165.519 153.658 1.00 56.63 435 ILE D C 1
ATOM 10617 O O . ILE D 2 435 ? 133.658 165.624 154.113 1.00 58.88 435 ILE D O 1
ATOM 10622 N N . GLU D 2 436 ? 135.333 166.401 152.811 1.00 64.37 436 GLU D N 1
ATOM 10623 C CA . GLU D 2 436 ? 134.575 167.561 152.360 1.00 54.94 436 GLU D CA 1
ATOM 10624 C C . GLU D 2 436 ? 133.347 167.125 151.571 1.00 52.42 436 GLU D C 1
ATOM 10625 O O . GLU D 2 436 ? 133.366 166.124 150.852 1.00 59.96 436 GLU D O 1
ATOM 10631 N N . LYS D 2 437 ? 132.264 167.893 151.709 1.00 52.53 437 LYS D N 1
ATOM 10632 C CA . LYS D 2 437 ? 131.015 167.527 151.051 1.00 56.19 437 LYS D CA 1
ATOM 10633 C C . LYS D 2 437 ? 131.141 167.521 149.535 1.00 60.38 437 LYS D C 1
ATOM 10634 O O . LYS D 2 437 ? 130.363 166.837 148.863 1.00 59.93 437 LYS D O 1
ATOM 10640 N N . ARG D 2 438 ? 132.089 168.276 148.980 1.00 60.93 438 ARG D N 1
ATOM 10641 C CA . ARG D 2 438 ? 132.276 168.256 147.535 1.00 50.47 438 ARG D CA 1
ATOM 10642 C C . ARG D 2 438 ? 132.628 166.857 147.055 1.00 56.52 438 ARG D C 1
ATOM 10643 O O . ARG D 2 438 ? 132.213 166.443 145.968 1.00 64.90 438 ARG D O 1
ATOM 10651 N N . CYS D 2 439 ? 133.377 166.105 147.863 1.00 60.28 439 CYS D N 1
ATOM 10652 C CA . CYS D 2 439 ? 133.874 164.796 147.460 1.00 54.04 439 CYS D CA 1
ATOM 10653 C C . CYS D 2 439 ? 132.806 163.712 147.472 1.00 46.83 439 CYS D C 1
ATOM 10654 O O . CYS D 2 439 ? 133.037 162.645 146.898 1.00 40.51 439 CYS D O 1
ATOM 10657 N N . ILE D 2 440 ? 131.657 163.950 148.080 1.00 48.88 440 ILE D N 1
ATOM 10658 C CA . ILE D 2 440 ? 130.655 162.910 148.282 1.00 48.61 440 ILE D CA 1
ATOM 10659 C C . ILE D 2 440 ? 129.722 162.844 147.081 1.00 50.67 440 ILE D C 1
ATOM 10660 O O . ILE D 2 440 ? 129.431 163.853 146.433 1.00 56.50 440 ILE D O 1
ATOM 10665 N N . ARG D 2 441 ? 129.241 161.635 146.788 1.00 51.18 441 ARG D N 1
ATOM 10666 C CA . ARG D 2 441 ? 128.339 161.374 145.669 1.00 53.36 441 ARG D CA 1
ATOM 10667 C C . ARG D 2 441 ? 127.191 160.510 146.170 1.00 54.50 441 ARG D C 1
ATOM 10668 O O . ARG D 2 441 ? 127.385 159.326 146.458 1.00 58.94 441 ARG D O 1
ATOM 10676 N N . GLU D 2 442 ? 125.998 161.089 146.255 1.00 65.41 442 GLU D N 1
ATOM 10677 C CA . GLU D 2 442 ? 124.853 160.419 146.857 1.00 66.20 442 GLU D CA 1
ATOM 10678 C C . GLU D 2 442 ? 124.039 159.690 145.796 1.00 66.88 442 GLU D C 1
ATOM 10679 O O . GLU D 2 442 ? 123.599 160.298 144.815 1.00 74.75 442 GLU D O 1
ATOM 10685 N N . PHE D 2 443 ? 123.834 158.393 145.999 1.00 68.06 443 PHE D N 1
ATOM 10686 C CA . PHE D 2 443 ? 122.792 157.669 145.290 1.00 74.93 443 PHE D CA 1
ATOM 10687 C C . PHE D 2 443 ? 121.454 157.912 145.973 1.00 85.47 443 PHE D C 1
ATOM 10688 O O . PHE D 2 443 ? 121.363 157.918 147.203 1.00 92.27 443 PHE D O 1
ATOM 10696 N N . ASP D 2 444 ? 120.421 158.114 145.176 1.00 93.61 444 ASP D N 1
ATOM 10697 C CA . ASP D 2 444 ? 119.103 158.318 145.750 1.00 99.33 444 ASP D CA 1
ATOM 10698 C C . ASP D 2 444 ? 118.516 156.989 146.224 1.00 110.75 444 ASP D C 1
ATOM 10699 O O . ASP D 2 444 ? 118.811 155.935 145.654 1.00 110.86 444 ASP D O 1
ATOM 10704 N N . PRO D 2 445 ? 117.686 157.009 147.269 1.00 117.19 445 PRO D N 1
ATOM 10705 C CA . PRO D 2 445 ? 117.013 155.767 147.682 1.00 117.68 445 PRO D CA 1
ATOM 10706 C C . PRO D 2 445 ? 116.083 155.213 146.621 1.00 120.46 445 PRO D C 1
ATOM 10707 O O . PRO D 2 445 ? 115.773 154.015 146.651 1.00 120.43 445 PRO D O 1
ATOM 10711 N N . ASN D 2 446 ? 115.633 156.044 145.683 1.00 124.53 446 ASN D N 1
ATOM 10712 C CA . ASN D 2 446 ? 114.730 155.638 144.608 1.00 126.09 446 ASN D CA 1
ATOM 10713 C C . ASN D 2 446 ? 115.473 155.471 143.290 1.00 127.99 446 ASN D C 1
ATOM 10714 O O . ASN D 2 446 ? 114.972 155.850 142.228 1.00 127.44 446 ASN D O 1
ATOM 10719 N N . ASP D 2 447 ? 116.684 154.911 143.340 1.00 126.26 447 ASP D N 1
ATOM 10720 C CA . ASP D 2 447 ? 117.507 154.759 142.146 1.00 129.62 447 ASP D CA 1
ATOM 10721 C C . ASP D 2 447 ? 116.815 153.971 141.040 1.00 138.24 447 ASP D C 1
ATOM 10722 O O . ASP D 2 447 ? 117.300 153.986 139.903 1.00 136.89 447 ASP D O 1
ATOM 10727 N N . ASP D 2 448 ? 115.707 153.285 141.335 1.00 138.52 448 ASP D N 1
ATOM 10728 C CA . ASP D 2 448 ? 114.975 152.582 140.286 1.00 137.76 448 ASP D CA 1
ATOM 10729 C C . ASP D 2 448 ? 114.637 153.521 139.137 1.00 134.06 448 ASP D C 1
ATOM 10730 O O . ASP D 2 448 ? 114.643 153.117 137.969 1.00 128.14 448 ASP D O 1
ATOM 10735 N N . GLY D 2 449 ? 114.342 154.779 139.450 1.00 132.45 449 GLY D N 1
ATOM 10736 C CA . GLY D 2 449 ? 114.220 155.806 138.435 1.00 132.89 449 GLY D CA 1
ATOM 10737 C C . GLY D 2 449 ? 115.588 156.329 138.052 1.00 129.88 449 GLY D C 1
ATOM 10738 O O . GLY D 2 449 ? 115.976 157.426 138.465 1.00 126.17 449 GLY D O 1
ATOM 10739 N N . ASN D 2 450 ? 116.324 155.534 137.273 1.00 126.83 450 ASN D N 1
ATOM 10740 C CA . ASN D 2 450 ? 117.719 155.806 136.945 1.00 120.09 450 ASN D CA 1
ATOM 10741 C C . ASN D 2 450 ? 117.985 157.298 136.800 1.00 112.74 450 ASN D C 1
ATOM 10742 O O . ASN D 2 450 ? 117.255 158.010 136.105 1.00 106.30 450 ASN D O 1
ATOM 10747 N N . GLN D 2 451 ? 119.034 157.764 137.471 1.00 108.97 451 GLN D N 1
ATOM 10748 C CA . GLN D 2 451 ? 119.403 159.170 137.506 1.00 105.54 451 GLN D CA 1
ATOM 10749 C C . GLN D 2 451 ? 120.732 159.375 136.793 1.00 98.90 451 GLN D C 1
ATOM 10750 O O . GLN D 2 451 ? 121.629 158.532 136.876 1.00 91.13 451 GLN D O 1
ATOM 10756 N N . SER D 2 452 ? 120.853 160.502 136.097 1.00 95.69 452 SER D N 1
ATOM 10757 C CA . SER D 2 452 ? 122.010 160.785 135.260 1.00 88.58 452 SER D CA 1
ATOM 10758 C C . SER D 2 452 ? 123.157 161.450 136.010 1.00 85.89 452 SER D C 1
ATOM 10759 O O . SER D 2 452 ? 124.217 161.667 135.415 1.00 81.28 452 SER D O 1
ATOM 10762 N N . PHE D 2 453 ? 122.982 161.773 137.289 1.00 88.41 453 PHE D N 1
ATOM 10763 C CA . PHE D 2 453 ? 124.004 162.488 138.038 1.00 83.88 453 PHE D CA 1
ATOM 10764 C C . PHE D 2 453 ? 123.991 162.047 139.493 1.00 82.09 453 PHE D C 1
ATOM 10765 O O . PHE D 2 453 ? 123.005 161.498 139.992 1.00 87.25 453 PHE D O 1
ATOM 10773 N N . LEU D 2 454 ? 125.112 162.300 140.165 1.00 77.94 454 LEU D N 1
ATOM 10774 C CA . LEU D 2 454 ? 125.279 162.034 141.592 1.00 77.04 454 LEU D CA 1
ATOM 10775 C C . LEU D 2 454 ? 125.615 163.362 142.264 1.00 78.14 454 LEU D C 1
ATOM 10776 O O . LEU D 2 454 ? 126.755 163.830 142.191 1.00 75.64 454 LEU D O 1
ATOM 10781 N N . ASP D 2 455 ? 124.629 163.966 142.922 1.00 78.29 455 ASP D N 1
ATOM 10782 C CA . ASP D 2 455 ? 124.821 165.276 143.529 1.00 81.08 455 ASP D CA 1
ATOM 10783 C C . ASP D 2 455 ? 125.446 165.144 144.911 1.00 77.92 455 ASP D C 1
ATOM 10784 O O . ASP D 2 455 ? 125.159 164.201 145.653 1.00 72.47 455 ASP D O 1
ATOM 10789 N N . SER D 2 456 ? 126.302 166.104 145.254 1.00 77.33 456 SER D N 1
ATOM 10790 C CA . SER D 2 456 ? 126.912 166.134 146.570 1.00 67.06 456 SER D CA 1
ATOM 10791 C C . SER D 2 456 ? 125.860 166.449 147.629 1.00 63.44 456 SER D C 1
ATOM 10792 O O . SER D 2 456 ? 124.812 167.021 147.325 1.00 68.51 456 SER D O 1
ATOM 10795 N N . PRO D 2 457 ? 126.112 166.072 148.881 1.00 64.22 457 PRO D N 1
ATOM 10796 C CA . PRO D 2 457 ? 125.154 166.388 149.946 1.00 66.68 457 PRO D CA 1
ATOM 10797 C C . PRO D 2 457 ? 125.029 167.890 150.149 1.00 71.64 457 PRO D C 1
ATOM 10798 O O . PRO D 2 457 ? 126.010 168.632 150.064 1.00 68.80 457 PRO D O 1
ATOM 10802 N N . ASP D 2 458 ? 123.802 168.335 150.424 1.00 74.33 458 ASP D N 1
ATOM 10803 C CA . ASP D 2 458 ? 123.583 169.751 150.698 1.00 68.11 458 ASP D CA 1
ATOM 10804 C C . ASP D 2 458 ? 124.313 170.185 151.962 1.00 72.75 458 ASP D C 1
ATOM 10805 O O . ASP D 2 458 ? 124.903 171.271 152.006 1.00 75.27 458 ASP D O 1
ATOM 10810 N N . MET D 2 459 ? 124.290 169.350 152.997 1.00 73.95 459 MET D N 1
ATOM 10811 C CA . MET D 2 459 ? 124.934 169.676 154.261 1.00 65.77 459 MET D CA 1
ATOM 10812 C C . MET D 2 459 ? 126.434 169.433 154.175 1.00 59.18 459 MET D C 1
ATOM 10813 O O . MET D 2 459 ? 126.890 168.482 153.535 1.00 60.25 459 MET D O 1
ATOM 10818 N N . GLN D 2 460 ? 127.201 170.300 154.825 1.00 55.01 460 GLN D N 1
ATOM 10819 C CA . GLN D 2 460 ? 128.623 170.049 154.995 1.00 54.10 460 GLN D CA 1
ATOM 10820 C C . GLN D 2 460 ? 128.826 168.885 155.957 1.00 60.41 460 GLN D C 1
ATOM 10821 O O . GLN D 2 460 ? 128.132 168.770 156.971 1.00 62.31 460 GLN D O 1
ATOM 10827 N N . THR D 2 461 ? 129.779 168.015 155.634 1.00 58.85 461 THR D N 1
ATOM 10828 C CA . THR D 2 461 ? 130.094 166.856 156.461 1.00 49.25 461 THR D CA 1
ATOM 10829 C C . THR D 2 461 ? 131.416 166.981 157.197 1.00 52.48 461 THR D C 1
ATOM 10830 O O . THR D 2 461 ? 131.491 166.624 158.373 1.00 60.44 461 THR D O 1
ATOM 10834 N N . LYS D 2 462 ? 132.464 167.473 156.543 1.00 47.21 462 LYS D N 1
ATOM 10835 C CA . LYS D 2 462 ? 133.766 167.557 157.190 1.00 50.58 462 LYS D CA 1
ATOM 10836 C C . LYS D 2 462 ? 133.691 168.451 158.421 1.00 52.28 462 LYS D C 1
ATOM 10837 O O . LYS D 2 462 ? 133.166 169.566 158.364 1.00 61.39 462 LYS D O 1
ATOM 10843 N N . GLY D 2 463 ? 134.221 167.955 159.538 1.00 53.47 463 GLY D N 1
ATOM 10844 C CA . GLY D 2 463 ? 134.216 168.704 160.776 1.00 47.87 463 GLY D CA 1
ATOM 10845 C C . GLY D 2 463 ? 132.878 168.775 161.473 1.00 51.40 463 GLY D C 1
ATOM 10846 O O . GLY D 2 463 ? 132.749 169.506 162.458 1.00 59.68 463 GLY D O 1
ATOM 10847 N N . SER D 2 464 ? 131.882 168.038 161.001 1.00 50.06 464 SER D N 1
ATOM 10848 C CA . SER D 2 464 ? 130.532 168.105 161.535 1.00 57.73 464 SER D CA 1
ATOM 10849 C C . SER D 2 464 ? 130.291 166.986 162.542 1.00 62.22 464 SER D C 1
ATOM 10850 O O . SER D 2 464 ? 131.102 166.074 162.712 1.00 65.05 464 SER D O 1
ATOM 10853 N N . GLU D 2 465 ? 129.151 167.075 163.223 1.00 65.69 465 GLU D N 1
ATOM 10854 C CA . GLU D 2 465 ? 128.730 166.010 164.122 1.00 60.83 465 GLU D CA 1
ATOM 10855 C C . GLU D 2 465 ? 128.473 164.741 163.326 1.00 59.95 465 GLU D C 1
ATOM 10856 O O . GLU D 2 465 ? 127.818 164.775 162.281 1.00 70.51 465 GLU D O 1
ATOM 10862 N N . ASN D 2 466 ? 128.988 163.616 163.821 1.00 55.31 466 ASN D N 1
ATOM 10863 C CA . ASN D 2 466 ? 128.634 162.335 163.225 1.00 60.25 466 ASN D CA 1
ATOM 10864 C C . ASN D 2 466 ? 127.131 162.110 163.300 1.00 56.52 466 ASN D C 1
ATOM 10865 O O . ASN D 2 466 ? 126.534 161.527 162.389 1.00 61.63 466 ASN D O 1
ATOM 10870 N N . ALA D 2 467 ? 126.502 162.577 164.380 1.00 59.32 467 ALA D N 1
ATOM 10871 C CA . ALA D 2 467 ? 125.059 162.425 164.518 1.00 62.35 467 ALA D CA 1
ATOM 10872 C C . ALA D 2 467 ? 124.316 163.203 163.441 1.00 65.18 467 ALA D C 1
ATOM 10873 O O . ALA D 2 467 ? 123.347 162.700 162.863 1.00 67.84 467 ALA D O 1
ATOM 10875 N N . GLN D 2 468 ? 124.748 164.434 163.158 1.00 66.02 468 GLN D N 1
ATOM 10876 C CA . GLN D 2 468 ? 124.082 165.226 162.129 1.00 65.60 468 GLN D CA 1
ATOM 10877 C C . GLN D 2 468 ? 124.262 164.603 160.751 1.00 64.64 468 GLN D C 1
ATOM 10878 O O . GLN D 2 468 ? 123.302 164.508 159.975 1.00 70.05 468 GLN D O 1
ATOM 10884 N N . ILE D 2 469 ? 125.483 164.173 160.429 1.00 58.90 469 ILE D N 1
ATOM 10885 C CA . ILE D 2 469 ? 125.721 163.497 159.158 1.00 55.13 469 ILE D CA 1
ATOM 10886 C C . ILE D 2 469 ? 124.814 162.283 159.039 1.00 58.22 469 ILE D C 1
ATOM 10887 O O . ILE D 2 469 ? 124.184 162.050 158.002 1.00 67.94 469 ILE D O 1
ATOM 10892 N N . LEU D 2 470 ? 124.732 161.492 160.105 1.00 63.30 470 LEU D N 1
ATOM 10893 C CA . LEU D 2 470 ? 123.897 160.301 160.073 1.00 66.35 470 LEU D CA 1
ATOM 10894 C C . LEU D 2 470 ? 122.432 160.666 159.873 1.00 70.13 470 LEU D C 1
ATOM 10895 O O . LEU D 2 470 ? 121.712 159.992 159.129 1.00 70.34 470 LEU D O 1
ATOM 10900 N N . GLU D 2 471 ? 121.978 161.741 160.520 1.00 73.87 471 GLU D N 1
ATOM 10901 C CA . GLU D 2 471 ? 120.566 162.109 160.466 1.00 72.83 471 GLU D CA 1
ATOM 10902 C C . GLU D 2 471 ? 120.171 162.637 159.094 1.00 74.49 471 GLU D C 1
ATOM 10903 O O . GLU D 2 471 ? 119.087 162.318 158.591 1.00 76.11 471 GLU D O 1
ATOM 10909 N N . GLN D 2 472 ? 121.023 163.454 158.477 1.00 74.69 472 GLN D N 1
ATOM 10910 C CA . GLN D 2 472 ? 120.669 164.135 157.236 1.00 70.31 472 GLN D CA 1
ATOM 10911 C C . GLN D 2 472 ? 121.224 163.444 155.997 1.00 71.06 472 GLN D C 1
ATOM 10912 O O . GLN D 2 472 ? 120.473 163.157 155.061 1.00 73.67 472 GLN D O 1
ATOM 10918 N N . VAL D 2 473 ? 122.528 163.171 155.966 1.00 69.90 473 VAL D N 1
ATOM 10919 C CA . VAL D 2 473 ? 123.124 162.548 154.788 1.00 67.90 473 VAL D CA 1
ATOM 10920 C C . VAL D 2 473 ? 122.555 161.150 154.574 1.00 65.05 473 VAL D C 1
ATOM 10921 O O . VAL D 2 473 ? 122.332 160.725 153.433 1.00 69.21 473 VAL D O 1
ATOM 10925 N N . MET D 2 474 ? 122.308 160.413 155.659 1.00 67.04 474 MET D N 1
ATOM 10926 C CA . MET D 2 474 ? 121.891 159.020 155.569 1.00 69.59 474 MET D CA 1
ATOM 10927 C C . MET D 2 474 ? 120.467 158.766 156.041 1.00 73.64 474 MET D C 1
ATOM 10928 O O . MET D 2 474 ? 119.966 157.653 155.852 1.00 79.19 474 MET D O 1
ATOM 10933 N N . ASN D 2 475 ? 119.803 159.750 156.643 1.00 79.01 475 ASN D N 1
ATOM 10934 C CA . ASN D 2 475 ? 118.422 159.592 157.099 1.00 81.33 475 ASN D CA 1
ATOM 10935 C C . ASN D 2 475 ? 118.316 158.502 158.164 1.00 80.43 475 ASN D C 1
ATOM 10936 O O . ASN D 2 475 ? 117.510 157.575 158.061 1.00 79.43 475 ASN D O 1
ATOM 10941 N N . VAL D 2 476 ? 119.141 158.624 159.201 1.00 77.35 476 VAL D N 1
ATOM 10942 C CA . VAL D 2 476 ? 119.164 157.684 160.316 1.00 73.18 476 VAL D CA 1
ATOM 10943 C C . VAL D 2 476 ? 119.070 158.494 161.602 1.00 74.59 476 VAL D C 1
ATOM 10944 O O . VAL D 2 476 ? 119.971 159.284 161.908 1.00 73.72 476 VAL D O 1
ATOM 10948 N N . HIS D 2 477 ? 117.999 158.282 162.361 1.00 81.87 477 HIS D N 1
ATOM 10949 C CA . HIS D 2 477 ? 117.735 159.112 163.525 1.00 83.87 477 HIS D CA 1
ATOM 10950 C C . HIS D 2 477 ? 118.831 158.929 164.575 1.00 81.91 477 HIS D C 1
ATOM 10951 O O . HIS D 2 477 ? 119.473 157.877 164.638 1.00 87.17 477 HIS D O 1
ATOM 10958 N N . PRO D 2 478 ? 119.068 159.940 165.414 1.00 81.53 478 PRO D N 1
ATOM 10959 C CA . PRO D 2 478 ? 120.087 159.789 166.465 1.00 83.69 478 PRO D CA 1
ATOM 10960 C C . PRO D 2 478 ? 119.749 158.716 167.483 1.00 87.65 478 PRO D C 1
ATOM 10961 O O . PRO D 2 478 ? 120.655 158.222 168.165 1.00 87.48 478 PRO D O 1
ATOM 10965 N N . THR D 2 479 ? 118.474 158.341 167.611 1.00 89.29 479 THR D N 1
ATOM 10966 C CA . THR D 2 479 ? 118.047 157.340 168.568 1.00 88.77 479 THR D CA 1
ATOM 10967 C C . THR D 2 479 ? 117.053 156.419 167.864 1.00 93.16 479 THR D C 1
ATOM 10968 O O . THR D 2 479 ? 116.133 156.911 167.185 1.00 95.24 479 THR D O 1
ATOM 10972 N N . PRO D 2 480 ? 117.194 155.102 168.001 1.00 91.48 480 PRO D N 1
ATOM 10973 C CA . PRO D 2 480 ? 116.377 154.174 167.207 1.00 85.73 480 PRO D CA 1
ATOM 10974 C C . PRO D 2 480 ? 114.902 154.303 167.542 1.00 89.25 480 PRO D C 1
ATOM 10975 O O . PRO D 2 480 ? 114.542 154.535 168.705 1.00 90.35 480 PRO D O 1
ATOM 10979 N N . PRO D 2 481 ? 114.010 154.148 166.557 1.00 87.11 481 PRO D N 1
ATOM 10980 C CA . PRO D 2 481 ? 112.574 154.202 166.854 1.00 91.51 481 PRO D CA 1
ATOM 10981 C C . PRO D 2 481 ? 111.989 152.885 167.328 1.00 90.63 481 PRO D C 1
ATOM 10982 O O . PRO D 2 481 ? 110.832 152.869 167.771 1.00 94.42 481 PRO D O 1
ATOM 10986 N N . GLY D 2 482 ? 112.736 151.783 167.246 1.00 86.36 482 GLY D N 1
ATOM 10987 C CA . GLY D 2 482 ? 112.240 150.521 167.762 1.00 85.96 482 GLY D CA 1
ATOM 10988 C C . GLY D 2 482 ? 112.172 150.471 169.272 1.00 89.28 482 GLY D C 1
ATOM 10989 O O . GLY D 2 482 ? 111.389 149.689 169.822 1.00 94.84 482 GLY D O 1
ATOM 10990 N N . ILE D 2 483 ? 112.963 151.293 169.951 1.00 88.85 483 ILE D N 1
ATOM 10991 C CA . ILE D 2 483 ? 112.979 151.344 171.406 1.00 88.39 483 ILE D CA 1
ATOM 10992 C C . ILE D 2 483 ? 111.993 152.409 171.865 1.00 92.12 483 ILE D C 1
ATOM 10993 O O . ILE D 2 483 ? 112.071 153.566 171.438 1.00 98.03 483 ILE D O 1
ATOM 10998 N N . ALA D 2 484 ? 111.058 152.019 172.732 1.00 94.46 484 ALA D N 1
ATOM 10999 C CA . ALA D 2 484 ? 110.082 152.978 173.238 1.00 96.86 484 ALA D CA 1
ATOM 11000 C C . ALA D 2 484 ? 110.770 154.095 174.013 1.00 96.95 484 ALA D C 1
ATOM 11001 O O . ALA D 2 484 ? 110.491 155.281 173.798 1.00 98.93 484 ALA D O 1
ATOM 11003 N N . GLU D 2 485 ? 111.694 153.733 174.905 1.00 96.64 485 GLU D N 1
ATOM 11004 C CA . GLU D 2 485 ? 112.397 154.742 175.687 1.00 100.44 485 GLU D CA 1
ATOM 11005 C C . GLU D 2 485 ? 113.089 155.755 174.790 1.00 98.04 485 GLU D C 1
ATOM 11006 O O . GLU D 2 485 ? 113.239 156.922 175.169 1.00 101.76 485 GLU D O 1
ATOM 11012 N N . SER D 2 486 ? 113.508 155.332 173.597 1.00 92.17 486 SER D N 1
ATOM 11013 C CA . SER D 2 486 ? 114.177 156.246 172.681 1.00 94.07 486 SER D CA 1
ATOM 11014 C C . SER D 2 486 ? 113.326 157.474 172.391 1.00 98.90 486 SER D C 1
ATOM 11015 O O . SER D 2 486 ? 113.862 158.575 172.221 1.00 98.39 486 SER D O 1
ATOM 11018 N N . HIS D 2 487 ? 112.005 157.311 172.327 1.00 99.66 487 HIS D N 1
ATOM 11019 C CA . HIS D 2 487 ? 111.132 158.447 172.074 1.00 100.09 487 HIS D CA 1
ATOM 11020 C C . HIS D 2 487 ? 110.827 159.250 173.329 1.00 100.25 487 HIS D C 1
ATOM 11021 O O . HIS D 2 487 ? 110.468 160.427 173.217 1.00 101.13 487 HIS D O 1
ATOM 11028 N N . TRP D 2 488 ? 110.987 158.652 174.513 1.00 103.71 488 TRP D N 1
ATOM 11029 C CA . TRP D 2 488 ? 110.527 159.269 175.752 1.00 105.46 488 TRP D CA 1
ATOM 11030 C C . TRP D 2 488 ? 110.873 160.752 175.812 1.00 107.08 488 TRP D C 1
ATOM 11031 O O . TRP D 2 488 ? 109.982 161.605 175.883 1.00 109.91 488 TRP D O 1
ATOM 11042 N N . LEU D 2 489 ? 112.166 161.077 175.747 1.00 105.14 489 LEU D N 1
ATOM 11043 C CA . LEU D 2 489 ? 112.586 162.467 175.896 1.00 105.03 489 LEU D CA 1
ATOM 11044 C C . LEU D 2 489 ? 111.798 163.377 174.963 1.00 105.45 489 LEU D C 1
ATOM 11045 O O . LEU D 2 489 ? 111.195 164.364 175.400 1.00 105.83 489 LEU D O 1
ATOM 11050 N N . GLY D 2 490 ? 111.745 163.029 173.677 1.00 105.26 490 GLY D N 1
ATOM 11051 C CA . GLY D 2 490 ? 111.020 163.869 172.742 1.00 103.29 490 GLY D CA 1
ATOM 11052 C C . GLY D 2 490 ? 109.575 164.052 173.157 1.00 106.21 490 GLY D C 1
ATOM 11053 O O . GLY D 2 490 ? 109.071 165.177 173.226 1.00 112.26 490 GLY D O 1
ATOM 11054 N N . ASP D 2 491 ? 108.907 162.949 173.499 1.00 109.11 491 ASP D N 1
ATOM 11055 C CA . ASP D 2 491 ? 107.528 163.039 173.959 1.00 111.47 491 ASP D CA 1
ATOM 11056 C C . ASP D 2 491 ? 107.416 164.055 175.082 1.00 114.44 491 ASP D C 1
ATOM 11057 O O . ASP D 2 491 ? 106.543 164.930 175.062 1.00 117.75 491 ASP D O 1
ATOM 11062 N N . PHE D 2 492 ? 108.340 163.988 176.044 1.00 114.61 492 PHE D N 1
ATOM 11063 C CA . PHE D 2 492 ? 108.296 164.902 177.176 1.00 113.40 492 PHE D CA 1
ATOM 11064 C C . PHE D 2 492 ? 108.178 166.335 176.686 1.00 115.08 492 PHE D C 1
ATOM 11065 O O . PHE D 2 492 ? 107.284 167.075 177.108 1.00 118.35 492 PHE D O 1
ATOM 11073 N N . GLU D 2 493 ? 109.040 166.722 175.743 1.00 115.87 493 GLU D N 1
ATOM 11074 C CA . GLU D 2 493 ? 108.967 168.063 175.177 1.00 114.66 493 GLU D CA 1
ATOM 11075 C C . GLU D 2 493 ? 107.529 168.413 174.821 1.00 117.52 493 GLU D C 1
ATOM 11076 O O . GLU D 2 493 ? 106.938 169.338 175.390 1.00 120.73 493 GLU D O 1
ATOM 11082 N N . LEU D 2 494 ? 106.929 167.634 173.918 1.00 117.61 494 LEU D N 1
ATOM 11083 C CA . LEU D 2 494 ? 105.574 167.932 173.473 1.00 118.53 494 LEU D CA 1
ATOM 11084 C C . LEU D 2 494 ? 104.639 168.070 174.665 1.00 122.90 494 LEU D C 1
ATOM 11085 O O . LEU D 2 494 ? 103.872 169.036 174.765 1.00 125.73 494 LEU D O 1
ATOM 11090 N N . LEU D 2 495 ? 104.729 167.133 175.609 1.00 121.80 495 LEU D N 1
ATOM 11091 C CA . LEU D 2 495 ? 103.814 167.146 176.742 1.00 124.07 495 LEU D CA 1
ATOM 11092 C C . LEU D 2 495 ? 103.954 168.443 177.521 1.00 127.41 495 LEU D C 1
ATOM 11093 O O . LEU D 2 495 ? 102.953 169.066 177.897 1.00 129.78 495 LEU D O 1
ATOM 11098 N N . LEU D 2 496 ? 105.193 168.890 177.729 1.00 126.41 496 LEU D N 1
ATOM 11099 C CA . LEU D 2 496 ? 105.418 170.140 178.438 1.00 126.86 496 LEU D CA 1
ATOM 11100 C C . LEU D 2 496 ? 104.719 171.288 177.728 1.00 128.70 496 LEU D C 1
ATOM 11101 O O . LEU D 2 496 ? 104.105 172.146 178.372 1.00 129.40 496 LEU D O 1
ATOM 11106 N N . LEU D 2 497 ? 104.779 171.305 176.397 1.00 128.28 497 LEU D N 1
ATOM 11107 C CA . LEU D 2 497 ? 104.143 172.370 175.637 1.00 128.16 497 LEU D CA 1
ATOM 11108 C C . LEU D 2 497 ? 102.630 172.221 175.583 1.00 133.20 497 LEU D C 1
ATOM 11109 O O . LEU D 2 497 ? 101.939 173.191 175.256 1.00 132.66 497 LEU D O 1
ATOM 11114 N N . ASP D 2 498 ? 102.098 171.036 175.895 1.00 135.82 498 ASP D N 1
ATOM 11115 C CA . ASP D 2 498 ? 100.650 170.863 175.867 1.00 136.72 498 ASP D CA 1
ATOM 11116 C C . ASP D 2 498 ? 99.992 171.540 177.062 1.00 135.11 498 ASP D C 1
ATOM 11117 O O . ASP D 2 498 ? 98.955 172.198 176.917 1.00 133.07 498 ASP D O 1
ATOM 11122 N N . ASN D 2 499 ? 100.579 171.395 178.247 1.00 132.12 499 ASN D N 1
ATOM 11123 C CA . ASN D 2 499 ? 100.028 171.988 179.465 1.00 134.19 499 ASN D CA 1
ATOM 11124 C C . ASN D 2 499 ? 100.623 173.367 179.737 1.00 136.56 499 ASN D C 1
ATOM 11125 O O . ASN D 2 499 ? 101.111 173.652 180.829 1.00 136.88 499 ASN D O 1
ATOM 11130 N N . SER D 2 500 ? 100.581 174.237 178.728 1.00 137.74 500 SER D N 1
ATOM 11131 C CA . SER D 2 500 ? 101.017 175.626 178.871 1.00 138.37 500 SER D CA 1
ATOM 11132 C C . SER D 2 500 ? 102.426 175.711 179.454 1.00 137.02 500 SER D C 1
ATOM 11133 O O . SER D 2 500 ? 102.735 176.585 180.266 1.00 133.42 500 SER D O 1
ATOM 11136 N N . GLY D 2 501 ? 103.291 174.796 179.031 1.00 134.41 501 GLY D N 1
ATOM 11137 C CA . GLY D 2 501 ? 104.658 174.791 179.530 1.00 131.29 501 GLY D CA 1
ATOM 11138 C C . GLY D 2 501 ? 104.761 174.563 181.022 1.00 132.52 501 GLY D C 1
ATOM 11139 O O . GLY D 2 501 ? 105.597 175.186 181.688 1.00 130.86 501 GLY D O 1
ATOM 11140 N N . GLU D 2 502 ? 103.928 173.679 181.566 1.00 132.96 502 GLU D N 1
ATOM 11141 C CA . GLU D 2 502 ? 103.947 173.367 182.987 1.00 133.75 502 GLU D CA 1
ATOM 11142 C C . GLU D 2 502 ? 103.745 171.871 183.172 1.00 135.47 502 GLU D C 1
ATOM 11143 O O . GLU D 2 502 ? 103.163 171.191 182.322 1.00 135.58 502 GLU D O 1
ATOM 11149 N N . LEU D 2 503 ? 104.236 171.362 184.297 1.00 134.07 503 LEU D N 1
ATOM 11150 C CA . LEU D 2 503 ? 104.143 169.938 184.577 1.00 135.34 503 LEU D CA 1
ATOM 11151 C C . LEU D 2 503 ? 102.718 169.537 184.942 1.00 137.72 503 LEU D C 1
ATOM 11152 O O . LEU D 2 503 ? 101.977 170.285 185.584 1.00 137.43 503 LEU D O 1
ATOM 11157 N N . ASP D 2 504 ? 102.344 168.332 184.517 1.00 139.25 504 ASP D N 1
ATOM 11158 C CA . ASP D 2 504 ? 101.124 167.675 184.966 1.00 139.13 504 ASP D CA 1
ATOM 11159 C C . ASP D 2 504 ? 101.464 166.229 185.309 1.00 137.23 504 ASP D C 1
ATOM 11160 O O . ASP D 2 504 ? 102.643 165.873 185.374 1.00 134.52 504 ASP D O 1
ATOM 11165 N N . ASN D 2 505 ? 100.456 165.387 185.540 1.00 136.95 505 ASN D N 1
ATOM 11166 C CA . ASN D 2 505 ? 100.742 164.020 185.965 1.00 135.04 505 ASN D CA 1
ATOM 11167 C C . ASN D 2 505 ? 101.492 163.246 184.884 1.00 135.73 505 ASN D C 1
ATOM 11168 O O . ASN D 2 505 ? 102.439 162.510 185.185 1.00 131.51 505 ASN D O 1
ATOM 11173 N N . GLN D 2 506 ? 101.096 163.409 183.620 1.00 137.06 506 GLN D N 1
ATOM 11174 C CA . GLN D 2 506 ? 101.731 162.651 182.545 1.00 134.42 506 GLN D CA 1
ATOM 11175 C C . GLN D 2 506 ? 103.195 163.040 182.383 1.00 131.44 506 GLN D C 1
ATOM 11176 O O . GLN D 2 506 ? 104.074 162.174 182.288 1.00 128.01 506 GLN D O 1
ATOM 11182 N N . SER D 2 507 ? 103.478 164.343 182.338 1.00 130.46 507 SER D N 1
ATOM 11183 C CA . SER D 2 507 ? 104.855 164.785 182.150 1.00 127.97 507 SER D CA 1
ATOM 11184 C C . SER D 2 507 ? 105.710 164.438 183.359 1.00 124.02 507 SER D C 1
ATOM 11185 O O . SER D 2 507 ? 106.891 164.113 183.216 1.00 121.61 507 SER D O 1
ATOM 11188 N N . GLN D 2 508 ? 105.133 164.506 184.560 1.00 124.52 508 GLN D N 1
ATOM 11189 C CA . GLN D 2 508 ? 105.873 164.109 185.754 1.00 123.23 508 GLN D CA 1
ATOM 11190 C C . GLN D 2 508 ? 106.211 162.623 185.716 1.00 120.50 508 GLN D C 1
ATOM 11191 O O . GLN D 2 508 ? 107.332 162.221 186.053 1.00 116.87 508 GLN D O 1
ATOM 11197 N N . GLU D 2 509 ? 105.251 161.792 185.305 1.00 120.27 509 GLU D N 1
ATOM 11198 C CA . GLU D 2 509 ? 105.520 160.365 185.171 1.00 118.00 509 GLU D CA 1
ATOM 11199 C C . GLU D 2 509 ? 106.607 160.111 184.135 1.00 114.05 509 GLU D C 1
ATOM 11200 O O . GLU D 2 509 ? 107.494 159.277 184.345 1.00 112.41 509 GLU D O 1
ATOM 11206 N N . LEU D 2 510 ? 106.552 160.821 183.008 1.00 112.71 510 LEU D N 1
ATOM 11207 C CA . LEU D 2 510 ? 107.568 160.646 181.975 1.00 110.67 510 LEU D CA 1
ATOM 11208 C C . LEU D 2 510 ? 108.940 161.078 182.480 1.00 108.15 510 LEU D C 1
ATOM 11209 O O . LEU D 2 510 ? 109.953 160.431 182.186 1.00 107.97 510 LEU D O 1
ATOM 11214 N N . TYR D 2 511 ? 108.993 162.173 183.240 1.00 109.55 511 TYR D N 1
ATOM 11215 C CA . TYR D 2 511 ? 110.256 162.616 183.820 1.00 108.27 511 TYR D CA 1
ATOM 11216 C C . TYR D 2 511 ? 110.808 161.573 184.781 1.00 106.89 511 TYR D C 1
ATOM 11217 O O . TYR D 2 511 ? 112.011 161.289 184.778 1.00 105.04 511 TYR D O 1
ATOM 11226 N N . ASP D 2 512 ? 109.941 160.993 185.613 1.00 108.51 512 ASP D N 1
ATOM 11227 C CA . ASP D 2 512 ? 110.389 159.946 186.525 1.00 108.58 512 ASP D CA 1
ATOM 11228 C C . ASP D 2 512 ? 110.906 158.738 185.756 1.00 105.27 512 ASP D C 1
ATOM 11229 O O . ASP D 2 512 ? 111.914 158.134 186.139 1.00 100.74 512 ASP D O 1
ATOM 11234 N N . LYS D 2 513 ? 110.224 158.367 184.671 1.00 105.11 513 LYS D N 1
ATOM 11235 C CA . LYS D 2 513 ? 110.681 157.243 183.861 1.00 101.89 513 LYS D CA 1
ATOM 11236 C C . LYS D 2 513 ? 112.055 157.520 183.265 1.00 100.03 513 LYS D C 1
ATOM 11237 O O . LYS D 2 513 ? 112.933 156.650 183.278 1.00 100.48 513 LYS D O 1
ATOM 11243 N N . ILE D 2 514 ? 112.258 158.727 182.734 1.00 102.07 514 ILE D N 1
ATOM 11244 C CA . ILE D 2 514 ? 113.561 159.081 182.175 1.00 98.71 514 ILE D CA 1
ATOM 11245 C C . ILE D 2 514 ? 114.630 159.014 183.257 1.00 97.53 514 ILE D C 1
ATOM 11246 O O . ILE D 2 514 ? 115.718 158.462 183.052 1.00 93.98 514 ILE D O 1
ATOM 11251 N N . LYS D 2 515 ? 114.329 159.574 184.430 1.00 98.10 515 LYS D N 1
ATOM 11252 C CA . LYS D 2 515 ? 115.304 159.603 185.513 1.00 95.50 515 LYS D CA 1
ATOM 11253 C C . LYS D 2 515 ? 115.677 158.194 185.953 1.00 99.00 515 LYS D C 1
ATOM 11254 O O . LYS D 2 515 ? 116.854 157.899 186.190 1.00 101.34 515 LYS D O 1
ATOM 11260 N N . THR D 2 516 ? 114.686 157.308 186.065 1.00 101.28 516 THR D N 1
ATOM 11261 C CA . THR D 2 516 ? 114.961 155.935 186.473 1.00 98.89 516 THR D CA 1
ATOM 11262 C C . THR D 2 516 ? 115.770 155.197 185.413 1.00 94.31 516 THR D C 1
ATOM 11263 O O . THR D 2 516 ? 116.770 154.542 185.726 1.00 89.63 516 THR D O 1
ATOM 11267 N N . HIS D 2 517 ? 115.356 155.298 184.149 1.00 95.81 517 HIS D N 1
ATOM 11268 C CA . HIS D 2 517 ? 115.981 154.504 183.096 1.00 92.21 517 HIS D CA 1
ATOM 11269 C C . HIS D 2 517 ? 117.383 155.009 182.780 1.00 90.86 517 HIS D C 1
ATOM 11270 O O . HIS D 2 517 ? 118.368 154.277 182.928 1.00 93.13 517 HIS D O 1
ATOM 11277 N N . PHE D 2 518 ? 117.496 156.262 182.341 1.00 93.00 518 PHE D N 1
ATOM 11278 C CA . PHE D 2 518 ? 118.771 156.764 181.843 1.00 92.71 518 PHE D CA 1
ATOM 11279 C C . PHE D 2 518 ? 119.742 157.138 182.955 1.00 91.32 518 PHE D C 1
ATOM 11280 O O . PHE D 2 518 ? 120.950 157.205 182.703 1.00 85.10 518 PHE D O 1
ATOM 11288 N N . GLY D 2 519 ? 119.256 157.376 184.166 1.00 95.01 519 GLY D N 1
ATOM 11289 C CA . GLY D 2 519 ? 120.100 157.730 185.290 1.00 96.19 519 GLY D CA 1
ATOM 11290 C C . GLY D 2 519 ? 119.847 159.153 185.757 1.00 96.46 519 GLY D C 1
ATOM 11291 O O . GLY D 2 519 ? 118.966 159.859 185.265 1.00 93.70 519 GLY D O 1
ATOM 11292 N N . ILE D 2 520 ? 120.648 159.559 186.740 1.00 97.32 520 ILE D N 1
ATOM 11293 C CA . ILE D 2 520 ? 120.517 160.889 187.328 1.00 99.64 520 ILE D CA 1
ATOM 11294 C C . ILE D 2 520 ? 121.353 161.917 186.573 1.00 103.29 520 ILE D C 1
ATOM 11295 O O . ILE D 2 520 ? 120.911 163.048 186.362 1.00 101.32 520 ILE D O 1
ATOM 11300 N N . ASP D 2 521 ? 122.564 161.550 186.159 1.00 102.34 521 ASP D N 1
ATOM 11301 C CA . ASP D 2 521 ? 123.397 162.415 185.335 1.00 103.53 521 ASP D CA 1
ATOM 11302 C C . ASP D 2 521 ? 123.059 162.301 183.854 1.00 101.40 521 ASP D C 1
ATOM 11303 O O . ASP D 2 521 ? 123.615 163.052 183.045 1.00 101.50 521 ASP D O 1
ATOM 11308 N N . SER D 2 522 ? 122.154 161.395 183.493 1.00 96.56 522 SER D N 1
ATOM 11309 C CA . SER D 2 522 ? 121.765 161.174 182.106 1.00 89.90 522 SER D CA 1
ATOM 11310 C C . SER D 2 522 ? 121.639 162.484 181.345 1.00 95.29 522 SER D C 1
ATOM 11311 O O . SER D 2 522 ? 120.983 163.422 181.803 1.00 99.29 522 SER D O 1
ATOM 11314 N N . ALA D 2 523 ? 122.278 162.542 180.174 1.00 95.67 523 ALA D N 1
ATOM 11315 C CA . ALA D 2 523 ? 122.109 163.697 179.299 1.00 88.58 523 ALA D CA 1
ATOM 11316 C C . ALA D 2 523 ? 120.635 163.947 179.015 1.00 89.61 523 ALA D C 1
ATOM 11317 O O . ALA D 2 523 ? 120.191 165.100 178.947 1.00 98.36 523 ALA D O 1
ATOM 11319 N N . GLU D 2 524 ? 119.858 162.874 178.856 1.00 89.29 524 GLU D N 1
ATOM 11320 C CA . GLU D 2 524 ? 118.425 163.029 178.638 1.00 92.85 524 GLU D CA 1
ATOM 11321 C C . GLU D 2 524 ? 117.766 163.733 179.816 1.00 92.89 524 GLU D C 1
ATOM 11322 O O . GLU D 2 524 ? 116.929 164.622 179.628 1.00 100.29 524 GLU D O 1
ATOM 11328 N N . LEU D 2 525 ? 118.135 163.355 181.042 1.00 90.83 525 LEU D N 1
ATOM 11329 C CA . LEU D 2 525 ? 117.540 163.989 182.214 1.00 94.07 525 LEU D CA 1
ATOM 11330 C C . LEU D 2 525 ? 117.974 165.444 182.339 1.00 98.48 525 LEU D C 1
ATOM 11331 O O . LEU D 2 525 ? 117.172 166.304 182.717 1.00 103.04 525 LEU D O 1
ATOM 11336 N N . LYS D 2 526 ? 119.239 165.739 182.035 1.00 96.02 526 LYS D N 1
ATOM 11337 C CA . LYS D 2 526 ? 119.698 167.123 182.077 1.00 96.71 526 LYS D CA 1
ATOM 11338 C C . LYS D 2 526 ? 118.931 167.978 181.078 1.00 96.61 526 LYS D C 1
ATOM 11339 O O . LYS D 2 526 ? 118.516 169.101 181.393 1.00 101.14 526 LYS D O 1
ATOM 11345 N N . LYS D 2 527 ? 118.724 167.459 179.868 1.00 91.26 527 LYS D N 1
ATOM 11346 C CA . LYS D 2 527 ? 117.981 168.211 178.866 1.00 91.45 527 LYS D CA 1
ATOM 11347 C C . LYS D 2 527 ? 116.511 168.349 179.244 1.00 97.48 527 LYS D C 1
ATOM 11348 O O . LYS D 2 527 ? 115.900 169.387 178.971 1.00 107.36 527 LYS D O 1
ATOM 11354 N N . ALA D 2 528 ? 115.928 167.332 179.881 1.00 96.22 528 ALA D N 1
ATOM 11355 C CA . ALA D 2 528 ? 114.566 167.468 180.387 1.00 99.14 528 ALA D CA 1
ATOM 11356 C C . ALA D 2 528 ? 114.482 168.559 181.448 1.00 104.45 528 ALA D C 1
ATOM 11357 O O . ALA D 2 528 ? 113.533 169.355 181.463 1.00 109.38 528 ALA D O 1
ATOM 11359 N N . ASP D 2 529 ? 115.465 168.603 182.350 1.00 103.55 529 ASP D N 1
ATOM 11360 C CA . ASP D 2 529 ? 115.500 169.651 183.366 1.00 106.57 529 ASP D CA 1
ATOM 11361 C C . ASP D 2 529 ? 115.610 171.026 182.721 1.00 107.88 529 ASP D C 1
ATOM 11362 O O . ASP D 2 529 ? 114.928 171.974 183.130 1.00 110.47 529 ASP D O 1
ATOM 11367 N N . SER D 2 530 ? 116.469 171.151 181.709 1.00 107.28 530 SER D N 1
ATOM 11368 C CA . SER D 2 530 ? 116.597 172.421 181.004 1.00 101.80 530 SER D CA 1
ATOM 11369 C C . SER D 2 530 ? 115.280 172.818 180.349 1.00 103.92 530 SER D C 1
ATOM 11370 O O . SER D 2 530 ? 114.880 173.986 180.401 1.00 110.15 530 SER D O 1
ATOM 11373 N N . LEU D 2 531 ? 114.593 171.860 179.725 1.00 103.33 531 LEU D N 1
ATOM 11374 C CA . LEU D 2 531 ? 113.320 172.160 179.079 1.00 104.06 531 LEU D CA 1
ATOM 11375 C C . LEU D 2 531 ? 112.293 172.654 180.090 1.00 109.56 531 LEU D C 1
ATOM 11376 O O . LEU D 2 531 ? 111.598 173.651 179.852 1.00 116.37 531 LEU D O 1
ATOM 11381 N N . ILE D 2 532 ? 112.171 171.960 181.224 1.00 109.45 532 ILE D N 1
ATOM 11382 C CA . ILE D 2 532 ? 111.186 172.374 182.222 1.00 114.93 532 ILE D CA 1
ATOM 11383 C C . ILE D 2 532 ? 111.535 173.751 182.768 1.00 115.09 532 ILE D C 1
ATOM 11384 O O . ILE D 2 532 ? 110.652 174.591 182.981 1.00 115.83 532 ILE D O 1
ATOM 11389 N N . ARG D 2 533 ? 112.823 174.008 183.010 1.00 114.13 533 ARG D N 1
ATOM 11390 C CA . ARG D 2 533 ? 113.223 175.319 183.510 1.00 115.08 533 ARG D CA 1
ATOM 11391 C C . ARG D 2 533 ? 112.884 176.416 182.508 1.00 115.10 533 ARG D C 1
ATOM 11392 O O . ARG D 2 533 ? 112.358 177.472 182.882 1.00 114.87 533 ARG D O 1
ATOM 11400 N N . ILE D 2 534 ? 113.174 176.179 181.227 1.00 112.75 534 ILE D N 1
ATOM 11401 C CA . ILE D 2 534 ? 112.897 177.183 180.205 1.00 111.50 534 ILE D CA 1
ATOM 11402 C C . ILE D 2 534 ? 111.400 177.446 180.111 1.00 116.13 534 ILE D C 1
ATOM 11403 O O . ILE D 2 534 ? 110.967 178.596 179.994 1.00 119.86 534 ILE D O 1
ATOM 11408 N N . ASN D 2 535 ? 110.585 176.390 180.159 1.00 119.19 535 ASN D N 1
ATOM 11409 C CA . ASN D 2 535 ? 109.140 176.583 180.059 1.00 121.16 535 ASN D CA 1
ATOM 11410 C C . ASN D 2 535 ? 108.587 177.303 181.286 1.00 120.93 535 ASN D C 1
ATOM 11411 O O . ASN D 2 535 ? 107.685 178.145 181.170 1.00 122.29 535 ASN D O 1
ATOM 11416 N N . LYS D 2 536 ? 109.106 176.981 182.473 1.00 120.74 536 LYS D N 1
ATOM 11417 C CA . LYS D 2 536 ? 108.659 177.674 183.675 1.00 121.46 536 LYS D CA 1
ATOM 11418 C C . LYS D 2 536 ? 109.028 179.149 183.619 1.00 123.93 536 LYS D C 1
ATOM 11419 O O . LYS D 2 536 ? 108.240 180.009 184.028 1.00 124.38 536 LYS D O 1
ATOM 11425 N N . MET D 2 537 ? 110.224 179.464 183.118 1.00 124.31 537 MET D N 1
ATOM 11426 C CA . MET D 2 537 ? 110.597 180.865 182.953 1.00 122.74 537 MET D CA 1
ATOM 11427 C C . MET D 2 537 ? 109.717 181.540 181.905 1.00 121.97 537 MET D C 1
ATOM 11428 O O . MET D 2 537 ? 109.361 182.714 182.050 1.00 122.63 537 MET D O 1
ATOM 11433 N N . LYS D 2 538 ? 109.356 180.811 180.846 1.00 122.69 538 LYS D N 1
ATOM 11434 C CA . LYS D 2 538 ? 108.391 181.319 179.876 1.00 121.33 538 LYS D CA 1
ATOM 11435 C C . LYS D 2 538 ? 107.110 181.756 180.570 1.00 123.94 538 LYS D C 1
ATOM 11436 O O . LYS D 2 538 ? 106.643 182.888 180.396 1.00 124.45 538 LYS D O 1
ATOM 11442 N N . ASN D 2 539 ? 106.528 180.858 181.368 1.00 126.11 539 ASN D N 1
ATOM 11443 C CA . ASN D 2 539 ? 105.267 181.171 182.035 1.00 127.98 539 ASN D CA 1
ATOM 11444 C C . ASN D 2 539 ? 105.433 182.319 183.023 1.00 128.63 539 ASN D C 1
ATOM 11445 O O . ASN D 2 539 ? 104.571 183.203 183.115 1.00 127.90 539 ASN D O 1
ATOM 11450 N N . LYS D 2 540 ? 106.533 182.318 183.779 1.00 129.03 540 LYS D N 1
ATOM 11451 C CA . LYS D 2 540 ? 106.756 183.371 184.762 1.00 127.10 540 LYS D CA 1
ATOM 11452 C C . LYS D 2 540 ? 106.860 184.733 184.091 1.00 127.28 540 LYS D C 1
ATOM 11453 O O . LYS D 2 540 ? 106.263 185.710 184.558 1.00 127.74 540 LYS D O 1
ATOM 11459 N N . ILE D 2 541 ? 107.610 184.821 182.991 1.00 127.40 541 ILE D N 1
ATOM 11460 C CA . ILE D 2 541 ? 107.750 186.099 182.304 1.00 126.35 541 ILE D CA 1
ATOM 11461 C C . ILE D 2 541 ? 106.442 186.496 181.635 1.00 127.97 541 ILE D C 1
ATOM 11462 O O . ILE D 2 541 ? 106.126 187.688 181.540 1.00 126.97 541 ILE D O 1
ATOM 11467 N N . ASN D 2 542 ? 105.667 185.524 181.148 1.00 130.90 542 ASN D N 1
ATOM 11468 C CA . ASN D 2 542 ? 104.363 185.849 180.581 1.00 130.15 542 ASN D CA 1
ATOM 11469 C C . ASN D 2 542 ? 103.456 186.467 181.635 1.00 130.80 542 ASN D C 1
ATOM 11470 O O . ASN D 2 542 ? 102.750 187.446 181.365 1.00 128.12 542 ASN D O 1
ATOM 11475 N N . LYS D 2 543 ? 103.460 185.905 182.846 1.00 132.61 543 LYS D N 1
ATOM 11476 C CA . LYS D 2 543 ? 102.713 186.519 183.939 1.00 131.77 543 LYS D CA 1
ATOM 11477 C C . LYS D 2 543 ? 103.257 187.906 184.259 1.00 131.26 543 LYS D C 1
ATOM 11478 O O . LYS D 2 543 ? 102.489 188.849 184.480 1.00 128.02 543 LYS D O 1
ATOM 11484 N N . ILE D 2 544 ? 104.585 188.048 184.285 1.00 131.94 544 ILE D N 1
ATOM 11485 C CA . ILE D 2 544 ? 105.201 189.331 184.597 1.00 130.38 544 ILE D CA 1
ATOM 11486 C C . ILE D 2 544 ? 105.008 190.338 183.471 1.00 127.53 544 ILE D C 1
ATOM 11487 O O . ILE D 2 544 ? 105.171 191.544 183.688 1.00 125.22 544 ILE D O 1
ATOM 11492 N N . ARG D 2 545 ? 104.654 189.877 182.276 1.00 126.60 545 ARG D N 1
ATOM 11493 C CA . ARG D 2 545 ? 104.524 190.752 181.117 1.00 124.99 545 ARG D CA 1
ATOM 11494 C C . ARG D 2 545 ? 103.112 190.684 180.546 1.00 123.99 545 ARG D C 1
ATOM 11495 O O . ARG D 2 545 ? 102.553 191.696 180.125 1.00 120.50 545 ARG D O 1
ATOM 11503 N N . GLU E 2 38 ? 112.726 103.937 185.793 1.00 149.15 38 GLU E N 1
ATOM 11504 C CA . GLU E 2 38 ? 112.937 104.778 186.965 1.00 154.47 38 GLU E CA 1
ATOM 11505 C C . GLU E 2 38 ? 113.987 105.848 186.683 1.00 154.08 38 GLU E C 1
ATOM 11506 O O . GLU E 2 38 ? 113.659 107.021 186.517 1.00 151.88 38 GLU E O 1
ATOM 11512 N N . TRP E 2 39 ? 115.254 105.432 186.634 1.00 155.42 39 TRP E N 1
ATOM 11513 C CA . TRP E 2 39 ? 116.337 106.380 186.390 1.00 153.78 39 TRP E CA 1
ATOM 11514 C C . TRP E 2 39 ? 116.210 107.024 185.014 1.00 150.63 39 TRP E C 1
ATOM 11515 O O . TRP E 2 39 ? 116.389 108.241 184.869 1.00 151.28 39 TRP E O 1
ATOM 11526 N N . PHE E 2 40 ? 115.896 106.225 183.992 1.00 145.11 40 PHE E N 1
ATOM 11527 C CA . PHE E 2 40 ? 115.778 106.773 182.645 1.00 143.52 40 PHE E CA 1
ATOM 11528 C C . PHE E 2 40 ? 114.653 107.795 182.561 1.00 145.49 40 PHE E C 1
ATOM 11529 O O . PHE E 2 40 ? 114.809 108.847 181.932 1.00 140.80 40 PHE E O 1
ATOM 11537 N N . GLU E 2 41 ? 113.505 107.498 183.174 1.00 148.60 41 GLU E N 1
ATOM 11538 C CA . GLU E 2 41 ? 112.400 108.450 183.154 1.00 147.95 41 GLU E CA 1
ATOM 11539 C C . GLU E 2 41 ? 112.768 109.727 183.896 1.00 145.81 41 GLU E C 1
ATOM 11540 O O . GLU E 2 41 ? 112.405 110.830 183.469 1.00 144.35 41 GLU E O 1
ATOM 11546 N N . THR E 2 42 ? 113.488 109.600 185.011 1.00 145.84 42 THR E N 1
ATOM 11547 C CA . THR E 2 42 ? 113.932 110.783 185.739 1.00 143.67 42 THR E CA 1
ATOM 11548 C C . THR E 2 42 ? 114.828 111.649 184.863 1.00 141.11 42 THR E C 1
ATOM 11549 O O . THR E 2 42 ? 114.655 112.871 184.795 1.00 138.17 42 THR E O 1
ATOM 11553 N N . CYS E 2 43 ? 115.782 111.029 184.165 1.00 141.06 43 CYS E N 1
ATOM 11554 C CA . CYS E 2 43 ? 116.662 111.798 183.289 1.00 138.11 43 CYS E CA 1
ATOM 11555 C C . CYS E 2 43 ? 115.882 112.444 182.149 1.00 137.32 43 CYS E C 1
ATOM 11556 O O . CYS E 2 43 ? 116.120 113.609 181.801 1.00 132.89 43 CYS E O 1
ATOM 11559 N N . ARG E 2 44 ? 114.947 111.701 181.551 1.00 138.92 44 ARG E N 1
ATOM 11560 C CA . ARG E 2 44 ? 114.182 112.236 180.431 1.00 135.70 44 ARG E CA 1
ATOM 11561 C C . ARG E 2 44 ? 113.335 113.423 180.866 1.00 135.17 44 ARG E C 1
ATOM 11562 O O . ARG E 2 44 ? 113.202 114.403 180.126 1.00 133.14 44 ARG E O 1
ATOM 11570 N N . ASP E 2 45 ? 112.731 113.347 182.053 1.00 136.75 45 ASP E N 1
ATOM 11571 C CA . ASP E 2 45 ? 112.000 114.497 182.572 1.00 136.17 45 ASP E CA 1
ATOM 11572 C C . ASP E 2 45 ? 112.945 115.633 182.942 1.00 132.80 45 ASP E C 1
ATOM 11573 O O . ASP E 2 45 ? 112.561 116.806 182.875 1.00 130.85 45 ASP E O 1
ATOM 11578 N N . TYR E 2 46 ? 114.179 115.307 183.332 1.00 132.47 46 TYR E N 1
ATOM 11579 C CA . TYR E 2 46 ? 115.154 116.341 183.655 1.00 129.00 46 TYR E CA 1
ATOM 11580 C C . TYR E 2 46 ? 115.588 117.116 182.419 1.00 125.61 46 TYR E C 1
ATOM 11581 O O . TYR E 2 46 ? 115.890 118.310 182.517 1.00 126.38 46 TYR E O 1
ATOM 11590 N N . ILE E 2 47 ? 115.643 116.462 181.263 1.00 124.86 47 ILE E N 1
ATOM 11591 C CA . ILE E 2 47 ? 116.075 117.134 180.038 1.00 124.14 47 ILE E CA 1
ATOM 11592 C C . ILE E 2 47 ? 114.895 117.747 179.293 1.00 125.47 47 ILE E C 1
ATOM 11593 O O . ILE E 2 47 ? 114.928 118.922 178.918 1.00 122.84 47 ILE E O 1
ATOM 11598 N N . GLN E 2 48 ? 113.836 116.971 179.061 1.00 130.08 48 GLN E N 1
ATOM 11599 C CA . GLN E 2 48 ? 112.619 117.476 178.426 1.00 128.91 48 GLN E CA 1
ATOM 11600 C C . GLN E 2 48 ? 111.858 118.319 179.443 1.00 126.63 48 GLN E C 1
ATOM 11601 O O . GLN E 2 48 ? 110.889 117.884 180.071 1.00 127.38 48 GLN E O 1
ATOM 11607 N N . ASP E 2 49 ? 112.310 119.558 179.602 1.00 128.04 49 ASP E N 1
ATOM 11608 C CA . ASP E 2 49 ? 111.716 120.470 180.567 1.00 133.15 49 ASP E CA 1
ATOM 11609 C C . ASP E 2 49 ? 110.432 121.052 179.992 1.00 135.38 49 ASP E C 1
ATOM 11610 O O . ASP E 2 49 ? 110.418 121.529 178.854 1.00 133.28 49 ASP E O 1
ATOM 11615 N N . GLY E 2 50 ? 109.357 121.011 180.775 1.00 136.85 50 GLY E N 1
ATOM 11616 C CA . GLY E 2 50 ? 108.064 121.465 180.298 1.00 137.70 50 GLY E CA 1
ATOM 11617 C C . GLY E 2 50 ? 107.476 122.589 181.123 1.00 141.64 50 GLY E C 1
ATOM 11618 O O . GLY E 2 50 ? 107.080 122.385 182.275 1.00 142.07 50 GLY E O 1
ATOM 11619 N N . HIS E 2 51 ? 107.414 123.786 180.542 1.00 142.87 51 HIS E N 1
ATOM 11620 C CA . HIS E 2 51 ? 106.822 124.932 181.219 1.00 145.66 51 HIS E CA 1
ATOM 11621 C C . HIS E 2 51 ? 106.472 126.020 180.211 1.00 144.16 51 HIS E C 1
ATOM 11622 O O . HIS E 2 51 ? 107.364 126.597 179.583 1.00 139.13 51 HIS E O 1
ATOM 11629 N N . VAL E 2 52 ? 105.181 126.309 180.051 1.00 147.16 52 VAL E N 1
ATOM 11630 C CA . VAL E 2 52 ? 104.732 127.314 179.093 1.00 145.66 52 VAL E CA 1
ATOM 11631 C C . VAL E 2 52 ? 103.659 128.184 179.732 1.00 149.29 52 VAL E C 1
ATOM 11632 O O . VAL E 2 52 ? 102.481 127.810 179.762 1.00 150.80 52 VAL E O 1
ATOM 11636 N N . ASP E 2 53 ? 104.055 129.349 180.250 1.00 152.60 53 ASP E N 1
ATOM 11637 C CA . ASP E 2 53 ? 103.096 130.285 180.818 1.00 155.07 53 ASP E CA 1
ATOM 11638 C C . ASP E 2 53 ? 103.403 131.744 180.508 1.00 155.55 53 ASP E C 1
ATOM 11639 O O . ASP E 2 53 ? 102.667 132.618 180.977 1.00 153.19 53 ASP E O 1
ATOM 11644 N N . GLU E 2 54 ? 104.452 132.039 179.740 1.00 152.95 54 GLU E N 1
ATOM 11645 C CA . GLU E 2 54 ? 104.803 133.420 179.406 1.00 151.72 54 GLU E CA 1
ATOM 11646 C C . GLU E 2 54 ? 104.186 133.782 178.054 1.00 153.87 54 GLU E C 1
ATOM 11647 O O . GLU E 2 54 ? 104.860 133.922 177.031 1.00 153.26 54 GLU E O 1
ATOM 11653 N N . SER E 2 55 ? 102.863 133.941 178.072 1.00 155.65 55 SER E N 1
ATOM 11654 C CA . SER E 2 55 ? 102.097 134.235 176.862 1.00 155.09 55 SER E CA 1
ATOM 11655 C C . SER E 2 55 ? 102.335 133.169 175.795 1.00 151.48 55 SER E C 1
ATOM 11656 O O . SER E 2 55 ? 102.471 133.470 174.607 1.00 142.55 55 SER E O 1
ATOM 11659 N N . GLY E 2 56 ? 102.390 131.910 176.225 1.00 153.60 56 GLY E N 1
ATOM 11660 C CA . GLY E 2 56 ? 102.588 130.799 175.320 1.00 153.06 56 GLY E CA 1
ATOM 11661 C C . GLY E 2 56 ? 104.023 130.549 174.912 1.00 150.14 56 GLY E C 1
ATOM 11662 O O . GLY E 2 56 ? 104.267 129.651 174.097 1.00 143.90 56 GLY E O 1
ATOM 11663 N N . THR E 2 57 ? 104.977 131.306 175.448 1.00 148.56 57 THR E N 1
ATOM 11664 C CA . THR E 2 57 ? 106.388 131.148 175.101 1.00 139.79 57 THR E CA 1
ATOM 11665 C C . THR E 2 57 ? 106.990 130.093 176.020 1.00 137.32 57 THR E C 1
ATOM 11666 O O . THR E 2 57 ? 107.258 130.352 177.195 1.00 137.44 57 THR E O 1
ATOM 11670 N N . PHE E 2 58 ? 107.202 128.896 175.480 1.00 130.79 58 PHE E N 1
ATOM 11671 C CA . PHE E 2 58 ? 107.811 127.822 176.252 1.00 133.02 58 PHE E CA 1
ATOM 11672 C C . PHE E 2 58 ? 109.195 128.239 176.734 1.00 128.81 58 PHE E C 1
ATOM 11673 O O . PHE E 2 58 ? 109.951 128.891 176.010 1.00 123.26 58 PHE E O 1
ATOM 11681 N N . ARG E 2 59 ? 109.518 127.869 177.969 1.00 128.09 59 ARG E N 1
ATOM 11682 C CA . ARG E 2 59 ? 110.817 128.124 178.567 1.00 123.19 59 ARG E CA 1
ATOM 11683 C C . ARG E 2 59 ? 111.318 126.853 179.237 1.00 125.59 59 ARG E C 1
ATOM 11684 O O . ARG E 2 59 ? 110.522 126.086 179.787 1.00 130.99 59 ARG E O 1
ATOM 11692 N N . PRO E 2 60 ? 112.629 126.603 179.214 1.00 124.79 60 PRO E N 1
ATOM 11693 C CA . PRO E 2 60 ? 113.156 125.381 179.836 1.00 123.55 60 PRO E CA 1
ATOM 11694 C C . PRO E 2 60 ? 113.297 125.541 181.343 1.00 125.57 60 PRO E C 1
ATOM 11695 O O . PRO E 2 60 ? 113.868 126.521 181.827 1.00 126.84 60 PRO E O 1
ATOM 11699 N N . ASP E 2 61 ? 112.768 124.567 182.086 1.00 129.48 61 ASP E N 1
ATOM 11700 C CA . ASP E 2 61 ? 112.963 124.557 183.531 1.00 134.72 61 ASP E CA 1
ATOM 11701 C C . ASP E 2 61 ? 114.420 124.310 183.893 1.00 129.29 61 ASP E C 1
ATOM 11702 O O . ASP E 2 61 ? 114.898 124.817 184.914 1.00 129.64 61 ASP E O 1
ATOM 11707 N N . ASN E 2 62 ? 115.140 123.554 183.069 1.00 124.75 62 ASN E N 1
ATOM 11708 C CA . ASN E 2 62 ? 116.543 123.221 183.300 1.00 118.59 62 ASN E CA 1
ATOM 11709 C C . ASN E 2 62 ? 117.339 123.789 182.128 1.00 115.94 62 ASN E C 1
ATOM 11710 O O . ASN E 2 62 ? 117.553 123.113 181.120 1.00 111.48 62 ASN E O 1
ATOM 11715 N N . ALA E 2 63 ? 117.781 125.035 182.269 1.00 112.64 63 ALA E N 1
ATOM 11716 C CA . ALA E 2 63 ? 118.408 125.763 181.176 1.00 103.85 63 ALA E CA 1
ATOM 11717 C C . ALA E 2 63 ? 119.906 125.496 181.140 1.00 94.90 63 ALA E C 1
ATOM 11718 O O . ALA E 2 63 ? 120.593 125.621 182.158 1.00 95.14 63 ALA E O 1
ATOM 11720 N N . PHE E 2 64 ? 120.405 125.134 179.963 1.00 91.44 64 PHE E N 1
ATOM 11721 C CA . PHE E 2 64 ? 121.834 124.997 179.729 1.00 86.89 64 PHE E CA 1
ATOM 11722 C C . PHE E 2 64 ? 122.381 126.319 179.208 1.00 84.01 64 PHE E C 1
ATOM 11723 O O . PHE E 2 64 ? 121.842 126.882 178.251 1.00 87.90 64 PHE E O 1
ATOM 11731 N N . TYR E 2 65 ? 123.437 126.819 179.844 1.00 80.45 65 TYR E N 1
ATOM 11732 C CA . TYR E 2 65 ? 124.066 128.040 179.350 1.00 74.08 65 TYR E CA 1
ATOM 11733 C C . TYR E 2 65 ? 125.415 128.235 180.024 1.00 69.84 65 TYR E C 1
ATOM 11734 O O . TYR E 2 65 ? 125.620 127.810 181.160 1.00 76.31 65 TYR E O 1
ATOM 11743 N N . LEU E 2 66 ? 126.316 128.910 179.317 1.00 55.34 66 LEU E N 1
ATOM 11744 C CA . LEU E 2 66 ? 127.648 129.208 179.836 1.00 56.29 66 LEU E CA 1
ATOM 11745 C C . LEU E 2 66 ? 127.548 130.300 180.894 1.00 60.06 66 LEU E C 1
ATOM 11746 O O . LEU E 2 66 ? 127.189 131.440 180.586 1.00 61.17 66 LEU E O 1
ATOM 11751 N N . ARG E 2 67 ? 127.870 129.967 182.145 1.00 66.44 67 ARG E N 1
ATOM 11752 C CA . ARG E 2 67 ? 127.702 130.918 183.236 1.00 63.56 67 ARG E CA 1
ATOM 11753 C C . ARG E 2 67 ? 128.947 131.755 183.486 1.00 64.38 67 ARG E C 1
ATOM 11754 O O . ARG E 2 67 ? 128.838 132.877 183.991 1.00 74.32 67 ARG E O 1
ATOM 11762 N N . ARG E 2 68 ? 130.121 131.244 183.135 1.00 59.95 68 ARG E N 1
ATOM 11763 C CA . ARG E 2 68 ? 131.374 131.931 183.411 1.00 58.24 68 ARG E CA 1
ATOM 11764 C C . ARG E 2 68 ? 132.401 131.463 182.393 1.00 58.24 68 ARG E C 1
ATOM 11765 O O . ARG E 2 68 ? 132.205 130.464 181.701 1.00 65.66 68 ARG E O 1
ATOM 11773 N N . LEU E 2 69 ? 133.503 132.201 182.302 1.00 49.04 69 LEU E N 1
ATOM 11774 C CA . LEU E 2 69 ? 134.580 131.805 181.398 1.00 52.84 69 LEU E CA 1
ATOM 11775 C C . LEU E 2 69 ? 135.864 132.466 181.860 1.00 49.39 69 LEU E C 1
ATOM 11776 O O . LEU E 2 69 ? 135.919 133.692 181.977 1.00 67.92 69 LEU E O 1
ATOM 11781 N N . THR E 2 70 ? 136.890 131.664 182.118 1.00 57.85 70 THR E N 1
ATOM 11782 C CA . THR E 2 70 ? 138.180 132.157 182.574 1.00 64.68 70 THR E CA 1
ATOM 11783 C C . THR E 2 70 ? 139.239 131.788 181.549 1.00 59.62 70 THR E C 1
ATOM 11784 O O . THR E 2 70 ? 139.310 130.635 181.113 1.00 67.87 70 THR E O 1
ATOM 11788 N N . LEU E 2 71 ? 140.052 132.764 181.166 1.00 58.61 71 LEU E N 1
ATOM 11789 C CA . LEU E 2 71 ? 141.134 132.568 180.216 1.00 66.91 71 LEU E CA 1
ATOM 11790 C C . LEU E 2 71 ? 142.448 132.859 180.920 1.00 69.39 71 LEU E C 1
ATOM 11791 O O . LEU E 2 71 ? 142.587 133.896 181.573 1.00 77.14 71 LEU E O 1
ATOM 11796 N N . LYS E 2 72 ? 143.404 131.948 180.790 1.00 63.32 72 LYS E N 1
ATOM 11797 C CA . LYS E 2 72 ? 144.693 132.066 181.456 1.00 67.78 72 LYS E CA 1
ATOM 11798 C C . LYS E 2 72 ? 145.776 131.850 180.413 1.00 65.62 72 LYS E C 1
ATOM 11799 O O . LYS E 2 72 ? 145.833 130.785 179.790 1.00 75.41 72 LYS E O 1
ATOM 11805 N N . ASP E 2 73 ? 146.633 132.854 180.230 1.00 61.26 73 ASP E N 1
ATOM 11806 C CA . ASP E 2 73 ? 147.634 132.823 179.169 1.00 69.89 73 ASP E CA 1
ATOM 11807 C C . ASP E 2 73 ? 147.016 132.341 177.862 1.00 68.26 73 ASP E C 1
ATOM 11808 O O . ASP E 2 73 ? 147.391 131.287 177.345 1.00 73.55 73 ASP E O 1
ATOM 11813 N N . PHE E 2 74 ? 146.061 133.099 177.332 1.00 72.22 74 PHE E N 1
ATOM 11814 C CA . PHE E 2 74 ? 145.266 132.676 176.188 1.00 67.61 74 PHE E CA 1
ATOM 11815 C C . PHE E 2 74 ? 145.333 133.714 175.070 1.00 74.57 74 PHE E C 1
ATOM 11816 O O . PHE E 2 74 ? 144.312 134.301 174.697 1.00 76.40 74 PHE E O 1
ATOM 11824 N N . ARG E 2 75 ? 146.538 133.985 174.563 1.00 77.70 75 ARG E N 1
ATOM 11825 C CA . ARG E 2 75 ? 146.721 134.918 173.451 1.00 75.22 75 ARG E CA 1
ATOM 11826 C C . ARG E 2 75 ? 146.287 136.325 173.847 1.00 80.34 75 ARG E C 1
ATOM 11827 O O . ARG E 2 75 ? 145.134 136.714 173.647 1.00 82.62 75 ARG E O 1
ATOM 11835 N N . ARG E 2 76 ? 147.220 137.071 174.448 1.00 86.37 76 ARG E N 1
ATOM 11836 C CA . ARG E 2 76 ? 147.016 138.367 175.093 1.00 85.93 76 ARG E CA 1
ATOM 11837 C C . ARG E 2 76 ? 146.514 138.205 176.520 1.00 85.61 76 ARG E C 1
ATOM 11838 O O . ARG E 2 76 ? 147.248 138.526 177.460 1.00 88.66 76 ARG E O 1
ATOM 11846 N N . PHE E 2 77 ? 145.297 137.709 176.717 1.00 80.68 77 PHE E N 1
ATOM 11847 C CA . PHE E 2 77 ? 144.800 137.558 178.080 1.00 81.07 77 PHE E CA 1
ATOM 11848 C C . PHE E 2 77 ? 145.783 136.777 178.943 1.00 75.51 77 PHE E C 1
ATOM 11849 O O . PHE E 2 77 ? 145.954 135.572 178.756 1.00 79.60 77 PHE E O 1
ATOM 11857 N N . SER E 2 78 ? 146.430 137.446 179.900 1.00 78.62 78 SER E N 1
ATOM 11858 C CA . SER E 2 78 ? 147.246 136.730 180.874 1.00 79.51 78 SER E CA 1
ATOM 11859 C C . SER E 2 78 ? 146.380 136.092 181.948 1.00 74.24 78 SER E C 1
ATOM 11860 O O . SER E 2 78 ? 146.716 135.021 182.462 1.00 78.40 78 SER E O 1
ATOM 11863 N N . LEU E 2 79 ? 145.276 136.745 182.298 1.00 74.84 79 LEU E N 1
ATOM 11864 C CA . LEU E 2 79 ? 144.274 136.191 183.195 1.00 73.76 79 LEU E CA 1
ATOM 11865 C C . LEU E 2 79 ? 143.027 137.051 183.067 1.00 80.44 79 LEU E C 1
ATOM 11866 O O . LEU E 2 79 ? 143.091 138.266 183.274 1.00 87.84 79 LEU E O 1
ATOM 11871 N N . LEU E 2 80 ? 141.895 136.448 182.723 1.00 72.17 80 LEU E N 1
ATOM 11872 C CA . LEU E 2 80 ? 140.713 137.240 182.397 1.00 75.48 80 LEU E CA 1
ATOM 11873 C C . LEU E 2 80 ? 139.465 136.427 182.693 1.00 63.46 80 LEU E C 1
ATOM 11874 O O . LEU E 2 80 ? 139.249 135.378 182.082 1.00 62.16 80 LEU E O 1
ATOM 11879 N N . GLU E 2 81 ? 138.655 136.909 183.625 1.00 66.48 81 GLU E N 1
ATOM 11880 C CA . GLU E 2 81 ? 137.352 136.340 183.926 1.00 63.27 81 GLU E CA 1
ATOM 11881 C C . GLU E 2 81 ? 136.267 137.081 183.162 1.00 63.37 81 GLU E C 1
ATOM 11882 O O . GLU E 2 81 ? 136.383 138.277 182.888 1.00 73.41 81 GLU E O 1
ATOM 11888 N N . ILE E 2 82 ? 135.208 136.358 182.815 1.00 50.55 82 ILE E N 1
ATOM 11889 C CA . ILE E 2 82 ? 134.037 136.955 182.185 1.00 61.54 82 ILE E CA 1
ATOM 11890 C C . ILE E 2 82 ? 132.806 136.214 182.676 1.00 58.98 82 ILE E C 1
ATOM 11891 O O . ILE E 2 82 ? 132.822 134.990 182.830 1.00 67.54 82 ILE E O 1
ATOM 11896 N N . LYS E 2 83 ? 131.742 136.964 182.926 1.00 60.32 83 LYS E N 1
ATOM 11897 C CA . LYS E 2 83 ? 130.429 136.416 183.219 1.00 61.51 83 LYS E CA 1
ATOM 11898 C C . LYS E 2 83 ? 129.519 136.638 182.020 1.00 63.11 83 LYS E C 1
ATOM 11899 O O . LYS E 2 83 ? 129.853 137.370 181.085 1.00 64.13 83 LYS E O 1
ATOM 11905 N N . PHE E 2 84 ? 128.360 135.987 182.045 1.00 63.83 84 PHE E N 1
ATOM 11906 C CA . PHE E 2 84 ? 127.432 136.038 180.928 1.00 64.57 84 PHE E CA 1
ATOM 11907 C C . PHE E 2 84 ? 126.010 136.113 181.461 1.00 66.17 84 PHE E C 1
ATOM 11908 O O . PHE E 2 84 ? 125.756 135.923 182.652 1.00 69.52 84 PHE E O 1
ATOM 11916 N N . GLU E 2 85 ? 125.080 136.405 180.559 1.00 71.97 85 GLU E N 1
ATOM 11917 C CA . GLU E 2 85 ? 123.661 136.464 180.867 1.00 76.87 85 GLU E CA 1
ATOM 11918 C C . GLU E 2 85 ? 122.942 135.289 180.219 1.00 77.70 85 GLU E C 1
ATOM 11919 O O . GLU E 2 85 ? 123.428 134.683 179.260 1.00 68.09 85 GLU E O 1
ATOM 11925 N N . GLU E 2 86 ? 121.765 134.974 180.758 1.00 81.02 86 GLU E N 1
ATOM 11926 C CA . GLU E 2 86 ? 120.968 133.876 180.227 1.00 80.38 86 GLU E CA 1
ATOM 11927 C C . GLU E 2 86 ? 120.444 134.170 178.825 1.00 77.26 86 GLU E C 1
ATOM 11928 O O . GLU E 2 86 ? 120.073 133.234 178.109 1.00 74.62 86 GLU E O 1
ATOM 11934 N N . ASP E 2 87 ? 120.428 135.434 178.405 1.00 69.96 87 ASP E N 1
ATOM 11935 C CA . ASP E 2 87 ? 119.815 135.814 177.137 1.00 65.70 87 ASP E CA 1
ATOM 11936 C C . ASP E 2 87 ? 120.798 136.421 176.149 1.00 62.99 87 ASP E C 1
ATOM 11937 O O . ASP E 2 87 ? 120.805 136.027 174.977 1.00 67.52 87 ASP E O 1
ATOM 11942 N N . LEU E 2 88 ? 121.634 137.364 176.575 1.00 59.18 88 LEU E N 1
ATOM 11943 C CA . LEU E 2 88 ? 122.440 138.116 175.624 1.00 57.91 88 LEU E CA 1
ATOM 11944 C C . LEU E 2 88 ? 123.640 138.717 176.337 1.00 60.85 88 LEU E C 1
ATOM 11945 O O . LEU E 2 88 ? 123.553 139.116 177.500 1.00 68.73 88 LEU E O 1
ATOM 11950 N N . THR E 2 89 ? 124.759 138.781 175.620 1.00 54.75 89 THR E N 1
ATOM 11951 C CA . THR E 2 89 ? 125.975 139.406 176.128 1.00 56.90 89 THR E CA 1
ATOM 11952 C C . THR E 2 89 ? 126.788 139.876 174.934 1.00 50.38 89 THR E C 1
ATOM 11953 O O . THR E 2 89 ? 127.114 139.075 174.056 1.00 57.62 89 THR E O 1
ATOM 11957 N N . VAL E 2 90 ? 127.119 141.163 174.908 1.00 52.99 90 VAL E N 1
ATOM 11958 C CA . VAL E 2 90 ? 127.805 141.786 173.784 1.00 49.99 90 VAL E CA 1
ATOM 11959 C C . VAL E 2 90 ? 129.154 142.288 174.269 1.00 54.51 90 VAL E C 1
ATOM 11960 O O . VAL E 2 90 ? 129.226 143.023 175.258 1.00 67.77 90 VAL E O 1
ATOM 11964 N N . ILE E 2 91 ? 130.216 141.903 173.571 1.00 52.07 91 ILE E N 1
ATOM 11965 C CA . ILE E 2 91 ? 131.578 142.287 173.917 1.00 58.22 91 ILE E CA 1
ATOM 11966 C C . ILE E 2 91 ? 132.063 143.289 172.881 1.00 62.38 91 ILE E C 1
ATOM 11967 O O . ILE E 2 91 ? 131.989 143.029 171.675 1.00 63.58 91 ILE E O 1
ATOM 11972 N N . ILE E 2 92 ? 132.562 144.429 173.351 1.00 66.41 92 ILE E N 1
ATOM 11973 C CA . ILE E 2 92 ? 132.966 145.528 172.486 1.00 66.41 92 ILE E CA 1
ATOM 11974 C C . ILE E 2 92 ? 134.430 145.852 172.744 1.00 66.76 92 ILE E C 1
ATOM 11975 O O . ILE E 2 92 ? 134.960 145.607 173.832 1.00 70.61 92 ILE E O 1
ATOM 11980 N N . GLY E 2 93 ? 135.081 146.410 171.732 1.00 67.63 93 GLY E N 1
ATOM 11981 C CA . GLY E 2 93 ? 136.506 146.670 171.812 1.00 72.76 93 GLY E CA 1
ATOM 11982 C C . GLY E 2 93 ? 136.982 147.360 170.555 1.00 69.85 93 GLY E C 1
ATOM 11983 O O . GLY E 2 93 ? 136.196 147.673 169.655 1.00 71.92 93 GLY E O 1
ATOM 11984 N N . ASN E 2 94 ? 138.293 147.580 170.495 1.00 77.53 94 ASN E N 1
ATOM 11985 C CA . ASN E 2 94 ? 138.901 148.436 169.480 1.00 87.55 94 ASN E CA 1
ATOM 11986 C C . ASN E 2 94 ? 140.036 147.721 168.748 1.00 87.60 94 ASN E C 1
ATOM 11987 O O . ASN E 2 94 ? 141.148 148.238 168.629 1.00 97.34 94 ASN E O 1
ATOM 11992 N N . ASN E 2 95 ? 139.772 146.520 168.229 1.00 72.32 95 ASN E N 1
ATOM 11993 C CA . ASN E 2 95 ? 140.688 145.865 167.291 1.00 78.94 95 ASN E CA 1
ATOM 11994 C C . ASN E 2 95 ? 142.063 145.646 167.929 1.00 90.78 95 ASN E C 1
ATOM 11995 O O . ASN E 2 95 ? 143.040 146.340 167.646 1.00 93.27 95 ASN E O 1
ATOM 12000 N N . GLY E 2 96 ? 142.086 144.688 168.846 1.00 89.58 96 GLY E N 1
ATOM 12001 C CA . GLY E 2 96 ? 143.269 144.374 169.620 1.00 86.00 96 GLY E CA 1
ATOM 12002 C C . GLY E 2 96 ? 142.842 143.944 171.003 1.00 87.78 96 GLY E C 1
ATOM 12003 O O . GLY E 2 96 ? 143.590 143.289 171.735 1.00 83.82 96 GLY E O 1
ATOM 12004 N N . LYS E 2 97 ? 141.619 144.324 171.360 1.00 91.84 97 LYS E N 1
ATOM 12005 C CA . LYS E 2 97 ? 140.926 143.772 172.514 1.00 88.99 97 LYS E CA 1
ATOM 12006 C C . LYS E 2 97 ? 140.252 142.483 172.066 1.00 81.08 97 LYS E C 1
ATOM 12007 O O . LYS E 2 97 ? 139.290 142.518 171.294 1.00 76.34 97 LYS E O 1
ATOM 12013 N N . GLY E 2 98 ? 140.756 141.347 172.534 1.00 73.55 98 GLY E N 1
ATOM 12014 C CA . GLY E 2 98 ? 140.306 140.068 172.022 1.00 74.02 98 GLY E CA 1
ATOM 12015 C C . GLY E 2 98 ? 138.815 139.844 172.160 1.00 66.44 98 GLY E C 1
ATOM 12016 O O . GLY E 2 98 ? 138.314 139.603 173.261 1.00 77.75 98 GLY E O 1
ATOM 12017 N N . LYS E 2 99 ? 138.097 139.915 171.042 1.00 61.37 99 LYS E N 1
ATOM 12018 C CA . LYS E 2 99 ? 136.675 139.599 170.988 1.00 56.63 99 LYS E CA 1
ATOM 12019 C C . LYS E 2 99 ? 136.383 138.344 170.190 1.00 63.63 99 LYS E C 1
ATOM 12020 O O . LYS E 2 99 ? 135.520 137.560 170.584 1.00 66.88 99 LYS E O 1
ATOM 12026 N N . THR E 2 100 ? 137.067 138.139 169.062 1.00 57.37 100 THR E N 1
ATOM 12027 C CA . THR E 2 100 ? 136.965 136.858 168.379 1.00 56.52 100 THR E CA 1
ATOM 12028 C C . THR E 2 100 ? 137.755 135.773 169.093 1.00 58.75 100 THR E C 1
ATOM 12029 O O . THR E 2 100 ? 137.480 134.591 168.887 1.00 62.28 100 THR E O 1
ATOM 12033 N N . SER E 2 101 ? 138.739 136.149 169.911 1.00 55.99 101 SER E N 1
ATOM 12034 C CA . SER E 2 101 ? 139.412 135.167 170.754 1.00 49.41 101 SER E CA 1
ATOM 12035 C C . SER E 2 101 ? 138.437 134.531 171.735 1.00 51.61 101 SER E C 1
ATOM 12036 O O . SER E 2 101 ? 138.449 133.313 171.932 1.00 67.61 101 SER E O 1
ATOM 12039 N N . ILE E 2 102 ? 137.586 135.340 172.360 1.00 51.62 102 ILE E N 1
ATOM 12040 C CA . ILE E 2 102 ? 136.633 134.816 173.332 1.00 47.18 102 ILE E CA 1
ATOM 12041 C C . ILE E 2 102 ? 135.663 133.856 172.655 1.00 48.27 102 ILE E C 1
ATOM 12042 O O . ILE E 2 102 ? 135.386 132.763 173.162 1.00 62.68 102 ILE E O 1
ATOM 12047 N N . LEU E 2 103 ? 135.132 134.254 171.498 1.00 41.37 103 LEU E N 1
ATOM 12048 C CA . LEU E 2 103 ? 134.200 133.393 170.778 1.00 50.24 103 LEU E CA 1
ATOM 12049 C C . LEU E 2 103 ? 134.893 132.137 170.278 1.00 50.43 103 LEU E C 1
ATOM 12050 O O . LEU E 2 103 ? 134.299 131.054 170.265 1.00 52.37 103 LEU E O 1
ATOM 12055 N N . TYR E 2 104 ? 136.150 132.265 169.861 1.00 52.89 104 TYR E N 1
ATOM 12056 C CA . TYR E 2 104 ? 136.906 131.099 169.430 1.00 57.53 104 TYR E CA 1
ATOM 12057 C C . TYR E 2 104 ? 137.069 130.111 170.575 1.00 56.02 104 TYR E C 1
ATOM 12058 O O . TYR E 2 104 ? 136.875 128.906 170.396 1.00 60.07 104 TYR E O 1
ATOM 12067 N N . ALA E 2 105 ? 137.398 130.607 171.768 1.00 55.47 105 ALA E N 1
ATOM 12068 C CA . ALA E 2 105 ? 137.558 129.723 172.917 1.00 50.58 105 ALA E CA 1
ATOM 12069 C C . ALA E 2 105 ? 136.237 129.064 173.290 1.00 52.13 105 ALA E C 1
ATOM 12070 O O . ALA E 2 105 ? 136.186 127.858 173.561 1.00 67.96 105 ALA E O 1
ATOM 12072 N N . ILE E 2 106 ? 135.155 129.842 173.316 1.00 39.78 106 ILE E N 1
ATOM 12073 C CA . ILE E 2 106 ? 133.855 129.273 173.655 1.00 41.22 106 ILE E CA 1
ATOM 12074 C C . ILE E 2 106 ? 133.467 128.209 172.637 1.00 47.86 106 ILE E C 1
ATOM 12075 O O . ILE E 2 106 ? 132.891 127.172 172.988 1.00 59.18 106 ILE E O 1
ATOM 12080 N N . ALA E 2 107 ? 133.785 128.439 171.361 1.00 52.02 107 ALA E N 1
ATOM 12081 C CA . ALA E 2 107 ? 133.498 127.445 170.335 1.00 57.40 107 ALA E CA 1
ATOM 12082 C C . ALA E 2 107 ? 134.348 126.194 170.518 1.00 60.51 107 ALA E C 1
ATOM 12083 O O . ALA E 2 107 ? 133.858 125.075 170.341 1.00 61.68 107 ALA E O 1
ATOM 12085 N N . LYS E 2 108 ? 135.627 126.362 170.856 1.00 59.31 108 LYS E N 1
ATOM 12086 C CA . LYS E 2 108 ? 136.505 125.215 171.042 1.00 54.54 108 LYS E CA 1
ATOM 12087 C C . LYS E 2 108 ? 136.165 124.424 172.296 1.00 57.24 108 LYS E C 1
ATOM 12088 O O . LYS E 2 108 ? 136.592 123.273 172.416 1.00 68.69 108 LYS E O 1
ATOM 12094 N N . THR E 2 109 ? 135.429 125.014 173.237 1.00 57.29 109 THR E N 1
ATOM 12095 C CA . THR E 2 109 ? 134.907 124.225 174.350 1.00 64.23 109 THR E CA 1
ATOM 12096 C C . THR E 2 109 ? 133.528 123.639 174.065 1.00 63.77 109 THR E C 1
ATOM 12097 O O . THR E 2 109 ? 133.181 122.599 174.634 1.00 66.72 109 THR E O 1
ATOM 12101 N N . LEU E 2 110 ? 132.726 124.281 173.213 1.00 60.07 110 LEU E N 1
ATOM 12102 C CA . LEU E 2 110 ? 131.467 123.678 172.788 1.00 57.06 110 LEU E CA 1
ATOM 12103 C C . LEU E 2 110 ? 131.690 122.536 171.806 1.00 62.45 110 LEU E C 1
ATOM 12104 O O . LEU E 2 110 ? 130.806 121.685 171.638 1.00 72.88 110 LEU E O 1
ATOM 12109 N N . SER E 2 111 ? 132.846 122.516 171.145 1.00 68.02 111 SER E N 1
ATOM 12110 C CA . SER E 2 111 ? 133.149 121.438 170.215 1.00 67.68 111 SER E CA 1
ATOM 12111 C C . SER E 2 111 ? 133.176 120.094 170.917 1.00 63.97 111 SER E C 1
ATOM 12112 O O . SER E 2 111 ? 132.868 119.073 170.302 1.00 70.97 111 SER E O 1
ATOM 12115 N N . TRP E 2 112 ? 133.538 120.067 172.199 1.00 61.05 112 TRP E N 1
ATOM 12116 C CA . TRP E 2 112 ? 133.566 118.801 172.921 1.00 60.51 112 TRP E CA 1
ATOM 12117 C C . TRP E 2 112 ? 132.157 118.280 173.173 1.00 64.84 112 TRP E C 1
ATOM 12118 O O . TRP E 2 112 ? 131.894 117.082 173.009 1.00 80.35 112 TRP E O 1
ATOM 12129 N N . PHE E 2 113 ? 131.234 119.160 173.557 1.00 56.30 113 PHE E N 1
ATOM 12130 C CA . PHE E 2 113 ? 129.838 118.753 173.648 1.00 63.21 113 PHE E CA 1
ATOM 12131 C C . PHE E 2 113 ? 129.335 118.259 172.301 1.00 65.96 113 PHE E C 1
ATOM 12132 O O . PHE E 2 113 ? 128.639 117.238 172.222 1.00 70.54 113 PHE E O 1
ATOM 12140 N N . VAL E 2 114 ? 129.686 118.969 171.227 1.00 64.83 114 VAL E N 1
ATOM 12141 C CA . VAL E 2 114 ? 129.230 118.576 169.895 1.00 69.44 114 VAL E CA 1
ATOM 12142 C C . VAL E 2 114 ? 129.787 117.206 169.522 1.00 72.62 114 VAL E C 1
ATOM 12143 O O . VAL E 2 114 ? 129.078 116.359 168.968 1.00 79.35 114 VAL E O 1
ATOM 12147 N N . ALA E 2 115 ? 131.067 116.974 169.808 1.00 70.15 115 ALA E N 1
ATOM 12148 C CA . ALA E 2 115 ? 131.695 115.706 169.461 1.00 71.86 115 ALA E CA 1
ATOM 12149 C C . ALA E 2 115 ? 131.083 114.557 170.248 1.00 75.67 115 ALA E C 1
ATOM 12150 O O . ALA E 2 115 ? 130.784 113.499 169.686 1.00 83.10 115 ALA E O 1
ATOM 12152 N N . ASN E 2 116 ? 130.886 114.742 171.552 1.00 75.32 116 ASN E N 1
ATOM 12153 C CA . ASN E 2 116 ? 130.391 113.647 172.371 1.00 76.93 116 ASN E CA 1
ATOM 12154 C C . ASN E 2 116 ? 128.883 113.462 172.277 1.00 79.96 116 ASN E C 1
ATOM 12155 O O . ASN E 2 116 ? 128.374 112.457 172.783 1.00 86.91 116 ASN E O 1
ATOM 12160 N N . ILE E 2 117 ? 128.153 114.395 171.663 1.00 80.64 117 ILE E N 1
ATOM 12161 C CA . ILE E 2 117 ? 126.801 114.061 171.228 1.00 84.21 117 ILE E CA 1
ATOM 12162 C C . ILE E 2 117 ? 126.836 113.344 169.885 1.00 85.36 117 ILE E C 1
ATOM 12163 O O . ILE E 2 117 ? 125.851 112.700 169.504 1.00 88.62 117 ILE E O 1
ATOM 12168 N N . LEU E 2 118 ? 127.952 113.438 169.163 1.00 82.45 118 LEU E N 1
ATOM 12169 C CA . LEU E 2 118 ? 128.168 112.708 167.915 1.00 83.50 118 LEU E CA 1
ATOM 12170 C C . LEU E 2 118 ? 129.085 111.529 168.222 1.00 91.74 118 LEU E C 1
ATOM 12171 O O . LEU E 2 118 ? 130.308 111.629 168.127 1.00 98.45 118 LEU E O 1
ATOM 12176 N N . LYS E 2 119 ? 128.483 110.401 168.597 1.00 92.02 119 LYS E N 1
ATOM 12177 C CA . LYS E 2 119 ? 129.221 109.167 168.853 1.00 94.73 119 LYS E CA 1
ATOM 12178 C C . LYS E 2 119 ? 129.962 109.239 170.184 1.00 93.72 119 LYS E C 1
ATOM 12179 O O . LYS E 2 119 ? 130.603 110.246 170.500 1.00 91.66 119 LYS E O 1
ATOM 12185 N N . GLU E 2 120 ? 129.876 108.163 170.964 1.00 96.70 120 GLU E N 1
ATOM 12186 C CA . GLU E 2 120 ? 130.545 108.103 172.255 1.00 97.81 120 GLU E CA 1
ATOM 12187 C C . GLU E 2 120 ? 132.058 108.142 172.072 1.00 97.60 120 GLU E C 1
ATOM 12188 O O . GLU E 2 120 ? 132.602 107.643 171.083 1.00 96.86 120 GLU E O 1
ATOM 12194 N N . GLY E 2 121 ? 132.741 108.748 173.040 1.00 91.91 121 GLY E N 1
ATOM 12195 C CA . GLY E 2 121 ? 134.185 108.839 172.983 1.00 89.05 121 GLY E CA 1
ATOM 12196 C C . GLY E 2 121 ? 134.705 109.726 171.880 1.00 92.89 121 GLY E C 1
ATOM 12197 O O . GLY E 2 121 ? 135.893 109.665 171.556 1.00 93.05 121 GLY E O 1
ATOM 12198 N N . GLY E 2 122 ? 133.844 110.552 171.290 1.00 97.40 122 GLY E N 1
ATOM 12199 C CA . GLY E 2 122 ? 134.282 111.424 170.220 1.00 90.53 122 GLY E CA 1
ATOM 12200 C C . GLY E 2 122 ? 135.213 112.511 170.719 1.00 85.52 122 GLY E C 1
ATOM 12201 O O . GLY E 2 122 ? 135.116 112.982 171.852 1.00 82.29 122 GLY E O 1
ATOM 12202 N N . SER E 2 123 ? 136.131 112.913 169.849 1.00 81.54 123 SER E N 1
ATOM 12203 C CA . SER E 2 123 ? 137.103 113.944 170.173 1.00 77.68 123 SER E CA 1
ATOM 12204 C C . SER E 2 123 ? 136.566 115.313 169.781 1.00 80.22 123 SER E C 1
ATOM 12205 O O . SER E 2 123 ? 135.900 115.463 168.753 1.00 87.82 123 SER E O 1
ATOM 12208 N N . GLY E 2 124 ? 136.855 116.311 170.616 1.00 69.42 124 GLY E N 1
ATOM 12209 C CA . GLY E 2 124 ? 136.519 117.683 170.322 1.00 62.60 124 GLY E CA 1
ATOM 12210 C C . GLY E 2 124 ? 137.723 118.465 169.815 1.00 68.36 124 GLY E C 1
ATOM 12211 O O . GLY E 2 124 ? 138.845 117.973 169.744 1.00 66.56 124 GLY E O 1
ATOM 12212 N N . GLN E 2 125 ? 137.457 119.717 169.459 1.00 72.88 125 GLN E N 1
ATOM 12213 C CA . GLN E 2 125 ? 138.503 120.589 168.948 1.00 69.34 125 GLN E CA 1
ATOM 12214 C C . GLN E 2 125 ? 139.478 120.941 170.063 1.00 63.72 125 GLN E C 1
ATOM 12215 O O . GLN E 2 125 ? 139.090 121.083 171.225 1.00 62.47 125 GLN E O 1
ATOM 12221 N N . ARG E 2 126 ? 140.749 121.075 169.708 1.00 63.37 126 ARG E N 1
ATOM 12222 C CA . ARG E 2 126 ? 141.803 121.356 170.667 1.00 64.82 126 ARG E CA 1
ATOM 12223 C C . ARG E 2 126 ? 142.333 122.770 170.479 1.00 67.51 126 ARG E C 1
ATOM 12224 O O . ARG E 2 126 ? 142.150 123.396 169.432 1.00 70.00 126 ARG E O 1
ATOM 12232 N N . LEU E 2 127 ? 142.998 123.269 171.515 1.00 72.71 127 LEU E N 1
ATOM 12233 C CA . LEU E 2 127 ? 143.697 124.540 171.428 1.00 64.00 127 LEU E CA 1
ATOM 12234 C C . LEU E 2 127 ? 144.954 124.388 170.585 1.00 64.57 127 LEU E C 1
ATOM 12235 O O . LEU E 2 127 ? 145.591 123.332 170.568 1.00 76.60 127 LEU E O 1
ATOM 12240 N N . SER E 2 128 ? 145.303 125.448 169.869 1.00 60.95 128 SER E N 1
ATOM 12241 C CA . SER E 2 128 ? 146.559 125.453 169.137 1.00 68.15 128 SER E CA 1
ATOM 12242 C C . SER E 2 128 ? 147.727 125.545 170.107 1.00 73.79 128 SER E C 1
ATOM 12243 O O . SER E 2 128 ? 147.667 126.258 171.111 1.00 76.27 128 SER E O 1
ATOM 12246 N N . GLU E 2 129 ? 148.794 124.816 169.802 1.00 85.49 129 GLU E N 1
ATOM 12247 C CA . GLU E 2 129 ? 150.005 124.836 170.608 1.00 89.23 129 GLU E CA 1
ATOM 12248 C C . GLU E 2 129 ? 151.031 125.837 170.099 1.00 90.99 129 GLU E C 1
ATOM 12249 O O . GLU E 2 129 ? 152.097 125.972 170.708 1.00 94.71 129 GLU E O 1
ATOM 12255 N N . LEU E 2 130 ? 150.735 126.546 169.009 1.00 87.73 130 LEU E N 1
ATOM 12256 C CA . LEU E 2 130 ? 151.658 127.507 168.431 1.00 90.27 130 LEU E CA 1
ATOM 12257 C C . LEU E 2 130 ? 151.138 128.935 168.427 1.00 90.14 130 LEU E C 1
ATOM 12258 O O . LEU E 2 130 ? 151.950 129.864 168.379 1.00 94.95 130 LEU E O 1
ATOM 12263 N N . THR E 2 131 ? 149.823 129.142 168.468 1.00 88.53 131 THR E N 1
ATOM 12264 C CA . THR E 2 131 ? 149.266 130.488 168.416 1.00 85.45 131 THR E CA 1
ATOM 12265 C C . THR E 2 131 ? 148.483 130.821 169.678 1.00 80.70 131 THR E C 1
ATOM 12266 O O . THR E 2 131 ? 148.661 131.896 170.258 1.00 81.46 131 THR E O 1
ATOM 12270 N N . ASP E 2 132 ? 147.622 129.908 170.112 1.00 79.00 132 ASP E N 1
ATOM 12271 C CA . ASP E 2 132 ? 146.633 130.201 171.145 1.00 73.19 132 ASP E CA 1
ATOM 12272 C C . ASP E 2 132 ? 147.196 130.306 172.536 1.00 69.09 132 ASP E C 1
ATOM 12273 O O . ASP E 2 132 ? 146.372 130.418 173.456 1.00 61.49 132 ASP E O 1
ATOM 12278 N N . ILE E 2 133 ? 148.502 130.304 172.770 1.00 72.66 133 ILE E N 1
ATOM 12279 C CA . ILE E 2 133 ? 149.057 130.499 174.102 1.00 73.17 133 ILE E CA 1
ATOM 12280 C C . ILE E 2 133 ? 149.781 131.833 174.114 1.00 80.79 133 ILE E C 1
ATOM 12281 O O . ILE E 2 133 ? 150.652 132.080 173.270 1.00 87.90 133 ILE E O 1
ATOM 12286 N N . LYS E 2 134 ? 149.421 132.685 175.074 1.00 79.11 134 LYS E N 1
ATOM 12287 C CA . LYS E 2 134 ? 149.993 134.023 175.153 1.00 72.56 134 LYS E CA 1
ATOM 12288 C C . LYS E 2 134 ? 151.511 133.952 175.068 1.00 77.65 134 LYS E C 1
ATOM 12289 O O . LYS E 2 134 ? 152.161 133.255 175.851 1.00 92.80 134 LYS E O 1
ATOM 12295 N N . ASN E 2 135 ? 152.072 134.695 174.115 1.00 75.43 135 ASN E N 1
ATOM 12296 C CA . ASN E 2 135 ? 153.506 134.604 173.858 1.00 82.03 135 ASN E CA 1
ATOM 12297 C C . ASN E 2 135 ? 154.323 135.031 175.067 1.00 89.10 135 ASN E C 1
ATOM 12298 O O . ASN E 2 135 ? 155.407 134.488 175.300 1.00 93.78 135 ASN E O 1
ATOM 12303 N N . ASP E 2 136 ? 153.836 136.001 175.838 1.00 88.68 136 ASP E N 1
ATOM 12304 C CA . ASP E 2 136 ? 154.545 136.506 177.014 1.00 91.82 136 ASP E CA 1
ATOM 12305 C C . ASP E 2 136 ? 154.003 135.779 178.239 1.00 90.21 136 ASP E C 1
ATOM 12306 O O . ASP E 2 136 ? 153.086 136.250 178.912 1.00 96.81 136 ASP E O 1
ATOM 12311 N N . ALA E 2 137 ? 154.586 134.621 178.533 1.00 95.62 137 ALA E N 1
ATOM 12312 C CA . ALA E 2 137 ? 154.138 133.806 179.653 1.00 99.91 137 ALA E CA 1
ATOM 12313 C C . ALA E 2 137 ? 155.291 132.946 180.142 1.00 102.78 137 ALA E C 1
ATOM 12314 O O . ALA E 2 137 ? 155.968 132.300 179.337 1.00 101.31 137 ALA E O 1
ATOM 12316 N N . GLU E 2 138 ? 155.514 132.945 181.456 1.00 105.17 138 GLU E N 1
ATOM 12317 C CA . GLU E 2 138 ? 156.466 132.008 182.039 1.00 108.84 138 GLU E CA 1
ATOM 12318 C C . GLU E 2 138 ? 155.876 130.609 182.147 1.00 105.92 138 GLU E C 1
ATOM 12319 O O . GLU E 2 138 ? 156.615 129.620 182.085 1.00 103.35 138 GLU E O 1
ATOM 12325 N N . ASN E 2 139 ? 154.554 130.508 182.299 1.00 103.90 139 ASN E N 1
ATOM 12326 C CA . ASN E 2 139 ? 153.914 129.202 182.404 1.00 101.80 139 ASN E CA 1
ATOM 12327 C C . ASN E 2 139 ? 154.092 128.396 181.124 1.00 93.35 139 ASN E C 1
ATOM 12328 O O . ASN E 2 139 ? 154.302 127.178 181.172 1.00 93.82 139 ASN E O 1
ATOM 12333 N N . ARG E 2 140 ? 153.999 129.057 179.972 1.00 89.87 140 ARG E N 1
ATOM 12334 C CA . ARG E 2 140 ? 154.131 128.440 178.656 1.00 88.79 140 ARG E CA 1
ATOM 12335 C C . ARG E 2 140 ? 152.987 127.486 178.336 1.00 80.31 140 ARG E C 1
ATOM 12336 O O . ARG E 2 140 ? 153.100 126.680 177.410 1.00 85.10 140 ARG E O 1
ATOM 12344 N N . TYR E 2 141 ? 151.882 127.551 179.074 1.00 74.16 141 TYR E N 1
ATOM 12345 C CA . TYR E 2 141 ? 150.709 126.749 178.762 1.00 68.20 141 TYR E CA 1
ATOM 12346 C C . TYR E 2 141 ? 149.462 127.608 178.907 1.00 69.02 141 TYR E C 1
ATOM 12347 O O . TYR E 2 141 ? 149.439 128.586 179.658 1.00 74.61 141 TYR E O 1
ATOM 12356 N N . ALA E 2 142 ? 148.418 127.225 178.178 1.00 63.89 142 ALA E N 1
ATOM 12357 C CA . ALA E 2 142 ? 147.178 127.976 178.114 1.00 61.66 142 ALA E CA 1
ATOM 12358 C C . ALA E 2 142 ? 146.030 127.131 178.638 1.00 58.18 142 ALA E C 1
ATOM 12359 O O . ALA E 2 142 ? 145.993 125.909 178.446 1.00 66.75 142 ALA E O 1
ATOM 12361 N N . ASP E 2 143 ? 145.084 127.811 179.282 1.00 58.57 143 ASP E N 1
ATOM 12362 C CA . ASP E 2 143 ? 143.937 127.195 179.927 1.00 63.96 143 ASP E CA 1
ATOM 12363 C C . ASP E 2 143 ? 142.687 127.988 179.583 1.00 66.58 143 ASP E C 1
ATOM 12364 O O . ASP E 2 143 ? 142.719 129.220 179.545 1.00 74.52 143 ASP E O 1
ATOM 12369 N N . VAL E 2 144 ? 141.587 127.280 179.337 1.00 61.97 144 VAL E N 1
ATOM 12370 C CA . VAL E 2 144 ? 140.287 127.891 179.065 1.00 60.11 144 VAL E CA 1
ATOM 12371 C C . VAL E 2 144 ? 139.297 127.163 179.968 1.00 56.44 144 VAL E C 1
ATOM 12372 O O . VAL E 2 144 ? 138.772 126.101 179.615 1.00 59.18 144 VAL E O 1
ATOM 12376 N N . SER E 2 145 ? 139.056 127.722 181.151 1.00 61.41 145 SER E N 1
ATOM 12377 C CA . SER E 2 145 ? 138.257 127.069 182.183 1.00 65.28 145 SER E CA 1
ATOM 12378 C C . SER E 2 145 ? 136.833 127.619 182.173 1.00 60.22 145 SER E C 1
ATOM 12379 O O . SER E 2 145 ? 136.387 128.308 183.090 1.00 54.58 145 SER E O 1
ATOM 12382 N N . SER E 2 146 ? 136.110 127.293 181.109 1.00 60.46 146 SER E N 1
ATOM 12383 C CA . SER E 2 146 ? 134.706 127.654 181.052 1.00 54.84 146 SER E CA 1
ATOM 12384 C C . SER E 2 146 ? 133.925 126.876 182.109 1.00 55.22 146 SER E C 1
ATOM 12385 O O . SER E 2 146 ? 134.453 125.995 182.790 1.00 63.26 146 SER E O 1
ATOM 12388 N N . THR E 2 147 ? 132.649 127.222 182.256 1.00 54.78 147 THR E N 1
ATOM 12389 C CA . THR E 2 147 ? 131.777 126.510 183.182 1.00 61.04 147 THR E CA 1
ATOM 12390 C C . THR E 2 147 ? 130.331 126.790 182.808 1.00 57.76 147 THR E C 1
ATOM 12391 O O . THR E 2 147 ? 129.954 127.945 182.587 1.00 64.49 147 THR E O 1
ATOM 12395 N N . PHE E 2 148 ? 129.530 125.733 182.743 1.00 59.21 148 PHE E N 1
ATOM 12396 C CA . PHE E 2 148 ? 128.164 125.805 182.252 1.00 61.68 148 PHE E CA 1
ATOM 12397 C C . PHE E 2 148 ? 127.200 125.411 183.359 1.00 66.30 148 PHE E C 1
ATOM 12398 O O . PHE E 2 148 ? 127.478 124.504 184.146 1.00 75.88 148 PHE E O 1
ATOM 12406 N N . PHE E 2 149 ? 126.067 126.099 183.409 1.00 70.21 149 PHE E N 1
ATOM 12407 C CA . PHE E 2 149 ? 124.982 125.782 184.324 1.00 86.31 149 PHE E CA 1
ATOM 12408 C C . PHE E 2 149 ? 123.901 125.056 183.536 1.00 88.98 149 PHE E C 1
ATOM 12409 O O . PHE E 2 149 ? 123.431 125.565 182.510 1.00 83.33 149 PHE E O 1
ATOM 12417 N N . PHE E 2 150 ? 123.519 123.863 184.008 1.00 89.61 150 PHE E N 1
ATOM 12418 C CA . PHE E 2 150 ? 122.504 123.032 183.357 1.00 89.80 150 PHE E CA 1
ATOM 12419 C C . PHE E 2 150 ? 121.461 122.642 184.401 1.00 96.94 150 PHE E C 1
ATOM 12420 O O . PHE E 2 150 ? 121.551 121.581 185.021 1.00 108.40 150 PHE E O 1
ATOM 12428 N N . GLY E 2 151 ? 120.467 123.501 184.588 1.00 96.95 151 GLY E N 1
ATOM 12429 C CA . GLY E 2 151 ? 119.332 123.183 185.426 1.00 106.59 151 GLY E CA 1
ATOM 12430 C C . GLY E 2 151 ? 119.600 123.373 186.907 1.00 109.60 151 GLY E C 1
ATOM 12431 O O . GLY E 2 151 ? 120.725 123.587 187.360 1.00 104.53 151 GLY E O 1
ATOM 12432 N N . LYS E 2 152 ? 118.514 123.290 187.679 1.00 115.55 152 LYS E N 1
ATOM 12433 C CA . LYS E 2 152 ? 118.610 123.489 189.123 1.00 119.12 152 LYS E CA 1
ATOM 12434 C C . LYS E 2 152 ? 119.414 122.378 189.787 1.00 119.43 152 LYS E C 1
ATOM 12435 O O . LYS E 2 152 ? 120.186 122.636 190.717 1.00 115.99 152 LYS E O 1
ATOM 12441 N N . GLY E 2 153 ? 119.239 121.137 189.340 1.00 121.05 153 GLY E N 1
ATOM 12442 C CA . GLY E 2 153 ? 119.928 120.017 189.953 1.00 121.19 153 GLY E CA 1
ATOM 12443 C C . GLY E 2 153 ? 121.431 120.084 189.778 1.00 121.36 153 GLY E C 1
ATOM 12444 O O . GLY E 2 153 ? 122.172 120.257 190.750 1.00 121.19 153 GLY E O 1
ATOM 12445 N N . LEU E 2 154 ? 121.891 119.943 188.537 1.00 115.88 154 LEU E N 1
ATOM 12446 C CA . LEU E 2 154 ? 123.311 120.048 188.202 1.00 111.62 154 LEU E CA 1
ATOM 12447 C C . LEU E 2 154 ? 123.590 121.493 187.810 1.00 108.50 154 LEU E C 1
ATOM 12448 O O . LEU E 2 154 ? 123.458 121.883 186.650 1.00 105.34 154 LEU E O 1
ATOM 12453 N N . LYS E 2 155 ? 123.985 122.297 188.792 1.00 107.14 155 LYS E N 1
ATOM 12454 C CA . LYS E 2 155 ? 124.175 123.726 188.590 1.00 102.25 155 LYS E CA 1
ATOM 12455 C C . LYS E 2 155 ? 125.562 124.080 188.073 1.00 97.41 155 LYS E C 1
ATOM 12456 O O . LYS E 2 155 ? 125.837 125.264 187.855 1.00 96.30 155 LYS E O 1
ATOM 12462 N N . SER E 2 156 ? 126.442 123.100 187.878 1.00 89.91 156 SER E N 1
ATOM 12463 C CA . SER E 2 156 ? 127.788 123.383 187.407 1.00 79.69 156 SER E CA 1
ATOM 12464 C C . SER E 2 156 ? 128.277 122.238 186.534 1.00 74.78 156 SER E C 1
ATOM 12465 O O . SER E 2 156 ? 128.019 121.068 186.826 1.00 76.46 156 SER E O 1
ATOM 12468 N N . VAL E 2 157 ? 128.977 122.591 185.462 1.00 70.59 157 VAL E N 1
ATOM 12469 C CA . VAL E 2 157 ? 129.606 121.629 184.562 1.00 69.45 157 VAL E CA 1
ATOM 12470 C C . VAL E 2 157 ? 131.019 122.128 184.290 1.00 68.94 157 VAL E C 1
ATOM 12471 O O . VAL E 2 157 ? 131.322 122.548 183.165 1.00 66.49 157 VAL E O 1
ATOM 12475 N N . PRO E 2 158 ? 131.912 122.094 185.276 1.00 72.10 158 PRO E N 1
ATOM 12476 C CA . PRO E 2 158 ? 133.191 122.805 185.148 1.00 69.30 158 PRO E CA 1
ATOM 12477 C C . PRO E 2 158 ? 134.164 122.147 184.187 1.00 71.26 158 PRO E C 1
ATOM 12478 O O . PRO E 2 158 ? 135.061 121.412 184.611 1.00 79.10 158 PRO E O 1
ATOM 12482 N N . ILE E 2 159 ? 134.006 122.407 182.897 1.00 67.38 159 ILE E N 1
ATOM 12483 C CA . ILE E 2 159 ? 134.894 121.842 181.895 1.00 74.02 159 ILE E CA 1
ATOM 12484 C C . ILE E 2 159 ? 136.062 122.799 181.697 1.00 65.38 159 ILE E C 1
ATOM 12485 O O . ILE E 2 159 ? 136.005 123.972 182.067 1.00 67.78 159 ILE E O 1
ATOM 12490 N N . ARG E 2 160 ? 137.146 122.287 181.124 1.00 64.54 160 ARG E N 1
ATOM 12491 C CA . ARG E 2 160 ? 138.367 123.070 180.989 1.00 60.95 160 ARG E CA 1
ATOM 12492 C C . ARG E 2 160 ? 139.186 122.494 179.847 1.00 58.01 160 ARG E C 1
ATOM 12493 O O . ARG E 2 160 ? 139.381 121.278 179.779 1.00 72.63 160 ARG E O 1
ATOM 12501 N N . LEU E 2 161 ? 139.660 123.362 178.958 1.00 56.28 161 LEU E N 1
ATOM 12502 C CA . LEU E 2 161 ? 140.406 122.946 177.777 1.00 60.92 161 LEU E CA 1
ATOM 12503 C C . LEU E 2 161 ? 141.766 123.627 177.802 1.00 63.96 161 LEU E C 1
ATOM 12504 O O . LEU E 2 161 ? 141.845 124.855 177.865 1.00 70.45 161 LEU E O 1
ATOM 12509 N N . SER E 2 162 ? 142.834 122.836 177.749 1.00 67.65 162 SER E N 1
ATOM 12510 C CA . SER E 2 162 ? 144.173 123.356 177.981 1.00 67.67 162 SER E CA 1
ATOM 12511 C C . SER E 2 162 ? 145.139 122.776 176.962 1.00 65.44 162 SER E C 1
ATOM 12512 O O . SER E 2 162 ? 144.906 121.708 176.393 1.00 70.92 162 SER E O 1
ATOM 12515 N N . ARG E 2 163 ? 146.237 123.497 176.745 1.00 62.84 163 ARG E N 1
ATOM 12516 C CA . ARG E 2 163 ? 147.309 123.001 175.891 1.00 70.63 163 ARG E CA 1
ATOM 12517 C C . ARG E 2 163 ? 148.621 123.647 176.304 1.00 76.65 163 ARG E C 1
ATOM 12518 O O . ARG E 2 163 ? 148.660 124.837 176.610 1.00 79.21 163 ARG E O 1
ATOM 12526 N N . SER E 2 164 ? 149.693 122.865 176.285 1.00 87.10 164 SER E N 1
ATOM 12527 C CA . SER E 2 164 ? 151.019 123.390 176.564 1.00 86.61 164 SER E CA 1
ATOM 12528 C C . SER E 2 164 ? 151.704 123.818 175.270 1.00 90.60 164 SER E C 1
ATOM 12529 O O . SER E 2 164 ? 151.303 123.439 174.167 1.00 90.86 164 SER E O 1
ATOM 12532 N N . ALA E 2 165 ? 152.749 124.623 175.422 1.00 93.05 165 ALA E N 1
ATOM 12533 C CA . ALA E 2 165 ? 153.488 125.133 174.279 1.00 96.14 165 ALA E CA 1
ATOM 12534 C C . ALA E 2 165 ? 154.389 124.051 173.699 1.00 105.15 165 ALA E C 1
ATOM 12535 O O . ALA E 2 165 ? 154.883 123.174 174.413 1.00 106.86 165 ALA E O 1
ATOM 12537 N N . LEU E 2 166 ? 154.599 124.120 172.388 1.00 104.26 166 LEU E N 1
ATOM 12538 C CA . LEU E 2 166 ? 155.465 123.159 171.718 1.00 107.70 166 LEU E CA 1
ATOM 12539 C C . LEU E 2 166 ? 156.857 123.190 172.333 1.00 111.03 166 LEU E C 1
ATOM 12540 O O . LEU E 2 166 ? 157.491 124.247 172.403 1.00 112.59 166 LEU E O 1
ATOM 12545 N N . GLY E 2 167 ? 157.334 122.026 172.773 1.00 106.29 167 GLY E N 1
ATOM 12546 C CA . GLY E 2 167 ? 158.629 121.905 173.406 1.00 109.03 167 GLY E CA 1
ATOM 12547 C C . GLY E 2 167 ? 158.589 121.780 174.914 1.00 111.31 167 GLY E C 1
ATOM 12548 O O . GLY E 2 167 ? 159.630 121.505 175.523 1.00 109.46 167 GLY E O 1
ATOM 12549 N N . THR E 2 168 ? 157.428 121.974 175.534 1.00 110.62 168 THR E N 1
ATOM 12550 C CA . THR E 2 168 ? 157.303 121.848 176.981 1.00 109.01 168 THR E CA 1
ATOM 12551 C C . THR E 2 168 ? 157.161 120.375 177.344 1.00 110.86 168 THR E C 1
ATOM 12552 O O . THR E 2 168 ? 156.230 119.704 176.885 1.00 109.51 168 THR E O 1
ATOM 12556 N N . ALA E 2 169 ? 158.084 119.872 178.167 1.00 116.41 169 ALA E N 1
ATOM 12557 C CA . ALA E 2 169 ? 158.050 118.461 178.538 1.00 115.53 169 ALA E CA 1
ATOM 12558 C C . ALA E 2 169 ? 156.733 118.108 179.218 1.00 111.35 169 ALA E C 1
ATOM 12559 O O . ALA E 2 169 ? 156.050 117.158 178.821 1.00 109.16 169 ALA E O 1
ATOM 12561 N N . GLU E 2 170 ? 156.360 118.866 180.244 1.00 110.38 170 GLU E N 1
ATOM 12562 C CA . GLU E 2 170 ? 155.070 118.661 180.885 1.00 111.17 170 GLU E CA 1
ATOM 12563 C C . GLU E 2 170 ? 153.955 119.129 179.961 1.00 104.53 170 GLU E C 1
ATOM 12564 O O . GLU E 2 170 ? 154.066 120.168 179.306 1.00 109.43 170 GLU E O 1
ATOM 12570 N N . ARG E 2 171 ? 152.877 118.354 179.906 1.00 98.72 171 ARG E N 1
ATOM 12571 C CA . ARG E 2 171 ? 151.750 118.638 179.029 1.00 97.47 171 ARG E CA 1
ATOM 12572 C C . ARG E 2 171 ? 150.486 118.764 179.863 1.00 90.25 171 ARG E C 1
ATOM 12573 O O . ARG E 2 171 ? 150.192 117.894 180.689 1.00 88.88 171 ARG E O 1
ATOM 12581 N N . ARG E 2 172 ? 149.744 119.844 179.643 1.00 90.93 172 ARG E N 1
ATOM 12582 C CA . ARG E 2 172 ? 148.514 120.083 180.380 1.00 85.43 172 ARG E CA 1
ATOM 12583 C C . ARG E 2 172 ? 147.370 119.283 179.778 1.00 83.58 172 ARG E C 1
ATOM 12584 O O . ARG E 2 172 ? 147.203 119.230 178.557 1.00 90.03 172 ARG E O 1
ATOM 12592 N N . ASP E 2 173 ? 146.580 118.662 180.643 1.00 78.13 173 ASP E N 1
ATOM 12593 C CA . ASP E 2 173 ? 145.401 117.937 180.206 1.00 77.22 173 ASP E CA 1
ATOM 12594 C C . ASP E 2 173 ? 144.192 118.867 180.155 1.00 67.93 173 ASP E C 1
ATOM 12595 O O . ASP E 2 173 ? 144.243 120.024 180.573 1.00 68.47 173 ASP E O 1
ATOM 12600 N N . SER E 2 174 ? 143.095 118.341 179.627 1.00 68.59 174 SER E N 1
ATOM 12601 C CA . SER E 2 174 ? 141.828 119.050 179.559 1.00 55.91 174 SER E CA 1
ATOM 12602 C C . SER E 2 174 ? 140.836 118.363 180.482 1.00 60.84 174 SER E C 1
ATOM 12603 O O . SER E 2 174 ? 140.622 117.152 180.373 1.00 74.95 174 SER E O 1
ATOM 12606 N N . GLU E 2 175 ? 140.243 119.130 181.397 1.00 67.09 175 GLU E N 1
ATOM 12607 C CA . GLU E 2 175 ? 139.228 118.600 182.306 1.00 73.93 175 GLU E CA 1
ATOM 12608 C C . GLU E 2 175 ? 137.904 118.508 181.548 1.00 74.83 175 GLU E C 1
ATOM 12609 O O . GLU E 2 175 ? 136.953 119.260 181.769 1.00 81.86 175 GLU E O 1
ATOM 12615 N N . VAL E 2 176 ? 137.860 117.549 180.622 1.00 73.71 176 VAL E N 1
ATOM 12616 C CA . VAL E 2 176 ? 136.711 117.390 179.738 1.00 70.55 176 VAL E CA 1
ATOM 12617 C C . VAL E 2 176 ? 135.698 116.389 180.272 1.00 79.74 176 VAL E C 1
ATOM 12618 O O . VAL E 2 176 ? 134.570 116.336 179.760 1.00 79.88 176 VAL E O 1
ATOM 12622 N N . LYS E 2 177 ? 136.042 115.625 181.309 1.00 81.73 177 LYS E N 1
ATOM 12623 C CA . LYS E 2 177 ? 135.172 114.544 181.770 1.00 78.95 177 LYS E CA 1
ATOM 12624 C C . LYS E 2 177 ? 133.733 114.982 182.006 1.00 82.22 177 LYS E C 1
ATOM 12625 O O . LYS E 2 177 ? 132.822 114.306 181.504 1.00 79.14 177 LYS E O 1
ATOM 12631 N N . PRO E 2 178 ? 133.447 116.059 182.744 1.00 85.15 178 PRO E N 1
ATOM 12632 C CA . PRO E 2 178 ? 132.039 116.463 182.904 1.00 85.43 178 PRO E CA 1
ATOM 12633 C C . PRO E 2 178 ? 131.359 116.811 181.591 1.00 86.75 178 PRO E C 1
ATOM 12634 O O . PRO E 2 178 ? 130.160 116.542 181.429 1.00 89.22 178 PRO E O 1
ATOM 12638 N N . ALA E 2 179 ? 132.090 117.400 180.641 1.00 79.15 179 ALA E N 1
ATOM 12639 C CA . ALA E 2 179 ? 131.522 117.634 179.318 1.00 78.41 179 ALA E CA 1
ATOM 12640 C C . ALA E 2 179 ? 131.148 116.319 178.651 1.00 79.92 179 ALA E C 1
ATOM 12641 O O . ALA E 2 179 ? 130.081 116.205 178.034 1.00 83.44 179 ALA E O 1
ATOM 12643 N N . ARG E 2 180 ? 132.019 115.314 178.762 1.00 81.99 180 ARG E N 1
ATOM 12644 C CA . ARG E 2 180 ? 131.695 113.997 178.231 1.00 84.30 180 ARG E CA 1
ATOM 12645 C C . ARG E 2 180 ? 130.469 113.418 178.916 1.00 89.63 180 ARG E C 1
ATOM 12646 O O . ARG E 2 180 ? 129.618 112.817 178.262 1.00 86.48 180 ARG E O 1
ATOM 12654 N N . ASP E 2 181 ? 130.363 113.581 180.235 1.00 87.26 181 ASP E N 1
ATOM 12655 C CA . ASP E 2 181 ? 129.207 113.052 180.950 1.00 86.96 181 ASP E CA 1
ATOM 12656 C C . ASP E 2 181 ? 127.922 113.694 180.448 1.00 91.90 181 ASP E C 1
ATOM 12657 O O . ASP E 2 181 ? 126.920 113.010 180.209 1.00 92.91 181 ASP E O 1
ATOM 12662 N N . LEU E 2 182 ? 127.938 115.017 180.279 1.00 92.12 182 LEU E N 1
ATOM 12663 C CA . LEU E 2 182 ? 126.748 115.718 179.809 1.00 88.97 182 LEU E CA 1
ATOM 12664 C C . LEU E 2 182 ? 126.379 115.283 178.398 1.00 91.10 182 LEU E C 1
ATOM 12665 O O . LEU E 2 182 ? 125.223 114.935 178.117 1.00 94.29 182 LEU E O 1
ATOM 12670 N N . ALA E 2 183 ? 127.353 115.303 177.489 1.00 90.19 183 ALA E N 1
ATOM 12671 C CA . ALA E 2 183 ? 127.075 114.901 176.119 1.00 87.42 183 ALA E CA 1
ATOM 12672 C C . ALA E 2 183 ? 126.643 113.445 176.049 1.00 93.90 183 ALA E C 1
ATOM 12673 O O . ALA E 2 183 ? 125.822 113.082 175.202 1.00 94.67 183 ALA E O 1
ATOM 12675 N N . ASP E 2 184 ? 127.158 112.606 176.948 1.00 92.34 184 ASP E N 1
ATOM 12676 C CA . ASP E 2 184 ? 126.820 111.191 176.929 1.00 99.36 184 ASP E CA 1
ATOM 12677 C C . ASP E 2 184 ? 125.400 110.959 177.416 1.00 97.12 184 ASP E C 1
ATOM 12678 O O . ASP E 2 184 ? 124.667 110.157 176.831 1.00 101.79 184 ASP E O 1
ATOM 12683 N N . ILE E 2 185 ? 124.991 111.638 178.489 1.00 89.38 185 ILE E N 1
ATOM 12684 C CA . ILE E 2 185 ? 123.600 111.517 178.916 1.00 95.89 185 ILE E CA 1
ATOM 12685 C C . ILE E 2 185 ? 122.680 112.022 177.814 1.00 98.63 185 ILE E C 1
ATOM 12686 O O . ILE E 2 185 ? 121.656 111.398 177.507 1.00 99.18 185 ILE E O 1
ATOM 12691 N N . TRP E 2 186 ? 123.038 113.145 177.185 1.00 97.86 186 TRP E N 1
ATOM 12692 C CA . TRP E 2 186 ? 122.233 113.651 176.078 1.00 96.53 186 TRP E CA 1
ATOM 12693 C C . TRP E 2 186 ? 122.098 112.602 174.980 1.00 102.49 186 TRP E C 1
ATOM 12694 O O . TRP E 2 186 ? 120.986 112.276 174.551 1.00 108.21 186 TRP E O 1
ATOM 12705 N N . ARG E 2 187 ? 123.225 112.051 174.526 1.00 100.07 187 ARG E N 1
ATOM 12706 C CA . ARG E 2 187 ? 123.199 111.089 173.430 1.00 97.55 187 ARG E CA 1
ATOM 12707 C C . ARG E 2 187 ? 122.412 109.840 173.799 1.00 99.96 187 ARG E C 1
ATOM 12708 O O . ARG E 2 187 ? 121.623 109.336 172.993 1.00 101.21 187 ARG E O 1
ATOM 12716 N N . VAL E 2 188 ? 122.624 109.314 175.006 1.00 98.91 188 VAL E N 1
ATOM 12717 C CA . VAL E 2 188 ? 121.971 108.072 175.403 1.00 102.43 188 VAL E CA 1
ATOM 12718 C C . VAL E 2 188 ? 120.466 108.273 175.504 1.00 105.74 188 VAL E C 1
ATOM 12719 O O . VAL E 2 188 ? 119.678 107.461 174.999 1.00 109.99 188 VAL E O 1
ATOM 12723 N N . ILE E 2 189 ? 120.039 109.358 176.153 1.00 102.06 189 ILE E N 1
ATOM 12724 C CA . ILE E 2 189 ? 118.609 109.610 176.279 1.00 103.94 189 ILE E CA 1
ATOM 12725 C C . ILE E 2 189 ? 117.999 109.862 174.908 1.00 103.40 189 ILE E C 1
ATOM 12726 O O . ILE E 2 189 ? 116.859 109.467 174.641 1.00 103.11 189 ILE E O 1
ATOM 12731 N N . ASN E 2 190 ? 118.745 110.518 174.015 1.00 102.83 190 ASN E N 1
ATOM 12732 C CA . ASN E 2 190 ? 118.253 110.732 172.659 1.00 100.11 190 ASN E CA 1
ATOM 12733 C C . ASN E 2 190 ? 118.061 109.406 171.937 1.00 102.69 190 ASN E C 1
ATOM 12734 O O . ASN E 2 190 ? 117.039 109.183 171.279 1.00 104.73 190 ASN E O 1
ATOM 12739 N N . GLU E 2 191 ? 119.041 108.508 172.057 1.00 108.13 191 GLU E N 1
ATOM 12740 C CA . GLU E 2 191 ? 118.956 107.217 171.384 1.00 108.38 191 GLU E CA 1
ATOM 12741 C C . GLU E 2 191 ? 117.782 106.403 171.907 1.00 102.63 191 GLU E C 1
ATOM 12742 O O . GLU E 2 191 ? 117.043 105.793 171.126 1.00 97.95 191 GLU E O 1
ATOM 12748 N N . ALA E 2 192 ? 117.589 106.384 173.225 1.00 106.12 192 ALA E N 1
ATOM 12749 C CA . ALA E 2 192 ? 116.462 105.661 173.796 1.00 108.92 192 ALA E CA 1
ATOM 12750 C C . ALA E 2 192 ? 115.137 106.389 173.605 1.00 110.97 192 ALA E C 1
ATOM 12751 O O . ALA E 2 192 ? 114.078 105.766 173.736 1.00 113.98 192 ALA E O 1
ATOM 12753 N N . LYS E 2 193 ? 115.170 107.685 173.301 1.00 108.45 193 LYS E N 1
ATOM 12754 C CA . LYS E 2 193 ? 113.963 108.477 173.111 1.00 109.93 193 LYS E CA 1
ATOM 12755 C C . LYS E 2 193 ? 114.361 109.827 172.537 1.00 109.38 193 LYS E C 1
ATOM 12756 O O . LYS E 2 193 ? 115.329 110.431 172.998 1.00 109.60 193 LYS E O 1
ATOM 12762 N N . THR E 2 194 ? 113.608 110.300 171.546 1.00 105.04 194 THR E N 1
ATOM 12763 C CA . THR E 2 194 ? 113.958 111.553 170.888 1.00 100.49 194 THR E CA 1
ATOM 12764 C C . THR E 2 194 ? 114.048 112.678 171.912 1.00 103.66 194 THR E C 1
ATOM 12765 O O . THR E 2 194 ? 113.149 112.857 172.738 1.00 105.39 194 THR E O 1
ATOM 12769 N N . ILE E 2 195 ? 115.141 113.439 171.853 1.00 103.75 195 ILE E N 1
ATOM 12770 C CA . ILE E 2 195 ? 115.444 114.469 172.841 1.00 101.80 195 ILE E CA 1
ATOM 12771 C C . ILE E 2 195 ? 115.858 115.741 172.113 1.00 93.70 195 ILE E C 1
ATOM 12772 O O . ILE E 2 195 ? 116.639 115.689 171.157 1.00 92.28 195 ILE E O 1
ATOM 12777 N N . ASN E 2 196 ? 115.327 116.878 172.557 1.00 93.05 196 ASN E N 1
ATOM 12778 C CA . ASN E 2 196 ? 115.740 118.173 172.023 1.00 86.85 196 ASN E CA 1
ATOM 12779 C C . ASN E 2 196 ? 117.160 118.468 172.488 1.00 86.02 196 ASN E C 1
ATOM 12780 O O . ASN E 2 196 ? 117.395 118.698 173.678 1.00 87.01 196 ASN E O 1
ATOM 12785 N N . LEU E 2 197 ? 118.101 118.453 171.568 1.00 84.01 197 LEU E N 1
ATOM 12786 C CA . LEU E 2 197 ? 119.492 118.681 171.914 1.00 83.71 197 LEU E CA 1
ATOM 12787 C C . LEU E 2 197 ? 119.805 120.169 171.924 1.00 73.73 197 LEU E C 1
ATOM 12788 O O . LEU E 2 197 ? 119.096 120.969 171.308 1.00 74.44 197 LEU E O 1
ATOM 12793 N N . PRO E 2 198 ? 120.856 120.579 172.629 1.00 71.76 198 PRO E N 1
ATOM 12794 C CA . PRO E 2 198 ? 121.281 121.980 172.559 1.00 71.44 198 PRO E CA 1
ATOM 12795 C C . PRO E 2 198 ? 121.803 122.334 171.177 1.00 63.37 198 PRO E C 1
ATOM 12796 O O . PRO E 2 198 ? 122.380 121.504 170.472 1.00 68.45 198 PRO E O 1
ATOM 12800 N N . THR E 2 199 ? 121.599 123.593 170.798 1.00 59.82 199 THR E N 1
ATOM 12801 C CA . THR E 2 199 ? 121.989 124.107 169.489 1.00 60.12 199 THR E CA 1
ATOM 12802 C C . THR E 2 199 ? 123.208 125.003 169.663 1.00 55.93 199 THR E C 1
ATOM 12803 O O . THR E 2 199 ? 123.099 126.106 170.206 1.00 58.44 199 THR E O 1
ATOM 12807 N N . PHE E 2 200 ? 124.359 124.543 169.187 1.00 53.15 200 PHE E N 1
ATOM 12808 C CA . PHE E 2 200 ? 125.605 125.289 169.285 1.00 46.60 200 PHE E CA 1
ATOM 12809 C C . PHE E 2 200 ? 125.976 125.819 167.910 1.00 48.73 200 PHE E C 1
ATOM 12810 O O . PHE E 2 200 ? 125.973 125.065 166.933 1.00 59.18 200 PHE E O 1
ATOM 12818 N N . ALA E 2 201 ? 126.288 127.110 167.833 1.00 57.43 201 ALA E N 1
ATOM 12819 C CA . ALA E 2 201 ? 126.647 127.723 166.561 1.00 48.24 201 ALA E CA 1
ATOM 12820 C C . ALA E 2 201 ? 127.729 128.770 166.769 1.00 50.77 201 ALA E C 1
ATOM 12821 O O . ALA E 2 201 ? 127.771 129.442 167.800 1.00 57.87 201 ALA E O 1
ATOM 12823 N N . LEU E 2 202 ? 128.598 128.909 165.770 1.00 44.29 202 LEU E N 1
ATOM 12824 C CA . LEU E 2 202 ? 129.622 129.953 165.742 1.00 40.86 202 LEU E CA 1
ATOM 12825 C C . LEU E 2 202 ? 129.593 130.592 164.359 1.00 55.47 202 LEU E C 1
ATOM 12826 O O . LEU E 2 202 ? 130.085 130.007 163.389 1.00 59.09 202 LEU E O 1
ATOM 12831 N N . TYR E 2 203 ? 129.024 131.792 164.270 1.00 57.98 203 TYR E N 1
ATOM 12832 C CA . TYR E 2 203 ? 128.988 132.573 163.039 1.00 43.95 203 TYR E CA 1
ATOM 12833 C C . TYR E 2 203 ? 130.113 133.598 163.120 1.00 43.89 203 TYR E C 1
ATOM 12834 O O . TYR E 2 203 ? 129.954 134.676 163.694 1.00 54.35 203 TYR E O 1
ATOM 12843 N N . ASN E 2 204 ? 131.260 133.259 162.543 1.00 49.92 204 ASN E N 1
ATOM 12844 C CA . ASN E 2 204 ? 132.416 134.139 162.573 1.00 55.95 204 ASN E CA 1
ATOM 12845 C C . ASN E 2 204 ? 132.432 135.007 161.315 1.00 67.66 204 ASN E C 1
ATOM 12846 O O . ASN E 2 204 ? 131.508 134.979 160.498 1.00 67.08 204 ASN E O 1
ATOM 12851 N N . VAL E 2 205 ? 133.498 135.790 161.146 1.00 72.07 205 VAL E N 1
ATOM 12852 C CA . VAL E 2 205 ? 133.545 136.773 160.068 1.00 64.11 205 VAL E CA 1
ATOM 12853 C C . VAL E 2 205 ? 133.430 136.093 158.711 1.00 70.16 205 VAL E C 1
ATOM 12854 O O . VAL E 2 205 ? 132.753 136.592 157.805 1.00 76.92 205 VAL E O 1
ATOM 12858 N N . GLU E 2 206 ? 134.083 134.944 158.549 1.00 73.90 206 GLU E N 1
ATOM 12859 C CA . GLU E 2 206 ? 134.211 134.312 157.242 1.00 74.94 206 GLU E CA 1
ATOM 12860 C C . GLU E 2 206 ? 132.877 133.861 156.659 1.00 73.71 206 GLU E C 1
ATOM 12861 O O . GLU E 2 206 ? 132.836 133.367 155.529 1.00 79.94 206 GLU E O 1
ATOM 12867 N N . ARG E 2 207 ? 131.781 134.027 157.399 1.00 68.08 207 ARG E N 1
ATOM 12868 C CA . ARG E 2 207 ? 130.482 133.654 156.855 1.00 64.27 207 ARG E CA 1
ATOM 12869 C C . ARG E 2 207 ? 130.069 134.537 155.686 1.00 71.10 207 ARG E C 1
ATOM 12870 O O . ARG E 2 207 ? 129.066 134.239 155.029 1.00 71.30 207 ARG E O 1
ATOM 12878 N N . SER E 2 208 ? 130.806 135.616 155.422 1.00 82.61 208 SER E N 1
ATOM 12879 C CA . SER E 2 208 ? 130.556 136.470 154.271 1.00 73.73 208 SER E CA 1
ATOM 12880 C C . SER E 2 208 ? 131.525 136.219 153.125 1.00 81.58 208 SER E C 1
ATOM 12881 O O . SER E 2 208 ? 131.194 136.533 151.977 1.00 88.23 208 SER E O 1
ATOM 12884 N N . GLN E 2 209 ? 132.699 135.663 153.404 1.00 86.40 209 GLN E N 1
ATOM 12885 C CA . GLN E 2 209 ? 133.648 135.362 152.344 1.00 92.58 209 GLN E CA 1
ATOM 12886 C C . GLN E 2 209 ? 133.036 134.350 151.376 1.00 93.06 209 GLN E C 1
ATOM 12887 O O . GLN E 2 209 ? 132.430 133.364 151.812 1.00 84.35 209 GLN E O 1
ATOM 12893 N N . PRO E 2 210 ? 133.159 134.561 150.064 1.00 95.87 210 PRO E N 1
ATOM 12894 C CA . PRO E 2 210 ? 132.626 133.574 149.116 1.00 91.06 210 PRO E CA 1
ATOM 12895 C C . PRO E 2 210 ? 133.263 132.208 149.317 1.00 92.65 210 PRO E C 1
ATOM 12896 O O . PRO E 2 210 ? 134.464 132.091 149.571 1.00 92.73 210 PRO E O 1
ATOM 12900 N N . PHE E 2 211 ? 132.446 131.168 149.190 1.00 92.43 211 PHE E N 1
ATOM 12901 C CA . PHE E 2 211 ? 132.910 129.803 149.401 1.00 94.98 211 PHE E CA 1
ATOM 12902 C C . PHE E 2 211 ? 131.885 128.792 148.899 1.00 99.01 211 PHE E C 1
ATOM 12903 O O . PHE E 2 211 ? 132.212 127.631 148.654 1.00 104.41 211 PHE E O 1
ATOM 12911 N N . ARG E 2 222 ? 121.296 114.425 154.036 1.00 109.65 222 ARG E N 1
ATOM 12912 C CA . ARG E 2 222 ? 120.741 115.767 154.171 1.00 123.29 222 ARG E CA 1
ATOM 12913 C C . ARG E 2 222 ? 119.535 115.785 155.106 1.00 124.29 222 ARG E C 1
ATOM 12914 O O . ARG E 2 222 ? 119.130 116.845 155.581 1.00 122.53 222 ARG E O 1
ATOM 12922 N N . GLU E 2 223 ? 118.960 114.610 155.367 1.00 121.11 223 GLU E N 1
ATOM 12923 C CA . GLU E 2 223 ? 117.758 114.491 156.180 1.00 118.89 223 GLU E CA 1
ATOM 12924 C C . GLU E 2 223 ? 118.045 114.017 157.600 1.00 117.88 223 GLU E C 1
ATOM 12925 O O . GLU E 2 223 ? 117.102 113.796 158.368 1.00 120.52 223 GLU E O 1
ATOM 12931 N N . GLU E 2 224 ? 119.312 113.857 157.969 1.00 110.79 224 GLU E N 1
ATOM 12932 C CA . GLU E 2 224 ? 119.654 113.395 159.307 1.00 107.09 224 GLU E CA 1
ATOM 12933 C C . GLU E 2 224 ? 119.650 114.557 160.292 1.00 101.10 224 GLU E C 1
ATOM 12934 O O . GLU E 2 224 ? 120.097 115.663 159.973 1.00 96.86 224 GLU E O 1
ATOM 12940 N N . ARG E 2 225 ? 119.142 114.298 161.499 1.00 96.58 225 ARG E N 1
ATOM 12941 C CA . ARG E 2 225 ? 119.058 115.350 162.507 1.00 87.38 225 ARG E CA 1
ATOM 12942 C C . ARG E 2 225 ? 120.437 115.888 162.859 1.00 79.61 225 ARG E C 1
ATOM 12943 O O . ARG E 2 225 ? 120.628 117.105 162.967 1.00 87.07 225 ARG E O 1
ATOM 12951 N N . PHE E 2 226 ? 121.414 115.001 163.031 1.00 77.78 226 PHE E N 1
ATOM 12952 C CA . PHE E 2 226 ? 122.743 115.430 163.441 1.00 72.51 226 PHE E CA 1
ATOM 12953 C C . PHE E 2 226 ? 123.474 116.185 162.344 1.00 68.23 226 PHE E C 1
ATOM 12954 O O . PHE E 2 226 ? 124.565 116.708 162.597 1.00 64.54 226 PHE E O 1
ATOM 12962 N N . ASP E 2 227 ? 122.912 116.250 161.137 1.00 72.43 227 ASP E N 1
ATOM 12963 C CA . ASP E 2 227 ? 123.427 117.182 160.144 1.00 71.66 227 ASP E CA 1
ATOM 12964 C C . ASP E 2 227 ? 123.344 118.619 160.637 1.00 72.06 227 ASP E C 1
ATOM 12965 O O . ASP E 2 227 ? 124.084 119.478 160.144 1.00 70.75 227 ASP E O 1
ATOM 12970 N N . ALA E 2 228 ? 122.460 118.897 161.599 1.00 74.15 228 ALA E N 1
ATOM 12971 C CA . ALA E 2 228 ? 122.403 120.208 162.232 1.00 60.85 228 ALA E CA 1
ATOM 12972 C C . ALA E 2 228 ? 123.651 120.521 163.041 1.00 56.11 228 ALA E C 1
ATOM 12973 O O . ALA E 2 228 ? 123.861 121.686 163.388 1.00 68.76 228 ALA E O 1
ATOM 12975 N N . TYR E 2 229 ? 124.470 119.523 163.357 1.00 64.62 229 TYR E N 1
ATOM 12976 C CA . TYR E 2 229 ? 125.740 119.742 164.035 1.00 65.42 229 TYR E CA 1
ATOM 12977 C C . TYR E 2 229 ? 126.902 119.905 163.065 1.00 69.50 229 TYR E C 1
ATOM 12978 O O . TYR E 2 229 ? 128.021 120.190 163.504 1.00 63.23 229 TYR E O 1
ATOM 12987 N N . SER E 2 230 ? 126.665 119.737 161.767 1.00 72.58 230 SER E N 1
ATOM 12988 C CA . SER E 2 230 ? 127.749 119.751 160.795 1.00 72.13 230 SER E CA 1
ATOM 12989 C C . SER E 2 230 ? 128.249 121.171 160.580 1.00 76.41 230 SER E C 1
ATOM 12990 O O . SER E 2 230 ? 127.471 122.074 160.260 1.00 81.15 230 SER E O 1
ATOM 12993 N N . GLN E 2 231 ? 129.556 121.367 160.748 1.00 80.46 231 GLN E N 1
ATOM 12994 C CA . GLN E 2 231 ? 130.166 122.689 160.632 1.00 76.14 231 GLN E CA 1
ATOM 12995 C C . GLN E 2 231 ? 129.498 123.690 161.568 1.00 68.00 231 GLN E C 1
ATOM 12996 O O . GLN E 2 231 ? 129.440 124.886 161.278 1.00 75.98 231 GLN E O 1
ATOM 13002 N N . ALA E 2 232 ? 128.986 123.203 162.700 1.00 74.72 232 ALA E N 1
ATOM 13003 C CA . ALA E 2 232 ? 128.274 124.077 163.624 1.00 63.74 232 ALA E CA 1
ATOM 13004 C C . ALA E 2 232 ? 129.199 125.132 164.211 1.00 58.50 232 ALA E C 1
ATOM 13005 O O . ALA E 2 232 ? 128.822 126.303 164.327 1.00 69.22 232 ALA E O 1
ATOM 13007 N N . LEU E 2 233 ? 130.418 124.743 164.574 1.00 62.16 233 LEU E N 1
ATOM 13008 C CA . LEU E 2 233 ? 131.381 125.641 165.206 1.00 62.47 233 LEU E CA 1
ATOM 13009 C C . LEU E 2 233 ? 132.394 126.170 164.202 1.00 64.03 233 LEU E C 1
ATOM 13010 O O . LEU E 2 233 ? 133.574 126.336 164.521 1.00 66.34 233 LEU E O 1
ATOM 13015 N N . GLY E 2 234 ? 131.955 126.431 162.975 1.00 72.44 234 GLY E N 1
ATOM 13016 C CA . GLY E 2 234 ? 132.819 127.009 161.965 1.00 79.46 234 GLY E CA 1
ATOM 13017 C C . GLY E 2 234 ? 132.358 126.707 160.555 1.00 78.01 234 GLY E C 1
ATOM 13018 O O . GLY E 2 234 ? 132.008 125.566 160.240 1.00 87.06 234 GLY E O 1
ATOM 13019 N N . GLY E 2 235 ? 132.362 127.723 159.694 1.00 74.28 235 GLY E N 1
ATOM 13020 C CA . GLY E 2 235 ? 131.938 127.560 158.319 1.00 84.20 235 GLY E CA 1
ATOM 13021 C C . GLY E 2 235 ? 130.446 127.617 158.092 1.00 80.30 235 GLY E C 1
ATOM 13022 O O . GLY E 2 235 ? 129.996 127.331 156.977 1.00 77.36 235 GLY E O 1
ATOM 13023 N N . ALA E 2 236 ? 129.663 127.973 159.105 1.00 77.86 236 ALA E N 1
ATOM 13024 C CA . ALA E 2 236 ? 128.216 128.032 158.984 1.00 70.21 236 ALA E CA 1
ATOM 13025 C C . ALA E 2 236 ? 127.763 129.400 158.479 1.00 68.13 236 ALA E C 1
ATOM 13026 O O . ALA E 2 236 ? 128.542 130.350 158.376 1.00 69.05 236 ALA E O 1
ATOM 13028 N N . GLY E 2 237 ? 126.475 129.489 158.162 1.00 64.68 237 GLY E N 1
ATOM 13029 C CA . GLY E 2 237 ? 125.869 130.745 157.765 1.00 58.70 237 GLY E CA 1
ATOM 13030 C C . GLY E 2 237 ? 126.419 131.348 156.489 1.00 59.40 237 GLY E C 1
ATOM 13031 O O . GLY E 2 237 ? 126.700 132.548 156.446 1.00 62.75 237 GLY E O 1
ATOM 13032 N N . ARG E 2 238 ? 126.576 130.539 155.444 1.00 65.19 238 ARG E N 1
ATOM 13033 C CA . ARG E 2 238 ? 126.960 131.031 154.127 1.00 67.31 238 ARG E CA 1
ATOM 13034 C C . ARG E 2 238 ? 125.710 131.199 153.274 1.00 65.87 238 ARG E C 1
ATOM 13035 O O . ARG E 2 238 ? 124.798 130.370 153.322 1.00 67.16 238 ARG E O 1
ATOM 13043 N N . PHE E 2 239 ? 125.669 132.284 152.499 1.00 66.83 239 PHE E N 1
ATOM 13044 C CA . PHE E 2 239 ? 124.450 132.605 151.764 1.00 70.62 239 PHE E CA 1
ATOM 13045 C C . PHE E 2 239 ? 124.226 131.646 150.603 1.00 77.81 239 PHE E C 1
ATOM 13046 O O . PHE E 2 239 ? 123.098 131.193 150.379 1.00 78.61 239 PHE E O 1
ATOM 13054 N N . ASP E 2 240 ? 125.275 131.347 149.834 1.00 79.60 240 ASP E N 1
ATOM 13055 C CA . ASP E 2 240 ? 125.110 130.442 148.700 1.00 78.80 240 ASP E CA 1
ATOM 13056 C C . ASP E 2 240 ? 124.703 129.042 149.156 1.00 76.13 240 ASP E C 1
ATOM 13057 O O . ASP E 2 240 ? 123.813 128.421 148.555 1.00 80.67 240 ASP E O 1
ATOM 13062 N N . HIS E 2 241 ? 125.317 128.537 150.232 1.00 75.60 241 HIS E N 1
ATOM 13063 C CA . HIS E 2 241 ? 124.810 127.316 150.854 1.00 78.06 241 HIS E CA 1
ATOM 13064 C C . HIS E 2 241 ? 123.325 127.432 151.167 1.00 74.57 241 HIS E C 1
ATOM 13065 O O . HIS E 2 241 ? 122.557 126.493 150.931 1.00 76.79 241 HIS E O 1
ATOM 13072 N N . PHE E 2 242 ? 122.905 128.574 151.714 1.00 71.25 242 PHE E N 1
ATOM 13073 C CA . PHE E 2 242 ? 121.517 128.727 152.136 1.00 69.31 242 PHE E CA 1
ATOM 13074 C C . PHE E 2 242 ? 120.564 128.681 150.948 1.00 61.89 242 PHE E C 1
ATOM 13075 O O . PHE E 2 242 ? 119.530 128.003 151.000 1.00 63.54 242 PHE E O 1
ATOM 13083 N N . VAL E 2 243 ? 120.889 129.395 149.869 1.00 62.27 243 VAL E N 1
ATOM 13084 C CA . VAL E 2 243 ? 119.996 129.399 148.715 1.00 70.07 243 VAL E CA 1
ATOM 13085 C C . VAL E 2 243 ? 119.941 128.011 148.096 1.00 72.21 243 VAL E C 1
ATOM 13086 O O . VAL E 2 243 ? 118.871 127.537 147.700 1.00 69.38 243 VAL E O 1
ATOM 13090 N N . GLU E 2 244 ? 121.090 127.337 147.992 1.00 73.77 244 GLU E N 1
ATOM 13091 C CA . GLU E 2 244 ? 121.084 125.965 147.497 1.00 71.76 244 GLU E CA 1
ATOM 13092 C C . GLU E 2 244 ? 120.154 125.094 148.336 1.00 72.74 244 GLU E C 1
ATOM 13093 O O . GLU E 2 244 ? 119.246 124.435 147.807 1.00 71.78 244 GLU E O 1
ATOM 13099 N N . TRP E 2 245 ? 120.345 125.116 149.657 1.00 69.12 245 TRP E N 1
ATOM 13100 C CA . TRP E 2 245 ? 119.561 124.262 150.540 1.00 69.08 245 TRP E CA 1
ATOM 13101 C C . TRP E 2 245 ? 118.076 124.568 150.435 1.00 65.62 245 TRP E C 1
ATOM 13102 O O . TRP E 2 245 ? 117.240 123.664 150.520 1.00 62.84 245 TRP E O 1
ATOM 13113 N N . TYR E 2 246 ? 117.717 125.832 150.255 1.00 72.88 246 TYR E N 1
ATOM 13114 C CA . TYR E 2 246 ? 116.305 126.164 150.355 1.00 73.26 246 TYR E CA 1
ATOM 13115 C C . TYR E 2 246 ? 115.583 126.117 149.017 1.00 71.41 246 TYR E C 1
ATOM 13116 O O . TYR E 2 246 ? 114.373 125.880 149.001 1.00 76.66 246 TYR E O 1
ATOM 13125 N N . ILE E 2 247 ? 116.287 126.262 147.894 1.00 62.33 247 ILE E N 1
ATOM 13126 C CA . ILE E 2 247 ? 115.703 125.818 146.633 1.00 60.81 247 ILE E CA 1
ATOM 13127 C C . ILE E 2 247 ? 115.485 124.312 146.677 1.00 68.51 247 ILE E C 1
ATOM 13128 O O . ILE E 2 247 ? 114.465 123.801 146.200 1.00 71.52 247 ILE E O 1
ATOM 13133 N N . TYR E 2 248 ? 116.434 123.579 147.270 1.00 69.28 248 TYR E N 1
ATOM 13134 C CA . TYR E 2 248 ? 116.247 122.147 147.489 1.00 66.29 248 TYR E CA 1
ATOM 13135 C C . TYR E 2 248 ? 114.978 121.882 148.296 1.00 69.11 248 TYR E C 1
ATOM 13136 O O . TYR E 2 248 ? 114.159 121.031 147.929 1.00 73.65 248 TYR E O 1
ATOM 13145 N N . LEU E 2 249 ? 114.800 122.608 149.401 1.00 69.21 249 LEU E N 1
ATOM 13146 C CA . LEU E 2 249 ? 113.624 122.397 150.243 1.00 71.13 249 LEU E CA 1
ATOM 13147 C C . LEU E 2 249 ? 112.339 122.757 149.507 1.00 72.57 249 LEU E C 1
ATOM 13148 O O . LEU E 2 249 ? 111.325 122.064 149.641 1.00 77.38 249 LEU E O 1
ATOM 13153 N N . HIS E 2 250 ? 112.355 123.845 148.734 1.00 72.48 250 HIS E N 1
ATOM 13154 C CA . HIS E 2 250 ? 111.169 124.223 147.974 1.00 72.16 250 HIS E CA 1
ATOM 13155 C C . HIS E 2 250 ? 110.816 123.155 146.947 1.00 71.22 250 HIS E C 1
ATOM 13156 O O . HIS E 2 250 ? 109.637 122.838 146.749 1.00 76.52 250 HIS E O 1
ATOM 13163 N N . LYS E 2 251 ? 111.824 122.588 146.282 1.00 68.92 251 LYS E N 1
ATOM 13164 C CA . LYS E 2 251 ? 111.567 121.508 145.335 1.00 70.47 251 LYS E CA 1
ATOM 13165 C C . LYS E 2 251 ? 110.999 120.283 146.040 1.00 76.46 251 LYS E C 1
ATOM 13166 O O . LYS E 2 251 ? 110.094 119.622 145.518 1.00 72.37 251 LYS E O 1
ATOM 13172 N N . ARG E 2 252 ? 111.520 119.962 147.227 1.00 81.41 252 ARG E N 1
ATOM 13173 C CA . ARG E 2 252 ? 111.047 118.780 147.940 1.00 76.22 252 ARG E CA 1
ATOM 13174 C C . ARG E 2 252 ? 109.554 118.865 148.234 1.00 77.92 252 ARG E C 1
ATOM 13175 O O . ARG E 2 252 ? 108.851 117.848 148.203 1.00 80.76 252 ARG E O 1
ATOM 13183 N N . THR E 2 253 ? 109.050 120.063 148.525 1.00 78.66 253 THR E N 1
ATOM 13184 C CA . THR E 2 253 ? 107.640 120.269 148.834 1.00 84.48 253 THR E CA 1
ATOM 13185 C C . THR E 2 253 ? 106.866 120.902 147.685 1.00 87.96 253 THR E C 1
ATOM 13186 O O . THR E 2 253 ? 105.739 121.360 147.893 1.00 92.81 253 THR E O 1
ATOM 13190 N N . ILE E 2 254 ? 107.440 120.940 146.481 1.00 87.68 254 ILE E N 1
ATOM 13191 C CA . ILE E 2 254 ? 106.762 121.581 145.357 1.00 90.15 254 ILE E CA 1
ATOM 13192 C C . ILE E 2 254 ? 105.433 120.902 145.060 1.00 97.70 254 ILE E C 1
ATOM 13193 O O . ILE E 2 254 ? 104.486 121.551 144.598 1.00 92.77 254 ILE E O 1
ATOM 13198 N N . SER E 2 255 ? 105.331 119.596 145.315 1.00 102.90 255 SER E N 1
ATOM 13199 C CA . SER E 2 255 ? 104.096 118.880 145.019 1.00 105.21 255 SER E CA 1
ATOM 13200 C C . SER E 2 255 ? 102.912 119.424 145.806 1.00 111.13 255 SER E C 1
ATOM 13201 O O . SER E 2 255 ? 101.767 119.272 145.365 1.00 110.85 255 SER E O 1
ATOM 13204 N N . ASP E 2 256 ? 103.159 120.053 146.955 1.00 113.00 256 ASP E N 1
ATOM 13205 C CA . ASP E 2 256 ? 102.097 120.604 147.794 1.00 110.36 256 ASP E CA 1
ATOM 13206 C C . ASP E 2 256 ? 101.143 119.517 148.280 1.00 113.84 256 ASP E C 1
ATOM 13207 O O . ASP E 2 256 ? 99.967 119.780 148.542 1.00 115.00 256 ASP E O 1
ATOM 13212 N N . ILE E 2 257 ? 101.642 118.290 148.405 1.00 111.51 257 ILE E N 1
ATOM 13213 C CA . ILE E 2 257 ? 100.835 117.176 148.888 1.00 114.97 257 ILE E CA 1
ATOM 13214 C C . ILE E 2 257 ? 101.353 116.722 150.247 1.00 112.34 257 ILE E C 1
ATOM 13215 O O . ILE E 2 257 ? 102.231 115.863 150.333 1.00 113.00 257 ILE E O 1
ATOM 13220 N N . VAL E 2 309 ? 111.080 115.436 160.903 1.00 106.25 309 VAL E N 1
ATOM 13221 C CA . VAL E 2 309 ? 110.763 116.840 160.677 1.00 108.22 309 VAL E CA 1
ATOM 13222 C C . VAL E 2 309 ? 110.350 117.052 159.225 1.00 105.57 309 VAL E C 1
ATOM 13223 O O . VAL E 2 309 ? 111.171 116.947 158.314 1.00 103.14 309 VAL E O 1
ATOM 13227 N N . THR E 2 310 ? 109.071 117.355 159.019 1.00 105.33 310 THR E N 1
ATOM 13228 C CA . THR E 2 310 ? 108.566 117.588 157.674 1.00 99.89 310 THR E CA 1
ATOM 13229 C C . THR E 2 310 ? 109.345 118.714 157.007 1.00 96.24 310 THR E C 1
ATOM 13230 O O . THR E 2 310 ? 109.667 119.726 157.634 1.00 96.45 310 THR E O 1
ATOM 13234 N N . GLU E 2 311 ? 109.659 118.529 155.723 1.00 95.74 311 GLU E N 1
ATOM 13235 C CA . GLU E 2 311 ? 110.399 119.552 154.991 1.00 91.32 311 GLU E CA 1
ATOM 13236 C C . GLU E 2 311 ? 109.585 120.834 154.871 1.00 90.96 311 GLU E C 1
ATOM 13237 O O . GLU E 2 311 ? 110.134 121.940 154.958 1.00 91.76 311 GLU E O 1
ATOM 13243 N N . SER E 2 312 ? 108.274 120.705 154.658 1.00 90.05 312 SER E N 1
ATOM 13244 C CA . SER E 2 312 ? 107.421 121.886 154.586 1.00 91.35 312 SER E CA 1
ATOM 13245 C C . SER E 2 312 ? 107.449 122.662 155.895 1.00 90.46 312 SER E C 1
ATOM 13246 O O . SER E 2 312 ? 107.529 123.896 155.893 1.00 89.04 312 SER E O 1
ATOM 13249 N N . VAL E 2 313 ? 107.388 121.956 157.026 1.00 88.67 313 VAL E N 1
ATOM 13250 C CA . VAL E 2 313 ? 107.460 122.625 158.321 1.00 87.51 313 VAL E CA 1
ATOM 13251 C C . VAL E 2 313 ? 108.787 123.356 158.466 1.00 80.80 313 VAL E C 1
ATOM 13252 O O . VAL E 2 313 ? 108.834 124.501 158.929 1.00 81.17 313 VAL E O 1
ATOM 13256 N N . GLN E 2 314 ? 109.886 122.704 158.086 1.00 79.96 314 GLN E N 1
ATOM 13257 C CA . GLN E 2 314 ? 111.198 123.330 158.214 1.00 76.11 314 GLN E CA 1
ATOM 13258 C C . GLN E 2 314 ? 111.279 124.600 157.378 1.00 76.46 314 GLN E C 1
ATOM 13259 O O . GLN E 2 314 ? 111.742 125.646 157.854 1.00 83.97 314 GLN E O 1
ATOM 13265 N N . LYS E 2 315 ? 110.823 124.529 156.123 1.00 80.38 315 LYS E N 1
ATOM 13266 C CA . LYS E 2 315 ? 110.885 125.703 155.258 1.00 84.36 315 LYS E CA 1
ATOM 13267 C C . LYS E 2 315 ? 110.000 126.821 155.792 1.00 80.79 315 LYS E C 1
ATOM 13268 O O . LYS E 2 315 ? 110.405 127.987 155.801 1.00 78.22 315 LYS E O 1
ATOM 13274 N N . SER E 2 316 ? 108.790 126.489 156.250 1.00 80.31 316 SER E N 1
ATOM 13275 C CA . SER E 2 316 ? 107.897 127.524 156.757 1.00 76.86 316 SER E CA 1
ATOM 13276 C C . SER E 2 316 ? 108.475 128.180 158.002 1.00 73.22 316 SER E C 1
ATOM 13277 O O . SER E 2 316 ? 108.393 129.402 158.166 1.00 72.90 316 SER E O 1
ATOM 13280 N N . ILE E 2 317 ? 109.073 127.385 158.890 1.00 76.92 317 ILE E N 1
ATOM 13281 C CA . ILE E 2 317 ? 109.630 127.938 160.118 1.00 73.28 317 ILE E CA 1
ATOM 13282 C C . ILE E 2 317 ? 110.809 128.851 159.810 1.00 73.55 317 ILE E C 1
ATOM 13283 O O . ILE E 2 317 ? 110.924 129.947 160.373 1.00 80.45 317 ILE E O 1
ATOM 13288 N N . VAL E 2 318 ? 111.709 128.425 158.921 1.00 70.01 318 VAL E N 1
ATOM 13289 C CA . VAL E 2 318 ? 112.840 129.295 158.611 1.00 68.42 318 VAL E CA 1
ATOM 13290 C C . VAL E 2 318 ? 112.374 130.541 157.869 1.00 70.37 318 VAL E C 1
ATOM 13291 O O . VAL E 2 318 ? 112.940 131.626 158.050 1.00 74.65 318 VAL E O 1
ATOM 13295 N N . GLU E 2 319 ? 111.352 130.420 157.020 1.00 74.02 319 GLU E N 1
ATOM 13296 C CA . GLU E 2 319 ? 110.817 131.596 156.347 1.00 70.13 319 GLU E CA 1
ATOM 13297 C C . GLU E 2 319 ? 110.223 132.575 157.349 1.00 70.10 319 GLU E C 1
ATOM 13298 O O . GLU E 2 319 ? 110.394 133.791 157.217 1.00 73.56 319 GLU E O 1
ATOM 13304 N N . LYS E 2 320 ? 109.518 132.064 158.359 1.00 75.45 320 LYS E N 1
ATOM 13305 C CA . LYS E 2 320 ? 108.988 132.944 159.395 1.00 73.57 320 LYS E CA 1
ATOM 13306 C C . LYS E 2 320 ? 110.112 133.602 160.181 1.00 71.17 320 LYS E C 1
ATOM 13307 O O . LYS E 2 320 ? 110.017 134.780 160.542 1.00 75.96 320 LYS E O 1
ATOM 13313 N N . SER E 2 321 ? 111.182 132.859 160.462 1.00 66.36 321 SER E N 1
ATOM 13314 C CA . SER E 2 321 ? 112.338 133.465 161.114 1.00 65.33 321 SER E CA 1
ATOM 13315 C C . SER E 2 321 ? 112.883 134.615 160.279 1.00 61.19 321 SER E C 1
ATOM 13316 O O . SER E 2 321 ? 113.120 135.716 160.790 1.00 72.00 321 SER E O 1
ATOM 13319 N N . ILE E 2 322 ? 113.068 134.380 158.982 1.00 63.21 322 ILE E N 1
ATOM 13320 C CA . ILE E 2 322 ? 113.540 135.433 158.086 1.00 68.07 322 ILE E CA 1
ATOM 13321 C C . ILE E 2 322 ? 112.604 136.637 158.133 1.00 70.52 322 ILE E C 1
ATOM 13322 O O . ILE E 2 322 ? 113.045 137.789 158.207 1.00 64.34 322 ILE E O 1
ATOM 13327 N N . CYS E 2 323 ? 111.298 136.386 158.082 1.00 75.51 323 CYS E N 1
ATOM 13328 C CA . CYS E 2 323 ? 110.334 137.478 158.066 1.00 75.01 323 CYS E CA 1
ATOM 13329 C C . CYS E 2 323 ? 110.335 138.259 159.373 1.00 74.33 323 CYS E C 1
ATOM 13330 O O . CYS E 2 323 ? 110.031 139.457 159.375 1.00 75.02 323 CYS E O 1
ATOM 13333 N N . SER E 2 324 ? 110.667 137.608 160.488 1.00 66.61 324 SER E N 1
ATOM 13334 C CA . SER E 2 324 ? 110.493 138.220 161.798 1.00 66.26 324 SER E CA 1
ATOM 13335 C C . SER E 2 324 ? 111.757 138.849 162.369 1.00 67.20 324 SER E C 1
ATOM 13336 O O . SER E 2 324 ? 111.644 139.772 163.181 1.00 72.27 324 SER E O 1
ATOM 13339 N N . VAL E 2 325 ? 112.947 138.391 161.983 1.00 59.97 325 VAL E N 1
ATOM 13340 C CA . VAL E 2 325 ? 114.178 138.948 162.533 1.00 63.19 325 VAL E CA 1
ATOM 13341 C C . VAL E 2 325 ? 115.027 139.600 161.438 1.00 61.58 325 VAL E C 1
ATOM 13342 O O . VAL E 2 325 ? 116.216 139.823 161.614 1.00 57.80 325 VAL E O 1
ATOM 13346 N N . VAL E 2 326 ? 114.412 139.938 160.307 1.00 62.91 326 VAL E N 1
ATOM 13347 C CA . VAL E 2 326 ? 115.111 140.667 159.248 1.00 65.98 326 VAL E CA 1
ATOM 13348 C C . VAL E 2 326 ? 114.205 141.764 158.720 1.00 71.71 326 VAL E C 1
ATOM 13349 O O . VAL E 2 326 ? 112.972 141.644 158.734 1.00 71.04 326 VAL E O 1
ATOM 13353 N N . PRO E 2 327 ? 114.796 142.871 158.256 1.00 84.39 327 PRO E N 1
ATOM 13354 C CA . PRO E 2 327 ? 113.965 143.965 157.722 1.00 87.40 327 PRO E CA 1
ATOM 13355 C C . PRO E 2 327 ? 113.060 143.558 156.568 1.00 92.09 327 PRO E C 1
ATOM 13356 O O . PRO E 2 327 ? 112.021 144.200 156.370 1.00 86.77 327 PRO E O 1
ATOM 13360 N N . SER E 2 328 ? 113.413 142.530 155.799 1.00 84.16 328 SER E N 1
ATOM 13361 C CA . SER E 2 328 ? 112.537 142.059 154.734 1.00 71.70 328 SER E CA 1
ATOM 13362 C C . SER E 2 328 ? 111.329 141.334 155.320 1.00 73.95 328 SER E C 1
ATOM 13363 O O . SER E 2 328 ? 111.394 140.750 156.403 1.00 80.93 328 SER E O 1
ATOM 13366 N N . ILE E 2 329 ? 110.212 141.380 154.594 1.00 72.19 329 ILE E N 1
ATOM 13367 C CA . ILE E 2 329 ? 108.927 140.935 155.127 1.00 75.79 329 ILE E CA 1
ATOM 13368 C C . ILE E 2 329 ? 108.408 139.666 154.467 1.00 77.24 329 ILE E C 1
ATOM 13369 O O . ILE E 2 329 ? 107.450 139.070 154.987 1.00 77.96 329 ILE E O 1
ATOM 13374 N N . SER E 2 330 ? 108.982 139.236 153.348 1.00 74.83 330 SER E N 1
ATOM 13375 C CA . SER E 2 330 ? 108.514 138.032 152.678 1.00 72.95 330 SER E CA 1
ATOM 13376 C C . SER E 2 330 ? 109.679 137.390 151.945 1.00 70.46 330 SER E C 1
ATOM 13377 O O . SER E 2 330 ? 110.679 138.042 151.633 1.00 64.92 330 SER E O 1
ATOM 13380 N N . LYS E 2 331 ? 109.539 136.093 151.674 1.00 68.58 331 LYS E N 1
ATOM 13381 C CA . LYS E 2 331 ? 110.602 135.331 151.033 1.00 68.73 331 LYS E CA 1
ATOM 13382 C C . LYS E 2 331 ? 109.995 134.110 150.363 1.00 74.84 331 LYS E C 1
ATOM 13383 O O . LYS E 2 331 ? 109.270 133.348 151.007 1.00 79.46 331 LYS E O 1
ATOM 13389 N N . ILE E 2 332 ? 110.289 133.932 149.075 1.00 78.42 332 ILE E N 1
ATOM 13390 C CA . ILE E 2 332 ? 109.792 132.807 148.290 1.00 76.75 332 ILE E CA 1
ATOM 13391 C C . ILE E 2 332 ? 110.840 132.433 147.251 1.00 72.13 332 ILE E C 1
ATOM 13392 O O . ILE E 2 332 ? 111.835 133.133 147.049 1.00 66.83 332 ILE E O 1
ATOM 13397 N N . TRP E 2 333 ? 110.614 131.299 146.599 1.00 72.96 333 TRP E N 1
ATOM 13398 C CA . TRP E 2 333 ? 111.428 130.850 145.480 1.00 73.59 333 TRP E CA 1
ATOM 13399 C C . TRP E 2 333 ? 110.538 130.758 144.246 1.00 70.69 333 TRP E C 1
ATOM 13400 O O . TRP E 2 333 ? 109.458 130.164 144.294 1.00 71.36 333 TRP E O 1
ATOM 13411 N N . VAL E 2 334 ? 110.994 131.351 143.147 1.00 72.73 334 VAL E N 1
ATOM 13412 C CA . VAL E 2 334 ? 110.089 131.761 142.073 1.00 75.06 334 VAL E CA 1
ATOM 13413 C C . VAL E 2 334 ? 110.013 130.758 140.919 1.00 76.41 334 VAL E C 1
ATOM 13414 O O . VAL E 2 334 ? 109.122 130.871 140.071 1.00 85.79 334 VAL E O 1
ATOM 13418 N N . GLU E 2 335 ? 110.939 129.799 140.856 1.00 73.50 335 GLU E N 1
ATOM 13419 C CA . GLU E 2 335 ? 110.868 128.681 139.915 1.00 87.44 335 GLU E CA 1
ATOM 13420 C C . GLU E 2 335 ? 109.431 128.222 139.726 1.00 93.72 335 GLU E C 1
ATOM 13421 O O . GLU E 2 335 ? 108.660 128.155 140.692 1.00 97.13 335 GLU E O 1
ATOM 13427 N N . MET E 2 336 ? 109.080 127.889 138.483 1.00 96.66 336 MET E N 1
ATOM 13428 C CA . MET E 2 336 ? 107.743 128.059 137.935 1.00 104.43 336 MET E CA 1
ATOM 13429 C C . MET E 2 336 ? 107.539 129.538 137.659 1.00 97.76 336 MET E C 1
ATOM 13430 O O . MET E 2 336 ? 106.434 130.064 137.802 1.00 98.52 336 MET E O 1
ATOM 13435 N N . THR E 2 337 ? 108.635 130.205 137.295 1.00 87.53 337 THR E N 1
ATOM 13436 C CA . THR E 2 337 ? 108.669 131.357 136.397 1.00 85.05 337 THR E CA 1
ATOM 13437 C C . THR E 2 337 ? 110.128 131.666 136.086 1.00 83.25 337 THR E C 1
ATOM 13438 O O . THR E 2 337 ? 110.999 131.377 136.906 1.00 87.23 337 THR E O 1
ATOM 13442 N N . THR E 2 338 ? 110.391 132.197 134.888 1.00 79.03 338 THR E N 1
ATOM 13443 C CA . THR E 2 338 ? 111.693 132.690 134.427 1.00 78.75 338 THR E CA 1
ATOM 13444 C C . THR E 2 338 ? 112.630 131.563 134.004 1.00 73.21 338 THR E C 1
ATOM 13445 O O . THR E 2 338 ? 113.762 131.827 133.591 1.00 76.48 338 THR E O 1
ATOM 13449 N N . GLY E 2 339 ? 112.186 130.311 134.123 1.00 76.08 339 GLY E N 1
ATOM 13450 C CA . GLY E 2 339 ? 112.969 129.161 133.708 1.00 75.96 339 GLY E CA 1
ATOM 13451 C C . GLY E 2 339 ? 114.120 128.791 134.614 1.00 65.91 339 GLY E C 1
ATOM 13452 O O . GLY E 2 339 ? 114.609 127.660 134.531 1.00 65.35 339 GLY E O 1
ATOM 13453 N N . SER E 2 340 ? 114.580 129.705 135.460 1.00 61.97 340 SER E N 1
ATOM 13454 C CA . SER E 2 340 ? 115.556 129.425 136.499 1.00 71.00 340 SER E CA 1
ATOM 13455 C C . SER E 2 340 ? 114.882 129.502 137.863 1.00 69.35 340 SER E C 1
ATOM 13456 O O . SER E 2 340 ? 113.736 129.936 137.993 1.00 64.29 340 SER E O 1
ATOM 13459 N N . ASP E 2 341 ? 115.607 129.061 138.887 1.00 71.40 341 ASP E N 1
ATOM 13460 C CA . ASP E 2 341 ? 115.164 129.173 140.273 1.00 72.57 341 ASP E CA 1
ATOM 13461 C C . ASP E 2 341 ? 115.845 130.393 140.876 1.00 72.01 341 ASP E C 1
ATOM 13462 O O . ASP E 2 341 ? 117.062 130.395 141.083 1.00 75.34 341 ASP E O 1
ATOM 13467 N N . LEU E 2 342 ? 115.059 131.425 141.150 1.00 63.36 342 LEU E N 1
ATOM 13468 C CA . LEU E 2 342 ? 115.551 132.619 141.805 1.00 66.39 342 LEU E CA 1
ATOM 13469 C C . LEU E 2 342 ? 114.854 132.764 143.145 1.00 66.69 342 LEU E C 1
ATOM 13470 O O . LEU E 2 342 ? 113.747 132.267 143.351 1.00 63.40 342 LEU E O 1
ATOM 13475 N N . VAL E 2 343 ? 115.519 133.434 144.055 1.00 74.48 343 VAL E N 1
ATOM 13476 C CA . VAL E 2 343 ? 114.934 133.772 145.343 1.00 79.32 343 VAL E CA 1
ATOM 13477 C C . VAL E 2 343 ? 114.359 135.173 145.238 1.00 72.80 343 VAL E C 1
ATOM 13478 O O . VAL E 2 343 ? 114.976 136.062 144.642 1.00 72.56 343 VAL E O 1
ATOM 13482 N N . LYS E 2 344 ? 113.178 135.382 145.808 1.00 69.95 344 LYS E N 1
ATOM 13483 C CA . LYS E 2 344 ? 112.545 136.689 145.792 1.00 69.75 344 LYS E CA 1
ATOM 13484 C C . LYS E 2 344 ? 112.120 137.066 147.202 1.00 67.52 344 LYS E C 1
ATOM 13485 O O . LYS E 2 344 ? 111.657 136.219 147.968 1.00 77.60 344 LYS E O 1
ATOM 13491 N N . VAL E 2 345 ? 112.296 138.342 147.543 1.00 69.54 345 VAL E N 1
ATOM 13492 C CA . VAL E 2 345 ? 111.941 138.873 148.849 1.00 72.63 345 VAL E CA 1
ATOM 13493 C C . VAL E 2 345 ? 111.060 140.095 148.649 1.00 72.91 345 VAL E C 1
ATOM 13494 O O . VAL E 2 345 ? 110.804 140.534 147.528 1.00 75.58 345 VAL E O 1
ATOM 13498 N N . THR E 2 346 ? 110.591 140.636 149.764 1.00 75.59 346 THR E N 1
ATOM 13499 C CA . THR E 2 346 ? 109.984 141.960 149.823 1.00 75.31 346 THR E CA 1
ATOM 13500 C C . THR E 2 346 ? 110.944 142.806 150.654 1.00 77.84 346 THR E C 1
ATOM 13501 O O . THR E 2 346 ? 110.791 142.937 151.868 1.00 83.64 346 THR E O 1
ATOM 13505 N N . ASN E 2 347 ? 111.952 143.371 149.987 1.00 76.46 347 ASN E N 1
ATOM 13506 C CA . ASN E 2 347 ? 113.038 144.032 150.702 1.00 80.13 347 ASN E CA 1
ATOM 13507 C C . ASN E 2 347 ? 112.532 145.236 151.486 1.00 90.88 347 ASN E C 1
ATOM 13508 O O . ASN E 2 347 ? 112.596 145.264 152.720 1.00 93.94 347 ASN E O 1
ATOM 13513 N N . ASP E 2 348 ? 112.028 146.244 150.783 1.00 89.59 348 ASP E N 1
ATOM 13514 C CA . ASP E 2 348 ? 111.535 147.473 151.391 1.00 96.37 348 ASP E CA 1
ATOM 13515 C C . ASP E 2 348 ? 110.124 147.763 150.907 1.00 95.47 348 ASP E C 1
ATOM 13516 O O . ASP E 2 348 ? 109.767 148.905 150.604 1.00 98.12 348 ASP E O 1
ATOM 13521 N N . GLY E 2 349 ? 109.295 146.723 150.834 1.00 92.08 349 GLY E N 1
ATOM 13522 C CA . GLY E 2 349 ? 107.997 146.815 150.209 1.00 92.73 349 GLY E CA 1
ATOM 13523 C C . GLY E 2 349 ? 107.986 146.443 148.743 1.00 92.97 349 GLY E C 1
ATOM 13524 O O . GLY E 2 349 ? 106.902 146.330 148.157 1.00 93.73 349 GLY E O 1
ATOM 13525 N N . HIS E 2 350 ? 109.152 146.248 148.138 1.00 91.57 350 HIS E N 1
ATOM 13526 C CA . HIS E 2 350 ? 109.243 145.816 146.751 1.00 90.89 350 HIS E CA 1
ATOM 13527 C C . HIS E 2 350 ? 108.927 144.322 146.676 1.00 85.35 350 HIS E C 1
ATOM 13528 O O . HIS E 2 350 ? 108.506 143.694 147.649 1.00 88.67 350 HIS E O 1
ATOM 13535 N N . ASP E 2 351 ? 109.123 143.741 145.492 1.00 79.91 351 ASP E N 1
ATOM 13536 C CA . ASP E 2 351 ? 109.159 142.287 145.308 1.00 75.36 351 ASP E CA 1
ATOM 13537 C C . ASP E 2 351 ? 110.324 142.033 144.355 1.00 76.68 351 ASP E C 1
ATOM 13538 O O . ASP E 2 351 ? 110.143 141.990 143.136 1.00 88.28 351 ASP E O 1
ATOM 13543 N N . VAL E 2 352 ? 111.516 141.859 144.921 1.00 72.96 352 VAL E N 1
ATOM 13544 C CA . VAL E 2 352 ? 112.744 141.831 144.136 1.00 74.85 352 VAL E CA 1
ATOM 13545 C C . VAL E 2 352 ? 113.437 140.486 144.299 1.00 73.66 352 VAL E C 1
ATOM 13546 O O . VAL E 2 352 ? 112.953 139.608 145.018 1.00 74.41 352 VAL E O 1
ATOM 13550 N N . THR E 2 353 ? 114.567 140.318 143.622 1.00 77.76 353 THR E N 1
ATOM 13551 C CA . THR E 2 353 ? 115.408 139.142 143.782 1.00 74.59 353 THR E CA 1
ATOM 13552 C C . THR E 2 353 ? 116.435 139.410 144.875 1.00 75.67 353 THR E C 1
ATOM 13553 O O . THR E 2 353 ? 116.783 140.558 145.153 1.00 77.76 353 THR E O 1
ATOM 13557 N N . ILE E 2 354 ? 116.908 138.338 145.516 1.00 74.56 354 ILE E N 1
ATOM 13558 C CA . ILE E 2 354 ? 117.811 138.515 146.649 1.00 78.16 354 ILE E CA 1
ATOM 13559 C C . ILE E 2 354 ? 119.140 139.115 146.212 1.00 82.32 354 ILE E C 1
ATOM 13560 O O . ILE E 2 354 ? 119.891 139.624 147.051 1.00 85.77 354 ILE E O 1
ATOM 13565 N N . ASP E 2 355 ? 119.448 139.087 144.916 1.00 79.00 355 ASP E N 1
ATOM 13566 C CA . ASP E 2 355 ? 120.664 139.737 144.444 1.00 79.14 355 ASP E CA 1
ATOM 13567 C C . ASP E 2 355 ? 120.578 141.250 144.613 1.00 81.83 355 ASP E C 1
ATOM 13568 O O . ASP E 2 355 ? 121.607 141.913 144.782 1.00 81.13 355 ASP E O 1
ATOM 13573 N N . GLN E 2 356 ? 119.367 141.811 144.581 1.00 79.52 356 GLN E N 1
ATOM 13574 C CA . GLN E 2 356 ? 119.217 143.245 144.797 1.00 75.67 356 GLN E CA 1
ATOM 13575 C C . GLN E 2 356 ? 119.389 143.624 146.263 1.00 77.70 356 GLN E C 1
ATOM 13576 O O . GLN E 2 356 ? 119.577 144.807 146.564 1.00 81.45 356 GLN E O 1
ATOM 13582 N N . LEU E 2 357 ? 119.326 142.656 147.175 1.00 79.71 357 LEU E N 1
ATOM 13583 C CA . LEU E 2 357 ? 119.510 142.944 148.590 1.00 80.16 357 LEU E CA 1
ATOM 13584 C C . LEU E 2 357 ? 120.939 143.387 148.870 1.00 82.38 357 LEU E C 1
ATOM 13585 O O . LEU E 2 357 ? 121.889 142.961 148.209 1.00 78.43 357 LEU E O 1
ATOM 13590 N N . SER E 2 358 ? 121.085 144.252 149.870 1.00 81.53 358 SER E N 1
ATOM 13591 C CA . SER E 2 358 ? 122.408 144.674 150.297 1.00 81.51 358 SER E CA 1
ATOM 13592 C C . SER E 2 358 ? 123.214 143.468 150.762 1.00 83.88 358 SER E C 1
ATOM 13593 O O . SER E 2 358 ? 122.665 142.488 151.269 1.00 89.34 358 SER E O 1
ATOM 13596 N N . ASP E 2 359 ? 124.533 143.540 150.576 1.00 83.04 359 ASP E N 1
ATOM 13597 C CA . ASP E 2 359 ? 125.381 142.404 150.924 1.00 84.54 359 ASP E CA 1
ATOM 13598 C C . ASP E 2 359 ? 125.293 142.081 152.410 1.00 82.59 359 ASP E C 1
ATOM 13599 O O . ASP E 2 359 ? 125.206 140.908 152.795 1.00 85.84 359 ASP E O 1
ATOM 13604 N N . GLY E 2 360 ? 125.322 143.105 153.263 1.00 71.88 360 GLY E N 1
ATOM 13605 C CA . GLY E 2 360 ? 125.167 142.861 154.686 1.00 72.30 360 GLY E CA 1
ATOM 13606 C C . GLY E 2 360 ? 123.835 142.219 155.015 1.00 74.22 360 GLY E C 1
ATOM 13607 O O . GLY E 2 360 ? 123.756 141.328 155.867 1.00 75.60 360 GLY E O 1
ATOM 13608 N N . GLN E 2 361 ? 122.768 142.669 154.354 1.00 73.44 361 GLN E N 1
ATOM 13609 C CA . GLN E 2 361 ? 121.476 142.025 154.544 1.00 73.36 361 GLN E CA 1
ATOM 13610 C C . GLN E 2 361 ? 121.537 140.567 154.118 1.00 75.40 361 GLN E C 1
ATOM 13611 O O . GLN E 2 361 ? 120.923 139.706 154.750 1.00 80.29 361 GLN E O 1
ATOM 13617 N N . ARG E 2 362 ? 122.291 140.267 153.058 1.00 74.61 362 ARG E N 1
ATOM 13618 C CA . ARG E 2 362 ? 122.429 138.883 152.618 1.00 72.34 362 ARG E CA 1
ATOM 13619 C C . ARG E 2 362 ? 123.147 138.040 153.664 1.00 68.16 362 ARG E C 1
ATOM 13620 O O . ARG E 2 362 ? 122.737 136.909 153.947 1.00 71.56 362 ARG E O 1
ATOM 13628 N N . VAL E 2 363 ? 124.228 138.569 154.239 1.00 67.83 363 VAL E N 1
ATOM 13629 C CA . VAL E 2 363 ? 124.964 137.824 155.258 1.00 68.80 363 VAL E CA 1
ATOM 13630 C C . VAL E 2 363 ? 124.085 137.580 156.478 1.00 61.13 363 VAL E C 1
ATOM 13631 O O . VAL E 2 363 ? 124.043 136.469 157.025 1.00 65.80 363 VAL E O 1
ATOM 13635 N N . PHE E 2 364 ? 123.367 138.611 156.924 1.00 59.21 364 PHE E N 1
ATOM 13636 C CA . PHE E 2 364 ? 122.485 138.442 158.073 1.00 62.53 364 PHE E CA 1
ATOM 13637 C C . PHE E 2 364 ? 121.370 137.454 157.756 1.00 60.65 364 PHE E C 1
ATOM 13638 O O . PHE E 2 364 ? 120.965 136.660 158.613 1.00 67.49 364 PHE E O 1
ATOM 13646 N N . LEU E 2 365 ? 120.872 137.481 156.520 1.00 57.57 365 LEU E N 1
ATOM 13647 C CA . LEU E 2 365 ? 119.841 136.542 156.098 1.00 63.47 365 LEU E CA 1
ATOM 13648 C C . LEU E 2 365 ? 120.350 135.112 156.166 1.00 65.31 365 LEU E C 1
ATOM 13649 O O . LEU E 2 365 ? 119.659 134.213 156.658 1.00 64.20 365 LEU E O 1
ATOM 13654 N N . SER E 2 366 ? 121.560 134.884 155.656 1.00 65.89 366 SER E N 1
ATOM 13655 C CA . SER E 2 366 ? 122.131 133.545 155.681 1.00 59.06 366 SER E CA 1
ATOM 13656 C C . SER E 2 366 ? 122.328 133.068 157.111 1.00 57.53 366 SER E C 1
ATOM 13657 O O . SER E 2 366 ? 122.013 131.918 157.437 1.00 49.29 366 SER E O 1
ATOM 13660 N N . LEU E 2 367 ? 122.836 133.941 157.983 1.00 60.09 367 LEU E N 1
ATOM 13661 C CA . LEU E 2 367 ? 123.020 133.564 159.381 1.00 48.20 367 LEU E CA 1
ATOM 13662 C C . LEU E 2 367 ? 121.693 133.176 160.020 1.00 48.05 367 LEU E C 1
ATOM 13663 O O . LEU E 2 367 ? 121.585 132.136 160.683 1.00 51.86 367 LEU E O 1
ATOM 13668 N N . VAL E 2 368 ? 120.665 134.005 159.829 1.00 53.41 368 VAL E N 1
ATOM 13669 C CA . VAL E 2 368 ? 119.375 133.749 160.462 1.00 50.76 368 VAL E CA 1
ATOM 13670 C C . VAL E 2 368 ? 118.776 132.447 159.942 1.00 54.17 368 VAL E C 1
ATOM 13671 O O . VAL E 2 368 ? 118.262 131.629 160.714 1.00 55.70 368 VAL E O 1
ATOM 13675 N N . ALA E 2 369 ? 118.823 132.240 158.623 1.00 58.00 369 ALA E N 1
ATOM 13676 C CA . ALA E 2 369 ? 118.250 131.029 158.047 1.00 51.22 369 ALA E CA 1
ATOM 13677 C C . ALA E 2 369 ? 118.992 129.788 158.522 1.00 52.15 369 ALA E C 1
ATOM 13678 O O . ALA E 2 369 ? 118.371 128.772 158.854 1.00 59.11 369 ALA E O 1
ATOM 13680 N N . ASP E 2 370 ? 120.325 129.849 158.554 1.00 52.87 370 ASP E N 1
ATOM 13681 C CA . ASP E 2 370 ? 121.109 128.727 159.051 1.00 53.40 370 ASP E CA 1
ATOM 13682 C C . ASP E 2 370 ? 120.722 128.386 160.483 1.00 50.94 370 ASP E C 1
ATOM 13683 O O . ASP E 2 370 ? 120.484 127.217 160.814 1.00 53.31 370 ASP E O 1
ATOM 13688 N N . LEU E 2 371 ? 120.652 129.400 161.350 1.00 50.79 371 LEU E N 1
ATOM 13689 C CA . LEU E 2 371 ? 120.302 129.145 162.742 1.00 51.33 371 LEU E CA 1
ATOM 13690 C C . LEU E 2 371 ? 118.908 128.543 162.856 1.00 53.70 371 LEU E C 1
ATOM 13691 O O . LEU E 2 371 ? 118.693 127.599 163.624 1.00 60.29 371 LEU E O 1
ATOM 13696 N N . ALA E 2 372 ? 117.945 129.079 162.105 1.00 53.77 372 ALA E N 1
ATOM 13697 C CA . ALA E 2 372 ? 116.586 128.558 162.182 1.00 53.98 372 ALA E CA 1
ATOM 13698 C C . ALA E 2 372 ? 116.529 127.105 161.732 1.00 64.88 372 ALA E C 1
ATOM 13699 O O . ALA E 2 372 ? 115.848 126.281 162.352 1.00 65.06 372 ALA E O 1
ATOM 13701 N N . ARG E 2 373 ? 117.235 126.773 160.649 1.00 64.47 373 ARG E N 1
ATOM 13702 C CA . ARG E 2 373 ? 117.251 125.397 160.167 1.00 61.06 373 ARG E CA 1
ATOM 13703 C C . ARG E 2 373 ? 117.867 124.464 161.201 1.00 61.44 373 ARG E C 1
ATOM 13704 O O . ARG E 2 373 ? 117.313 123.400 161.507 1.00 70.97 373 ARG E O 1
ATOM 13712 N N . ARG E 2 374 ? 119.007 124.857 161.771 1.00 54.96 374 ARG E N 1
ATOM 13713 C CA . ARG E 2 374 ? 119.639 124.016 162.781 1.00 52.82 374 ARG E CA 1
ATOM 13714 C C . ARG E 2 374 ? 118.718 123.806 163.972 1.00 54.58 374 ARG E C 1
ATOM 13715 O O . ARG E 2 374 ? 118.606 122.691 164.491 1.00 66.08 374 ARG E O 1
ATOM 13723 N N . MET E 2 375 ? 118.045 124.866 164.417 1.00 62.23 375 MET E N 1
ATOM 13724 C CA . MET E 2 375 ? 117.228 124.765 165.616 1.00 64.46 375 MET E CA 1
ATOM 13725 C C . MET E 2 375 ? 115.928 124.013 165.371 1.00 68.88 375 MET E C 1
ATOM 13726 O O . MET E 2 375 ? 115.394 123.411 166.307 1.00 77.35 375 MET E O 1
ATOM 13731 N N . VAL E 2 376 ? 115.403 124.030 164.145 1.00 71.61 376 VAL E N 1
ATOM 13732 C CA . VAL E 2 376 ? 114.244 123.195 163.843 1.00 77.21 376 VAL E CA 1
ATOM 13733 C C . VAL E 2 376 ? 114.651 121.748 163.606 1.00 72.13 376 VAL E C 1
ATOM 13734 O O . VAL E 2 376 ? 113.812 120.847 163.729 1.00 77.23 376 VAL E O 1
ATOM 13738 N N . MET E 2 377 ? 115.918 121.497 163.266 1.00 68.59 377 MET E N 1
ATOM 13739 C CA . MET E 2 377 ? 116.388 120.121 163.163 1.00 67.46 377 MET E CA 1
ATOM 13740 C C . MET E 2 377 ? 116.604 119.499 164.538 1.00 74.19 377 MET E C 1
ATOM 13741 O O . MET E 2 377 ? 116.327 118.310 164.733 1.00 82.36 377 MET E O 1
ATOM 13746 N N . LEU E 2 378 ? 117.087 120.281 165.500 1.00 75.23 378 LEU E N 1
ATOM 13747 C CA . LEU E 2 378 ? 117.451 119.768 166.814 1.00 63.37 378 LEU E CA 1
ATOM 13748 C C . LEU E 2 378 ? 116.327 119.871 167.836 1.00 69.27 378 LEU E C 1
ATOM 13749 O O . LEU E 2 378 ? 116.541 119.516 168.998 1.00 82.64 378 LEU E O 1
ATOM 13754 N N . ASN E 2 379 ? 115.147 120.343 167.444 1.00 71.90 379 ASN E N 1
ATOM 13755 C CA . ASN E 2 379 ? 114.010 120.497 168.352 1.00 78.42 379 ASN E CA 1
ATOM 13756 C C . ASN E 2 379 ? 112.774 119.881 167.711 1.00 81.40 379 ASN E C 1
ATOM 13757 O O . ASN E 2 379 ? 111.819 120.585 167.361 1.00 85.71 379 ASN E O 1
ATOM 13762 N N . PRO E 2 380 ? 112.758 118.556 167.541 1.00 80.21 380 PRO E N 1
ATOM 13763 C CA . PRO E 2 380 ? 111.594 117.932 166.891 1.00 85.00 380 PRO E CA 1
ATOM 13764 C C . PRO E 2 380 ? 110.338 117.944 167.745 1.00 88.68 380 PRO E C 1
ATOM 13765 O O . PRO E 2 380 ? 109.237 118.106 167.205 1.00 92.60 380 PRO E O 1
ATOM 13769 N N . LEU E 2 381 ? 110.462 117.776 169.063 1.00 90.37 381 LEU E N 1
ATOM 13770 C CA . LEU E 2 381 ? 109.304 117.761 169.959 1.00 93.56 381 LEU E CA 1
ATOM 13771 C C . LEU E 2 381 ? 109.168 119.146 170.582 1.00 91.19 381 LEU E C 1
ATOM 13772 O O . LEU E 2 381 ? 109.583 119.398 171.712 1.00 90.99 381 LEU E O 1
ATOM 13777 N N . LEU E 2 382 ? 108.572 120.059 169.821 1.00 92.46 382 LEU E N 1
ATOM 13778 C CA . LEU E 2 382 ? 108.426 121.431 170.288 1.00 97.94 382 LEU E CA 1
ATOM 13779 C C . LEU E 2 382 ? 107.443 122.180 169.399 1.00 98.31 382 LEU E C 1
ATOM 13780 O O . LEU E 2 382 ? 107.571 122.159 168.171 1.00 96.30 382 LEU E O 1
ATOM 13785 N N . GLU E 2 383 ? 106.454 122.840 170.006 1.00 96.36 383 GLU E N 1
ATOM 13786 C CA . GLU E 2 383 ? 105.464 123.568 169.220 1.00 98.74 383 GLU E CA 1
ATOM 13787 C C . GLU E 2 383 ? 106.139 124.593 168.317 1.00 97.68 383 GLU E C 1
ATOM 13788 O O . GLU E 2 383 ? 105.898 124.627 167.105 1.00 100.27 383 GLU E O 1
ATOM 13794 N N . ASN E 2 384 ? 106.995 125.432 168.893 1.00 95.69 384 ASN E N 1
ATOM 13795 C CA . ASN E 2 384 ? 107.832 126.352 168.130 1.00 91.71 384 ASN E CA 1
ATOM 13796 C C . ASN E 2 384 ? 109.283 125.935 168.314 1.00 86.79 384 ASN E C 1
ATOM 13797 O O . ASN E 2 384 ? 109.864 126.174 169.383 1.00 91.68 384 ASN E O 1
ATOM 13802 N N . PRO E 2 385 ? 109.913 125.302 167.324 1.00 79.54 385 PRO E N 1
ATOM 13803 C CA . PRO E 2 385 ? 111.311 124.886 167.509 1.00 80.88 385 PRO E CA 1
ATOM 13804 C C . PRO E 2 385 ? 112.243 126.041 167.803 1.00 76.95 385 PRO E C 1
ATOM 13805 O O . PRO E 2 385 ? 113.303 125.826 168.402 1.00 77.29 385 PRO E O 1
ATOM 13809 N N . LEU E 2 386 ? 111.875 127.263 167.423 1.00 77.77 386 LEU E N 1
ATOM 13810 C CA . LEU E 2 386 ? 112.727 128.417 167.672 1.00 77.21 386 LEU E CA 1
ATOM 13811 C C . LEU E 2 386 ? 112.870 128.728 169.155 1.00 84.56 386 LEU E C 1
ATOM 13812 O O . LEU E 2 386 ? 113.760 129.501 169.525 1.00 80.42 386 LEU E O 1
ATOM 13817 N N . GLU E 2 387 ? 112.032 128.135 170.010 1.00 89.75 387 GLU E N 1
ATOM 13818 C CA . GLU E 2 387 ? 112.133 128.276 171.457 1.00 81.82 387 GLU E CA 1
ATOM 13819 C C . GLU E 2 387 ? 113.032 127.216 172.083 1.00 77.85 387 GLU E C 1
ATOM 13820 O O . GLU E 2 387 ? 112.846 126.859 173.253 1.00 89.31 387 GLU E O 1
ATOM 13826 N N . GLY E 2 388 ? 113.996 126.690 171.325 1.00 78.19 388 GLY E N 1
ATOM 13827 C CA . GLY E 2 388 ? 114.934 125.725 171.855 1.00 77.81 388 GLY E CA 1
ATOM 13828 C C . GLY E 2 388 ? 116.132 126.383 172.510 1.00 73.42 388 GLY E C 1
ATOM 13829 O O . GLY E 2 388 ? 116.350 127.585 172.400 1.00 73.68 388 GLY E O 1
ATOM 13830 N N . ARG E 2 389 ? 116.917 125.563 173.198 1.00 73.37 389 ARG E N 1
ATOM 13831 C CA . ARG E 2 389 ? 118.072 126.033 173.944 1.00 74.89 389 ARG E CA 1
ATOM 13832 C C . ARG E 2 389 ? 119.290 126.078 173.023 1.00 68.44 389 ARG E C 1
ATOM 13833 O O . ARG E 2 389 ? 119.178 125.944 171.803 1.00 70.21 389 ARG E O 1
ATOM 13841 N N . GLY E 2 390 ? 120.469 126.280 173.600 1.00 67.43 390 GLY E N 1
ATOM 13842 C CA . GLY E 2 390 ? 121.712 126.293 172.862 1.00 62.54 390 GLY E CA 1
ATOM 13843 C C . GLY E 2 390 ? 122.504 127.554 173.121 1.00 58.11 390 GLY E C 1
ATOM 13844 O O . GLY E 2 390 ? 122.093 128.443 173.864 1.00 53.39 390 GLY E O 1
ATOM 13845 N N . ILE E 2 391 ? 123.674 127.615 172.493 1.00 51.23 391 ILE E N 1
ATOM 13846 C CA . ILE E 2 391 ? 124.567 128.764 172.580 1.00 43.75 391 ILE E CA 1
ATOM 13847 C C . ILE E 2 391 ? 124.953 129.169 171.165 1.00 52.24 391 ILE E C 1
ATOM 13848 O O . ILE E 2 391 ? 125.505 128.358 170.409 1.00 53.12 391 ILE E O 1
ATOM 13853 N N . VAL E 2 392 ? 124.676 130.421 170.808 1.00 51.88 392 VAL E N 1
ATOM 13854 C CA . VAL E 2 392 ? 125.002 130.953 169.492 1.00 41.51 392 VAL E CA 1
ATOM 13855 C C . VAL E 2 392 ? 125.994 132.088 169.671 1.00 40.59 392 VAL E C 1
ATOM 13856 O O . VAL E 2 392 ? 125.740 133.026 170.435 1.00 49.06 392 VAL E O 1
ATOM 13860 N N . LEU E 2 393 ? 127.116 132.000 168.968 1.00 43.42 393 LEU E N 1
ATOM 13861 C CA . LEU E 2 393 ? 128.135 133.035 168.948 1.00 46.50 393 LEU E CA 1
ATOM 13862 C C . LEU E 2 393 ? 128.067 133.757 167.612 1.00 49.73 393 LEU E C 1
ATOM 13863 O O . LEU E 2 393 ? 127.912 133.121 166.567 1.00 52.47 393 LEU E O 1
ATOM 13868 N N . ILE E 2 394 ? 128.173 135.083 167.648 1.00 56.58 394 ILE E N 1
ATOM 13869 C CA . ILE E 2 394 ? 128.133 135.910 166.444 1.00 44.80 394 ILE E CA 1
ATOM 13870 C C . ILE E 2 394 ? 129.246 136.943 166.539 1.00 47.80 394 ILE E C 1
ATOM 13871 O O . ILE E 2 394 ? 129.178 137.866 167.362 1.00 57.56 394 ILE E O 1
ATOM 13876 N N . ASP E 2 395 ? 130.256 136.805 165.688 1.00 37.93 395 ASP E N 1
ATOM 13877 C CA . ASP E 2 395 ? 131.352 137.760 165.632 1.00 52.07 395 ASP E CA 1
ATOM 13878 C C . ASP E 2 395 ? 130.988 138.869 164.651 1.00 64.03 395 ASP E C 1
ATOM 13879 O O . ASP E 2 395 ? 130.779 138.607 163.461 1.00 68.20 395 ASP E O 1
ATOM 13884 N N . GLU E 2 396 ? 130.910 140.104 165.150 1.00 67.47 396 GLU E N 1
ATOM 13885 C CA . GLU E 2 396 ? 130.584 141.280 164.341 1.00 64.12 396 GLU E CA 1
ATOM 13886 C C . GLU E 2 396 ? 129.214 141.121 163.673 1.00 67.40 396 GLU E C 1
ATOM 13887 O O . GLU E 2 396 ? 129.085 141.008 162.454 1.00 77.56 396 GLU E O 1
ATOM 13893 N N . ILE E 2 397 ? 128.184 141.115 164.523 1.00 64.38 397 ILE E N 1
ATOM 13894 C CA . ILE E 2 397 ? 126.814 140.940 164.049 1.00 67.88 397 ILE E CA 1
ATOM 13895 C C . ILE E 2 397 ? 126.401 142.018 163.055 1.00 74.29 397 ILE E C 1
ATOM 13896 O O . ILE E 2 397 ? 125.418 141.840 162.328 1.00 73.37 397 ILE E O 1
ATOM 13901 N N . GLU E 2 398 ? 127.123 143.137 163.005 1.00 82.34 398 GLU E N 1
ATOM 13902 C CA . GLU E 2 398 ? 126.763 144.270 162.159 1.00 74.75 398 GLU E CA 1
ATOM 13903 C C . GLU E 2 398 ? 127.668 144.386 160.937 1.00 68.10 398 GLU E C 1
ATOM 13904 O O . GLU E 2 398 ? 127.798 145.473 160.366 1.00 74.94 398 GLU E O 1
ATOM 13910 N N . LEU E 2 399 ? 128.283 143.285 160.514 1.00 67.35 399 LEU E N 1
ATOM 13911 C CA . LEU E 2 399 ? 129.209 143.332 159.392 1.00 72.69 399 LEU E CA 1
ATOM 13912 C C . LEU E 2 399 ? 128.459 143.571 158.087 1.00 74.78 399 LEU E C 1
ATOM 13913 O O . LEU E 2 399 ? 127.510 142.852 157.762 1.00 79.29 399 LEU E O 1
ATOM 13918 N N . HIS E 2 400 ? 128.892 144.590 157.343 1.00 70.29 400 HIS E N 1
ATOM 13919 C CA . HIS E 2 400 ? 128.363 144.971 156.036 1.00 67.11 400 HIS E CA 1
ATOM 13920 C C . HIS E 2 400 ? 126.951 145.534 156.093 1.00 75.34 400 HIS E C 1
ATOM 13921 O O . HIS E 2 400 ? 126.349 145.764 155.039 1.00 84.27 400 HIS E O 1
ATOM 13928 N N . LEU E 2 401 ? 126.398 145.770 157.279 1.00 71.39 401 LEU E N 1
ATOM 13929 C CA . LEU E 2 401 ? 125.048 146.304 157.395 1.00 67.49 401 LEU E CA 1
ATOM 13930 C C . LEU E 2 401 ? 125.088 147.824 157.458 1.00 66.95 401 LEU E C 1
ATOM 13931 O O . LEU E 2 401 ? 125.888 148.401 158.201 1.00 71.09 401 LEU E O 1
ATOM 13936 N N . HIS E 2 402 ? 124.219 148.466 156.682 1.00 68.12 402 HIS E N 1
ATOM 13937 C CA . HIS E 2 402 ? 124.111 149.913 156.729 1.00 58.23 402 HIS E CA 1
ATOM 13938 C C . HIS E 2 402 ? 123.664 150.343 158.125 1.00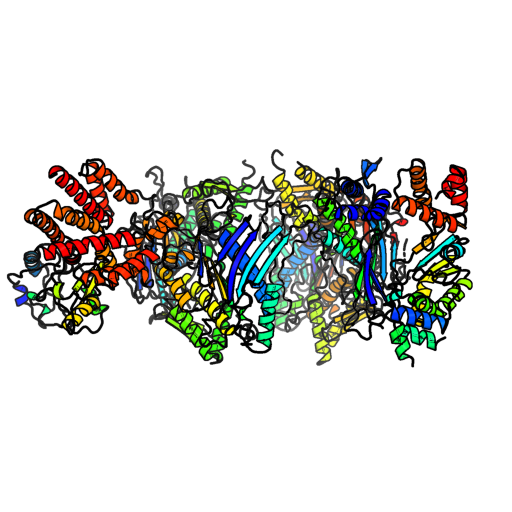 63.95 402 HIS E C 1
ATOM 13939 O O . HIS E 2 402 ? 122.987 149.586 158.823 1.00 68.37 402 HIS E O 1
ATOM 13946 N N . PRO E 2 403 ? 124.044 151.544 158.568 1.00 57.13 403 PRO E N 1
ATOM 13947 C CA . PRO E 2 403 ? 123.599 152.000 159.893 1.00 53.58 403 PRO E CA 1
ATOM 13948 C C . PRO E 2 403 ? 122.102 151.876 160.121 1.00 58.03 403 PRO E C 1
ATOM 13949 O O . PRO E 2 403 ? 121.676 151.540 161.234 1.00 71.15 403 PRO E O 1
ATOM 13953 N N . LYS E 2 404 ? 121.285 152.141 159.102 1.00 58.39 404 LYS E N 1
ATOM 13954 C CA . LYS E 2 404 ? 119.844 152.004 159.274 1.00 66.76 404 LYS E CA 1
ATOM 13955 C C . LYS E 2 404 ? 119.458 150.567 159.600 1.00 70.71 404 LYS E C 1
ATOM 13956 O O . LYS E 2 404 ? 118.453 150.333 160.280 1.00 72.31 404 LYS E O 1
ATOM 13962 N N . TRP E 2 405 ? 120.236 149.594 159.122 1.00 72.62 405 TRP E N 1
ATOM 13963 C CA . TRP E 2 405 ? 120.006 148.197 159.472 1.00 71.97 405 TRP E CA 1
ATOM 13964 C C . TRP E 2 405 ? 120.624 147.829 160.816 1.00 69.93 405 TRP E C 1
ATOM 13965 O O . TRP E 2 405 ? 120.076 146.983 161.532 1.00 69.98 405 TRP E O 1
ATOM 13976 N N . GLN E 2 406 ? 121.769 148.426 161.158 1.00 61.84 406 GLN E N 1
ATOM 13977 C CA . GLN E 2 406 ? 122.354 148.212 162.475 1.00 59.11 406 GLN E CA 1
ATOM 13978 C C . GLN E 2 406 ? 121.380 148.630 163.562 1.00 60.30 406 GLN E C 1
ATOM 13979 O O . GLN E 2 406 ? 121.226 147.943 164.577 1.00 72.38 406 GLN E O 1
ATOM 13985 N N . GLN E 2 407 ? 120.705 149.751 163.352 1.00 70.67 407 GLN E N 1
ATOM 13986 C CA . GLN E 2 407 ? 119.735 150.300 164.288 1.00 75.29 407 GLN E CA 1
ATOM 13987 C C . GLN E 2 407 ? 118.461 149.458 164.396 1.00 75.34 407 GLN E C 1
ATOM 13988 O O . GLN E 2 407 ? 117.540 149.850 165.120 1.00 71.48 407 GLN E O 1
ATOM 13994 N N . GLU E 2 408 ? 118.395 148.301 163.729 1.00 73.28 408 GLU E N 1
ATOM 13995 C CA . GLU E 2 408 ? 117.268 147.386 163.873 1.00 71.42 408 GLU E CA 1
ATOM 13996 C C . GLU E 2 408 ? 117.664 145.920 164.006 1.00 72.44 408 GLU E C 1
ATOM 13997 O O . GLU E 2 408 ? 116.780 145.089 164.237 1.00 74.33 408 GLU E O 1
ATOM 14003 N N . VAL E 2 409 ? 118.946 145.575 163.854 1.00 71.96 409 VAL E N 1
ATOM 14004 C CA . VAL E 2 409 ? 119.356 144.168 163.868 1.00 65.47 409 VAL E CA 1
ATOM 14005 C C . VAL E 2 409 ? 118.754 143.432 165.061 1.00 75.54 409 VAL E C 1
ATOM 14006 O O . VAL E 2 409 ? 118.003 142.462 164.907 1.00 67.03 409 VAL E O 1
ATOM 14010 N N . ILE E 2 410 ? 119.076 143.886 166.272 1.00 75.14 410 ILE E N 1
ATOM 14011 C CA . ILE E 2 410 ? 118.886 143.079 167.473 1.00 65.09 410 ILE E CA 1
ATOM 14012 C C . ILE E 2 410 ? 117.522 143.334 168.098 1.00 65.44 410 ILE E C 1
ATOM 14013 O O . ILE E 2 410 ? 117.271 142.941 169.242 1.00 69.16 410 ILE E O 1
ATOM 14018 N N . LEU E 2 411 ? 116.625 143.986 167.362 1.00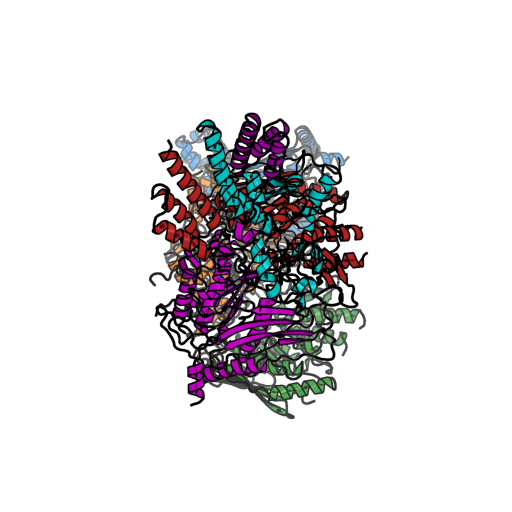 73.23 411 LEU E N 1
ATOM 14019 C CA . LEU E 2 411 ? 115.276 144.186 167.874 1.00 74.09 411 LEU E CA 1
ATOM 14020 C C . LEU E 2 411 ? 114.462 142.900 167.911 1.00 71.66 411 LEU E C 1
ATOM 14021 O O . LEU E 2 411 ? 113.369 142.901 168.486 1.00 72.68 411 LEU E O 1
ATOM 14026 N N . ASN E 2 412 ? 114.957 141.812 167.316 1.00 74.14 412 ASN E N 1
ATOM 14027 C CA . ASN E 2 412 ? 114.174 140.590 167.219 1.00 72.28 412 ASN E CA 1
ATOM 14028 C C . ASN E 2 412 ? 114.965 139.312 167.464 1.00 69.58 412 ASN E C 1
ATOM 14029 O O . ASN E 2 412 ? 114.394 138.227 167.315 1.00 73.04 412 ASN E O 1
ATOM 14034 N N . LEU E 2 413 ? 116.245 139.389 167.831 1.00 70.38 413 LEU E N 1
ATOM 14035 C CA . LEU E 2 413 ? 116.991 138.169 168.121 1.00 65.89 413 LEU E CA 1
ATOM 14036 C C . LEU E 2 413 ? 116.362 137.409 169.282 1.00 62.95 413 LEU E C 1
ATOM 14037 O O . LEU E 2 413 ? 116.086 136.210 169.176 1.00 67.30 413 LEU E O 1
ATOM 14042 N N . ARG E 2 414 ? 116.120 138.097 170.400 1.00 66.37 414 ARG E N 1
ATOM 14043 C CA . ARG E 2 414 ? 115.583 137.425 171.578 1.00 68.25 414 ARG E CA 1
ATOM 14044 C C . ARG E 2 414 ? 114.106 137.090 171.409 1.00 72.25 414 ARG E C 1
ATOM 14045 O O . ARG E 2 414 ? 113.648 136.037 171.866 1.00 74.36 414 ARG E O 1
ATOM 14053 N N . SER E 2 415 ? 113.341 137.974 170.765 1.00 74.79 415 SER E N 1
ATOM 14054 C CA . SER E 2 415 ? 111.909 137.743 170.627 1.00 75.47 415 SER E CA 1
ATOM 14055 C C . SER E 2 415 ? 111.604 136.486 169.824 1.00 78.49 415 SER E C 1
ATOM 14056 O O . SER E 2 415 ? 110.528 135.902 169.994 1.00 85.39 415 SER E O 1
ATOM 14059 N N . VAL E 2 416 ? 112.520 136.060 168.958 1.00 72.68 416 VAL E N 1
ATOM 14060 C CA . VAL E 2 416 ? 112.320 134.865 168.150 1.00 69.45 416 VAL E CA 1
ATOM 14061 C C . VAL E 2 416 ? 113.176 133.695 168.619 1.00 66.52 416 VAL E C 1
ATOM 14062 O O . VAL E 2 416 ? 112.864 132.546 168.273 1.00 71.46 416 VAL E O 1
ATOM 14066 N N . PHE E 2 417 ? 114.221 133.940 169.408 1.00 68.32 417 PHE E N 1
ATOM 14067 C CA . PHE E 2 417 ? 115.089 132.893 169.948 1.00 66.60 417 PHE E CA 1
ATOM 14068 C C . PHE E 2 417 ? 115.216 133.103 171.452 1.00 64.16 417 PHE E C 1
ATOM 14069 O O . PHE E 2 417 ? 116.294 133.434 171.960 1.00 57.25 417 PHE E O 1
ATOM 14077 N N . PRO E 2 418 ? 114.124 132.916 172.199 1.00 67.74 418 PRO E N 1
ATOM 14078 C CA . PRO E 2 418 ? 114.137 133.321 173.616 1.00 74.71 418 PRO E CA 1
ATOM 14079 C C . PRO E 2 418 ? 115.167 132.598 174.465 1.00 77.11 418 PRO E C 1
ATOM 14080 O O . PRO E 2 418 ? 115.835 133.232 175.292 1.00 85.24 418 PRO E O 1
ATOM 14084 N N . ASN E 2 419 ? 115.321 131.289 174.283 1.00 73.28 419 ASN E N 1
ATOM 14085 C CA . ASN E 2 419 ? 115.969 130.433 175.266 1.00 67.83 419 ASN E CA 1
ATOM 14086 C C . ASN E 2 419 ? 117.410 130.099 174.918 1.00 60.03 419 ASN E C 1
ATOM 14087 O O . ASN E 2 419 ? 117.981 129.184 175.517 1.00 75.10 419 ASN E O 1
ATOM 14092 N N . ILE E 2 420 ? 118.012 130.808 173.974 1.00 57.60 420 ILE E N 1
ATOM 14093 C CA . ILE E 2 420 ? 119.366 130.522 173.524 1.00 58.15 420 ILE E CA 1
ATOM 14094 C C . ILE E 2 420 ? 120.264 131.670 173.955 1.00 43.99 420 ILE E C 1
ATOM 14095 O O . ILE E 2 420 ? 119.889 132.842 173.845 1.00 52.21 420 ILE E O 1
ATOM 14100 N N . GLN E 2 421 ? 121.439 131.330 174.467 1.00 47.61 421 GLN E N 1
ATOM 14101 C CA . GLN E 2 421 ? 122.391 132.336 174.910 1.00 47.57 421 GLN E CA 1
ATOM 14102 C C . GLN E 2 421 ? 123.133 132.891 173.703 1.00 39.61 421 GLN E C 1
ATOM 14103 O O . GLN E 2 421 ? 123.862 132.161 173.023 1.00 46.57 421 GLN E O 1
ATOM 14109 N N . PHE E 2 422 ? 122.945 134.181 173.443 1.00 47.21 422 PHE E N 1
ATOM 14110 C CA . PHE E 2 422 ? 123.651 134.869 172.374 1.00 48.18 422 PHE E CA 1
ATOM 14111 C C . PHE E 2 422 ? 124.905 135.519 172.936 1.00 49.22 422 PHE E C 1
ATOM 14112 O O . PHE E 2 422 ? 124.839 136.268 173.914 1.00 54.30 422 PHE E O 1
ATOM 14120 N N . ILE E 2 423 ? 126.044 135.223 172.324 1.00 45.13 423 ILE E N 1
ATOM 14121 C CA . ILE E 2 423 ? 127.304 135.877 172.645 1.00 45.46 423 ILE E CA 1
ATOM 14122 C C . ILE E 2 423 ? 127.756 136.578 171.376 1.00 53.43 423 ILE E C 1
ATOM 14123 O O . ILE E 2 423 ? 128.219 135.931 170.429 1.00 51.09 423 ILE E O 1
ATOM 14128 N N . ILE E 2 424 ? 127.611 137.896 171.351 1.00 54.72 424 ILE E N 1
ATOM 14129 C CA . ILE E 2 424 ? 127.871 138.690 170.164 1.00 45.81 424 ILE E CA 1
ATOM 14130 C C . ILE E 2 424 ? 129.066 139.590 170.434 1.00 50.45 424 ILE E C 1
ATOM 14131 O O . ILE E 2 424 ? 129.390 139.912 171.578 1.00 60.27 424 ILE E O 1
ATOM 14136 N N . THR E 2 425 ? 129.742 139.978 169.360 1.00 51.33 425 THR E N 1
ATOM 14137 C CA . THR E 2 425 ? 130.739 141.037 169.426 1.00 59.88 425 THR E CA 1
ATOM 14138 C C . THR E 2 425 ? 130.459 142.042 168.318 1.00 65.87 425 THR E C 1
ATOM 14139 O O . THR E 2 425 ? 129.948 141.683 167.254 1.00 72.43 425 THR E O 1
ATOM 14143 N N . THR E 2 426 ? 130.775 143.310 168.578 1.00 62.51 426 THR E N 1
ATOM 14144 C CA . THR E 2 426 ? 130.391 144.366 167.652 1.00 69.51 426 THR E CA 1
ATOM 14145 C C . THR E 2 426 ? 131.323 145.563 167.768 1.00 74.45 426 THR E C 1
ATOM 14146 O O . THR E 2 426 ? 131.937 145.802 168.811 1.00 69.03 426 THR E O 1
ATOM 14150 N N . HIS E 2 427 ? 131.408 146.315 166.669 1.00 79.16 427 HIS E N 1
ATOM 14151 C CA . HIS E 2 427 ? 132.132 147.577 166.607 1.00 64.54 427 HIS E CA 1
ATOM 14152 C C . HIS E 2 427 ? 131.221 148.794 166.656 1.00 70.80 427 HIS E C 1
ATOM 14153 O O . HIS E 2 427 ? 131.712 149.904 166.881 1.00 77.46 427 HIS E O 1
ATOM 14160 N N . SER E 2 428 ? 129.924 148.618 166.438 1.00 68.90 428 SER E N 1
ATOM 14161 C CA . SER E 2 428 ? 129.023 149.732 166.173 1.00 67.77 428 SER E CA 1
ATOM 14162 C C . SER E 2 428 ? 128.321 150.179 167.451 1.00 66.82 428 SER E C 1
ATOM 14163 O O . SER E 2 428 ? 127.871 149.331 168.229 1.00 67.03 428 SER E O 1
ATOM 14166 N N . PRO E 2 429 ? 128.209 151.491 167.703 1.00 73.27 429 PRO E N 1
ATOM 14167 C CA . PRO E 2 429 ? 127.348 151.953 168.802 1.00 73.03 429 PRO E CA 1
ATOM 14168 C C . PRO E 2 429 ? 125.875 151.955 168.445 1.00 68.58 429 PRO E C 1
ATOM 14169 O O . PRO E 2 429 ? 125.029 151.932 169.349 1.00 70.64 429 PRO E O 1
ATOM 14173 N N . ILE E 2 430 ? 125.546 151.965 167.156 1.00 66.47 430 ILE E N 1
ATOM 14174 C CA . ILE E 2 430 ? 124.152 152.074 166.748 1.00 70.17 430 ILE E CA 1
ATOM 14175 C C . ILE E 2 430 ? 123.375 150.840 167.185 1.00 69.10 430 ILE E C 1
ATOM 14176 O O . ILE E 2 430 ? 122.199 150.929 167.555 1.00 66.25 430 ILE E O 1
ATOM 14181 N N . VAL E 2 431 ? 124.008 149.665 167.133 1.00 69.35 431 VAL E N 1
ATOM 14182 C CA . VAL E 2 431 ? 123.372 148.472 167.683 1.00 69.82 431 VAL E CA 1
ATOM 14183 C C . VAL E 2 431 ? 123.293 148.573 169.200 1.00 66.81 431 VAL E C 1
ATOM 14184 O O . VAL E 2 431 ? 122.317 148.121 169.807 1.00 71.88 431 VAL E O 1
ATOM 14188 N N . LEU E 2 432 ? 124.309 149.159 169.840 1.00 62.66 432 LEU E N 1
ATOM 14189 C CA . LEU E 2 432 ? 124.263 149.340 171.287 1.00 63.47 432 LEU E CA 1
ATOM 14190 C C . LEU E 2 432 ? 123.100 150.220 171.718 1.00 66.56 432 LEU E C 1
ATOM 14191 O O . LEU E 2 432 ? 122.619 150.080 172.845 1.00 70.49 432 LEU E O 1
ATOM 14196 N N . SER E 2 433 ? 122.635 151.118 170.858 1.00 73.91 433 SER E N 1
ATOM 14197 C CA . SER E 2 433 ? 121.469 151.922 171.236 1.00 70.93 433 SER E CA 1
ATOM 14198 C C . SER E 2 433 ? 120.171 151.088 171.319 1.00 69.28 433 SER E C 1
ATOM 14199 O O . SER E 2 433 ? 119.099 151.670 171.512 1.00 67.53 433 SER E O 1
ATOM 14202 N N . THR E 2 434 ? 120.240 149.765 171.163 1.00 65.76 434 THR E N 1
ATOM 14203 C CA . THR E 2 434 ? 119.098 148.883 171.355 1.00 71.32 434 THR E CA 1
ATOM 14204 C C . THR E 2 434 ? 119.347 147.817 172.414 1.00 75.91 434 THR E C 1
ATOM 14205 O O . THR E 2 434 ? 118.465 146.983 172.651 1.00 78.35 434 THR E O 1
ATOM 14209 N N . ILE E 2 435 ? 120.510 147.824 173.063 1.00 71.00 435 ILE E N 1
ATOM 14210 C CA . ILE E 2 435 ? 120.894 146.805 174.033 1.00 71.14 435 ILE E CA 1
ATOM 14211 C C . ILE E 2 435 ? 121.058 147.463 175.395 1.00 73.70 435 ILE E C 1
ATOM 14212 O O . ILE E 2 435 ? 121.647 148.543 175.504 1.00 76.27 435 ILE E O 1
ATOM 14217 N N . GLU E 2 436 ? 120.546 146.806 176.432 1.00 75.65 436 GLU E N 1
ATOM 14218 C CA . GLU E 2 436 ? 120.712 147.311 177.785 1.00 76.92 436 GLU E CA 1
ATOM 14219 C C . GLU E 2 436 ? 122.174 147.218 178.210 1.00 72.13 436 GLU E C 1
ATOM 14220 O O . GLU E 2 436 ? 122.958 146.430 177.676 1.00 69.15 436 GLU E O 1
ATOM 14226 N N . LYS E 2 437 ? 122.543 148.049 179.186 1.00 70.34 437 LYS E N 1
ATOM 14227 C CA . LYS E 2 437 ? 123.869 147.936 179.778 1.00 71.60 437 LYS E CA 1
ATOM 14228 C C . LYS E 2 437 ? 124.035 146.630 180.541 1.00 75.81 437 LYS E C 1
ATOM 14229 O O . LYS E 2 437 ? 125.165 146.166 180.719 1.00 79.17 437 LYS E O 1
ATOM 14235 N N . ARG E 2 438 ? 122.931 146.024 180.981 1.00 78.77 438 ARG E N 1
ATOM 14236 C CA . ARG E 2 438 ? 123.004 144.734 181.656 1.00 72.49 438 ARG E CA 1
ATOM 14237 C C . ARG E 2 438 ? 123.628 143.668 180.766 1.00 71.88 438 ARG E C 1
ATOM 14238 O O . ARG E 2 438 ? 124.257 142.730 181.269 1.00 81.57 438 ARG E O 1
ATOM 14246 N N . CYS E 2 439 ? 123.473 143.794 179.448 1.00 71.36 439 CYS E N 1
ATOM 14247 C CA . CYS E 2 439 ? 123.907 142.783 178.494 1.00 60.90 439 CYS E CA 1
ATOM 14248 C C . CYS E 2 439 ? 125.158 143.202 177.731 1.00 54.98 439 CYS E C 1
ATOM 14249 O O . CYS E 2 439 ? 125.372 142.756 176.603 1.00 69.25 439 CYS E O 1
ATOM 14252 N N . ILE E 2 440 ? 125.989 144.058 178.317 1.00 58.67 440 ILE E N 1
ATOM 14253 C CA . ILE E 2 440 ? 127.164 144.591 177.638 1.00 57.74 440 ILE E CA 1
ATOM 14254 C C . ILE E 2 440 ? 128.380 144.425 178.535 1.00 57.94 440 ILE E C 1
ATOM 14255 O O . ILE E 2 440 ? 128.306 144.648 179.746 1.00 70.80 440 ILE E O 1
ATOM 14260 N N . ARG E 2 441 ? 129.495 144.022 177.933 1.00 53.40 441 ARG E N 1
ATOM 14261 C CA . ARG E 2 441 ? 130.799 143.978 178.578 1.00 65.39 441 ARG E CA 1
ATOM 14262 C C . ARG E 2 441 ? 131.781 144.711 177.681 1.00 61.49 441 ARG E C 1
ATOM 14263 O O . ARG E 2 441 ? 131.761 144.533 176.461 1.00 73.92 441 ARG E O 1
ATOM 14271 N N . GLU E 2 442 ? 132.644 145.526 178.277 1.00 60.91 442 GLU E N 1
ATOM 14272 C CA . GLU E 2 442 ? 133.558 146.356 177.510 1.00 67.47 442 GLU E CA 1
ATOM 14273 C C . GLU E 2 442 ? 134.982 146.170 178.002 1.00 72.19 442 GLU E C 1
ATOM 14274 O O . GLU E 2 442 ? 135.220 145.847 179.168 1.00 69.51 442 GLU E O 1
ATOM 14280 N N . PHE E 2 443 ? 135.924 146.392 177.097 1.00 76.83 443 PHE E N 1
ATOM 14281 C CA . PHE E 2 443 ? 137.334 146.420 177.437 1.00 84.08 443 PHE E CA 1
ATOM 14282 C C . PHE E 2 443 ? 137.755 147.841 177.799 1.00 96.77 443 PHE E C 1
ATOM 14283 O O . PHE E 2 443 ? 137.005 148.805 177.630 1.00 84.17 443 PHE E O 1
ATOM 14291 N N . ASP E 2 444 ? 138.979 147.962 178.307 1.00 108.25 444 ASP E N 1
ATOM 14292 C CA . ASP E 2 444 ? 139.538 149.248 178.694 1.00 106.70 444 ASP E CA 1
ATOM 14293 C C . ASP E 2 444 ? 140.644 149.632 177.724 1.00 105.31 444 ASP E C 1
ATOM 14294 O O . ASP E 2 444 ? 141.656 148.919 177.647 1.00 111.46 444 ASP E O 1
ATOM 14299 N N . PRO E 2 445 ? 140.514 150.721 176.967 1.00 103.50 445 PRO E N 1
ATOM 14300 C CA . PRO E 2 445 ? 141.644 151.176 176.152 1.00 106.86 445 PRO E CA 1
ATOM 14301 C C . PRO E 2 445 ? 142.847 151.494 177.025 1.00 116.92 445 PRO E C 1
ATOM 14302 O O . PRO E 2 445 ? 142.714 151.875 178.190 1.00 118.49 445 PRO E O 1
ATOM 14306 N N . ASN E 2 446 ? 144.037 151.323 176.447 1.00 118.79 446 ASN E N 1
ATOM 14307 C CA . ASN E 2 446 ? 145.297 151.466 177.178 1.00 120.92 446 ASN E CA 1
ATOM 14308 C C . ASN E 2 446 ? 145.488 150.317 178.168 1.00 122.08 446 ASN E C 1
ATOM 14309 O O . ASN E 2 446 ? 145.904 150.526 179.308 1.00 123.43 446 ASN E O 1
ATOM 14314 N N . ASP E 2 447 ? 145.177 149.100 177.731 1.00 122.18 447 ASP E N 1
ATOM 14315 C CA . ASP E 2 447 ? 145.294 147.905 178.556 1.00 124.16 447 ASP E CA 1
ATOM 14316 C C . ASP E 2 447 ? 146.371 146.994 177.987 1.00 127.24 447 ASP E C 1
ATOM 14317 O O . ASP E 2 447 ? 146.323 146.629 176.807 1.00 127.48 447 ASP E O 1
ATOM 14322 N N . ASP E 2 448 ? 147.340 146.629 178.828 1.00 126.83 448 ASP E N 1
ATOM 14323 C CA . ASP E 2 448 ? 148.411 145.731 178.413 1.00 125.78 448 ASP E CA 1
ATOM 14324 C C . ASP E 2 448 ? 147.945 144.290 178.258 1.00 124.38 448 ASP E C 1
ATOM 14325 O O . ASP E 2 448 ? 148.710 143.463 177.751 1.00 122.09 448 ASP E O 1
ATOM 14330 N N . GLY E 2 449 ? 146.722 143.971 178.678 1.00 122.36 449 GLY E N 1
ATOM 14331 C CA . GLY E 2 449 ? 146.180 142.632 178.601 1.00 113.99 449 GLY E CA 1
ATOM 14332 C C . GLY E 2 449 ? 146.048 141.941 179.940 1.00 113.25 449 GLY E C 1
ATOM 14333 O O . GLY E 2 449 ? 145.328 140.938 180.036 1.00 110.64 449 GLY E O 1
ATOM 14334 N N . ASN E 2 450 ? 146.717 142.446 180.974 1.00 115.83 450 ASN E N 1
ATOM 14335 C CA . ASN E 2 450 ? 146.632 141.867 182.314 1.00 113.06 450 ASN E CA 1
ATOM 14336 C C . ASN E 2 450 ? 145.433 142.448 183.066 1.00 109.44 450 ASN E C 1
ATOM 14337 O O . ASN E 2 450 ? 145.558 143.129 184.082 1.00 110.80 450 ASN E O 1
ATOM 14342 N N . GLN E 2 451 ? 144.250 142.158 182.532 1.00 104.47 451 GLN E N 1
ATOM 14343 C CA . GLN E 2 451 ? 143.000 142.581 183.136 1.00 99.25 451 GLN E CA 1
ATOM 14344 C C . GLN E 2 451 ? 142.539 141.534 184.147 1.00 97.05 451 GLN E C 1
ATOM 14345 O O . GLN E 2 451 ? 143.229 140.549 184.419 1.00 98.70 451 GLN E O 1
ATOM 14351 N N . SER E 2 452 ? 141.360 141.755 184.725 1.00 93.30 452 SER E N 1
ATOM 14352 C CA . SER E 2 452 ? 140.778 140.811 185.669 1.00 92.36 452 SER E CA 1
ATOM 14353 C C . SER E 2 452 ? 139.303 140.532 185.438 1.00 87.88 452 SER E C 1
ATOM 14354 O O . SER E 2 452 ? 138.824 139.480 185.878 1.00 92.04 452 SER E O 1
ATOM 14357 N N . PHE E 2 453 ? 138.569 141.418 184.774 1.00 86.96 453 PHE E N 1
ATOM 14358 C CA . PHE E 2 453 ? 137.143 141.220 184.561 1.00 85.75 453 PHE E CA 1
ATOM 14359 C C . PHE E 2 453 ? 136.638 142.314 183.634 1.00 82.55 453 PHE E C 1
ATOM 14360 O O . PHE E 2 453 ? 137.123 143.448 183.674 1.00 84.17 453 PHE E O 1
ATOM 14368 N N . LEU E 2 454 ? 135.666 141.962 182.798 1.00 76.43 454 LEU E N 1
ATOM 14369 C CA . LEU E 2 454 ? 134.983 142.914 181.933 1.00 79.54 454 LEU E CA 1
ATOM 14370 C C . LEU E 2 454 ? 133.643 143.260 182.568 1.00 85.70 454 LEU E C 1
ATOM 14371 O O . LEU E 2 454 ? 132.844 142.364 182.860 1.00 83.31 454 LEU E O 1
ATOM 14376 N N . ASP E 2 455 ? 133.397 144.549 182.773 1.00 87.23 455 ASP E N 1
ATOM 14377 C CA . ASP E 2 455 ? 132.210 145.012 183.473 1.00 92.22 455 ASP E CA 1
ATOM 14378 C C . ASP E 2 455 ? 131.300 145.790 182.532 1.00 86.92 455 ASP E C 1
ATOM 14379 O O . ASP E 2 455 ? 131.726 146.306 181.495 1.00 76.74 455 ASP E O 1
ATOM 14384 N N . SER E 2 456 ? 130.029 145.864 182.917 1.00 90.12 456 SER E N 1
ATOM 14385 C CA . SER E 2 456 ? 129.018 146.510 182.103 1.00 80.96 456 SER E CA 1
ATOM 14386 C C . SER E 2 456 ? 129.185 148.027 182.123 1.00 85.60 456 SER E C 1
ATOM 14387 O O . SER E 2 456 ? 129.812 148.583 183.027 1.00 93.15 456 SER E O 1
ATOM 14390 N N . PRO E 2 457 ? 128.638 148.720 181.122 1.00 77.91 457 PRO E N 1
ATOM 14391 C CA . PRO E 2 457 ? 128.707 150.188 181.121 1.00 80.38 457 PRO E CA 1
ATOM 14392 C C . PRO E 2 457 ? 127.820 150.787 182.202 1.00 77.53 457 PRO E C 1
ATOM 14393 O O . PRO E 2 457 ? 126.647 150.432 182.335 1.00 73.19 457 PRO E O 1
ATOM 14397 N N . ASP E 2 458 ? 128.399 151.705 182.978 1.00 82.55 458 ASP E N 1
ATOM 14398 C CA . ASP E 2 458 ? 127.621 152.411 183.990 1.00 87.44 458 ASP E CA 1
ATOM 14399 C C . ASP E 2 458 ? 126.547 153.282 183.356 1.00 85.45 458 ASP E C 1
ATOM 14400 O O . ASP E 2 458 ? 125.498 153.516 183.968 1.00 83.76 458 ASP E O 1
ATOM 14405 N N . MET E 2 459 ? 126.779 153.761 182.138 1.00 84.16 459 MET E N 1
ATOM 14406 C CA . MET E 2 459 ? 125.837 154.642 181.464 1.00 74.66 459 MET E CA 1
ATOM 14407 C C . MET E 2 459 ? 124.875 153.819 180.616 1.00 70.87 459 MET E C 1
ATOM 14408 O O . MET E 2 459 ? 125.298 152.965 179.830 1.00 75.01 459 MET E O 1
ATOM 14413 N N . GLN E 2 460 ? 123.583 154.059 180.800 1.00 66.66 460 GLN E N 1
ATOM 14414 C CA . GLN E 2 460 ? 122.568 153.290 180.094 1.00 66.09 460 GLN E CA 1
ATOM 14415 C C . GLN E 2 460 ? 122.680 153.530 178.595 1.00 64.29 460 GLN E C 1
ATOM 14416 O O . GLN E 2 460 ? 122.486 154.653 178.121 1.00 68.95 460 GLN E O 1
ATOM 14422 N N . THR E 2 461 ? 122.995 152.473 177.847 1.00 67.81 461 THR E N 1
ATOM 14423 C CA . THR E 2 461 ? 123.153 152.587 176.403 1.00 64.26 461 THR E CA 1
ATOM 14424 C C . THR E 2 461 ? 121.855 152.381 175.638 1.00 66.65 461 THR E C 1
ATOM 14425 O O . THR E 2 461 ? 121.737 152.874 174.512 1.00 70.17 461 THR E O 1
ATOM 14429 N N . LYS E 2 462 ? 120.887 151.671 176.209 1.00 65.49 462 LYS E N 1
ATOM 14430 C CA . LYS E 2 462 ? 119.640 151.418 175.500 1.00 69.88 462 LYS E CA 1
ATOM 14431 C C . LYS E 2 462 ? 118.835 152.703 175.364 1.00 73.37 462 LYS E C 1
ATOM 14432 O O . LYS E 2 462 ? 118.566 153.388 176.355 1.00 79.90 462 LYS E O 1
ATOM 14438 N N . GLY E 2 463 ? 118.441 153.021 174.133 1.00 73.34 463 GLY E N 1
ATOM 14439 C CA . GLY E 2 463 ? 117.628 154.188 173.865 1.00 73.62 463 GLY E CA 1
ATOM 14440 C C . GLY E 2 463 ? 118.365 155.506 173.892 1.00 60.03 463 GLY E C 1
ATOM 14441 O O . GLY E 2 463 ? 117.718 156.557 173.863 1.00 65.27 463 GLY E O 1
ATOM 14442 N N . SER E 2 464 ? 119.691 155.488 173.942 1.00 61.98 464 SER E N 1
ATOM 14443 C CA . SER E 2 464 ? 120.493 156.695 174.053 1.00 65.47 464 SER E CA 1
ATOM 14444 C C . SER E 2 464 ? 121.042 157.108 172.691 1.00 73.43 464 SER E C 1
ATOM 14445 O O . SER E 2 464 ? 121.059 156.330 171.735 1.00 74.76 464 SER E O 1
ATOM 14448 N N . GLU E 2 465 ? 121.493 158.358 172.616 1.00 76.58 465 GLU E N 1
ATOM 14449 C CA . GLU E 2 465 ? 122.005 158.895 171.362 1.00 72.64 465 GLU E CA 1
ATOM 14450 C C . GLU E 2 465 ? 123.295 158.188 170.974 1.00 72.56 465 GLU E C 1
ATOM 14451 O O . GLU E 2 465 ? 124.182 157.987 171.807 1.00 77.34 465 GLU E O 1
ATOM 14457 N N . ASN E 2 466 ? 123.403 157.824 169.695 1.00 67.34 466 ASN E N 1
ATOM 14458 C CA . ASN E 2 466 ? 124.579 157.100 169.228 1.00 72.28 466 ASN E CA 1
ATOM 14459 C C . ASN E 2 466 ? 125.862 157.856 169.539 1.00 76.56 466 ASN E C 1
ATOM 14460 O O . ASN E 2 466 ? 126.907 157.236 169.762 1.00 78.08 466 ASN E O 1
ATOM 14465 N N . ALA E 2 467 ? 125.810 159.189 169.550 1.00 72.91 467 ALA E N 1
ATOM 14466 C CA . ALA E 2 467 ? 127.007 159.974 169.827 1.00 69.63 467 ALA E CA 1
ATOM 14467 C C . ALA E 2 467 ? 127.384 159.944 171.302 1.00 69.85 467 ALA E C 1
ATOM 14468 O O . ALA E 2 467 ? 128.574 159.959 171.630 1.00 74.98 467 ALA E O 1
ATOM 14470 N N . GLN E 2 468 ? 126.396 159.915 172.199 1.00 71.82 468 GLN E N 1
ATOM 14471 C CA . GLN E 2 468 ? 126.696 159.840 173.626 1.00 73.02 468 GLN E CA 1
ATOM 14472 C C . GLN E 2 468 ? 127.206 158.457 174.006 1.00 71.31 468 GLN E C 1
ATOM 14473 O O . GLN E 2 468 ? 128.199 158.328 174.732 1.00 70.66 468 GLN E O 1
ATOM 14479 N N . ILE E 2 469 ? 126.542 157.405 173.516 1.00 74.43 469 ILE E N 1
ATOM 14480 C CA . ILE E 2 469 ? 126.998 156.039 173.768 1.00 71.95 469 ILE E CA 1
ATOM 14481 C C . ILE E 2 469 ? 128.198 155.683 172.912 1.00 61.14 469 ILE E C 1
ATOM 14482 O O . ILE E 2 469 ? 128.739 154.579 173.045 1.00 66.98 469 ILE E O 1
ATOM 14487 N N . LEU E 2 470 ? 128.618 156.582 172.025 1.00 58.95 470 LEU E N 1
ATOM 14488 C CA . LEU E 2 470 ? 129.901 156.487 171.348 1.00 63.67 470 LEU E CA 1
ATOM 14489 C C . LEU E 2 470 ? 130.952 157.379 171.989 1.00 65.58 470 LEU E C 1
ATOM 14490 O O . LEU E 2 470 ? 132.148 157.163 171.770 1.00 63.15 470 LEU E O 1
ATOM 14495 N N . GLU E 2 471 ? 130.526 158.370 172.773 1.00 75.78 471 GLU E N 1
ATOM 14496 C CA . GLU E 2 471 ? 131.451 159.295 173.416 1.00 73.86 471 GLU E CA 1
ATOM 14497 C C . GLU E 2 471 ? 131.983 158.726 174.723 1.00 76.08 471 GLU E C 1
ATOM 14498 O O . GLU E 2 471 ? 133.155 158.925 175.060 1.00 80.29 471 GLU E O 1
ATOM 14504 N N . GLN E 2 472 ? 131.137 158.019 175.466 1.00 75.19 472 GLN E N 1
ATOM 14505 C CA . GLN E 2 472 ? 131.482 157.496 176.780 1.00 72.21 472 GLN E CA 1
ATOM 14506 C C . GLN E 2 472 ? 131.899 156.032 176.726 1.00 73.50 472 GLN E C 1
ATOM 14507 O O . GLN E 2 472 ? 132.967 155.669 177.228 1.00 76.92 472 GLN E O 1
ATOM 14513 N N . VAL E 2 473 ? 131.070 155.181 176.119 1.00 68.10 473 VAL E N 1
ATOM 14514 C CA . VAL E 2 473 ? 131.355 153.750 176.093 1.00 71.75 473 VAL E CA 1
ATOM 14515 C C . VAL E 2 473 ? 132.620 153.468 175.291 1.00 70.19 473 VAL E C 1
ATOM 14516 O O . VAL E 2 473 ? 133.486 152.700 175.724 1.00 69.14 473 VAL E O 1
ATOM 14520 N N . MET E 2 474 ? 132.747 154.080 174.115 1.00 70.26 474 MET E N 1
ATOM 14521 C CA . MET E 2 474 ? 133.829 153.764 173.193 1.00 70.83 474 MET E CA 1
ATOM 14522 C C . MET E 2 474 ? 134.880 154.859 173.090 1.00 73.70 474 MET E C 1
ATOM 14523 O O . MET E 2 474 ? 135.855 154.691 172.350 1.00 74.88 474 MET E O 1
ATOM 14528 N N . ASN E 2 475 ? 134.719 155.967 173.811 1.00 69.26 475 ASN E N 1
ATOM 14529 C CA . ASN E 2 475 ? 135.732 157.019 173.869 1.00 72.65 475 ASN E CA 1
ATOM 14530 C C . ASN E 2 475 ? 136.040 157.570 172.476 1.00 69.65 475 ASN E C 1
ATOM 14531 O O . ASN E 2 475 ? 137.192 157.628 172.044 1.00 68.51 475 ASN E O 1
ATOM 14536 N N . VAL E 2 476 ? 134.991 157.983 171.769 1.00 69.65 476 VAL E N 1
ATOM 14537 C CA . VAL E 2 476 ? 135.112 158.551 170.431 1.00 67.19 476 VAL E CA 1
ATOM 14538 C C . VAL E 2 476 ? 134.392 159.892 170.425 1.00 69.44 476 VAL E C 1
ATOM 14539 O O . VAL E 2 476 ? 133.185 159.953 170.687 1.00 68.87 476 VAL E O 1
ATOM 14543 N N . HIS E 2 477 ? 135.125 160.956 170.113 1.00 69.35 477 HIS E N 1
ATOM 14544 C CA . HIS E 2 477 ? 134.547 162.287 170.125 1.00 69.06 477 HIS E CA 1
ATOM 14545 C C . HIS E 2 477 ? 133.507 162.427 169.013 1.00 73.81 477 HIS E C 1
ATOM 14546 O O . HIS E 2 477 ? 133.639 161.817 167.949 1.00 78.19 477 HIS E O 1
ATOM 14553 N N . PRO E 2 478 ? 132.458 163.224 169.230 1.00 75.15 478 PRO E N 1
ATOM 14554 C CA . PRO E 2 478 ? 131.506 163.479 168.137 1.00 67.18 478 PRO E CA 1
ATOM 14555 C C . PRO E 2 478 ? 132.144 164.146 166.934 1.00 65.35 478 PRO E C 1
ATOM 14556 O O . PRO E 2 478 ? 131.607 164.035 165.825 1.00 65.69 478 PRO E O 1
ATOM 14560 N N . THR E 2 479 ? 133.271 164.833 167.118 1.00 71.56 479 THR E N 1
ATOM 14561 C CA . THR E 2 479 ? 133.974 165.513 166.050 1.00 67.02 479 THR E CA 1
ATOM 14562 C C . THR E 2 479 ? 135.402 164.991 165.939 1.00 68.34 479 THR E C 1
ATOM 14563 O O . THR E 2 479 ? 136.045 164.736 166.962 1.00 68.63 479 THR E O 1
ATOM 14567 N N . PRO E 2 480 ? 135.929 164.828 164.729 1.00 65.95 480 PRO E N 1
ATOM 14568 C CA . PRO E 2 480 ? 137.296 164.327 164.583 1.00 69.63 480 PRO E CA 1
ATOM 14569 C C . PRO E 2 480 ? 138.302 165.305 165.158 1.00 73.05 480 PRO E C 1
ATOM 14570 O O . PRO E 2 480 ? 138.319 166.483 164.772 1.00 77.06 480 PRO E O 1
ATOM 14574 N N . PRO E 2 481 ? 139.162 164.868 166.080 1.00 75.49 481 PRO E N 1
ATOM 14575 C CA . PRO E 2 481 ? 140.247 165.753 166.525 1.00 76.98 481 PRO E CA 1
ATOM 14576 C C . PRO E 2 481 ? 141.221 166.105 165.418 1.00 79.29 481 PRO E C 1
ATOM 14577 O O . PRO E 2 481 ? 141.919 167.119 165.527 1.00 78.50 481 PRO E O 1
ATOM 14581 N N . GLY E 2 482 ? 141.295 165.297 164.356 1.00 72.49 482 GLY E N 1
ATOM 14582 C CA . GLY E 2 482 ? 142.197 165.592 163.258 1.00 76.33 482 GLY E CA 1
ATOM 14583 C C . GLY E 2 482 ? 141.679 166.624 162.284 1.00 79.09 482 GLY E C 1
ATOM 14584 O O . GLY E 2 482 ? 142.466 167.179 161.509 1.00 77.29 482 GLY E O 1
ATOM 14585 N N . ILE E 2 483 ? 140.379 166.896 162.305 1.00 79.17 483 ILE E N 1
ATOM 14586 C CA . ILE E 2 483 ? 139.775 167.909 161.449 1.00 76.05 483 ILE E CA 1
ATOM 14587 C C . ILE E 2 483 ? 139.902 169.249 162.163 1.00 84.62 483 ILE E C 1
ATOM 14588 O O . ILE E 2 483 ? 139.231 169.492 163.169 1.00 85.14 483 ILE E O 1
ATOM 14593 N N . ALA E 2 484 ? 140.769 170.122 161.644 1.00 86.49 484 ALA E N 1
ATOM 14594 C CA . ALA E 2 484 ? 140.947 171.433 162.257 1.00 80.18 484 ALA E CA 1
ATOM 14595 C C . ALA E 2 484 ? 139.639 172.211 162.288 1.00 80.44 484 ALA E C 1
ATOM 14596 O O . ALA E 2 484 ? 139.377 172.951 163.243 1.00 85.76 484 ALA E O 1
ATOM 14598 N N . GLU E 2 485 ? 138.803 172.042 161.265 1.00 78.03 485 GLU E N 1
ATOM 14599 C CA . GLU E 2 485 ? 137.527 172.745 161.223 1.00 80.55 485 GLU E CA 1
ATOM 14600 C C . GLU E 2 485 ? 136.711 172.481 162.480 1.00 81.37 485 GLU E C 1
ATOM 14601 O O . GLU E 2 485 ? 136.031 173.379 162.990 1.00 91.35 485 GLU E O 1
ATOM 14607 N N . SER E 2 486 ? 136.774 171.256 163.003 1.00 80.94 486 SER E N 1
ATOM 14608 C CA . SER E 2 486 ? 135.980 170.912 164.176 1.00 84.18 486 SER E CA 1
ATOM 14609 C C . SER E 2 486 ? 136.369 171.753 165.384 1.00 87.22 486 SER E C 1
ATOM 14610 O O . SER E 2 486 ? 135.535 171.999 166.262 1.00 80.85 486 SER E O 1
ATOM 14613 N N . HIS E 2 487 ? 137.622 172.201 165.450 1.00 89.73 487 HIS E N 1
ATOM 14614 C CA . HIS E 2 487 ? 138.066 173.048 166.548 1.00 88.75 487 HIS E CA 1
ATOM 14615 C C . HIS E 2 487 ? 137.711 174.514 166.350 1.00 92.74 487 HIS E C 1
ATOM 14616 O O . HIS E 2 487 ? 137.822 175.293 167.304 1.00 97.21 487 HIS E O 1
ATOM 14623 N N . TRP E 2 488 ? 137.267 174.902 165.152 1.00 93.37 488 TRP E N 1
ATOM 14624 C CA . TRP E 2 488 ? 137.119 176.320 164.843 1.00 90.17 488 TRP E CA 1
ATOM 14625 C C . TRP E 2 488 ? 136.260 177.024 165.884 1.00 95.23 488 TRP E C 1
ATOM 14626 O O . TRP E 2 488 ? 136.686 178.015 166.487 1.00 101.32 488 TRP E O 1
ATOM 14637 N N . LEU E 2 489 ? 135.062 176.495 166.143 1.00 92.69 489 LEU E N 1
ATOM 14638 C CA . LEU E 2 489 ? 134.172 177.125 167.112 1.00 94.53 489 LEU E CA 1
ATOM 14639 C C . LEU E 2 489 ? 134.893 177.381 168.427 1.00 94.68 489 LEU E C 1
ATOM 14640 O O . LEU E 2 489 ? 134.809 178.477 168.992 1.00 98.54 489 LEU E O 1
ATOM 14645 N N . GLY E 2 490 ? 135.634 176.387 168.917 1.00 98.33 490 GLY E N 1
ATOM 14646 C CA . GLY E 2 490 ? 136.354 176.581 170.163 1.00 98.80 490 GLY E CA 1
ATOM 14647 C C . GLY E 2 490 ? 137.260 177.793 170.106 1.00 99.63 490 GLY E C 1
ATOM 14648 O O . GLY E 2 490 ? 137.188 178.682 170.960 1.00 102.26 490 GLY E O 1
ATOM 14649 N N . ASP E 2 491 ? 138.092 177.872 169.065 1.00 101.23 491 ASP E N 1
ATOM 14650 C CA . ASP E 2 491 ? 138.982 179.018 168.936 1.00 107.78 491 ASP E CA 1
ATOM 14651 C C . ASP E 2 491 ? 138.183 180.312 168.915 1.00 106.49 491 ASP E C 1
ATOM 14652 O O . ASP E 2 491 ? 138.602 181.321 169.495 1.00 108.36 491 ASP E O 1
ATOM 14657 N N . PHE E 2 492 ? 137.006 180.285 168.285 1.00 104.49 492 PHE E N 1
ATOM 14658 C CA . PHE E 2 492 ? 136.153 181.465 168.250 1.00 103.33 492 PHE E CA 1
ATOM 14659 C C . PHE E 2 492 ? 135.946 182.007 169.657 1.00 105.70 492 PHE E C 1
ATOM 14660 O O . PHE E 2 492 ? 136.178 183.194 169.918 1.00 106.75 492 PHE E O 1
ATOM 14668 N N . GLU E 2 493 ? 135.578 181.128 170.596 1.00 106.87 493 GLU E N 1
ATOM 14669 C CA . GLU E 2 493 ? 135.405 181.562 171.978 1.00 103.99 493 GLU E CA 1
ATOM 14670 C C . GLU E 2 493 ? 136.619 182.341 172.452 1.00 107.34 493 GLU E C 1
ATOM 14671 O O . GLU E 2 493 ? 136.497 183.486 172.900 1.00 109.22 493 GLU E O 1
ATOM 14677 N N . LEU E 2 494 ? 137.810 181.760 172.298 1.00 108.51 494 LEU E N 1
ATOM 14678 C CA . LEU E 2 494 ? 139.007 182.446 172.760 1.00 110.11 494 LEU E CA 1
ATOM 14679 C C . LEU E 2 494 ? 139.046 183.861 172.208 1.00 111.36 494 LEU E C 1
ATOM 14680 O O . LEU E 2 494 ? 139.169 184.833 172.962 1.00 113.48 494 LEU E O 1
ATOM 14685 N N . LEU E 2 495 ? 138.861 183.997 170.894 1.00 110.27 495 LEU E N 1
ATOM 14686 C CA . LEU E 2 495 ? 138.950 185.313 170.278 1.00 109.23 495 LEU E CA 1
ATOM 14687 C C . LEU E 2 495 ? 138.003 186.286 170.962 1.00 109.28 495 LEU E C 1
ATOM 14688 O O . LEU E 2 495 ? 138.402 187.388 171.355 1.00 115.45 495 LEU E O 1
ATOM 14693 N N . LEU E 2 496 ? 136.750 185.875 171.156 1.00 108.27 496 LEU E N 1
ATOM 14694 C CA . LEU E 2 496 ? 135.802 186.751 171.832 1.00 110.77 496 LEU E CA 1
ATOM 14695 C C . LEU E 2 496 ? 136.337 187.152 173.199 1.00 114.89 496 LEU E C 1
ATOM 14696 O O . LEU E 2 496 ? 136.452 188.343 173.510 1.00 117.45 496 LEU E O 1
ATOM 14701 N N . LEU E 2 497 ? 136.736 186.166 174.006 1.00 111.28 497 LEU E N 1
ATOM 14702 C CA . LEU E 2 497 ? 137.229 186.462 175.343 1.00 111.18 497 LEU E CA 1
ATOM 14703 C C . LEU E 2 497 ? 138.495 187.302 175.304 1.00 114.65 497 LEU E C 1
ATOM 14704 O O . LEU E 2 497 ? 138.825 187.952 176.301 1.00 119.26 497 LEU E O 1
ATOM 14709 N N . ASP E 2 498 ? 139.205 187.312 174.177 1.00 116.07 498 ASP E N 1
ATOM 14710 C CA . ASP E 2 498 ? 140.421 188.103 174.066 1.00 118.33 498 ASP E CA 1
ATOM 14711 C C . ASP E 2 498 ? 140.137 189.585 173.882 1.00 120.05 498 ASP E C 1
ATOM 14712 O O . ASP E 2 498 ? 141.065 190.394 173.987 1.00 121.33 498 ASP E O 1
ATOM 14717 N N . ASN E 2 499 ? 138.889 189.960 173.612 1.00 118.73 499 ASN E N 1
ATOM 14718 C CA . ASN E 2 499 ? 138.498 191.356 173.450 1.00 120.02 499 ASN E CA 1
ATOM 14719 C C . ASN E 2 499 ? 137.204 191.607 174.227 1.00 123.47 499 ASN E C 1
ATOM 14720 O O . ASN E 2 499 ? 136.227 192.175 173.737 1.00 125.33 499 ASN E O 1
ATOM 14725 N N . SER E 2 500 ? 137.194 191.146 175.478 1.00 123.93 500 SER E N 1
ATOM 14726 C CA . SER E 2 500 ? 136.081 191.362 176.403 1.00 124.38 500 SER E CA 1
ATOM 14727 C C . SER E 2 500 ? 134.758 190.929 175.778 1.00 123.11 500 SER E C 1
ATOM 14728 O O . SER E 2 500 ? 133.743 191.622 175.860 1.00 123.29 500 SER E O 1
ATOM 14731 N N . GLY E 2 501 ? 134.778 189.762 175.145 1.00 118.24 501 GLY E N 1
ATOM 14732 C CA . GLY E 2 501 ? 133.588 189.212 174.530 1.00 116.49 501 GLY E CA 1
ATOM 14733 C C . GLY E 2 501 ? 132.957 190.122 173.497 1.00 119.12 501 GLY E C 1
ATOM 14734 O O . GLY E 2 501 ? 131.741 190.329 173.512 1.00 122.28 501 GLY E O 1
ATOM 14735 N N . GLU E 2 502 ? 133.763 190.681 172.600 1.00 120.15 502 GLU E N 1
ATOM 14736 C CA . GLU E 2 502 ? 133.253 191.546 171.547 1.00 119.20 502 GLU E CA 1
ATOM 14737 C C . GLU E 2 502 ? 133.939 191.200 170.234 1.00 117.74 502 GLU E C 1
ATOM 14738 O O . GLU E 2 502 ? 135.064 190.695 170.217 1.00 119.88 502 GLU E O 1
ATOM 14744 N N . LEU E 2 503 ? 133.244 191.475 169.135 1.00 114.04 503 LEU E N 1
ATOM 14745 C CA . LEU E 2 503 ? 133.763 191.152 167.814 1.00 111.89 503 LEU E CA 1
ATOM 14746 C C . LEU E 2 503 ? 134.929 192.065 167.452 1.00 116.11 503 LEU E C 1
ATOM 14747 O O . LEU E 2 503 ? 135.016 193.211 167.899 1.00 119.57 503 LEU E O 1
ATOM 14752 N N . ASP E 2 504 ? 135.832 191.539 166.631 1.00 116.56 504 ASP E N 1
ATOM 14753 C CA . ASP E 2 504 ? 137.005 192.273 166.173 1.00 120.43 504 ASP E CA 1
ATOM 14754 C C . ASP E 2 504 ? 137.445 191.680 164.836 1.00 122.83 504 ASP E C 1
ATOM 14755 O O . ASP E 2 504 ? 136.715 190.901 164.217 1.00 117.94 504 ASP E O 1
ATOM 14760 N N . ASN E 2 505 ? 138.635 192.066 164.372 1.00 128.13 505 ASN E N 1
ATOM 14761 C CA . ASN E 2 505 ? 139.076 191.643 163.046 1.00 125.85 505 ASN E CA 1
ATOM 14762 C C . ASN E 2 505 ? 139.315 190.136 162.987 1.00 122.44 505 ASN E C 1
ATOM 14763 O O . ASN E 2 505 ? 138.803 189.454 162.092 1.00 117.40 505 ASN E O 1
ATOM 14768 N N . GLN E 2 506 ? 140.087 189.595 163.933 1.00 123.03 506 GLN E N 1
ATOM 14769 C CA . GLN E 2 506 ? 140.421 188.173 163.894 1.00 121.60 506 GLN E CA 1
ATOM 14770 C C . GLN E 2 506 ? 139.184 187.306 164.096 1.00 117.33 506 GLN E C 1
ATOM 14771 O O . GLN E 2 506 ? 138.978 186.318 163.379 1.00 113.76 506 GLN E O 1
ATOM 14777 N N . SER E 2 507 ? 138.353 187.651 165.080 1.00 115.57 507 SER E N 1
ATOM 14778 C CA . SER E 2 507 ? 137.148 186.869 165.327 1.00 113.77 507 SER E CA 1
ATOM 14779 C C . SER E 2 507 ? 136.188 186.959 164.150 1.00 112.55 507 SER E C 1
ATOM 14780 O O . SER E 2 507 ? 135.527 185.975 163.808 1.00 108.52 507 SER E O 1
ATOM 14783 N N . GLN E 2 508 ? 136.097 188.130 163.517 1.00 115.11 508 GLN E N 1
ATOM 14784 C CA . GLN E 2 508 ? 135.244 188.264 162.341 1.00 110.95 508 GLN E CA 1
ATOM 14785 C C . GLN E 2 508 ? 135.774 187.428 161.183 1.00 106.94 508 GLN E C 1
ATOM 14786 O O . GLN E 2 508 ? 134.996 186.820 160.440 1.00 98.45 508 GLN E O 1
ATOM 14792 N N . GLU E 2 509 ? 137.096 187.382 161.013 1.00 107.85 509 GLU E N 1
ATOM 14793 C CA . GLU E 2 509 ? 137.679 186.531 159.981 1.00 107.16 509 GLU E CA 1
ATOM 14794 C C . GLU E 2 509 ? 137.366 185.063 160.244 1.00 108.21 509 GLU E C 1
ATOM 14795 O O . GLU E 2 509 ? 137.026 184.314 159.319 1.00 102.94 509 GLU E O 1
ATOM 14801 N N . LEU E 2 510 ? 137.479 184.630 161.501 1.00 106.63 510 LEU E N 1
ATOM 14802 C CA . LEU E 2 510 ? 137.177 183.238 161.823 1.00 98.04 510 LEU E CA 1
ATOM 14803 C C . LEU E 2 510 ? 135.694 182.940 161.630 1.00 95.85 510 LEU E C 1
ATOM 14804 O O . LEU E 2 510 ? 135.324 181.850 161.176 1.00 99.85 510 LEU E O 1
ATOM 14809 N N . TYR E 2 511 ? 134.829 183.895 161.972 1.00 97.17 511 TYR E N 1
ATOM 14810 C CA . TYR E 2 511 ? 133.403 183.732 161.716 1.00 94.85 511 TYR E CA 1
ATOM 14811 C C . TYR E 2 511 ? 133.131 183.618 160.223 1.00 96.14 511 TYR E C 1
ATOM 14812 O O . TYR E 2 511 ? 132.270 182.841 159.797 1.00 92.59 511 TYR E O 1
ATOM 14821 N N . ASP E 2 512 ? 133.851 184.395 159.412 1.00 100.52 512 ASP E N 1
ATOM 14822 C CA . ASP E 2 512 ? 133.723 184.273 157.964 1.00 98.46 512 ASP E CA 1
ATOM 14823 C C . ASP E 2 512 ? 134.161 182.894 157.493 1.00 95.10 512 ASP E C 1
ATOM 14824 O O . ASP E 2 512 ? 133.532 182.303 156.609 1.00 92.19 512 ASP E O 1
ATOM 14829 N N . LYS E 2 513 ? 135.248 182.371 158.061 1.00 96.15 513 LYS E N 1
ATOM 14830 C CA . LYS E 2 513 ? 135.684 181.024 157.706 1.00 90.98 513 LYS E CA 1
ATOM 14831 C C . LYS E 2 513 ? 134.608 179.999 158.039 1.00 86.35 513 LYS E C 1
ATOM 14832 O O . LYS E 2 513 ? 134.313 179.107 157.234 1.00 88.97 513 LYS E O 1
ATOM 14838 N N . ILE E 2 514 ? 134.010 180.115 159.226 1.00 87.09 514 ILE E N 1
ATOM 14839 C CA . ILE E 2 514 ? 132.949 179.192 159.623 1.00 86.33 514 ILE E CA 1
ATOM 14840 C C . ILE E 2 514 ? 131.771 179.298 158.664 1.00 83.55 514 ILE E C 1
ATOM 14841 O O . ILE E 2 514 ? 131.209 178.286 158.228 1.00 81.14 514 ILE E O 1
ATOM 14846 N N . LYS E 2 515 ? 131.380 180.527 158.322 1.00 89.84 515 LYS E N 1
ATOM 14847 C CA . LYS E 2 515 ? 130.282 180.736 157.384 1.00 89.39 515 LYS E CA 1
ATOM 14848 C C . LYS E 2 515 ? 130.575 180.078 156.043 1.00 87.77 515 LYS E C 1
ATOM 14849 O O . LYS E 2 515 ? 129.730 179.369 155.484 1.00 86.32 515 LYS E O 1
ATOM 14855 N N . THR E 2 516 ? 131.778 180.302 155.513 1.00 87.22 516 THR E N 1
ATOM 14856 C CA . THR E 2 516 ? 132.128 179.765 154.204 1.00 85.83 516 THR E CA 1
ATOM 14857 C C . THR E 2 516 ? 132.151 178.243 154.218 1.00 86.86 516 THR E C 1
ATOM 14858 O O . THR E 2 516 ? 131.692 177.602 153.265 1.00 86.55 516 THR E O 1
ATOM 14862 N N . HIS E 2 517 ? 132.681 177.644 155.286 1.00 84.18 517 HIS E N 1
ATOM 14863 C CA . HIS E 2 517 ? 132.835 176.194 155.315 1.00 85.15 517 HIS E CA 1
ATOM 14864 C C . HIS E 2 517 ? 131.517 175.489 155.617 1.00 80.91 517 HIS E C 1
ATOM 14865 O O . HIS E 2 517 ? 131.029 174.689 154.812 1.00 83.37 517 HIS E O 1
ATOM 14872 N N . PHE E 2 518 ? 130.924 175.770 156.777 1.00 79.55 518 PHE E N 1
ATOM 14873 C CA . PHE E 2 518 ? 129.821 174.942 157.249 1.00 80.29 518 PHE E CA 1
ATOM 14874 C C . PHE E 2 518 ? 128.490 175.311 156.605 1.00 80.94 518 PHE E C 1
ATOM 14875 O O . PHE E 2 518 ? 127.609 174.452 156.492 1.00 73.47 518 PHE E O 1
ATOM 14883 N N . GLY E 2 519 ? 128.320 176.556 156.180 1.00 88.84 519 GLY E N 1
ATOM 14884 C CA . GLY E 2 519 ? 127.115 176.983 155.496 1.00 88.67 519 GLY E CA 1
ATOM 14885 C C . GLY E 2 519 ? 126.282 177.925 156.348 1.00 90.55 519 GLY E C 1
ATOM 14886 O O . GLY E 2 519 ? 126.632 178.276 157.476 1.00 88.96 519 GLY E O 1
ATOM 14887 N N . ILE E 2 520 ? 125.155 178.335 155.768 1.00 95.98 520 ILE E N 1
ATOM 14888 C CA . ILE E 2 520 ? 124.261 179.269 156.443 1.00 97.83 520 ILE E CA 1
ATOM 14889 C C . ILE E 2 520 ? 123.252 178.552 157.337 1.00 97.34 520 ILE E C 1
ATOM 14890 O O . ILE E 2 520 ? 122.871 179.083 158.384 1.00 96.23 520 ILE E O 1
ATOM 14895 N N . ASP E 2 521 ? 122.808 177.360 156.950 1.00 95.89 521 ASP E N 1
ATOM 14896 C CA . ASP E 2 521 ? 121.946 176.544 157.793 1.00 100.89 521 ASP E CA 1
ATOM 14897 C C . ASP E 2 521 ? 122.740 175.678 158.760 1.00 99.77 521 ASP E C 1
ATOM 14898 O O . ASP E 2 521 ? 122.145 174.899 159.511 1.00 94.83 521 ASP E O 1
ATOM 14903 N N . SER E 2 522 ? 124.063 175.798 158.752 1.00 97.84 522 SER E N 1
ATOM 14904 C CA . SER E 2 522 ? 124.905 174.997 159.626 1.00 94.48 522 SER E CA 1
ATOM 14905 C C . SER E 2 522 ? 124.574 175.261 161.088 1.00 102.51 522 SER E C 1
ATOM 14906 O O . SER E 2 522 ? 124.419 176.412 161.508 1.00 99.45 522 SER E O 1
ATOM 14909 N N . ALA E 2 523 ? 124.467 174.182 161.868 1.00 99.91 523 ALA E N 1
ATOM 14910 C CA . ALA E 2 523 ? 124.266 174.332 163.304 1.00 90.41 523 ALA E CA 1
ATOM 14911 C C . ALA E 2 523 ? 125.469 174.992 163.958 1.00 92.84 523 ALA E C 1
ATOM 14912 O O . ALA E 2 523 ? 125.321 175.708 164.956 1.00 100.31 523 ALA E O 1
ATOM 14914 N N . GLU E 2 524 ? 126.666 174.763 163.414 1.00 90.94 524 GLU E N 1
ATOM 14915 C CA . GLU E 2 524 ? 127.846 175.458 163.913 1.00 95.92 524 GLU E CA 1
ATOM 14916 C C . GLU E 2 524 ? 127.690 176.968 163.776 1.00 97.93 524 GLU E C 1
ATOM 14917 O O . GLU E 2 524 ? 128.141 177.728 164.640 1.00 99.16 524 GLU E O 1
ATOM 14923 N N . LEU E 2 525 ? 127.040 177.424 162.703 1.00 94.94 525 LEU E N 1
ATOM 14924 C CA . LEU E 2 525 ? 126.810 178.856 162.544 1.00 95.82 525 LEU E CA 1
ATOM 14925 C C . LEU E 2 525 ? 125.815 179.378 163.571 1.00 97.54 525 LEU E C 1
ATOM 14926 O O . LEU E 2 525 ? 125.981 180.486 164.095 1.00 100.64 525 LEU E O 1
ATOM 14931 N N . LYS E 2 526 ? 124.762 178.611 163.858 1.00 94.91 526 LYS E N 1
ATOM 14932 C CA . LYS E 2 526 ? 123.838 179.013 164.913 1.00 96.83 526 LYS E CA 1
ATOM 14933 C C . LYS E 2 526 ? 124.567 179.128 166.244 1.00 97.63 526 LYS E C 1
ATOM 14934 O O . LYS E 2 526 ? 124.364 180.090 166.999 1.00 100.48 526 LYS E O 1
ATOM 14940 N N . LYS E 2 527 ? 125.439 178.163 166.537 1.00 98.03 527 LYS E N 1
ATOM 14941 C CA . LYS E 2 527 ? 126.247 178.245 167.746 1.00 100.36 527 LYS E CA 1
ATOM 14942 C C . LYS E 2 527 ? 127.096 179.508 167.747 1.00 104.11 527 LYS E C 1
ATOM 14943 O O . LYS E 2 527 ? 127.150 180.226 168.747 1.00 106.63 527 LYS E O 1
ATOM 14949 N N . ALA E 2 528 ? 127.764 179.797 166.629 1.00 100.77 528 ALA E N 1
ATOM 14950 C CA . ALA E 2 528 ? 128.643 180.962 166.576 1.00 96.23 528 ALA E CA 1
ATOM 14951 C C . ALA E 2 528 ? 127.862 182.251 166.794 1.00 98.11 528 ALA E C 1
ATOM 14952 O O . ALA E 2 528 ? 128.337 183.170 167.472 1.00 101.31 528 ALA E O 1
ATOM 14954 N N . ASP E 2 529 ? 126.661 182.338 166.221 1.00 100.82 529 ASP E N 1
ATOM 14955 C CA . ASP E 2 529 ? 125.820 183.509 166.444 1.00 102.65 529 ASP E CA 1
ATOM 14956 C C . ASP E 2 529 ? 125.443 183.635 167.914 1.00 106.93 529 ASP E C 1
ATOM 14957 O O . ASP E 2 529 ? 125.454 184.739 168.479 1.00 107.58 529 ASP E O 1
ATOM 14962 N N . SER E 2 530 ? 125.100 182.512 168.549 1.00 107.75 530 SER E N 1
ATOM 14963 C CA . SER E 2 530 ? 124.776 182.541 169.971 1.00 102.20 530 SER E CA 1
ATOM 14964 C C . SER E 2 530 ? 125.966 183.023 170.792 1.00 102.96 530 SER E C 1
ATOM 14965 O O . SER E 2 530 ? 125.814 183.842 171.705 1.00 108.77 530 SER E O 1
ATOM 14968 N N . LEU E 2 531 ? 127.159 182.515 170.479 1.00 101.70 531 LEU E N 1
ATOM 14969 C CA . LEU E 2 531 ? 128.381 182.979 171.130 1.00 102.70 531 LEU E CA 1
ATOM 14970 C C . LEU E 2 531 ? 128.555 184.484 170.975 1.00 107.11 531 LEU E C 1
ATOM 14971 O O . LEU E 2 531 ? 128.830 185.194 171.952 1.00 109.60 531 LEU E O 1
ATOM 14976 N N . ILE E 2 532 ? 128.405 184.989 169.749 1.00 108.55 532 ILE E N 1
ATOM 14977 C CA . ILE E 2 532 ? 128.600 186.416 169.508 1.00 103.94 532 ILE E CA 1
ATOM 14978 C C . ILE E 2 532 ? 127.639 187.228 170.364 1.00 108.05 532 ILE E C 1
ATOM 14979 O O . ILE E 2 532 ? 128.039 188.170 171.057 1.00 111.08 532 ILE E O 1
ATOM 14984 N N . ARG E 2 533 ? 126.355 186.867 170.333 1.00 106.54 533 ARG E N 1
ATOM 14985 C CA . ARG E 2 533 ? 125.354 187.632 171.071 1.00 111.11 533 ARG E CA 1
ATOM 14986 C C . ARG E 2 533 ? 125.629 187.593 172.572 1.00 114.59 533 ARG E C 1
ATOM 14987 O O . ARG E 2 533 ? 125.620 188.634 173.252 1.00 116.74 533 ARG E O 1
ATOM 14995 N N . ILE E 2 534 ? 125.890 186.396 173.106 1.00 111.95 534 ILE E N 1
ATOM 14996 C CA . ILE E 2 534 ? 126.111 186.250 174.541 1.00 108.88 534 ILE E CA 1
ATOM 14997 C C . ILE E 2 534 ? 127.299 187.089 174.977 1.00 112.40 534 ILE E C 1
ATOM 14998 O O . ILE E 2 534 ? 127.221 187.846 175.949 1.00 114.37 534 ILE E O 1
ATOM 15003 N N . ASN E 2 535 ? 128.423 186.957 174.272 1.00 114.04 535 ASN E N 1
ATOM 15004 C CA . ASN E 2 535 ? 129.624 187.672 174.683 1.00 115.28 535 ASN E CA 1
ATOM 15005 C C . ASN E 2 535 ? 129.452 189.177 174.532 1.00 116.12 535 ASN E C 1
ATOM 15006 O O . ASN E 2 535 ? 129.914 189.948 175.382 1.00 114.62 535 ASN E O 1
ATOM 15011 N N . LYS E 2 536 ? 128.794 189.620 173.458 1.00 118.94 536 LYS E N 1
ATOM 15012 C CA . LYS E 2 536 ? 128.583 191.048 173.261 1.00 119.76 536 LYS E CA 1
ATOM 15013 C C . LYS E 2 536 ? 127.798 191.644 174.422 1.00 122.70 536 LYS E C 1
ATOM 15014 O O . LYS E 2 536 ? 128.202 192.654 175.015 1.00 123.82 536 LYS E O 1
ATOM 15020 N N . MET E 2 537 ? 126.678 191.022 174.784 1.00 122.13 537 MET E N 1
ATOM 15021 C CA . MET E 2 537 ? 125.883 191.623 175.846 1.00 122.09 537 MET E CA 1
ATOM 15022 C C . MET E 2 537 ? 126.447 191.327 177.235 1.00 122.59 537 MET E C 1
ATOM 15023 O O . MET E 2 537 ? 126.135 192.057 178.182 1.00 125.01 537 MET E O 1
ATOM 15028 N N . LYS E 2 538 ? 127.322 190.327 177.373 1.00 121.92 538 LYS E N 1
ATOM 15029 C CA . LYS E 2 538 ? 128.116 190.213 178.593 1.00 123.12 538 LYS E CA 1
ATOM 15030 C C . LYS E 2 538 ? 129.062 191.398 178.731 1.00 126.91 538 LYS E C 1
ATOM 15031 O O . LYS E 2 538 ? 129.201 191.976 179.817 1.00 127.28 538 LYS E O 1
ATOM 15037 N N . ASN E 2 539 ? 129.725 191.773 177.637 1.00 128.75 539 ASN E N 1
ATOM 15038 C CA . ASN E 2 539 ? 130.541 192.980 177.652 1.00 128.02 539 ASN E CA 1
ATOM 15039 C C . ASN E 2 539 ? 129.700 194.191 178.021 1.00 127.53 539 ASN E C 1
ATOM 15040 O O . ASN E 2 539 ? 130.145 195.066 178.773 1.00 127.71 539 ASN E O 1
ATOM 15045 N N . LYS E 2 540 ? 128.480 194.259 177.492 1.00 125.12 540 LYS E N 1
ATOM 15046 C CA . LYS E 2 540 ? 127.631 195.414 177.769 1.00 125.51 540 LYS E CA 1
ATOM 15047 C C . LYS E 2 540 ? 127.213 195.459 179.240 1.00 128.84 540 LYS E C 1
ATOM 15048 O O . LYS E 2 540 ? 127.147 196.542 179.832 1.00 131.41 540 LYS E O 1
ATOM 15054 N N . ILE E 2 541 ? 126.927 194.303 179.851 1.00 129.81 541 ILE E N 1
ATOM 15055 C CA . ILE E 2 541 ? 126.691 194.282 181.298 1.00 130.45 541 ILE E CA 1
ATOM 15056 C C . ILE E 2 541 ? 127.933 194.741 182.050 1.00 132.37 541 ILE E C 1
ATOM 15057 O O . ILE E 2 541 ? 127.841 195.503 183.020 1.00 133.41 541 ILE E O 1
ATOM 15062 N N . ASN E 2 542 ? 129.111 194.283 181.625 1.00 133.19 542 ASN E N 1
ATOM 15063 C CA . ASN E 2 542 ? 130.330 194.694 182.311 1.00 133.49 542 ASN E CA 1
ATOM 15064 C C . ASN E 2 542 ? 130.543 196.196 182.203 1.00 135.55 542 ASN E C 1
ATOM 15065 O O . ASN E 2 542 ? 131.103 196.814 183.116 1.00 137.52 542 ASN E O 1
ATOM 15070 N N . LYS E 2 543 ? 130.106 196.799 181.097 1.00 135.48 543 LYS E N 1
ATOM 15071 C CA . LYS E 2 543 ? 130.328 198.225 180.893 1.00 134.44 543 LYS E CA 1
ATOM 15072 C C . LYS E 2 543 ? 129.398 199.067 181.760 1.00 136.94 543 LYS E C 1
ATOM 15073 O O . LYS E 2 543 ? 129.819 200.086 182.320 1.00 138.95 543 LYS E O 1
ATOM 15079 N N . ILE E 2 544 ? 128.135 198.660 181.889 1.00 138.04 544 ILE E N 1
ATOM 15080 C CA . ILE E 2 544 ? 127.141 199.459 182.601 1.00 140.31 544 ILE E CA 1
ATOM 15081 C C . ILE E 2 544 ? 127.181 199.155 184.093 1.00 138.73 544 ILE E C 1
ATOM 15082 O O . ILE E 2 544 ? 126.316 199.611 184.850 1.00 138.29 544 ILE E O 1
ATOM 15087 N N . ARG E 2 545 ? 128.175 198.388 184.529 1.00 138.45 545 ARG E N 1
ATOM 15088 C CA . ARG E 2 545 ? 128.315 198.057 185.942 1.00 141.05 545 ARG E CA 1
ATOM 15089 C C . ARG E 2 545 ? 129.644 197.356 186.198 1.00 138.51 545 ARG E C 1
ATOM 15090 O O . ARG E 2 545 ? 130.710 197.958 186.069 1.00 137.90 545 ARG E O 1
ATOM 15098 N N . MET F 3 1 ? 133.099 170.714 192.816 1.00 36.62 1 MET F N 1
ATOM 15099 C CA . MET F 3 1 ? 134.100 171.404 193.675 1.00 37.61 1 MET F CA 1
ATOM 15100 C C . MET F 3 1 ? 133.464 172.598 194.380 1.00 35.74 1 MET F C 1
ATOM 15101 O O . MET F 3 1 ? 132.806 173.424 193.751 1.00 35.23 1 MET F O 1
ATOM 15106 N N . LYS F 3 2 ? 133.660 172.682 195.694 1.00 37.06 2 LYS F N 1
ATOM 15107 C CA . LYS F 3 2 ? 133.111 173.780 196.474 1.00 40.13 2 LYS F CA 1
ATOM 15108 C C . LYS F 3 2 ? 134.011 174.041 197.672 1.00 37.92 2 LYS F C 1
ATOM 15109 O O . LYS F 3 2 ? 134.785 173.179 198.095 1.00 36.87 2 LYS F O 1
ATOM 15115 N N . GLU F 3 3 ? 133.898 175.251 198.211 1.00 41.11 3 GLU F N 1
ATOM 15116 C CA . GLU F 3 3 ? 134.663 175.621 199.393 1.00 45.07 3 GLU F CA 1
ATOM 15117 C C . GLU F 3 3 ? 134.191 174.823 200.601 1.00 44.17 3 GLU F C 1
ATOM 15118 O O . GLU F 3 3 ? 133.000 174.536 200.751 1.00 44.48 3 GLU F O 1
ATOM 15124 N N . LEU F 3 4 ? 135.136 174.464 201.467 1.00 41.24 4 LEU F N 1
ATOM 15125 C CA . LEU F 3 4 ? 134.844 173.747 202.699 1.00 42.00 4 LEU F CA 1
ATOM 15126 C C . LEU F 3 4 ? 135.510 174.456 203.869 1.00 46.49 4 LEU F C 1
ATOM 15127 O O . LEU F 3 4 ? 136.573 175.066 203.724 1.00 47.83 4 LEU F O 1
ATOM 15132 N N . ALA F 3 5 ? 134.870 174.369 205.033 1.00 45.44 5 ALA F N 1
ATOM 15133 C CA . ALA F 3 5 ? 135.360 174.981 206.268 1.00 45.12 5 ALA F CA 1
ATOM 15134 C C . ALA F 3 5 ? 135.570 173.864 207.284 1.00 50.68 5 ALA F C 1
ATOM 15135 O O . ALA F 3 5 ? 134.618 173.414 207.930 1.00 51.56 5 ALA F O 1
ATOM 15137 N N . ARG F 3 6 ? 136.816 173.424 207.429 1.00 51.76 6 ARG F N 1
ATOM 15138 C CA . ARG F 3 6 ? 137.111 172.281 208.278 1.00 49.93 6 ARG F CA 1
ATOM 15139 C C . ARG F 3 6 ? 136.850 172.611 209.744 1.00 49.69 6 ARG F C 1
ATOM 15140 O O . ARG F 3 6 ? 137.016 173.750 210.189 1.00 47.43 6 ARG F O 1
ATOM 15148 N N . LEU F 3 7 ? 136.438 171.591 210.497 1.00 47.61 7 LEU F N 1
ATOM 15149 C CA . LEU F 3 7 ? 136.057 171.762 211.894 1.00 48.26 7 LEU F CA 1
ATOM 15150 C C . LEU F 3 7 ? 136.778 170.758 212.785 1.00 49.10 7 LEU F C 1
ATOM 15151 O O . LEU F 3 7 ? 137.740 170.116 212.350 1.00 47.36 7 LEU F O 1
ATOM 15156 N N . GLU F 3 8 ? 136.318 170.627 214.031 1.00 48.76 8 GLU F N 1
ATOM 15157 C CA . GLU F 3 8 ? 136.997 169.841 215.057 1.00 51.62 8 GLU F CA 1
ATOM 15158 C C . GLU F 3 8 ? 137.586 168.557 214.489 1.00 49.05 8 GLU F C 1
ATOM 15159 O O . GLU F 3 8 ? 136.895 167.776 213.830 1.00 47.08 8 GLU F O 1
ATOM 15165 N N . SER F 3 9 ? 138.877 168.344 214.759 1.00 48.26 9 SER F N 1
ATOM 15166 C CA . SER F 3 9 ? 139.610 167.198 214.238 1.00 47.76 9 SER F CA 1
ATOM 15167 C C . SER F 3 9 ? 139.253 165.932 215.019 1.00 49.69 9 SER F C 1
ATOM 15168 O O . SER F 3 9 ? 139.140 165.972 216.247 1.00 54.27 9 SER F O 1
ATOM 15171 N N . PRO F 3 10 ? 139.070 164.798 214.340 1.00 48.30 10 PRO F N 1
ATOM 15172 C CA . PRO F 3 10 ? 138.881 163.538 215.068 1.00 48.36 10 PRO F CA 1
ATOM 15173 C C . PRO F 3 10 ? 140.087 163.222 215.940 1.00 52.25 10 PRO F C 1
ATOM 15174 O O . PRO F 3 10 ? 141.232 163.498 215.575 1.00 51.04 10 PRO F O 1
ATOM 15178 N N . GLU F 3 11 ? 139.817 162.635 217.107 1.00 54.16 11 GLU F N 1
ATOM 15179 C CA . GLU F 3 11 ? 140.898 162.269 218.015 1.00 53.68 11 GLU F CA 1
ATOM 15180 C C . GLU F 3 11 ? 141.686 161.073 217.496 1.00 51.11 11 GLU F C 1
ATOM 15181 O O . GLU F 3 11 ? 142.875 160.936 217.803 1.00 48.39 11 GLU F O 1
ATOM 15187 N N . ILE F 3 12 ? 141.048 160.209 216.703 1.00 50.77 12 ILE F N 1
ATOM 15188 C CA . ILE F 3 12 ? 141.723 159.013 216.208 1.00 53.68 12 ILE F CA 1
ATOM 15189 C C . ILE F 3 12 ? 142.953 159.384 215.394 1.00 52.55 12 ILE F C 1
ATOM 15190 O O . ILE F 3 12 ? 143.942 158.641 215.374 1.00 53.43 12 ILE F O 1
ATOM 15195 N N . LEU F 3 13 ? 142.919 160.531 214.711 1.00 49.71 13 LEU F N 1
ATOM 15196 C CA . LEU F 3 13 ? 144.091 160.969 213.960 1.00 48.01 13 LEU F CA 1
ATOM 15197 C C . LEU F 3 13 ? 145.267 161.229 214.892 1.00 47.99 13 LEU F C 1
ATOM 15198 O O . LEU F 3 13 ? 146.409 160.873 214.578 1.00 42.80 13 LEU F O 1
ATOM 15203 N N . ASP F 3 14 ? 145.007 161.848 216.045 1.00 51.03 14 ASP F N 1
ATOM 15204 C CA . ASP F 3 14 ? 146.070 162.076 217.015 1.00 51.10 14 ASP F CA 1
ATOM 15205 C C . ASP F 3 14 ? 146.614 160.772 217.578 1.00 45.90 14 ASP F C 1
ATOM 15206 O O . ASP F 3 14 ? 147.723 160.758 218.123 1.00 40.52 14 ASP F O 1
ATOM 15211 N N . GLN F 3 15 ? 145.861 159.679 217.458 1.00 47.88 15 GLN F N 1
ATOM 15212 C CA . GLN F 3 15 ? 146.305 158.383 217.950 1.00 49.91 15 GLN F CA 1
ATOM 15213 C C . GLN F 3 15 ? 147.159 157.624 216.945 1.00 46.88 15 GLN F C 1
ATOM 15214 O O . GLN F 3 15 ? 147.825 156.656 217.329 1.00 42.93 15 GLN F O 1
ATOM 15220 N N . TYR F 3 16 ? 147.158 158.033 215.678 1.00 49.98 16 TYR F N 1
ATOM 15221 C CA . TYR F 3 16 ? 147.903 157.349 214.630 1.00 48.79 16 TYR F CA 1
ATOM 15222 C C . TYR F 3 16 ? 148.855 158.330 213.963 1.00 44.89 16 TYR F C 1
ATOM 15223 O O . TYR F 3 16 ? 148.469 159.458 213.639 1.00 39.17 16 TYR F O 1
ATOM 15232 N N . THR F 3 17 ? 150.096 157.891 213.759 1.00 44.57 17 THR F N 1
ATOM 15233 C CA . THR F 3 17 ? 151.147 158.723 213.193 1.00 41.52 17 THR F CA 1
ATOM 15234 C C . THR F 3 17 ? 151.940 157.896 212.191 1.00 43.78 17 THR F C 1
ATOM 15235 O O . THR F 3 17 ? 151.986 156.667 212.280 1.00 44.21 17 THR F O 1
ATOM 15239 N N . ALA F 3 18 ? 152.563 158.582 211.235 1.00 45.57 18 ALA F N 1
ATOM 15240 C CA . ALA F 3 18 ? 153.350 157.896 210.219 1.00 45.06 18 ALA F CA 1
ATOM 15241 C C . ALA F 3 18 ? 154.430 157.040 210.868 1.00 46.82 18 ALA F C 1
ATOM 15242 O O . ALA F 3 18 ? 155.090 157.457 211.823 1.00 45.57 18 ALA F O 1
ATOM 15244 N N . GLY F 3 19 ? 154.606 155.840 210.343 1.00 48.86 19 GLY F N 1
ATOM 15245 C CA . GLY F 3 19 ? 155.539 154.874 210.910 1.00 49.01 19 GLY F CA 1
ATOM 15246 C C . GLY F 3 19 ? 154.914 154.020 211.989 1.00 47.77 19 GLY F C 1
ATOM 15247 O O . GLY F 3 19 ? 155.018 152.795 211.954 1.00 47.40 19 GLY F O 1
ATOM 15248 N N . GLN F 3 20 ? 154.260 154.659 212.960 1.00 47.82 20 GLN F N 1
ATOM 15249 C CA . GLN F 3 20 ? 153.544 153.909 213.986 1.00 45.76 20 GLN F CA 1
ATOM 15250 C C . GLN F 3 20 ? 152.407 153.099 213.378 1.00 46.35 20 GLN F C 1
ATOM 15251 O O . GLN F 3 20 ? 152.197 151.936 213.743 1.00 49.96 20 GLN F O 1
ATOM 15257 N N . ASN F 3 21 ? 151.660 153.696 212.450 1.00 44.35 21 ASN F N 1
ATOM 15258 C CA . ASN F 3 21 ? 150.489 153.053 211.872 1.00 45.35 21 ASN F CA 1
ATOM 15259 C C . ASN F 3 21 ? 150.310 153.526 210.437 1.00 43.82 21 ASN F C 1
ATOM 15260 O O . ASN F 3 21 ? 150.858 154.552 210.026 1.00 45.68 21 ASN F O 1
ATOM 15265 N N . ASP F 3 22 ? 149.534 152.758 209.681 1.00 44.84 22 ASP F N 1
ATOM 15266 C CA . ASP F 3 22 ? 149.183 153.070 208.304 1.00 44.44 22 ASP F CA 1
ATOM 15267 C C . ASP F 3 22 ? 147.723 153.503 208.236 1.00 47.03 22 ASP F C 1
ATOM 15268 O O . ASP F 3 22 ? 146.969 153.394 209.207 1.00 46.05 22 ASP F O 1
ATOM 15273 N N . TRP F 3 23 ? 147.325 154.007 207.065 1.00 47.67 23 TRP F N 1
ATOM 15274 C CA . TRP F 3 23 ? 145.950 154.468 206.894 1.00 48.85 23 TRP F CA 1
ATOM 15275 C C . TRP F 3 23 ? 144.963 153.319 207.057 1.00 48.48 23 TRP F C 1
ATOM 15276 O O . TRP F 3 23 ? 143.877 153.498 207.619 1.00 49.32 23 TRP F O 1
ATOM 15287 N N . MET F 3 24 ? 145.319 152.131 206.567 1.00 47.19 24 MET F N 1
ATOM 15288 C CA . MET F 3 24 ? 144.380 151.014 206.591 1.00 51.05 24 MET F CA 1
ATOM 15289 C C . MET F 3 24 ? 143.910 150.717 208.011 1.00 52.78 24 MET F C 1
ATOM 15290 O O . MET F 3 24 ? 142.742 150.373 208.227 1.00 53.25 24 MET F O 1
ATOM 15295 N N . GLU F 3 25 ? 144.803 150.850 208.993 1.00 52.92 25 GLU F N 1
ATOM 15296 C CA . GLU F 3 25 ? 144.473 150.497 210.368 1.00 51.40 25 GLU F CA 1
ATOM 15297 C C . GLU F 3 25 ? 143.440 151.424 210.995 1.00 49.71 25 GLU F C 1
ATOM 15298 O O . GLU F 3 25 ? 142.875 151.071 212.035 1.00 49.38 25 GLU F O 1
ATOM 15304 N N . ILE F 3 26 ? 143.178 152.587 210.406 1.00 47.59 26 ILE F N 1
ATOM 15305 C CA . ILE F 3 26 ? 142.242 153.532 211.002 1.00 48.77 26 ILE F CA 1
ATOM 15306 C C . ILE F 3 26 ? 140.818 153.056 210.757 1.00 50.71 26 ILE F C 1
ATOM 15307 O O . ILE F 3 26 ? 140.501 152.461 209.720 1.00 49.94 26 ILE F O 1
ATOM 15312 N N . ASP F 3 27 ? 139.948 153.324 211.726 1.00 51.05 27 ASP F N 1
ATOM 15313 C CA . ASP F 3 27 ? 138.520 153.083 211.567 1.00 51.26 27 ASP F CA 1
ATOM 15314 C C . ASP F 3 27 ? 137.943 154.216 210.730 1.00 53.24 27 ASP F C 1
ATOM 15315 O O . ASP F 3 27 ? 137.915 155.370 211.170 1.00 52.14 27 ASP F O 1
ATOM 15320 N N . GLN F 3 28 ? 137.491 153.896 209.516 1.00 53.60 28 GLN F N 1
ATOM 15321 C CA . GLN F 3 28 ? 136.954 154.934 208.645 1.00 50.19 28 GLN F CA 1
ATOM 15322 C C . GLN F 3 28 ? 135.737 155.595 209.276 1.00 51.79 28 GLN F C 1
ATOM 15323 O O . GLN F 3 28 ? 135.576 156.819 209.203 1.00 52.17 28 GLN F O 1
ATOM 15329 N N . SER F 3 29 ? 134.871 154.801 209.911 1.00 53.55 29 SER F N 1
ATOM 15330 C CA . SER F 3 29 ? 133.711 155.361 210.593 1.00 52.76 29 SER F CA 1
ATOM 15331 C C . SER F 3 29 ? 134.109 156.325 211.703 1.00 55.42 29 SER F C 1
ATOM 15332 O O . SER F 3 29 ? 133.317 157.206 212.055 1.00 55.55 29 SER F O 1
ATOM 15335 N N . ALA F 3 30 ? 135.310 156.176 212.266 1.00 56.55 30 ALA F N 1
ATOM 15336 C CA . ALA F 3 30 ? 135.770 157.106 213.290 1.00 55.71 30 ALA F CA 1
ATOM 15337 C C . ALA F 3 30 ? 136.039 158.494 212.727 1.00 55.39 30 ALA F C 1
ATOM 15338 O O . ALA F 3 30 ? 136.109 159.457 213.498 1.00 53.99 30 ALA F O 1
ATOM 15340 N N . VAL F 3 31 ? 136.188 158.619 211.410 1.00 54.98 31 VAL F N 1
ATOM 15341 C CA . VAL F 3 31 ? 136.419 159.911 210.779 1.00 51.46 31 VAL F CA 1
ATOM 15342 C C . VAL F 3 31 ? 135.268 160.328 209.871 1.00 48.82 31 VAL F C 1
ATOM 15343 O O . VAL F 3 31 ? 135.154 161.523 209.557 1.00 48.78 31 VAL F O 1
ATOM 15347 N N . TRP F 3 32 ? 134.404 159.400 209.458 1.00 50.92 32 TRP F N 1
ATOM 15348 C CA . TRP F 3 32 ? 133.341 159.745 208.517 1.00 50.09 32 TRP F CA 1
ATOM 15349 C C . TRP F 3 32 ? 132.426 160.836 209.053 1.00 48.36 32 TRP F C 1
ATOM 15350 O O . TRP F 3 32 ? 132.134 161.787 208.308 1.00 48.88 32 TRP F O 1
ATOM 15361 N N . PRO F 3 33 ? 131.936 160.773 210.296 1.00 47.25 33 PRO F N 1
ATOM 15362 C CA . PRO F 3 33 ? 131.047 161.846 210.780 1.00 49.63 33 PRO F CA 1
ATOM 15363 C C . PRO F 3 33 ? 131.599 163.242 210.540 1.00 49.14 33 PRO F C 1
ATOM 15364 O O . PRO F 3 33 ? 130.923 164.077 209.923 1.00 45.90 33 PRO F O 1
ATOM 15368 N N . LYS F 3 34 ? 132.828 163.510 210.988 1.00 51.10 34 LYS F N 1
ATOM 15369 C CA . LYS F 3 34 ? 133.403 164.841 210.828 1.00 47.29 34 LYS F CA 1
ATOM 15370 C C . LYS F 3 34 ? 133.372 165.273 209.368 1.00 49.69 34 LYS F C 1
ATOM 15371 O O . LYS F 3 34 ? 133.008 166.411 209.051 1.00 52.12 34 LYS F O 1
ATOM 15377 N N . LEU F 3 35 ? 133.756 164.373 208.461 1.00 49.96 35 LEU F N 1
ATOM 15378 C CA . LEU F 3 35 ? 133.695 164.694 207.040 1.00 47.38 35 LEU F CA 1
ATOM 15379 C C . LEU F 3 35 ? 132.300 165.160 206.658 1.00 45.63 35 LEU F C 1
ATOM 15380 O O . LEU F 3 35 ? 132.124 166.234 206.068 1.00 42.90 35 LEU F O 1
ATOM 15385 N N . THR F 3 36 ? 131.285 164.379 207.033 1.00 46.84 36 THR F N 1
ATOM 15386 C CA . THR F 3 36 ? 129.916 164.731 206.684 1.00 48.00 36 THR F CA 1
ATOM 15387 C C . THR F 3 36 ? 129.571 166.130 207.168 1.00 48.96 36 THR F C 1
ATOM 15388 O O . THR F 3 36 ? 128.728 166.806 206.569 1.00 47.74 36 THR F O 1
ATOM 15392 N N . GLU F 3 37 ? 130.217 166.585 208.244 1.00 53.15 37 GLU F N 1
ATOM 15393 C CA . GLU F 3 37 ? 129.902 167.901 208.786 1.00 53.35 37 GLU F CA 1
ATOM 15394 C C . GLU F 3 37 ? 130.374 169.019 207.863 1.00 52.31 37 GLU F C 1
ATOM 15395 O O . GLU F 3 37 ? 129.667 170.020 207.696 1.00 51.10 37 GLU F O 1
ATOM 15401 N N . MET F 3 38 ? 131.553 168.880 207.245 1.00 50.16 38 MET F N 1
ATOM 15402 C CA . MET F 3 38 ? 132.066 170.029 206.502 1.00 50.87 38 MET F CA 1
ATOM 15403 C C . MET F 3 38 ? 131.548 170.072 205.070 1.00 48.02 38 MET F C 1
ATOM 15404 O O . MET F 3 38 ? 131.262 171.157 204.552 1.00 45.27 38 MET F O 1
ATOM 15409 N N . GLN F 3 39 ? 131.418 168.918 204.419 1.00 50.22 39 GLN F N 1
ATOM 15410 C CA . GLN F 3 39 ? 130.947 168.848 203.042 1.00 46.15 39 GLN F CA 1
ATOM 15411 C C . GLN F 3 39 ? 129.546 168.262 202.936 1.00 47.95 39 GLN F C 1
ATOM 15412 O O . GLN F 3 39 ? 129.114 167.910 201.834 1.00 50.10 39 GLN F O 1
ATOM 15418 N N . GLY F 3 40 ? 128.825 168.154 204.049 1.00 50.25 40 GLY F N 1
ATOM 15419 C CA . GLY F 3 40 ? 127.497 167.566 203.997 1.00 50.60 40 GLY F CA 1
ATOM 15420 C C . GLY F 3 40 ? 127.562 166.165 203.425 1.00 52.02 40 GLY F C 1
ATOM 15421 O O . GLY F 3 40 ? 128.380 165.335 203.839 1.00 51.75 40 GLY F O 1
ATOM 15422 N N . GLU F 3 41 ? 126.693 165.892 202.455 1.00 53.29 41 GLU F N 1
ATOM 15423 C CA . GLU F 3 41 ? 126.665 164.619 201.745 1.00 51.78 41 GLU F CA 1
ATOM 15424 C C . GLU F 3 41 ? 127.042 164.803 200.278 1.00 51.77 41 GLU F C 1
ATOM 15425 O O . GLU F 3 41 ? 126.487 164.154 199.389 1.00 53.20 41 GLU F O 1
ATOM 15431 N N . PHE F 3 42 ? 127.994 165.697 200.014 1.00 51.71 42 PHE F N 1
ATOM 15432 C CA . PHE F 3 42 ? 128.464 165.977 198.666 1.00 50.95 42 PHE F CA 1
ATOM 15433 C C . PHE F 3 42 ? 129.979 165.837 198.616 1.00 48.71 42 PHE F C 1
ATOM 15434 O O . PHE F 3 42 ? 130.679 166.126 199.590 1.00 48.22 42 PHE F O 1
ATOM 15442 N N . CYS F 3 43 ? 130.474 165.388 197.468 1.00 45.21 43 CYS F N 1
ATOM 15443 C CA . CYS F 3 43 ? 131.896 165.122 197.310 1.00 43.70 43 CYS F CA 1
ATOM 15444 C C . CYS F 3 43 ? 132.675 166.434 197.232 1.00 40.53 43 CYS F C 1
ATOM 15445 O O . CYS F 3 43 ? 132.187 167.433 196.697 1.00 37.32 43 CYS F O 1
ATOM 15448 N N . ALA F 3 44 ? 133.896 166.426 197.772 1.00 41.67 44 ALA F N 1
ATOM 15449 C CA . ALA F 3 44 ? 134.593 167.678 198.059 1.00 41.00 44 ALA F CA 1
ATOM 15450 C C . ALA F 3 44 ? 135.033 168.388 196.784 1.00 39.52 44 ALA F C 1
ATOM 15451 O O . ALA F 3 44 ? 134.513 169.457 196.445 1.00 43.91 44 ALA F O 1
ATOM 15453 N N . TYR F 3 45 ? 135.989 167.807 196.057 1.00 33.07 45 TYR F N 1
ATOM 15454 C CA . TYR F 3 45 ? 136.493 168.425 194.833 1.00 33.65 45 TYR F CA 1
ATOM 15455 C C . TYR F 3 45 ? 135.755 167.892 193.611 1.00 31.24 45 TYR F C 1
ATOM 15456 O O . TYR F 3 45 ? 135.108 168.649 192.881 1.00 28.82 45 TYR F O 1
ATOM 15465 N N . CYS F 3 46 ? 135.847 166.591 193.384 1.00 26.47 46 CYS F N 1
ATOM 15466 C CA . CYS F 3 46 ? 135.159 165.941 192.285 1.00 25.74 46 CYS F CA 1
ATOM 15467 C C . CYS F 3 46 ? 133.791 165.562 192.843 1.00 25.63 46 CYS F C 1
ATOM 15468 O O . CYS F 3 46 ? 133.709 164.854 193.849 1.00 30.06 46 CYS F O 1
ATOM 15471 N N . GLU F 3 47 ? 132.721 166.029 192.195 1.00 30.49 47 GLU F N 1
ATOM 15472 C CA . GLU F 3 47 ? 131.547 166.502 192.933 1.00 32.56 47 GLU F CA 1
ATOM 15473 C C . GLU F 3 47 ? 130.332 165.591 192.806 1.00 33.43 47 GLU F C 1
ATOM 15474 O O . GLU F 3 47 ? 129.221 166.052 192.533 1.00 32.47 47 GLU F O 1
ATOM 15480 N N . CYS F 3 48 ? 130.538 164.293 192.982 1.00 36.94 48 CYS F N 1
ATOM 15481 C CA . CYS F 3 48 ? 129.431 163.357 193.092 1.00 41.99 48 CYS F CA 1
ATOM 15482 C C . CYS F 3 48 ? 128.539 163.696 194.292 1.00 46.68 48 CYS F C 1
ATOM 15483 O O . CYS F 3 48 ? 128.831 164.586 195.094 1.00 49.37 48 CYS F O 1
ATOM 15486 N N . ARG F 3 49 ? 127.423 162.977 194.389 1.00 46.50 49 ARG F N 1
ATOM 15487 C CA . ARG F 3 49 ? 126.746 162.767 195.660 1.00 50.91 49 ARG F CA 1
ATOM 15488 C C . ARG F 3 49 ? 127.363 161.559 196.353 1.00 52.75 49 ARG F C 1
ATOM 15489 O O . ARG F 3 49 ? 127.840 160.625 195.702 1.00 52.91 49 ARG F O 1
ATOM 15497 N N . LEU F 3 50 ? 127.354 161.583 197.682 1.00 54.18 50 LEU F N 1
ATOM 15498 C CA . LEU F 3 50 ? 128.033 160.546 198.459 1.00 52.46 50 LEU F CA 1
ATOM 15499 C C . LEU F 3 50 ? 127.142 159.329 198.697 1.00 51.88 50 LEU F C 1
ATOM 15500 O O . LEU F 3 50 ? 126.945 158.889 199.829 1.00 52.15 50 LEU F O 1
ATOM 15505 N N . ASN F 3 51 ? 126.592 158.772 197.615 1.00 51.41 51 ASN F N 1
ATOM 15506 C CA . ASN F 3 51 ? 126.046 157.423 197.693 1.00 53.96 51 ASN F CA 1
ATOM 15507 C C . ASN F 3 51 ? 127.165 156.396 197.791 1.00 52.72 51 ASN F C 1
ATOM 15508 O O . ASN F 3 51 ? 126.961 155.301 198.328 1.00 51.73 51 ASN F O 1
ATOM 15513 N N . ARG F 3 52 ? 128.345 156.736 197.281 1.00 50.99 52 ARG F N 1
ATOM 15514 C CA . ARG F 3 52 ? 129.556 155.929 197.404 1.00 50.83 52 ARG F CA 1
ATOM 15515 C C . ARG F 3 52 ? 130.570 156.771 198.174 1.00 47.87 52 ARG F C 1
ATOM 15516 O O . ARG F 3 52 ? 131.367 157.502 197.582 1.00 43.91 52 ARG F O 1
ATOM 15524 N N . ARG F 3 53 ? 130.526 156.671 199.501 1.00 46.22 53 ARG F N 1
ATOM 15525 C CA . ARG F 3 53 ? 131.426 157.448 200.344 1.00 44.32 53 ARG F CA 1
ATOM 15526 C C . ARG F 3 53 ? 132.874 157.092 200.038 1.00 45.51 53 ARG F C 1
ATOM 15527 O O . ARG F 3 53 ? 133.231 155.914 199.943 1.00 50.91 53 ARG F O 1
ATOM 15535 N N . HIS F 3 54 ? 133.712 158.117 199.883 1.00 41.97 54 HIS F N 1
ATOM 15536 C CA . HIS F 3 54 ? 135.119 157.921 199.561 1.00 41.09 54 HIS F CA 1
ATOM 15537 C C . HIS F 3 54 ? 135.953 158.957 200.297 1.00 37.43 54 HIS F C 1
ATOM 15538 O O . HIS F 3 54 ? 135.643 160.151 200.253 1.00 39.05 54 HIS F O 1
ATOM 15545 N N . ILE F 3 55 ? 137.002 158.496 200.974 1.00 37.29 55 ILE F N 1
ATOM 15546 C CA . ILE F 3 55 ? 137.950 159.366 201.661 1.00 40.06 55 ILE F CA 1
ATOM 15547 C C . ILE F 3 55 ? 139.237 159.392 200.849 1.00 38.22 55 ILE F C 1
ATOM 15548 O O . ILE F 3 55 ? 139.763 158.337 200.472 1.00 38.94 55 ILE F O 1
ATOM 15553 N N . GLU F 3 56 ? 139.744 160.591 200.576 1.00 39.16 56 GLU F N 1
ATOM 15554 C CA . GLU F 3 56 ? 140.955 160.761 199.790 1.00 39.93 56 GLU F CA 1
ATOM 15555 C C . GLU F 3 56 ? 141.900 161.722 200.493 1.00 42.80 56 GLU F C 1
ATOM 15556 O O . GLU F 3 56 ? 141.490 162.567 201.296 1.00 44.32 56 GLU F O 1
ATOM 15562 N N . HIS F 3 57 ? 143.181 161.570 200.174 1.00 42.08 57 HIS F N 1
ATOM 15563 C CA . HIS F 3 57 ? 144.214 162.527 200.536 1.00 39.15 57 HIS F CA 1
ATOM 15564 C C . HIS F 3 57 ? 144.583 163.315 199.286 1.00 36.54 57 HIS F C 1
ATOM 15565 O O . HIS F 3 57 ? 144.960 162.724 198.268 1.00 36.01 57 HIS F O 1
ATOM 15572 N N . PHE F 3 58 ? 144.463 164.641 199.356 1.00 36.72 58 PHE F N 1
ATOM 15573 C CA . PHE F 3 58 ? 144.786 165.467 198.198 1.00 35.27 58 PHE F CA 1
ATOM 15574 C C . PHE F 3 58 ? 146.224 165.221 197.758 1.00 36.47 58 PHE F C 1
ATOM 15575 O O . PHE F 3 58 ? 146.492 164.937 196.586 1.00 40.40 58 PHE F O 1
ATOM 15583 N N . ARG F 3 59 ? 147.164 165.332 198.689 1.00 34.05 59 ARG F N 1
ATOM 15584 C CA . ARG F 3 59 ? 148.521 164.888 198.417 1.00 33.58 59 ARG F CA 1
ATOM 15585 C C . ARG F 3 59 ? 148.591 163.363 198.482 1.00 35.56 59 ARG F C 1
ATOM 15586 O O . ARG F 3 59 ? 147.957 162.749 199.346 1.00 36.08 59 ARG F O 1
ATOM 15594 N N . PRO F 3 60 ? 149.343 162.723 197.588 1.00 38.07 60 PRO F N 1
ATOM 15595 C CA . PRO F 3 60 ? 149.476 161.264 197.662 1.00 38.94 60 PRO F CA 1
ATOM 15596 C C . PRO F 3 60 ? 150.158 160.843 198.955 1.00 40.24 60 PRO F C 1
ATOM 15597 O O . PRO F 3 60 ? 151.062 161.518 199.451 1.00 39.36 60 PRO F O 1
ATOM 15601 N N . ARG F 3 61 ? 149.715 159.710 199.502 1.00 37.56 61 ARG F N 1
ATOM 15602 C CA . ARG F 3 61 ? 150.326 159.202 200.725 1.00 35.38 61 ARG F CA 1
ATOM 15603 C C . ARG F 3 61 ? 151.780 158.814 200.494 1.00 34.12 61 ARG F C 1
ATOM 15604 O O . ARG F 3 61 ? 152.646 159.089 201.332 1.00 32.48 61 ARG F O 1
ATOM 15612 N N . GLY F 3 62 ? 152.067 158.175 199.362 1.00 32.48 62 GLY F N 1
ATOM 15613 C CA . GLY F 3 62 ? 153.411 157.720 199.067 1.00 35.05 62 GLY F CA 1
ATOM 15614 C C . GLY F 3 62 ? 154.446 158.824 199.123 1.00 36.12 62 GLY F C 1
ATOM 15615 O O . GLY F 3 62 ? 155.337 158.805 199.977 1.00 30.80 62 GLY F O 1
ATOM 15616 N N . LYS F 3 63 ? 154.339 159.796 198.214 1.00 41.60 63 LYS F N 1
ATOM 15617 C CA . LYS F 3 63 ? 155.315 160.880 198.179 1.00 43.02 63 LYS F CA 1
ATOM 15618 C C . LYS F 3 63 ? 155.276 161.699 199.462 1.00 41.70 63 LYS F C 1
ATOM 15619 O O . LYS F 3 63 ? 156.324 162.085 199.991 1.00 41.88 63 LYS F O 1
ATOM 15625 N N . PHE F 3 64 ? 154.080 161.968 199.980 1.00 40.96 64 PHE F N 1
ATOM 15626 C CA . PHE F 3 64 ? 153.922 162.830 201.145 1.00 39.78 64 PHE F CA 1
ATOM 15627 C C . PHE F 3 64 ? 153.528 162.023 202.376 1.00 39.27 64 PHE F C 1
ATOM 15628 O O . PHE F 3 64 ? 152.335 161.907 202.684 1.00 40.66 64 PHE F O 1
ATOM 15636 N N . PRO F 3 65 ? 154.484 161.456 203.101 1.00 37.36 65 PRO F N 1
ATOM 15637 C CA . PRO F 3 65 ? 154.175 160.795 204.371 1.00 34.93 65 PRO F CA 1
ATOM 15638 C C . PRO F 3 65 ? 153.949 161.832 205.466 1.00 36.62 65 PRO F C 1
ATOM 15639 O O . PRO F 3 65 ? 154.070 163.034 205.246 1.00 39.84 65 PRO F O 1
ATOM 15643 N N . ALA F 3 66 ? 153.622 161.335 206.661 1.00 38.87 66 ALA F N 1
ATOM 15644 C CA . ALA F 3 66 ? 153.379 162.175 207.830 1.00 39.40 66 ALA F CA 1
ATOM 15645 C C . ALA F 3 66 ? 152.047 162.907 207.711 1.00 40.34 66 ALA F C 1
ATOM 15646 O O . ALA F 3 66 ? 151.105 162.614 208.455 1.00 38.61 66 ALA F O 1
ATOM 15648 N N . LEU F 3 67 ? 151.955 163.860 206.784 1.00 42.66 67 LEU F N 1
ATOM 15649 C CA . LEU F 3 67 ? 150.722 164.608 206.577 1.00 43.26 67 LEU F CA 1
ATOM 15650 C C . LEU F 3 67 ? 149.579 163.748 206.047 1.00 43.33 67 LEU F C 1
ATOM 15651 O O . LEU F 3 67 ? 148.494 164.283 205.798 1.00 41.38 67 LEU F O 1
ATOM 15656 N N . THR F 3 68 ? 149.789 162.446 205.846 1.00 41.71 68 THR F N 1
ATOM 15657 C CA . THR F 3 68 ? 148.692 161.589 205.412 1.00 40.03 68 THR F CA 1
ATOM 15658 C C . THR F 3 68 ? 147.592 161.527 206.464 1.00 39.51 68 THR F C 1
ATOM 15659 O O . THR F 3 68 ? 146.403 161.589 206.136 1.00 36.51 68 THR F O 1
ATOM 15663 N N . PHE F 3 69 ? 147.968 161.411 207.735 1.00 41.52 69 PHE F N 1
ATOM 15664 C CA . PHE F 3 69 ? 146.999 161.213 208.802 1.00 44.19 69 PHE F CA 1
ATOM 15665 C C . PHE F 3 69 ? 146.402 162.511 209.328 1.00 41.80 69 PHE F C 1
ATOM 15666 O O . PHE F 3 69 ? 145.466 162.458 210.133 1.00 40.00 69 PHE F O 1
ATOM 15674 N N . ILE F 3 70 ? 146.904 163.666 208.900 1.00 43.07 70 ILE F N 1
ATOM 15675 C CA . ILE F 3 70 ? 146.449 164.932 209.462 1.00 44.80 70 ILE F CA 1
ATOM 15676 C C . ILE F 3 70 ? 145.088 165.297 208.883 1.00 44.45 70 ILE F C 1
ATOM 15677 O O . ILE F 3 70 ? 144.763 164.987 207.732 1.00 45.14 70 ILE F O 1
ATOM 15682 N N . TRP F 3 71 ? 144.281 165.965 209.711 1.00 42.48 71 TRP F N 1
ATOM 15683 C CA . TRP F 3 71 ? 142.902 166.277 209.350 1.00 42.59 71 TRP F CA 1
ATOM 15684 C C . TRP F 3 71 ? 142.806 167.104 208.073 1.00 44.86 71 TRP F C 1
ATOM 15685 O O . TRP F 3 71 ? 141.827 166.980 207.329 1.00 43.47 71 TRP F O 1
ATOM 15696 N N . SER F 3 72 ? 143.803 167.946 207.795 1.00 41.01 72 SER F N 1
ATOM 15697 C CA . SER F 3 72 ? 143.641 168.963 206.759 1.00 39.63 72 SER F CA 1
ATOM 15698 C C . SER F 3 72 ? 143.405 168.344 205.385 1.00 42.28 72 SER F C 1
ATOM 15699 O O . SER F 3 72 ? 142.618 168.871 204.590 1.00 46.48 72 SER F O 1
ATOM 15702 N N . ASN F 3 73 ? 144.080 167.238 205.079 1.00 44.05 73 ASN F N 1
ATOM 15703 C CA . ASN F 3 73 ? 144.099 166.698 203.724 1.00 41.89 73 ASN F CA 1
ATOM 15704 C C . ASN F 3 73 ? 143.026 165.646 203.464 1.00 40.93 73 ASN F C 1
ATOM 15705 O O . ASN F 3 73 ? 142.944 165.139 202.342 1.00 36.53 73 ASN F O 1
ATOM 15710 N N . LEU F 3 74 ? 142.201 165.310 204.454 1.00 45.50 74 LEU F N 1
ATOM 15711 C CA . LEU F 3 74 ? 141.173 164.288 204.277 1.00 47.96 74 LEU F CA 1
ATOM 15712 C C . LEU F 3 74 ? 139.937 164.922 203.647 1.00 44.20 74 LEU F C 1
ATOM 15713 O O . LEU F 3 74 ? 139.265 165.747 204.275 1.00 41.40 74 LEU F O 1
ATOM 15718 N N . PHE F 3 75 ? 139.629 164.533 202.408 1.00 40.19 75 PHE F N 1
ATOM 15719 C CA . PHE F 3 75 ? 138.456 165.053 201.712 1.00 39.82 75 PHE F CA 1
ATOM 15720 C C . PHE F 3 75 ? 137.651 163.932 201.065 1.00 41.26 75 PHE F C 1
ATOM 15721 O O . PHE F 3 75 ? 137.955 162.750 201.256 1.00 43.12 75 PHE F O 1
ATOM 15729 N N . GLY F 3 76 ? 136.623 164.300 200.293 1.00 37.51 76 GLY F N 1
ATOM 15730 C CA . GLY F 3 76 ? 135.907 163.364 199.455 1.00 34.82 76 GLY F CA 1
ATOM 15731 C C . GLY F 3 76 ? 136.329 163.489 197.996 1.00 36.71 76 GLY F C 1
ATOM 15732 O O . GLY F 3 76 ? 137.043 164.407 197.603 1.00 42.42 76 GLY F O 1
ATOM 15733 N N . SER F 3 77 ? 135.874 162.534 197.192 1.00 32.21 77 SER F N 1
ATOM 15734 C CA . SER F 3 77 ? 136.269 162.476 195.786 1.00 27.56 77 SER F CA 1
ATOM 15735 C C . SER F 3 77 ? 135.151 161.810 194.989 1.00 25.60 77 SER F C 1
ATOM 15736 O O . SER F 3 77 ? 134.009 161.724 195.450 1.00 27.04 77 SER F O 1
ATOM 15739 N N . CYS F 3 78 ? 135.488 161.338 193.784 1.00 24.79 78 CYS F N 1
ATOM 15740 C CA . CYS F 3 78 ? 134.482 160.818 192.860 1.00 26.83 78 CYS F CA 1
ATOM 15741 C C . CYS F 3 78 ? 133.763 159.596 193.421 1.00 33.64 78 CYS F C 1
ATOM 15742 O O . CYS F 3 78 ? 132.543 159.463 193.270 1.00 36.28 78 CYS F O 1
ATOM 15745 N N . GLY F 3 79 ? 134.496 158.677 194.033 1.00 41.40 79 GLY F N 1
ATOM 15746 C CA . GLY F 3 79 ? 133.878 157.471 194.542 1.00 38.97 79 GLY F CA 1
ATOM 15747 C C . GLY F 3 79 ? 134.921 156.495 195.035 1.00 43.67 79 GLY F C 1
ATOM 15748 O O . GLY F 3 79 ? 136.124 156.770 195.024 1.00 41.55 79 GLY F O 1
ATOM 15749 N N . ASP F 3 80 ? 134.427 155.336 195.464 1.00 54.45 80 ASP F N 1
ATOM 15750 C CA . ASP F 3 80 ? 135.296 154.301 196.006 1.00 57.11 80 ASP F CA 1
ATOM 15751 C C . ASP F 3 80 ? 136.117 153.664 194.891 1.00 60.89 80 ASP F C 1
ATOM 15752 O O . ASP F 3 80 ? 135.575 153.247 193.863 1.00 59.01 80 ASP F O 1
ATOM 15757 N N . SER F 3 81 ? 137.433 153.587 195.101 1.00 63.18 81 SER F N 1
ATOM 15758 C CA . SER F 3 81 ? 138.320 153.068 194.066 1.00 61.80 81 SER F CA 1
ATOM 15759 C C . SER F 3 81 ? 138.211 151.553 193.941 1.00 62.80 81 SER F C 1
ATOM 15760 O O . SER F 3 81 ? 138.175 151.018 192.827 1.00 64.24 81 SER F O 1
ATOM 15763 N N . LYS F 3 82 ? 138.151 150.847 195.067 1.00 65.42 82 LYS F N 1
ATOM 15764 C CA . LYS F 3 82 ? 138.181 149.387 195.065 1.00 67.46 82 LYS F CA 1
ATOM 15765 C C . LYS F 3 82 ? 139.385 148.876 194.282 1.00 70.98 82 LYS F C 1
ATOM 15766 O O . LYS F 3 82 ? 140.513 148.898 194.776 1.00 74.76 82 LYS F O 1
ATOM 15772 N N . TRP F 3 87 ? 139.018 157.386 188.065 1.00 52.77 87 TRP F N 1
ATOM 15773 C CA . TRP F 3 87 ? 139.364 156.262 187.206 1.00 52.58 87 TRP F CA 1
ATOM 15774 C C . TRP F 3 87 ? 140.474 156.678 186.250 1.00 50.17 87 TRP F C 1
ATOM 15775 O O . TRP F 3 87 ? 141.585 156.150 186.299 1.00 48.02 87 TRP F O 1
ATOM 15786 N N . SER F 3 88 ? 140.155 157.634 185.379 1.00 51.43 88 SER F N 1
ATOM 15787 C CA . SER F 3 88 ? 141.128 158.248 184.491 1.00 48.51 88 SER F CA 1
ATOM 15788 C C . SER F 3 88 ? 141.185 159.761 184.644 1.00 46.20 88 SER F C 1
ATOM 15789 O O . SER F 3 88 ? 141.965 160.411 183.939 1.00 47.41 88 SER F O 1
ATOM 15792 N N . ARG F 3 89 ? 140.395 160.337 185.548 1.00 45.93 89 ARG F N 1
ATOM 15793 C CA . ARG F 3 89 ? 140.352 161.776 185.758 1.00 38.32 89 ARG F CA 1
ATOM 15794 C C . ARG F 3 89 ? 140.265 162.034 187.257 1.00 45.68 89 ARG F C 1
ATOM 15795 O O . ARG F 3 89 ? 140.480 161.135 188.075 1.00 47.37 89 ARG F O 1
ATOM 15803 N N . CYS F 3 90 ? 139.931 163.276 187.612 1.00 47.31 90 CYS F N 1
ATOM 15804 C CA . CYS F 3 90 ? 139.801 163.676 189.006 1.00 43.18 90 CYS F CA 1
ATOM 15805 C C . CYS F 3 90 ? 141.044 163.208 189.762 1.00 47.59 90 CYS F C 1
ATOM 15806 O O . CYS F 3 90 ? 142.151 163.672 189.472 1.00 48.07 90 CYS F O 1
ATOM 15809 N N . GLY F 3 91 ? 140.894 162.290 190.714 1.00 54.95 91 GLY F N 1
ATOM 15810 C CA . GLY F 3 91 ? 141.998 161.946 191.592 1.00 56.54 91 GLY F CA 1
ATOM 15811 C C . GLY F 3 91 ? 143.034 160.968 191.062 1.00 60.87 91 GLY F C 1
ATOM 15812 O O . GLY F 3 91 ? 144.237 161.214 191.186 1.00 61.91 91 GLY F O 1
ATOM 15813 N N . ILE F 3 92 ? 142.587 159.857 190.471 1.00 63.15 92 ILE F N 1
ATOM 15814 C CA . ILE F 3 92 ? 143.480 158.721 190.237 1.00 64.46 92 ILE F CA 1
ATOM 15815 C C . ILE F 3 92 ? 144.575 159.064 189.231 1.00 67.27 92 ILE F C 1
ATOM 15816 O O . ILE F 3 92 ? 145.736 158.676 189.408 1.00 64.27 92 ILE F O 1
ATOM 15821 N N . TYR F 3 93 ? 144.232 159.785 188.161 1.00 65.22 93 TYR F N 1
ATOM 15822 C CA . TYR F 3 93 ? 145.131 159.890 187.015 1.00 63.70 93 TYR F CA 1
ATOM 15823 C C . TYR F 3 93 ? 146.486 160.490 187.374 1.00 64.49 93 TYR F C 1
ATOM 15824 O O . TYR F 3 93 ? 147.460 160.263 186.649 1.00 64.27 93 TYR F O 1
ATOM 15833 N N . LYS F 3 94 ? 146.580 161.233 188.478 1.00 64.86 94 LYS F N 1
ATOM 15834 C CA . LYS F 3 94 ? 147.805 161.974 188.764 1.00 66.73 94 LYS F CA 1
ATOM 15835 C C . LYS F 3 94 ? 149.011 161.050 188.895 1.00 69.12 94 LYS F C 1
ATOM 15836 O O . LYS F 3 94 ? 150.102 161.374 188.412 1.00 70.40 94 LYS F O 1
ATOM 15842 N N . ASP F 3 95 ? 148.845 159.905 189.552 1.00 70.26 95 ASP F N 1
ATOM 15843 C CA . ASP F 3 95 ? 149.976 159.022 189.808 1.00 71.49 95 ASP F CA 1
ATOM 15844 C C . ASP F 3 95 ? 150.201 157.990 188.710 1.00 74.48 95 ASP F C 1
ATOM 15845 O O . ASP F 3 95 ? 151.333 157.520 188.549 1.00 75.19 95 ASP F O 1
ATOM 15850 N N . ASN F 3 96 ? 149.165 157.628 187.954 1.00 74.12 96 ASN F N 1
ATOM 15851 C CA . ASN F 3 96 ? 149.269 156.582 186.942 1.00 71.60 96 ASN F CA 1
ATOM 15852 C C . ASN F 3 96 ? 149.548 157.145 185.552 1.00 71.41 96 ASN F C 1
ATOM 15853 O O . ASN F 3 96 ? 150.572 156.823 184.942 1.00 75.55 96 ASN F O 1
ATOM 15858 N N . GLY F 3 97 ? 148.653 157.986 185.040 1.00 71.08 97 GLY F N 1
ATOM 15859 C CA . GLY F 3 97 ? 148.750 158.443 183.668 1.00 69.77 97 GLY F CA 1
ATOM 15860 C C . GLY F 3 97 ? 149.612 159.672 183.463 1.00 70.59 97 GLY F C 1
ATOM 15861 O O . GLY F 3 97 ? 150.078 159.922 182.348 1.00 70.59 97 GLY F O 1
ATOM 15862 N N . ALA F 3 98 ? 149.837 160.446 184.521 1.00 69.67 98 ALA F N 1
ATOM 15863 C CA . ALA F 3 98 ? 150.604 161.673 184.391 1.00 72.32 98 ALA F CA 1
ATOM 15864 C C . ALA F 3 98 ? 152.102 161.383 184.457 1.00 75.32 98 ALA F C 1
ATOM 15865 O O . ALA F 3 98 ? 152.539 160.270 184.762 1.00 69.53 98 ALA F O 1
ATOM 15867 N N . GLY F 3 99 ? 152.893 162.412 184.164 1.00 77.35 99 GLY F N 1
ATOM 15868 C CA . GLY F 3 99 ? 154.337 162.289 184.162 1.00 77.04 99 GLY F CA 1
ATOM 15869 C C . GLY F 3 99 ? 154.991 162.829 185.416 1.00 79.94 99 GLY F C 1
ATOM 15870 O O . GLY F 3 99 ? 154.543 162.548 186.531 1.00 79.78 99 GLY F O 1
ATOM 15871 N N . ALA F 3 100 ? 156.055 163.614 185.242 1.00 83.89 100 ALA F N 1
ATOM 15872 C CA . ALA F 3 100 ? 156.856 164.106 186.363 1.00 83.90 100 ALA F CA 1
ATOM 15873 C C . ALA F 3 100 ? 156.330 165.466 186.826 1.00 86.74 100 ALA F C 1
ATOM 15874 O O . ALA F 3 100 ? 156.936 166.519 186.615 1.00 90.69 100 ALA F O 1
ATOM 15876 N N . TYR F 3 101 ? 155.166 165.424 187.467 1.00 84.86 101 TYR F N 1
ATOM 15877 C CA . TYR F 3 101 ? 154.608 166.617 188.086 1.00 85.31 101 TYR F CA 1
ATOM 15878 C C . TYR F 3 101 ? 155.422 166.995 189.321 1.00 85.89 101 TYR F C 1
ATOM 15879 O O . TYR F 3 101 ? 155.891 166.133 190.070 1.00 83.30 101 TYR F O 1
ATOM 15888 N N . ASN F 3 102 ? 155.583 168.302 189.533 1.00 86.11 102 ASN F N 1
ATOM 15889 C CA . ASN F 3 102 ? 156.542 168.841 190.494 1.00 90.52 102 ASN F CA 1
ATOM 15890 C C . ASN F 3 102 ? 155.853 169.492 191.695 1.00 90.38 102 ASN F C 1
ATOM 15891 O O . ASN F 3 102 ? 156.338 170.470 192.268 1.00 88.72 102 ASN F O 1
ATOM 15896 N N . ALA F 3 103 ? 154.753 168.889 192.143 1.00 89.99 103 ALA F N 1
ATOM 15897 C CA . ALA F 3 103 ? 154.035 169.333 193.334 1.00 92.47 103 ALA F CA 1
ATOM 15898 C C . ALA F 3 103 ? 153.538 170.771 193.229 1.00 90.14 103 ALA F C 1
ATOM 15899 O O . ALA F 3 103 ? 152.455 171.016 192.688 1.00 87.31 103 ALA F O 1
ATOM 15901 N N . ASP F 3 104 ? 154.310 171.727 193.753 1.00 92.26 104 ASP F N 1
ATOM 15902 C CA . ASP F 3 104 ? 153.803 173.084 193.933 1.00 92.36 104 ASP F CA 1
ATOM 15903 C C . ASP F 3 104 ? 153.349 173.723 192.627 1.00 92.98 104 ASP F C 1
ATOM 15904 O O . ASP F 3 104 ? 152.558 174.672 192.660 1.00 92.64 104 ASP F O 1
ATOM 15909 N N . ASP F 3 105 ? 153.832 173.236 191.483 1.00 92.34 105 ASP F N 1
ATOM 15910 C CA . ASP F 3 105 ? 153.376 173.759 190.200 1.00 89.88 105 ASP F CA 1
ATOM 15911 C C . ASP F 3 105 ? 151.857 173.693 190.109 1.00 90.15 105 ASP F C 1
ATOM 15912 O O . ASP F 3 105 ? 151.199 174.665 189.722 1.00 93.22 105 ASP F O 1
ATOM 15917 N N . LEU F 3 106 ? 151.284 172.551 190.473 1.00 87.48 106 LEU F N 1
ATOM 15918 C CA . LEU F 3 106 ? 149.850 172.360 190.351 1.00 85.82 106 LEU F CA 1
ATOM 15919 C C . LEU F 3 106 ? 149.104 173.324 191.269 1.00 84.97 106 LEU F C 1
ATOM 15920 O O . LEU F 3 106 ? 149.612 173.757 192.307 1.00 85.33 106 LEU F O 1
ATOM 15925 N N . ILE F 3 107 ? 147.881 173.661 190.873 1.00 83.84 107 ILE F N 1
ATOM 15926 C CA . ILE F 3 107 ? 147.032 174.546 191.661 1.00 87.93 107 ILE F CA 1
ATOM 15927 C C . ILE F 3 107 ? 146.265 173.707 192.672 1.00 88.34 107 ILE F C 1
ATOM 15928 O O . ILE F 3 107 ? 145.616 172.717 192.312 1.00 84.71 107 ILE F O 1
ATOM 15933 N N . LYS F 3 108 ? 146.354 174.091 193.944 1.00 90.07 108 LYS F N 1
ATOM 15934 C CA . LYS F 3 108 ? 145.657 173.385 195.004 1.00 87.89 108 LYS F CA 1
ATOM 15935 C C . LYS F 3 108 ? 144.372 174.135 195.320 1.00 86.68 108 LYS F C 1
ATOM 15936 O O . LYS F 3 108 ? 144.444 175.292 195.762 1.00 86.81 108 LYS F O 1
ATOM 15942 N N . PRO F 3 109 ? 143.189 173.544 195.121 1.00 84.71 109 PRO F N 1
ATOM 15943 C CA . PRO F 3 109 ? 141.945 174.326 195.212 1.00 85.52 109 PRO F CA 1
ATOM 15944 C C . PRO F 3 109 ? 141.599 174.843 196.601 1.00 87.15 109 PRO F C 1
ATOM 15945 O O . PRO F 3 109 ? 140.518 175.422 196.755 1.00 86.01 109 PRO F O 1
ATOM 15949 N N . ASP F 3 110 ? 142.439 174.655 197.622 1.00 90.73 110 ASP F N 1
ATOM 15950 C CA . ASP F 3 110 ? 142.075 175.091 198.967 1.00 91.45 110 ASP F CA 1
ATOM 15951 C C . ASP F 3 110 ? 142.817 176.334 199.455 1.00 88.63 110 ASP F C 1
ATOM 15952 O O . ASP F 3 110 ? 142.451 176.864 200.509 1.00 87.48 110 ASP F O 1
ATOM 15957 N N . GLU F 3 111 ? 143.835 176.818 198.741 1.00 89.32 111 GLU F N 1
ATOM 15958 C CA . GLU F 3 111 ? 144.323 178.184 198.947 1.00 91.20 111 GLU F CA 1
ATOM 15959 C C . GLU F 3 111 ? 144.084 179.095 197.754 1.00 91.88 111 GLU F C 1
ATOM 15960 O O . GLU F 3 111 ? 143.610 180.219 197.933 1.00 88.91 111 GLU F O 1
ATOM 15966 N N . GLU F 3 112 ? 144.385 178.644 196.541 1.00 91.34 112 GLU F N 1
ATOM 15967 C CA . GLU F 3 112 ? 144.348 179.503 195.366 1.00 89.12 112 GLU F CA 1
ATOM 15968 C C . GLU F 3 112 ? 143.073 179.256 194.570 1.00 87.40 112 GLU F C 1
ATOM 15969 O O . GLU F 3 112 ? 142.637 178.112 194.412 1.00 87.93 112 GLU F O 1
ATOM 15975 N N . ASN F 3 113 ? 142.482 180.335 194.076 1.00 82.69 113 ASN F N 1
ATOM 15976 C CA . ASN F 3 113 ? 141.234 180.244 193.326 1.00 83.79 113 ASN F CA 1
ATOM 15977 C C . ASN F 3 113 ? 141.495 179.673 191.936 1.00 84.40 113 ASN F C 1
ATOM 15978 O O . ASN F 3 113 ? 142.331 180.217 191.203 1.00 83.88 113 ASN F O 1
ATOM 15983 N N . PRO F 3 114 ? 140.820 178.593 191.531 1.00 82.82 114 PRO F N 1
ATOM 15984 C CA . PRO F 3 114 ? 141.061 178.056 190.182 1.00 82.14 114 PRO F CA 1
ATOM 15985 C C . PRO F 3 114 ? 140.740 179.037 189.069 1.00 80.06 114 PRO F C 1
ATOM 15986 O O . PRO F 3 114 ? 141.332 178.945 187.987 1.00 78.28 114 PRO F O 1
ATOM 15990 N N . ASP F 3 115 ? 139.815 179.973 189.298 1.00 78.49 115 ASP F N 1
ATOM 15991 C CA . ASP F 3 115 ? 139.404 180.877 188.229 1.00 76.98 115 ASP F CA 1
ATOM 15992 C C . ASP F 3 115 ? 140.546 181.777 187.779 1.00 77.41 115 ASP F C 1
ATOM 15993 O O . ASP F 3 115 ? 140.608 182.155 186.604 1.00 79.26 115 ASP F O 1
ATOM 15998 N N . ASP F 3 116 ? 141.458 182.127 188.686 1.00 79.15 116 ASP F N 1
ATOM 15999 C CA . ASP F 3 116 ? 142.578 182.981 188.311 1.00 79.96 116 ASP F CA 1
ATOM 16000 C C . ASP F 3 116 ? 143.561 182.284 187.380 1.00 80.25 116 ASP F C 1
ATOM 16001 O O . ASP F 3 116 ? 144.437 182.954 186.824 1.00 80.02 116 ASP F O 1
ATOM 16006 N N . TYR F 3 117 ? 143.439 180.967 187.196 1.00 79.42 117 TYR F N 1
ATOM 16007 C CA . TYR F 3 117 ? 144.383 180.206 186.393 1.00 79.18 117 TYR F CA 1
ATOM 16008 C C . TYR F 3 117 ? 143.764 179.494 185.198 1.00 74.58 117 TYR F C 1
ATOM 16009 O O . TYR F 3 117 ? 144.496 179.182 184.253 1.00 73.79 117 TYR F O 1
ATOM 16018 N N . LEU F 3 118 ? 142.460 179.222 185.204 1.00 70.83 118 LEU F N 1
ATOM 16019 C CA . LEU F 3 118 ? 141.855 178.493 184.098 1.00 70.13 118 LEU F CA 1
ATOM 16020 C C . LEU F 3 118 ? 140.370 178.813 184.020 1.00 65.12 118 LEU F C 1
ATOM 16021 O O . LEU F 3 118 ? 139.716 179.050 185.040 1.00 59.20 118 LEU F O 1
ATOM 16026 N N . LEU F 3 119 ? 139.848 178.806 182.793 1.00 62.57 119 LEU F N 1
ATOM 16027 C CA . LEU F 3 119 ? 138.445 179.080 182.524 1.00 60.31 119 LEU F CA 1
ATOM 16028 C C . LEU F 3 119 ? 137.860 177.967 181.666 1.00 55.81 119 LEU F C 1
ATOM 16029 O O . LEU F 3 119 ? 138.582 177.178 181.052 1.00 52.24 119 LEU F O 1
ATOM 16034 N N . PHE F 3 120 ? 136.531 177.922 181.628 1.00 53.69 120 PHE F N 1
ATOM 16035 C CA . PHE F 3 120 ? 135.783 176.861 180.965 1.00 51.46 120 PHE F CA 1
ATOM 16036 C C . PHE F 3 120 ? 135.098 177.431 179.731 1.00 48.34 120 PHE F C 1
ATOM 16037 O O . PHE F 3 120 ? 134.282 178.352 179.840 1.00 51.26 120 PHE F O 1
ATOM 16045 N N . LEU F 3 121 ? 135.424 176.879 178.566 1.00 49.20 121 LEU F N 1
ATOM 16046 C CA . LEU F 3 121 ? 134.798 177.302 177.324 1.00 44.09 121 LEU F CA 1
ATOM 16047 C C . LEU F 3 121 ? 133.463 176.592 177.126 1.00 40.85 121 LEU F C 1
ATOM 16048 O O . LEU F 3 121 ? 133.187 175.547 177.719 1.00 44.77 121 LEU F O 1
ATOM 16053 N N . THR F 3 122 ? 132.623 177.183 176.276 1.00 39.33 122 THR F N 1
ATOM 16054 C CA . THR F 3 122 ? 131.319 176.602 175.986 1.00 43.17 122 THR F CA 1
ATOM 16055 C C . THR F 3 122 ? 131.418 175.307 175.192 1.00 45.04 122 THR F C 1
ATOM 16056 O O . THR F 3 122 ? 130.421 174.584 175.092 1.00 46.01 122 THR F O 1
ATOM 16060 N N . THR F 3 123 ? 132.584 174.999 174.626 1.00 44.91 123 THR F N 1
ATOM 16061 C CA . THR F 3 123 ? 132.800 173.739 173.928 1.00 40.93 123 THR F CA 1
ATOM 16062 C C . THR F 3 123 ? 133.075 172.583 174.878 1.00 43.22 123 THR F C 1
ATOM 16063 O O . THR F 3 123 ? 133.370 171.477 174.412 1.00 46.16 123 THR F O 1
ATOM 16067 N N . GLY F 3 124 ? 133.002 172.810 176.188 1.00 43.64 124 GLY F N 1
ATOM 16068 C CA . GLY F 3 124 ? 133.313 171.796 177.166 1.00 34.64 124 GLY F CA 1
ATOM 16069 C C . GLY F 3 124 ? 134.781 171.683 177.506 1.00 37.62 124 GLY F C 1
ATOM 16070 O O . GLY F 3 124 ? 135.134 170.903 178.398 1.00 44.50 124 GLY F O 1
ATOM 16071 N N . GLU F 3 125 ? 135.644 172.433 176.829 1.00 38.38 125 GLU F N 1
ATOM 16072 C CA . GLU F 3 125 ? 137.072 172.390 177.085 1.00 43.54 125 GLU F CA 1
ATOM 16073 C C . GLU F 3 125 ? 137.425 173.308 178.256 1.00 44.37 125 GLU F C 1
ATOM 16074 O O . GLU F 3 125 ? 136.598 174.075 178.755 1.00 45.05 125 GLU F O 1
ATOM 16080 N N . VAL F 3 126 ? 138.673 173.210 178.706 1.00 47.84 126 VAL F N 1
ATOM 16081 C CA . VAL F 3 126 ? 139.226 174.100 179.718 1.00 51.85 126 VAL F CA 1
ATOM 16082 C C . VAL F 3 126 ? 140.582 174.575 179.222 1.00 55.75 126 VAL F C 1
ATOM 16083 O O . VAL F 3 126 ? 141.403 173.764 178.780 1.00 54.03 126 VAL F O 1
ATOM 16087 N N . VAL F 3 127 ? 140.819 175.880 179.299 1.00 57.12 127 VAL F N 1
ATOM 16088 C CA . VAL F 3 127 ? 142.077 176.455 178.827 1.00 56.30 127 VAL F CA 1
ATOM 16089 C C . VAL F 3 127 ? 142.605 177.406 179.891 1.00 56.31 127 VAL F C 1
ATOM 16090 O O . VAL F 3 127 ? 141.854 177.865 180.766 1.00 53.05 127 VAL F O 1
ATOM 16094 N N . PRO F 3 128 ? 143.899 177.719 179.847 1.00 62.66 128 PRO F N 1
ATOM 16095 C CA . PRO F 3 128 ? 144.444 178.708 180.782 1.00 66.98 128 PRO F CA 1
ATOM 16096 C C . PRO F 3 128 ? 143.734 180.045 180.645 1.00 71.13 128 PRO F C 1
ATOM 16097 O O . PRO F 3 128 ? 143.292 180.433 179.562 1.00 71.04 128 PRO F O 1
ATOM 16101 N N . ALA F 3 129 ? 143.620 180.749 181.769 1.00 75.65 129 ALA F N 1
ATOM 16102 C CA . ALA F 3 129 ? 142.957 182.044 181.764 1.00 76.16 129 ALA F CA 1
ATOM 16103 C C . ALA F 3 129 ? 143.704 183.014 180.860 1.00 80.35 129 ALA F C 1
ATOM 16104 O O . ALA F 3 129 ? 144.934 182.978 180.760 1.00 82.67 129 ALA F O 1
ATOM 16106 N N . ILE F 3 130 ? 142.948 183.880 180.184 1.00 79.62 130 ILE F N 1
ATOM 16107 C CA . ILE F 3 130 ? 143.559 184.849 179.286 1.00 81.29 130 ILE F CA 1
ATOM 16108 C C . ILE F 3 130 ? 144.428 185.810 180.084 1.00 84.29 130 ILE F C 1
ATOM 16109 O O . ILE F 3 130 ? 144.070 186.236 181.189 1.00 85.32 130 ILE F O 1
ATOM 16114 N N . GLY F 3 131 ? 145.586 186.148 179.526 1.00 85.92 131 GLY F N 1
ATOM 16115 C CA . GLY F 3 131 ? 146.495 187.077 180.162 1.00 89.73 131 GLY F CA 1
ATOM 16116 C C . GLY F 3 131 ? 147.480 186.461 181.127 1.00 89.53 131 GLY F C 1
ATOM 16117 O O . GLY F 3 131 ? 148.155 187.203 181.851 1.00 92.32 131 GLY F O 1
ATOM 16118 N N . LEU F 3 132 ? 147.588 185.137 181.165 1.00 85.08 132 LEU F N 1
ATOM 16119 C CA . LEU F 3 132 ? 148.544 184.465 182.031 1.00 87.25 132 LEU F CA 1
ATOM 16120 C C . LEU F 3 132 ? 149.881 184.310 181.320 1.00 90.08 132 LEU F C 1
ATOM 16121 O O . LEU F 3 132 ? 149.931 184.000 180.127 1.00 90.13 132 LEU F O 1
ATOM 16126 N N . THR F 3 133 ? 150.964 184.527 182.064 1.00 92.84 133 THR F N 1
ATOM 16127 C CA . THR F 3 133 ? 152.312 184.342 181.544 1.00 93.34 133 THR F CA 1
ATOM 16128 C C . THR F 3 133 ? 153.210 183.857 182.673 1.00 92.92 133 THR F C 1
ATOM 16129 O O . THR F 3 133 ? 152.849 183.909 183.852 1.00 91.87 133 THR F O 1
ATOM 16133 N N . GLY F 3 134 ? 154.394 183.380 182.297 1.00 94.26 134 GLY F N 1
ATOM 16134 C CA . GLY F 3 134 ? 155.358 182.923 183.277 1.00 95.67 134 GLY F CA 1
ATOM 16135 C C . GLY F 3 134 ? 154.860 181.714 184.047 1.00 98.23 134 GLY F C 1
ATOM 16136 O O . GLY F 3 134 ? 154.134 180.860 183.528 1.00 96.07 134 GLY F O 1
ATOM 16137 N N . ARG F 3 135 ? 155.261 181.641 185.320 1.00 99.87 135 ARG F N 1
ATOM 16138 C CA . ARG F 3 135 ? 154.880 180.502 186.149 1.00 98.53 135 ARG F CA 1
ATOM 16139 C C . ARG F 3 135 ? 153.385 180.487 186.433 1.00 94.40 135 ARG F C 1
ATOM 16140 O O . ARG F 3 135 ? 152.808 179.414 186.640 1.00 92.72 135 ARG F O 1
ATOM 16148 N N . ALA F 3 136 ? 152.743 181.656 186.451 1.00 93.52 136 ALA F N 1
ATOM 16149 C CA . ALA F 3 136 ? 151.292 181.685 186.591 1.00 91.66 136 ALA F CA 1
ATOM 16150 C C . ALA F 3 136 ? 150.632 180.963 185.429 1.00 92.66 136 ALA F C 1
ATOM 16151 O O . ALA F 3 136 ? 149.663 180.218 185.615 1.00 90.09 136 ALA F O 1
ATOM 16153 N N . LEU F 3 137 ? 151.143 181.178 184.218 1.00 93.37 137 LEU F N 1
ATOM 16154 C CA . LEU F 3 137 ? 150.642 180.449 183.061 1.00 91.18 137 LEU F CA 1
ATOM 16155 C C . LEU F 3 137 ? 150.993 178.968 183.159 1.00 90.07 137 LEU F C 1
ATOM 16156 O O . LEU F 3 137 ? 150.191 178.109 182.774 1.00 87.06 137 LEU F O 1
ATOM 16161 N N . LYS F 3 138 ? 152.176 178.648 183.693 1.00 92.45 138 LYS F N 1
ATOM 16162 C CA . LYS F 3 138 ? 152.592 177.251 183.796 1.00 92.31 138 LYS F CA 1
ATOM 16163 C C . LYS F 3 138 ? 151.640 176.449 184.673 1.00 88.24 138 LYS F C 1
ATOM 16164 O O . LYS F 3 138 ? 151.323 175.295 184.362 1.00 83.58 138 LYS F O 1
ATOM 16170 N N . LYS F 3 139 ? 151.189 177.034 185.782 1.00 88.54 139 LYS F N 1
ATOM 16171 C CA . LYS F 3 139 ? 150.263 176.326 186.657 1.00 87.90 139 LYS F CA 1
ATOM 16172 C C . LYS F 3 139 ? 148.994 175.938 185.908 1.00 85.55 139 LYS F C 1
ATOM 16173 O O . LYS F 3 139 ? 148.387 174.899 186.195 1.00 84.93 139 LYS F O 1
ATOM 16179 N N . ALA F 3 140 ? 148.580 176.760 184.943 1.00 82.99 140 ALA F N 1
ATOM 16180 C CA . ALA F 3 140 ? 147.303 176.531 184.273 1.00 80.96 140 ALA F CA 1
ATOM 16181 C C . ALA F 3 140 ? 147.331 175.266 183.420 1.00 79.96 140 ALA F C 1
ATOM 16182 O O . ALA F 3 140 ? 146.475 174.387 183.578 1.00 76.38 140 ALA F O 1
ATOM 16184 N N . GLN F 3 141 ? 148.300 175.147 182.505 1.00 79.61 141 GLN F N 1
ATOM 16185 C CA . GLN F 3 141 ? 148.364 173.939 181.687 1.00 78.15 141 GLN F CA 1
ATOM 16186 C C . GLN F 3 141 ? 148.619 172.711 182.543 1.00 76.60 141 GLN F C 1
ATOM 16187 O O . GLN F 3 141 ? 148.017 171.654 182.325 1.00 72.65 141 GLN F O 1
ATOM 16193 N N . GLU F 3 142 ? 149.524 172.826 183.512 1.00 77.62 142 GLU F N 1
ATOM 16194 C CA . GLU F 3 142 ? 149.971 171.646 184.237 1.00 77.74 142 GLU F CA 1
ATOM 16195 C C . GLU F 3 142 ? 148.859 171.055 185.093 1.00 71.96 142 GLU F C 1
ATOM 16196 O O . GLU F 3 142 ? 148.869 169.851 185.369 1.00 70.77 142 GLU F O 1
ATOM 16202 N N . THR F 3 143 ? 147.899 171.877 185.524 1.00 70.94 143 THR F N 1
ATOM 16203 C CA . THR F 3 143 ? 146.714 171.338 186.182 1.00 69.48 143 THR F CA 1
ATOM 16204 C C . THR F 3 143 ? 145.826 170.596 185.196 1.00 62.55 143 THR F C 1
ATOM 16205 O O . THR F 3 143 ? 145.134 169.646 185.576 1.00 60.26 143 THR F O 1
ATOM 16209 N N . ILE F 3 144 ? 145.830 171.018 183.932 1.00 64.29 144 ILE F N 1
ATOM 16210 C CA . ILE F 3 144 ? 145.090 170.295 182.906 1.00 62.77 144 ILE F CA 1
ATOM 16211 C C . ILE F 3 144 ? 145.755 168.956 182.613 1.00 60.88 144 ILE F C 1
ATOM 16212 O O . ILE F 3 144 ? 145.077 167.935 182.445 1.00 56.62 144 ILE F O 1
ATOM 16217 N N . ARG F 3 145 ? 147.089 168.934 182.548 1.00 63.34 145 ARG F N 1
ATOM 16218 C CA . ARG F 3 145 ? 147.788 167.727 182.118 1.00 62.98 145 ARG F CA 1
ATOM 16219 C C . ARG F 3 145 ? 147.787 166.674 183.218 1.00 61.75 145 ARG F C 1
ATOM 16220 O O . ARG F 3 145 ? 147.464 165.505 182.974 1.00 61.27 145 ARG F O 1
ATOM 16228 N N . VAL F 3 146 ? 148.146 167.071 184.439 1.00 64.07 146 VAL F N 1
ATOM 16229 C CA . VAL F 3 146 ? 148.287 166.107 185.526 1.00 64.60 146 VAL F CA 1
ATOM 16230 C C . VAL F 3 146 ? 146.933 165.512 185.890 1.00 60.30 146 VAL F C 1
ATOM 16231 O O . VAL F 3 146 ? 146.786 164.290 186.002 1.00 65.25 146 VAL F O 1
ATOM 16235 N N . PHE F 3 147 ? 145.926 166.362 186.083 1.00 55.53 147 PHE F N 1
ATOM 16236 C CA . PHE F 3 147 ? 144.573 165.876 186.320 1.00 51.40 147 PHE F CA 1
ATOM 16237 C C . PHE F 3 147 ? 143.896 165.405 185.043 1.00 53.41 147 PHE F C 1
ATOM 16238 O O . PHE F 3 147 ? 142.794 164.851 185.115 1.00 49.36 147 PHE F O 1
ATOM 16246 N N . ASN F 3 148 ? 144.524 165.615 183.888 1.00 55.00 148 ASN F N 1
ATOM 16247 C CA . ASN F 3 148 ? 143.988 165.159 182.611 1.00 52.70 148 ASN F CA 1
ATOM 16248 C C . ASN F 3 148 ? 142.561 165.669 182.427 1.00 52.94 148 ASN F C 1
ATOM 16249 O O . ASN F 3 148 ? 141.648 164.937 182.039 1.00 48.29 148 ASN F O 1
ATOM 16254 N N . LEU F 3 149 ? 142.377 166.956 182.731 1.00 51.96 149 LEU F N 1
ATOM 16255 C CA . LEU F 3 149 ? 141.049 167.555 182.681 1.00 47.77 149 LEU F CA 1
ATOM 16256 C C . LEU F 3 149 ? 140.474 167.537 181.272 1.00 50.19 149 LEU F C 1
ATOM 16257 O O . LEU F 3 149 ? 139.249 167.533 181.103 1.00 50.46 149 LEU F O 1
ATOM 16262 N N . ASN F 3 150 ? 141.331 167.530 180.252 1.00 48.71 150 ASN F N 1
ATOM 16263 C CA . ASN F 3 150 ? 140.897 167.488 178.861 1.00 45.84 150 ASN F CA 1
ATOM 16264 C C . ASN F 3 150 ? 141.074 166.113 178.233 1.00 47.08 150 ASN F C 1
ATOM 16265 O O . ASN F 3 150 ? 140.158 165.603 177.583 1.00 47.69 150 ASN F O 1
ATOM 16270 N N . GLY F 3 151 ? 142.241 165.497 178.424 1.00 44.97 151 GLY F N 1
ATOM 16271 C CA . GLY F 3 151 ? 142.562 164.264 177.730 1.00 44.30 151 GLY F CA 1
ATOM 16272 C C . GLY F 3 151 ? 141.608 163.124 178.013 1.00 41.54 151 GLY F C 1
ATOM 16273 O O . GLY F 3 151 ? 141.568 162.159 177.244 1.00 38.87 151 GLY F O 1
ATOM 16274 N N . ASP F 3 152 ? 140.855 163.196 179.106 1.00 42.80 152 ASP F N 1
ATOM 16275 C CA . ASP F 3 152 ? 139.933 162.123 179.470 1.00 40.23 152 ASP F CA 1
ATOM 16276 C C . ASP F 3 152 ? 138.645 162.358 178.691 1.00 33.00 152 ASP F C 1
ATOM 16277 O O . ASP F 3 152 ? 137.867 163.258 179.010 1.00 37.64 152 ASP F O 1
ATOM 16282 N N . ILE F 3 153 ? 138.416 161.542 177.659 1.00 26.45 153 ILE F N 1
ATOM 16283 C CA . ILE F 3 153 ? 137.283 161.754 176.765 1.00 30.41 153 ILE F CA 1
ATOM 16284 C C . ILE F 3 153 ? 135.959 161.666 177.507 1.00 29.51 153 ILE F C 1
ATOM 16285 O O . ILE F 3 153 ? 134.965 162.254 177.071 1.00 31.24 153 ILE F O 1
ATOM 16290 N N . LYS F 3 154 ? 135.917 160.943 178.624 1.00 29.54 154 LYS F N 1
ATOM 16291 C CA . LYS F 3 154 ? 134.694 160.890 179.419 1.00 32.82 154 LYS F CA 1
ATOM 16292 C C . LYS F 3 154 ? 134.399 162.240 180.061 1.00 35.64 154 LYS F C 1
ATOM 16293 O O . LYS F 3 154 ? 133.235 162.636 180.183 1.00 37.83 154 LYS F O 1
ATOM 16299 N N . LEU F 3 155 ? 135.442 162.954 180.487 1.00 35.12 155 LEU F N 1
ATOM 16300 C CA . LEU F 3 155 ? 135.251 164.260 181.106 1.00 35.05 155 LEU F CA 1
ATOM 16301 C C . LEU F 3 155 ? 134.821 165.297 180.077 1.00 36.09 155 LEU F C 1
ATOM 16302 O O . LEU F 3 155 ? 133.874 166.056 180.304 1.00 34.94 155 LEU F O 1
ATOM 16307 N N . LEU F 3 156 ? 135.506 165.343 178.932 1.00 36.65 156 LEU F N 1
ATOM 16308 C CA . LEU F 3 156 ? 135.155 166.321 177.907 1.00 32.52 156 LEU F CA 1
ATOM 16309 C C . LEU F 3 156 ? 133.729 166.112 177.418 1.00 29.75 156 LEU F C 1
ATOM 16310 O O . LEU F 3 156 ? 133.029 167.077 177.091 1.00 39.41 156 LEU F O 1
ATOM 16315 N N . GLY F 3 157 ? 133.279 164.858 177.361 1.00 28.85 157 GLY F N 1
ATOM 16316 C CA . GLY F 3 157 ? 131.929 164.578 176.915 1.00 32.79 157 GLY F CA 1
ATOM 16317 C C . GLY F 3 157 ? 130.855 164.881 177.934 1.00 32.03 157 GLY F C 1
ATOM 16318 O O . GLY F 3 157 ? 129.686 165.010 177.562 1.00 28.95 157 GLY F O 1
ATOM 16319 N N . SER F 3 158 ? 131.220 164.991 179.210 1.00 34.21 158 SER F N 1
ATOM 16320 C CA . SER F 3 158 ? 130.252 165.320 180.249 1.00 32.66 158 SER F CA 1
ATOM 16321 C C . SER F 3 158 ? 130.182 166.819 180.509 1.00 34.87 158 SER F C 1
ATOM 16322 O O . SER F 3 158 ? 129.087 167.374 180.641 1.00 35.36 158 SER F O 1
ATOM 16325 N N . ARG F 3 159 ? 131.336 167.483 180.587 1.00 35.72 159 ARG F N 1
ATOM 16326 C CA . ARG F 3 159 ? 131.351 168.937 180.698 1.00 32.78 159 ARG F CA 1
ATOM 16327 C C . ARG F 3 159 ? 130.663 169.576 179.500 1.00 35.21 159 ARG F C 1
ATOM 16328 O O . ARG F 3 159 ? 129.841 170.486 179.653 1.00 38.39 159 ARG F O 1
ATOM 16336 N N . ARG F 3 160 ? 130.982 169.103 178.294 1.00 35.78 160 ARG F N 1
ATOM 16337 C CA . ARG F 3 160 ? 130.359 169.663 177.099 1.00 34.62 160 ARG F CA 1
ATOM 16338 C C . ARG F 3 160 ? 128.861 169.397 177.079 1.00 33.85 160 ARG F C 1
ATOM 16339 O O . ARG F 3 160 ? 128.071 170.290 176.759 1.00 41.41 160 ARG F O 1
ATOM 16347 N N . THR F 3 161 ? 128.447 168.177 177.416 1.00 31.06 161 THR F N 1
ATOM 16348 C CA . THR F 3 161 ? 127.026 167.851 177.394 1.00 35.51 161 THR F CA 1
ATOM 16349 C C . THR F 3 161 ? 126.248 168.591 178.473 1.00 39.36 161 THR F C 1
ATOM 16350 O O . THR F 3 161 ? 125.028 168.739 178.348 1.00 38.59 161 THR F O 1
ATOM 16354 N N . ALA F 3 162 ? 126.921 169.055 179.526 1.00 38.33 162 ALA F N 1
ATOM 16355 C CA . ALA F 3 162 ? 126.237 169.802 180.576 1.00 37.23 162 ALA F CA 1
ATOM 16356 C C . ALA F 3 162 ? 126.004 171.249 180.161 1.00 41.66 162 ALA F C 1
ATOM 16357 O O . ALA F 3 162 ? 124.882 171.757 180.260 1.00 46.71 162 ALA F O 1
ATOM 16359 N N . VAL F 3 163 ? 127.054 171.927 179.692 1.00 44.41 163 VAL F N 1
ATOM 16360 C CA . VAL F 3 163 ? 126.912 173.319 179.273 1.00 41.92 163 VAL F CA 1
ATOM 16361 C C . VAL F 3 163 ? 125.962 173.424 178.086 1.00 40.05 163 VAL F C 1
ATOM 16362 O O . VAL F 3 163 ? 125.089 174.297 178.049 1.00 43.83 163 VAL F O 1
ATOM 16366 N N . GLN F 3 164 ? 126.109 172.537 177.101 1.00 36.11 164 GLN F N 1
ATOM 16367 C CA . GLN F 3 164 ? 125.244 172.591 175.929 1.00 38.01 164 GLN F CA 1
ATOM 16368 C C . GLN F 3 164 ? 123.785 172.342 176.282 1.00 40.31 164 GLN F C 1
ATOM 16369 O O . GLN F 3 164 ? 122.897 172.763 175.534 1.00 40.55 164 GLN F O 1
ATOM 16375 N N . ALA F 3 165 ? 123.517 171.666 177.399 1.00 43.01 165 ALA F N 1
ATOM 16376 C CA . ALA F 3 165 ? 122.140 171.415 177.804 1.00 46.13 165 ALA F CA 1
ATOM 16377 C C . ALA F 3 165 ? 121.451 172.670 178.319 1.00 46.01 165 ALA F C 1
ATOM 16378 O O . ALA F 3 165 ? 120.218 172.739 178.288 1.00 47.90 165 ALA F O 1
ATOM 16380 N N . ILE F 3 166 ? 122.215 173.655 178.791 1.00 42.39 166 ILE F N 1
ATOM 16381 C CA . ILE F 3 166 ? 121.668 174.870 179.376 1.00 45.56 166 ILE F CA 1
ATOM 16382 C C . ILE F 3 166 ? 122.047 176.112 178.579 1.00 50.59 166 ILE F C 1
ATOM 16383 O O . ILE F 3 166 ? 121.750 177.228 179.005 1.00 54.96 166 ILE F O 1
ATOM 16388 N N . MET F 3 167 ? 122.709 175.946 177.436 1.00 48.96 167 MET F N 1
ATOM 16389 C CA . MET F 3 167 ? 123.054 177.109 176.625 1.00 42.65 167 MET F CA 1
ATOM 16390 C C . MET F 3 167 ? 121.823 177.910 176.227 1.00 42.92 167 MET F C 1
ATOM 16391 O O . MET F 3 167 ? 121.876 179.149 176.303 1.00 46.01 167 MET F O 1
ATOM 16396 N N . PRO F 3 168 ? 120.715 177.298 175.804 1.00 45.39 168 PRO F N 1
ATOM 16397 C CA . PRO F 3 168 ? 119.486 178.083 175.606 1.00 47.72 168 PRO F CA 1
ATOM 16398 C C . PRO F 3 168 ? 119.036 178.809 176.859 1.00 50.50 168 PRO F C 1
ATOM 16399 O O . PRO F 3 168 ? 118.405 179.868 176.759 1.00 55.70 168 PRO F O 1
ATOM 16403 N N . ASN F 3 169 ? 119.330 178.264 178.041 1.00 49.71 169 ASN F N 1
ATOM 16404 C CA . ASN F 3 169 ? 119.025 178.976 179.276 1.00 49.36 169 ASN F CA 1
ATOM 16405 C C . ASN F 3 169 ? 119.762 180.307 179.333 1.00 49.86 169 ASN F C 1
ATOM 16406 O O . ASN F 3 169 ? 119.176 181.335 179.691 1.00 55.54 169 ASN F O 1
ATOM 16411 N N . VAL F 3 170 ? 121.049 180.310 178.979 1.00 46.73 170 VAL F N 1
ATOM 16412 C CA . VAL F 3 170 ? 121.812 181.553 178.990 1.00 52.19 170 VAL F CA 1
ATOM 16413 C C . VAL F 3 170 ? 121.284 182.514 177.934 1.00 53.66 170 VAL F C 1
ATOM 16414 O O . VAL F 3 170 ? 121.331 183.736 178.117 1.00 55.20 170 VAL F O 1
ATOM 16418 N N . GLU F 3 171 ? 120.783 181.990 176.814 1.00 54.31 171 GLU F N 1
ATOM 16419 C CA . GLU F 3 171 ? 120.221 182.851 175.779 1.00 52.44 171 GLU F CA 1
ATOM 16420 C C . GLU F 3 171 ? 119.025 183.631 176.300 1.00 52.47 171 GLU F C 1
ATOM 16421 O O . GLU F 3 171 ? 118.964 184.858 176.169 1.00 57.12 171 GLU F O 1
ATOM 16427 N N . TYR F 3 172 ? 118.057 182.935 176.891 1.00 50.60 172 TYR F N 1
ATOM 16428 C CA . TYR F 3 172 ? 116.820 183.606 177.263 1.00 55.47 172 TYR F CA 1
ATOM 16429 C C . TYR F 3 172 ? 117.033 184.545 178.443 1.00 57.38 172 TYR F C 1
ATOM 16430 O O . TYR F 3 172 ? 116.457 185.637 178.484 1.00 62.65 172 TYR F O 1
ATOM 16439 N N . LEU F 3 173 ? 117.853 184.138 179.414 1.00 59.70 173 LEU F N 1
ATOM 16440 C CA . LEU F 3 173 ? 118.135 185.004 180.554 1.00 64.56 173 LEU F CA 1
ATOM 16441 C C . LEU F 3 173 ? 118.745 186.321 180.096 1.00 65.62 173 LEU F C 1
ATOM 16442 O O . LEU F 3 173 ? 118.285 187.402 180.481 1.00 69.02 173 LEU F O 1
ATOM 16447 N N . TYR F 3 174 ? 119.786 186.246 179.269 1.00 60.96 174 TYR F N 1
ATOM 16448 C CA . TYR F 3 174 ? 120.517 187.450 178.897 1.00 63.16 174 TYR F CA 1
ATOM 16449 C C . TYR F 3 174 ? 119.722 188.319 177.930 1.00 66.45 174 TYR F C 1
ATOM 16450 O O . TYR F 3 174 ? 119.805 189.550 177.997 1.00 69.59 174 TYR F O 1
ATOM 16459 N N . SER F 3 175 ? 118.935 187.707 177.043 1.00 66.75 175 SER F N 1
ATOM 16460 C CA . SER F 3 175 ? 118.201 188.474 176.043 1.00 67.03 175 SER F CA 1
ATOM 16461 C C . SER F 3 175 ? 117.116 189.349 176.657 1.00 70.55 175 SER F C 1
ATOM 16462 O O . SER F 3 175 ? 116.663 190.297 176.007 1.00 76.83 175 SER F O 1
ATOM 16465 N N . LEU F 3 176 ? 116.691 189.057 177.883 1.00 72.07 176 LEU F N 1
ATOM 16466 C CA . LEU F 3 176 ? 115.690 189.852 178.578 1.00 78.51 176 LEU F CA 1
ATOM 16467 C C . LEU F 3 176 ? 116.306 191.012 179.347 1.00 80.36 176 LEU F C 1
ATOM 16468 O O . LEU F 3 176 ? 115.614 191.655 180.142 1.00 82.50 176 LEU F O 1
ATOM 16473 N N . LEU F 3 177 ? 117.592 191.284 179.128 1.00 77.82 177 LEU F N 1
ATOM 16474 C CA . LEU F 3 177 ? 118.310 192.252 179.949 1.00 80.26 177 LEU F CA 1
ATOM 16475 C C . LEU F 3 177 ? 117.657 193.629 179.890 1.00 86.66 177 LEU F C 1
ATOM 16476 O O . LEU F 3 177 ? 117.376 194.241 180.928 1.00 86.41 177 LEU F O 1
ATOM 16481 N N . GLU F 3 178 ? 117.394 194.129 178.681 1.00 88.71 178 GLU F N 1
ATOM 16482 C CA . GLU F 3 178 ? 116.843 195.473 178.540 1.00 88.46 178 GLU F CA 1
ATOM 16483 C C . GLU F 3 178 ? 115.423 195.570 179.083 1.00 91.12 178 GLU F C 1
ATOM 16484 O O . GLU F 3 178 ? 115.016 196.637 179.555 1.00 91.68 178 GLU F O 1
ATOM 16490 N N . GLU F 3 179 ? 114.658 194.480 179.029 1.00 92.77 179 GLU F N 1
ATOM 16491 C CA . GLU F 3 179 ? 113.255 194.528 179.419 1.00 91.74 179 GLU F CA 1
ATOM 16492 C C . GLU F 3 179 ? 113.049 194.682 180.920 1.00 93.19 179 GLU F C 1
ATOM 16493 O O . GLU F 3 179 ? 111.910 194.900 181.345 1.00 94.18 179 GLU F O 1
ATOM 16499 N N . PHE F 3 180 ? 114.101 194.573 181.731 1.00 93.35 180 PHE F N 1
ATOM 16500 C CA . PHE F 3 180 ? 113.955 194.631 183.178 1.00 96.60 180 PHE F CA 1
ATOM 16501 C C . PHE F 3 180 ? 115.102 195.415 183.795 1.00 96.73 180 PHE F C 1
ATOM 16502 O O . PHE F 3 180 ? 116.255 195.283 183.376 1.00 91.66 180 PHE F O 1
ATOM 16510 N N . GLU F 3 181 ? 114.767 196.236 184.793 1.00 99.27 181 GLU F N 1
ATOM 16511 C CA . GLU F 3 181 ? 115.745 197.012 185.544 1.00 99.60 181 GLU F CA 1
ATOM 16512 C C . GLU F 3 181 ? 116.894 196.125 186.008 1.00 97.99 181 GLU F C 1
ATOM 16513 O O . GLU F 3 181 ? 116.730 194.910 186.158 1.00 95.20 181 GLU F O 1
ATOM 16519 N N . GLU F 3 182 ? 118.061 196.729 186.244 1.00 95.69 182 GLU F N 1
ATOM 16520 C CA . GLU F 3 182 ? 119.246 195.948 186.587 1.00 94.84 182 GLU F CA 1
ATOM 16521 C C . GLU F 3 182 ? 119.051 195.173 187.884 1.00 96.48 182 GLU F C 1
ATOM 16522 O O . GLU F 3 182 ? 119.488 194.023 187.995 1.00 92.45 182 GLU F O 1
ATOM 16528 N N . ASP F 3 183 ? 118.415 195.786 188.884 1.00 101.24 183 ASP F N 1
ATOM 16529 C CA . ASP F 3 183 ? 118.272 195.111 190.170 1.00 98.59 183 ASP F CA 1
ATOM 16530 C C . ASP F 3 183 ? 117.450 193.833 190.045 1.00 96.49 183 ASP F C 1
ATOM 16531 O O . ASP F 3 183 ? 117.714 192.855 190.753 1.00 94.93 183 ASP F O 1
ATOM 16536 N N . ASP F 3 184 ? 116.456 193.819 189.154 1.00 94.51 184 ASP F N 1
ATOM 16537 C CA . ASP F 3 184 ? 115.654 192.617 188.956 1.00 93.01 184 ASP F CA 1
ATOM 16538 C C . ASP F 3 184 ? 116.417 191.559 188.167 1.00 91.73 184 ASP F C 1
ATOM 16539 O O . ASP F 3 184 ? 116.360 190.370 188.501 1.00 90.13 184 ASP F O 1
ATOM 16544 N N . TRP F 3 185 ? 117.132 191.972 187.118 1.00 90.43 185 TRP F N 1
ATOM 16545 C CA . TRP F 3 185 ? 117.881 191.013 186.312 1.00 86.55 185 TRP F CA 1
ATOM 16546 C C . TRP F 3 185 ? 118.968 190.333 187.131 1.00 86.48 185 TRP F C 1
ATOM 16547 O O . TRP F 3 185 ? 119.169 189.119 187.020 1.00 87.53 185 TRP F O 1
ATOM 16558 N N . ASN F 3 186 ? 119.683 191.097 187.959 1.00 86.98 186 ASN F N 1
ATOM 16559 C CA . ASN F 3 186 ? 120.735 190.508 188.779 1.00 86.68 186 ASN F CA 1
ATOM 16560 C C . ASN F 3 186 ? 120.176 189.455 189.723 1.00 86.17 186 ASN F C 1
ATOM 16561 O O . ASN F 3 186 ? 120.855 188.468 190.023 1.00 85.75 186 ASN F O 1
ATOM 16566 N N . GLU F 3 187 ? 118.947 189.649 190.206 1.00 86.58 187 GLU F N 1
ATOM 16567 C CA . GLU F 3 187 ? 118.315 188.630 191.036 1.00 88.39 187 GLU F CA 1
ATOM 16568 C C . GLU F 3 187 ? 118.081 187.352 190.240 1.00 88.43 187 GLU F C 1
ATOM 16569 O O . GLU F 3 187 ? 118.263 186.245 190.760 1.00 88.95 187 GLU F O 1
ATOM 16575 N N . MET F 3 188 ? 117.675 187.485 188.975 1.00 86.01 188 MET F N 1
ATOM 16576 C CA . MET F 3 188 ? 117.502 186.308 188.130 1.00 83.91 188 MET F CA 1
ATOM 16577 C C . MET F 3 188 ? 118.823 185.576 187.938 1.00 82.66 188 MET F C 1
ATOM 16578 O O . MET F 3 188 ? 118.871 184.341 187.988 1.00 82.54 188 MET F O 1
ATOM 16583 N N . LEU F 3 189 ? 119.908 186.321 187.714 1.00 80.80 189 LEU F N 1
ATOM 16584 C CA . LEU F 3 189 ? 121.222 185.701 187.594 1.00 80.23 189 LEU F CA 1
ATOM 16585 C C . LEU F 3 189 ? 121.679 185.100 188.917 1.00 84.04 189 LEU F C 1
ATOM 16586 O O . LEU F 3 189 ? 122.461 184.143 188.922 1.00 83.43 189 LEU F O 1
ATOM 16591 N N . ARG F 3 190 ? 121.218 185.649 190.043 1.00 85.35 190 ARG F N 1
ATOM 16592 C CA . ARG F 3 190 ? 121.626 185.123 191.342 1.00 85.51 190 ARG F CA 1
ATOM 16593 C C . ARG F 3 190 ? 121.025 183.745 191.581 1.00 83.86 190 ARG F C 1
ATOM 16594 O O . ARG F 3 190 ? 121.725 182.812 191.992 1.00 83.61 190 ARG F O 1
ATOM 16602 N N . ASP F 3 191 ? 119.722 183.598 191.328 1.00 83.35 191 ASP F N 1
ATOM 16603 C CA . ASP F 3 191 ? 119.103 182.279 191.387 1.00 86.39 191 ASP F CA 1
ATOM 16604 C C . ASP F 3 191 ? 119.745 181.339 190.377 1.00 84.04 191 ASP F C 1
ATOM 16605 O O . ASP F 3 191 ? 119.911 180.142 190.641 1.00 80.85 191 ASP F O 1
ATOM 16610 N N . GLU F 3 192 ? 120.123 181.871 189.215 1.00 81.60 192 GLU F N 1
ATOM 16611 C CA . GLU F 3 192 ? 120.735 181.047 188.181 1.00 78.23 192 GLU F CA 1
ATOM 16612 C C . GLU F 3 192 ? 122.053 180.449 188.660 1.00 75.50 192 GLU F C 1
ATOM 16613 O O . GLU F 3 192 ? 122.327 179.266 188.425 1.00 77.29 192 GLU F O 1
ATOM 16619 N N . LEU F 3 193 ? 122.881 181.245 189.337 1.00 75.07 193 LEU F N 1
ATOM 16620 C CA . LEU F 3 193 ? 124.133 180.742 189.886 1.00 76.83 193 LEU F CA 1
ATOM 16621 C C . LEU F 3 193 ? 123.945 180.013 191.209 1.00 76.42 193 LEU F C 1
ATOM 16622 O O . LEU F 3 193 ? 124.901 179.405 191.703 1.00 71.24 193 LEU F O 1
ATOM 16627 N N . GLU F 3 194 ? 122.749 180.068 191.796 1.00 80.20 194 GLU F N 1
ATOM 16628 C CA . GLU F 3 194 ? 122.513 179.371 193.055 1.00 79.66 194 GLU F CA 1
ATOM 16629 C C . GLU F 3 194 ? 122.391 177.868 192.835 1.00 75.81 194 GLU F C 1
ATOM 16630 O O . GLU F 3 194 ? 122.928 177.075 193.617 1.00 74.10 194 GLU F O 1
ATOM 16636 N N . LYS F 3 195 ? 121.693 177.455 191.774 1.00 75.10 195 LYS F N 1
ATOM 16637 C CA . LYS F 3 195 ? 121.427 176.034 191.582 1.00 74.58 195 LYS F CA 1
ATOM 16638 C C . LYS F 3 195 ? 122.659 175.283 191.093 1.00 72.17 195 LYS F C 1
ATOM 16639 O O . LYS F 3 195 ? 122.784 174.080 191.347 1.00 74.52 195 LYS F O 1
ATOM 16645 N N . ILE F 3 196 ? 123.575 175.960 190.396 1.00 68.39 196 ILE F N 1
ATOM 16646 C CA . ILE F 3 196 ? 124.753 175.281 189.869 1.00 68.70 196 ILE F CA 1
ATOM 16647 C C . ILE F 3 196 ? 125.702 174.823 190.965 1.00 70.23 196 ILE F C 1
ATOM 16648 O O . ILE F 3 196 ? 126.640 174.069 190.682 1.00 69.77 196 ILE F O 1
ATOM 16653 N N . GLU F 3 197 ? 125.488 175.260 192.208 1.00 73.71 197 GLU F N 1
ATOM 16654 C CA . GLU F 3 197 ? 126.266 174.724 193.320 1.00 72.41 197 GLU F CA 1
ATOM 16655 C C . GLU F 3 197 ? 125.930 173.258 193.564 1.00 66.83 197 GLU F C 1
ATOM 16656 O O . GLU F 3 197 ? 126.808 172.464 193.920 1.00 61.89 197 GLU F O 1
ATOM 16662 N N . SER F 3 198 ? 124.664 172.881 193.377 1.00 68.01 198 SER F N 1
ATOM 16663 C CA . SER F 3 198 ? 124.205 171.512 193.577 1.00 69.83 198 SER F CA 1
ATOM 16664 C C . SER F 3 198 ? 124.118 170.736 192.267 1.00 68.75 198 SER F C 1
ATOM 16665 O O . SER F 3 198 ? 123.219 169.907 192.095 1.00 69.61 198 SER F O 1
ATOM 16668 N N . ASP F 3 199 ? 125.032 170.999 191.336 1.00 68.24 199 ASP F N 1
ATOM 16669 C CA . ASP F 3 199 ? 125.096 170.270 190.080 1.00 67.52 199 ASP F CA 1
ATOM 16670 C C . ASP F 3 199 ? 126.555 170.003 189.742 1.00 62.37 199 ASP F C 1
ATOM 16671 O O . ASP F 3 199 ? 127.457 170.717 190.184 1.00 58.72 199 ASP F O 1
ATOM 16676 N N . GLU F 3 200 ? 126.776 168.955 188.953 1.00 58.88 200 GLU F N 1
ATOM 16677 C CA . GLU F 3 200 ? 128.131 168.578 188.580 1.00 55.14 200 GLU F CA 1
ATOM 16678 C C . GLU F 3 200 ? 128.746 169.635 187.672 1.00 53.99 200 GLU F C 1
ATOM 16679 O O . GLU F 3 200 ? 128.064 170.231 186.834 1.00 50.53 200 GLU F O 1
ATOM 16685 N N . PHE F 3 201 ? 130.046 169.864 187.846 1.00 54.94 201 PHE F N 1
ATOM 16686 C CA . PHE F 3 201 ? 130.793 170.836 187.050 1.00 52.78 201 PHE F CA 1
ATOM 16687 C C . PHE F 3 201 ? 130.246 172.248 187.266 1.00 53.94 201 PHE F C 1
ATOM 16688 O O . PHE F 3 201 ? 129.823 172.934 186.333 1.00 51.93 201 PHE F O 1
ATOM 16696 N N . LYS F 3 202 ? 130.257 172.674 188.531 1.00 59.29 202 LYS F N 1
ATOM 16697 C CA . LYS F 3 202 ? 129.751 174.002 188.861 1.00 57.17 202 LYS F CA 1
ATOM 16698 C C . LYS F 3 202 ? 130.571 175.086 188.174 1.00 56.81 202 LYS F C 1
ATOM 16699 O O . LYS F 3 202 ? 130.013 176.057 187.654 1.00 57.98 202 LYS F O 1
ATOM 16705 N N . THR F 3 203 ? 131.898 174.943 188.170 1.00 56.18 203 THR F N 1
ATOM 16706 C CA . THR F 3 203 ? 132.743 175.951 187.539 1.00 57.25 203 THR F CA 1
ATOM 16707 C C . THR F 3 203 ? 132.490 176.015 186.038 1.00 56.72 203 THR F C 1
ATOM 16708 O O . THR F 3 203 ? 132.527 177.097 185.441 1.00 58.94 203 THR F O 1
ATOM 16712 N N . ALA F 3 204 ? 132.239 174.865 185.409 1.00 55.05 204 ALA F N 1
ATOM 16713 C CA . ALA F 3 204 ? 131.932 174.858 183.983 1.00 49.56 204 ALA F CA 1
ATOM 16714 C C . ALA F 3 204 ? 130.654 175.633 183.694 1.00 50.15 204 ALA F C 1
ATOM 16715 O O . ALA F 3 204 ? 130.577 176.370 182.705 1.00 56.21 204 ALA F O 1
ATOM 16717 N N . LEU F 3 205 ? 129.638 175.474 184.540 1.00 50.96 205 LEU F N 1
ATOM 16718 C CA . LEU F 3 205 ? 128.415 176.253 184.407 1.00 55.55 205 LEU F CA 1
ATOM 16719 C C . LEU F 3 205 ? 128.554 177.661 184.969 1.00 59.09 205 LEU F C 1
ATOM 16720 O O . LEU F 3 205 ? 127.694 178.506 184.703 1.00 58.28 205 LEU F O 1
ATOM 16725 N N . LYS F 3 206 ? 129.604 177.930 185.745 1.00 60.69 206 LYS F N 1
ATOM 16726 C CA . LYS F 3 206 ? 129.828 179.276 186.257 1.00 61.42 206 LYS F CA 1
ATOM 16727 C C . LYS F 3 206 ? 130.399 180.183 185.177 1.00 57.71 206 LYS F C 1
ATOM 16728 O O . LYS F 3 206 ? 130.046 181.365 185.103 1.00 63.48 206 LYS F O 1
ATOM 16734 N N . HIS F 3 207 ? 131.278 179.647 184.333 1.00 53.10 207 HIS F N 1
ATOM 16735 C CA . HIS F 3 207 ? 131.917 180.437 183.293 1.00 56.04 207 HIS F CA 1
ATOM 16736 C C . HIS F 3 207 ? 131.083 180.524 182.024 1.00 53.10 207 HIS F C 1
ATOM 16737 O O . HIS F 3 207 ? 131.430 181.299 181.127 1.00 53.83 207 HIS F O 1
ATOM 16744 N N . ALA F 3 208 ? 130.001 179.754 181.927 1.00 52.83 208 ALA F N 1
ATOM 16745 C CA . ALA F 3 208 ? 129.092 179.848 180.794 1.00 55.99 208 ALA F CA 1
ATOM 16746 C C . ALA F 3 208 ? 127.939 180.805 181.049 1.00 56.67 208 ALA F C 1
ATOM 16747 O O . ALA F 3 208 ? 127.330 181.289 180.089 1.00 56.34 208 ALA F O 1
ATOM 16749 N N . TRP F 3 209 ? 127.627 181.081 182.314 1.00 58.87 209 TRP F N 1
ATOM 16750 C CA . TRP F 3 209 ? 126.570 182.014 182.672 1.00 58.83 209 TRP F CA 1
ATOM 16751 C C . TRP F 3 209 ? 127.125 183.360 183.112 1.00 62.98 209 TRP F C 1
ATOM 16752 O O . TRP F 3 209 ? 126.401 184.360 183.071 1.00 67.14 209 TRP F O 1
ATOM 16763 N N . THR F 3 210 ? 128.387 183.394 183.531 1.00 61.22 210 THR F N 1
ATOM 16764 C CA . THR F 3 210 ? 129.126 184.619 183.800 1.00 63.55 210 THR F CA 1
ATOM 16765 C C . THR F 3 210 ? 130.569 184.381 183.371 1.00 63.14 210 THR F C 1
ATOM 16766 O O . THR F 3 210 ? 130.876 183.398 182.691 1.00 64.54 210 THR F O 1
ATOM 16770 N N . SER F 3 211 ? 131.462 185.277 183.775 1.00 70.62 211 SER F N 1
ATOM 16771 C CA . SER F 3 211 ? 132.870 185.168 183.436 1.00 72.89 211 SER F CA 1
ATOM 16772 C C . SER F 3 211 ? 133.650 184.576 184.607 1.00 73.25 211 SER F C 1
ATOM 16773 O O . SER F 3 211 ? 133.090 184.186 185.635 1.00 73.33 211 SER F O 1
ATOM 16776 N N . ASN F 3 212 ? 134.968 184.503 184.437 1.00 76.54 212 ASN F N 1
ATOM 16777 C CA . ASN F 3 212 ? 135.872 184.086 185.502 1.00 78.35 212 ASN F CA 1
ATOM 16778 C C . ASN F 3 212 ? 136.362 185.261 186.337 1.00 83.11 212 ASN F C 1
ATOM 16779 O O . ASN F 3 212 ? 137.212 185.069 187.212 1.00 81.12 212 ASN F O 1
ATOM 16784 N N . GLN F 3 213 ? 135.857 186.468 186.081 1.00 86.36 213 GLN F N 1
ATOM 16785 C CA . GLN F 3 213 ? 136.295 187.674 186.783 1.00 86.62 213 GLN F CA 1
ATOM 16786 C C . GLN F 3 213 ? 137.764 187.966 186.484 1.00 89.21 213 GLN F C 1
ATOM 16787 O O . GLN F 3 213 ? 138.571 188.217 187.382 1.00 86.12 213 GLN F O 1
ATOM 16793 N N . GLU F 3 214 ? 138.108 187.930 185.200 1.00 91.49 214 GLU F N 1
ATOM 16794 C CA . GLU F 3 214 ? 139.471 188.202 184.760 1.00 91.53 214 GLU F CA 1
ATOM 16795 C C . GLU F 3 214 ? 139.901 189.602 185.186 1.00 88.65 214 GLU F C 1
ATOM 16796 O O . GLU F 3 214 ? 139.278 190.594 184.809 1.00 85.79 214 GLU F O 1
#

Nearest PDB structures (foldseek):
  9jm0-assembly1_P  TM=7.916E-01  e=2.209E-18  Escherichia coli
  8bgj-assembly3_C  TM=7.412E-01  e=2.337E-10  Caloramator australicus RC3
  7z0z-assembly1_A  TM=5.418E-01  e=6.013E-07  Lactococcus lactis
  7r08-assembly1_C  TM=5.187E-01  e=2.022E-06  Escherichia phage P2
  7r08-assembly1_D  TM=5.240E-01  e=5.395E-06  Escherichia phage P2

Solvent-accessible surface area: 88579 Å² total; per-residue (Å²): 10,13,164,94,32,136,75,70,125,71,48,80,163,47,31,34,85,141,98,25,0,68,5,32,122,41,8,26,89,90,1,136,50,42,29,146,150,106,127,19,49,44,26,88,2,4,25,1,96,77,195,81,84,28,52,86,47,0,0,41,30,2,14,50,11,53,64,6,0,22,1,22,9,38,76,3,27,69,20,2,39,25,65,5,0,47,103,5,67,146,74,88,145,121,118,123,28,58,82,9,4,0,22,36,36,54,157,146,151,164,108,91,16,12,2,5,90,22,2,42,3,2,31,32,1,2,1,8,5,4,63,32,4,0,52,123,5,58,45,34,4,87,158,75,80,8,50,2,1,0,46,11,35,32,0,0,0,1,1,60,68,84,132,32,8,120,63,10,22,72,60,0,30,68,25,0,83,102,5,5,26,76,80,6,84,9,24,34,20,119,23,65,83,19,24,105,77,129,115,6,75,0,31,40,3,26,6,38,90,125,62,73,18,8,2,5,176,102,72,40,142,62,1,71,104,13,12,60,45,47,114,145,53,112,17,61,125,88,16,58,65,69,1,46,42,26,14,59,67,0,46,94,7,29,80,32,2,33,86,102,9,35,132,106,62,35,126,102,38,31,137,143,38,74,76,72,68,8,48,53,88,5,137,74,36,29,0,21,0,0,15,22,2,29,70,132,54,110,61,182,34,126,97,10,28,93,50,0,44,57,26,2,43,67,30,96,102,33,174,77,50,18,38,90,20,82,11,32,3,34,0,103,68,0,5,0,38,10,0,59,60,0,45,52,6,52,3,107,8,34,79,18,12,0,0,0,15,12,44,14,22,18,12,11,59,8,0,2,50,0,0,1,28,0,0,4,19,1,11,10,0,2,37,69,64,34,1,69,10,66,150,3,32,62,100,30,0,13,26,78,98,13,160,67,75,27,0,8,0,2,2,12,1,29,0,2,167,16,16,118,68,1,54,1,29,3,5,64,14,7,108,77,58,102,133,207,40,81,27,62,5,94,38,0,66,41,0,0,36,1,2,1,16,0,24,68,59,113,65,2,19,7,3,0,2,0,11,1,28,15,56,7,15,67,63,31,119,172,48,114,27,56,40,86,18,10,1,8,29,115,4,10,58,0,24,5,59,10,91,14,1,19,58,3,2,22,36,1,32,9,86,29,26,80,140,178,138,98,32,44,85,10,38,48,25,0,44,146,3,0,54,59,3,0,69,12,1,63,132,10,68,7,61,12,87,59,18,62,14,34,6,55,0,16,12,78,59,115,68,20,24,1,53,56,6,27,12,0,3,24,2,9,0,4,5,0,0,0,0,0,0,1,0,2,1,2,2,52,95,20,161,55,9,12,22,1,23,0,0,0,0,0,4,10,6,12,6,6,3,33,30,130,27,14,89,37,1,8,118,48,0,80,68,38,0,20,23,1,2,0,0,0,0,0,10,12,81,62,4,28,65,105,23,106,126,122,4,1,17,74,20,71,94,142,72,55,1,49,109,97,119,44,151,60,36,21,3,37,0,70,102,0,36,0,56,12,0,55,65,0,14,67,4,32,2,108,3,34,69,32,0,0,5,0,19,11,54,20,21,25,7,18,44,4,0,0,57,0,2,5,36,0,0,4,6,0,11,23,1,1,82,139,132,48,8,59,0,97,118,1,39,87,157,38,1,12,46,92,108,4,160,69,140,46,0,19,0,40,1,31,0,52,24,8,154,68,92,95,60,7,72,3,47,1,9,68,43,76,139,110,40,88,12,103,38,0,59,60,3,0,38,65,9,36,79,79,24,135,92,165,63,29,18,2,5,0,1,0,10,1,22,3,48,8,19,55,73,44,70,113,110,89,148,130,16,96,31,130,30,86,104,52,58,12,1,11,45,103,3,23,31,14,29,6,73,10,45,18,3,7,35,5,1,17,80,3,37,108,93,26,113,86,111,137,97,56,37,30,51,31,29,50,19,0,39,129,1,0,40,73,0,1,54,14,3,84,114,6,54,6,88,158,107,70,60,54,7,49,0,19,10,84,61,88,75,25,18,1,43,42,15,26,21,0,3,29,4,4,1,10,2,0,0,2,0,0,0,0,0,1,16,1,1,41,105,43,131,42,1,10,66,1,43,1,0,0,0,0,4,13,2,15,5,8,3,7,39,130,13,14,83,49,5,4,98,28,0,64,77,22,1,70,56,1,2,0,0,1,0,1,9,10,82,56,5,23,86,56,27,103,182,108,0,33,28,103,10,81,99,138,94,29,6,125,115,46,154,36,135,82,77,59,140,22,90,87,18,18,27,1,64,100,0,16,0,67,15,0,47,101,3,46,71,0,42,0,96,6,26,68,52,6,0,0,0,9,49,42,14,15,52,4,2,50,2,0,3,56,0,1,6,22,0,0,7,4,0,11,20,0,2,67,132,96,49,12,67,8,92,119,7,32,52,88,70,0,19,45,143,109,12,176,78,132,53,0,3,0,20,4,22,0,36,10,2,170,53,106,113,63,7,66,5,47,0,2,60,15,24,59,8,17,27,137,94,82,62,23,104,18,121,41,1,74,65,5,0,36,48,4,32,71,31,13,118,85,123,58,0,17,4,8,1,4,0,10,0,27,31,54,5,10,67,85,86,108,52,57,179,31,40,102,45,50,23,1,9,39,106,0,20,66,1,27,19,74,3,67,28,2,28,57,5,1,14,50,5,42,114,134,98,117,57,52,89,30,43,39,30,1,33,135,1,0,37,61,0,0,72,21,2,72,117,6,53,19,60,131,78,137,84,63,54,74,10,24,0,21,13,43,61,25,69,17,19,13,97,44,12,31,28,1,2,20,1,1,0,6,1,0,0,0,0,0,2,2,0,1,13,2,1,51,75,46,163,56,12,9,45,4,48,1,1,0,0,0,2,7,0,13,6,6,5,14,1,92,2,21,8,75,0,5,46,20,0,76,84,18,0,54,62,4,0,0,0,0,0,1,18,6,9,10,0,0,0,8,7,59,74,106,4,0,21,41,14,73,135,118,44,131,59,46,28,62,98,4,90,42,3,132,32,17,0,44,3,2,43,6,25,67,0,6,52,92,17,21,121,3,100,52,26,0,69,46,14,69,28,8,89,43,29,35,78,0,75,115,51,1,114,118,57,84,6,45,54,50,99,95,0,72,102,17,46,57,81,0,64,116,36,15,26,132,63,15,13,8,9,44,61,0,45,10,38,30,68,24,12,99,21,96,36,100,6,107,173,92,188,184,167,50,83,90,13,53,82,54,3,49,9,64,79,84,104,97,120,55,38,26,81,20,52,12,14,3,34,0,83,96,0,15,0,87,19,0,46,28,1,29,92,0,39,0,93,12,40,73,29,0,0,0,0,6,11,42,4,10,12,14,14,54,13,0,1,58,0,0,2,32,0,0,4,22,1,13,14,1,3,65,151,109,51,7,74,6,71,139,2,35,43,136,48,3,6,10,61,109,19,169,75,76,64,0,4,0,26,2,9,1,36,2,0,127,60,80,125,44,1,74,3,41,1,1,52,5,10,115,74,34,96,137,116,92,95,37,70,9,131,22,0,70,60,9,0,31,50,6,19,60,0,15,126,66,109,64,0,27,3,6,0,3,0,17,0,42,6,37,6,28,30,82,166,156,121,106,41,60,51,2,6,68,108,2,18,26,22,4,0,20,48,64,34,2,24,90,53,4,27,38,12,31,19,92,25,50,64,133,198,90,87,37,54,69,14,32,54,27,0,38,120,0,1,43,34,3,12,42,1,102,48,10,93,13,29,5,72,80,57,0,37,31,66,10,61,4,11,24,79,60,85,102,37,33,2,98,76,2,16,37,1,3,49,7,5,0,0,0,1,0,2,1,0,32,8,0,2,16,1,3,48,76,34,179,49,9,11,18,1,24,0,0,0,0,0,7,9,2,18,9,12,5,26,3,78,20,14,12,59,5,8,58,51,1,57,80,20,0,20,7,1,2,0,0,0,0,1,5,8,8,10,0,0,0,8,0,36,65,108,0,0,14,36,17,86,52,159,24,92,1,93,36,84,75,1,94,38,3,116,41,22,0,46,0,9,36,10,16,30,0,6,0,19,17,29,37,0,33,10,42,0,76,52,6,65,27,23,107,45,21,12,73,0,12,56,28,1,46,91,57,70,7,38,71,52,119,108,0,70,101,21,34,74,102,0,68,122,36,13,26,133,139,14,44,22,8,140,78,0,49,32,15,28,118,8,11,121,24,35,12,64,32,107,152,96,209,49,68,171,47,76,59,82,149,40,13,124,23,16,117,110,55,79,40,83,124,27,66,54,146,112,20,79,79,71,44,1,49,76,15,1,46,119,21,2,33,97,47,0,3,49,16,21,30,135,21,123,165,142,37,8,37,14,35,57,33,75,68,134,28,81,63,53,8,23,76,102,47,13,4,17,0,2,32,7,63,68,215,167,44,43,10,21,55,46,27,103,117,42,17,52,107,52,94,35,114,15,23,14,66,53,73,123,43,77,16,11,81,38,7,6,29,7,17,39,2,62,2,16,37,4,45,77,34,103,36,167,42,42,78,50,0,74,32,6,21,103,0,35,21,22,30,46,8,30,57,6,31,0,23,4,54,16,6,1,61,10,22,27,76,6,0,30,47,1,5,56,13,8,127,98,43,101,47,108,50,10,49,82,37,15,124,53,5,37,118,80,5,91,70,57,54,36,23,7,1,10,66,16,10,13,21,54,16,145,121

InterPro domains:
  IPR000123 RNA-directed DNA polymerase (reverse transcriptase), msDNA [PR00866] (29-42)
  IPR000123 RNA-directed DNA polymerase (reverse transcriptase), msDNA [PR00866] (43-55)
  IPR000123 RNA-directed DNA polymerase (reverse transcriptase), msDNA [PR00866] (72-86)
  IPR000123 RNA-directed DNA polymerase (reverse transcriptase), msDNA [PR00866] (88-106)
  IPR000123 RNA-directed DNA polymerase (reverse transcriptase), msDNA [PR00866] (148-161)
  IPR000123 RNA-directed DNA polymerase (reverse transcriptase), msDNA [PR00866] (166-179)
  IPR000123 RNA-directed DNA polymerase (reverse transcriptase), msDNA [PR00866] (181-192)
  IPR000123 RNA-directed DNA polymerase (reverse transcriptase), msDNA [PR00866] (236-242)
  IPR000123 RNA-directed DNA polymerase (reverse transcriptase), msDNA [cd03487] (36-261)
  IPR000477 Reverse transcriptase domain [PF00078] (34-241)
  IPR000477 Reverse transcriptase domain [PS50878] (15-241)
  IPR043502 DNA/RNA polymerase superfamily [SSF56672] (27-226)
  IPR051083 Group II Intron Splicing and Mobility/Defense [PTHR34047] (30-262)

Sequence (2084 aa):
APRKYKVYKIPKRTTGFRVIAQPAKGLKDIQRAFVQLYNFPVHDASMAYMKGKGIRDNAAAHAGNQYLLKADLEDFFNSITPAIFWRCIEMSDKFFIEKILFWQPIKHRKTKLILSVGAPSSPVISNFCMYEFDNRIHAACNKLEITYTRYADDLTFSCNIPNVLKAVPSTIEALLKDLFGSELRLNHSKTVFSSKAHNRHVTGVTINNEETLSLGRDRKRFIKHLINQYKYGLLDNEDKAYLTGLLAFASHIEPGFITRMNEKYSLELMERLMTKQYERKAKGGNLLSAFELYQRNTDNVDEWFETCRDYIQDGHVDESGTFRPDNAFYLRRLTLKDFRRFSLLEIKFEEDLTVIIGNNGKGKTSILYAIAKTLSWFVANILKEGGSGQRLSELTDIKNDAENRYADVSSTFFFGKGLKSVPIRLSRSALGTAERRDSEVKPARDLADIWRVINEAKTINLPTFALYNVERSQPFNRGRREERFDAYSQALGGAGRFDHFVEWYIYLHKRTISDIVTESVQKSIVEKSICSVVPSISKIWVEMTTGSDLVKVTNDGHDVTIDQLSDGQRVFLSLVADLARRMVMLNPLLENPLEGRGIVLIDEIELHLHPKWQQEVILNLRSVFPNIQFIITTHSPIVLSTIEKRCIREFDPNDDGNQSDSPDNAFYLRRLTLKDFRRFSLLEIKFEEDLTVIIGNNGKGKTSILYAIAKTLSWFVANILKEGGSGQRLSELTDIKNDAENRYADVSSTFFFGKGLKSVPIRLSRSARDSEVKPARDLADIWRVINEAKTINLPTFALYNVERSQPFNRNTKDNAGRREERFDAYSQALGGAGRFDHFVEWYIYLHKRTISDIVTESVQKSIVEKSICSVVPSISKIWVEMGSDLVKVTNDGHDVTIDQLSDGQRVFLSLVADLARRMVMLNPLLENPLEGRGIVLIDEIELHLHPKWQQEVILNLRSVFPNIQFIITTHSPIVLSTIEKRCIREFDPNDDGNQSFLTCRDYIQNAFYLRRLTLKDFRRFSLLEIKFEEDLTVIIGNNGKGKTSILYAIAKTLSWFVANILKEGGSGQRLSELTDIKNDAENRYADVSSTFFFGKGLKSVPIRLSRSALGTAERRDSEVKPARDLADIWRVINEAKTINLPTFALYNVERSQPFNAGRREERFDAYSQALGGAGRFDHFVEWYIYLHKRTTESVQKSIVEKSICSVVPSISKIWVEMTTGSDLVKVTNDGHDVTIDQLSDGQRVFLSLVADLARRMVMLNPLLENPLEGRGIVLIDEIELHLHPKWQQEVILNLRSVFPNIQFIITTHSPIVLSTIEKRCIREFDPNDDGNQSFLDSPDMQTKGSENAQILEQVMNVHPTPPGIAESHWLGDFELLLLDNSGELDNQSQELYDKIKTHFGIDSAELKKADSLIRINKMKNKINKIREWFETCRDYIQDGHVDESGTFRPDNAFYLRRLTLKDFRRFSLLEIKFEEDLTVIIGNNGKGKTSILYAIAKTLSWFVANILKEGGSGQRLSELTDIKNDAENRYADVSSTFFFGKGLKSVPIRLSRSALGTAERRDSEVKPARDLADIWRVINEAKTINLPTFALYNVERSQPFREERFDAYSQALGGAGRFDHFVEWYIYLHKRTISDIVTESVQKSIVEKSICSVVPSISKIWVEMTTGSDLVKVTNDGHDVTIDQLSDGQRVFLSLVADLARRMVMLNPLLENPLEGRGIVLIDEIELHLHPKWQQEVILNLRSVFPNIQFIITTHSPIVLSTIEKRCIREFDPNDDGNQSFLDSPDMQTKGSENAQILEQVMNVHPTPPGIAESHWLGDFELLLLDNSGELDNQSQELYDKIKTHFGIDSAELKKADSLIRINKMKNKINKIRMKELARLESPEILDQYTAGQNDWMEIDQSAVWPKLTEMQGEFCAYCECRLNRRHIEHFRPRGKFPALTFIWSNLFGSCGDSKWSRCGIYKDNGAGAYNADDLIKPDEENPDDYLLFLTTGEVVPAIGLTGRALKKAQETIRVFNLNGDIKLLGSRRTAVQAIMPNVEYLYSLLEEFEEDDWNEMLRDELEKIESDEFKTALKHAWTSNQE

Radius of gyration: 46.97 Å; Cα contacts (8 Å, |Δi|>4): 4016; chains: 6; bounding box: 76×124×156 Å

B-factor: mean 69.74, std 23.58, range [15.07, 161.28]

Organism: Escherichia coli (NCBI:txid562)